Protein 8UW6 (pdb70)

Sequence (1522 aa):
KLPPFIEIYRRALIATPSISATEEEALDQSNADLITLLADWFKDLGFNVEEVQPVPGTRNKFNMLASTGQGAGGLLLAGHTDTVPFDDGRWTRDPFTLTEHDGKLYGLGTADMKGFFAFILDALRDVDVTKKLKKPLYILATADEETSMAGARYFAETTALRPDCAIIGEPTSLQPVRAHKGHISNAIRIQQGQSGHSSDPARGVNAIELMHDAIGHILQLRDNLKERYHYEAFTVPYPTLNLGHIHGGDASNRICAWCEELHMDIRPLPGMTLNNELNGLLNDALAPVSSERWPGRLTVDEELHPPIPGYECPPNHQQLVEVVEKLLLGAKTEEVVNYCTEAPFIQTLCPTLVLGPGSINQAHQPDEYLETRFIKPTRELITQVIHHFCWHNKLPPFIEIYRALIATPSISATEEALDQSNADLITLLADWFKDLGFNVEVQPVPGTRRNKFNMLLLASTGQGAGGLLLAGHTDTVPFDDDGRWTRDPFTLTEHDGKLYGLGTADMKGFFAFILDALRDVDVTKLKKKPLYILATADEETSMAGARRYFAETTALRPDCAIIGEPTSLQPVRAHKGHISNAIRRIQGQQSGHSSDPARRGVNAIELMHDDAIGHILQLRDNLKEERYHYEAFTVPYPTLNLGHIHGGDASNRICAWCEELHMDIRPLPGMTLNELNNGLLNDALAPVSERWPGRLTVDELHPPIPGYEECPPNHQQLVEVVEKLLGAKTEEVVNYCTEAPFIQTLCPTLVLGPGSINQAHQPDEYLETRFIKPTRELLITQVIHHHFCWHKLPPFIEIYRALIATPSISATEEALDQSNADLITLLADWFKDLGFNVEVQPVPGTRNKFNMLASTGQGAGGLLLAGHTDTVPFDDGRWTRDPFTLTEHDGKLYGLGTADMKGFFAFILDALRDVDVTKLKKPLYILATADEETSMAGARYFAETTALRPDCAIIGEPTSLQPVRAHKGHISNAIRIQGQSGHSSDPARGVNAIELMHDDAIGHILQLRDNLKERYHYEAFTVPYPTLNLGHIHGGDASNRICAWCELHMDIRPLPGMTLNELNGLLNDALAPVSSERRWPGRLTVDELHPPIPGYECPPNHQLVEVVEKLLGAKTEVVNNYCTEAPFIQTLCPTLVLGPGSINQAHQPDEYLETRFIKPTRELITQVIHHFCWHNKLPPFIEIYRALIATPSISATEEALDQSNADLITLLADWFKDLGFNVEEVQPVPGTRNKFNMLASTGQGAGGLLLAGHTDTVPFDDDGRWTRDPFTLTEHDGKLYGLGTADMKGFFAFILDALRDVDVTKLKKKPLYILATADEETSMAGARYFAETTALRPDCAIIGEPTSLQQPVRAHKGHISNAIRIQGQSGHSSDPARGVNAIELMHDDAIGHILQLRDNLKERYHYEAFTVPYPTLNLGHIHGGDASNRICAWCELHMDIRPLPGMTLNELNGLLNDALAPVSSERRWPGRLTVDELHPPIPGYECPPNNHQLVEVVEKLLGAKTEVVNYCTEAPFIQTLCPTLVLGPGSINQAHQPDEYLETRFIKPTRELITQVVIHHFCWH

Solvent-accessible surface area: 61779 Å² total; per-residue (Å²): 202,13,38,74,20,59,82,0,0,118,28,0,0,53,19,52,1,11,2,8,103,100,135,95,97,20,63,39,2,30,101,1,2,74,51,0,4,67,30,0,120,106,31,52,9,109,34,86,62,82,80,6,87,91,30,104,97,2,43,8,0,14,0,18,13,46,170,64,94,12,0,0,1,1,3,0,0,0,2,3,22,67,67,79,116,70,151,25,107,72,77,10,43,73,16,43,116,93,122,33,58,3,29,0,4,0,0,2,10,1,3,0,4,0,0,0,0,0,11,12,1,56,112,41,76,16,123,100,20,146,90,1,0,15,0,0,0,2,0,10,14,40,47,31,11,18,0,0,48,61,16,17,145,82,22,96,42,132,9,61,0,0,2,0,1,12,1,12,40,14,67,0,4,20,0,0,3,0,24,6,2,13,0,0,89,4,87,1,65,46,18,73,0,14,30,34,80,127,16,24,14,0,2,36,9,1,27,73,0,7,27,67,0,20,95,9,55,66,33,0,108,141,159,66,120,50,135,61,5,120,18,34,33,2,2,3,2,0,0,26,3,56,0,4,115,35,17,56,95,3,0,30,91,1,35,0,33,1,1,0,13,0,10,11,70,12,78,38,124,73,0,65,28,47,3,84,103,17,4,27,74,7,38,133,147,61,101,74,34,24,72,53,56,107,66,52,41,36,19,29,11,5,52,0,71,71,137,52,91,0,4,117,19,0,27,180,73,38,74,20,147,33,82,30,26,53,76,28,2,3,0,10,24,2,46,95,11,8,35,0,0,1,0,0,3,1,17,78,112,28,10,95,77,33,30,2,45,1,41,41,150,8,31,163,57,0,81,96,6,2,51,60,0,5,73,76,18,0,84,158,157,196,11,41,84,18,57,69,0,0,95,32,0,1,52,20,52,1,8,2,9,94,103,130,104,91,20,65,40,2,32,108,1,1,73,51,0,9,74,23,0,140,55,33,50,7,106,43,101,63,69,90,5,87,90,28,104,95,3,41,7,0,30,0,22,12,44,170,60,93,8,0,0,1,1,3,1,0,0,2,2,21,58,67,78,106,73,151,18,110,70,76,7,46,66,9,48,114,102,45,20,44,2,23,0,4,0,1,3,9,2,3,0,6,0,0,0,0,0,15,12,1,77,128,54,67,16,117,134,28,151,82,3,0,10,0,0,0,2,0,11,15,41,40,25,10,20,0,0,47,50,14,20,126,78,22,94,41,136,8,58,0,0,1,0,1,12,2,16,40,12,61,0,3,79,4,0,1,0,24,4,2,13,4,0,97,3,95,7,92,67,17,86,0,27,41,26,79,191,14,23,12,0,2,37,9,2,30,67,0,7,28,68,0,18,98,10,53,65,33,2,104,128,138,80,131,118,148,65,8,123,6,35,40,3,2,4,1,0,0,31,3,64,0,4,118,37,19,55,91,5,0,23,80,1,49,0,37,0,0,0,6,1,7,9,69,17,78,40,125,72,0,54,29,55,4,88,98,15,4,29,66,6,39,136,148,58,109,76,69,21,50,59,64,109,67,36,43,32,9,36,11,8,92,10,57,107,152,44,108,0,24,120,17,0,26,177,59,47,72,20,147,22,76,24,26,23,56,22,2,4,0,10,22,1,42,95,13,5,28,0,0,1,2,0,4,2,16,81,97,27,8,94,78,33,28,2,42,2,40,37,153,7,32,159,62,1,79,96,8,1,54,48,0,5,69,56,7,0,124,116,224,14,38,74,17,58,84,0,0,114,29,0,0,50,20,54,1,12,2,9,104,100,134,96,90,21,62,39,2,30,102,1,2,72,53,0,7,67,29,0,121,104,34,50,9,100,41,64,62,44,80,6,90,91,30,102,97,2,43,8,0,21,0,21,12,48,58,56,93,10,0,0,0,0,3,0,0,0,1,2,23,65,61,73,113,72,144,22,118,69,80,11,46,72,15,51,117,89,120,33,58,4,27,0,5,0,0,2,9,2,3,1,3,0,0,0,0,0,8,6,2,54,121,42,67,19,106,129,26,138,87,1,0,15,0,0,0,1,0,10,14,38,57,44,14,20,0,0,42,58,13,17,128,84,25,92,36,138,9,58,0,0,2,0,1,12,1,10,40,13,71,0,1,28,0,0,22,1,26,5,2,13,0,0,92,5,97,5,77,75,16,78,0,17,40,26,69,189,14,21,13,0,2,39,8,1,27,50,0,5,28,62,0,19,96,8,51,63,56,0,99,135,186,62,115,38,137,62,5,117,17,29,35,1,2,3,2,0,0,26,3,65,0,5,116,36,17,56,90,5,0,24,95,1,32,0,34,1,1,0,21,0,9,11,69,14,56,40,50,66,0,62,28,49,5,86,102,17,4,28,71,5,38,136,150,60,105,80,57,21,73,55,55,106,68,56,63,30,20,25,4,0,62,0,68,79,124,45,91,0,5,104,28,0,31,184,68,35,71,22,154,36,64,32,15,94,71,36,2,3,0,1,22,1,53,86,6,10,38,0,0,0,0,0,3,1,17,80,114,28,9,93,81,32,28,2,43,2,38,39,154,7,29,161,55,0,85,77,1,2,50,63,0,5,70,51,12,0,120,118,164,180,16,36,71,16,63,88,0,0,105,31,0,0,51,20,53,1,12,2,10,92,104,142,98,90,20,64,40,3,33,104,0,1,73,51,0,10,75,27,0,145,69,29,51,9,106,46,93,68,73,91,6,87,91,30,98,94,2,43,7,0,15,0,15,10,48,184,48,83,9,0,0,1,1,3,0,0,0,2,2,23,61,63,84,120,68,156,27,114,74,78,10,46,65,3,67,115,107,123,33,58,3,25,0,4,0,1,2,10,2,3,1,7,0,0,0,0,0,20,14,1,73,132,51,73,13,110,138,24,144,72,2,0,13,0,1,0,2,0,10,14,42,35,24,10,19,0,0,44,49,14,18,125,80,21,93,42,136,9,54,0,0,4,1,1,13,2,10,46,16,69,0,3,26,0,0,0,0,24,6,3,13,0,0,86,3,129,10,90,43,14,77,0,27,31,32,82,174,15,20,14,0,2,40,10,2,35,57,0,5,31,58,0,20,91,8,52,47,32,1,97,133,166,76,122,52,133,58,3,123,11,28,34,2,2,4,2,1,0,27,3,51,0,4,116,35,19,55,93,3,1,29,88,1,36,0,34,1,1,0,7,0,14,12,76,15,80,40,130,79,0,60,30,53,4,86,104,16,5,31,64,1,39,135,146,59,110,69,66,18,70,58,55,102,63,35,38,40,8,40,12,9,67,0,65,70,135,46,94,0,4,84,11,0,87,155,64,50,68,35,155,28,50,13,30,22,55,21,2,4,0,8,21,1,45,98,12,6,31,0,0,1,1,1,4,2,16,85,111,26,9,90,81,50,24,2,35,1,55,34,153,11,28,141,57,0,63,94,9,3,60,62,1,6,74,72,15,0,121,146

Structure (mmCIF, N/CA/C/O backbone):
data_8UW6
#
_entry.id   8UW6
#
_cell.length_a   52.399
_cell.length_b   126.323
_cell.length_c   123.408
_cell.angle_alpha   90.00
_cell.angle_beta   90.88
_cell.angle_gamma   90.00
#
_symmetry.space_group_name_H-M   'P 1 21 1'
#
loop_
_entity.id
_entity.type
_entity.pdbx_description
1 polymer 'Acetylornithine deacetylase'
2 non-polymer 'ZINC ION'
3 non-polymer 'SULFATE ION'
4 non-polymer 2-AMINO-2-HYDROXYMETHYL-PROPANE-1,3-DIOL
5 non-polymer 1,2-ETHANEDIOL
6 water water
#
loop_
_atom_site.group_PDB
_atom_site.id
_atom_site.type_symbol
_atom_site.label_atom_id
_atom_site.label_alt_id
_atom_site.label_comp_id
_atom_site.label_asym_id
_atom_site.label_entity_id
_atom_site.label_seq_id
_atom_site.pdbx_PDB_ins_code
_atom_site.Cartn_x
_atom_site.Cartn_y
_atom_site.Cartn_z
_atom_site.occupancy
_atom_site.B_iso_or_equiv
_atom_site.auth_seq_id
_atom_site.auth_comp_id
_atom_site.auth_asym_id
_atom_site.auth_atom_id
_atom_site.pdbx_PDB_model_num
ATOM 1 N N . LYS A 1 7 ? 30.333 69.093 -42.328 1.00 46.49 4 LYS A N 1
ATOM 2 C CA . LYS A 1 7 ? 31.563 69.906 -42.120 1.00 42.52 4 LYS A CA 1
ATOM 3 C C . LYS A 1 7 ? 31.709 70.212 -40.627 1.00 35.85 4 LYS A C 1
ATOM 4 O O . LYS A 1 7 ? 30.851 70.872 -40.037 1.00 37.84 4 LYS A O 1
ATOM 10 N N . LEU A 1 8 ? 32.829 69.798 -40.032 1.00 24.67 5 LEU A N 1
ATOM 11 C CA . LEU A 1 8 ? 33.094 70.111 -38.633 1.00 22.51 5 LEU A CA 1
ATOM 12 C C . LEU A 1 8 ? 33.214 71.622 -38.496 1.00 18.05 5 LEU A C 1
ATOM 13 O O . LEU A 1 8 ? 33.701 72.289 -39.405 1.00 19.65 5 LEU A O 1
ATOM 18 N N . PRO A 1 9 ? 32.941 72.195 -37.313 1.00 16.89 6 PRO A N 1
ATOM 19 C CA . PRO A 1 9 ? 33.266 73.591 -37.049 1.00 16.67 6 PRO A CA 1
ATOM 20 C C . PRO A 1 9 ? 34.771 73.802 -37.100 1.00 16.55 6 PRO A C 1
ATOM 21 O O . PRO A 1 9 ? 35.524 72.834 -37.086 1.00 16.04 6 PRO A O 1
ATOM 25 N N . PRO A 1 10 ? 35.240 75.047 -37.301 1.00 17.14 7 PRO A N 1
ATOM 26 C CA . PRO A 1 10 ? 36.674 75.323 -37.346 1.00 17.35 7 PRO A CA 1
ATOM 27 C C . PRO A 1 10 ? 37.300 74.947 -36.004 1.00 15.43 7 PRO A C 1
ATOM 28 O O . PRO A 1 10 ? 36.598 74.880 -34.984 1.00 15.89 7 PRO A O 1
ATOM 32 N N . PHE A 1 11 ? 38.608 74.722 -36.053 1.00 14.91 8 PHE A N 1
ATOM 33 C CA . PHE A 1 11 ? 39.436 74.352 -34.913 1.00 14.65 8 PHE A CA 1
ATOM 34 C C . PHE A 1 11 ? 39.077 75.148 -33.659 1.00 13.93 8 PHE A C 1
ATOM 35 O O . PHE A 1 11 ? 38.871 74.556 -32.589 1.00 13.50 8 PHE A O 1
ATOM 43 N N . ILE A 1 12 ? 39.057 76.481 -33.752 1.00 13.63 9 ILE A N 1
ATOM 44 C CA . ILE A 1 12 ? 38.925 77.309 -32.543 1.00 14.11 9 ILE A CA 1
ATOM 45 C C . ILE A 1 12 ? 37.575 77.082 -31.877 1.00 13.31 9 ILE A C 1
ATOM 46 O O . ILE A 1 12 ? 37.448 77.143 -30.649 1.00 13.83 9 ILE A O 1
ATOM 51 N N . GLU A 1 13 ? 36.547 76.789 -32.675 1.00 12.96 10 GLU A N 1
ATOM 52 C CA . GLU A 1 13 ? 35.230 76.567 -32.108 1.00 12.99 10 GLU A CA 1
ATOM 53 C C . GLU A 1 13 ? 35.175 75.208 -31.420 1.00 12.45 10 GLU A C 1
ATOM 54 O O . GLU A 1 13 ? 34.512 75.093 -30.407 1.00 11.96 10 GLU A O 1
ATOM 60 N N . ILE A 1 14 ? 35.806 74.170 -31.987 1.00 12.36 11 ILE A N 1
ATOM 61 C CA . ILE A 1 14 ? 35.867 72.867 -31.345 1.00 12.70 11 ILE A CA 1
ATOM 62 C C . ILE A 1 14 ? 36.543 73.030 -29.982 1.00 12.67 11 ILE A C 1
ATOM 63 O O . ILE A 1 14 ? 36.027 72.577 -28.947 1.00 13.09 11 ILE A O 1
ATOM 68 N N . TYR A 1 15 ? 37.686 73.704 -29.998 1.00 12.10 12 TYR A N 1
ATOM 69 C CA . TYR A 1 15 ? 38.487 73.903 -28.780 1.00 12.46 12 TYR A CA 1
ATOM 70 C C . TYR A 1 15 ? 37.711 74.673 -27.726 1.00 12.18 12 TYR A C 1
ATOM 71 O O . TYR A 1 15 ? 37.670 74.269 -26.579 1.00 12.13 12 TYR A O 1
ATOM 80 N N . ARG A 1 16 ? 37.089 75.795 -28.120 1.00 12.61 13 ARG A N 1
ATOM 81 C CA A ARG A 1 16 ? 36.250 76.585 -27.249 0.60 13.29 13 ARG A CA 1
ATOM 82 C CA B ARG A 1 16 ? 36.262 76.584 -27.222 0.40 12.95 13 ARG A CA 1
ATOM 83 C C . ARG A 1 16 ? 35.168 75.728 -26.584 1.00 13.31 13 ARG A C 1
ATOM 84 O O . ARG A 1 16 ? 34.906 75.837 -25.380 1.00 12.63 13 ARG A O 1
ATOM 99 N N . ALA A 1 17 ? 34.505 74.895 -27.394 1.00 13.90 14 ALA A N 1
ATOM 100 C CA . ALA A 1 17 ? 33.398 74.067 -26.905 1.00 13.59 14 ALA A CA 1
ATOM 101 C C . ALA A 1 17 ? 33.880 73.091 -25.832 1.00 13.40 14 ALA A C 1
ATOM 102 O O . ALA A 1 17 ? 33.215 72.857 -24.833 1.00 14.64 14 ALA A O 1
ATOM 104 N N . LEU A 1 18 ? 35.055 72.494 -26.039 1.00 12.84 15 LEU A N 1
ATOM 105 C CA . LEU A 1 18 ? 35.581 71.513 -25.097 1.00 12.64 15 LEU A CA 1
ATOM 106 C C . LEU A 1 18 ? 35.967 72.207 -23.782 1.00 12.94 15 LEU A C 1
ATOM 107 O O . LEU A 1 18 ? 35.657 71.704 -22.693 1.00 12.64 15 LEU A O 1
ATOM 112 N N . ILE A 1 19 ? 36.666 73.347 -23.883 1.00 12.34 16 ILE A N 1
ATOM 113 C CA . ILE A 1 19 ? 37.090 74.094 -22.707 1.00 12.67 16 ILE A CA 1
ATOM 114 C C . ILE A 1 19 ? 35.874 74.575 -21.911 1.00 13.12 16 ILE A C 1
ATOM 115 O O . ILE A 1 19 ? 35.895 74.561 -20.666 1.00 14.25 16 ILE A O 1
ATOM 120 N N . ALA A 1 20 ? 34.841 75.001 -22.623 1.00 13.41 17 ALA A N 1
ATOM 121 C CA . ALA A 1 20 ? 33.621 75.525 -22.016 1.00 13.88 17 ALA A CA 1
ATOM 122 C C . ALA A 1 20 ? 32.775 74.456 -21.291 1.00 14.70 17 ALA A C 1
ATOM 123 O O . ALA A 1 20 ? 31.835 74.829 -20.577 1.00 14.70 17 ALA A O 1
ATOM 125 N N . THR A 1 21 ? 33.046 73.168 -21.520 1.00 14.59 18 THR A N 1
ATOM 126 C CA . THR A 1 21 ? 32.286 72.070 -20.943 1.00 15.36 18 THR A CA 1
ATOM 127 C C . THR A 1 21 ? 33.039 71.531 -19.724 1.00 14.89 18 THR A C 1
ATOM 128 O O . THR A 1 21 ? 34.051 70.863 -19.855 1.00 15.00 18 THR A O 1
ATOM 132 N N . PRO A 1 22 ? 32.655 71.887 -18.483 1.00 15.51 19 PRO A N 1
ATOM 133 C CA . PRO A 1 22 ? 33.396 71.447 -17.317 1.00 15.63 19 PRO A CA 1
ATOM 134 C C . PRO A 1 22 ? 33.407 69.926 -17.233 1.00 15.17 19 PRO A C 1
ATOM 135 O O . PRO A 1 22 ? 32.358 69.280 -17.430 1.00 13.95 19 PRO A O 1
ATOM 139 N N . SER A 1 23 ? 34.585 69.399 -16.847 1.00 14.25 20 SER A N 1
ATOM 140 C CA . SER A 1 23 ? 34.799 67.967 -16.715 1.00 14.14 20 SER A CA 1
ATOM 141 C C . SER A 1 23 ? 35.835 67.712 -15.618 1.00 14.57 20 SER A C 1
ATOM 142 O O . SER A 1 23 ? 36.685 66.836 -15.725 1.00 15.10 20 SER A O 1
ATOM 145 N N . ILE A 1 24 ? 35.777 68.530 -14.573 1.00 15.05 21 ILE A N 1
ATOM 146 C CA . ILE A 1 24 ? 36.649 68.384 -13.416 1.00 16.01 21 ILE A CA 1
ATOM 147 C C . ILE A 1 24 ? 36.365 67.041 -12.736 1.00 17.48 21 ILE A C 1
ATOM 148 O O . ILE A 1 24 ? 35.198 66.703 -12.489 1.00 16.79 21 ILE A O 1
ATOM 153 N N . SER A 1 25 ? 37.436 66.305 -12.440 1.00 18.02 22 SER A N 1
ATOM 154 C CA . SER A 1 25 ? 37.347 65.101 -11.638 1.00 18.77 22 SER A CA 1
ATOM 155 C C . SER A 1 25 ? 37.886 65.398 -10.239 1.00 19.86 22 SER A C 1
ATOM 156 O O . SER A 1 25 ? 38.818 66.192 -10.052 1.00 19.02 22 SER A O 1
ATOM 159 N N . ALA A 1 26 ? 37.314 64.691 -9.260 1.00 22.30 23 ALA A N 1
ATOM 160 C CA . ALA A 1 26 ? 37.726 64.849 -7.878 1.00 24.90 23 ALA A CA 1
ATOM 161 C C . ALA A 1 26 ? 37.298 63.615 -7.090 1.00 24.78 23 ALA A C 1
ATOM 162 O O . ALA A 1 26 ? 36.318 62.972 -7.453 1.00 24.34 23 ALA A O 1
ATOM 164 N N . THR A 1 27 ? 38.078 63.267 -6.063 1.00 27.84 24 THR A N 1
ATOM 165 C CA . THR A 1 27 ? 37.688 62.203 -5.141 1.00 33.00 24 THR A CA 1
ATOM 166 C C . THR A 1 27 ? 36.476 62.644 -4.317 1.00 35.59 24 THR A C 1
ATOM 167 O O . THR A 1 27 ? 35.591 61.822 -4.101 1.00 39.12 24 THR A O 1
ATOM 171 N N . GLU A 1 28 ? 36.368 63.938 -3.953 1.00 38.93 25 GLU A N 1
ATOM 172 C CA A GLU A 1 28 ? 35.197 64.467 -3.263 0.60 43.30 25 GLU A CA 1
ATOM 173 C CA B GLU A 1 28 ? 35.178 64.414 -3.238 0.40 41.17 25 GLU A CA 1
ATOM 174 C C . GLU A 1 28 ? 33.990 64.482 -4.198 1.00 46.11 25 GLU A C 1
ATOM 175 O O . GLU A 1 28 ? 34.065 65.057 -5.281 1.00 48.77 25 GLU A O 1
ATOM 186 N N . GLU A 1 29 ? 32.871 63.894 -3.764 1.00 44.94 26 GLU A N 1
ATOM 187 C CA . GLU A 1 29 ? 31.663 63.774 -4.567 1.00 45.78 26 GLU A CA 1
ATOM 188 C C . GLU A 1 29 ? 31.141 65.132 -5.033 1.00 45.24 26 GLU A C 1
ATOM 189 O O . GLU A 1 29 ? 30.484 65.216 -6.071 1.00 44.62 26 GLU A O 1
ATOM 195 N N . ALA A 1 30 ? 31.405 66.174 -4.239 1.00 46.74 27 ALA A N 1
ATOM 196 C CA . ALA A 1 30 ? 30.850 67.500 -4.459 1.00 49.81 27 ALA A CA 1
ATOM 197 C C . ALA A 1 30 ? 31.573 68.239 -5.583 1.00 44.17 27 ALA A C 1
ATOM 198 O O . ALA A 1 30 ? 31.040 69.210 -6.113 1.00 45.34 27 ALA A O 1
ATOM 200 N N . LEU A 1 31 ? 32.808 67.845 -5.906 1.00 39.58 28 LEU A N 1
ATOM 201 C CA . LEU A 1 31 ? 33.561 68.593 -6.904 1.00 37.84 28 LEU A CA 1
ATOM 202 C C . LEU A 1 31 ? 33.761 67.750 -8.159 1.00 31.83 28 LEU A C 1
ATOM 203 O O . LEU A 1 31 ? 34.265 68.283 -9.126 1.00 32.48 28 LEU A O 1
ATOM 208 N N . ASP A 1 32 ? 33.274 66.502 -8.141 1.00 31.48 29 ASP A N 1
ATOM 209 C CA . ASP A 1 32 ? 33.486 65.509 -9.175 1.00 29.18 29 ASP A CA 1
ATOM 210 C C . ASP A 1 32 ? 32.393 65.601 -10.235 1.00 28.95 29 ASP A C 1
ATOM 211 O O . ASP A 1 32 ? 31.281 65.114 -10.045 1.00 32.80 29 ASP A O 1
ATOM 216 N N . GLN A 1 33 ? 32.738 66.159 -11.393 1.00 22.86 30 GLN A N 1
ATOM 217 C CA . GLN A 1 33 ? 31.751 66.417 -12.420 1.00 21.11 30 GLN A CA 1
ATOM 218 C C . GLN A 1 33 ? 31.711 65.263 -13.418 1.00 21.13 30 GLN A C 1
ATOM 219 O O . GLN A 1 33 ? 32.749 64.768 -13.864 1.00 20.46 30 GLN A O 1
ATOM 225 N N . SER A 1 34 ? 30.514 64.931 -13.879 1.00 18.99 31 SER A N 1
ATOM 226 C CA . SER A 1 34 ? 30.366 63.963 -14.936 1.00 18.65 31 SER A CA 1
ATOM 227 C C . SER A 1 34 ? 31.087 64.476 -16.183 1.00 18.85 31 SER A C 1
ATOM 228 O O . SER A 1 34 ? 31.043 65.670 -16.436 1.00 19.51 31 SER A O 1
ATOM 231 N N . ASN A 1 35 ? 31.731 63.556 -16.917 1.00 18.68 32 ASN A N 1
ATOM 232 C CA . ASN A 1 35 ? 32.296 63.861 -18.216 1.00 18.49 32 ASN A CA 1
ATOM 233 C C . ASN A 1 35 ? 31.341 63.503 -19.357 1.00 17.98 32 ASN A C 1
ATOM 234 O O . ASN A 1 35 ? 31.714 63.644 -20.529 1.00 18.04 32 ASN A O 1
ATOM 239 N N . ALA A 1 36 ? 30.068 63.199 -19.058 1.00 18.46 33 ALA A N 1
ATOM 240 C CA . ALA A 1 36 ? 29.099 62.845 -20.098 1.00 19.10 33 ALA A CA 1
ATOM 241 C C . ALA A 1 36 ? 28.979 63.937 -21.167 1.00 17.71 33 ALA A C 1
ATOM 242 O O . ALA A 1 36 ? 28.940 63.662 -22.370 1.00 16.81 33 ALA A O 1
ATOM 244 N N . ASP A 1 37 ? 28.909 65.193 -20.745 1.00 17.10 34 ASP A N 1
ATOM 245 C CA . ASP A 1 37 ? 28.693 66.267 -21.704 1.00 17.68 34 ASP A CA 1
ATOM 246 C C . ASP A 1 37 ? 29.917 66.431 -22.619 1.00 16.23 34 ASP A C 1
ATOM 247 O O . ASP A 1 37 ? 29.757 66.706 -23.828 1.00 14.67 34 ASP A O 1
ATOM 252 N N . LEU A 1 38 ? 31.115 66.266 -22.050 1.00 15.48 35 LEU A N 1
ATOM 253 C CA . LEU A 1 38 ? 32.344 66.391 -22.841 1.00 15.01 35 LEU A CA 1
ATOM 254 C C . LEU A 1 38 ? 32.371 65.238 -23.850 1.00 14.80 35 LEU A C 1
ATOM 255 O O . LEU A 1 38 ? 32.634 65.408 -25.051 1.00 13.36 35 LEU A O 1
ATOM 260 N N . ILE A 1 39 ? 32.095 64.019 -23.343 1.00 14.69 36 ILE A N 1
ATOM 261 C CA . ILE A 1 39 ? 32.042 62.841 -24.188 1.00 15.46 36 ILE A CA 1
ATOM 262 C C . ILE A 1 39 ? 31.025 63.019 -25.321 1.00 15.31 36 ILE A C 1
ATOM 263 O O . ILE A 1 39 ? 31.271 62.610 -26.459 1.00 15.98 36 ILE A O 1
ATOM 268 N N . THR A 1 40 ? 29.851 63.595 -25.027 1.00 15.87 37 THR A N 1
ATOM 269 C CA . THR A 1 40 ? 28.808 63.711 -26.035 1.00 17.29 37 THR A CA 1
ATOM 270 C C . THR A 1 40 ? 29.313 64.578 -27.199 1.00 15.84 37 THR A C 1
ATOM 271 O O . THR A 1 40 ? 29.041 64.259 -28.356 1.00 15.64 37 THR A O 1
ATOM 275 N N . LEU A 1 41 ? 30.022 65.676 -26.897 1.00 14.35 38 LEU A N 1
ATOM 276 C CA . LEU A 1 41 ? 30.536 66.559 -27.960 1.00 14.59 38 LEU A CA 1
ATOM 277 C C . LEU A 1 41 ? 31.463 65.777 -28.878 1.00 13.71 38 LEU A C 1
ATOM 278 O O . LEU A 1 41 ? 31.329 65.812 -30.103 1.00 13.57 38 LEU A O 1
ATOM 283 N N . LEU A 1 42 ? 32.412 65.033 -28.268 1.00 13.88 39 LEU A N 1
ATOM 284 C CA . LEU A 1 42 ? 33.371 64.273 -29.061 1.00 14.01 39 LEU A CA 1
ATOM 285 C C . LEU A 1 42 ? 32.651 63.186 -29.860 1.00 15.04 39 LEU A C 1
ATOM 286 O O . LEU A 1 42 ? 32.918 63.002 -31.054 1.00 16.20 39 LEU A O 1
ATOM 291 N N . ALA A 1 43 ? 31.787 62.416 -29.189 1.00 14.63 40 ALA A N 1
ATOM 292 C CA . ALA A 1 43 ? 31.098 61.325 -29.863 1.00 15.73 40 ALA A CA 1
ATOM 293 C C . ALA A 1 43 ? 30.351 61.826 -31.102 1.00 16.21 40 ALA A C 1
ATOM 294 O O . ALA A 1 43 ? 30.360 61.183 -32.149 1.00 15.85 40 ALA A O 1
ATOM 296 N N . ASP A 1 44 ? 29.629 62.948 -30.963 1.00 15.35 41 ASP A N 1
ATOM 297 C CA . ASP A 1 44 ? 28.816 63.455 -32.056 1.00 16.09 41 ASP A CA 1
ATOM 298 C C . ASP A 1 44 ? 29.708 63.935 -33.191 1.00 15.61 41 ASP A C 1
ATOM 299 O O . ASP A 1 44 ? 29.432 63.656 -34.346 1.00 15.44 41 ASP A O 1
ATOM 304 N N . TRP A 1 45 ? 30.849 64.530 -32.860 1.00 15.11 42 TRP A N 1
ATOM 305 C CA . TRP A 1 45 ? 31.779 64.975 -33.884 1.00 15.12 42 TRP A CA 1
ATOM 306 C C . TRP A 1 45 ? 32.447 63.793 -34.612 1.00 15.62 42 TRP A C 1
ATOM 307 O O . TRP A 1 45 ? 32.596 63.813 -35.845 1.00 15.54 42 TRP A O 1
ATOM 318 N N . PHE A 1 46 ? 32.844 62.751 -33.866 1.00 15.89 43 PHE A N 1
ATOM 319 C CA . PHE A 1 46 ? 33.376 61.561 -34.529 1.00 16.54 43 PHE A CA 1
ATOM 320 C C . PHE A 1 46 ? 32.314 60.868 -35.389 1.00 17.18 43 PHE A C 1
ATOM 321 O O . PHE A 1 46 ? 32.677 60.340 -36.440 1.00 17.73 43 PHE A O 1
ATOM 329 N N . LYS A 1 47 ? 31.049 60.826 -34.955 1.00 19.66 44 LYS A N 1
ATOM 330 C CA . LYS A 1 47 ? 29.985 60.310 -35.830 1.00 22.86 44 LYS A CA 1
ATOM 331 C C . LYS A 1 47 ? 29.823 61.188 -37.079 1.00 22.28 44 LYS A C 1
ATOM 332 O O . LYS A 1 47 ? 29.636 60.710 -38.218 1.00 23.57 44 LYS A O 1
ATOM 338 N N . ASP A 1 48 ? 29.915 62.505 -36.902 1.00 22.47 45 ASP A N 1
ATOM 339 C CA . ASP A 1 48 ? 29.875 63.395 -38.059 1.00 22.21 45 ASP A CA 1
ATOM 340 C C . ASP A 1 48 ? 30.951 63.029 -39.084 1.00 22.32 45 ASP A C 1
ATOM 341 O O . ASP A 1 48 ? 30.777 63.193 -40.301 1.00 24.62 45 ASP A O 1
ATOM 346 N N . LEU A 1 49 ? 32.105 62.564 -38.609 1.00 19.73 46 LEU A N 1
ATOM 347 C CA . LEU A 1 49 ? 33.212 62.246 -39.495 1.00 19.69 46 LEU A CA 1
ATOM 348 C C . LEU A 1 49 ? 33.140 60.846 -40.090 1.00 21.63 46 LEU A C 1
ATOM 349 O O . LEU A 1 49 ? 34.064 60.459 -40.817 1.00 22.74 46 LEU A O 1
ATOM 354 N N . GLY A 1 50 ? 32.116 60.072 -39.718 1.00 23.19 47 GLY A N 1
ATOM 355 C CA . GLY A 1 50 ? 31.896 58.735 -40.251 1.00 24.10 47 GLY A CA 1
ATOM 356 C C . GLY A 1 50 ? 32.470 57.612 -39.394 1.00 23.86 47 GLY A C 1
ATOM 357 O O . GLY A 1 50 ? 32.518 56.478 -39.859 1.00 22.07 47 GLY A O 1
ATOM 358 N N . PHE A 1 51 ? 32.902 57.893 -38.141 1.00 21.94 48 PHE A N 1
ATOM 359 C CA . PHE A 1 51 ? 33.432 56.840 -37.288 1.00 20.50 48 PHE A CA 1
ATOM 360 C C . PHE A 1 51 ? 32.265 56.067 -36.693 1.00 21.46 48 PHE A C 1
ATOM 361 O O . PHE A 1 51 ? 31.204 56.645 -36.529 1.00 21.60 48 PHE A O 1
ATOM 369 N N . ASN A 1 52 ? 32.486 54.798 -36.336 1.00 21.86 49 ASN A N 1
ATOM 370 C CA . ASN A 1 52 ? 31.620 54.073 -35.417 1.00 24.00 49 ASN A CA 1
ATOM 371 C C . ASN A 1 52 ? 31.983 54.445 -33.979 1.00 23.09 49 ASN A C 1
ATOM 372 O O . ASN A 1 52 ? 33.154 54.441 -33.616 1.00 23.81 49 ASN A O 1
ATOM 377 N N . VAL A 1 53 ? 31.002 54.798 -33.151 1.00 20.88 50 VAL A N 1
ATOM 378 C CA . VAL A 1 53 ? 31.330 55.381 -31.864 1.00 20.03 50 VAL A CA 1
ATOM 379 C C . VAL A 1 53 ? 30.624 54.592 -30.783 1.00 21.88 50 VAL A C 1
ATOM 380 O O . VAL A 1 53 ? 29.441 54.315 -30.920 1.00 22.97 50 VAL A O 1
ATOM 384 N N . GLU A 1 54 ? 31.377 54.137 -29.793 1.00 21.53 51 GLU A N 1
ATOM 385 C CA A GLU A 1 54 ? 30.783 53.504 -28.627 0.50 23.63 51 GLU A CA 1
ATOM 386 C CA B GLU A 1 54 ? 30.828 53.472 -28.617 0.50 24.10 51 GLU A CA 1
ATOM 387 C C . GLU A 1 54 ? 31.111 54.322 -27.380 1.00 23.21 51 GLU A C 1
ATOM 388 O O . GLU A 1 54 ? 32.257 54.731 -27.154 1.00 22.98 51 GLU A O 1
ATOM 399 N N . VAL A 1 55 ? 30.081 54.548 -26.566 1.00 20.84 52 VAL A N 1
ATOM 400 C CA . VAL A 1 55 ? 30.218 55.193 -25.279 1.00 21.47 52 VAL A CA 1
ATOM 401 C C . VAL A 1 55 ? 29.847 54.165 -24.220 1.00 24.72 52 VAL A C 1
ATOM 402 O O . VAL A 1 55 ? 28.747 53.626 -24.275 1.00 26.83 52 VAL A O 1
ATOM 406 N N . GLN A 1 56 ? 30.765 53.913 -23.290 1.00 24.78 53 GLN A N 1
ATOM 407 C CA . GLN A 1 56 ? 30.589 52.947 -22.216 1.00 29.90 53 GLN A CA 1
ATOM 408 C C . GLN A 1 56 ? 30.649 53.615 -20.848 1.00 27.99 53 GLN A C 1
ATOM 409 O O . GLN A 1 56 ? 31.525 54.429 -20.552 1.00 24.39 53 GLN A O 1
ATOM 415 N N . PRO A 1 57 ? 29.736 53.263 -19.911 1.00 28.42 54 PRO A N 1
ATOM 416 C CA . PRO A 1 57 ? 29.905 53.687 -18.527 1.00 27.74 54 PRO A CA 1
ATOM 417 C C . PRO A 1 57 ? 31.133 53.037 -17.909 1.00 25.85 54 PRO A C 1
ATOM 418 O O . PRO A 1 57 ? 31.404 51.874 -18.153 1.00 29.44 54 PRO A O 1
ATOM 422 N N . VAL A 1 58 ? 31.845 53.774 -17.073 1.00 24.74 55 VAL A N 1
ATOM 423 C CA . VAL A 1 58 ? 32.983 53.214 -16.385 1.00 25.94 55 VAL A CA 1
ATOM 424 C C . VAL A 1 58 ? 32.575 52.746 -14.987 1.00 27.13 55 VAL A C 1
ATOM 425 O O . VAL A 1 58 ? 32.346 53.528 -14.071 1.00 27.13 55 VAL A O 1
ATOM 429 N N . PRO A 1 59 ? 32.573 51.425 -14.756 1.00 31.17 56 PRO A N 1
ATOM 430 C CA . PRO A 1 59 ? 32.065 50.877 -13.489 1.00 31.77 56 PRO A CA 1
ATOM 431 C C . PRO A 1 59 ? 32.825 51.476 -12.312 1.00 29.08 56 PRO A C 1
ATOM 432 O O . PRO A 1 59 ? 34.037 51.650 -12.366 1.00 29.31 56 PRO A O 1
ATOM 436 N N . GLY A 1 60 ? 32.086 51.820 -11.253 1.00 31.93 57 GLY A N 1
ATOM 437 C CA . GLY A 1 60 ? 32.666 52.277 -10.006 1.00 30.74 57 GLY A CA 1
ATOM 438 C C . GLY A 1 60 ? 32.947 53.777 -9.972 1.00 34.09 57 GLY A C 1
ATOM 439 O O . GLY A 1 60 ? 33.478 54.270 -8.979 1.00 36.56 57 GLY A O 1
ATOM 440 N N . THR A 1 61 ? 32.686 54.494 -11.082 1.00 33.19 58 THR A N 1
ATOM 441 C CA . THR A 1 61 ? 32.918 55.925 -11.125 1.00 29.12 58 THR A CA 1
ATOM 442 C C . THR A 1 61 ? 31.608 56.631 -10.791 1.00 28.64 58 THR A C 1
ATOM 443 O O . THR A 1 61 ? 30.554 56.014 -10.868 1.00 32.16 58 THR A O 1
ATOM 447 N N . ARG A 1 62 ? 31.675 57.952 -10.561 1.00 28.24 59 ARG A N 1
ATOM 448 C CA . ARG A 1 62 ? 30.476 58.767 -10.438 1.00 29.41 59 ARG A CA 1
ATOM 449 C C . ARG A 1 62 ? 29.960 59.216 -11.805 1.00 28.07 59 ARG A C 1
ATOM 450 O O . ARG A 1 62 ? 30.141 60.368 -12.186 1.00 31.29 59 ARG A O 1
ATOM 458 N N . ASN A 1 63 ? 29.317 58.310 -12.538 1.00 25.63 60 ASN A N 1
ATOM 459 C CA . ASN A 1 63 ? 28.634 58.632 -13.787 1.00 26.75 60 ASN A CA 1
ATOM 460 C C . ASN A 1 63 ? 29.624 59.144 -14.842 1.00 23.91 60 ASN A C 1
ATOM 461 O O . ASN A 1 63 ? 29.348 60.125 -15.542 1.00 24.98 60 ASN A O 1
ATOM 466 N N . LYS A 1 64 ? 30.764 58.456 -14.956 1.00 25.66 61 LYS A N 1
ATOM 467 C CA . LYS A 1 64 ? 31.757 58.783 -15.972 1.00 20.87 61 LYS A CA 1
ATOM 468 C C . LYS A 1 64 ? 31.653 57.783 -17.120 1.00 22.69 61 LYS A C 1
ATOM 469 O O . LYS A 1 64 ? 31.059 56.705 -16.988 1.00 20.12 61 LYS A O 1
ATOM 475 N N . PHE A 1 65 ? 32.181 58.201 -18.286 1.00 20.14 62 PHE A N 1
ATOM 476 C CA . PHE A 1 65 ? 32.088 57.444 -19.519 1.00 20.54 62 PHE A CA 1
ATOM 477 C C . PHE A 1 65 ? 33.435 57.400 -20.227 1.00 18.63 62 PHE A C 1
ATOM 478 O O . PHE A 1 65 ? 34.216 58.341 -20.128 1.00 17.78 62 PHE A O 1
ATOM 486 N N . ASN A 1 66 ? 33.621 56.345 -21.016 1.00 19.26 63 ASN A N 1
ATOM 487 C CA . ASN A 1 66 ? 34.691 56.315 -22.000 1.00 18.75 63 ASN A CA 1
ATOM 488 C C . ASN A 1 66 ? 34.077 56.334 -23.386 1.00 18.23 63 ASN A C 1
ATOM 489 O O . ASN A 1 66 ? 32.948 55.867 -23.604 1.00 18.92 63 ASN A O 1
ATOM 494 N N . MET A 1 67 ? 34.806 56.921 -24.334 1.00 16.99 64 MET A N 1
ATOM 495 C CA . MET A 1 67 ? 34.384 56.906 -25.714 1.00 18.15 64 MET A CA 1
ATOM 496 C C . MET A 1 67 ? 35.477 56.252 -26.547 1.00 18.42 64 MET A C 1
ATOM 497 O O . MET A 1 67 ? 36.651 56.571 -26.387 1.00 17.96 64 MET A O 1
ATOM 502 N N . LEU A 1 68 ? 35.075 55.348 -27.431 1.00 18.06 65 LEU A N 1
ATOM 503 C CA . LEU A 1 68 ? 35.965 54.786 -28.446 1.00 19.77 65 LEU A CA 1
ATOM 504 C C . LEU A 1 68 ? 35.333 55.036 -29.799 1.00 18.01 65 LEU A C 1
ATOM 505 O O . LEU A 1 68 ? 34.230 54.532 -30.079 1.00 20.08 65 LEU A O 1
ATOM 510 N N . ALA A 1 69 ? 35.998 55.848 -30.621 1.00 18.04 66 ALA A N 1
ATOM 511 C CA . ALA A 1 69 ? 35.643 56.030 -32.027 1.00 18.10 66 ALA A CA 1
ATOM 512 C C . ALA A 1 69 ? 36.544 55.147 -32.884 1.00 19.85 66 ALA A C 1
ATOM 513 O O . ALA A 1 69 ? 37.771 55.144 -32.686 1.00 18.41 66 ALA A O 1
ATOM 515 N N . SER A 1 70 ? 35.941 54.439 -33.853 1.00 20.47 67 SER A N 1
ATOM 516 C CA . SER A 1 70 ? 36.625 53.398 -34.609 1.00 22.37 67 SER A CA 1
ATOM 517 C C . SER A 1 70 ? 36.279 53.571 -36.072 1.00 22.42 67 SER A C 1
ATOM 518 O O . SER A 1 70 ? 35.111 53.796 -36.395 1.00 25.18 67 SER A O 1
ATOM 521 N N . THR A 1 71 ? 37.279 53.395 -36.934 1.00 22.13 68 THR A N 1
ATOM 522 C CA . THR A 1 71 ? 37.036 53.188 -38.351 1.00 23.07 68 THR A CA 1
ATOM 523 C C . THR A 1 71 ? 37.956 52.071 -38.844 1.00 24.76 68 THR A C 1
ATOM 524 O O . THR A 1 71 ? 39.113 51.990 -38.436 1.00 22.68 68 THR A O 1
ATOM 528 N N . GLY A 1 72 ? 37.423 51.211 -39.727 1.00 25.42 69 GLY A N 1
ATOM 529 C CA . GLY A 1 72 ? 38.201 50.209 -40.417 1.00 29.13 69 GLY A CA 1
ATOM 530 C C . GLY A 1 72 ? 38.024 48.864 -39.738 1.00 30.08 69 GLY A C 1
ATOM 531 O O . GLY A 1 72 ? 37.478 48.790 -38.650 1.00 31.27 69 GLY A O 1
ATOM 532 N N . GLN A 1 73 ? 38.514 47.822 -40.408 1.00 32.14 70 GLN A N 1
ATOM 533 C CA . GLN A 1 73 ? 38.323 46.449 -39.993 1.00 37.91 70 GLN A CA 1
ATOM 534 C C . GLN A 1 73 ? 39.673 45.766 -39.918 1.00 35.96 70 GLN A C 1
ATOM 535 O O . GLN A 1 73 ? 40.605 46.210 -40.555 1.00 35.02 70 GLN A O 1
ATOM 541 N N . GLY A 1 74 ? 39.745 44.675 -39.169 1.00 38.14 71 GLY A N 1
ATOM 542 C CA . GLY A 1 74 ? 40.923 43.829 -39.230 1.00 39.22 71 GLY A CA 1
ATOM 543 C C . GLY A 1 74 ? 42.014 44.308 -38.280 1.00 38.56 71 GLY A C 1
ATOM 544 O O . GLY A 1 74 ? 41.746 45.065 -37.348 1.00 34.11 71 GLY A O 1
ATOM 545 N N . ALA A 1 75 ? 43.233 43.823 -38.524 1.00 34.78 72 ALA A N 1
ATOM 546 C CA . ALA A 1 75 ? 44.275 43.806 -37.508 1.00 33.60 72 ALA A CA 1
ATOM 547 C C . ALA A 1 75 ? 45.026 45.142 -37.451 1.00 25.48 72 ALA A C 1
ATOM 548 O O . ALA A 1 75 ? 45.086 45.878 -38.432 1.00 23.89 72 ALA A O 1
ATOM 550 N N . GLY A 1 76 ? 45.629 45.442 -36.297 1.00 23.33 73 GLY A N 1
ATOM 551 C CA . GLY A 1 76 ? 46.571 46.547 -36.214 1.00 24.18 73 GLY A CA 1
ATOM 552 C C . GLY A 1 76 ? 45.904 47.933 -36.265 1.00 22.48 73 GLY A C 1
ATOM 553 O O . GLY A 1 76 ? 44.784 48.134 -35.791 1.00 20.99 73 GLY A O 1
ATOM 554 N N . GLY A 1 77 ? 46.651 48.885 -36.832 1.00 21.07 74 GLY A N 1
ATOM 555 C CA . GLY A 1 77 ? 46.223 50.266 -36.954 1.00 19.80 74 GLY A CA 1
ATOM 556 C C . GLY A 1 77 ? 46.787 51.118 -35.817 1.00 18.03 74 GLY A C 1
ATOM 557 O O . GLY A 1 77 ? 47.679 50.668 -35.089 1.00 17.72 74 GLY A O 1
ATOM 558 N N . LEU A 1 78 ? 46.198 52.321 -35.673 1.00 16.80 75 LEU A N 1
ATOM 559 C CA . LEU A 1 78 ? 46.681 53.360 -34.781 1.00 16.73 75 LEU A CA 1
ATOM 560 C C . LEU A 1 78 ? 45.608 53.737 -33.775 1.00 15.63 75 LEU A C 1
ATOM 561 O O . LEU A 1 78 ? 44.414 53.911 -34.123 1.00 15.21 75 LEU A O 1
ATOM 566 N N . LEU A 1 79 ? 46.043 53.825 -32.510 1.00 14.32 76 LEU A N 1
ATOM 567 C CA . LEU A 1 79 ? 45.198 54.333 -31.442 1.00 14.69 76 LEU A CA 1
ATOM 568 C C . LEU A 1 79 ? 45.725 55.711 -31.028 1.00 14.36 76 LEU A C 1
ATOM 569 O O . LEU A 1 79 ? 46.910 55.843 -30.715 1.00 14.80 76 LEU A O 1
ATOM 574 N N . LEU A 1 80 ? 44.838 56.718 -31.026 1.00 13.43 77 LEU A N 1
ATOM 575 C CA . LEU A 1 80 ? 45.085 58.019 -30.421 1.00 13.37 77 LEU A CA 1
ATOM 576 C C . LEU A 1 80 ? 44.219 58.126 -29.185 1.00 13.96 77 LEU A C 1
ATOM 577 O O . LEU A 1 80 ? 43.019 57.905 -29.291 1.00 13.58 77 LEU A O 1
ATOM 582 N N . ALA A 1 81 ? 44.831 58.523 -28.054 1.00 13.00 78 ALA A N 1
ATOM 583 C CA . ALA A 1 81 ? 44.177 58.434 -26.762 1.00 13.27 78 ALA A CA 1
ATOM 584 C C . ALA A 1 81 ? 44.415 59.715 -25.958 1.00 13.14 78 ALA A C 1
ATOM 585 O O . ALA A 1 81 ? 45.439 60.384 -26.044 1.00 12.99 78 ALA A O 1
ATOM 587 N N . GLY A 1 82 ? 43.408 60.050 -25.160 1.00 12.89 79 GLY A N 1
ATOM 588 C CA . GLY A 1 82 ? 43.475 61.160 -24.252 1.00 12.39 79 GLY A CA 1
ATOM 589 C C . GLY A 1 82 ? 42.397 61.041 -23.182 1.00 12.87 79 GLY A C 1
ATOM 590 O O . GLY A 1 82 ? 41.417 60.292 -23.343 1.00 13.47 79 GLY A O 1
ATOM 591 N N . HIS A 1 83 ? 42.587 61.824 -22.125 1.00 12.43 80 HIS A N 1
ATOM 592 C CA . HIS A 1 83 ? 41.579 61.942 -21.098 1.00 12.20 80 HIS A CA 1
ATOM 593 C C . HIS A 1 83 ? 40.719 63.173 -21.296 1.00 12.08 80 HIS A C 1
ATOM 594 O O . HIS A 1 83 ? 41.180 64.205 -21.744 1.00 12.99 80 HIS A O 1
ATOM 601 N N . THR A 1 84 ? 39.493 63.079 -20.803 1.00 12.93 81 THR A N 1
ATOM 602 C CA . THR A 1 84 ? 38.484 64.122 -20.963 1.00 13.16 81 THR A CA 1
ATOM 603 C C . THR A 1 84 ? 38.360 64.990 -19.727 1.00 13.02 81 THR A C 1
ATOM 604 O O . THR A 1 84 ? 37.780 66.048 -19.810 1.00 12.31 81 THR A O 1
ATOM 608 N N . ASP A 1 85 ? 38.866 64.521 -18.576 1.00 13.71 82 ASP A N 1
ATOM 609 C CA . ASP A 1 85 ? 38.757 65.263 -17.335 1.00 13.90 82 ASP A CA 1
ATOM 610 C C . ASP A 1 85 ? 39.917 66.246 -17.191 1.00 13.31 82 ASP A C 1
ATOM 611 O O . ASP A 1 85 ? 40.986 66.103 -17.773 1.00 13.04 82 ASP A O 1
ATOM 616 N N . THR A 1 86 ? 39.687 67.238 -16.342 1.00 13.48 83 THR A N 1
ATOM 617 C CA . THR A 1 86 ? 40.710 68.130 -15.863 1.00 13.57 83 THR A CA 1
ATOM 618 C C . THR A 1 86 ? 40.761 68.051 -14.330 1.00 14.13 83 THR A C 1
ATOM 619 O O . THR A 1 86 ? 39.833 67.577 -13.685 1.00 14.61 83 THR A O 1
ATOM 623 N N . VAL A 1 87 ? 41.836 68.600 -13.796 1.00 14.84 84 VAL A N 1
ATOM 624 C CA . VAL A 1 87 ? 41.931 68.914 -12.394 1.00 16.82 84 VAL A CA 1
ATOM 625 C C . VAL A 1 87 ? 40.961 70.049 -12.092 1.00 19.16 84 VAL A C 1
ATOM 626 O O . VAL A 1 87 ? 40.542 70.799 -12.989 1.00 19.15 84 VAL A O 1
ATOM 630 N N . PRO A 1 88 ? 40.679 70.301 -10.794 1.00 20.13 85 PRO A N 1
ATOM 631 C CA . PRO A 1 88 ? 39.945 71.502 -10.412 1.00 19.58 85 PRO A CA 1
ATOM 632 C C . PRO A 1 88 ? 40.782 72.764 -10.611 1.00 19.59 85 PRO A C 1
ATOM 633 O O . PRO A 1 88 ? 41.982 72.740 -10.990 1.00 17.81 85 PRO A O 1
ATOM 637 N N . PHE A 1 89 ? 40.124 73.911 -10.375 1.00 20.38 86 PHE A N 1
ATOM 638 C CA . PHE A 1 89 ? 40.811 75.193 -10.465 1.00 19.95 86 PHE A CA 1
ATOM 639 C C . PHE A 1 89 ? 40.708 75.946 -9.133 1.00 21.65 86 PHE A C 1
ATOM 640 O O . PHE A 1 89 ? 39.694 75.913 -8.447 1.00 24.28 86 PHE A O 1
ATOM 648 N N . ASP A 1 90 ? 41.744 76.700 -8.828 1.00 25.11 87 ASP A N 1
ATOM 649 C CA . ASP A 1 90 ? 41.743 77.557 -7.650 1.00 29.48 87 ASP A CA 1
ATOM 650 C C . ASP A 1 90 ? 41.308 78.963 -8.052 1.00 28.35 87 ASP A C 1
ATOM 651 O O . ASP A 1 90 ? 42.102 79.697 -8.643 1.00 28.97 87 ASP A O 1
ATOM 656 N N . ASP A 1 91 ? 40.072 79.359 -7.707 1.00 31.44 88 ASP A N 1
ATOM 657 C CA . ASP A 1 91 ? 39.476 80.559 -8.296 1.00 38.85 88 ASP A CA 1
ATOM 658 C C . ASP A 1 91 ? 40.057 81.859 -7.724 1.00 41.08 88 ASP A C 1
ATOM 659 O O . ASP A 1 91 ? 39.833 82.922 -8.296 1.00 48.36 88 ASP A O 1
ATOM 664 N N . GLY A 1 92 ? 40.814 81.790 -6.631 1.00 40.37 89 GLY A N 1
ATOM 665 C CA . GLY A 1 92 ? 41.563 82.953 -6.169 1.00 41.70 89 GLY A CA 1
ATOM 666 C C . GLY A 1 92 ? 42.789 83.273 -7.035 1.00 45.52 89 GLY A C 1
ATOM 667 O O . GLY A 1 92 ? 43.293 84.390 -6.953 1.00 46.19 89 GLY A O 1
ATOM 668 N N . ARG A 1 93 ? 43.260 82.316 -7.864 1.00 37.37 90 ARG A N 1
ATOM 669 C CA . ARG A 1 93 ? 44.542 82.431 -8.551 1.00 36.85 90 ARG A CA 1
ATOM 670 C C . ARG A 1 93 ? 44.384 82.667 -10.054 1.00 33.47 90 ARG A C 1
ATOM 671 O O . ARG A 1 93 ? 45.264 83.253 -10.669 1.00 32.35 90 ARG A O 1
ATOM 679 N N . TRP A 1 94 ? 43.235 82.291 -10.626 1.00 30.76 91 TRP A N 1
ATOM 680 C CA . TRP A 1 94 ? 42.907 82.548 -12.014 1.00 30.68 91 TRP A CA 1
ATOM 681 C C . TRP A 1 94 ? 42.494 84.004 -12.201 1.00 36.13 91 TRP A C 1
ATOM 682 O O . TRP A 1 94 ? 41.911 84.579 -11.292 1.00 40.81 91 TRP A O 1
ATOM 693 N N . THR A 1 95 ? 42.735 84.541 -13.406 1.00 32.15 92 THR A N 1
ATOM 694 C CA . THR A 1 95 ? 42.432 85.918 -13.756 1.00 31.12 92 THR A CA 1
ATOM 695 C C . THR A 1 95 ? 41.494 86.027 -14.956 1.00 31.75 92 THR A C 1
ATOM 696 O O . THR A 1 95 ? 41.178 87.139 -15.384 1.00 30.31 92 THR A O 1
ATOM 700 N N . ARG A 1 96 ? 41.162 84.890 -15.593 1.00 28.34 93 ARG A N 1
ATOM 701 C CA . ARG A 1 96 ? 40.038 84.850 -16.516 1.00 30.52 93 ARG A CA 1
ATOM 702 C C . ARG A 1 96 ? 39.201 83.654 -16.108 1.00 24.72 93 ARG A C 1
ATOM 703 O O . ARG A 1 96 ? 39.615 82.816 -15.295 1.00 25.24 93 ARG A O 1
ATOM 711 N N . ASP A 1 97 ? 37.993 83.654 -16.637 1.00 23.98 94 ASP A N 1
ATOM 712 C CA . ASP A 1 97 ? 37.142 82.507 -16.480 1.00 23.75 94 ASP A CA 1
ATOM 713 C C . ASP A 1 97 ? 37.892 81.267 -16.985 1.00 19.32 94 ASP A C 1
ATOM 714 O O . ASP A 1 97 ? 38.266 81.214 -18.161 1.00 17.96 94 ASP A O 1
ATOM 719 N N . PRO A 1 98 ? 38.071 80.214 -16.151 1.00 17.88 95 PRO A N 1
ATOM 720 C CA . PRO A 1 98 ? 38.698 78.977 -16.605 1.00 17.41 95 PRO A CA 1
ATOM 721 C C . PRO A 1 98 ? 37.989 78.294 -17.762 1.00 15.73 95 PRO A C 1
ATOM 722 O O . PRO A 1 98 ? 38.615 77.535 -18.475 1.00 13.48 95 PRO A O 1
ATOM 726 N N . PHE A 1 99 ? 36.674 78.501 -17.908 1.00 15.28 96 PHE A N 1
ATOM 727 C CA . PHE A 1 99 ? 35.954 77.762 -18.915 1.00 15.38 96 PHE A CA 1
ATOM 728 C C . PHE A 1 99 ? 35.752 78.622 -20.162 1.00 15.35 96 PHE A C 1
ATOM 729 O O . PHE A 1 99 ? 35.035 78.206 -21.041 1.00 14.70 96 PHE A O 1
ATOM 737 N N . THR A 1 100 ? 36.427 79.771 -20.272 1.00 15.48 97 THR A N 1
ATOM 738 C CA . THR A 1 100 ? 36.340 80.615 -21.466 1.00 14.82 97 THR A CA 1
ATOM 739 C C . THR A 1 100 ? 37.695 80.687 -22.177 1.00 14.40 97 THR A C 1
ATOM 740 O O . THR A 1 100 ? 38.569 81.444 -21.781 1.00 13.21 97 THR A O 1
ATOM 744 N N . LEU A 1 101 ? 37.825 79.921 -23.267 1.00 13.27 98 LEU A N 1
ATOM 745 C CA . LEU A 1 101 ? 39.017 79.918 -24.092 1.00 14.00 98 LEU A CA 1
ATOM 746 C C . LEU A 1 101 ? 39.263 81.337 -24.605 1.00 14.21 98 LEU A C 1
ATOM 747 O O . LEU A 1 101 ? 38.377 81.897 -25.236 1.00 14.07 98 LEU A O 1
ATOM 752 N N . THR A 1 102 ? 40.427 81.902 -24.284 1.00 13.78 99 THR A N 1
ATOM 753 C CA . THR A 1 102 ? 40.749 83.285 -24.571 1.00 14.45 99 THR A CA 1
ATOM 754 C C . THR A 1 102 ? 42.157 83.370 -25.127 1.00 14.47 99 THR A C 1
ATOM 755 O O . THR A 1 102 ? 43.073 82.821 -24.533 1.00 12.91 99 THR A O 1
ATOM 759 N N . GLU A 1 103 ? 42.295 84.036 -26.276 1.00 14.06 100 GLU A N 1
ATOM 760 C CA . GLU A 1 103 ? 43.621 84.259 -26.849 1.00 16.34 100 GLU A CA 1
ATOM 761 C C . GLU A 1 103 ? 44.224 85.564 -26.338 1.00 17.12 100 GLU A C 1
ATOM 762 O O . GLU A 1 103 ? 43.569 86.585 -26.355 1.00 17.77 100 GLU A O 1
ATOM 768 N N . HIS A 1 104 ? 45.495 85.542 -25.932 1.00 16.76 101 HIS A N 1
ATOM 769 C CA . HIS A 1 104 ? 46.230 86.743 -25.528 1.00 18.00 101 HIS A CA 1
ATOM 770 C C . HIS A 1 104 ? 47.737 86.528 -25.774 1.00 18.50 101 HIS A C 1
ATOM 771 O O . HIS A 1 104 ? 48.315 85.555 -25.260 1.00 17.19 101 HIS A O 1
ATOM 778 N N . ASP A 1 105 ? 48.317 87.360 -26.656 1.00 19.19 102 ASP A N 1
ATOM 779 C CA . ASP A 1 105 ? 49.765 87.386 -26.929 1.00 19.09 102 ASP A CA 1
ATOM 780 C C . ASP A 1 105 ? 50.294 85.969 -27.225 1.00 17.41 102 ASP A C 1
ATOM 781 O O . ASP A 1 105 ? 51.242 85.499 -26.612 1.00 18.69 102 ASP A O 1
ATOM 786 N N . GLY A 1 106 ? 49.636 85.279 -28.168 1.00 16.76 103 GLY A N 1
ATOM 787 C CA . GLY A 1 106 ? 50.119 83.995 -28.670 1.00 16.06 103 GLY A CA 1
ATOM 788 C C . GLY A 1 106 ? 49.787 82.803 -27.763 1.00 15.35 103 GLY A C 1
ATOM 789 O O . GLY A 1 106 ? 50.248 81.700 -28.013 1.00 15.63 103 GLY A O 1
ATOM 790 N N . LYS A 1 107 ? 48.905 82.983 -26.772 1.00 14.99 104 LYS A N 1
ATOM 791 C CA . LYS A 1 107 ? 48.534 81.907 -25.874 1.00 14.50 104 LYS A CA 1
ATOM 792 C C . LYS A 1 107 ? 47.016 81.737 -25.900 1.00 15.00 104 LYS A C 1
ATOM 793 O O . LYS A 1 107 ? 46.318 82.743 -25.926 1.00 14.56 104 LYS A O 1
ATOM 799 N N . LEU A 1 108 ? 46.551 80.490 -25.798 1.00 14.01 105 LEU A N 1
ATOM 800 C CA . LEU A 1 108 ? 45.125 80.179 -25.612 1.00 13.25 105 LEU A CA 1
ATOM 801 C C . LEU A 1 108 ? 44.912 79.706 -24.176 1.00 12.33 105 LEU A C 1
ATOM 802 O O . LEU A 1 108 ? 45.359 78.619 -23.787 1.00 12.21 105 LEU A O 1
ATOM 807 N N . TYR A 1 109 ? 44.229 80.539 -23.381 1.00 12.96 106 TYR A N 1
ATOM 808 C CA . TYR A 1 109 ? 44.041 80.328 -21.946 1.00 12.81 106 TYR A CA 1
ATOM 809 C C . TYR A 1 109 ? 42.742 79.563 -21.625 1.00 13.16 106 TYR A C 1
ATOM 810 O O . TYR A 1 109 ? 41.672 79.848 -22.197 1.00 12.33 106 TYR A O 1
ATOM 819 N N . GLY A 1 110 ? 42.824 78.631 -20.670 1.00 12.18 107 GLY A N 1
ATOM 820 C CA . GLY A 1 110 ? 41.642 77.935 -20.198 1.00 12.95 107 GLY A CA 1
ATOM 821 C C . GLY A 1 110 ? 42.011 76.626 -19.509 1.00 12.07 107 GLY A C 1
ATOM 822 O O . GLY A 1 110 ? 43.093 76.083 -19.726 1.00 12.28 107 GLY A O 1
ATOM 823 N N . LEU A 1 111 ? 41.111 76.143 -18.661 1.00 12.26 108 LEU A N 1
ATOM 824 C CA . LEU A 1 111 ? 41.326 74.921 -17.913 1.00 13.05 108 LEU A CA 1
ATOM 825 C C . LEU A 1 111 ? 41.225 73.725 -18.874 1.00 13.87 108 LEU A C 1
ATOM 826 O O . LEU A 1 111 ? 40.216 73.493 -19.549 1.00 12.86 108 LEU A O 1
ATOM 831 N N . GLY A 1 112 ? 42.320 72.969 -18.945 1.00 13.21 109 GLY A N 1
ATOM 832 C CA . GLY A 1 112 ? 42.380 71.852 -19.868 1.00 12.49 109 GLY A CA 1
ATOM 833 C C . GLY A 1 112 ? 42.897 72.200 -21.256 1.00 11.79 109 GLY A C 1
ATOM 834 O O . GLY A 1 112 ? 42.915 71.322 -22.109 1.00 11.27 109 GLY A O 1
ATOM 835 N N . THR A 1 113 ? 43.356 73.430 -21.478 1.00 11.96 110 THR A N 1
ATOM 836 C CA . THR A 1 113 ? 43.944 73.770 -22.774 1.00 11.57 110 THR A CA 1
ATOM 837 C C . THR A 1 113 ? 45.193 72.926 -23.064 1.00 12.42 110 THR A C 1
ATOM 838 O O . THR A 1 113 ? 45.368 72.477 -24.177 1.00 12.28 110 THR A O 1
ATOM 842 N N . ALA A 1 114 ? 46.096 72.819 -22.084 1.00 11.86 111 ALA A N 1
ATOM 843 C CA . ALA A 1 114 ? 47.340 72.078 -22.152 1.00 12.52 111 ALA A CA 1
ATOM 844 C C . ALA A 1 114 ? 47.115 70.621 -21.718 1.00 12.81 111 ALA A C 1
ATOM 845 O O . ALA A 1 114 ? 47.666 69.726 -22.309 1.00 12.11 111 ALA A O 1
ATOM 847 N N . ASP A 1 115 ? 46.207 70.390 -20.759 1.00 12.40 112 ASP A N 1
ATOM 848 C CA . ASP A 1 115 ? 46.065 69.102 -20.132 1.00 12.78 112 ASP A CA 1
ATOM 849 C C . ASP A 1 115 ? 44.608 68.673 -20.001 1.00 12.86 112 ASP A C 1
ATOM 850 O O . ASP A 1 115 ? 43.990 68.832 -18.921 1.00 12.27 112 ASP A O 1
ATOM 855 N N . MET A 1 116 ? 44.050 68.056 -21.068 1.00 12.67 113 MET A N 1
ATOM 856 C CA . MET A 1 116 ? 44.642 67.879 -22.382 1.00 12.95 113 MET A CA 1
ATOM 857 C C . MET A 1 116 ? 43.575 67.927 -23.475 1.00 13.22 113 MET A C 1
ATOM 858 O O . MET A 1 116 ? 43.674 67.163 -24.454 1.00 12.94 113 MET A O 1
ATOM 863 N N . LYS A 1 117 ? 42.595 68.838 -23.336 1.00 13.12 114 LYS A N 1
ATOM 864 C CA . LYS A 1 117 ? 41.464 68.916 -24.267 1.00 12.46 114 LYS A CA 1
ATOM 865 C C . LYS A 1 117 ? 41.894 69.344 -25.660 1.00 11.85 114 LYS A C 1
ATOM 866 O O . LYS A 1 117 ? 41.254 68.957 -26.641 1.00 11.07 114 LYS A O 1
ATOM 872 N N . GLY A 1 118 ? 42.960 70.123 -25.717 1.00 11.05 115 GLY A N 1
ATOM 873 C CA . GLY A 1 118 ? 43.458 70.562 -27.003 1.00 11.43 115 GLY A CA 1
ATOM 874 C C . GLY A 1 118 ? 43.752 69.408 -27.947 1.00 11.11 115 GLY A C 1
ATOM 875 O O . GLY A 1 118 ? 43.482 69.489 -29.161 1.00 12.12 115 GLY A O 1
ATOM 876 N N . PHE A 1 119 ? 44.329 68.324 -27.417 1.00 11.12 116 PHE A N 1
ATOM 877 C CA . PHE A 1 119 ? 44.657 67.172 -28.235 1.00 11.56 116 PHE A CA 1
ATOM 878 C C . PHE A 1 119 ? 43.439 66.658 -29.020 1.00 11.69 116 PHE A C 1
ATOM 879 O O . PHE A 1 119 ? 43.539 66.345 -30.211 1.00 11.33 116 PHE A O 1
ATOM 887 N N . PHE A 1 120 ? 42.263 66.542 -28.366 1.00 12.35 117 PHE A N 1
ATOM 888 C CA . PHE A 1 120 ? 41.077 66.131 -29.113 1.00 12.99 117 PHE A CA 1
ATOM 889 C C . PHE A 1 120 ? 40.680 67.136 -30.210 1.00 12.44 117 PHE A C 1
ATOM 890 O O . PHE A 1 120 ? 40.236 66.736 -31.290 1.00 11.59 117 PHE A O 1
ATOM 898 N N . ALA A 1 121 ? 40.737 68.434 -29.904 1.00 13.04 118 ALA A N 1
ATOM 899 C CA . ALA A 1 121 ? 40.479 69.445 -30.930 1.00 12.43 118 ALA A CA 1
ATOM 900 C C . ALA A 1 121 ? 41.419 69.310 -32.124 1.00 12.51 118 ALA A C 1
ATOM 901 O O . ALA A 1 121 ? 40.995 69.425 -33.292 1.00 12.05 118 ALA A O 1
ATOM 903 N N . PHE A 1 122 ? 42.692 68.994 -31.852 1.00 11.53 119 PHE A N 1
ATOM 904 C CA . PHE A 1 122 ? 43.647 68.781 -32.927 1.00 12.10 119 PHE A CA 1
ATOM 905 C C . PHE A 1 122 ? 43.386 67.525 -33.733 1.00 12.10 119 PHE A C 1
ATOM 906 O O . PHE A 1 122 ? 43.501 67.543 -34.964 1.00 12.79 119 PHE A O 1
ATOM 914 N N . ILE A 1 123 ? 42.940 66.455 -33.082 1.00 12.77 120 ILE A N 1
ATOM 915 C CA . ILE A 1 123 ? 42.591 65.247 -33.839 1.00 12.86 120 ILE A CA 1
ATOM 916 C C . ILE A 1 123 ? 41.413 65.522 -34.773 1.00 12.55 120 ILE A C 1
ATOM 917 O O . ILE A 1 123 ? 41.480 65.194 -35.962 1.00 13.94 120 ILE A O 1
ATOM 922 N N . LEU A 1 124 ? 40.330 66.096 -34.232 1.00 13.04 121 LEU A N 1
ATOM 923 C CA . LEU A 1 124 ? 39.135 66.385 -35.025 1.00 13.36 121 LEU A CA 1
ATOM 924 C C . LEU A 1 124 ? 39.491 67.323 -36.170 1.00 14.42 121 LEU A C 1
ATOM 925 O O . LEU A 1 124 ? 39.098 67.084 -37.327 1.00 15.23 121 LEU A O 1
ATOM 930 N N . ASP A 1 125 ? 40.288 68.350 -35.875 1.00 14.16 122 ASP A N 1
ATOM 931 C CA . ASP A 1 125 ? 40.634 69.303 -36.914 1.00 15.38 122 ASP A CA 1
ATOM 932 C C . ASP A 1 125 ? 41.473 68.638 -38.005 1.00 14.77 122 ASP A C 1
ATOM 933 O O . ASP A 1 125 ? 41.338 68.971 -39.192 1.00 15.56 122 ASP A O 1
ATOM 938 N N . ALA A 1 126 ? 42.406 67.755 -37.645 1.00 14.33 123 ALA A N 1
ATOM 939 C CA . ALA A 1 126 ? 43.265 67.103 -38.632 1.00 14.81 123 ALA A CA 1
ATOM 940 C C . ALA A 1 126 ? 42.410 66.205 -39.527 1.00 17.19 123 ALA A C 1
ATOM 941 O O . ALA A 1 126 ? 42.675 66.070 -40.719 1.00 18.73 123 ALA A O 1
ATOM 943 N N . LEU A 1 127 ? 41.341 65.640 -38.962 1.00 17.07 124 LEU A N 1
ATOM 944 C CA . LEU A 1 127 ? 40.510 64.675 -39.678 1.00 19.02 124 LEU A CA 1
ATOM 945 C C . LEU A 1 127 ? 39.448 65.348 -40.549 1.00 20.40 124 LEU A C 1
ATOM 946 O O . LEU A 1 127 ? 38.763 64.636 -41.288 1.00 21.54 124 LEU A O 1
ATOM 951 N N . ARG A 1 128 ? 39.283 66.675 -40.486 1.00 20.89 125 ARG A N 1
ATOM 952 C CA . ARG A 1 128 ? 38.145 67.328 -41.118 1.00 23.92 125 ARG A CA 1
ATOM 953 C C . ARG A 1 128 ? 37.969 67.005 -42.605 1.00 31.82 125 ARG A C 1
ATOM 954 O O . ARG A 1 128 ? 36.830 66.959 -43.072 1.00 35.02 125 ARG A O 1
ATOM 962 N N . ASP A 1 129 ? 39.046 66.889 -43.364 1.00 29.73 126 ASP A N 1
ATOM 963 C CA . ASP A 1 129 ? 38.867 66.603 -44.775 1.00 41.81 126 ASP A CA 1
ATOM 964 C C . ASP A 1 129 ? 39.315 65.178 -45.147 1.00 45.24 126 ASP A C 1
ATOM 965 O O . ASP A 1 129 ? 39.231 64.820 -46.329 1.00 44.98 126 ASP A O 1
ATOM 970 N N . VAL A 1 130 ? 39.796 64.391 -44.160 1.00 44.78 127 VAL A N 1
ATOM 971 C CA . VAL A 1 130 ? 40.345 63.056 -44.382 1.00 42.98 127 VAL A CA 1
ATOM 972 C C . VAL A 1 130 ? 39.188 62.097 -44.652 1.00 41.78 127 VAL A C 1
ATOM 973 O O . VAL A 1 130 ? 38.198 62.049 -43.928 1.00 41.75 127 VAL A O 1
ATOM 977 N N . ASP A 1 131 ? 39.324 61.310 -45.719 1.00 38.81 128 ASP A N 1
ATOM 978 C CA . ASP A 1 131 ? 38.318 60.334 -46.072 1.00 38.65 128 ASP A CA 1
ATOM 979 C C . ASP A 1 131 ? 38.669 59.010 -45.382 1.00 37.88 128 ASP A C 1
ATOM 980 O O . ASP A 1 131 ? 39.528 58.283 -45.882 1.00 38.68 128 ASP A O 1
ATOM 985 N N . VAL A 1 132 ? 38.014 58.692 -44.253 1.00 34.73 129 VAL A N 1
ATOM 986 C CA . VAL A 1 132 ? 38.355 57.501 -43.482 1.00 38.58 129 VAL A CA 1
ATOM 987 C C . VAL A 1 132 ? 38.080 56.206 -44.244 1.00 38.25 129 VAL A C 1
ATOM 988 O O . VAL A 1 132 ? 38.630 55.178 -43.852 1.00 36.84 129 VAL A O 1
ATOM 992 N N . THR A 1 133 ? 37.210 56.245 -45.275 1.00 38.11 130 THR A N 1
ATOM 993 C CA . THR A 1 133 ? 36.814 55.044 -46.001 1.00 37.95 130 THR A CA 1
ATOM 994 C C . THR A 1 133 ? 37.975 54.538 -46.852 1.00 38.27 130 THR A C 1
ATOM 995 O O . THR A 1 133 ? 37.947 53.399 -47.326 1.00 38.38 130 THR A O 1
ATOM 999 N N . LYS A 1 134 ? 38.978 55.403 -47.037 1.00 35.02 131 LYS A N 1
ATOM 1000 C CA A LYS A 1 134 ? 40.148 55.132 -47.858 0.60 36.62 131 LYS A CA 1
ATOM 1001 C CA B LYS A 1 134 ? 40.138 55.112 -47.866 0.40 35.05 131 LYS A CA 1
ATOM 1002 C C . LYS A 1 134 ? 41.309 54.556 -47.046 1.00 34.40 131 LYS A C 1
ATOM 1003 O O . LYS A 1 134 ? 42.304 54.110 -47.621 1.00 32.63 131 LYS A O 1
ATOM 1014 N N . LEU A 1 135 ? 41.230 54.593 -45.702 1.00 28.87 132 LEU A N 1
ATOM 1015 C CA . LEU A 1 135 ? 42.317 54.061 -44.889 1.00 27.00 132 LEU A CA 1
ATOM 1016 C C . LEU A 1 135 ? 42.343 52.532 -44.999 1.00 26.50 132 LEU A C 1
ATOM 1017 O O . LEU A 1 135 ? 41.323 51.860 -44.922 1.00 29.19 132 LEU A O 1
ATOM 1022 N N . LYS A 1 136 ? 43.526 51.965 -45.066 1.00 26.02 133 LYS A N 1
ATOM 1023 C CA . LYS A 1 136 ? 43.672 50.538 -45.232 1.00 27.88 133 LYS A CA 1
ATOM 1024 C C . LYS A 1 136 ? 43.843 49.823 -43.904 1.00 26.21 133 LYS A C 1
ATOM 1025 O O . LYS A 1 136 ? 43.652 48.620 -43.844 1.00 26.01 133 LYS A O 1
ATOM 1031 N N . LYS A 1 137 ? 44.254 50.534 -42.847 1.00 22.93 134 LYS A N 1
ATOM 1032 C CA . LYS A 1 137 ? 44.281 49.938 -41.530 1.00 22.04 134 LYS A CA 1
ATOM 1033 C C . LYS A 1 137 ? 43.485 50.814 -40.559 1.00 21.18 134 LYS A C 1
ATOM 1034 O O . LYS A 1 137 ? 43.254 51.987 -40.796 1.00 19.78 134 LYS A O 1
ATOM 1040 N N . PRO A 1 138 ? 42.947 50.211 -39.487 1.00 19.46 135 PRO A N 1
ATOM 1041 C CA . PRO A 1 138 ? 42.014 50.915 -38.627 1.00 20.36 135 PRO A CA 1
ATOM 1042 C C . PRO A 1 138 ? 42.647 52.105 -37.906 1.00 19.42 135 PRO A C 1
ATOM 1043 O O . PRO A 1 138 ? 43.845 52.110 -37.596 1.00 17.93 135 PRO A O 1
ATOM 1047 N N . LEU A 1 139 ? 41.771 53.053 -37.545 1.00 19.13 136 LEU A N 1
ATOM 1048 C CA . LEU A 1 139 ? 42.130 54.149 -36.672 1.00 17.19 136 LEU A CA 1
ATOM 1049 C C . LEU A 1 139 ? 41.109 54.250 -35.544 1.00 16.66 136 LEU A C 1
ATOM 1050 O O . LEU A 1 139 ? 39.901 54.235 -35.777 1.00 16.47 136 LEU A O 1
ATOM 10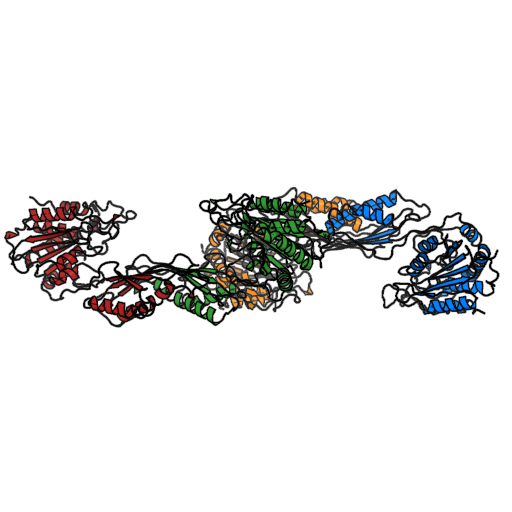55 N N . TYR A 1 140 ? 41.634 54.377 -34.344 1.00 15.00 137 TYR A N 1
ATOM 1056 C CA . TYR A 1 140 ? 40.860 54.390 -33.119 1.00 15.63 137 TYR A CA 1
ATOM 1057 C C . TYR A 1 140 ? 41.200 55.661 -32.337 1.00 14.54 137 TYR A C 1
ATOM 1058 O O . TYR A 1 140 ? 42.369 56.060 -32.261 1.00 12.59 137 TYR A O 1
ATOM 1067 N N . ILE A 1 141 ? 40.155 56.275 -31.781 1.00 13.62 138 ILE A N 1
ATOM 1068 C CA . ILE A 1 141 ? 40.316 57.393 -30.878 1.00 14.57 138 ILE A CA 1
ATOM 1069 C C . ILE A 1 141 ? 39.646 57.025 -29.562 1.00 14.69 138 ILE A C 1
ATOM 1070 O O . ILE A 1 141 ? 38.441 56.785 -29.553 1.00 14.79 138 ILE A O 1
ATOM 1075 N N . LEU A 1 142 ? 40.440 57.035 -28.476 1.00 14.73 139 LEU A N 1
ATOM 1076 C CA . LEU A 1 142 ? 39.961 56.761 -27.144 1.00 14.63 139 LEU A CA 1
ATOM 1077 C C . LEU A 1 142 ? 39.941 58.053 -26.341 1.00 14.95 139 LEU A C 1
ATOM 1078 O O . LEU A 1 142 ? 40.931 58.769 -26.277 1.00 14.34 139 LEU A O 1
ATOM 1083 N N . ALA A 1 143 ? 38.817 58.286 -25.666 1.00 14.41 140 ALA A N 1
ATOM 1084 C CA . ALA A 1 143 ? 38.672 59.377 -24.729 1.00 15.02 140 ALA A CA 1
ATOM 1085 C C . ALA A 1 143 ? 38.230 58.803 -23.384 1.00 15.27 140 ALA A C 1
ATOM 1086 O O . ALA A 1 143 ? 37.150 58.203 -23.305 1.00 16.72 140 ALA A O 1
ATOM 1088 N N . THR A 1 144 ? 39.072 58.980 -22.359 1.00 15.64 141 THR A N 1
ATOM 1089 C CA . THR A 1 144 ? 38.903 58.263 -21.090 1.00 15.25 141 THR A CA 1
ATOM 1090 C C . THR A 1 144 ? 38.344 59.175 -20.001 1.00 16.54 141 THR A C 1
ATOM 1091 O O . THR A 1 144 ? 38.444 60.401 -20.061 1.00 15.92 141 THR A O 1
ATOM 1095 N N . ALA A 1 145 ? 37.780 58.537 -18.964 1.00 17.29 142 ALA A N 1
ATOM 1096 C CA . ALA A 1 145 ? 37.373 59.198 -17.727 1.00 18.33 142 ALA A CA 1
ATOM 1097 C C . ALA A 1 145 ? 38.432 59.154 -16.630 1.00 18.59 142 ALA A C 1
ATOM 1098 O O . ALA A 1 145 ? 39.145 58.154 -16.469 1.00 16.89 142 ALA A O 1
ATOM 1100 N N . ASP A 1 146 ? 38.467 60.232 -15.819 1.00 18.17 143 ASP A N 1
ATOM 1101 C CA . ASP A 1 146 ? 39.055 60.196 -14.502 1.00 19.23 143 ASP A CA 1
ATOM 1102 C C . ASP A 1 146 ? 40.538 59.875 -14.517 1.00 18.55 143 ASP A C 1
ATOM 1103 O O . ASP A 1 146 ? 41.083 59.333 -13.541 1.00 19.64 143 ASP A O 1
ATOM 1108 N N . GLU A 1 147 ? 41.270 60.385 -15.524 1.00 16.49 144 GLU A N 1
ATOM 1109 C CA . GLU A 1 147 ? 42.713 60.239 -15.504 1.00 15.89 144 GLU A CA 1
ATOM 1110 C C . GLU A 1 147 ? 43.333 60.956 -14.309 1.00 16.25 144 GLU A C 1
ATOM 1111 O O . GLU A 1 147 ? 44.343 60.489 -13.771 1.00 16.90 144 GLU A O 1
ATOM 1117 N N . GLU A 1 148 ? 42.804 62.126 -13.935 1.00 15.84 145 GLU A N 1
ATOM 1118 C CA . GLU A 1 148 ? 43.488 62.975 -12.973 1.00 16.92 145 GLU A CA 1
ATOM 1119 C C . GLU A 1 148 ? 43.194 62.512 -11.530 1.00 19.77 145 GLU A C 1
ATOM 1120 O O . GLU A 1 148 ? 43.715 63.114 -10.600 1.00 24.22 145 GLU A O 1
ATOM 1126 N N . THR A 1 149 ? 42.417 61.468 -11.360 1.00 21.53 146 THR A N 1
ATOM 1127 C CA . THR A 1 149 ? 42.149 60.905 -10.025 1.00 21.70 146 THR A CA 1
ATOM 1128 C C . THR A 1 149 ? 42.579 59.439 -9.939 1.00 21.15 146 THR A C 1
ATOM 1129 O O . THR A 1 149 ? 43.642 59.182 -9.420 1.00 25.84 146 THR A O 1
ATOM 1133 N N . SER A 1 150 ? 41.799 58.514 -10.509 1.00 23.72 147 SER A N 1
ATOM 1134 C CA . SER A 1 150 ? 41.965 57.073 -10.364 1.00 24.38 147 SER A CA 1
ATOM 1135 C C . SER A 1 150 ? 42.550 56.380 -11.594 1.00 23.28 147 SER A C 1
ATOM 1136 O O . SER A 1 150 ? 42.845 55.197 -11.537 1.00 22.41 147 SER A O 1
ATOM 1139 N N . MET A 1 151 ? 42.525 57.044 -12.765 1.00 23.57 148 MET A N 1
ATOM 1140 C CA . MET A 1 151 ? 42.738 56.379 -14.050 1.00 21.35 148 MET A CA 1
ATOM 1141 C C . MET A 1 151 ? 41.769 55.230 -14.307 1.00 20.97 148 MET A C 1
ATOM 1142 O O . MET A 1 151 ? 42.076 54.346 -15.104 1.00 22.39 148 MET A O 1
ATOM 1147 N N . ALA A 1 152 ? 40.532 55.340 -13.796 1.00 23.49 149 ALA A N 1
ATOM 1148 C CA . ALA A 1 152 ? 39.537 54.287 -13.901 1.00 22.65 149 ALA A CA 1
ATOM 1149 C C . ALA A 1 152 ? 39.199 54.038 -15.355 1.00 22.57 149 ALA A C 1
ATOM 1150 O O . ALA A 1 152 ? 38.983 52.897 -15.775 1.00 22.41 149 ALA A O 1
ATOM 1152 N N . GLY A 1 153 ? 39.119 55.128 -16.128 1.00 20.80 150 GLY A N 1
ATOM 1153 C CA . GLY A 1 153 ? 38.774 55.016 -17.535 1.00 18.99 150 GLY A CA 1
ATOM 1154 C C . GLY A 1 153 ? 39.759 54.146 -18.314 1.00 18.09 150 GLY A C 1
ATOM 1155 O O . GLY A 1 153 ? 39.349 53.236 -19.037 1.00 19.57 150 GLY A O 1
ATOM 1156 N N . ALA A 1 154 ? 41.035 54.507 -18.246 1.00 17.95 151 ALA A N 1
ATOM 1157 C CA . ALA A 1 154 ? 42.069 53.771 -18.955 1.00 19.62 151 ALA A CA 1
ATOM 1158 C C . ALA A 1 154 ? 42.175 52.316 -18.457 1.00 20.21 151 ALA A C 1
ATOM 1159 O O . ALA A 1 154 ? 42.262 51.395 -19.255 1.00 20.09 151 ALA A O 1
ATOM 1161 N N . ARG A 1 155 ? 42.170 52.129 -17.145 1.00 23.52 152 ARG A N 1
ATOM 1162 C CA . ARG A 1 155 ? 42.203 50.798 -16.537 1.00 23.82 152 ARG A CA 1
ATOM 1163 C C . ARG A 1 155 ? 41.108 49.898 -17.082 1.00 24.77 152 ARG A C 1
ATOM 1164 O O . ARG A 1 155 ? 41.402 48.797 -17.544 1.00 27.02 152 ARG A O 1
ATOM 1172 N N . TYR A 1 156 ? 39.864 50.416 -17.131 1.00 23.49 153 TYR A N 1
ATOM 1173 C CA . TYR A 1 156 ? 38.712 49.644 -17.573 1.00 23.16 153 TYR A CA 1
ATOM 1174 C C . TYR A 1 156 ? 38.824 49.323 -19.061 1.00 23.86 153 TYR A C 1
ATOM 1175 O O . TYR A 1 156 ? 38.552 48.195 -19.506 1.00 23.87 153 TYR A O 1
ATOM 1184 N N . PHE A 1 157 ? 39.219 50.322 -19.856 1.00 22.13 154 PHE A N 1
ATOM 1185 C CA . PHE A 1 157 ? 39.391 50.080 -21.276 1.00 22.26 154 PHE A CA 1
ATOM 1186 C C . PHE A 1 157 ? 40.434 48.980 -21.491 1.00 21.66 154 PHE A C 1
ATOM 1187 O O . PHE A 1 157 ? 40.187 48.024 -22.219 1.00 23.61 154 PHE A O 1
ATOM 1195 N N . ALA A 1 158 ? 41.591 49.115 -20.870 1.00 21.30 155 ALA A N 1
ATOM 1196 C CA . ALA A 1 158 ? 42.652 48.139 -21.076 1.00 23.92 155 ALA A CA 1
ATOM 1197 C C . ALA A 1 158 ? 42.220 46.746 -20.592 1.00 27.64 155 ALA A C 1
ATOM 1198 O O . ALA A 1 158 ? 42.635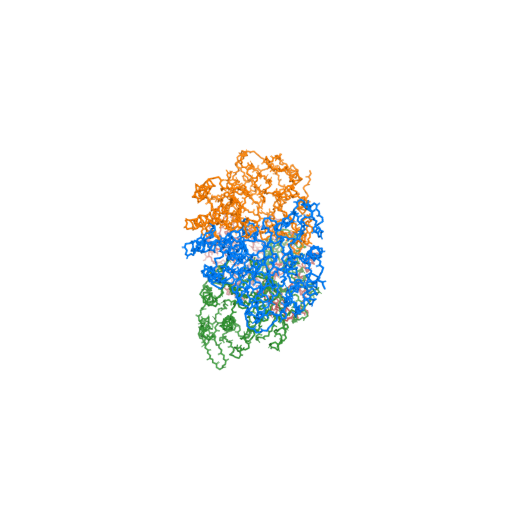 45.746 -21.164 1.00 28.21 155 ALA A O 1
ATOM 1200 N N . GLU A 1 159 ? 41.373 46.666 -19.560 1.00 32.65 156 GLU A N 1
ATOM 1201 C CA . GLU A 1 159 ? 40.924 45.359 -19.083 1.00 36.85 156 GLU A CA 1
ATOM 1202 C C . GLU A 1 159 ? 39.919 44.706 -20.031 1.00 37.45 156 GLU A C 1
ATOM 1203 O O . GLU A 1 159 ? 39.803 43.482 -20.061 1.00 42.43 156 GLU A O 1
ATOM 1209 N N . THR A 1 160 ? 39.178 45.489 -20.809 1.00 30.47 157 THR A N 1
ATOM 1210 C CA . THR A 1 160 ? 38.036 44.926 -21.508 1.00 30.62 157 THR A CA 1
ATOM 1211 C C . THR A 1 160 ? 38.239 44.831 -23.010 1.00 31.67 157 THR A C 1
ATOM 1212 O O . THR A 1 160 ? 37.536 44.041 -23.636 1.00 35.17 157 THR A O 1
ATOM 1216 N N . THR A 1 161 ? 39.112 45.665 -23.612 1.00 25.88 158 THR A N 1
ATOM 1217 C CA . THR A 1 161 ? 39.086 45.772 -25.062 1.00 24.93 158 THR A CA 1
ATOM 1218 C C . THR A 1 161 ? 39.759 44.544 -25.659 1.00 24.11 158 THR A C 1
ATOM 1219 O O . THR A 1 161 ? 40.734 44.064 -25.118 1.00 23.72 158 THR A O 1
ATOM 1223 N N . ALA A 1 162 ? 39.285 44.121 -26.823 1.00 26.76 159 ALA A N 1
ATOM 1224 C CA . ALA A 1 162 ? 39.969 43.117 -27.630 1.00 31.00 159 ALA A CA 1
ATOM 1225 C C . ALA A 1 162 ? 40.866 43.768 -28.683 1.00 32.11 159 ALA A C 1
ATOM 1226 O O . ALA A 1 162 ? 41.501 43.060 -29.482 1.00 31.72 159 ALA A O 1
ATOM 1228 N N . LEU A 1 163 ? 40.907 45.112 -28.722 1.00 29.12 160 LEU A N 1
ATOM 1229 C CA . LEU A 1 163 ? 41.747 45.791 -29.717 1.00 26.62 160 LEU A CA 1
ATOM 1230 C C . LEU A 1 163 ? 43.231 45.599 -29.434 1.00 23.29 160 LEU A C 1
ATOM 1231 O O . LEU A 1 163 ? 43.690 45.712 -28.312 1.00 23.34 160 LEU A O 1
ATOM 1236 N N . ARG A 1 164 ? 43.986 45.383 -30.510 1.00 23.91 161 ARG A N 1
ATOM 1237 C CA . ARG A 1 164 ? 45.432 45.270 -30.475 1.00 24.71 161 ARG A CA 1
ATOM 1238 C C . ARG A 1 164 ? 45.960 46.099 -31.645 1.00 24.44 161 ARG A C 1
ATOM 1239 O O . ARG A 1 164 ? 46.246 45.593 -32.723 1.00 25.29 161 ARG A O 1
ATOM 1247 N N . PRO A 1 165 ? 46.017 47.441 -31.490 1.00 21.67 162 PRO A N 1
ATOM 1248 C CA . PRO A 1 165 ? 46.592 48.315 -32.507 1.00 18.47 162 PRO A CA 1
ATOM 1249 C C . PRO A 1 165 ? 48.069 47.977 -32.713 1.00 18.16 162 PRO A C 1
ATOM 1250 O O . PRO A 1 165 ? 48.731 47.318 -31.874 1.00 18.45 162 PRO A O 1
ATOM 1254 N N . ASP A 1 166 ? 48.628 48.473 -33.815 1.00 17.92 163 ASP A N 1
ATOM 1255 C CA . ASP A 1 166 ? 50.065 48.422 -34.010 1.00 17.94 163 ASP A CA 1
ATOM 1256 C C . ASP A 1 166 ? 50.778 49.320 -32.981 1.00 18.45 163 ASP A C 1
ATOM 1257 O O . ASP A 1 166 ? 51.859 48.990 -32.472 1.00 17.14 163 ASP A O 1
ATOM 1262 N N . CYS A 1 167 ? 50.247 50.521 -32.765 1.00 17.78 164 CYS A N 1
ATOM 1263 C CA . CYS A 1 167 ? 50.830 51.431 -31.789 1.00 17.77 164 CYS A CA 1
ATOM 1264 C C . CYS A 1 167 ? 49.812 52.475 -31.349 1.00 16.13 164 CYS A C 1
ATOM 1265 O O . CYS A 1 167 ? 48.711 52.562 -31.887 1.00 15.36 164 CYS A O 1
ATOM 1268 N N . ALA A 1 168 ? 50.165 53.205 -30.286 1.00 15.18 165 ALA A N 1
ATOM 1269 C CA . ALA A 1 168 ? 49.302 54.242 -29.734 1.00 14.84 165 ALA A CA 1
ATOM 1270 C C . ALA A 1 168 ? 50.102 55.479 -29.338 1.00 14.75 165 ALA A C 1
ATOM 1271 O O . ALA A 1 168 ? 51.238 55.367 -28.878 1.00 14.07 165 ALA A O 1
ATOM 1273 N N . ILE A 1 169 ? 49.441 56.643 -29.395 1.00 13.78 166 ILE A N 1
ATOM 1274 C CA . ILE A 1 169 ? 49.941 57.862 -28.794 1.00 13.94 166 ILE A CA 1
ATOM 1275 C C . ILE A 1 169 ? 48.907 58.402 -27.817 1.00 14.04 166 ILE A C 1
ATOM 1276 O O . ILE A 1 169 ? 47.736 58.569 -28.189 1.00 13.45 166 ILE A O 1
ATOM 1281 N N . ILE A 1 170 ? 49.372 58.776 -26.621 1.00 12.97 167 ILE A N 1
ATOM 1282 C CA . ILE A 1 170 ? 48.558 59.477 -25.650 1.00 13.16 167 ILE A CA 1
ATOM 1283 C C . ILE A 1 170 ? 49.000 60.926 -25.659 1.00 12.51 167 ILE A C 1
ATOM 1284 O O . ILE A 1 170 ? 50.172 61.191 -25.338 1.00 12.98 167 ILE A O 1
ATOM 1289 N N . GLY A 1 171 ? 48.062 61.839 -25.933 1.00 11.95 168 GLY A N 1
ATOM 1290 C CA . GLY A 1 171 ? 48.394 63.232 -26.205 1.00 12.34 168 GLY A CA 1
ATOM 1291 C C . GLY A 1 171 ? 48.541 64.126 -24.986 1.00 12.20 168 GLY A C 1
ATOM 1292 O O . GLY A 1 171 ? 48.200 65.270 -25.047 1.00 13.14 168 GLY A O 1
ATOM 1293 N N . GLU A 1 172 ? 49.193 63.666 -23.946 1.00 12.60 169 GLU A N 1
ATOM 1294 C CA . GLU A 1 172 ? 49.512 64.486 -22.784 1.00 12.78 169 GLU A CA 1
ATOM 1295 C C . GLU A 1 172 ? 50.494 65.577 -23.225 1.00 12.96 169 GLU A C 1
ATOM 1296 O O . GLU A 1 172 ? 51.247 65.405 -24.186 1.00 13.59 169 GLU A O 1
ATOM 1302 N N . PRO A 1 173 ? 50.499 66.740 -22.560 1.00 11.97 170 PRO A N 1
ATOM 1303 C CA . PRO A 1 173 ? 51.418 67.832 -22.881 1.00 11.97 170 PRO A CA 1
ATOM 1304 C C . PRO A 1 173 ? 52.888 67.495 -22.615 1.00 12.34 170 PRO A C 1
ATOM 1305 O O . PRO A 1 173 ? 53.302 67.273 -21.467 1.00 13.10 170 PRO A O 1
ATOM 1309 N N . THR A 1 174 ? 53.647 67.391 -23.692 1.00 12.12 171 THR A N 1
ATOM 1310 C CA . THR A 1 174 ? 55.061 67.083 -23.629 1.00 12.66 171 THR A CA 1
ATOM 1311 C C . THR A 1 174 ? 55.863 68.080 -24.466 1.00 13.76 171 THR A C 1
ATOM 1312 O O . THR A 1 174 ? 57.006 67.753 -24.828 1.00 14.09 171 THR A O 1
ATOM 1316 N N . SER A 1 175 ? 55.246 69.222 -24.836 1.00 13.41 172 SER A N 1
ATOM 1317 C CA . SER A 1 175 ? 55.833 70.196 -25.740 1.00 14.48 172 SER A CA 1
ATOM 1318 C C . SER A 1 175 ? 56.196 69.548 -27.069 1.00 14.63 172 SER A C 1
ATOM 1319 O O . SER A 1 175 ? 57.174 69.958 -27.691 1.00 13.87 172 SER A O 1
ATOM 1322 N N . LEU A 1 176 ? 55.392 68.577 -27.513 1.00 14.44 173 LEU A N 1
ATOM 1323 C CA . LEU A 1 176 ? 55.654 67.832 -28.745 1.00 15.09 173 LEU A CA 1
ATOM 1324 C C . LEU A 1 176 ? 57.050 67.237 -28.776 1.00 16.19 173 LEU A C 1
ATOM 1325 O O . LEU A 1 176 ? 57.684 67.177 -29.831 1.00 18.96 173 LEU A O 1
ATOM 1330 N N . GLN A 1 177 ? 57.498 66.755 -27.618 1.00 15.73 174 GLN A N 1
ATOM 1331 C CA . GLN A 1 177 ? 58.724 65.977 -27.482 1.00 17.90 174 GLN A CA 1
ATOM 1332 C C . GLN A 1 177 ? 58.266 64.581 -27.039 1.00 19.05 174 GLN A C 1
ATOM 1333 O O . GLN A 1 177 ? 57.412 64.453 -26.146 1.00 17.09 174 GLN A O 1
ATOM 1339 N N . PRO A 1 178 ? 58.687 63.500 -27.735 1.00 17.37 175 PRO A N 1
ATOM 1340 C CA . PRO A 1 178 ? 58.184 62.159 -27.433 1.00 16.30 175 PRO A CA 1
ATOM 1341 C C . PRO A 1 178 ? 58.712 61.621 -26.104 1.00 15.54 175 PRO A C 1
ATOM 1342 O O . PRO A 1 178 ? 59.909 61.699 -25.822 1.00 16.48 175 PRO A O 1
ATOM 1346 N N . VAL A 1 179 ? 57.792 61.133 -25.276 1.00 14.71 176 VAL A N 1
ATOM 1347 C CA . VAL A 1 179 ? 58.142 60.539 -23.984 1.00 15.45 176 VAL A CA 1
ATOM 1348 C C . VAL A 1 179 ? 57.890 59.029 -24.081 1.00 15.53 176 VAL A C 1
ATOM 1349 O O . VAL A 1 179 ? 56.789 58.623 -24.444 1.00 14.73 176 VAL A O 1
ATOM 1353 N N . ARG A 1 180 ? 58.879 58.190 -23.727 1.00 15.80 177 ARG A N 1
ATOM 1354 C CA . ARG A 1 180 ? 58.790 56.750 -23.950 1.00 15.39 177 ARG A CA 1
ATOM 1355 C C . ARG A 1 180 ? 58.811 55.958 -22.639 1.00 15.97 177 ARG A C 1
ATOM 1356 O O . ARG A 1 180 ? 58.718 54.723 -22.679 1.00 16.33 177 ARG A O 1
ATOM 1364 N N . ALA A 1 181 ? 58.910 56.642 -21.496 1.00 14.78 178 ALA A N 1
ATOM 1365 C CA . ALA A 1 181 ? 58.901 55.907 -20.253 1.00 14.53 178 ALA A CA 1
ATOM 1366 C C . ALA A 1 181 ? 58.643 56.835 -19.082 1.00 14.90 178 ALA A C 1
ATOM 1367 O O . ALA A 1 181 ? 58.943 58.031 -19.140 1.00 15.79 178 ALA A O 1
ATOM 1369 N N . HIS A 1 182 ? 58.129 56.223 -18.011 1.00 14.11 179 HIS A N 1
ATOM 1370 C CA . HIS A 1 182 ? 58.028 56.878 -16.729 1.00 15.55 179 HIS A CA 1
ATOM 1371 C C . HIS A 1 182 ? 57.962 55.832 -15.630 1.00 15.20 179 HIS A C 1
ATOM 1372 O O . HIS A 1 182 ? 57.593 54.668 -15.834 1.00 15.37 179 HIS A O 1
ATOM 1379 N N . LYS A 1 183 ? 58.330 56.274 -14.446 1.00 15.67 180 LYS A N 1
ATOM 1380 C CA . LYS A 1 183 ? 58.181 55.454 -13.262 1.00 15.98 180 LYS A CA 1
ATOM 1381 C C . LYS A 1 183 ? 56.714 55.250 -12.886 1.00 16.64 180 LYS A C 1
ATOM 1382 O O . LYS A 1 183 ? 55.851 55.996 -13.316 1.00 17.35 180 LYS A O 1
ATOM 1388 N N . GLY A 1 184 ? 56.469 54.190 -12.118 1.00 15.57 181 GLY A N 1
ATOM 1389 C CA . GLY A 1 184 ? 55.198 53.940 -11.451 1.00 16.76 181 GLY A CA 1
ATOM 1390 C C . GLY A 1 184 ? 55.038 54.754 -10.166 1.00 17.45 181 GLY A C 1
ATOM 1391 O O . GLY A 1 184 ? 55.857 55.623 -9.824 1.00 17.38 181 GLY A O 1
ATOM 1392 N N . HIS A 1 185 ? 53.927 54.478 -9.475 1.00 20.33 182 HIS A N 1
ATOM 1393 C CA . HIS A 1 185 ? 53.665 55.099 -8.193 1.00 18.23 182 HIS A CA 1
ATOM 1394 C C . HIS A 1 185 ? 52.686 54.234 -7.407 1.00 19.18 182 HIS A C 1
ATOM 1395 O O . HIS A 1 185 ? 51.573 53.974 -7.860 1.00 19.66 182 HIS A O 1
ATOM 1402 N N . ILE A 1 186 ? 53.140 53.703 -6.277 1.00 19.01 183 ILE A N 1
ATOM 1403 C CA . ILE A 1 186 ? 52.225 53.074 -5.329 1.00 20.33 183 ILE A CA 1
ATOM 1404 C C . ILE A 1 186 ? 52.354 53.797 -3.987 1.00 20.64 183 ILE A C 1
ATOM 1405 O O . ILE A 1 186 ? 53.451 54.144 -3.557 1.00 17.44 183 ILE A O 1
ATOM 1410 N N . SER A 1 187 ? 51.221 54.032 -3.326 1.00 19.55 184 SER A N 1
ATOM 1411 C CA . SER A 1 187 ? 51.203 54.713 -2.043 1.00 19.18 184 SER A CA 1
ATOM 1412 C C . SER A 1 187 ? 50.397 53.863 -1.062 1.00 19.24 184 SER A C 1
ATOM 1413 O O . SER A 1 187 ? 49.256 53.509 -1.367 1.00 19.40 184 SER A O 1
ATOM 1416 N N . ASN A 1 188 ? 51.030 53.421 0.037 1.00 17.85 185 ASN A N 1
ATOM 1417 C CA . ASN A 1 188 ? 50.394 52.543 1.005 1.00 19.48 185 ASN A CA 1
ATOM 1418 C C . ASN A 1 188 ? 50.346 53.132 2.410 1.00 20.37 185 ASN A C 1
ATOM 1419 O O . ASN A 1 188 ? 51.238 53.881 2.806 1.00 17.24 185 ASN A O 1
ATOM 1424 N N . ALA A 1 189 ? 49.290 52.758 3.152 1.00 21.30 186 ALA A N 1
ATOM 1425 C CA . ALA A 1 189 ? 49.227 52.933 4.602 1.00 21.33 186 ALA A CA 1
ATOM 1426 C C . ALA A 1 189 ? 49.514 51.577 5.249 1.00 22.01 186 ALA A C 1
ATOM 1427 O O . ALA A 1 189 ? 48.832 50.596 4.984 1.00 23.02 186 ALA A O 1
ATOM 1429 N N . ILE A 1 190 ? 50.593 51.522 6.044 1.00 20.64 187 ILE A N 1
ATOM 1430 C CA . ILE A 1 190 ? 50.918 50.373 6.855 1.00 20.01 187 ILE A CA 1
ATOM 1431 C C . ILE A 1 190 ? 50.248 50.621 8.205 1.00 21.83 187 ILE A C 1
ATOM 1432 O O . ILE A 1 190 ? 50.575 51.613 8.851 1.00 20.25 187 ILE A O 1
ATOM 1437 N N . ARG A 1 191 ? 49.343 49.739 8.627 1.00 20.50 188 ARG A N 1
ATOM 1438 C CA . ARG A 1 191 ? 48.508 49.999 9.781 1.00 23.13 188 ARG A CA 1
ATOM 1439 C C . ARG A 1 191 ? 48.771 48.894 10.786 1.00 21.88 188 ARG A C 1
ATOM 1440 O O . ARG A 1 191 ? 48.782 47.717 10.454 1.00 21.33 188 ARG A O 1
ATOM 1448 N N . ILE A 1 192 ? 49.082 49.294 12.017 1.00 22.40 189 ILE A N 1
ATOM 1449 C CA . ILE A 1 192 ? 49.331 48.298 13.037 1.00 21.99 189 ILE A CA 1
ATOM 1450 C C . ILE A 1 192 ? 48.353 48.512 14.178 1.00 22.85 189 ILE A C 1
ATOM 1451 O O . ILE A 1 192 ? 48.268 49.604 14.717 1.00 21.74 189 ILE A O 1
ATOM 1456 N N . GLN A 1 193 ? 47.694 47.423 14.560 1.00 23.22 190 GLN A N 1
ATOM 1457 C CA A GLN A 1 193 ? 46.756 47.397 15.668 0.60 25.15 190 GLN A CA 1
ATOM 1458 C CA B GLN A 1 193 ? 46.769 47.450 15.682 0.40 24.55 190 GLN A CA 1
ATOM 1459 C C . GLN A 1 193 ? 47.518 46.908 16.892 1.00 23.55 190 GLN A C 1
ATOM 1460 O O . GLN A 1 193 ? 47.937 45.748 16.925 1.00 21.00 190 GLN A O 1
ATOM 1471 N N . GLY A 1 194 ? 47.692 47.794 17.880 1.00 24.33 191 GLY A N 1
ATOM 1472 C CA . GLY A 1 194 ? 48.274 47.390 19.143 1.00 24.20 191 GLY A CA 1
ATOM 1473 C C . GLY A 1 194 ? 47.192 47.063 20.165 1.00 24.95 191 GLY A C 1
ATOM 1474 O O . GLY A 1 194 ? 46.070 46.773 19.777 1.00 24.66 191 GLY A O 1
ATOM 1475 N N . GLN A 1 195 ? 47.537 47.133 21.459 1.00 23.34 192 GLN A N 1
ATOM 1476 C CA . GLN A 1 195 ? 46.586 46.822 22.526 1.00 26.18 192 GLN A CA 1
ATOM 1477 C C . GLN A 1 195 ? 46.906 47.704 23.721 1.00 25.99 192 GLN A C 1
ATOM 1478 O O . GLN A 1 195 ? 48.060 47.726 24.143 1.00 23.90 192 GLN A O 1
ATOM 1484 N N . SER A 1 196 ? 45.932 48.510 24.193 1.00 27.61 193 SER A N 1
ATOM 1485 C CA . SER A 1 196 ? 46.319 49.591 25.097 1.00 29.94 193 SER A CA 1
ATOM 1486 C C . SER A 1 196 ? 46.396 49.051 26.508 1.00 27.34 193 SER A C 1
ATOM 1487 O O . SER A 1 196 ? 46.244 47.854 26.744 1.00 25.39 193 SER A O 1
ATOM 1490 N N . GLY A 1 197 ? 46.695 49.992 27.401 1.00 26.37 194 GLY A N 1
ATOM 1491 C CA . GLY A 1 197 ? 46.958 49.719 28.802 1.00 26.91 194 GLY A CA 1
ATOM 1492 C C . GLY A 1 197 ? 47.768 50.876 29.386 1.00 26.25 194 GLY A C 1
ATOM 1493 O O . GLY A 1 197 ? 48.261 51.721 28.648 1.00 24.23 194 GLY A O 1
ATOM 1494 N N . HIS A 1 198 ? 47.862 50.917 30.710 1.00 26.06 195 HIS A N 1
ATOM 1495 C CA . HIS A 1 198 ? 48.548 51.993 31.391 1.00 25.72 195 HIS A CA 1
ATOM 1496 C C . HIS A 1 198 ? 50.054 51.837 31.180 1.00 23.27 195 HIS A C 1
ATOM 1497 O O . HIS A 1 198 ? 50.573 50.725 31.132 1.00 24.09 195 HIS A O 1
ATOM 1504 N N . SER A 1 199 ? 50.781 52.954 31.085 1.00 22.47 196 SER A N 1
ATOM 1505 C CA . SER A 1 199 ? 52.214 52.882 30.794 1.00 22.03 196 SER A CA 1
ATOM 1506 C C . SER A 1 199 ? 53.010 52.229 31.937 1.00 21.54 196 SER A C 1
ATOM 1507 O O . SER A 1 199 ? 54.176 51.881 31.775 1.00 21.85 196 SER A O 1
ATOM 1510 N N . SER A 1 200 ? 52.419 52.135 33.124 1.00 22.34 197 SER A N 1
ATOM 1511 C CA . SER A 1 200 ? 53.115 51.537 34.252 1.00 22.95 197 SER A CA 1
ATOM 1512 C C . SER A 1 200 ? 53.256 50.026 34.096 1.00 23.60 197 SER A C 1
ATOM 1513 O O . SER A 1 200 ? 53.948 49.425 34.901 1.00 22.86 197 SER A O 1
ATOM 1516 N N . ASP A 1 201 ? 52.626 49.422 33.069 1.00 24.65 198 ASP A N 1
ATOM 1517 C CA . ASP A 1 201 ? 52.643 47.969 32.939 1.00 26.51 198 ASP A CA 1
ATOM 1518 C C . ASP A 1 201 ? 52.650 47.599 31.457 1.00 24.61 198 ASP A C 1
ATOM 1519 O O . ASP A 1 201 ? 51.656 47.090 30.925 1.00 22.81 198 ASP A O 1
ATOM 1524 N N . PRO A 1 202 ? 53.762 47.879 30.741 1.00 25.66 199 PRO A N 1
ATOM 1525 C CA . PRO A 1 202 ? 53.833 47.631 29.300 1.00 27.47 199 PRO A CA 1
ATOM 1526 C C . PRO A 1 202 ? 53.504 46.206 28.896 1.00 29.09 199 PRO A C 1
ATOM 1527 O O . PRO A 1 202 ? 52.906 45.999 27.842 1.00 28.92 199 PRO A O 1
ATOM 1531 N N . ALA A 1 203 ? 53.873 45.242 29.750 1.00 29.32 200 ALA A N 1
ATOM 1532 C CA . ALA A 1 203 ? 53.701 43.824 29.446 1.00 31.45 200 ALA A CA 1
ATOM 1533 C C . ALA A 1 203 ? 52.237 43.477 29.173 1.00 29.56 200 ALA A C 1
ATOM 1534 O O . ALA A 1 203 ? 51.962 42.502 28.493 1.00 33.09 200 ALA A O 1
ATOM 1536 N N . ARG A 1 204 ? 51.286 44.244 29.717 1.00 28.03 201 ARG A N 1
ATOM 1537 C CA . ARG A 1 204 ? 49.878 43.910 29.580 1.00 30.08 201 ARG A CA 1
ATOM 1538 C C . ARG A 1 204 ? 49.285 44.390 28.252 1.00 28.49 201 ARG A C 1
ATOM 1539 O O . ARG A 1 204 ? 48.101 44.168 28.002 1.00 28.78 201 ARG A O 1
ATOM 1547 N N . GLY A 1 205 ? 50.067 45.065 27.418 1.00 26.27 202 GLY A N 1
ATOM 1548 C CA . GLY A 1 205 ? 49.566 45.501 26.126 1.00 25.23 202 GLY A CA 1
ATOM 1549 C C . GLY A 1 205 ? 50.514 45.085 25.012 1.00 25.33 202 GLY A C 1
ATOM 1550 O O . GLY A 1 205 ? 51.411 44.267 25.235 1.00 25.64 202 GLY A O 1
ATOM 1551 N N . VAL A 1 206 ? 50.312 45.730 23.855 1.00 23.39 203 VAL A N 1
ATOM 1552 C CA . VAL A 1 206 ? 51.118 45.538 22.658 1.00 21.63 203 VAL A CA 1
ATOM 1553 C C . VAL A 1 206 ? 51.310 46.910 22.038 1.00 20.34 203 VAL A C 1
ATOM 1554 O O . VAL A 1 206 ? 50.357 47.557 21.644 1.00 21.15 203 VAL A O 1
ATOM 1558 N N . ASN A 1 207 ? 52.560 47.343 21.975 1.00 20.06 204 ASN A N 1
ATOM 1559 C CA . ASN A 1 207 ? 52.894 48.720 21.679 1.00 19.01 204 ASN A CA 1
ATOM 1560 C C . ASN A 1 207 ? 53.032 48.888 20.172 1.00 18.35 204 ASN A C 1
ATOM 1561 O O . ASN A 1 207 ? 53.987 48.382 19.620 1.00 18.03 204 ASN A O 1
ATOM 1566 N N . ALA A 1 208 ? 52.094 49.598 19.530 1.00 19.36 205 ALA A N 1
ATOM 1567 C CA . ALA A 1 208 ? 52.077 49.697 18.071 1.00 18.36 205 ALA A CA 1
ATOM 1568 C C . ALA A 1 208 ? 53.279 50.466 17.526 1.00 17.52 205 ALA A C 1
ATOM 1569 O O . ALA A 1 208 ? 53.648 50.253 16.368 1.00 16.39 205 ALA A O 1
ATOM 1571 N N . ILE A 1 209 ? 53.849 51.398 18.301 1.00 17.42 206 ILE A N 1
ATOM 1572 C CA . ILE A 1 209 ? 55.020 52.143 17.853 1.00 17.10 206 ILE A CA 1
ATOM 1573 C C . ILE A 1 209 ? 56.216 51.194 17.776 1.00 17.22 206 ILE A C 1
ATOM 1574 O O . ILE A 1 209 ? 56.982 51.262 16.836 1.00 18.03 206 ILE A O 1
ATOM 1579 N N . GLU A 1 210 ? 56.371 50.308 18.766 1.00 17.39 207 GLU A N 1
ATOM 1580 C CA . GLU A 1 210 ? 57.449 49.336 18.770 1.00 17.09 207 GLU A CA 1
ATOM 1581 C C . GLU A 1 210 ? 57.301 48.410 17.567 1.00 17.29 207 GLU A C 1
ATOM 1582 O O . GLU A 1 210 ? 58.296 48.129 16.910 1.00 18.09 207 GLU A O 1
ATOM 1588 N N . LEU A 1 211 ? 56.073 47.952 17.262 1.00 17.88 208 LEU A N 1
ATOM 1589 C CA . LEU A 1 211 ? 55.873 47.066 16.112 1.00 18.25 208 LEU A CA 1
ATOM 1590 C C . LEU A 1 211 ? 56.161 47.839 14.835 1.00 18.22 208 LEU A C 1
ATOM 1591 O O . LEU A 1 211 ? 56.744 47.328 13.883 1.00 18.12 208 LEU A O 1
ATOM 1596 N N . MET A 1 212 ? 55.767 49.109 14.826 1.00 17.55 209 MET A N 1
ATOM 1597 C CA . MET A 1 212 ? 55.980 49.932 13.658 1.00 18.23 209 MET A CA 1
ATOM 1598 C C . MET A 1 212 ? 57.485 50.183 13.469 1.00 19.16 209 MET A C 1
ATOM 1599 O O . MET A 1 212 ? 57.980 50.202 12.346 1.00 17.17 209 MET A O 1
ATOM 1604 N N . HIS A 1 213 ? 58.214 50.331 14.582 1.00 17.92 210 HIS A N 1
ATOM 1605 C CA . HIS A 1 213 ? 59.655 50.467 14.516 1.00 18.98 210 HIS A CA 1
ATOM 1606 C C . HIS A 1 213 ? 60.272 49.243 13.832 1.00 18.80 210 HIS A C 1
ATOM 1607 O O . HIS A 1 213 ? 61.139 49.389 12.995 1.00 17.88 210 HIS A O 1
ATOM 1614 N N . ASP A 1 214 ? 59.820 48.040 14.178 1.00 21.00 211 ASP A N 1
ATOM 1615 C CA . ASP A 1 214 ? 60.331 46.836 13.540 1.00 22.13 211 ASP A CA 1
ATOM 1616 C C . ASP A 1 214 ? 60.004 46.863 12.039 1.00 20.59 211 ASP A C 1
ATOM 1617 O O . ASP A 1 214 ? 60.881 46.556 11.227 1.00 20.11 211 ASP A O 1
ATOM 1622 N N . ALA A 1 215 ? 58.777 47.276 11.673 1.00 18.08 212 ALA A N 1
ATOM 1623 C CA . ALA A 1 215 ? 58.383 47.279 10.264 1.00 17.29 212 ALA A CA 1
ATOM 1624 C C . ALA A 1 215 ? 59.208 48.289 9.492 1.00 16.76 212 ALA A C 1
ATOM 1625 O O . ALA A 1 215 ? 59.615 48.030 8.360 1.00 16.60 212 ALA A O 1
ATOM 1627 N N . ILE A 1 216 ? 59.453 49.461 10.100 1.00 15.29 213 ILE A N 1
ATOM 1628 C CA . ILE A 1 216 ? 60.223 50.491 9.408 1.00 15.99 213 ILE A CA 1
ATOM 1629 C C . ILE A 1 216 ? 61.632 49.987 9.099 1.00 15.77 213 ILE A C 1
ATOM 1630 O O . ILE A 1 216 ? 62.162 50.191 7.999 1.00 15.63 213 ILE A O 1
ATOM 1635 N N . GLY A 1 217 ? 62.237 49.250 10.031 1.00 15.67 214 GLY A N 1
ATOM 1636 C CA . GLY A 1 217 ? 63.582 48.725 9.790 1.00 16.38 214 GLY A CA 1
ATOM 1637 C C . GLY A 1 217 ? 63.610 47.863 8.526 1.00 15.91 214 GLY A C 1
ATOM 1638 O O . GLY A 1 217 ? 64.531 47.969 7.704 1.00 16.76 214 GLY A O 1
ATOM 1639 N N . HIS A 1 218 ? 62.582 47.020 8.395 1.00 17.29 215 HIS A N 1
ATOM 1640 C CA . HIS A 1 218 ? 62.436 46.099 7.275 1.00 17.71 215 HIS A CA 1
ATOM 1641 C C . HIS A 1 218 ? 62.155 46.887 5.988 1.00 17.08 215 HIS A C 1
ATOM 1642 O O . HIS A 1 218 ? 62.716 46.595 4.927 1.00 15.53 215 HIS A O 1
ATOM 1649 N N . ILE A 1 219 ? 61.346 47.931 6.098 1.00 15.73 216 ILE A N 1
ATOM 1650 C CA . ILE A 1 219 ? 61.035 48.774 4.957 1.00 15.65 216 ILE A CA 1
ATOM 1651 C C . ILE A 1 219 ? 62.254 49.582 4.513 1.00 16.38 216 ILE A C 1
ATOM 1652 O O . ILE A 1 219 ? 62.465 49.771 3.314 1.00 14.62 216 ILE A O 1
ATOM 1657 N N . LEU A 1 220 ? 63.071 50.087 5.457 1.00 15.75 217 LEU A N 1
ATOM 1658 C CA . LEU A 1 220 ? 64.280 50.797 5.038 1.00 17.01 217 LEU A CA 1
ATOM 1659 C C . LEU A 1 220 ? 65.324 49.871 4.402 1.00 16.55 217 LEU A C 1
ATOM 1660 O O . LEU A 1 220 ? 66.098 50.302 3.534 1.00 16.15 217 LEU A O 1
ATOM 1665 N N . GLN A 1 221 ? 65.341 48.607 4.838 1.00 17.59 218 GLN A N 1
ATOM 1666 C CA . GLN A 1 221 ? 66.190 47.630 4.192 1.00 19.09 218 GLN A CA 1
ATOM 1667 C C . GLN A 1 221 ? 65.725 47.431 2.745 1.00 16.77 218 GLN A C 1
ATOM 1668 O O . GLN A 1 221 ? 66.551 47.302 1.864 1.00 15.54 218 GLN A O 1
ATOM 1674 N N . LEU A 1 222 ? 64.406 47.367 2.517 1.00 16.42 219 LEU A N 1
ATOM 1675 C CA . LEU A 1 222 ? 63.847 47.271 1.182 1.00 16.50 219 LEU A CA 1
ATOM 1676 C C . LEU A 1 222 ? 64.230 48.498 0.352 1.00 15.57 219 LEU A C 1
ATOM 1677 O O . LEU A 1 222 ? 64.627 48.356 -0.788 1.00 14.49 219 LEU A O 1
ATOM 1682 N N . ARG A 1 223 ? 64.115 49.693 0.941 1.00 15.17 220 ARG A N 1
ATOM 1683 C CA . ARG A 1 223 ? 64.545 50.921 0.274 1.00 15.29 220 ARG A CA 1
ATOM 1684 C C . ARG A 1 223 ? 65.991 50.770 -0.241 1.00 14.73 220 ARG A C 1
ATOM 1685 O O . ARG A 1 223 ? 66.285 51.099 -1.382 1.00 14.78 220 ARG A O 1
ATOM 1693 N N . ASP A 1 224 ? 66.881 50.309 0.630 1.00 14.90 221 ASP A N 1
ATOM 1694 C CA . ASP A 1 224 ? 68.302 50.147 0.334 1.00 17.02 221 ASP A CA 1
ATOM 1695 C C . ASP A 1 224 ? 68.484 49.125 -0.788 1.00 16.06 221 ASP A C 1
ATOM 1696 O O . ASP A 1 224 ? 69.282 49.355 -1.689 1.00 15.72 221 ASP A O 1
ATOM 1701 N N . ASN A 1 225 ? 67.713 48.034 -0.727 1.00 15.88 222 ASN A N 1
ATOM 1702 C CA . ASN A 1 225 ? 67.751 46.992 -1.749 1.00 16.09 222 ASN A CA 1
ATOM 1703 C C . ASN A 1 225 ? 67.335 47.546 -3.115 1.00 16.10 222 ASN A C 1
ATOM 1704 O O . ASN A 1 225 ? 67.996 47.299 -4.146 1.00 16.15 222 ASN A O 1
ATOM 1709 N N . LEU A 1 226 ? 66.256 48.337 -3.128 1.00 15.85 223 LEU A N 1
ATOM 1710 C CA . LEU A 1 226 ? 65.726 48.913 -4.366 1.00 15.96 223 LEU A CA 1
ATOM 1711 C C . LEU A 1 226 ? 66.754 49.855 -5.001 1.00 17.59 223 LEU A C 1
ATOM 1712 O O . LEU A 1 226 ? 66.970 49.808 -6.206 1.00 17.18 223 LEU A O 1
ATOM 1717 N N . LYS A 1 227 ? 67.452 50.641 -4.164 1.00 19.70 224 LYS A N 1
ATOM 1718 C CA . LYS A 1 227 ? 68.450 51.587 -4.635 1.00 20.66 224 LYS A CA 1
ATOM 1719 C C . LYS A 1 227 ? 69.679 50.851 -5.188 1.00 20.35 224 LYS A C 1
ATOM 1720 O O . LYS A 1 227 ? 70.236 51.280 -6.196 1.00 20.81 224 LYS A O 1
ATOM 1726 N N . GLU A 1 228 ? 70.064 49.735 -4.574 1.00 18.94 225 GLU A N 1
ATOM 1727 C CA . GLU A 1 228 ? 71.234 48.955 -4.956 1.00 22.41 225 GLU A CA 1
ATOM 1728 C C . GLU A 1 228 ? 71.013 48.066 -6.188 1.00 22.14 225 GLU A C 1
ATOM 1729 O O . GLU A 1 228 ? 71.942 47.810 -6.944 1.00 22.38 225 GLU A O 1
ATOM 1735 N N . ARG A 1 229 ? 69.818 47.512 -6.374 1.00 19.94 226 ARG A N 1
ATOM 1736 C CA . ARG A 1 229 ? 69.694 46.340 -7.227 1.00 20.40 226 ARG A CA 1
ATOM 1737 C C . ARG A 1 229 ? 68.924 46.633 -8.525 1.00 20.50 226 ARG A C 1
ATOM 1738 O O . ARG A 1 229 ? 68.821 45.777 -9.386 1.00 20.27 226 ARG A O 1
ATOM 1746 N N . TYR A 1 230 ? 68.366 47.823 -8.668 1.00 18.88 227 TYR A N 1
ATOM 1747 C CA . TYR A 1 230 ? 67.584 48.159 -9.840 1.00 19.56 227 TYR A CA 1
ATOM 1748 C C . TYR A 1 230 ? 68.046 49.521 -10.335 1.00 19.21 227 TYR A C 1
ATOM 1749 O O . TYR A 1 230 ? 68.179 50.459 -9.539 1.00 19.36 227 TYR A O 1
ATOM 1758 N N . HIS A 1 231 ? 68.284 49.635 -11.641 1.00 18.37 228 HIS A N 1
ATOM 1759 C CA . HIS A 1 231 ? 68.902 50.840 -12.165 1.00 17.97 228 HIS A CA 1
ATOM 1760 C C . HIS A 1 231 ? 68.353 51.136 -13.551 1.00 17.40 228 HIS A C 1
ATOM 1761 O O . HIS A 1 231 ? 68.175 50.215 -14.332 1.00 15.93 228 HIS A O 1
ATOM 1768 N N . TYR A 1 232 ? 68.153 52.429 -13.838 1.00 17.19 229 TYR A N 1
ATOM 1769 C CA . TYR A 1 232 ? 67.708 52.885 -15.144 1.00 17.54 229 TYR A CA 1
ATOM 1770 C C . TYR A 1 232 ? 68.335 54.264 -15.366 1.00 17.93 229 TYR A C 1
ATOM 1771 O O . TYR A 1 232 ? 67.837 55.267 -14.869 1.00 17.48 229 TYR A O 1
ATOM 1780 N N . GLU A 1 233 ? 69.426 54.308 -16.127 1.00 18.32 230 GLU A N 1
ATOM 1781 C CA . GLU A 1 233 ? 70.318 55.472 -16.172 1.00 21.78 230 GLU A CA 1
ATOM 1782 C C . GLU A 1 233 ? 69.617 56.759 -16.634 1.00 19.65 230 GLU A C 1
ATOM 1783 O O . GLU A 1 233 ? 69.969 57.849 -16.181 1.00 19.29 230 GLU A O 1
ATOM 1789 N N . ALA A 1 234 ? 68.673 56.646 -17.566 1.00 20.48 231 ALA A N 1
ATOM 1790 C CA . ALA A 1 234 ? 67.987 57.792 -18.163 1.00 20.89 231 ALA A CA 1
ATOM 1791 C C . ALA A 1 234 ? 67.240 58.621 -17.119 1.00 20.76 231 ALA A C 1
ATOM 1792 O O . ALA A 1 234 ? 67.034 59.819 -17.324 1.00 20.82 231 ALA A O 1
ATOM 1794 N N . PHE A 1 235 ? 66.755 57.993 -16.053 1.00 18.29 232 PHE A N 1
ATOM 1795 C CA . PHE A 1 235 ? 65.956 58.711 -15.064 1.00 18.27 232 PHE A CA 1
ATOM 1796 C C . PHE A 1 235 ? 66.894 59.569 -14.219 1.00 19.90 232 PHE A C 1
ATOM 1797 O O . PHE A 1 235 ? 67.983 59.127 -13.843 1.00 19.09 232 PHE A O 1
ATOM 1805 N N . THR A 1 236 ? 66.412 60.748 -13.831 1.00 22.04 233 THR A N 1
ATOM 1806 C CA . THR A 1 236 ? 67.209 61.691 -13.066 1.00 24.50 233 THR A CA 1
ATOM 1807 C C . THR A 1 236 ? 67.628 61.066 -11.741 1.00 21.92 233 THR A C 1
ATOM 1808 O O . THR A 1 236 ? 68.776 61.198 -11.324 1.00 21.93 233 THR A O 1
ATOM 1812 N N . VAL A 1 237 ? 66.699 60.379 -11.086 1.00 19.04 234 VAL A N 1
ATOM 1813 C CA . VAL A 1 237 ? 67.024 59.488 -9.989 1.00 18.57 234 VAL A CA 1
ATOM 1814 C C . VAL A 1 237 ? 66.935 58.077 -10.553 1.00 18.04 234 VAL A C 1
ATOM 1815 O O . VAL A 1 237 ? 65.835 57.639 -10.893 1.00 16.83 234 VAL A O 1
ATOM 1819 N N . PRO A 1 238 ? 68.073 57.404 -10.837 1.00 17.24 235 PRO A N 1
ATOM 1820 C CA . PRO A 1 238 ? 68.049 56.216 -11.676 1.00 18.32 235 PRO A CA 1
ATOM 1821 C C . PRO A 1 238 ? 67.704 54.904 -10.973 1.00 18.37 235 PRO A C 1
ATOM 1822 O O . PRO A 1 238 ? 68.099 53.834 -11.430 1.00 20.21 235 PRO A O 1
ATOM 1826 N N . TYR A 1 239 ? 66.955 54.967 -9.875 1.00 18.18 236 TYR A N 1
ATOM 1827 C CA . TYR A 1 239 ? 66.615 53.759 -9.150 1.00 16.98 236 TYR A CA 1
ATOM 1828 C C . TYR A 1 239 ? 65.196 53.942 -8.668 1.00 16.69 236 TYR A C 1
ATOM 1829 O O . TYR A 1 239 ? 64.725 55.074 -8.653 1.00 15.55 236 TYR A O 1
ATOM 1838 N N . PRO A 1 240 ? 64.531 52.863 -8.208 1.00 18.53 237 PRO A N 1
ATOM 1839 C CA . PRO A 1 240 ? 63.226 52.970 -7.572 1.00 17.51 237 PRO A CA 1
ATOM 1840 C C . PRO A 1 240 ? 63.378 53.632 -6.199 1.00 16.90 237 PRO A C 1
ATOM 1841 O O . PRO A 1 240 ? 64.157 53.202 -5.347 1.00 16.84 237 PRO A O 1
ATOM 1845 N N . THR A 1 241 ? 62.544 54.639 -5.966 1.00 16.10 238 THR A N 1
ATOM 1846 C CA . THR A 1 241 ? 62.547 55.389 -4.726 1.00 15.74 238 THR A CA 1
ATOM 1847 C C . THR A 1 241 ? 61.461 54.859 -3.785 1.00 15.31 238 THR A C 1
ATOM 1848 O O . THR A 1 241 ? 60.454 54.287 -4.217 1.00 15.49 238 THR A O 1
ATOM 1852 N N . LEU A 1 242 ? 61.685 55.060 -2.486 1.00 14.48 239 LEU A N 1
ATOM 1853 C CA . LEU A 1 242 ? 60.752 54.714 -1.426 1.00 14.46 239 LEU A CA 1
ATOM 1854 C C . LEU A 1 242 ? 60.778 55.860 -0.421 1.00 15.21 239 LEU A C 1
ATOM 1855 O O . LEU A 1 242 ? 61.854 56.332 -0.043 1.00 18.05 239 LEU A O 1
ATOM 1860 N N . ASN A 1 243 ? 59.605 56.366 -0.049 1.00 15.32 240 ASN A N 1
ATOM 1861 C CA . ASN A 1 243 ? 59.520 57.538 0.824 1.00 15.87 240 ASN A CA 1
ATOM 1862 C C . ASN A 1 243 ? 58.616 57.269 2.025 1.00 15.74 240 ASN A C 1
ATOM 1863 O O . ASN A 1 243 ? 57.478 56.821 1.863 1.00 15.72 240 ASN A O 1
ATOM 1868 N N . LEU A 1 244 ? 59.093 57.610 3.232 1.00 15.00 241 LEU A N 1
ATOM 1869 C CA . LEU A 1 244 ? 58.252 57.572 4.407 1.00 15.14 241 LEU A CA 1
ATOM 1870 C C . LEU A 1 244 ? 57.706 58.982 4.632 1.00 16.76 241 LEU A C 1
ATOM 1871 O O . LEU A 1 244 ? 58.468 59.908 4.887 1.00 16.47 241 LEU A O 1
ATOM 1876 N N . GLY A 1 245 ? 56.389 59.170 4.453 1.00 16.62 242 GLY A N 1
ATOM 1877 C CA . GLY A 1 245 ? 55.846 60.510 4.368 1.00 16.53 242 GLY A CA 1
ATOM 1878 C C . GLY A 1 245 ? 55.139 60.964 5.643 1.00 16.39 242 GLY A C 1
ATOM 1879 O O . GLY A 1 245 ? 55.256 62.131 6.024 1.00 18.01 242 GLY A O 1
ATOM 1880 N N . HIS A 1 246 ? 54.370 60.068 6.264 1.00 15.81 243 HIS A N 1
ATOM 1881 C CA . HIS A 1 246 ? 53.585 60.448 7.433 1.00 16.24 243 HIS A CA 1
ATOM 1882 C C . HIS A 1 246 ? 53.477 59.287 8.417 1.00 16.23 243 HIS A C 1
ATOM 1883 O O . HIS A 1 246 ? 53.425 58.132 8.008 1.00 16.39 243 HIS A O 1
ATOM 1890 N N . ILE A 1 247 ? 53.423 59.610 9.724 1.00 16.13 244 ILE A N 1
ATOM 1891 C CA . ILE A 1 247 ? 53.233 58.610 10.753 1.00 17.47 244 ILE A CA 1
ATOM 1892 C C . ILE A 1 247 ? 52.330 59.192 11.834 1.00 17.65 244 ILE A C 1
ATOM 1893 O O . ILE A 1 247 ? 52.429 60.379 12.146 1.00 18.20 244 ILE A O 1
ATOM 1898 N N . HIS A 1 248 ? 51.480 58.349 12.423 1.00 18.20 245 HIS A N 1
ATOM 1899 C CA . HIS A 1 248 ? 50.606 58.809 13.476 1.00 19.57 245 HIS A CA 1
ATOM 1900 C C . HIS A 1 248 ? 50.165 57.605 14.303 1.00 19.32 245 HIS A C 1
ATOM 1901 O O . HIS A 1 248 ? 49.766 56.573 13.761 1.00 17.91 245 HIS A O 1
ATOM 1908 N N . GLY A 1 249 ? 50.232 57.732 15.633 1.00 19.84 246 GLY A N 1
ATOM 1909 C CA . GLY A 1 249 ? 49.655 56.689 16.478 1.00 20.26 246 GLY A CA 1
ATOM 1910 C C . GLY A 1 249 ? 49.635 57.087 17.951 1.00 20.75 246 GLY A C 1
ATOM 1911 O O . GLY A 1 249 ? 50.491 57.865 18.398 1.00 19.67 246 GLY A O 1
ATOM 1912 N N . GLY A 1 250 ? 48.653 56.541 18.678 1.00 21.81 247 GLY A N 1
ATOM 1913 C CA . GLY A 1 250 ? 48.573 56.688 20.123 1.00 23.13 247 GLY A CA 1
ATOM 1914 C C . GLY A 1 250 ? 47.963 58.011 20.582 1.00 26.64 247 GLY A C 1
ATOM 1915 O O . GLY A 1 250 ? 47.940 58.988 19.833 1.00 27.68 247 GLY A O 1
ATOM 1916 N N . ASP A 1 251 ? 47.526 57.996 21.851 1.00 29.90 248 ASP A N 1
ATOM 1917 C CA . ASP A 1 251 ? 46.776 59.068 22.487 1.00 36.65 248 ASP A CA 1
ATOM 1918 C C . ASP A 1 251 ? 47.654 59.860 23.473 1.00 35.32 248 ASP A C 1
ATOM 1919 O O . ASP A 1 251 ? 47.515 61.068 23.550 1.00 38.05 248 ASP A O 1
ATOM 1924 N N . ALA A 1 252 ? 48.518 59.203 24.273 1.00 33.13 249 ALA A N 1
ATOM 1925 C CA . ALA A 1 252 ? 49.193 59.899 25.370 1.00 30.54 249 ALA A CA 1
ATOM 1926 C C . ALA A 1 252 ? 50.477 59.179 25.771 1.00 27.71 249 ALA A C 1
ATOM 1927 O O . ALA A 1 252 ? 50.609 57.976 25.595 1.00 27.51 249 ALA A O 1
ATOM 1929 N N . SER A 1 253 ? 51.383 59.947 26.382 1.00 26.12 250 SER A N 1
ATOM 1930 C CA . SER A 1 253 ? 52.664 59.451 26.844 1.00 23.80 250 SER A CA 1
ATOM 1931 C C . SER A 1 253 ? 52.470 58.348 27.886 1.00 22.97 250 SER A C 1
ATOM 1932 O O . SER A 1 253 ? 53.345 57.498 28.046 1.00 21.96 250 SER A O 1
ATOM 1935 N N . ASN A 1 254 ? 51.343 58.377 28.612 1.00 23.39 251 ASN A N 1
ATOM 1936 C CA . ASN A 1 254 ? 51.160 57.493 29.753 1.00 24.22 251 ASN A CA 1
ATOM 1937 C C . ASN A 1 254 ? 50.224 56.333 29.413 1.00 22.61 251 ASN A C 1
ATOM 1938 O O . ASN A 1 254 ? 49.697 55.680 30.307 1.00 23.01 251 ASN A O 1
ATOM 1943 N N . ARG A 1 255 ? 50.048 56.056 28.128 1.00 21.47 252 ARG A N 1
ATOM 1944 C CA . ARG A 1 255 ? 49.236 54.939 27.673 1.00 22.03 252 ARG A CA 1
ATOM 1945 C C . ARG A 1 255 ? 50.036 54.144 26.648 1.00 20.76 252 ARG A C 1
ATOM 1946 O O . ARG A 1 255 ? 50.663 54.767 25.800 1.00 19.01 252 ARG A O 1
ATOM 1954 N N . ILE A 1 256 ? 50.000 52.811 26.715 1.00 20.75 253 ILE A N 1
ATOM 1955 C CA . ILE A 1 256 ? 50.609 51.992 25.665 1.00 21.78 253 ILE A CA 1
ATOM 1956 C C . ILE A 1 256 ? 50.038 52.394 24.310 1.00 21.61 253 ILE A C 1
ATOM 1957 O O . ILE A 1 256 ? 48.842 52.535 24.151 1.00 23.30 253 ILE A O 1
ATOM 1962 N N . CYS A 1 257 ? 50.869 52.511 23.277 1.00 21.51 254 CYS A N 1
ATOM 1963 C CA . CYS A 1 257 ? 50.342 53.017 22.020 1.00 22.16 254 CYS A CA 1
ATOM 1964 C C . CYS A 1 257 ? 49.458 51.950 21.364 1.00 21.93 254 CYS A C 1
ATOM 1965 O O . CYS A 1 257 ? 49.968 50.884 21.003 1.00 20.38 254 CYS A O 1
ATOM 1968 N N . ALA A 1 258 ? 48.147 52.244 21.227 1.00 22.03 255 ALA A N 1
ATOM 1969 C CA . ALA A 1 258 ? 47.155 51.248 20.846 1.00 23.14 255 ALA A CA 1
ATOM 1970 C C . ALA A 1 258 ? 47.082 51.052 19.325 1.00 21.63 255 ALA A C 1
ATOM 1971 O O . ALA A 1 258 ? 46.528 50.051 18.885 1.00 21.96 255 ALA A O 1
ATOM 1973 N N . TRP A 1 259 ? 47.602 51.996 18.539 1.00 20.25 256 TRP A N 1
ATOM 1974 C CA . TRP A 1 259 ? 47.582 51.871 17.093 1.00 20.97 256 TRP A CA 1
ATOM 1975 C C . TRP A 1 259 ? 48.617 52.802 16.471 1.00 20.29 256 TRP A C 1
ATOM 1976 O O . TRP A 1 259 ? 49.011 53.810 17.067 1.00 20.93 256 TRP A O 1
ATOM 1987 N N . CYS A 1 260 ? 49.050 52.468 15.257 1.00 18.81 257 CYS A N 1
ATOM 1988 C CA . CYS A 1 260 ? 50.027 53.307 14.579 1.00 19.95 257 CYS A CA 1
ATOM 1989 C C . CYS A 1 260 ? 49.899 53.096 13.073 1.00 19.91 257 CYS A C 1
ATOM 1990 O O . CYS A 1 260 ? 49.624 51.994 12.609 1.00 20.09 257 CYS A O 1
ATOM 1993 N N . GLU A 1 261 ? 49.988 54.194 12.333 1.00 20.00 258 GLU A N 1
ATOM 1994 C CA A GLU A 1 261 ? 49.876 54.122 10.884 0.60 19.66 258 GLU A CA 1
ATOM 1995 C CA B GLU A 1 261 ? 49.838 54.184 10.889 0.40 19.69 258 GLU A CA 1
ATOM 1996 C C . GLU A 1 261 ? 51.023 54.905 10.262 1.00 18.92 258 GLU A C 1
ATOM 1997 O O . GLU A 1 261 ? 51.396 55.970 10.767 1.00 17.00 258 GLU A O 1
ATOM 2008 N N . LEU A 1 262 ? 51.526 54.352 9.144 1.00 17.84 259 LEU A N 1
ATOM 2009 C CA . LEU A 1 262 ? 52.633 54.894 8.372 1.00 16.73 259 LEU A CA 1
ATOM 2010 C C . LEU A 1 262 ? 52.219 55.029 6.912 1.00 18.03 259 LEU A C 1
ATOM 2011 O O . LEU A 1 262 ? 51.768 54.051 6.327 1.00 19.63 259 LEU A O 1
ATOM 2016 N N . HIS A 1 263 ? 52.385 56.217 6.346 1.00 17.52 260 HIS A N 1
ATOM 2017 C CA . HIS A 1 263 ? 52.043 56.427 4.942 1.00 18.73 260 HIS A CA 1
ATOM 2018 C C . HIS A 1 263 ? 53.349 56.536 4.175 1.00 17.50 260 HIS A C 1
ATOM 2019 O O . HIS A 1 263 ? 54.162 57.408 4.495 1.00 16.37 260 HIS A O 1
ATOM 2026 N N . MET A 1 264 ? 53.486 55.714 3.132 1.00 17.24 261 MET A N 1
ATOM 2027 C CA . MET A 1 264 ? 54.734 55.635 2.395 1.00 17.26 261 MET A CA 1
ATOM 2028 C C . MET A 1 264 ? 54.423 55.513 0.905 1.00 17.10 261 MET A C 1
ATOM 2029 O O . MET A 1 264 ? 53.307 55.161 0.522 1.00 17.33 261 MET A O 1
ATOM 2034 N N . ASP A 1 265 ? 55.425 55.776 0.076 1.00 16.97 262 ASP A N 1
ATOM 2035 C CA . ASP A 1 265 ? 55.261 55.539 -1.343 1.00 17.27 262 ASP A CA 1
ATOM 2036 C C . ASP A 1 265 ? 56.522 54.927 -1.924 1.00 16.62 262 ASP A C 1
ATOM 2037 O O . ASP A 1 265 ? 57.601 54.971 -1.323 1.00 15.34 262 ASP A O 1
ATOM 2042 N N . ILE A 1 266 ? 56.333 54.336 -3.114 1.00 14.53 263 ILE A N 1
ATOM 2043 C CA . ILE A 1 266 ? 57.395 53.715 -3.883 1.00 15.06 263 ILE A CA 1
ATOM 2044 C C . ILE A 1 266 ? 57.142 54.125 -5.315 1.00 15.97 263 ILE A C 1
ATOM 2045 O O . ILE A 1 266 ? 55.986 54.056 -5.733 1.00 15.80 263 ILE A O 1
ATOM 2050 N N . ARG A 1 267 ? 58.214 54.477 -6.044 1.00 15.13 264 ARG A N 1
ATOM 2051 C CA . ARG A 1 267 ? 58.091 54.774 -7.466 1.00 16.36 264 ARG A CA 1
ATOM 2052 C C . ARG A 1 267 ? 58.969 53.791 -8.239 1.00 17.70 264 ARG A C 1
ATOM 2053 O O . ARG A 1 267 ? 60.176 53.971 -8.340 1.00 17.04 264 ARG A O 1
ATOM 2061 N N . PRO A 1 268 ? 58.406 52.672 -8.724 1.00 17.43 265 PRO A N 1
ATOM 2062 C CA . PRO A 1 268 ? 59.205 51.655 -9.401 1.00 17.18 265 PRO A CA 1
ATOM 2063 C C . PRO A 1 268 ? 59.594 52.045 -10.820 1.00 17.58 265 PRO A C 1
ATOM 2064 O O . PRO A 1 268 ? 58.963 52.902 -11.443 1.00 19.30 265 PRO A O 1
ATOM 2068 N N . LEU A 1 269 ? 60.639 51.378 -11.298 1.00 16.97 266 LEU A N 1
ATOM 2069 C CA . LEU A 1 269 ? 61.145 51.609 -12.639 1.00 17.62 266 LEU A CA 1
ATOM 2070 C C . LEU A 1 269 ? 60.274 50.874 -13.643 1.00 16.97 266 LEU A C 1
ATOM 2071 O O . LEU A 1 269 ? 59.608 49.901 -13.311 1.00 18.00 266 LEU A O 1
ATOM 2076 N N . PRO A 1 270 ? 60.326 51.254 -14.933 1.00 18.36 267 PRO A N 1
ATOM 2077 C CA . PRO A 1 270 ? 59.739 50.406 -15.952 1.00 20.47 267 PRO A CA 1
ATOM 2078 C C . PRO A 1 270 ? 60.342 49.014 -15.830 1.00 21.83 267 PRO A C 1
ATOM 2079 O O . PRO A 1 270 ? 61.538 48.881 -15.580 1.00 23.22 267 PRO A O 1
ATOM 2083 N N . GLY A 1 271 ? 59.489 48.018 -16.022 1.00 21.47 268 GLY A N 1
ATOM 2084 C CA . GLY A 1 271 ? 59.890 46.642 -16.076 1.00 23.17 268 GLY A CA 1
ATOM 2085 C C . GLY A 1 271 ? 59.576 45.892 -14.787 1.00 24.49 268 GLY A C 1
ATOM 2086 O O . GLY A 1 271 ? 59.504 44.667 -14.810 1.00 25.72 268 GLY A O 1
ATOM 2087 N N . MET A 1 272 ? 59.380 46.603 -13.675 1.00 21.29 269 MET A N 1
ATOM 2088 C CA . MET A 1 272 ? 58.964 45.920 -12.455 1.00 22.47 269 MET A CA 1
ATOM 2089 C C . MET A 1 272 ? 57.429 45.905 -12.422 1.00 25.10 269 MET A C 1
ATOM 2090 O O . MET A 1 272 ? 56.790 46.932 -12.579 1.00 27.59 269 MET A O 1
ATOM 2095 N N . THR A 1 273 ? 56.820 44.733 -12.268 1.00 24.20 270 THR A N 1
ATOM 2096 C CA . THR A 1 273 ? 55.369 44.650 -12.196 1.00 25.72 270 THR A CA 1
ATOM 2097 C C . THR A 1 273 ? 54.898 45.078 -10.801 1.00 27.02 270 THR A C 1
ATOM 2098 O O . THR A 1 273 ? 55.658 45.032 -9.832 1.00 24.74 270 THR A O 1
ATOM 2102 N N . LEU A 1 274 ? 53.624 45.427 -10.682 1.00 25.44 271 LEU A N 1
ATOM 2103 C CA . LEU A 1 274 ? 53.061 45.666 -9.362 1.00 27.36 271 LEU A CA 1
ATOM 2104 C C . LEU A 1 274 ? 53.122 44.415 -8.493 1.00 26.01 271 LEU A C 1
ATOM 2105 O O . LEU A 1 274 ? 53.347 44.534 -7.291 1.00 22.53 271 LEU A O 1
ATOM 2110 N N . ASN A 1 275 ? 52.884 43.226 -9.073 1.00 24.22 272 ASN A N 1
ATOM 2111 C CA A ASN A 1 275 ? 52.925 41.981 -8.310 0.60 24.50 272 ASN A CA 1
ATOM 2112 C CA B ASN A 1 275 ? 52.923 41.991 -8.298 0.40 25.47 272 ASN A CA 1
ATOM 2113 C C . ASN A 1 275 ? 54.321 41.740 -7.733 1.00 24.20 272 ASN A C 1
ATOM 2114 O O . ASN A 1 275 ? 54.494 41.296 -6.582 1.00 24.30 272 ASN A O 1
ATOM 2123 N N . GLU A 1 276 ? 55.344 42.013 -8.532 1.00 23.59 273 GLU A N 1
ATOM 2124 C CA . GLU A 1 276 ? 56.716 41.875 -8.072 1.00 24.52 273 GLU A CA 1
ATOM 2125 C C . GLU A 1 276 ? 56.968 42.840 -6.905 1.00 21.88 273 GLU A C 1
ATOM 2126 O O . GLU A 1 276 ? 57.585 42.452 -5.926 1.00 22.71 273 GLU A O 1
ATOM 2132 N N . LEU A 1 277 ? 56.522 44.090 -7.037 1.00 21.53 274 LEU A N 1
ATOM 2133 C CA . LEU A 1 277 ? 56.797 45.091 -6.025 1.00 21.99 274 LEU A CA 1
ATOM 2134 C C . LEU A 1 277 ? 56.025 44.746 -4.754 1.00 23.53 274 LEU A C 1
ATOM 2135 O O . LEU A 1 277 ? 56.556 44.829 -3.640 1.00 21.90 274 LEU A O 1
ATOM 2140 N N . ASN A 1 278 ? 54.753 44.405 -4.921 1.00 24.78 275 ASN A N 1
ATOM 2141 C CA . ASN A 1 278 ? 53.931 43.989 -3.786 1.00 26.04 275 ASN A CA 1
ATOM 2142 C C . ASN A 1 278 ? 54.569 42.831 -3.034 1.00 25.59 275 ASN A C 1
ATOM 2143 O O . ASN A 1 278 ? 54.525 42.798 -1.800 1.00 24.88 275 ASN A O 1
ATOM 2148 N N . GLY A 1 279 ? 55.146 41.865 -3.754 1.00 24.12 276 GLY A N 1
ATOM 2149 C CA . GLY A 1 279 ? 55.796 40.748 -3.090 1.00 24.58 276 GLY A CA 1
ATOM 2150 C C . GLY A 1 279 ? 57.089 41.166 -2.375 1.00 23.06 276 GLY A C 1
ATOM 2151 O O . GLY A 1 279 ? 57.391 40.645 -1.311 1.00 22.32 276 GLY A O 1
ATOM 2152 N N . LEU A 1 280 ? 57.824 42.158 -2.911 1.00 20.81 277 LEU A N 1
ATOM 2153 C CA . LEU A 1 280 ? 58.995 42.653 -2.191 1.00 22.20 277 LEU A CA 1
ATOM 2154 C C . LEU A 1 280 ? 58.568 43.285 -0.862 1.00 19.23 277 LEU A C 1
ATOM 2155 O O . LEU A 1 280 ? 59.257 43.137 0.154 1.00 20.42 277 LEU A O 1
ATOM 2160 N N . LEU A 1 281 ? 57.462 44.018 -0.880 1.00 17.57 278 LEU A N 1
ATOM 2161 C CA . LEU A 1 281 ? 57.059 44.739 0.315 1.00 18.42 278 LEU A CA 1
ATOM 2162 C C . LEU A 1 281 ? 56.555 43.724 1.334 1.00 20.21 278 LEU A C 1
ATOM 2163 O O . LEU A 1 281 ? 56.847 43.806 2.539 1.00 19.93 278 LEU A O 1
ATOM 2168 N N . ASN A 1 282 ? 55.768 42.763 0.833 1.00 20.85 279 ASN A N 1
ATOM 2169 C CA . ASN A 1 282 ? 55.210 41.728 1.685 1.00 22.72 279 ASN A CA 1
ATOM 2170 C C . ASN A 1 282 ? 56.315 40.884 2.299 1.00 22.72 279 ASN A C 1
ATOM 2171 O O . ASN A 1 282 ? 56.273 40.607 3.497 1.00 24.25 279 ASN A O 1
ATOM 2176 N N . ASP A 1 283 ? 57.362 40.596 1.524 1.00 21.37 280 ASP A N 1
ATOM 2177 C CA . ASP A 1 283 ? 58.506 39.859 2.038 1.00 25.38 280 ASP A CA 1
ATOM 2178 C C . ASP A 1 283 ? 59.206 40.643 3.141 1.00 24.92 280 ASP A C 1
ATOM 2179 O O . ASP A 1 283 ? 59.680 40.055 4.109 1.00 23.35 280 ASP A O 1
ATOM 2184 N N . ALA A 1 284 ? 59.357 41.955 2.933 1.00 23.85 281 ALA A N 1
ATOM 2185 C CA . ALA A 1 284 ? 60.008 42.789 3.931 1.00 22.56 281 ALA A CA 1
ATOM 2186 C C . ALA A 1 284 ? 59.236 42.783 5.249 1.00 22.03 281 ALA A C 1
ATOM 2187 O O . ALA A 1 284 ? 59.859 42.748 6.291 1.00 23.96 281 ALA A O 1
ATOM 2189 N N . LEU A 1 285 ? 57.907 42.841 5.191 1.00 21.93 282 LEU A N 1
ATOM 2190 C CA . LEU A 1 285 ? 57.060 42.950 6.372 1.00 23.88 282 LEU A CA 1
ATOM 2191 C C . LEU A 1 285 ? 56.833 41.599 7.048 1.00 26.08 282 LEU A C 1
ATOM 2192 O O . LEU A 1 285 ? 56.376 41.555 8.199 1.00 25.21 282 LEU A O 1
ATOM 2197 N N . ALA A 1 286 ? 57.173 40.493 6.365 1.00 26.28 283 ALA A N 1
ATOM 2198 C CA . ALA A 1 286 ? 56.755 39.175 6.837 1.00 27.67 283 ALA A CA 1
ATOM 2199 C C . ALA A 1 286 ? 57.229 38.868 8.267 1.00 27.22 283 ALA A C 1
ATOM 2200 O O . ALA A 1 286 ? 56.451 38.320 9.048 1.00 26.29 283 ALA A O 1
ATOM 2202 N N . PRO A 1 287 ? 58.505 39.078 8.669 1.00 28.44 284 PRO A N 1
ATOM 2203 C CA . PRO A 1 287 ? 58.899 38.835 10.061 1.00 28.32 284 PRO A CA 1
ATOM 2204 C C . PRO A 1 287 ? 57.961 39.493 11.074 1.00 30.13 284 PRO A C 1
ATOM 2205 O O . PRO A 1 287 ? 57.744 38.944 12.162 1.00 31.30 284 PRO A O 1
ATOM 2209 N N . VAL A 1 288 ? 57.397 40.657 10.729 1.00 26.34 285 VAL A N 1
ATOM 2210 C CA . VAL A 1 288 ? 56.537 41.369 11.655 1.00 28.09 285 VAL A CA 1
ATOM 2211 C C . VAL A 1 288 ? 55.131 40.763 11.662 1.00 28.61 285 VAL A C 1
ATOM 2212 O O . VAL A 1 288 ? 54.584 40.472 12.735 1.00 26.26 285 VAL A O 1
ATOM 2216 N N . SER A 1 289 ? 54.541 40.569 10.476 1.00 30.00 286 SER A N 1
ATOM 2217 C CA A SER A 1 289 ? 53.185 40.041 10.401 0.60 31.66 286 SER A CA 1
ATOM 2218 C CA B SER A 1 289 ? 53.199 40.012 10.350 0.40 31.04 286 SER A CA 1
ATOM 2219 C C . SER A 1 289 ? 53.125 38.627 10.987 1.00 32.17 286 SER A C 1
ATOM 2220 O O . SER A 1 289 ? 52.136 38.283 11.620 1.00 32.00 286 SER A O 1
ATOM 2225 N N . GLU A 1 290 ? 54.194 37.834 10.812 1.00 34.07 287 GLU A N 1
ATOM 2226 C CA . GLU A 1 290 ? 54.248 36.477 11.351 1.00 35.10 287 GLU A CA 1
ATOM 2227 C C . GLU A 1 290 ? 54.399 36.472 12.876 1.00 34.20 287 GLU A C 1
ATOM 2228 O O . GLU A 1 290 ? 53.769 35.669 13.568 1.00 31.27 287 GLU A O 1
ATOM 2234 N N . ARG A 1 291 ? 55.212 37.378 13.423 1.00 32.09 288 ARG A N 1
ATOM 2235 C CA . ARG A 1 291 ? 55.371 37.501 14.866 1.00 30.89 288 ARG A CA 1
ATOM 2236 C C . ARG A 1 291 ? 54.065 37.991 15.497 1.00 29.34 288 ARG A C 1
ATOM 2237 O O . ARG A 1 291 ? 53.731 37.606 16.607 1.00 29.47 288 ARG A O 1
ATOM 2245 N N . TRP A 1 292 ? 53.308 38.829 14.787 1.00 30.31 289 TRP A N 1
ATOM 2246 C CA . TRP A 1 292 ? 52.116 39.476 15.322 1.00 29.79 289 TRP A CA 1
ATOM 2247 C C . TRP A 1 292 ? 50.925 39.273 14.389 1.00 33.04 289 TRP A C 1
ATOM 2248 O O . TRP A 1 292 ? 50.421 40.208 13.734 1.00 31.80 289 TRP A O 1
ATOM 2259 N N . PRO A 1 293 ? 50.434 38.016 14.306 1.00 34.73 290 PRO A N 1
ATOM 2260 C CA . PRO A 1 293 ? 49.385 37.683 13.351 1.00 31.90 290 PRO A CA 1
ATOM 2261 C C . PRO A 1 293 ? 48.154 38.538 13.628 1.00 30.38 290 PRO A C 1
ATOM 2262 O O . PRO A 1 293 ? 47.831 38.803 14.775 1.00 32.99 290 PRO A O 1
ATOM 2266 N N . GLY A 1 294 ? 47.561 39.083 12.564 1.00 30.15 291 GLY A N 1
ATOM 2267 C CA . GLY A 1 294 ? 46.327 39.848 12.638 1.00 31.36 291 GLY A CA 1
ATOM 2268 C C . GLY A 1 294 ? 46.519 41.345 12.891 1.00 31.20 291 GLY A C 1
ATOM 2269 O O . GLY A 1 294 ? 45.550 42.114 12.822 1.00 32.67 291 GLY A O 1
ATOM 2270 N N . ARG A 1 295 ? 47.748 41.770 13.211 1.00 27.17 292 ARG A N 1
ATOM 2271 C CA . ARG A 1 295 ? 47.958 43.135 13.702 1.00 25.47 292 ARG A CA 1
ATOM 2272 C C . ARG A 1 295 ? 48.406 44.109 12.617 1.00 24.62 292 ARG A C 1
ATOM 2273 O O . ARG A 1 295 ? 48.152 45.313 12.771 1.00 26.54 292 ARG A O 1
ATOM 2281 N N . LEU A 1 296 ? 49.052 43.602 11.556 1.00 23.48 293 LEU A N 1
ATOM 2282 C CA . LEU A 1 296 ? 49.587 44.460 10.508 1.00 23.41 293 LEU A CA 1
ATOM 2283 C C . LEU A 1 296 ? 48.779 44.311 9.221 1.00 24.72 293 LEU A C 1
ATOM 2284 O O . LEU A 1 296 ? 48.561 43.203 8.760 1.00 25.82 293 LEU A O 1
ATOM 2289 N N . THR A 1 297 ? 48.317 45.436 8.673 1.00 24.01 294 THR A N 1
ATOM 2290 C CA . THR A 1 297 ? 47.656 45.468 7.380 1.00 26.48 294 THR A CA 1
ATOM 2291 C C . THR A 1 297 ? 48.307 46.550 6.523 1.00 27.37 294 THR A C 1
ATOM 2292 O O . THR A 1 297 ? 48.927 47.478 7.039 1.00 23.36 294 THR A O 1
ATOM 2296 N N . VAL A 1 298 ? 48.142 46.396 5.212 1.00 26.52 295 VAL A N 1
ATOM 2297 C CA . VAL A 1 298 ? 48.621 47.325 4.203 1.00 28.42 295 VAL A CA 1
ATOM 2298 C C . VAL A 1 298 ? 47.429 47.703 3.351 1.00 28.60 295 VAL A C 1
ATOM 2299 O O . VAL A 1 298 ? 46.777 46.808 2.828 1.00 29.15 295 VAL A O 1
ATOM 2303 N N . ASP A 1 299 ? 47.110 48.991 3.285 1.00 29.26 296 ASP A N 1
ATOM 2304 C CA . ASP A 1 299 ? 46.000 49.493 2.493 1.00 29.64 296 ASP A CA 1
ATOM 2305 C C . ASP A 1 299 ? 46.535 50.508 1.486 1.00 29.29 296 ASP A C 1
ATOM 2306 O O . ASP A 1 299 ? 47.362 51.343 1.835 1.00 26.46 296 ASP A O 1
ATOM 2311 N N . GLU A 1 300 ? 45.986 50.495 0.266 1.00 25.69 297 GLU A N 1
ATOM 2312 C CA A GLU A 1 300 ? 46.394 51.455 -0.741 0.60 25.14 297 GLU A CA 1
ATOM 2313 C CA B GLU A 1 300 ? 46.366 51.453 -0.753 0.40 25.33 297 GLU A CA 1
ATOM 2314 C C . GLU A 1 300 ? 45.763 52.809 -0.409 1.00 25.07 297 GLU A C 1
ATOM 2315 O O . GLU A 1 300 ? 44.629 52.873 0.047 1.00 26.24 297 GLU A O 1
ATOM 2326 N N . LEU A 1 301 ? 46.521 53.880 -0.638 1.00 22.13 298 LEU A N 1
ATOM 2327 C CA . LEU A 1 301 ? 46.033 55.230 -0.463 1.00 25.47 298 LEU A CA 1
ATOM 2328 C C . LEU A 1 301 ? 45.480 55.799 -1.762 1.00 28.06 298 LEU A C 1
ATOM 2329 O O . LEU A 1 301 ? 44.822 56.825 -1.732 1.00 27.87 298 LEU A O 1
ATOM 2334 N N . HIS A 1 302 ? 45.848 55.193 -2.893 1.00 29.14 299 HIS A N 1
ATOM 2335 C CA . HIS A 1 302 ? 45.345 55.567 -4.212 1.00 26.59 299 HIS A CA 1
ATOM 2336 C C . HIS A 1 302 ? 45.601 54.348 -5.082 1.00 26.36 299 HIS A C 1
ATOM 2337 O O . HIS A 1 302 ? 46.343 53.442 -4.686 1.00 25.46 299 HIS A O 1
ATOM 2344 N N . PRO A 1 303 ? 44.937 54.239 -6.244 1.00 25.11 300 PRO A N 1
ATOM 2345 C CA . PRO A 1 303 ? 45.106 53.086 -7.112 1.00 24.26 300 PRO A CA 1
ATOM 2346 C C . PRO A 1 303 ? 46.568 53.039 -7.566 1.00 21.66 300 PRO A C 1
ATOM 2347 O O . PRO A 1 303 ? 47.114 54.074 -7.949 1.00 22.65 300 PRO A O 1
ATOM 2351 N N . PRO A 1 304 ? 47.242 51.878 -7.489 1.00 20.82 301 PRO A N 1
ATOM 2352 C CA . PRO A 1 304 ? 48.657 51.793 -7.846 1.00 21.09 301 PRO A CA 1
ATOM 2353 C C . PRO A 1 304 ? 48.854 51.919 -9.359 1.00 20.00 301 PRO A C 1
ATOM 2354 O O . PRO A 1 304 ? 48.065 51.392 -10.116 1.00 19.58 301 PRO A O 1
ATOM 2358 N N . ILE A 1 305 ? 49.959 52.544 -9.777 1.00 19.44 302 ILE A N 1
ATOM 2359 C CA . ILE A 1 305 ? 50.286 52.728 -11.180 1.00 20.01 302 ILE A CA 1
ATOM 2360 C C . ILE A 1 305 ? 51.635 52.062 -11.441 1.00 20.73 302 ILE A C 1
ATOM 2361 O O . ILE A 1 305 ? 52.641 52.457 -10.878 1.00 20.11 302 ILE A O 1
ATOM 2366 N N . PRO A 1 306 ? 51.736 51.079 -12.345 1.00 19.89 303 PRO A N 1
ATOM 2367 C CA . PRO A 1 306 ? 53.035 50.524 -12.704 1.00 19.83 303 PRO A CA 1
ATOM 2368 C C . PRO A 1 306 ? 53.856 51.507 -13.523 1.00 19.51 303 PRO A C 1
ATOM 2369 O O . PRO A 1 306 ? 53.310 52.424 -14.114 1.00 18.45 303 PRO A O 1
ATOM 2373 N N . GLY A 1 307 ? 55.165 51.278 -13.569 1.00 19.16 304 GLY A N 1
ATOM 2374 C CA . GLY A 1 307 ? 56.043 51.978 -14.490 1.00 18.71 304 GLY A CA 1
ATOM 2375 C C . GLY A 1 307 ? 55.733 51.529 -15.922 1.00 17.59 304 GLY A C 1
ATOM 2376 O O . GLY A 1 307 ? 54.998 50.574 -16.138 1.00 18.91 304 GLY A O 1
ATOM 2377 N N . TYR A 1 308 ? 56.195 52.306 -16.891 1.00 16.85 305 TYR A N 1
ATOM 2378 C CA . TYR A 1 308 ? 55.891 52.008 -18.283 1.00 16.43 305 TYR A CA 1
ATOM 2379 C C . TYR A 1 308 ? 57.123 52.307 -19.123 1.00 15.44 305 TYR A C 1
ATOM 2380 O O . TYR A 1 308 ? 57.833 53.255 -18.861 1.00 13.84 305 TYR A O 1
ATOM 2389 N N . GLU A 1 309 ? 57.323 51.526 -20.177 1.00 16.40 306 GLU A N 1
ATOM 2390 C CA . GLU A 1 309 ? 58.162 52.020 -21.256 1.00 17.26 306 GLU A CA 1
ATOM 2391 C C . GLU A 1 309 ? 57.726 51.404 -22.569 1.00 16.07 306 GLU A C 1
ATOM 2392 O O . GLU A 1 309 ? 57.154 50.330 -22.592 1.00 17.58 306 GLU A O 1
ATOM 2398 N N . CYS A 1 310 ? 58.031 52.132 -23.641 1.00 15.32 307 CYS A N 1
ATOM 2399 C CA . CYS A 1 310 ? 58.005 51.627 -24.993 1.00 15.21 307 CYS A CA 1
ATOM 2400 C C . CYS A 1 310 ? 59.452 51.313 -25.376 1.00 16.57 307 CYS A C 1
ATOM 2401 O O . CYS A 1 310 ? 60.375 52.090 -25.116 1.00 15.65 307 CYS A O 1
ATOM 2404 N N . PRO A 1 311 ? 59.721 50.186 -26.027 1.00 18.17 308 PRO A N 1
ATOM 2405 C CA . PRO A 1 311 ? 61.084 49.883 -26.478 1.00 20.06 308 PRO A CA 1
ATOM 2406 C C . PRO A 1 311 ? 61.641 50.999 -27.370 1.00 20.54 308 PRO A C 1
ATOM 2407 O O . PRO A 1 311 ? 60.914 51.532 -28.203 1.00 21.69 308 PRO A O 1
ATOM 2411 N N . PRO A 1 312 ? 62.875 51.484 -27.134 1.00 21.74 309 PRO A N 1
ATOM 2412 C CA . PRO A 1 312 ? 63.413 52.656 -27.836 1.00 23.13 309 PRO A CA 1
ATOM 2413 C C . PRO A 1 312 ? 63.589 52.542 -29.345 1.00 26.15 309 PRO A C 1
ATOM 2414 O O . PRO A 1 312 ? 63.583 53.561 -30.043 1.00 26.75 309 PRO A O 1
ATOM 2418 N N . ASN A 1 313 ? 63.692 51.307 -29.859 1.00 25.69 310 ASN A N 1
ATOM 2419 C CA . ASN A 1 313 ? 63.924 51.080 -31.285 1.00 23.83 310 ASN A CA 1
ATOM 2420 C C . ASN A 1 313 ? 62.631 50.810 -32.042 1.00 24.78 310 ASN A C 1
ATOM 2421 O O . ASN A 1 313 ? 62.678 50.574 -33.262 1.00 22.13 310 ASN A O 1
ATOM 2426 N N . HIS A 1 314 ? 61.461 50.879 -31.381 1.00 20.99 311 HIS A N 1
ATOM 2427 C CA . HIS A 1 314 ? 60.211 50.685 -32.113 1.00 21.83 311 HIS A CA 1
ATOM 2428 C C . HIS A 1 314 ? 60.056 51.688 -33.269 1.00 22.78 311 HIS A C 1
ATOM 2429 O O . HIS A 1 314 ? 60.465 52.846 -33.147 1.00 22.77 311 HIS A O 1
ATOM 2436 N N . GLN A 1 315 ? 59.336 51.288 -34.336 1.00 22.54 312 GLN A N 1
ATOM 2437 C CA A GLN A 1 315 ? 59.151 52.134 -35.509 0.60 25.38 312 GLN A CA 1
ATOM 2438 C CA B GLN A 1 315 ? 59.119 52.119 -35.506 0.40 24.58 312 GLN A CA 1
ATOM 2439 C C . GLN A 1 315 ? 58.420 53.438 -35.162 1.00 23.75 312 GLN A C 1
ATOM 2440 O O . GLN A 1 315 ? 58.623 54.459 -35.830 1.00 25.45 312 GLN A O 1
ATOM 2451 N N . LEU A 1 316 ? 57.506 53.402 -34.187 1.00 25.11 313 LEU A N 1
ATOM 2452 C CA . LEU A 1 316 ? 56.793 54.614 -33.799 1.00 27.75 313 LEU A CA 1
ATOM 2453 C C . LEU A 1 316 ? 57.786 55.653 -33.266 1.00 24.64 313 LEU A C 1
ATOM 2454 O O . LEU A 1 316 ? 57.697 56.801 -33.678 1.00 23.74 313 LEU A O 1
ATOM 2459 N N . VAL A 1 317 ? 58.799 55.235 -32.494 1.00 25.19 314 VAL A N 1
ATOM 2460 C CA . VAL A 1 317 ? 59.832 56.163 -32.007 1.00 23.83 314 VAL A CA 1
ATOM 2461 C C . VAL A 1 317 ? 60.596 56.796 -33.159 1.00 24.87 314 VAL A C 1
ATOM 2462 O O . VAL A 1 317 ? 60.761 58.008 -33.235 1.00 22.24 314 VAL A O 1
ATOM 2466 N N . GLU A 1 318 ? 61.057 55.977 -34.112 1.00 28.83 315 GLU A N 1
ATOM 2467 C CA . GLU A 1 318 ? 61.786 56.439 -35.282 1.00 29.87 315 GLU A CA 1
ATOM 2468 C C . GLU A 1 318 ? 60.975 57.464 -36.065 1.00 27.57 315 GLU A C 1
ATOM 2469 O O . GLU A 1 318 ? 61.464 58.515 -36.509 1.00 24.55 315 GLU A O 1
ATOM 2475 N N . VAL A 1 319 ? 59.699 57.128 -36.303 1.00 25.23 316 VAL A N 1
ATOM 2476 C CA . VAL A 1 319 ? 58.871 58.015 -37.102 1.00 23.82 316 VAL A CA 1
ATOM 2477 C C . VAL A 1 319 ? 58.712 59.367 -36.419 1.00 23.86 316 VAL A C 1
ATOM 2478 O O . VAL A 1 319 ? 58.865 60.413 -37.051 1.00 21.60 316 VAL A O 1
ATOM 2482 N N . VAL A 1 320 ? 58.369 59.363 -35.122 1.00 20.70 317 VAL A N 1
ATOM 2483 C CA . VAL A 1 320 ? 58.103 60.623 -34.447 1.00 20.27 317 VAL A CA 1
ATOM 2484 C C . VAL A 1 320 ? 59.384 61.404 -34.232 1.00 18.97 317 VAL A C 1
ATOM 2485 O O . VAL A 1 320 ? 59.344 62.626 -34.265 1.00 20.32 317 VAL A O 1
ATOM 2489 N N . GLU A 1 321 ? 60.501 60.747 -33.902 1.00 20.54 318 GLU A N 1
ATOM 2490 C CA . GLU A 1 321 ? 61.744 61.485 -33.719 1.00 21.68 318 GLU A CA 1
ATOM 2491 C C . GLU A 1 321 ? 62.087 62.274 -34.983 1.00 23.03 318 GLU A C 1
ATOM 2492 O O . GLU A 1 321 ? 62.526 63.406 -34.859 1.00 24.83 318 GLU A O 1
ATOM 2498 N N . LYS A 1 322 ? 61.892 61.686 -36.167 1.00 25.41 319 LYS A N 1
ATOM 2499 C CA . LYS A 1 322 ? 62.194 62.370 -37.429 1.00 32.16 319 LYS A CA 1
ATOM 2500 C C . LYS A 1 322 ? 61.230 63.532 -37.724 1.00 30.85 319 LYS A C 1
ATOM 2501 O O . LYS A 1 322 ? 61.713 64.632 -38.021 1.00 29.29 319 LYS A O 1
ATOM 2507 N N . LEU A 1 323 ? 59.898 63.333 -37.505 1.00 30.59 320 LEU A N 1
ATOM 2508 C CA A LEU A 1 323 ? 58.886 64.352 -37.768 0.60 27.21 320 LEU A CA 1
ATOM 2509 C CA B LEU A 1 323 ? 58.911 64.369 -37.800 0.40 27.06 320 LEU A CA 1
ATOM 2510 C C . LEU A 1 323 ? 59.115 65.560 -36.866 1.00 25.40 320 LEU A C 1
ATOM 2511 O O . LEU A 1 323 ? 59.028 66.707 -37.300 1.00 24.96 320 LEU A O 1
ATOM 2520 N N . LEU A 1 324 ? 59.422 65.306 -35.582 1.00 20.82 321 LEU A N 1
ATOM 2521 C CA . LEU A 1 324 ? 59.465 66.364 -34.588 1.00 22.57 321 LEU A CA 1
ATOM 2522 C C . LEU A 1 324 ? 60.853 67.007 -34.376 1.00 22.29 321 LEU A C 1
ATOM 2523 O O . LEU A 1 324 ? 60.958 67.948 -33.562 1.00 25.65 321 LEU A O 1
ATOM 2528 N N . GLY A 1 325 ? 61.891 66.365 -34.888 1.00 23.59 322 GLY A N 1
ATOM 2529 C CA . GLY A 1 325 ? 63.306 66.695 -34.619 1.00 25.59 322 GLY A CA 1
ATOM 2530 C C . GLY A 1 325 ? 63.692 66.655 -33.137 1.00 29.13 322 GLY A C 1
ATOM 2531 O O . GLY A 1 325 ? 64.574 67.394 -32.682 1.00 31.20 322 GLY A O 1
ATOM 2532 N N . ALA A 1 326 ? 62.940 65.888 -32.337 1.00 26.90 323 ALA A N 1
ATOM 2533 C CA . ALA A 1 326 ? 63.184 65.815 -30.908 1.00 28.01 323 ALA A CA 1
ATOM 2534 C C . ALA A 1 326 ? 63.338 64.346 -30.531 1.00 25.21 323 ALA A C 1
ATOM 2535 O O . ALA A 1 326 ? 62.460 63.579 -30.858 1.00 23.30 323 ALA A O 1
ATOM 2537 N N . LYS A 1 327 ? 64.387 64.013 -29.775 1.00 22.73 324 LYS A N 1
ATOM 2538 C CA . LYS A 1 327 ? 64.643 62.657 -29.314 1.00 23.49 324 LYS A CA 1
ATOM 2539 C C . LYS A 1 327 ? 63.751 62.281 -28.132 1.00 20.56 324 LYS A C 1
ATOM 2540 O O . LYS A 1 327 ? 63.318 63.156 -27.383 1.00 20.92 324 LYS A O 1
ATOM 2546 N N . THR A 1 328 ? 63.574 60.975 -27.904 1.00 20.79 325 THR A N 1
ATOM 2547 C CA . THR A 1 328 ? 62.716 60.523 -26.831 1.00 21.10 325 THR A CA 1
ATOM 2548 C C . THR A 1 328 ? 63.342 60.821 -25.483 1.00 20.69 325 THR A C 1
ATOM 2549 O O . THR A 1 328 ? 64.573 60.871 -25.353 1.00 19.70 325 THR A O 1
ATOM 2553 N N . GLU A 1 329 ? 62.455 61.057 -24.520 1.00 18.18 326 GLU A N 1
ATOM 2554 C CA A GLU A 1 329 ? 62.829 61.346 -23.145 0.60 19.97 326 GLU A CA 1
ATOM 2555 C CA B GLU A 1 329 ? 62.843 61.333 -23.146 0.40 18.94 326 GLU A CA 1
ATOM 2556 C C . GLU A 1 329 ? 62.055 60.425 -22.203 1.00 17.96 326 GLU A C 1
ATOM 2557 O O . GLU A 1 329 ? 61.097 59.737 -22.608 1.00 15.90 326 GLU A O 1
ATOM 2568 N N . VAL A 1 330 ? 62.467 60.428 -20.928 1.00 17.41 327 VAL A N 1
ATOM 2569 C CA . VAL A 1 330 ? 61.714 59.760 -19.875 1.00 17.48 327 VAL A CA 1
ATOM 2570 C C . VAL A 1 330 ? 61.313 60.825 -18.867 1.00 19.35 327 VAL A C 1
ATOM 2571 O O . VAL A 1 330 ? 61.950 61.880 -18.856 1.00 22.47 327 VAL A O 1
ATOM 2575 N N . VAL A 1 331 ? 60.227 60.587 -18.113 1.00 17.70 328 VAL A N 1
ATOM 2576 C CA . VAL A 1 331 ? 59.761 61.513 -17.091 1.00 19.41 328 VAL A CA 1
ATOM 2577 C C . VAL A 1 331 ? 59.469 60.767 -15.797 1.00 19.90 328 VAL A C 1
ATOM 2578 O O . VAL A 1 331 ? 59.307 59.566 -15.774 1.00 19.80 328 VAL A O 1
ATOM 2582 N N . ASN A 1 332 ? 59.267 61.512 -14.715 1.00 24.57 329 ASN A N 1
ATOM 2583 C CA . ASN A 1 332 ? 59.175 60.927 -13.381 1.00 29.38 329 ASN A CA 1
ATOM 2584 C C . ASN A 1 332 ? 57.709 60.816 -12.927 1.00 32.28 329 ASN A C 1
ATOM 2585 O O . ASN A 1 332 ? 57.388 60.057 -12.010 1.00 38.78 329 ASN A O 1
ATOM 2590 N N . TYR A 1 333 ? 56.792 61.456 -13.655 1.00 24.08 330 TYR A N 1
ATOM 2591 C CA . TYR A 1 333 ? 55.387 61.489 -13.275 1.00 22.28 330 TYR A CA 1
ATOM 2592 C C . TYR A 1 333 ? 54.601 60.450 -14.086 1.00 21.02 330 TYR A C 1
ATOM 2593 O O . TYR A 1 333 ? 55.122 59.872 -15.042 1.00 21.46 330 TYR A O 1
ATOM 2602 N N . CYS A 1 334 ? 53.321 60.275 -13.742 1.00 18.23 331 CYS A N 1
ATOM 2603 C CA . CYS A 1 334 ? 52.551 59.157 -14.258 1.00 20.43 331 CYS A CA 1
ATOM 2604 C C . CYS A 1 334 ? 51.504 59.641 -15.277 1.00 18.39 331 CYS A C 1
ATOM 2605 O O . CYS A 1 334 ? 51.083 60.785 -15.256 1.00 19.03 331 CYS A O 1
ATOM 2608 N N . THR A 1 335 ? 51.129 58.722 -16.159 1.00 17.30 332 THR A N 1
ATOM 2609 C CA . THR A 1 335 ? 50.095 58.891 -17.167 1.00 16.27 332 THR A CA 1
ATOM 2610 C C . THR A 1 335 ? 49.356 57.567 -17.265 1.00 15.72 332 THR A C 1
ATOM 2611 O O . THR A 1 335 ? 49.680 56.606 -16.574 1.00 16.50 332 THR A O 1
ATOM 2615 N N . GLU A 1 336 ? 48.428 57.452 -18.211 1.00 14.39 333 GLU A N 1
ATOM 2616 C CA . GLU A 1 336 ? 47.726 56.214 -18.462 1.00 14.40 333 GLU A CA 1
ATOM 2617 C C . GLU A 1 336 ? 48.547 55.216 -19.296 1.00 13.85 333 GLU A C 1
ATOM 2618 O O . GLU A 1 336 ? 48.059 54.134 -19.606 1.00 14.06 333 GLU A O 1
ATOM 2624 N N . ALA A 1 337 ? 49.773 55.575 -19.689 1.00 14.30 334 ALA A N 1
ATOM 2625 C CA . ALA A 1 337 ? 50.555 54.785 -20.634 1.00 15.51 334 ALA A CA 1
ATOM 2626 C C . ALA A 1 337 ? 50.697 53.332 -20.171 1.00 17.64 334 ALA A C 1
ATOM 2627 O O . ALA A 1 337 ? 50.645 52.425 -20.994 1.00 16.52 334 ALA A O 1
ATOM 2629 N N . PRO A 1 338 ? 50.894 53.024 -18.861 1.00 18.66 335 PRO A N 1
ATOM 2630 C CA . PRO A 1 338 ? 51.073 51.623 -18.471 1.00 21.92 335 PRO A CA 1
ATOM 2631 C C . PRO A 1 338 ? 49.889 50.750 -18.879 1.00 23.16 335 PRO A C 1
ATOM 2632 O O . PRO A 1 338 ? 50.069 49.605 -19.263 1.00 25.86 335 PRO A O 1
ATOM 2636 N N . PHE A 1 339 ? 48.685 51.308 -18.868 1.00 20.43 336 PHE A N 1
ATOM 2637 C CA . PHE A 1 339 ? 47.494 50.555 -19.216 1.00 19.79 336 PHE A CA 1
ATOM 2638 C C . PHE A 1 339 ? 47.379 50.414 -20.727 1.00 20.23 336 PHE A C 1
ATOM 2639 O O . PHE A 1 339 ? 47.102 49.331 -21.242 1.00 22.06 336 PHE A O 1
ATOM 2647 N N . ILE A 1 340 ? 47.643 51.479 -21.465 1.00 19.18 337 ILE A N 1
ATOM 2648 C CA . ILE A 1 340 ? 47.577 51.376 -22.907 1.00 18.58 337 ILE A CA 1
ATOM 2649 C C . ILE A 1 340 ? 48.716 50.518 -23.475 1.00 18.24 337 ILE A C 1
ATOM 2650 O O . ILE A 1 340 ? 48.521 49.789 -24.448 1.00 18.60 337 ILE A O 1
ATOM 2655 N N . GLN A 1 341 ? 49.898 50.554 -22.846 1.00 19.17 338 GLN A N 1
ATOM 2656 C CA . GLN A 1 341 ? 51.043 49.766 -23.273 1.00 20.63 338 GLN A CA 1
ATOM 2657 C C . GLN A 1 341 ? 50.742 48.260 -23.181 1.00 23.38 338 GLN A C 1
ATOM 2658 O O . GLN A 1 341 ? 51.419 47.493 -23.848 1.00 25.28 338 GLN A O 1
ATOM 2664 N N . THR A 1 342 ? 49.709 47.822 -22.424 1.00 23.63 339 THR A N 1
ATOM 2665 C CA . THR A 1 342 ? 49.283 46.422 -22.423 1.00 24.57 339 THR A CA 1
ATOM 2666 C C . THR A 1 342 ? 48.667 46.028 -23.762 1.00 25.89 339 THR A C 1
ATOM 2667 O O . THR A 1 342 ? 48.625 44.846 -24.068 1.00 25.41 339 THR A O 1
ATOM 2671 N N . LEU A 1 343 ? 48.224 47.003 -24.566 1.00 24.40 340 LEU A N 1
ATOM 2672 C CA . LEU A 1 343 ? 47.555 46.726 -25.823 1.00 23.99 340 LEU A CA 1
ATOM 2673 C C . LEU A 1 343 ? 48.528 46.800 -26.987 1.00 21.46 340 LEU A C 1
ATOM 2674 O O . LEU A 1 343 ? 48.353 46.082 -27.972 1.00 22.83 340 LEU A O 1
ATOM 2679 N N . CYS A 1 344 ? 49.493 47.704 -26.899 1.00 19.54 341 CYS A N 1
ATOM 2680 C CA . CYS A 1 344 ? 50.380 47.979 -28.015 1.00 18.87 341 CYS A CA 1
ATOM 2681 C C . CYS A 1 344 ? 51.477 48.930 -27.552 1.00 18.39 341 CYS A C 1
ATOM 2682 O O . CYS A 1 344 ? 51.320 49.652 -26.570 1.00 18.01 341 CYS A O 1
ATOM 2685 N N . PRO A 1 345 ? 52.620 48.996 -28.263 1.00 18.82 342 PRO A N 1
ATOM 2686 C CA . PRO A 1 345 ? 53.635 49.997 -27.974 1.00 18.63 342 PRO A CA 1
ATOM 2687 C C . PRO A 1 345 ? 53.016 51.396 -28.034 1.00 17.97 342 PRO A C 1
ATOM 2688 O O . PRO A 1 345 ? 52.242 51.713 -28.939 1.00 16.77 342 PRO A O 1
ATOM 2692 N N . THR A 1 34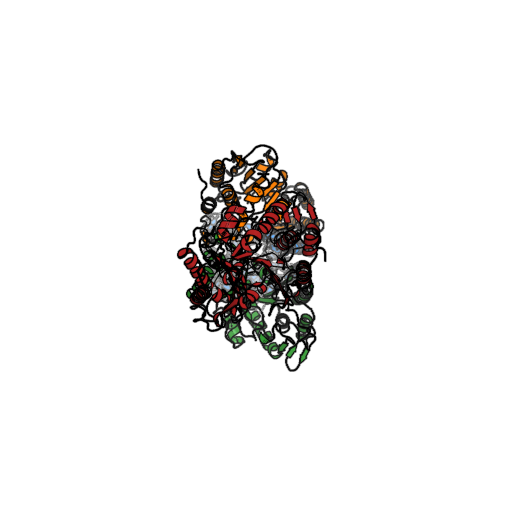6 ? 53.354 52.197 -27.029 1.00 17.56 343 THR A N 1
ATOM 2693 C CA . THR A 1 346 ? 52.677 53.432 -26.692 1.00 17.31 343 THR A CA 1
ATOM 2694 C C . THR A 1 346 ? 53.714 54.517 -26.395 1.00 17.07 343 THR A C 1
ATOM 2695 O O . THR A 1 346 ? 54.683 54.259 -25.677 1.00 16.80 343 THR A O 1
ATOM 2699 N N . LEU A 1 347 ? 53.512 55.707 -26.975 1.00 15.18 344 LEU A N 1
ATOM 2700 C CA . LEU A 1 347 ? 54.268 56.893 -26.630 1.00 16.25 344 LEU A CA 1
ATOM 2701 C C . LEU A 1 347 ? 53.337 57.922 -26.004 1.00 14.62 344 LEU A C 1
ATOM 2702 O O . LEU A 1 347 ? 52.156 57.994 -26.341 1.00 16.20 344 LEU A O 1
ATOM 2707 N N . VAL A 1 348 ? 53.921 58.744 -25.148 1.00 13.30 345 VAL A N 1
ATOM 2708 C CA . VAL A 1 348 ? 53.266 59.924 -24.621 1.00 13.46 345 VAL A CA 1
ATOM 2709 C C . VAL A 1 348 ? 53.838 61.145 -25.360 1.00 14.66 345 VAL A C 1
ATOM 2710 O O . VAL A 1 348 ? 55.069 61.368 -25.345 1.00 14.64 345 VAL A O 1
ATOM 2714 N N . LEU A 1 349 ? 52.950 61.916 -26.021 1.00 12.61 346 LEU A N 1
ATOM 2715 C CA . LEU A 1 349 ? 53.384 62.937 -26.944 1.00 12.74 346 LEU A CA 1
ATOM 2716 C C . LEU A 1 349 ? 52.209 63.835 -27.262 1.00 12.67 346 LEU A C 1
ATOM 2717 O O . LEU A 1 349 ? 51.209 63.358 -27.783 1.00 12.05 346 LEU A O 1
ATOM 2722 N N . GLY A 1 350 ? 52.329 65.121 -26.922 1.00 12.40 347 GLY A N 1
ATOM 2723 C CA . GLY A 1 350 ? 51.239 66.047 -27.154 1.00 11.71 347 GLY A CA 1
ATOM 2724 C C . GLY A 1 350 ? 51.668 67.484 -26.981 1.00 12.06 347 GLY A C 1
ATOM 2725 O O . GLY A 1 350 ? 52.768 67.798 -26.499 1.00 11.99 347 GLY A O 1
ATOM 2726 N N . PRO A 1 351 ? 50.799 68.389 -27.444 1.00 12.48 348 PRO A N 1
ATOM 2727 C CA . PRO A 1 351 ? 51.116 69.802 -27.483 1.00 12.97 348 PRO A CA 1
ATOM 2728 C C . PRO A 1 351 ? 50.919 70.432 -26.120 1.00 13.46 348 PRO A C 1
ATOM 2729 O O . PRO A 1 351 ? 50.267 69.862 -25.212 1.00 13.45 348 PRO A O 1
ATOM 2733 N N . GLY A 1 352 ? 51.448 71.641 -26.000 1.00 13.47 349 GLY A N 1
ATOM 2734 C CA . GLY A 1 352 ? 51.367 72.303 -24.708 1.00 13.52 349 GLY A CA 1
ATOM 2735 C C . GLY A 1 352 ? 52.492 71.786 -23.822 1.00 15.25 349 GLY A C 1
ATOM 2736 O O . GLY A 1 352 ? 53.145 70.780 -24.154 1.00 14.97 349 GLY A O 1
ATOM 2737 N N . SER A 1 353 ? 52.685 72.472 -22.703 1.00 16.01 350 SER A N 1
ATOM 2738 C CA . SER A 1 353 ? 53.781 72.178 -21.796 1.00 17.10 350 SER A CA 1
ATOM 2739 C C . SER A 1 353 ? 53.245 71.650 -20.481 1.00 17.23 350 SER A C 1
ATOM 2740 O O . SER A 1 353 ? 52.293 72.191 -19.867 1.00 16.74 350 SER A O 1
ATOM 2743 N N . ILE A 1 354 ? 53.994 70.659 -19.967 1.00 17.59 351 ILE A N 1
ATOM 2744 C CA . ILE A 1 354 ? 53.793 70.179 -18.610 1.00 17.92 351 ILE A CA 1
ATOM 2745 C C . ILE A 1 354 ? 53.823 71.331 -17.600 1.00 16.81 351 ILE A C 1
ATOM 2746 O O . ILE A 1 354 ? 53.175 71.254 -16.553 1.00 19.28 351 ILE A O 1
ATOM 2751 N N . ASN A 1 355 ? 54.590 72.389 -17.865 1.00 16.44 352 ASN A N 1
ATOM 2752 C CA . ASN A 1 355 ? 54.676 73.537 -16.960 1.00 16.57 352 ASN A CA 1
ATOM 2753 C C . ASN A 1 355 ? 53.370 74.322 -16.800 1.00 16.81 352 ASN A C 1
ATOM 2754 O O . ASN A 1 355 ? 53.215 75.034 -15.787 1.00 17.40 352 ASN A O 1
ATOM 2759 N N . GLN A 1 356 ? 52.410 74.129 -17.729 1.00 15.52 353 GLN A N 1
ATOM 2760 C CA . GLN A 1 356 ? 51.112 74.781 -17.604 1.00 16.22 353 GLN A CA 1
ATOM 2761 C C . GLN A 1 356 ? 50.057 73.864 -17.007 1.00 15.62 353 GLN A C 1
ATOM 2762 O O . GLN A 1 356 ? 49.050 74.349 -16.491 1.00 15.83 353 GLN A O 1
ATOM 2768 N N . ALA A 1 357 ? 50.293 72.561 -17.022 1.00 16.29 354 ALA A N 1
ATOM 2769 C CA . ALA A 1 357 ? 49.356 71.580 -16.492 1.00 16.92 354 ALA A CA 1
ATOM 2770 C C . ALA A 1 357 ? 49.067 71.853 -15.011 1.00 18.46 354 ALA A C 1
ATOM 2771 O O . ALA A 1 357 ? 49.994 72.072 -14.259 1.00 17.29 354 ALA A O 1
ATOM 2773 N N . HIS A 1 358 ? 47.782 71.885 -14.657 1.00 17.52 355 HIS A N 1
ATOM 2774 C CA . HIS A 1 358 ? 47.291 72.088 -13.302 1.00 19.51 355 HIS A CA 1
ATOM 2775 C C . HIS A 1 358 ? 47.595 73.472 -12.744 1.00 20.04 355 HIS A C 1
ATOM 2776 O O . HIS A 1 358 ? 47.379 73.682 -11.572 1.00 23.17 355 HIS A O 1
ATOM 2783 N N . GLN A 1 359 ? 48.064 74.415 -13.548 1.00 20.76 356 GLN A N 1
ATOM 2784 C CA . GLN A 1 359 ? 48.436 75.733 -13.066 1.00 21.55 356 GLN A CA 1
ATOM 2785 C C . GLN A 1 359 ? 47.295 76.726 -13.273 1.00 21.96 356 GLN A C 1
ATOM 2786 O O . GLN A 1 359 ? 46.507 76.606 -14.215 1.00 19.15 356 GLN A O 1
ATOM 2792 N N . PRO A 1 360 ? 47.226 77.772 -12.415 1.00 22.30 357 PRO A N 1
ATOM 2793 C CA . PRO A 1 360 ? 46.353 78.914 -12.656 1.00 21.39 357 PRO A CA 1
ATOM 2794 C C . PRO A 1 360 ? 46.652 79.513 -14.023 1.00 18.79 357 PRO A C 1
ATOM 2795 O O . PRO A 1 360 ? 47.818 79.547 -14.439 1.00 16.28 357 PRO A O 1
ATOM 2799 N N . ASP A 1 361 ? 45.597 79.931 -14.738 1.00 17.18 358 ASP A N 1
ATOM 2800 C CA . ASP A 1 361 ? 45.747 80.560 -16.046 1.00 17.32 358 ASP A CA 1
ATOM 2801 C C . ASP A 1 361 ? 46.571 79.659 -16.963 1.00 16.19 358 ASP A C 1
ATOM 2802 O O . ASP A 1 361 ? 47.449 80.114 -17.698 1.00 15.72 358 ASP A O 1
ATOM 2807 N N . GLU A 1 362 ? 46.232 78.369 -16.944 1.00 15.76 359 GLU A N 1
ATOM 2808 C CA . GLU A 1 362 ? 46.708 77.374 -17.897 1.00 14.36 359 GLU A CA 1
ATOM 2809 C C . GLU A 1 362 ? 46.473 77.871 -19.321 1.00 13.80 359 GLU A C 1
ATOM 2810 O O . GLU A 1 362 ? 45.428 78.485 -19.597 1.00 13.28 359 GLU A O 1
ATOM 2816 N N . TYR A 1 363 ? 47.455 77.600 -20.199 1.00 12.34 360 TYR A N 1
ATOM 2817 C CA . TYR A 1 363 ? 47.374 77.924 -21.603 1.00 12.86 360 TYR A CA 1
ATOM 2818 C C . TYR A 1 363 ? 48.095 76.897 -22.456 1.00 12.04 360 TYR A C 1
ATOM 2819 O O . TYR A 1 363 ? 48.955 76.119 -21.996 1.00 12.51 360 TYR A O 1
ATOM 2828 N N . LEU A 1 364 ? 47.792 76.998 -23.734 1.00 11.92 361 LEU A N 1
ATOM 2829 C CA . LEU A 1 364 ? 48.528 76.317 -24.789 1.00 12.37 361 LEU A CA 1
ATOM 2830 C C . LEU A 1 364 ? 48.887 77.380 -25.816 1.00 12.77 361 LEU A C 1
ATOM 2831 O O . LEU A 1 364 ? 48.038 78.176 -26.223 1.00 12.54 361 LEU A O 1
ATOM 2836 N N . GLU A 1 365 ? 50.162 77.457 -26.187 1.00 13.01 362 GLU A N 1
ATOM 2837 C CA . GLU A 1 365 ? 50.564 78.462 -27.176 1.00 13.89 362 GLU A CA 1
ATOM 2838 C C . GLU A 1 365 ? 50.073 78.106 -28.567 1.00 14.07 362 GLU A C 1
ATOM 2839 O O . GLU A 1 365 ? 50.172 76.949 -28.989 1.00 13.73 362 GLU A O 1
ATOM 2845 N N . THR A 1 366 ? 49.708 79.125 -29.347 1.00 14.04 363 THR A N 1
ATOM 2846 C CA . THR A 1 366 ? 49.203 78.903 -30.689 1.00 14.57 363 THR A CA 1
ATOM 2847 C C . THR A 1 366 ? 50.270 78.358 -31.634 1.00 14.00 363 THR A C 1
ATOM 2848 O O . THR A 1 366 ? 49.922 77.739 -32.628 1.00 13.21 363 THR A O 1
ATOM 2852 N N . ARG A 1 367 ? 51.547 78.572 -31.301 1.00 14.11 364 ARG A N 1
ATOM 2853 C CA . ARG A 1 367 ? 52.626 77.969 -32.073 1.00 14.98 364 ARG A CA 1
ATOM 2854 C C . ARG A 1 367 ? 52.522 76.453 -32.192 1.00 14.79 364 ARG A C 1
ATOM 2855 O O . ARG A 1 367 ? 53.091 75.866 -33.107 1.00 14.58 364 ARG A O 1
ATOM 2863 N N . PHE A 1 368 ? 51.807 75.816 -31.280 1.00 14.97 365 PHE A N 1
ATOM 2864 C CA . PHE A 1 368 ? 51.631 74.385 -31.354 1.00 13.94 365 PHE A CA 1
ATOM 2865 C C . PHE A 1 368 ? 50.609 73.940 -32.398 1.00 12.96 365 PHE A C 1
ATOM 2866 O O . PHE A 1 368 ? 50.589 72.762 -32.709 1.00 13.53 365 PHE A O 1
ATOM 2874 N N . ILE A 1 369 ? 49.763 74.820 -32.925 1.00 13.85 366 ILE A N 1
ATOM 2875 C CA . ILE A 1 369 ? 48.646 74.392 -33.748 1.00 13.75 366 ILE A CA 1
ATOM 2876 C C . ILE A 1 369 ? 49.161 73.706 -35.014 1.00 15.46 366 ILE A C 1
ATOM 2877 O O . ILE A 1 369 ? 48.782 72.570 -35.313 1.00 14.62 366 ILE A O 1
ATOM 2882 N N . LYS A 1 370 ? 49.979 74.386 -35.798 1.00 16.35 367 LYS A N 1
ATOM 2883 C CA . LYS A 1 370 ? 50.383 73.813 -37.084 1.00 19.53 367 LYS A CA 1
ATOM 2884 C C . LYS A 1 370 ? 51.207 72.530 -36.923 1.00 17.36 367 LYS A C 1
ATOM 2885 O O . LYS A 1 370 ? 50.962 71.548 -37.654 1.00 16.55 367 LYS A O 1
ATOM 2891 N N . PRO A 1 371 ? 52.210 72.456 -36.021 1.00 16.37 368 PRO A N 1
ATOM 2892 C CA . PRO A 1 371 ? 52.967 71.210 -35.889 1.00 16.40 368 PRO A CA 1
ATOM 2893 C C . PRO A 1 371 ? 52.164 70.035 -35.321 1.00 14.79 368 PRO A C 1
ATOM 2894 O O . PRO A 1 371 ? 52.466 68.901 -35.655 1.00 13.55 368 PRO A O 1
ATOM 2898 N N . THR A 1 372 ? 51.163 70.294 -34.465 1.00 13.32 369 THR A N 1
ATOM 2899 C CA . THR A 1 372 ? 50.332 69.216 -33.955 1.00 14.11 369 THR A CA 1
ATOM 2900 C C . THR A 1 372 ? 49.439 68.657 -35.069 1.00 14.25 369 THR A C 1
ATOM 2901 O O . THR A 1 372 ? 49.343 67.460 -35.203 1.00 13.02 369 THR A O 1
ATOM 2905 N N . ARG A 1 373 ? 48.785 69.528 -35.845 1.00 15.89 370 ARG A N 1
ATOM 2906 C CA . ARG A 1 373 ? 47.989 69.095 -36.979 1.00 17.44 370 ARG A CA 1
ATOM 2907 C C . ARG A 1 373 ? 48.844 68.238 -37.916 1.00 16.92 370 ARG A C 1
ATOM 2908 O O . ARG A 1 373 ? 48.399 67.176 -38.373 1.00 15.54 370 ARG A O 1
ATOM 2916 N N . GLU A 1 374 ? 50.079 68.679 -38.205 1.00 16.99 371 GLU A N 1
ATOM 2917 C CA . GLU A 1 374 ? 50.931 67.936 -39.130 1.00 18.21 371 GLU A CA 1
ATOM 2918 C C . GLU A 1 374 ? 51.333 66.583 -38.518 1.00 15.65 371 GLU A C 1
ATOM 2919 O O . GLU A 1 374 ? 51.369 65.573 -39.223 1.00 16.64 371 GLU A O 1
ATOM 2925 N N . LEU A 1 375 ? 51.662 66.539 -37.239 1.00 14.23 372 LEU A N 1
ATOM 2926 C CA . LEU A 1 375 ? 52.037 65.290 -36.588 1.00 14.76 372 LEU A CA 1
ATOM 2927 C C . LEU A 1 375 ? 50.927 64.258 -36.717 1.00 13.59 372 LEU A C 1
ATOM 2928 O O . LEU A 1 375 ? 51.151 63.103 -37.112 1.00 14.03 372 LEU A O 1
ATOM 2933 N N . ILE A 1 376 ? 49.719 64.663 -36.301 1.00 13.55 373 ILE A N 1
ATOM 2934 C CA . ILE A 1 376 ? 48.583 63.767 -36.339 1.00 14.28 373 ILE A CA 1
ATOM 2935 C C . ILE A 1 376 ? 48.348 63.264 -37.780 1.00 14.59 373 ILE A C 1
ATOM 2936 O O . ILE A 1 376 ? 48.221 62.060 -38.006 1.00 15.11 373 ILE A O 1
ATOM 2941 N N . THR A 1 377 ? 48.356 64.175 -38.747 1.00 15.10 374 THR A N 1
ATOM 2942 C CA . THR A 1 377 ? 48.168 63.806 -40.139 1.00 15.77 374 THR A CA 1
ATOM 2943 C C . THR A 1 377 ? 49.210 62.786 -40.578 1.00 16.96 374 THR A C 1
ATOM 2944 O O . THR A 1 377 ? 48.880 61.769 -41.227 1.00 15.39 374 THR A O 1
ATOM 2948 N N . GLN A 1 378 ? 50.481 63.040 -40.225 1.00 15.44 375 GLN A N 1
ATOM 2949 C CA . GLN A 1 378 ? 51.567 62.170 -40.664 1.00 17.31 375 GLN A CA 1
ATOM 2950 C C . GLN A 1 378 ? 51.526 60.783 -40.008 1.00 16.87 375 GLN A C 1
ATOM 2951 O O . GLN A 1 378 ? 51.859 59.803 -40.679 1.00 15.74 375 GLN A O 1
ATOM 2957 N N . VAL A 1 379 ? 51.157 60.684 -38.716 1.00 15.82 376 VAL A N 1
ATOM 2958 C CA . VAL A 1 379 ? 51.133 59.390 -38.060 1.00 16.29 376 VAL A CA 1
ATOM 2959 C C . VAL A 1 379 ? 49.929 58.575 -38.543 1.00 16.26 376 VAL A C 1
ATOM 2960 O O . VAL A 1 379 ? 50.088 57.369 -38.756 1.00 15.23 376 VAL A O 1
ATOM 2964 N N . ILE A 1 380 ? 48.796 59.238 -38.827 1.00 16.54 377 ILE A N 1
ATOM 2965 C CA . ILE A 1 380 ? 47.647 58.552 -39.426 1.00 18.34 377 ILE A CA 1
ATOM 2966 C C . ILE A 1 380 ? 48.072 57.995 -40.786 1.00 19.47 377 ILE A C 1
ATOM 2967 O O . ILE A 1 380 ? 47.853 56.821 -41.098 1.00 19.95 377 ILE A O 1
ATOM 2972 N N . HIS A 1 381 ? 48.730 58.837 -41.600 1.00 19.28 378 HIS A N 1
ATOM 2973 C CA . HIS A 1 381 ? 49.213 58.377 -42.888 1.00 19.77 378 HIS A CA 1
ATOM 2974 C C . HIS A 1 381 ? 50.148 57.168 -42.731 1.00 19.12 378 HIS A C 1
ATOM 2975 O O . HIS A 1 381 ? 50.023 56.131 -43.395 1.00 18.25 378 HIS A O 1
ATOM 2982 N N . HIS A 1 382 ? 51.151 57.296 -41.872 1.00 18.01 379 HIS A N 1
ATOM 2983 C CA . HIS A 1 382 ? 52.176 56.275 -41.728 1.00 18.30 379 HIS A CA 1
ATOM 2984 C C . HIS A 1 382 ? 51.591 54.929 -41.288 1.00 19.08 379 HIS A C 1
ATOM 2985 O O . HIS A 1 382 ? 51.994 53.883 -41.808 1.00 18.73 379 HIS A O 1
ATOM 2992 N N . PHE A 1 383 ? 50.699 54.943 -40.295 1.00 17.12 380 PHE A N 1
ATOM 2993 C CA . PHE A 1 383 ? 50.225 53.697 -39.722 1.00 18.29 380 PHE A CA 1
ATOM 2994 C C . PHE A 1 383 ? 48.873 53.240 -40.284 1.00 19.82 380 PHE A C 1
ATOM 2995 O O . PHE A 1 383 ? 48.482 52.132 -39.984 1.00 22.22 380 PHE A O 1
ATOM 3003 N N . CYS A 1 384 ? 48.154 54.041 -41.073 1.00 20.04 381 CYS A N 1
ATOM 3004 C CA . CYS A 1 384 ? 46.796 53.660 -41.450 1.00 21.00 381 CYS A CA 1
ATOM 3005 C C . CYS A 1 384 ? 46.562 53.667 -42.964 1.00 23.05 381 CYS A C 1
ATOM 3006 O O . CYS A 1 384 ? 45.634 53.015 -43.430 1.00 23.06 381 CYS A O 1
ATOM 3009 N N . TRP A 1 385 ? 47.311 54.470 -43.723 1.00 23.74 382 TRP A N 1
ATOM 3010 C CA . TRP A 1 385 ? 46.896 54.775 -45.091 1.00 26.94 382 TRP A CA 1
ATOM 3011 C C . TRP A 1 385 ? 47.126 53.601 -46.058 1.00 27.76 382 TRP A C 1
ATOM 3012 O O . TRP A 1 385 ? 46.218 53.245 -46.784 1.00 31.78 382 TRP A O 1
ATOM 3023 N N . HIS A 1 386 ? 48.290 52.950 -46.046 1.00 28.51 383 HIS A N 1
ATOM 3024 C CA . HIS A 1 386 ? 48.600 51.932 -47.042 1.00 31.50 383 HIS A CA 1
ATOM 3025 C C . HIS A 1 386 ? 48.506 50.511 -46.442 1.00 34.99 383 HIS A C 1
ATOM 3026 O O . HIS A 1 386 ? 48.560 50.384 -45.193 1.00 32.11 383 HIS A O 1
ATOM 3034 N N . ASN B 1 6 ? 33.955 79.994 66.203 1.00 56.73 3 ASN B N 1
ATOM 3035 C CA . ASN B 1 6 ? 33.169 79.426 65.073 1.00 56.54 3 ASN B CA 1
ATOM 3036 C C . ASN B 1 6 ? 33.251 77.906 65.110 1.00 51.52 3 ASN B C 1
ATOM 3037 O O . ASN B 1 6 ? 34.340 77.343 65.014 1.00 45.60 3 ASN B O 1
ATOM 3042 N N . LYS B 1 7 ? 32.092 77.251 65.209 1.00 49.40 4 LYS B N 1
ATOM 3043 C CA . LYS B 1 7 ? 32.088 75.807 65.283 1.00 49.11 4 LYS B CA 1
ATOM 3044 C C . LYS B 1 7 ? 32.243 75.239 63.874 1.00 38.01 4 LYS B C 1
ATOM 3045 O O . LYS B 1 7 ? 31.783 75.810 62.880 1.00 40.63 4 LYS B O 1
ATOM 3051 N N . LEU B 1 8 ? 32.920 74.107 63.811 1.00 35.96 5 LEU B N 1
ATOM 3052 C CA . LEU B 1 8 ? 33.159 73.421 62.552 1.00 34.24 5 LEU B CA 1
ATOM 3053 C C . LEU B 1 8 ? 31.862 72.750 62.108 1.00 32.30 5 LEU B C 1
ATOM 3054 O O . LEU B 1 8 ? 31.184 72.124 62.920 1.00 28.60 5 LEU B O 1
ATOM 3059 N N . PRO B 1 9 ? 31.448 72.829 60.829 1.00 30.69 6 PRO B N 1
ATOM 3060 C CA . PRO B 1 9 ? 30.270 72.082 60.412 1.00 32.77 6 PRO B CA 1
ATOM 3061 C C . PRO B 1 9 ? 30.477 70.575 60.615 1.00 31.61 6 PRO B C 1
ATOM 3062 O O . PRO B 1 9 ? 31.603 70.095 60.715 1.00 29.22 6 PRO B O 1
ATOM 3066 N N . PRO B 1 10 ? 29.396 69.763 60.677 1.00 31.77 7 PRO B N 1
ATOM 3067 C CA . PRO B 1 10 ? 29.548 68.309 60.626 1.00 32.81 7 PRO B CA 1
ATOM 3068 C C . PRO B 1 10 ? 30.323 67.842 59.385 1.00 30.26 7 PRO B C 1
ATOM 3069 O O . PRO B 1 10 ? 30.363 68.524 58.348 1.00 25.93 7 PRO B O 1
ATOM 3073 N N . PHE B 1 11 ? 30.898 66.647 59.514 1.00 28.74 8 PHE B N 1
ATOM 3074 C CA . PHE B 1 11 ? 31.734 66.012 58.511 1.00 28.20 8 PHE B CA 1
ATOM 3075 C C . PHE B 1 11 ? 31.121 66.135 57.118 1.00 28.02 8 PHE B C 1
ATOM 3076 O O . PHE B 1 11 ? 31.791 66.532 56.168 1.00 27.34 8 PHE B O 1
ATOM 3084 N N . ILE B 1 12 ? 29.841 65.778 56.968 1.00 28.67 9 ILE B N 1
ATOM 3085 C CA . ILE B 1 12 ? 29.277 65.696 55.627 1.00 28.19 9 ILE B CA 1
ATOM 3086 C C . ILE B 1 12 ? 29.183 67.088 54.990 1.00 25.76 9 ILE B C 1
ATOM 3087 O O . ILE B 1 12 ? 29.287 67.200 53.770 1.00 23.51 9 ILE B O 1
ATOM 3092 N N . GLU B 1 13 ? 29.027 68.147 55.795 1.00 26.73 10 GLU B N 1
ATOM 3093 C CA . GLU B 1 13 ? 28.936 69.515 55.287 1.00 29.80 10 GLU B CA 1
ATOM 3094 C C . GLU B 1 13 ? 30.310 70.031 54.839 1.00 25.25 10 GLU B C 1
ATOM 3095 O O . GLU B 1 13 ? 30.415 70.754 53.839 1.00 22.43 10 GLU B O 1
ATOM 3101 N N . ILE B 1 14 ? 31.337 69.660 55.588 1.00 22.43 11 ILE B N 1
ATOM 3102 C CA . ILE B 1 14 ? 32.719 69.968 55.226 1.00 22.84 11 ILE B CA 1
ATOM 3103 C C . ILE B 1 14 ? 33.055 69.315 53.895 1.00 22.44 11 ILE B C 1
ATOM 3104 O O . ILE B 1 14 ? 33.442 69.986 52.934 1.00 20.38 11 ILE B O 1
ATOM 3109 N N . TYR B 1 15 ? 32.777 68.003 53.820 1.00 22.57 12 TYR B N 1
ATOM 3110 C CA . TYR B 1 15 ? 32.993 67.254 52.602 1.00 21.87 12 TYR B CA 1
ATOM 3111 C C . TYR B 1 15 ? 32.248 67.941 51.471 1.00 21.57 12 TYR B C 1
ATOM 3112 O O . TYR B 1 15 ? 32.841 68.161 50.414 1.00 21.11 12 TYR B O 1
ATOM 3121 N N . ARG B 1 16 ? 30.945 68.221 51.677 1.00 22.32 13 ARG B N 1
ATOM 3122 C CA . ARG B 1 16 ? 30.087 68.761 50.622 1.00 23.01 13 ARG B CA 1
ATOM 3123 C C . ARG B 1 16 ? 30.646 70.083 50.074 1.00 22.16 13 ARG B C 1
ATOM 3124 O O . ARG B 1 16 ? 30.687 70.280 48.865 1.00 20.19 13 ARG B O 1
ATOM 3132 N N . ALA B 1 17 ? 31.082 70.989 50.969 1.00 21.06 14 ALA B N 1
ATOM 3133 C CA . ALA B 1 17 ? 31.641 72.276 50.551 1.00 21.30 14 ALA B CA 1
ATOM 3134 C C . ALA B 1 17 ? 32.942 72.104 49.751 1.00 20.33 14 ALA B C 1
ATOM 3135 O O . ALA B 1 17 ? 33.171 72.815 48.771 1.00 20.31 14 ALA B O 1
ATOM 3137 N N . LEU B 1 18 ? 33.800 71.157 50.151 1.00 20.19 15 LEU B N 1
ATOM 3138 C CA . LEU B 1 18 ? 35.043 70.924 49.424 1.00 20.61 15 LEU B CA 1
ATOM 3139 C C . LEU B 1 18 ? 34.749 70.417 48.020 1.00 19.66 15 LEU B C 1
ATOM 3140 O O . LEU B 1 18 ? 35.356 70.895 47.069 1.00 19.84 15 LEU B O 1
ATOM 3145 N N . ILE B 1 19 ? 33.819 69.463 47.901 1.00 19.72 16 ILE B N 1
ATOM 3146 C CA . ILE B 1 19 ? 33.510 68.924 46.580 1.00 20.20 16 ILE B CA 1
ATOM 3147 C C . ILE B 1 19 ? 32.874 70.003 45.685 1.00 19.44 16 ILE B C 1
ATOM 3148 O O . ILE B 1 19 ? 33.096 70.016 44.467 1.00 22.00 16 ILE B O 1
ATOM 3153 N N . ALA B 1 20 ? 32.065 70.869 46.290 1.00 21.71 17 ALA B N 1
ATOM 3154 C CA . ALA B 1 20 ? 31.313 71.908 45.577 1.00 22.14 17 ALA B CA 1
ATOM 3155 C C . ALA B 1 20 ? 32.216 73.050 45.107 1.00 25.42 17 ALA B C 1
ATOM 3156 O O . ALA B 1 20 ? 31.776 73.911 44.344 1.00 26.38 17 ALA B O 1
ATOM 3158 N N . THR B 1 21 ? 33.443 73.124 45.633 1.00 24.82 18 THR B N 1
ATOM 3159 C CA . THR B 1 21 ? 34.385 74.180 45.275 1.00 22.62 18 THR B CA 1
ATOM 3160 C C . THR B 1 21 ? 35.347 73.676 44.213 1.00 23.75 18 THR B C 1
ATOM 3161 O O . THR B 1 21 ? 36.265 72.898 44.509 1.00 22.88 18 THR B O 1
ATOM 3165 N N . PRO B 1 22 ? 35.144 74.060 42.929 1.00 23.25 19 PRO B N 1
ATOM 3166 C CA . PRO B 1 22 ? 35.946 73.511 41.846 1.00 23.40 19 PRO B CA 1
ATOM 3167 C C . PRO B 1 22 ? 37.428 73.849 42.013 1.00 21.20 19 PRO B C 1
ATOM 3168 O O . PRO B 1 22 ? 37.758 74.986 42.280 1.00 21.22 19 PRO B O 1
ATOM 3172 N N . SER B 1 23 ? 38.308 72.889 41.746 1.00 21.34 20 SER B N 1
ATOM 3173 C CA . SER B 1 23 ? 39.750 73.087 41.865 1.00 20.47 20 SER B CA 1
ATOM 3174 C C . SER B 1 23 ? 40.488 72.218 40.859 1.00 19.64 20 SER B C 1
ATOM 3175 O O . SER B 1 23 ? 41.578 71.718 41.101 1.00 18.91 20 SER B O 1
ATOM 3178 N N . ILE B 1 24 ? 39.945 72.154 39.640 1.00 18.62 21 ILE B N 1
ATOM 3179 C CA . ILE B 1 24 ? 40.579 71.380 38.580 1.00 20.35 21 ILE B CA 1
ATOM 3180 C C . ILE B 1 24 ? 41.906 72.021 38.181 1.00 19.87 21 ILE B C 1
ATOM 3181 O O . ILE B 1 24 ? 41.972 73.233 38.019 1.00 21.89 21 ILE B O 1
ATOM 3186 N N . SER B 1 25 ? 42.960 71.223 37.998 1.00 21.94 22 SER B N 1
ATOM 3187 C CA . SER B 1 25 ? 44.202 71.701 37.419 1.00 22.99 22 SER B CA 1
ATOM 3188 C C . SER B 1 25 ? 44.272 71.143 36.008 1.00 25.86 22 SER B C 1
ATOM 3189 O O . SER B 1 25 ? 43.734 70.056 35.766 1.00 24.07 22 SER B O 1
ATOM 3192 N N . ALA B 1 26 ? 44.975 71.867 35.125 1.00 28.75 23 ALA B N 1
ATOM 3193 C CA . ALA B 1 26 ? 45.153 71.453 33.733 1.00 32.09 23 ALA B CA 1
ATOM 3194 C C . ALA B 1 26 ? 46.365 72.158 33.138 1.00 31.48 23 ALA B C 1
ATOM 3195 O O . ALA B 1 26 ? 46.736 73.219 33.588 1.00 29.93 23 ALA B O 1
ATOM 3197 N N . THR B 1 27 ? 47.018 71.559 32.144 1.00 39.48 24 THR B N 1
ATOM 3198 C CA . THR B 1 27 ? 48.054 72.291 31.412 1.00 41.46 24 THR B CA 1
ATOM 3199 C C . THR B 1 27 ? 47.396 73.439 30.636 1.00 41.88 24 THR B C 1
ATOM 3200 O O . THR B 1 27 ? 47.848 74.577 30.679 1.00 42.60 24 THR B O 1
ATOM 3204 N N . GLU B 1 28 ? 46.264 73.165 29.987 1.00 45.43 25 GLU B N 1
ATOM 3205 C CA . GLU B 1 28 ? 45.561 74.175 29.198 1.00 51.54 25 GLU B CA 1
ATOM 3206 C C . GLU B 1 28 ? 44.936 75.228 30.124 1.00 49.36 25 GLU B C 1
ATOM 3207 O O . GLU B 1 28 ? 44.144 74.896 31.012 1.00 40.46 25 GLU B O 1
ATOM 3213 N N . GLU B 1 29 ? 45.244 76.505 29.857 1.00 44.30 26 GLU B N 1
ATOM 3214 C CA . GLU B 1 29 ? 44.834 77.624 30.694 1.00 47.36 26 GLU B CA 1
ATOM 3215 C C . GLU B 1 29 ? 43.313 77.698 30.864 1.00 49.91 26 GLU B C 1
ATOM 3216 O O . GLU B 1 29 ? 42.838 78.103 31.923 1.00 48.57 26 GLU B O 1
ATOM 3222 N N . ALA B 1 30 ? 42.548 77.346 29.822 1.00 48.95 27 ALA B N 1
ATOM 3223 C CA . ALA B 1 30 ? 41.098 77.498 29.840 1.00 49.15 27 ALA B CA 1
ATOM 3224 C C . ALA B 1 30 ? 40.468 76.546 30.854 1.00 45.34 27 ALA B C 1
ATOM 3225 O O . ALA B 1 30 ? 39.368 76.808 31.330 1.00 43.62 27 ALA B O 1
ATOM 3227 N N . LEU B 1 31 ? 41.129 75.413 31.115 1.00 41.97 28 LEU B N 1
ATOM 3228 C CA . LEU B 1 31 ? 40.606 74.422 32.050 1.00 44.54 28 LEU B CA 1
ATOM 3229 C C . LEU B 1 31 ? 41.277 74.505 33.423 1.00 38.83 28 LEU B C 1
ATOM 3230 O O . LEU B 1 31 ? 40.840 73.824 34.341 1.00 40.78 28 LEU B O 1
ATOM 3235 N N . ASP B 1 32 ? 42.279 75.371 33.586 1.00 36.52 29 ASP B N 1
ATOM 3236 C CA . ASP B 1 32 ? 43.089 75.396 34.799 1.00 32.91 29 ASP B CA 1
ATOM 3237 C C . ASP B 1 32 ? 42.479 76.334 35.836 1.00 32.93 29 ASP B C 1
ATOM 3238 O O . ASP B 1 32 ? 42.713 77.534 35.785 1.00 38.99 29 ASP B O 1
ATOM 3243 N N . GLN B 1 33 ? 41.799 75.795 36.854 1.00 27.83 30 GLN B N 1
ATOM 3244 C CA . GLN B 1 33 ? 41.101 76.662 37.793 1.00 26.08 30 GLN B CA 1
ATOM 3245 C C . GLN B 1 33 ? 41.980 76.988 39.008 1.00 26.05 30 GLN B C 1
ATOM 3246 O O . GLN B 1 33 ? 42.660 76.126 39.550 1.00 23.77 30 GLN B O 1
ATOM 3252 N N . SER B 1 34 ? 41.877 78.218 39.498 1.00 25.63 31 SER B N 1
ATOM 3253 C CA . SER B 1 34 ? 42.531 78.620 40.728 1.00 24.58 31 SER B CA 1
ATOM 3254 C C . SER B 1 34 ? 42.056 77.755 41.894 1.00 22.10 31 SER B C 1
ATOM 3255 O O . SER B 1 34 ? 40.877 77.511 42.066 1.00 22.18 31 SER B O 1
ATOM 3258 N N . ASN B 1 35 ? 42.977 77.372 42.773 1.00 20.49 32 ASN B N 1
ATOM 3259 C CA . ASN B 1 35 ? 42.572 76.690 43.993 1.00 20.43 32 ASN B CA 1
ATOM 3260 C C . ASN B 1 35 ? 42.423 77.686 45.154 1.00 20.55 32 ASN B C 1
ATOM 3261 O O . ASN B 1 35 ? 42.359 77.251 46.306 1.00 20.62 32 ASN B O 1
ATOM 3266 N N . ALA B 1 36 ? 42.331 79.003 44.863 1.00 20.71 33 ALA B N 1
ATOM 3267 C CA . ALA B 1 36 ? 42.164 80.029 45.892 1.00 21.39 33 ALA B CA 1
ATOM 3268 C C . ALA B 1 36 ? 40.957 79.756 46.786 1.00 21.65 33 ALA B C 1
ATOM 3269 O O . ALA B 1 36 ? 41.061 79.856 48.014 1.00 21.30 33 ALA B O 1
ATOM 3271 N N . ASP B 1 37 ? 39.796 79.497 46.179 1.00 21.32 34 ASP B N 1
ATOM 3272 C CA . ASP B 1 37 ? 38.585 79.328 46.974 1.00 21.98 34 ASP B CA 1
ATOM 3273 C C . ASP B 1 37 ? 38.728 78.115 47.916 1.00 21.97 34 ASP B C 1
ATOM 3274 O O . ASP B 1 37 ? 38.435 78.209 49.103 1.00 22.97 34 ASP B O 1
ATOM 3279 N N . LEU B 1 38 ? 39.224 76.982 47.409 1.00 21.92 35 LEU B N 1
ATOM 3280 C CA . LEU B 1 38 ? 39.358 75.745 48.180 1.00 21.58 35 LEU B CA 1
ATOM 3281 C C . LEU B 1 38 ? 40.340 75.975 49.332 1.00 21.48 35 LEU B C 1
ATOM 3282 O O . LEU B 1 38 ? 40.119 75.607 50.489 1.00 20.23 35 LEU B O 1
ATOM 3287 N N . ILE B 1 39 ? 41.479 76.571 48.988 1.00 20.10 36 ILE B N 1
ATOM 3288 C CA . ILE B 1 39 ? 42.512 76.861 49.968 1.00 19.99 36 ILE B CA 1
ATOM 3289 C C . ILE B 1 39 ? 41.981 77.737 51.101 1.00 18.85 36 ILE B C 1
ATOM 3290 O O . ILE B 1 39 ? 42.260 77.482 52.272 1.00 18.06 36 ILE B O 1
ATOM 3295 N N . THR B 1 40 ? 41.235 78.781 50.779 1.00 19.05 37 THR B N 1
ATOM 3296 C CA . THR B 1 40 ? 40.738 79.693 51.808 1.00 20.66 37 THR B CA 1
ATOM 3297 C C . THR B 1 40 ? 39.736 78.986 52.724 1.00 21.50 37 THR B C 1
ATOM 3298 O O . THR B 1 40 ? 39.696 79.180 53.954 1.00 21.05 37 THR B O 1
ATOM 3302 N N . LEU B 1 41 ? 38.902 78.152 52.118 1.00 21.95 38 LEU B N 1
ATOM 3303 C CA . LEU B 1 41 ? 37.942 77.348 52.881 1.00 23.06 38 LEU B CA 1
ATOM 3304 C C . LEU B 1 41 ? 38.663 76.498 53.922 1.00 20.79 38 LEU B C 1
ATOM 3305 O O . LEU B 1 41 ? 38.340 76.518 55.102 1.00 19.72 38 LEU B O 1
ATOM 3310 N N . LEU B 1 42 ? 39.680 75.735 53.499 1.00 20.83 39 LEU B N 1
ATOM 3311 C CA . LEU B 1 42 ? 40.470 74.958 54.448 1.00 19.13 39 LEU B CA 1
ATOM 3312 C C . LEU B 1 42 ? 41.139 75.860 55.493 1.00 19.52 39 LEU B C 1
ATOM 3313 O O . LEU B 1 42 ? 41.120 75.581 56.714 1.00 18.42 39 LEU B O 1
ATOM 3318 N N . ALA B 1 43 ? 41.807 76.923 55.017 1.00 19.54 40 ALA B N 1
ATOM 3319 C CA . ALA B 1 43 ? 42.613 77.783 55.876 1.00 20.52 40 ALA B CA 1
ATOM 3320 C C . ALA B 1 43 ? 41.785 78.357 57.017 1.00 21.78 40 ALA B C 1
ATOM 3321 O O . ALA B 1 43 ? 42.242 78.378 58.151 1.00 21.43 40 ALA B O 1
ATOM 3323 N N . ASP B 1 44 ? 40.548 78.788 56.740 1.00 22.03 41 ASP B N 1
ATOM 3324 C CA . ASP B 1 44 ? 39.737 79.409 57.787 1.00 22.47 41 ASP B CA 1
ATOM 3325 C C . ASP B 1 44 ? 39.184 78.352 58.744 1.00 22.52 41 ASP B C 1
ATOM 3326 O O . ASP B 1 44 ? 39.028 78.627 59.932 1.00 23.34 41 ASP B O 1
ATOM 3331 N N . TRP B 1 45 ? 38.891 77.136 58.247 1.00 21.88 42 TRP B N 1
ATOM 3332 C CA . TRP B 1 45 ? 38.503 76.044 59.143 1.00 21.27 42 TRP B CA 1
ATOM 3333 C C . TRP B 1 45 ? 39.634 75.726 60.124 1.00 19.91 42 TRP B C 1
ATOM 3334 O O . TRP B 1 45 ? 39.411 75.530 61.332 1.00 18.88 42 TRP B O 1
ATOM 3345 N N . PHE B 1 46 ? 40.876 75.683 59.620 1.00 18.66 43 PHE B N 1
ATOM 3346 C CA . PHE B 1 46 ? 42.016 75.414 60.484 1.00 18.20 43 PHE B CA 1
ATOM 3347 C C . PHE B 1 46 ? 42.213 76.560 61.473 1.00 20.52 43 PHE B C 1
ATOM 3348 O O . PHE B 1 46 ? 42.487 76.318 62.641 1.00 21.68 43 PHE B O 1
ATOM 3356 N N . LYS B 1 47 ? 42.080 77.813 61.011 1.00 22.07 44 LYS B N 1
ATOM 3357 C CA . LYS B 1 47 ? 42.143 79.003 61.867 1.00 22.99 44 LYS B CA 1
ATOM 3358 C C . LYS B 1 47 ? 41.095 78.916 62.978 1.00 23.02 44 LYS B C 1
ATOM 3359 O O . LYS B 1 47 ? 41.396 79.183 64.140 1.00 24.00 44 LYS B O 1
ATOM 3365 N N . ASP B 1 48 ? 39.889 78.463 62.635 1.00 22.16 45 ASP B N 1
ATOM 3366 C CA . ASP B 1 48 ? 38.792 78.335 63.585 1.00 24.53 45 ASP B CA 1
ATOM 3367 C C . ASP B 1 48 ? 39.136 77.317 64.683 1.00 25.91 45 ASP B C 1
ATOM 3368 O O . ASP B 1 48 ? 38.751 77.508 65.825 1.00 25.86 45 ASP B O 1
ATOM 3373 N N . LEU B 1 49 ? 39.901 76.267 64.353 1.00 24.91 46 LEU B N 1
ATOM 3374 C CA . LEU B 1 49 ? 40.336 75.292 65.334 1.00 25.53 46 LEU B CA 1
ATOM 3375 C C . LEU B 1 49 ? 41.575 75.749 66.095 1.00 24.72 46 LEU B C 1
ATOM 3376 O O . LEU B 1 49 ? 42.076 75.003 66.925 1.00 27.73 46 LEU B O 1
ATOM 3381 N N . GLY B 1 50 ? 42.107 76.935 65.809 1.00 26.78 47 GLY B N 1
ATOM 3382 C CA . GLY B 1 50 ? 43.183 77.509 66.621 1.00 25.07 47 GLY B CA 1
ATOM 3383 C C . GLY B 1 50 ? 44.577 77.313 66.027 1.00 24.96 47 GLY B C 1
ATOM 3384 O O . GLY B 1 50 ? 45.595 77.555 66.679 1.00 25.58 47 GLY B O 1
ATOM 3385 N N . PHE B 1 51 ? 44.657 76.887 64.766 1.00 23.31 48 PHE B N 1
ATOM 3386 C CA . PHE B 1 51 ? 45.949 76.760 64.107 1.00 22.02 48 PHE B CA 1
ATOM 3387 C C . PHE B 1 51 ? 46.458 78.128 63.638 1.00 21.99 48 PHE B C 1
ATOM 3388 O O . PHE B 1 51 ? 45.667 79.008 63.335 1.00 22.31 48 PHE B O 1
ATOM 3396 N N . ASN B 1 52 ? 47.782 78.284 63.527 1.00 23.35 49 ASN B N 1
ATOM 3397 C CA . ASN B 1 52 ? 48.398 79.356 62.752 1.00 24.96 49 ASN B CA 1
ATOM 3398 C C . ASN B 1 52 ? 48.390 78.911 61.279 1.00 24.54 49 ASN B C 1
ATOM 3399 O O . ASN B 1 52 ? 48.748 77.763 60.990 1.00 24.23 49 ASN B O 1
ATOM 3404 N N . VAL B 1 53 ? 47.948 79.762 60.352 1.00 21.82 50 VAL B N 1
ATOM 3405 C CA . VAL B 1 53 ? 47.753 79.327 58.980 1.00 22.47 50 VAL B CA 1
ATOM 3406 C C . VAL B 1 53 ? 48.480 80.332 58.095 1.00 22.96 50 VAL B C 1
ATOM 3407 O O . VAL B 1 53 ? 48.389 81.533 58.289 1.00 22.41 50 VAL B O 1
ATOM 3411 N N . GLU B 1 54 ? 49.232 79.799 57.148 1.00 22.65 51 GLU B N 1
ATOM 3412 C CA . GLU B 1 54 ? 49.941 80.622 56.191 1.00 25.19 51 GLU B CA 1
ATOM 3413 C C . GLU B 1 54 ? 49.561 80.129 54.802 1.00 22.78 51 GLU B C 1
ATOM 3414 O O . GLU B 1 54 ? 49.680 78.949 54.525 1.00 20.69 51 GLU B O 1
ATOM 3420 N N . VAL B 1 55 ? 49.111 81.046 53.943 1.00 21.18 52 VAL B N 1
ATOM 3421 C CA . VAL B 1 55 ? 48.782 80.718 52.577 1.00 19.84 52 VAL B CA 1
ATOM 3422 C C . VAL B 1 55 ? 49.795 81.457 51.715 1.00 21.83 52 VAL B C 1
ATOM 3423 O O . VAL B 1 55 ? 50.065 82.626 51.959 1.00 22.01 52 VAL B O 1
ATOM 3427 N N . GLN B 1 56 ? 50.407 80.739 50.785 1.00 21.11 53 GLN B N 1
ATOM 3428 C CA . GLN B 1 56 ? 51.454 81.304 49.959 1.00 23.70 53 GLN B CA 1
ATOM 3429 C C . GLN B 1 56 ? 51.155 81.073 48.489 1.00 23.26 53 GLN B C 1
ATOM 3430 O O . GLN B 1 56 ? 50.795 79.956 48.110 1.00 21.08 53 GLN B O 1
ATOM 3436 N N . PRO B 1 57 ? 51.357 82.093 47.619 1.00 22.43 54 PRO B N 1
ATOM 3437 C CA . PRO B 1 57 ? 51.315 81.872 46.178 1.00 23.51 54 PRO B CA 1
ATOM 3438 C C . PRO B 1 57 ? 52.454 80.939 45.772 1.00 23.53 54 PRO B C 1
ATOM 3439 O O . PRO B 1 57 ? 53.561 81.030 46.324 1.00 24.71 54 PRO B O 1
ATOM 3443 N N . VAL B 1 58 ? 52.155 80.025 44.856 1.00 21.51 55 VAL B N 1
ATOM 3444 C CA . VAL B 1 58 ? 53.149 79.116 44.331 1.00 23.89 55 VAL B CA 1
ATOM 3445 C C . VAL B 1 58 ? 53.712 79.719 43.038 1.00 27.08 55 VAL B C 1
ATOM 3446 O O . VAL B 1 58 ? 52.998 79.823 42.037 1.00 25.97 55 VAL B O 1
ATOM 3450 N N . PRO B 1 59 ? 55.002 80.122 43.032 1.00 28.95 56 PRO B N 1
ATOM 3451 C CA . PRO B 1 59 ? 55.595 80.802 41.880 1.00 31.59 56 PRO B CA 1
ATOM 3452 C C . PRO B 1 59 ? 55.461 79.928 40.653 1.00 31.29 56 PRO B C 1
ATOM 3453 O O . PRO B 1 59 ? 55.614 78.715 40.748 1.00 30.32 56 PRO B O 1
ATOM 3457 N N . GLY B 1 60 ? 55.106 80.571 39.533 1.00 36.65 57 GLY B N 1
ATOM 3458 C CA . GLY B 1 60 ? 55.110 79.930 38.231 1.00 34.96 57 GLY B CA 1
ATOM 3459 C C . GLY B 1 60 ? 53.822 79.180 37.918 1.00 37.47 57 GLY B C 1
ATOM 3460 O O . GLY B 1 60 ? 53.696 78.628 36.832 1.00 36.21 57 GLY B O 1
ATOM 3461 N N . THR B 1 61 ? 52.854 79.172 38.844 1.00 33.08 58 THR B N 1
ATOM 3462 C CA . THR B 1 61 ? 51.569 78.541 38.575 1.00 28.89 58 THR B CA 1
ATOM 3463 C C . THR B 1 61 ? 50.571 79.604 38.160 1.00 26.44 58 THR B C 1
ATOM 3464 O O . THR B 1 61 ? 50.815 80.784 38.383 1.00 27.53 58 THR B O 1
ATOM 3468 N N . ARG B 1 62 ? 49.415 79.173 37.640 1.00 27.17 59 ARG B N 1
ATOM 3469 C CA A ARG B 1 62 ? 48.363 80.105 37.268 0.60 27.52 59 ARG B CA 1
ATOM 3470 C CA B ARG B 1 62 ? 48.369 80.112 37.275 0.40 28.83 59 ARG B CA 1
ATOM 3471 C C . ARG B 1 62 ? 47.536 80.392 38.512 1.00 27.23 59 ARG B C 1
ATOM 3472 O O . ARG B 1 62 ? 46.481 79.794 38.704 1.00 25.55 59 ARG B O 1
ATOM 3487 N N . ASN B 1 63 ? 48.053 81.290 39.360 1.00 27.94 60 ASN B N 1
ATOM 3488 C CA . ASN B 1 63 ? 47.323 81.785 40.516 1.00 28.16 60 ASN B CA 1
ATOM 3489 C C . ASN B 1 63 ? 46.935 80.665 41.492 1.00 24.47 60 ASN B C 1
ATOM 3490 O O . ASN B 1 63 ? 45.801 80.586 41.939 1.00 26.20 60 ASN B O 1
ATOM 3495 N N . LYS B 1 64 ? 47.867 79.765 41.778 1.00 22.86 61 LYS B N 1
ATOM 3496 C CA . LYS B 1 64 ? 47.625 78.694 42.729 1.00 22.32 61 LYS B CA 1
ATOM 3497 C C . LYS B 1 64 ? 48.361 78.986 44.035 1.00 22.45 61 LYS B C 1
ATOM 3498 O O . LYS B 1 64 ? 49.330 79.757 44.069 1.00 19.76 61 LYS B O 1
ATOM 3504 N N . PHE B 1 65 ? 47.875 78.324 45.103 1.00 19.24 62 PHE B N 1
ATOM 3505 C CA . PHE B 1 65 ? 48.333 78.566 46.455 1.00 19.19 62 PHE B CA 1
ATOM 3506 C C . PHE B 1 65 ? 48.573 77.265 47.219 1.00 18.29 62 PHE B C 1
ATOM 3507 O O . PHE B 1 65 ? 47.962 76.229 46.927 1.00 16.85 62 PHE B O 1
ATOM 3515 N N . ASN B 1 66 ? 49.509 77.347 48.173 1.00 17.43 63 ASN B N 1
ATOM 3516 C CA . ASN B 1 66 ? 49.701 76.325 49.181 1.00 16.82 63 ASN B CA 1
ATOM 3517 C C . ASN B 1 66 ? 49.133 76.841 50.484 1.00 17.54 63 ASN B C 1
ATOM 3518 O O . ASN B 1 66 ? 49.165 78.042 50.729 1.00 20.15 63 ASN B O 1
ATOM 3523 N N . MET B 1 67 ? 48.718 75.920 51.363 1.00 17.90 64 MET B N 1
ATOM 3524 C CA . MET B 1 67 ? 48.345 76.263 52.732 1.00 18.93 64 MET B CA 1
ATOM 3525 C C . MET B 1 67 ? 49.166 75.390 53.684 1.00 17.99 64 MET B C 1
ATOM 3526 O O . MET B 1 67 ? 49.320 74.193 53.483 1.00 16.50 64 MET B O 1
ATOM 3531 N N . LEU B 1 68 ? 49.720 76.007 54.720 1.00 18.33 65 LEU B N 1
ATOM 3532 C CA A LEU B 1 68 ? 50.314 75.258 55.809 0.40 18.47 65 LEU B CA 1
ATOM 3533 C CA B LEU B 1 68 ? 50.333 75.270 55.810 0.20 18.94 65 LEU B CA 1
ATOM 3534 C CA C LEU B 1 68 ? 50.337 75.272 55.810 0.40 19.49 65 LEU B CA 1
ATOM 3535 C C . LEU B 1 68 ? 49.665 75.726 57.103 1.00 18.60 65 LEU B C 1
ATOM 3536 O O . LEU B 1 68 ? 49.764 76.909 57.457 1.00 19.15 65 LEU B O 1
ATOM 3549 N N . ALA B 1 69 ? 48.997 74.794 57.789 1.00 18.07 66 ALA B N 1
ATOM 3550 C CA . ALA B 1 69 ? 48.396 75.075 59.092 1.00 18.64 66 ALA B CA 1
ATOM 3551 C C . ALA B 1 69 ? 49.284 74.426 60.146 1.00 19.55 66 ALA B C 1
ATOM 3552 O O . ALA B 1 69 ? 49.717 73.293 59.961 1.00 18.95 66 ALA B O 1
ATOM 3554 N N . SER B 1 70 ? 49.606 75.171 61.209 1.00 19.78 67 SER B N 1
ATOM 3555 C CA . SER B 1 70 ? 50.566 74.756 62.210 1.00 22.09 67 SER B CA 1
ATOM 3556 C C . SER B 1 70 ? 49.953 74.962 63.582 1.00 22.92 67 SER B C 1
ATOM 3557 O O . SER B 1 70 ? 49.346 75.995 63.848 1.00 20.57 67 SER B O 1
ATOM 3560 N N . THR B 1 71 ? 50.171 73.989 64.456 1.00 24.44 68 THR B N 1
ATOM 3561 C CA . THR B 1 71 ? 49.996 74.255 65.863 1.00 27.27 68 THR B CA 1
ATOM 3562 C C . THR B 1 71 ? 51.250 73.759 66.551 1.00 32.07 68 THR B C 1
ATOM 3563 O O . THR B 1 71 ? 51.694 72.620 66.322 1.00 28.47 68 THR B O 1
ATOM 3567 N N . GLY B 1 72 ? 51.787 74.638 67.401 1.00 32.77 69 GLY B N 1
ATOM 3568 C CA . GLY B 1 72 ? 52.951 74.279 68.175 1.00 36.01 69 GLY B CA 1
ATOM 3569 C C . GLY B 1 72 ? 54.238 74.739 67.504 1.00 41.93 69 GLY B C 1
ATOM 3570 O O . GLY B 1 72 ? 54.305 74.977 66.296 1.00 42.58 69 GLY B O 1
ATOM 3571 N N . GLN B 1 73 ? 55.271 74.775 68.338 1.00 47.14 70 GLN B N 1
ATOM 3572 C CA . GLN B 1 73 ? 56.613 75.141 67.947 1.00 51.96 70 GLN B CA 1
ATOM 3573 C C . GLN B 1 73 ? 57.559 74.116 68.557 1.00 47.82 70 GLN B C 1
ATOM 3574 O O . GLN B 1 73 ? 57.267 73.505 69.583 1.00 52.03 70 GLN B O 1
ATOM 3580 N N . GLY B 1 74 ? 58.703 73.942 67.915 1.00 43.58 71 GLY B N 1
ATOM 3581 C CA . GLY B 1 74 ? 59.669 72.977 68.387 1.00 43.39 71 GLY B CA 1
ATOM 3582 C C . GLY B 1 74 ? 59.875 71.908 67.325 1.00 39.74 71 GLY B C 1
ATOM 3583 O O . GLY B 1 74 ? 59.396 72.031 66.187 1.00 33.05 71 GLY B O 1
ATOM 3584 N N . ALA B 1 75 ? 60.642 70.897 67.710 1.00 33.96 72 ALA B N 1
ATOM 3585 C CA . ALA B 1 75 ? 61.162 69.957 66.740 1.00 31.81 72 ALA B CA 1
ATOM 3586 C C . ALA B 1 75 ? 60.136 68.851 66.544 1.00 28.72 72 ALA B C 1
ATOM 3587 O O . ALA B 1 75 ? 59.288 68.575 67.400 1.00 25.19 72 ALA B O 1
ATOM 3589 N N . GLY B 1 76 ? 60.240 68.189 65.401 1.00 27.74 73 GLY B N 1
ATOM 3590 C CA . GLY B 1 76 ? 59.470 66.974 65.199 1.00 27.70 73 GLY B CA 1
ATOM 3591 C C . GLY B 1 76 ? 57.999 67.281 64.951 1.00 24.11 73 GLY B C 1
ATOM 3592 O O . GLY B 1 76 ? 57.665 68.317 64.381 1.00 23.48 73 GLY B O 1
ATOM 3593 N N . GLY B 1 77 ? 57.164 66.337 65.379 1.00 22.09 74 GLY B N 1
ATOM 3594 C CA . GLY B 1 77 ? 55.734 66.375 65.188 1.00 20.84 74 GLY B CA 1
ATOM 3595 C C . GLY B 1 77 ? 55.328 65.694 63.877 1.00 19.46 74 GLY B C 1
ATOM 3596 O O . GLY B 1 77 ? 56.146 65.056 63.243 1.00 18.74 74 GLY B O 1
ATOM 3597 N N . LEU B 1 78 ? 54.039 65.794 63.569 1.00 17.96 75 LEU B N 1
ATOM 3598 C CA . LEU B 1 78 ? 53.403 65.057 62.494 1.00 17.67 75 LEU B CA 1
ATOM 3599 C C . LEU B 1 78 ? 53.003 66.023 61.381 1.00 16.99 75 LEU B C 1
ATOM 3600 O O . LEU B 1 78 ? 52.414 67.047 61.674 1.00 17.48 75 LEU B O 1
ATOM 3605 N N . LEU B 1 79 ? 53.324 65.697 60.131 1.00 16.33 76 LEU B N 1
ATOM 3606 C CA . LEU B 1 79 ? 52.764 66.419 58.977 1.00 16.69 76 LEU B CA 1
ATOM 3607 C C . LEU B 1 79 ? 51.710 65.553 58.291 1.00 16.23 76 LEU B C 1
ATOM 3608 O O . LEU B 1 79 ? 51.986 64.410 57.967 1.00 17.13 76 LEU B O 1
ATOM 3613 N N . LEU B 1 80 ? 50.500 66.089 58.123 1.00 16.16 77 LEU B N 1
ATOM 3614 C CA . LEU B 1 80 ? 49.466 65.465 57.314 1.00 16.34 77 LEU B CA 1
ATOM 3615 C C . LEU B 1 80 ? 49.325 66.311 56.049 1.00 16.23 77 LEU B C 1
ATOM 3616 O O . LEU B 1 80 ? 49.214 67.531 56.119 1.00 15.38 77 LEU B O 1
ATOM 3621 N N . ALA B 1 81 ? 49.393 65.650 54.896 1.00 15.46 78 ALA B N 1
ATOM 3622 C CA . ALA B 1 81 ? 49.531 66.368 53.642 1.00 16.77 78 ALA B CA 1
ATOM 3623 C C . ALA B 1 81 ? 48.565 65.820 52.595 1.00 17.01 78 ALA B C 1
ATOM 3624 O O . ALA B 1 81 ? 48.223 64.645 52.577 1.00 16.17 78 ALA B O 1
ATOM 3626 N N . GLY B 1 82 ? 48.072 66.746 51.777 1.00 17.06 79 GLY B N 1
ATOM 3627 C CA . GLY B 1 82 ? 47.223 66.411 50.657 1.00 17.65 79 GLY B CA 1
ATOM 3628 C C . GLY B 1 82 ? 47.261 67.505 49.606 1.00 16.66 79 GLY B C 1
ATOM 3629 O O . GLY B 1 82 ? 47.732 68.616 49.867 1.00 16.95 79 GLY B O 1
ATOM 3630 N N . HIS B 1 83 ? 46.804 67.167 48.390 1.00 14.75 80 HIS B N 1
ATOM 3631 C CA . HIS B 1 83 ? 46.624 68.178 47.358 1.00 15.93 80 HIS B CA 1
ATOM 3632 C C . HIS B 1 83 ? 45.153 68.625 47.247 1.00 16.32 80 HIS B C 1
ATOM 3633 O O . HIS B 1 83 ? 44.239 67.846 47.479 1.00 13.84 80 HIS B O 1
ATOM 3640 N N . THR B 1 84 ? 44.977 69.885 46.818 1.00 16.14 81 THR B N 1
ATOM 3641 C CA . THR B 1 84 ? 43.704 70.570 46.734 1.00 16.96 81 THR B CA 1
ATOM 3642 C C . THR B 1 84 ? 43.082 70.446 45.342 1.00 18.49 81 THR B C 1
ATOM 3643 O O . THR B 1 84 ? 41.871 70.670 45.223 1.00 17.37 81 THR B O 1
ATOM 3647 N N . ASP B 1 85 ? 43.913 70.150 44.317 1.00 17.87 82 ASP B N 1
ATOM 3648 C CA . ASP B 1 85 ? 43.413 70.117 42.943 1.00 17.86 82 ASP B CA 1
ATOM 3649 C C . ASP B 1 85 ? 42.806 68.757 42.659 1.00 18.40 82 ASP B C 1
ATOM 3650 O O . ASP B 1 85 ? 43.075 67.779 43.357 1.00 17.38 82 ASP B O 1
ATOM 3655 N N . THR B 1 86 ? 41.942 68.711 41.635 1.00 18.99 83 THR B N 1
ATOM 3656 C CA . THR B 1 86 ? 41.482 67.467 41.053 1.00 18.67 83 THR B CA 1
ATOM 3657 C C . THR B 1 86 ? 41.839 67.484 39.576 1.00 20.67 83 THR B C 1
ATOM 3658 O O . THR B 1 86 ? 42.212 68.524 39.020 1.00 20.88 83 THR B O 1
ATOM 3662 N N . VAL B 1 87 ? 41.669 66.330 38.948 1.00 22.26 84 VAL B N 1
ATOM 3663 C CA . VAL B 1 87 ? 41.722 66.257 37.498 1.00 22.11 84 VAL B CA 1
ATOM 3664 C C . VAL B 1 87 ? 40.432 66.860 36.961 1.00 21.64 84 VAL B C 1
ATOM 3665 O O . VAL B 1 87 ? 39.505 67.154 37.700 1.00 20.95 84 VAL B O 1
ATOM 3669 N N . PRO B 1 88 ? 40.344 67.096 35.639 1.00 24.41 85 PRO B N 1
ATOM 3670 C CA . PRO B 1 88 ? 39.097 67.554 35.041 1.00 24.92 85 PRO B CA 1
ATOM 3671 C C . PRO B 1 88 ? 38.105 66.405 35.013 1.00 26.56 85 PRO B C 1
ATOM 3672 O O . PRO B 1 88 ? 38.448 65.273 35.349 1.00 25.53 85 PRO B O 1
ATOM 3676 N N . PHE B 1 89 ? 36.876 66.708 34.591 1.00 28.52 86 PHE B N 1
ATOM 3677 C CA . PHE B 1 89 ? 35.858 65.694 34.397 1.00 30.47 86 PHE B CA 1
ATOM 3678 C C . PHE B 1 89 ? 35.436 65.686 32.925 1.00 32.44 86 PHE B C 1
ATOM 3679 O O . PHE B 1 89 ? 35.566 66.701 32.248 1.00 32.18 86 PHE B O 1
ATOM 3687 N N . ASP B 1 90 ? 34.941 64.532 32.458 1.00 33.14 87 ASP B N 1
ATOM 3688 C CA . ASP B 1 90 ? 34.362 64.356 31.127 1.00 37.25 87 ASP B CA 1
ATOM 3689 C C . ASP B 1 90 ? 32.837 64.385 31.262 1.00 35.27 87 ASP B C 1
ATOM 3690 O O . ASP B 1 90 ? 32.253 63.423 31.753 1.00 38.64 87 ASP B O 1
ATOM 3695 N N . ASP B 1 91 ? 32.173 65.477 30.857 1.00 40.88 88 ASP B N 1
ATOM 3696 C CA A ASP B 1 91 ? 30.754 65.635 31.164 0.60 45.37 88 ASP B CA 1
ATOM 3697 C CA B ASP B 1 91 ? 30.750 65.668 31.125 0.40 43.24 88 ASP B CA 1
ATOM 3698 C C . ASP B 1 91 ? 29.906 64.674 30.323 1.00 47.72 88 ASP B C 1
ATOM 3699 O O . ASP B 1 91 ? 28.754 64.412 30.672 1.00 53.36 88 ASP B O 1
ATOM 3708 N N . GLY B 1 92 ? 30.480 64.135 29.235 1.00 45.82 89 GLY B N 1
ATOM 3709 C CA . GLY B 1 92 ? 29.875 63.027 28.505 1.00 47.24 89 GLY B CA 1
ATOM 3710 C C . GLY B 1 92 ? 29.654 61.789 29.384 1.00 51.56 89 GLY B C 1
ATOM 3711 O O . GLY B 1 92 ? 28.606 61.152 29.270 1.00 48.77 89 GLY B O 1
ATOM 3712 N N . ARG B 1 93 ? 30.605 61.472 30.294 1.00 46.78 90 ARG B N 1
ATOM 3713 C CA . ARG B 1 93 ? 30.599 60.188 30.999 1.00 45.32 90 ARG B CA 1
ATOM 3714 C C . ARG B 1 93 ? 30.049 60.293 32.430 1.00 41.10 90 ARG B C 1
ATOM 3715 O O . ARG B 1 93 ? 29.533 59.326 32.970 1.00 40.12 90 ARG B O 1
ATOM 3723 N N . TRP B 1 94 ? 30.134 61.452 33.082 1.00 37.30 91 TRP B N 1
ATOM 3724 C CA . TRP B 1 94 ? 29.487 61.598 34.373 1.00 35.68 91 TRP B CA 1
ATOM 3725 C C . TRP B 1 94 ? 27.972 61.561 34.191 1.00 39.66 91 TRP B C 1
ATOM 3726 O O . TRP B 1 94 ? 27.463 62.064 33.183 1.00 39.44 91 TRP B O 1
ATOM 3737 N N . THR B 1 95 ? 27.279 61.023 35.207 1.00 34.60 92 THR B N 1
ATOM 3738 C CA . THR B 1 95 ? 25.833 60.914 35.200 1.00 36.94 92 THR B CA 1
ATOM 3739 C C . THR B 1 95 ? 25.276 61.722 36.357 1.00 36.44 92 THR B C 1
ATOM 3740 O O . THR B 1 95 ? 24.071 61.746 36.595 1.00 37.00 92 THR B O 1
ATOM 3744 N N . ARG B 1 96 ? 26.173 62.366 37.102 1.00 36.93 93 ARG B N 1
ATOM 3745 C CA . ARG B 1 96 ? 25.757 63.298 38.136 1.00 38.70 93 ARG B CA 1
ATOM 3746 C C . ARG B 1 96 ? 26.634 64.531 38.019 1.00 32.97 93 ARG B C 1
ATOM 3747 O O . ARG B 1 96 ? 27.663 64.481 37.371 1.00 30.20 93 ARG B O 1
ATOM 3755 N N . ASP B 1 97 ? 26.194 65.609 38.662 1.00 34.34 94 ASP B N 1
ATOM 3756 C CA . ASP B 1 97 ? 26.961 66.831 38.780 1.00 32.46 94 ASP B CA 1
ATOM 3757 C C . ASP B 1 97 ? 28.232 66.499 39.547 1.00 27.79 94 ASP B C 1
ATOM 3758 O O . ASP B 1 97 ? 28.141 66.115 40.703 1.00 29.14 94 ASP B O 1
ATOM 3763 N N . PRO B 1 98 ? 29.433 66.599 38.934 1.00 27.80 95 PRO B N 1
ATOM 3764 C CA . PRO B 1 98 ? 30.685 66.324 39.649 1.00 24.90 95 PRO B CA 1
ATOM 3765 C C . PRO B 1 98 ? 30.907 67.174 40.905 1.00 24.63 95 PRO B C 1
ATOM 3766 O O . PRO B 1 98 ? 31.626 66.738 41.823 1.00 24.81 95 PRO B O 1
ATOM 3770 N N . PHE B 1 99 ? 30.250 68.348 40.996 1.00 24.48 96 PHE B N 1
ATOM 3771 C CA . PHE B 1 99 ? 30.455 69.246 42.128 1.00 25.48 96 PHE B CA 1
ATOM 3772 C C . PHE B 1 99 ? 29.401 69.031 43.193 1.00 25.76 96 PHE B C 1
ATOM 3773 O O . PHE B 1 99 ? 29.364 69.772 44.171 1.00 27.29 96 PHE B O 1
ATOM 3781 N N . THR B 1 100 ? 28.531 68.033 43.013 1.00 26.08 97 THR B N 1
ATOM 3782 C CA . THR B 1 100 ? 27.459 67.821 43.982 1.00 24.25 97 THR B CA 1
ATOM 3783 C C . THR B 1 100 ? 27.702 66.496 44.699 1.00 25.41 97 THR B C 1
ATOM 3784 O O . THR B 1 100 ? 27.434 65.428 44.134 1.00 24.54 97 THR B O 1
ATOM 3788 N N . LEU B 1 101 ? 28.110 66.573 45.965 1.00 25.22 98 LEU B N 1
ATOM 3789 C CA . LEU B 1 101 ? 28.348 65.373 46.746 1.00 24.74 98 LEU B CA 1
ATOM 3790 C C . LEU B 1 101 ? 27.009 64.661 46.966 1.00 26.27 98 LEU B C 1
ATOM 3791 O O . LEU B 1 101 ? 26.102 65.256 47.544 1.00 27.81 98 LEU B O 1
ATOM 3796 N N . THR B 1 102 ? 26.902 63.426 46.460 1.00 26.09 99 THR B N 1
ATOM 3797 C CA . THR B 1 102 ? 25.664 62.657 46.548 1.00 27.89 99 THR B CA 1
ATOM 3798 C C . THR B 1 102 ? 25.988 61.299 47.146 1.00 25.83 99 THR B C 1
ATOM 3799 O O . THR B 1 102 ? 26.903 60.637 46.673 1.00 27.40 99 THR B O 1
ATOM 3803 N N . GLU B 1 103 ? 25.213 60.907 48.156 1.00 24.80 100 GLU B N 1
ATOM 3804 C CA . GLU B 1 103 ? 25.298 59.581 48.750 1.00 28.52 100 GLU B CA 1
ATOM 3805 C C . GLU B 1 103 ? 24.341 58.631 48.030 1.00 30.76 100 GLU B C 1
ATOM 3806 O O . GLU B 1 103 ? 23.169 58.937 47.888 1.00 28.90 100 GLU B O 1
ATOM 3812 N N . HIS B 1 104 ? 24.844 57.475 47.583 1.00 32.38 101 HIS B N 1
ATOM 3813 C CA . HIS B 1 104 ? 24.001 56.459 46.970 1.00 31.76 101 HIS B CA 1
ATOM 3814 C C . HIS B 1 104 ? 24.641 55.088 47.176 1.00 30.37 101 HIS B C 1
ATOM 3815 O O . HIS B 1 104 ? 25.791 54.872 46.789 1.00 27.10 101 HIS B O 1
ATOM 3822 N N . ASP B 1 105 ? 23.850 54.175 47.741 1.00 29.71 102 ASP B N 1
ATOM 3823 C CA . ASP B 1 105 ? 24.224 52.780 47.863 1.00 28.75 102 ASP B CA 1
ATOM 3824 C C . ASP B 1 105 ? 25.575 52.668 48.573 1.00 24.64 102 ASP B C 1
ATOM 3825 O O . ASP B 1 105 ? 26.433 51.949 48.081 1.00 22.85 102 ASP B O 1
ATOM 3830 N N . GLY B 1 106 ? 25.735 53.388 49.701 1.00 26.75 103 GLY B N 1
ATOM 3831 C CA . GLY B 1 106 ? 26.927 53.333 50.540 1.00 24.91 103 GLY B CA 1
ATOM 3832 C C . GLY B 1 106 ? 28.161 53.969 49.882 1.00 24.43 103 GLY B C 1
ATOM 3833 O O . GLY B 1 106 ? 29.301 53.596 50.171 1.00 25.54 103 GLY B O 1
ATOM 3834 N N . LYS B 1 107 ? 27.930 54.871 48.932 1.00 23.59 104 LYS B N 1
ATOM 3835 C CA . LYS B 1 107 ? 29.001 55.591 48.274 1.00 24.05 104 LYS B CA 1
ATOM 3836 C C . LYS B 1 107 ? 28.697 57.091 48.283 1.00 24.56 104 LYS B C 1
ATOM 3837 O O . LYS B 1 107 ? 27.528 57.489 48.203 1.00 23.79 104 LYS B O 1
ATOM 3843 N N . LEU B 1 108 ? 29.765 57.903 48.332 1.00 22.90 105 LEU B N 1
ATOM 3844 C CA . LEU B 1 108 ? 29.692 59.359 48.290 1.00 21.56 105 LEU B CA 1
ATOM 3845 C C . LEU B 1 108 ? 30.366 59.823 47.005 1.00 20.78 105 LEU B C 1
ATOM 3846 O O . LEU B 1 108 ? 31.581 59.702 46.863 1.00 18.30 105 LEU B O 1
ATOM 3851 N N . TYR B 1 109 ? 29.552 60.254 46.031 1.00 21.04 106 TYR B N 1
ATOM 3852 C CA . TYR B 1 109 ? 30.021 60.576 44.681 1.00 21.88 106 TYR B CA 1
ATOM 3853 C C . TYR B 1 109 ? 30.358 62.059 44.528 1.00 20.38 106 TYR B C 1
ATOM 3854 O O . TYR B 1 109 ? 29.673 62.924 45.068 1.00 21.63 106 TYR B O 1
ATOM 3863 N N . GLY B 1 110 ? 31.349 62.341 43.699 1.00 21.22 107 GLY B N 1
ATOM 3864 C CA . GLY B 1 110 ? 31.798 63.700 43.448 1.00 20.75 107 GLY B CA 1
ATOM 3865 C C . GLY B 1 110 ? 33.234 63.695 42.952 1.00 20.34 107 GLY B C 1
ATOM 3866 O O . GLY B 1 110 ? 33.970 62.755 43.236 1.00 20.13 107 GLY B O 1
ATOM 3867 N N . LEU B 1 111 ? 33.602 64.750 42.218 1.00 20.55 108 LEU B N 1
ATOM 3868 C CA . LEU B 1 111 ? 34.952 64.957 41.746 1.00 20.77 108 LEU B CA 1
ATOM 3869 C C . LEU B 1 111 ? 35.830 65.293 42.957 1.00 20.57 108 LEU B C 1
ATOM 3870 O O . LEU B 1 111 ? 35.531 66.228 43.705 1.00 21.18 108 LEU B O 1
ATOM 3875 N N . GLY B 1 112 ? 36.858 64.460 43.141 1.00 21.51 109 GLY B N 1
ATOM 3876 C CA . GLY B 1 112 ? 37.773 64.559 44.259 1.00 18.95 109 GLY B CA 1
ATOM 3877 C C . GLY B 1 112 ? 37.269 63.915 45.546 1.00 20.71 109 GLY B C 1
ATOM 3878 O O . GLY B 1 112 ? 37.901 64.108 46.581 1.00 19.22 109 GLY B O 1
ATOM 3879 N N . THR B 1 113 ? 36.162 63.153 45.522 1.00 20.60 110 THR B N 1
ATOM 3880 C CA . THR B 1 113 ? 35.756 62.449 46.737 1.00 20.85 110 THR B CA 1
ATOM 3881 C C . THR B 1 113 ? 36.863 61.490 47.164 1.00 20.72 110 THR B C 1
ATOM 3882 O O . THR B 1 113 ? 37.128 61.346 48.370 1.00 20.43 110 THR B O 1
ATOM 3886 N N . ALA B 1 114 ? 37.439 60.774 46.176 1.00 20.19 111 ALA B N 1
ATOM 3887 C CA . ALA B 1 114 ? 38.452 59.766 46.463 1.00 19.34 111 ALA B CA 1
ATOM 3888 C C . ALA B 1 114 ? 39.820 60.392 46.346 1.00 18.39 111 ALA B C 1
ATOM 3889 O O . ALA B 1 114 ? 40.740 59.961 47.008 1.00 19.79 111 ALA B O 1
ATOM 3891 N N . ASP B 1 115 ? 39.949 61.409 45.488 1.00 17.33 112 ASP B N 1
ATOM 3892 C CA . ASP B 1 115 ? 41.276 61.864 45.118 1.00 17.94 112 ASP B CA 1
ATOM 3893 C C . ASP B 1 115 ? 41.299 63.386 45.060 1.00 17.80 112 ASP B C 1
ATOM 3894 O O . ASP B 1 115 ? 41.237 63.979 43.970 1.00 17.45 112 ASP B O 1
ATOM 3899 N N . MET B 1 116 ? 41.500 64.034 46.220 1.00 17.11 113 MET B N 1
ATOM 3900 C CA . MET B 1 116 ? 41.641 63.403 47.521 1.00 16.36 113 MET B CA 1
ATOM 3901 C C . MET B 1 116 ? 41.067 64.343 48.581 1.00 16.82 113 MET B C 1
ATOM 3902 O O . MET B 1 116 ? 41.583 64.434 49.686 1.00 18.05 113 MET B O 1
ATOM 3907 N N . LYS B 1 117 ? 39.992 65.066 48.239 1.00 17.39 114 LYS B N 1
ATOM 3908 C CA . LYS B 1 117 ? 39.451 66.086 49.125 1.00 17.04 114 LYS B CA 1
ATOM 3909 C C . LYS B 1 117 ? 38.883 65.476 50.410 1.00 18.20 114 LYS B C 1
ATOM 3910 O O . LYS B 1 117 ? 38.859 66.151 51.451 1.00 18.66 114 LYS B O 1
ATOM 3916 N N . GLY B 1 118 ? 38.385 64.238 50.340 1.00 16.73 115 GLY B N 1
ATOM 3917 C CA . GLY B 1 118 ? 37.851 63.581 51.526 1.00 17.88 115 GLY B CA 1
ATOM 3918 C C . GLY B 1 118 ? 38.861 63.565 52.678 1.00 18.90 115 GLY B C 1
ATOM 3919 O O . GLY B 1 118 ? 38.509 63.753 53.835 1.00 18.33 115 GLY B O 1
ATOM 3920 N N . PHE B 1 119 ? 40.155 63.365 52.363 1.00 19.11 116 PHE B N 1
ATOM 3921 C CA . PHE B 1 119 ? 41.169 63.332 53.406 1.00 18.25 116 PHE B CA 1
ATOM 3922 C C . PHE B 1 119 ? 41.149 64.573 54.316 1.00 17.20 116 PHE B C 1
ATOM 3923 O O . PHE B 1 119 ? 41.282 64.459 55.546 1.00 18.06 116 PHE B O 1
ATOM 3931 N N . PHE B 1 120 ? 40.954 65.754 53.722 1.00 15.93 117 PHE B N 1
ATOM 3932 C CA . PHE B 1 120 ? 40.879 67.003 54.484 1.00 17.49 117 PHE B CA 1
ATOM 3933 C C . PHE B 1 120 ? 39.631 67.028 55.356 1.00 17.11 117 PHE B C 1
ATOM 3934 O O . PHE B 1 120 ? 39.684 67.530 56.482 1.00 17.81 117 PHE B O 1
ATOM 3942 N N . ALA B 1 121 ? 38.503 66.518 54.843 1.00 18.61 118 ALA B N 1
ATOM 3943 C CA . ALA B 1 121 ? 37.285 66.493 55.659 1.00 20.91 118 ALA B CA 1
ATOM 3944 C C . ALA B 1 121 ? 37.499 65.634 56.911 1.00 22.01 118 ALA B C 1
ATOM 3945 O O . ALA B 1 121 ? 37.099 66.017 58.029 1.00 21.63 118 ALA B O 1
ATOM 3947 N N . PHE B 1 122 ? 38.123 64.466 56.703 1.00 18.83 119 PHE B N 1
ATOM 3948 C CA . PHE B 1 122 ? 38.469 63.554 57.781 1.00 20.87 119 PHE B CA 1
ATOM 3949 C C . PHE B 1 122 ? 39.404 64.200 58.800 1.00 20.05 119 PHE B C 1
ATOM 3950 O O . PHE B 1 122 ? 39.192 64.051 59.997 1.00 18.86 119 PHE B O 1
ATOM 3958 N N . ILE B 1 123 ? 40.420 64.953 58.350 1.00 17.85 120 ILE B N 1
ATOM 3959 C CA . ILE B 1 123 ? 41.340 65.585 59.294 1.00 18.94 120 ILE B CA 1
ATOM 3960 C C . ILE B 1 123 ? 40.593 66.578 60.186 1.00 19.25 120 ILE B C 1
ATOM 3961 O O . ILE B 1 123 ? 40.790 66.640 61.411 1.00 20.03 120 ILE B O 1
ATOM 3966 N N . LEU B 1 124 ? 39.781 67.422 59.539 1.00 19.57 121 LEU B N 1
ATOM 3967 C CA . LEU B 1 124 ? 39.065 68.501 60.222 1.00 20.18 121 LEU B CA 1
ATOM 3968 C C . LEU B 1 124 ? 38.069 67.884 61.213 1.00 22.30 121 LEU B C 1
ATOM 3969 O O . LEU B 1 124 ? 37.928 68.339 62.351 1.00 22.90 121 LEU B O 1
ATOM 3974 N N . ASP B 1 125 ? 37.378 66.847 60.769 1.00 23.84 122 ASP B N 1
ATOM 3975 C CA . ASP B 1 125 ? 36.362 66.213 61.609 1.00 26.60 122 ASP B CA 1
ATOM 3976 C C . ASP B 1 125 ? 37.002 65.548 62.826 1.00 26.92 122 ASP B C 1
ATOM 3977 O O . ASP B 1 125 ? 36.464 65.615 63.938 1.00 24.90 122 ASP B O 1
ATOM 3982 N N . ALA B 1 126 ? 38.162 64.915 62.639 1.00 25.31 123 ALA B N 1
ATOM 3983 C CA . ALA B 1 126 ? 38.883 64.325 63.760 1.00 26.60 123 ALA B CA 1
ATOM 3984 C C . ALA B 1 126 ? 39.392 65.384 64.733 1.00 26.76 123 ALA B C 1
ATOM 3985 O O . ALA B 1 126 ? 39.636 65.088 65.886 1.00 26.64 123 ALA B O 1
ATOM 3987 N N . LEU B 1 127 ? 39.678 66.595 64.254 1.00 24.64 124 LEU B N 1
ATOM 3988 C CA . LEU B 1 127 ? 40.196 67.640 65.113 1.00 25.14 124 LEU B CA 1
ATOM 3989 C C . LEU B 1 127 ? 39.058 68.397 65.809 1.00 27.33 124 LEU B C 1
ATOM 3990 O O . LEU B 1 127 ? 39.326 69.227 66.666 1.00 27.83 124 LEU B O 1
ATOM 3995 N N . ARG B 1 128 ? 37.809 68.133 65.417 1.00 28.75 125 ARG B N 1
ATOM 3996 C CA . ARG B 1 128 ? 36.611 68.821 65.894 1.00 35.44 125 ARG B CA 1
ATOM 3997 C C . ARG B 1 128 ? 36.734 69.300 67.346 1.00 39.32 125 ARG B C 1
ATOM 3998 O O . ARG B 1 128 ? 36.540 70.489 67.614 1.00 43.78 125 ARG B O 1
ATOM 4006 N N . ASP B 1 129 ? 37.082 68.392 68.262 1.00 41.54 126 ASP B N 1
ATOM 4007 C CA . ASP B 1 129 ? 37.110 68.687 69.693 1.00 50.75 126 ASP B CA 1
ATOM 4008 C C . ASP B 1 129 ? 38.521 68.728 70.280 1.00 50.12 126 ASP B C 1
ATOM 4009 O O . ASP B 1 129 ? 38.668 69.117 71.440 1.00 51.33 126 ASP B O 1
ATOM 4014 N N . VAL B 1 130 ? 39.535 68.267 69.531 1.00 42.61 127 VAL B N 1
ATOM 4015 C CA . VAL B 1 130 ? 40.884 68.161 70.064 1.00 39.64 127 VAL B CA 1
ATOM 4016 C C . VAL B 1 130 ? 41.311 69.558 70.502 1.00 43.12 127 VAL B C 1
ATOM 4017 O O . VAL B 1 130 ? 41.130 70.520 69.758 1.00 45.11 127 VAL B O 1
ATOM 4021 N N . ASP B 1 131 ? 41.845 69.695 71.720 1.00 43.68 128 ASP B N 1
ATOM 4022 C CA . ASP B 1 131 ? 42.388 70.974 72.149 1.00 40.63 128 ASP B CA 1
ATOM 4023 C C . ASP B 1 131 ? 43.867 70.990 71.760 1.00 39.04 128 ASP B C 1
ATOM 4024 O O . ASP B 1 131 ? 44.681 70.302 72.372 1.00 35.75 128 ASP B O 1
ATOM 4029 N N . VAL B 1 132 ? 44.204 71.774 70.732 1.00 37.55 129 VAL B N 1
ATOM 4030 C CA . VAL B 1 132 ? 45.550 71.758 70.178 1.00 36.79 129 VAL B CA 1
ATOM 4031 C C . VAL B 1 132 ? 46.525 72.394 71.169 1.00 36.82 129 VAL B C 1
ATOM 4032 O O . VAL B 1 132 ? 47.725 72.141 71.093 1.00 33.10 129 VAL B O 1
ATOM 4036 N N . THR B 1 133 ? 46.017 73.167 72.150 1.00 40.13 130 THR B N 1
ATOM 4037 C CA . THR B 1 133 ? 46.893 73.755 73.156 1.00 39.00 130 THR B CA 1
ATOM 4038 C C . THR B 1 133 ? 47.528 72.658 74.013 1.00 35.51 130 THR B C 1
ATOM 4039 O O . THR B 1 133 ? 48.600 72.849 74.589 1.00 40.73 130 THR B O 1
ATOM 4043 N N . LYS B 1 134 ? 46.879 71.496 74.087 1.00 37.28 131 LYS B N 1
ATOM 4044 C CA . LYS B 1 134 ? 47.346 70.419 74.947 1.00 37.99 131 LYS B CA 1
ATOM 4045 C C . LYS B 1 134 ? 48.334 69.487 74.247 1.00 32.95 131 LYS B C 1
ATOM 4046 O O . LYS B 1 134 ? 48.748 68.502 74.862 1.00 30.33 131 LYS B O 1
ATOM 4052 N N . LEU B 1 135 ? 48.661 69.726 72.962 1.00 29.71 132 LEU B N 1
ATOM 4053 C CA . LEU B 1 135 ? 49.588 68.844 72.253 1.00 27.29 132 LEU B CA 1
ATOM 4054 C C . LEU B 1 135 ? 51.006 69.095 72.741 1.00 25.67 132 LEU B C 1
ATOM 4055 O O . LEU B 1 135 ? 51.341 70.225 73.104 1.00 27.60 132 LEU B O 1
ATOM 4060 N N . LYS B 1 136 ? 51.835 68.040 72.741 1.00 24.92 133 LYS B N 1
ATOM 4061 C CA A LYS B 1 136 ? 53.211 68.162 73.203 0.60 26.25 133 LYS B CA 1
ATOM 4062 C CA B LYS B 1 136 ? 53.214 68.133 73.202 0.40 25.82 133 LYS B CA 1
ATOM 4063 C C . LYS B 1 136 ? 54.178 68.351 72.035 1.00 25.85 133 LYS B C 1
ATOM 4064 O O . LYS B 1 136 ? 55.265 68.894 72.216 1.00 23.68 133 LYS B O 1
ATOM 4075 N N . LYS B 1 137 ? 53.818 67.878 70.833 1.00 24.18 134 LYS B N 1
ATOM 4076 C CA . LYS B 1 137 ? 54.671 68.078 69.669 1.00 24.05 134 LYS B CA 1
ATOM 4077 C C . LYS B 1 137 ? 53.805 68.660 68.564 1.00 22.80 134 LYS B C 1
ATOM 4078 O O . LYS B 1 137 ? 52.582 68.563 68.662 1.00 21.09 134 LYS B O 1
ATOM 4084 N N . PRO B 1 138 ? 54.396 69.387 67.590 1.00 22.23 135 PRO B N 1
ATOM 4085 C CA . PRO B 1 138 ? 53.615 70.129 66.602 1.00 21.33 135 PRO B CA 1
ATOM 4086 C C . PRO B 1 138 ? 52.791 69.230 65.677 1.00 19.03 135 PRO B C 1
ATOM 4087 O O . PRO B 1 138 ? 53.156 68.093 65.438 1.00 18.72 135 PRO B O 1
ATOM 4091 N N . LEU B 1 139 ? 51.667 69.758 65.200 1.00 18.15 136 LEU B N 1
ATOM 4092 C CA . LEU B 1 139 ? 50.884 69.133 64.150 1.00 17.46 136 LEU B CA 1
ATOM 4093 C C . LEU B 1 139 ? 50.802 70.135 63.011 1.00 17.14 136 LEU B C 1
ATOM 4094 O O . LEU B 1 139 ? 50.507 71.321 63.246 1.00 15.96 136 LEU B O 1
ATOM 4099 N N . TYR B 1 140 ? 51.100 69.631 61.797 1.00 16.75 137 TYR B N 1
ATOM 4100 C CA . TYR B 1 140 ? 51.124 70.453 60.610 1.00 16.93 137 TYR B CA 1
ATOM 4101 C C . TYR B 1 140 ? 50.212 69.820 59.559 1.00 16.57 137 TYR B C 1
ATOM 4102 O O . TYR B 1 140 ? 50.198 68.591 59.419 1.00 16.20 137 TYR B O 1
ATOM 4111 N N . ILE B 1 141 ? 49.458 70.672 58.855 1.00 16.04 138 ILE B N 1
ATOM 4112 C CA . ILE B 1 141 ? 48.662 70.226 57.728 1.00 15.99 138 ILE B CA 1
ATOM 4113 C C . ILE B 1 141 ? 49.067 71.062 56.527 1.00 16.00 138 ILE B C 1
ATOM 4114 O O . ILE B 1 141 ? 48.975 72.291 56.588 1.00 17.14 138 ILE B O 1
ATOM 4119 N N . LEU B 1 142 ? 49.487 70.346 55.458 1.00 15.75 139 LEU B N 1
ATOM 4120 C CA . LEU B 1 142 ? 49.868 70.946 54.193 1.00 15.57 139 LEU B CA 1
ATOM 4121 C C . LEU B 1 142 ? 48.793 70.645 53.165 1.00 15.10 139 LEU B C 1
ATOM 4122 O O . LEU B 1 142 ? 48.409 69.480 53.012 1.00 14.68 139 LEU B O 1
ATOM 4127 N N . ALA B 1 143 ? 48.343 71.697 52.471 1.00 15.46 140 ALA B N 1
ATOM 4128 C CA . ALA B 1 143 ? 47.456 71.528 51.327 1.00 16.59 140 ALA B CA 1
ATOM 4129 C C . ALA B 1 143 ? 48.129 72.173 50.121 1.00 15.61 140 ALA B C 1
ATOM 4130 O O . ALA B 1 143 ? 48.417 73.353 50.173 1.00 15.60 140 ALA B O 1
ATOM 4132 N N . THR B 1 144 ? 48.410 71.362 49.083 1.00 16.39 141 THR B N 1
ATOM 4133 C CA . THR B 1 144 ? 49.269 71.765 47.982 1.00 17.20 141 THR B CA 1
ATOM 4134 C C . THR B 1 144 ? 48.454 72.058 46.727 1.00 17.37 141 THR B C 1
ATOM 4135 O O . THR B 1 144 ? 47.334 71.572 46.569 1.00 19.12 141 THR B O 1
ATOM 4139 N N . ALA B 1 145 ? 49.067 72.838 45.835 1.00 17.99 142 ALA B N 1
ATOM 4140 C CA . ALA B 1 145 ? 48.590 73.117 44.481 1.00 17.49 142 ALA B CA 1
ATOM 4141 C C . ALA B 1 145 ? 49.190 72.166 43.457 1.00 18.28 142 ALA B C 1
ATOM 4142 O O . ALA B 1 145 ? 50.378 71.873 43.525 1.00 19.28 142 ALA B O 1
ATOM 4144 N N . ASP B 1 146 ? 48.350 71.834 42.457 1.00 18.91 143 ASP B N 1
ATOM 4145 C CA . ASP B 1 146 ? 48.732 71.303 41.147 1.00 20.41 143 ASP B CA 1
ATOM 4146 C C . ASP B 1 146 ? 49.434 69.951 41.241 1.00 20.92 143 ASP B C 1
ATOM 4147 O O . ASP B 1 146 ? 50.320 69.672 40.424 1.00 22.67 143 ASP B O 1
ATOM 4152 N N . GLU B 1 147 ? 48.993 69.071 42.156 1.00 18.66 144 GLU B N 1
ATOM 4153 C CA . GLU B 1 147 ? 49.562 67.738 42.199 1.00 18.57 144 GLU B CA 1
ATOM 4154 C C . GLU B 1 147 ? 49.296 66.983 40.886 1.00 19.00 144 GLU B C 1
ATOM 4155 O O . GLU B 1 147 ? 50.139 66.198 40.464 1.00 19.56 144 GLU B O 1
ATOM 4161 N N . GLU B 1 148 ? 48.126 67.193 40.273 1.00 20.05 145 GLU B N 1
ATOM 4162 C CA . GLU B 1 148 ? 47.683 66.323 39.192 1.00 21.48 145 GLU B CA 1
ATOM 4163 C C . GLU B 1 148 ? 48.390 66.684 37.888 1.00 23.90 145 GLU B C 1
ATOM 4164 O O . GLU B 1 148 ? 48.269 65.952 36.901 1.00 24.25 145 GLU B O 1
ATOM 4170 N N . THR B 1 149 ? 49.092 67.812 37.866 1.00 23.99 146 THR B N 1
ATOM 4171 C CA . THR B 1 149 ? 49.750 68.246 36.633 1.00 24.83 146 THR B CA 1
ATOM 4172 C C . THR B 1 149 ? 51.266 68.292 36.815 1.00 23.34 146 THR B C 1
ATOM 4173 O O . THR B 1 149 ? 51.984 67.523 36.175 1.00 25.34 146 THR B O 1
ATOM 4177 N N . SER B 1 150 ? 51.757 69.193 37.665 1.00 22.79 147 SER B N 1
ATOM 4178 C CA . SER B 1 150 ? 53.182 69.475 37.745 1.00 24.98 147 SER B CA 1
ATOM 4179 C C . SER B 1 150 ? 53.807 69.070 39.082 1.00 24.08 147 SER B C 1
ATOM 4180 O O . SER B 1 150 ? 55.031 68.933 39.191 1.00 25.56 147 SER B O 1
ATOM 4183 N N . MET B 1 151 ? 52.970 69.011 40.127 1.00 22.80 148 MET B N 1
ATOM 4184 C CA . MET B 1 151 ? 53.415 68.870 41.519 1.00 21.77 148 MET B CA 1
ATOM 4185 C C . MET B 1 151 ? 54.172 70.115 41.993 1.00 22.87 148 MET B C 1
ATOM 4186 O O . MET B 1 151 ? 55.008 70.035 42.898 1.00 22.62 148 MET B O 1
ATOM 4191 N N . ALA B 1 152 ? 53.858 71.291 41.415 1.00 21.41 149 ALA B N 1
ATOM 4192 C CA . ALA B 1 152 ? 54.593 72.510 41.700 1.00 21.32 149 ALA B CA 1
ATOM 4193 C C . ALA B 1 152 ? 54.389 72.885 43.168 1.00 21.00 149 ALA B C 1
ATOM 4194 O O . ALA B 1 152 ? 55.322 73.372 43.801 1.00 20.22 149 ALA B O 1
ATOM 4196 N N . GLY B 1 153 ? 53.183 72.637 43.699 1.00 19.70 150 GLY B N 1
ATOM 4197 C CA . GLY B 1 153 ? 52.927 72.989 45.096 1.00 19.91 150 GLY B CA 1
ATOM 4198 C C . GLY B 1 153 ? 53.873 72.266 46.053 1.00 18.94 150 GLY B C 1
ATOM 4199 O O . GLY B 1 153 ? 54.534 72.875 46.896 1.00 20.14 150 GLY B O 1
ATOM 4200 N N . ALA B 1 154 ? 53.931 70.953 45.926 1.00 19.10 151 ALA B N 1
ATOM 4201 C CA . ALA B 1 154 ? 54.745 70.150 46.826 1.00 19.96 151 ALA B CA 1
ATOM 4202 C C . ALA B 1 154 ? 56.228 70.447 46.611 1.00 21.47 151 ALA B C 1
ATOM 4203 O O . ALA B 1 154 ? 57.011 70.556 47.552 1.00 20.65 151 ALA B O 1
ATOM 4205 N N . ARG B 1 155 ? 56.624 70.582 45.344 1.00 21.74 152 ARG B N 1
ATOM 4206 C CA A ARG B 1 155 ? 58.017 70.869 45.027 0.60 23.61 152 ARG B CA 1
ATOM 4207 C CA B ARG B 1 155 ? 58.000 70.886 44.993 0.40 23.07 152 ARG B CA 1
ATOM 4208 C C . ARG B 1 155 ? 58.401 72.193 45.687 1.00 22.49 152 ARG B C 1
ATOM 4209 O O . ARG B 1 155 ? 59.451 72.294 46.350 1.00 22.36 152 ARG B O 1
ATOM 4224 N N . TYR B 1 156 ? 57.546 73.217 45.568 1.00 22.20 153 TYR B N 1
ATOM 4225 C CA . TYR B 1 156 ? 57.870 74.533 46.099 1.00 22.40 153 TYR B CA 1
ATOM 4226 C C . TYR B 1 156 ? 57.970 74.503 47.634 1.00 22.42 153 TYR B C 1
ATOM 4227 O O . TYR B 1 156 ? 58.913 75.036 48.221 1.00 22.42 153 TYR B O 1
ATOM 4236 N N . PHE B 1 157 ? 56.989 73.874 48.301 1.00 20.83 154 PHE B N 1
ATOM 4237 C CA . PHE B 1 157 ? 57.039 73.674 49.736 1.00 21.08 154 PHE B CA 1
ATOM 4238 C C . PHE B 1 157 ? 58.337 72.996 50.167 1.00 22.24 154 PHE B C 1
ATOM 4239 O O . PHE B 1 157 ? 58.975 73.464 51.116 1.00 23.41 154 PHE B O 1
ATOM 4247 N N . ALA B 1 158 ? 58.709 71.896 49.504 1.00 22.30 155 ALA B N 1
ATOM 4248 C CA . ALA B 1 158 ? 59.897 71.145 49.907 1.00 25.42 155 ALA B CA 1
ATOM 4249 C C . ALA B 1 158 ? 61.166 71.971 49.741 1.00 26.98 155 ALA B C 1
ATOM 4250 O O . ALA B 1 158 ? 62.119 71.813 50.509 1.00 29.53 155 ALA B O 1
ATOM 4252 N N . GLU B 1 159 ? 61.173 72.850 48.738 1.00 30.11 156 GLU B N 1
ATOM 4253 C CA . GLU B 1 159 ? 62.330 73.671 48.421 1.00 33.87 156 GLU B CA 1
ATOM 4254 C C . GLU B 1 159 ? 62.494 74.799 49.429 1.00 33.01 156 GLU B C 1
ATOM 4255 O O . GLU B 1 159 ? 63.599 75.289 49.632 1.00 32.09 156 GLU B O 1
ATOM 4261 N N . THR B 1 160 ? 61.398 75.272 50.006 1.00 29.94 157 THR B N 1
ATOM 4262 C CA . THR B 1 160 ? 61.486 76.495 50.781 1.00 30.13 157 THR B CA 1
ATOM 4263 C C . THR B 1 160 ? 61.277 76.298 52.281 1.00 29.01 157 THR B C 1
ATOM 4264 O O . THR B 1 160 ? 61.713 77.162 53.029 1.00 29.45 157 THR B O 1
ATOM 4268 N N . THR B 1 161 ? 60.565 75.245 52.722 1.00 26.43 158 THR B N 1
ATOM 4269 C CA . THR B 1 161 ? 60.148 75.157 54.112 1.00 26.96 158 THR B CA 1
ATOM 4270 C C . THR B 1 161 ? 61.354 74.899 55.004 1.00 26.74 158 THR B C 1
ATOM 4271 O O . THR B 1 161 ? 62.270 74.191 54.594 1.00 26.71 158 THR B O 1
ATOM 4275 N N . ALA B 1 162 ? 61.292 75.407 56.240 1.00 28.67 159 ALA B N 1
ATOM 4276 C CA . ALA B 1 162 ? 62.297 75.059 57.241 1.00 31.39 159 ALA B CA 1
ATOM 4277 C C . ALA B 1 162 ? 61.835 73.876 58.095 1.00 31.50 159 ALA B C 1
ATOM 4278 O O . ALA B 1 162 ? 62.627 73.330 58.864 1.00 30.60 159 ALA B O 1
ATOM 4280 N N . LEU B 1 163 ? 60.586 73.424 57.914 1.00 29.33 160 LEU B N 1
ATOM 4281 C CA . LEU B 1 163 ? 60.050 72.405 58.802 1.00 30.82 160 LEU B CA 1
ATOM 4282 C C . LEU B 1 163 ? 60.769 71.077 58.571 1.00 30.28 160 LEU B C 1
ATOM 4283 O O . LEU B 1 163 ? 61.027 70.708 57.423 1.00 29.03 160 LEU B O 1
ATOM 4288 N N . ARG B 1 164 ? 61.014 70.363 59.681 1.00 29.89 161 ARG B N 1
ATOM 4289 C CA . ARG B 1 164 ? 61.533 68.999 59.683 1.00 29.90 161 ARG B CA 1
ATOM 4290 C C . ARG B 1 164 ? 60.720 68.187 60.689 1.00 27.83 161 ARG B C 1
ATOM 4291 O O . ARG B 1 164 ? 61.112 67.997 61.823 1.00 28.59 161 ARG B O 1
ATOM 4299 N N . PRO B 1 165 ? 59.506 67.735 60.313 1.00 23.74 162 PRO B N 1
ATOM 4300 C CA . PRO B 1 165 ? 58.674 66.897 61.178 1.00 22.46 162 PRO B CA 1
ATOM 4301 C C . PRO B 1 165 ? 59.321 65.559 61.516 1.00 22.28 162 PRO B C 1
ATOM 4302 O O . PRO B 1 165 ? 60.243 65.154 60.830 1.00 22.67 162 PRO B O 1
ATOM 4306 N N . ASP B 1 166 ? 58.783 64.835 62.507 1.00 21.99 163 ASP B N 1
ATOM 4307 C CA . ASP B 1 166 ? 59.227 63.470 62.735 1.00 23.36 163 ASP B CA 1
ATOM 4308 C C . ASP B 1 166 ? 58.835 62.577 61.550 1.00 23.31 163 ASP B C 1
ATOM 4309 O O . ASP B 1 166 ? 59.598 61.671 61.172 1.00 22.39 163 ASP B O 1
ATOM 4314 N N . CYS B 1 167 ? 57.634 62.816 60.997 1.00 21.17 164 CYS B N 1
ATOM 4315 C CA . CYS B 1 167 ? 57.078 61.943 59.970 1.00 20.95 164 CYS B CA 1
ATOM 4316 C C . CYS B 1 167 ? 55.840 62.574 59.329 1.00 20.72 164 CYS B C 1
ATOM 4317 O O . CYS B 1 167 ? 55.261 63.542 59.842 1.00 20.93 164 CYS B O 1
ATOM 4320 N N . ALA B 1 168 ? 55.473 62.023 58.166 1.00 18.89 165 ALA B N 1
ATOM 4321 C CA . ALA B 1 168 ? 54.423 62.591 57.350 1.00 18.83 165 ALA B CA 1
ATOM 4322 C C . ALA B 1 168 ? 53.580 61.489 56.752 1.00 17.39 165 ALA B C 1
ATOM 4323 O O . ALA B 1 168 ? 54.116 60.434 56.394 1.00 17.75 165 ALA B O 1
ATOM 4325 N N . ILE B 1 169 ? 52.288 61.791 56.621 1.00 16.98 166 ILE B N 1
ATOM 4326 C CA . ILE B 1 169 ? 51.361 60.962 55.879 1.00 17.14 166 ILE B CA 1
ATOM 4327 C C . ILE B 1 169 ? 50.705 61.819 54.805 1.00 16.93 166 ILE B C 1
ATOM 4328 O O . ILE B 1 169 ? 50.199 62.891 55.104 1.00 15.22 166 ILE B O 1
ATOM 4333 N N . ILE B 1 170 ? 50.758 61.317 53.564 1.00 16.92 167 ILE B N 1
ATOM 4334 C CA . ILE B 1 170 ? 50.059 61.894 52.440 1.00 16.14 167 ILE B CA 1
ATOM 4335 C C . ILE B 1 170 ? 48.814 61.077 52.184 1.00 16.08 167 ILE B C 1
ATOM 4336 O O . ILE B 1 170 ? 48.913 59.911 51.822 1.00 15.94 167 ILE B O 1
ATOM 4341 N N . GLY B 1 171 ? 47.637 61.710 52.295 1.00 16.11 168 GLY B N 1
ATOM 4342 C CA . GLY B 1 171 ? 46.385 60.973 52.300 1.00 17.11 168 GLY B CA 1
ATOM 4343 C C . GLY B 1 171 ? 45.811 60.629 50.921 1.00 16.98 168 GLY B C 1
ATOM 4344 O O . GLY B 1 171 ? 44.594 60.669 50.754 1.00 18.83 168 GLY B O 1
ATOM 4345 N N . GLU B 1 172 ? 46.656 60.262 49.958 1.00 17.09 169 GLU B N 1
ATOM 4346 C CA . GLU B 1 172 ? 46.153 59.787 48.671 1.00 16.59 169 GLU B CA 1
ATOM 4347 C C . GLU B 1 172 ? 45.341 58.503 48.874 1.00 18.76 169 GLU B C 1
ATOM 4348 O O . GLU B 1 172 ? 45.513 57.753 49.857 1.00 18.88 169 GLU B O 1
ATOM 4354 N N . PRO B 1 173 ? 44.418 58.163 47.947 1.00 18.08 170 PRO B N 1
ATOM 4355 C CA . PRO B 1 173 ? 43.610 56.964 48.096 1.00 18.55 170 PRO B CA 1
ATOM 4356 C C . PRO B 1 173 ? 44.463 55.708 47.971 1.00 19.50 170 PRO B C 1
ATOM 4357 O O . PRO B 1 173 ? 45.007 55.416 46.905 1.00 20.50 170 PRO B O 1
ATOM 4361 N N . THR B 1 174 ? 44.537 54.937 49.066 1.00 19.43 171 THR B N 1
ATOM 4362 C CA . THR B 1 174 ? 45.268 53.679 49.092 1.00 18.42 171 THR B CA 1
ATOM 4363 C C . THR B 1 174 ? 44.447 52.554 49.708 1.00 20.78 171 THR B C 1
ATOM 4364 O O . THR B 1 174 ? 45.019 51.527 50.111 1.00 22.41 171 THR B O 1
ATOM 4368 N N . SER B 1 175 ? 43.119 52.753 49.808 1.00 20.93 172 SER B N 1
ATOM 4369 C CA . SER B 1 175 ? 42.206 51.866 50.521 1.00 22.90 172 SER B CA 1
ATOM 4370 C C . SER B 1 175 ? 42.688 51.625 51.943 1.00 21.76 172 SER B C 1
ATOM 4371 O O . SER B 1 175 ? 42.551 50.514 52.492 1.00 21.74 172 SER B O 1
ATOM 4374 N N . LEU B 1 176 ? 43.190 52.712 52.541 1.00 21.81 173 LEU B N 1
ATOM 4375 C CA . LEU B 1 176 ? 43.708 52.719 53.891 1.00 23.49 173 LEU B CA 1
ATOM 4376 C C . LEU B 1 176 ? 44.729 51.612 54.066 1.00 22.50 173 LEU B C 1
ATOM 4377 O O . LEU B 1 176 ? 44.836 51.106 55.171 1.00 24.76 173 LEU B O 1
ATOM 4382 N N . GLN B 1 177 ? 45.480 51.272 53.012 1.00 22.31 174 GLN B N 1
ATOM 4383 C CA . GLN B 1 177 ? 46.674 50.450 53.115 1.00 22.90 174 GLN B CA 1
ATOM 4384 C C . GLN B 1 177 ? 47.884 51.379 53.085 1.00 20.47 174 GLN B C 1
ATOM 4385 O O . GLN B 1 177 ? 47.961 52.346 52.337 1.00 18.28 174 GLN B O 1
ATOM 4391 N N . PRO B 1 178 ? 48.867 51.166 53.975 1.00 21.26 175 PRO B N 1
ATOM 4392 C CA . PRO B 1 178 ? 50.019 52.063 54.075 1.00 19.85 175 PRO B CA 1
ATOM 4393 C C . PRO B 1 178 ? 50.989 51.735 52.948 1.00 20.17 175 PRO B C 1
ATOM 4394 O O . PRO B 1 178 ? 51.333 50.572 52.780 1.00 22.26 175 PRO B O 1
ATOM 4398 N N . VAL B 1 179 ? 51.338 52.741 52.131 1.00 19.01 176 VAL B N 1
ATOM 4399 C CA . VAL B 1 179 ? 52.245 52.587 51.016 1.00 18.08 176 VAL B CA 1
ATOM 4400 C C . VAL B 1 179 ? 53.568 53.255 51.411 1.00 18.28 176 VAL B C 1
ATOM 4401 O O . VAL B 1 179 ? 53.575 54.420 51.818 1.00 16.66 176 VAL B O 1
ATOM 4405 N N . ARG B 1 180 ? 54.673 52.515 51.266 1.00 19.62 177 ARG B N 1
ATOM 4406 C CA . ARG B 1 180 ? 55.997 52.939 51.684 1.00 20.09 177 ARG B CA 1
ATOM 4407 C C . ARG B 1 180 ? 56.930 53.280 50.517 1.00 20.92 177 ARG B C 1
ATOM 4408 O O . ARG B 1 180 ? 58.040 53.695 50.770 1.00 22.25 177 ARG B O 1
ATOM 4416 N N . ALA B 1 181 ? 56.536 53.045 49.263 1.00 21.19 178 ALA B N 1
ATOM 4417 C CA . ALA B 1 181 ? 57.421 53.322 48.131 1.00 21.72 178 ALA B CA 1
ATOM 4418 C C . ALA B 1 181 ? 56.629 53.336 46.844 1.00 19.12 178 ALA B C 1
ATOM 4419 O O . ALA B 1 181 ? 55.604 52.665 46.739 1.00 18.81 178 ALA B O 1
ATOM 4421 N N . HIS B 1 182 ? 57.167 54.086 45.878 1.00 19.87 179 HIS B N 1
ATOM 4422 C CA . HIS B 1 182 ? 56.683 54.040 44.522 1.00 18.52 179 HIS B CA 1
ATOM 442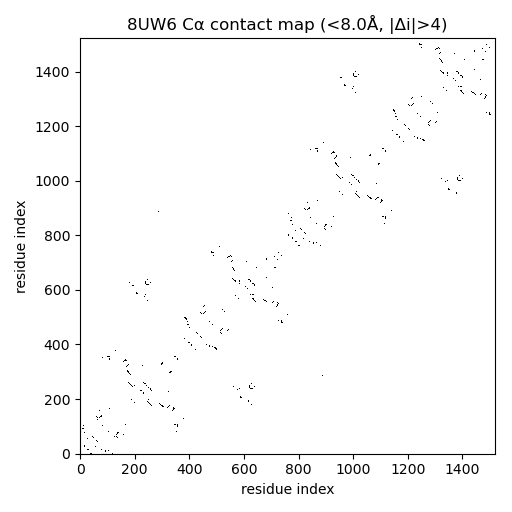3 C C . HIS B 1 182 ? 57.765 54.506 43.547 1.00 17.65 179 HIS B C 1
ATOM 4424 O O . HIS B 1 182 ? 58.816 55.012 43.928 1.00 17.55 179 HIS B O 1
ATOM 4431 N N . LYS B 1 183 ? 57.475 54.282 42.259 1.00 17.35 180 LYS B N 1
ATOM 4432 C CA . LYS B 1 183 ? 58.357 54.639 41.173 1.00 17.87 180 LYS B CA 1
ATOM 4433 C C . LYS B 1 183 ? 58.204 56.126 40.889 1.00 19.09 180 LYS B C 1
ATOM 4434 O O . LYS B 1 183 ? 57.215 56.744 41.303 1.00 20.49 180 LYS B O 1
ATOM 4440 N N . GLY B 1 184 ? 59.203 56.661 40.171 1.00 20.14 181 GLY B N 1
ATOM 4441 C CA . GLY B 1 184 ? 59.204 58.013 39.651 1.00 18.82 181 GLY B CA 1
ATOM 4442 C C . GLY B 1 184 ? 58.410 58.114 38.359 1.00 19.87 181 GLY B C 1
ATOM 4443 O O . GLY B 1 184 ? 57.704 57.179 37.964 1.00 18.77 181 GLY B O 1
ATOM 4444 N N . HIS B 1 185 ? 58.474 59.291 37.742 1.00 18.24 182 HIS B N 1
ATOM 4445 C CA . HIS B 1 185 ? 57.768 59.476 36.489 1.00 20.06 182 HIS B CA 1
ATOM 4446 C C . HIS B 1 185 ? 58.455 60.593 35.720 1.00 22.20 182 HIS B C 1
ATOM 4447 O O . HIS B 1 185 ? 58.564 61.716 36.223 1.00 20.58 182 HIS B O 1
ATOM 4454 N N . ILE B 1 186 ? 58.985 60.265 34.532 1.00 22.48 183 ILE B N 1
ATOM 4455 C CA . ILE B 1 186 ? 59.436 61.312 33.628 1.00 23.43 183 ILE B CA 1
ATOM 4456 C C . ILE B 1 186 ? 58.763 61.095 32.280 1.00 22.07 183 ILE B C 1
ATOM 4457 O O . ILE B 1 186 ? 58.637 59.967 31.815 1.00 19.86 183 ILE B O 1
ATOM 4462 N N . SER B 1 187 ? 58.260 62.186 31.704 1.00 21.55 184 SER B N 1
ATOM 4463 C CA . SER B 1 187 ? 57.565 62.144 30.431 1.00 20.09 184 SER B CA 1
ATOM 4464 C C . SER B 1 187 ? 58.174 63.201 29.519 1.00 20.98 184 SER B C 1
ATOM 4465 O O . SER B 1 187 ? 58.257 64.356 29.906 1.00 21.71 184 SER B O 1
ATOM 4468 N N . ASN B 1 188 ? 58.647 62.780 28.331 1.00 21.24 185 ASN B N 1
ATOM 4469 C CA . ASN B 1 188 ? 59.346 63.635 27.376 1.00 21.70 185 ASN B CA 1
ATOM 4470 C C . ASN B 1 188 ? 58.699 63.570 25.989 1.00 21.20 185 ASN B C 1
ATOM 4471 O O . ASN B 1 188 ? 58.116 62.555 25.577 1.00 19.53 185 ASN B O 1
ATOM 4476 N N . ALA B 1 189 ? 58.825 64.684 25.272 1.00 21.20 186 ALA B N 1
ATOM 4477 C CA . ALA B 1 189 ? 58.623 64.703 23.836 1.00 20.99 186 ALA B CA 1
ATOM 4478 C C . ALA B 1 189 ? 59.986 64.815 23.149 1.00 21.94 186 ALA B C 1
ATOM 4479 O O . ALA B 1 189 ? 60.738 65.744 23.415 1.00 23.49 186 ALA B O 1
ATOM 4481 N N . ILE B 1 190 ? 60.300 63.851 22.275 1.00 21.96 187 ILE B N 1
ATOM 4482 C CA . ILE B 1 190 ? 61.454 63.880 21.382 1.00 21.33 187 ILE B CA 1
ATOM 4483 C C . ILE B 1 190 ? 60.974 64.472 20.054 1.00 20.95 187 ILE B C 1
ATOM 4484 O O . ILE B 1 190 ? 60.018 63.971 19.494 1.00 19.88 187 ILE B O 1
ATOM 4489 N N . ARG B 1 191 ? 61.607 65.547 19.584 1.00 21.15 188 ARG B N 1
ATOM 4490 C CA A ARG B 1 191 ? 61.179 66.290 18.408 0.60 23.19 188 ARG B CA 1
ATOM 4491 C CA B ARG B 1 191 ? 61.157 66.228 18.385 0.40 21.67 188 ARG B CA 1
ATOM 4492 C C . ARG B 1 191 ? 62.319 66.262 17.396 1.00 21.98 188 ARG B C 1
ATOM 4493 O O . ARG B 1 191 ? 63.443 66.601 17.742 1.00 21.08 188 ARG B O 1
ATOM 4508 N N . ILE B 1 192 ? 62.046 65.869 16.155 1.00 20.42 189 ILE B N 1
ATOM 4509 C CA . ILE B 1 192 ? 63.084 65.851 15.156 1.00 19.78 189 ILE B CA 1
ATOM 4510 C C . ILE B 1 192 ? 62.642 66.721 13.991 1.00 19.33 189 ILE B C 1
ATOM 4511 O O . ILE B 1 192 ? 61.532 66.576 13.494 1.00 17.77 189 ILE B O 1
ATOM 4516 N N . GLN B 1 193 ? 63.520 67.627 13.583 1.00 19.06 190 GLN B N 1
ATOM 4517 C CA . GLN B 1 193 ? 63.206 68.473 12.456 1.00 22.01 190 GLN B CA 1
ATOM 4518 C C . GLN B 1 193 ? 63.907 67.925 11.218 1.00 20.93 190 GLN B C 1
ATOM 4519 O O . GLN B 1 193 ? 65.131 67.880 11.170 1.00 23.17 190 GLN B O 1
ATOM 4525 N N . GLY B 1 194 ? 63.129 67.522 10.222 1.00 20.71 191 GLY B N 1
ATOM 4526 C CA . GLY B 1 194 ? 63.665 67.104 8.934 1.00 21.42 191 GLY B CA 1
ATOM 4527 C C . GLY B 1 194 ? 63.596 68.238 7.906 1.00 22.93 191 GLY B C 1
ATOM 4528 O O . GLY B 1 194 ? 63.484 69.393 8.285 1.00 20.45 191 GLY B O 1
ATOM 4529 N N . GLN B 1 195 ? 63.714 67.890 6.617 1.00 24.10 192 GLN B N 1
ATOM 4530 C CA A GLN B 1 195 ? 63.673 68.849 5.517 0.60 27.05 192 GLN B CA 1
ATOM 4531 C CA B GLN B 1 195 ? 63.605 68.863 5.544 0.40 25.89 192 GLN B CA 1
ATOM 4532 C C . GLN B 1 195 ? 62.657 68.338 4.487 1.00 28.57 192 GLN B C 1
ATOM 4533 O O . GLN B 1 195 ? 62.676 67.164 4.167 1.00 33.37 192 GLN B O 1
ATOM 4544 N N . SER B 1 196 ? 61.833 69.239 3.957 1.00 30.92 193 SER B N 1
ATOM 4545 C CA . SER B 1 196 ? 60.794 68.890 3.000 1.00 37.86 193 SER B CA 1
ATOM 4546 C C . SER B 1 196 ? 61.369 68.620 1.609 1.00 29.82 193 SER B C 1
ATOM 4547 O O . SER B 1 196 ? 62.512 68.932 1.316 1.00 28.80 193 SER B O 1
ATOM 4550 N N . GLY B 1 197 ? 60.539 68.007 0.761 1.00 25.55 194 GLY B N 1
ATOM 4551 C CA . GLY B 1 197 ? 60.904 67.720 -0.608 1.00 25.06 194 GLY B CA 1
ATOM 4552 C C . GLY B 1 197 ? 59.938 66.715 -1.191 1.00 23.03 194 GLY B C 1
ATOM 4553 O O . GLY B 1 197 ? 59.206 66.064 -0.463 1.00 21.14 194 GLY B O 1
ATOM 4554 N N . HIS B 1 198 ? 59.919 66.642 -2.512 1.00 22.69 195 HIS B N 1
ATOM 4555 C CA . HIS B 1 198 ? 59.025 65.741 -3.195 1.00 23.52 195 HIS B CA 1
ATOM 4556 C C . HIS B 1 198 ? 59.594 64.323 -3.123 1.00 22.37 195 HIS B C 1
ATOM 4557 O O . HIS B 1 198 ? 60.811 64.141 -3.165 1.00 20.79 195 HIS B O 1
ATOM 4564 N N . SER B 1 199 ? 58.685 63.340 -2.987 1.00 20.93 196 SER B N 1
ATOM 4565 C CA . SER B 1 199 ? 59.061 61.943 -2.790 1.00 20.47 196 SER B CA 1
ATOM 4566 C C . SER B 1 199 ? 59.720 61.345 -4.031 1.00 21.11 196 SER B C 1
ATOM 4567 O O . SER B 1 199 ? 60.237 60.239 -3.935 1.00 21.26 196 SER B O 1
ATOM 4570 N N . SER B 1 200 ? 59.663 62.039 -5.179 1.00 21.03 197 SER B N 1
ATOM 4571 C CA . SER B 1 200 ? 60.388 61.576 -6.347 1.00 21.52 197 SER B CA 1
ATOM 4572 C C . SER B 1 200 ? 61.912 61.641 -6.143 1.00 21.11 197 SER B C 1
ATOM 4573 O O . SER B 1 200 ? 62.629 60.997 -6.918 1.00 20.47 197 SER B O 1
ATOM 4576 N N . ASP B 1 201 ? 62.404 62.380 -5.134 1.00 21.83 198 ASP B N 1
ATOM 4577 C CA . ASP B 1 201 ? 63.843 62.486 -4.894 1.00 23.50 198 ASP B CA 1
ATOM 4578 C C . ASP B 1 201 ? 64.122 62.504 -3.396 1.00 23.85 198 ASP B C 1
ATOM 4579 O O . ASP B 1 201 ? 64.476 63.540 -2.818 1.00 22.63 198 ASP B O 1
ATOM 4584 N N . PRO B 1 202 ? 63.922 61.365 -2.708 1.00 23.77 199 PRO B N 1
ATOM 4585 C CA . PRO B 1 202 ? 64.029 61.314 -1.243 1.00 27.16 199 PRO B CA 1
ATOM 4586 C C . PRO B 1 202 ? 65.373 61.710 -0.651 1.00 32.73 199 PRO B C 1
ATOM 4587 O O . PRO B 1 202 ? 65.447 62.287 0.434 1.00 39.76 199 PRO B O 1
ATOM 4591 N N . ALA B 1 203 ? 66.444 61.472 -1.397 1.00 35.94 200 ALA B N 1
ATOM 4592 C CA . ALA B 1 203 ? 67.779 61.733 -0.887 1.00 38.82 200 ALA B CA 1
ATOM 4593 C C . ALA B 1 203 ? 68.025 63.234 -0.706 1.00 39.27 200 ALA B C 1
ATOM 4594 O O . ALA B 1 203 ? 68.981 63.614 -0.043 1.00 37.40 200 ALA B O 1
ATOM 4596 N N . ARG B 1 204 ? 67.151 64.083 -1.268 1.00 36.16 201 ARG B N 1
ATOM 4597 C CA A ARG B 1 204 ? 67.387 65.514 -1.374 0.60 35.34 201 ARG B CA 1
ATOM 4598 C CA B ARG B 1 204 ? 67.410 65.511 -1.363 0.40 34.82 201 ARG B CA 1
ATOM 4599 C C . ARG B 1 204 ? 67.074 66.210 -0.046 1.00 31.51 201 ARG B C 1
ATOM 4600 O O . ARG B 1 204 ? 67.460 67.351 0.178 1.00 31.23 201 ARG B O 1
ATOM 4615 N N . GLY B 1 205 ? 66.347 65.528 0.832 1.00 25.36 202 GLY B N 1
ATOM 4616 C CA . GLY B 1 205 ? 65.984 66.106 2.105 1.00 25.13 202 GLY B CA 1
ATOM 4617 C C . GLY B 1 205 ? 66.439 65.206 3.247 1.00 26.12 202 GLY B C 1
ATOM 4618 O O . GLY B 1 205 ? 67.173 64.257 3.041 1.00 32.84 202 GLY B O 1
ATOM 4619 N N . VAL B 1 206 ? 66.062 65.575 4.453 1.00 23.88 203 VAL B N 1
ATOM 4620 C CA . VAL B 1 206 ? 66.331 64.787 5.636 1.00 23.48 203 VAL B CA 1
ATOM 4621 C C . VAL B 1 206 ? 64.967 64.303 6.136 1.00 20.87 203 VAL B C 1
ATOM 4622 O O . VAL B 1 206 ? 64.082 65.111 6.391 1.00 21.01 203 VAL B O 1
ATOM 4626 N N . ASN B 1 207 ? 64.793 62.982 6.230 1.00 19.29 204 ASN B N 1
ATOM 4627 C CA . ASN B 1 207 ? 63.518 62.369 6.596 1.00 16.71 204 ASN B CA 1
ATOM 4628 C C . ASN B 1 207 ? 63.411 62.184 8.105 1.00 16.79 204 ASN B C 1
ATOM 4629 O O . ASN B 1 207 ? 64.101 61.387 8.721 1.00 15.96 204 ASN B O 1
ATOM 4634 N N . ALA B 1 208 ? 62.506 62.945 8.714 1.00 16.36 205 ALA B N 1
ATOM 4635 C CA . ALA B 1 208 ? 62.345 62.916 10.171 1.00 16.23 205 ALA B CA 1
ATOM 4636 C C . ALA B 1 208 ? 61.895 61.564 10.712 1.00 15.52 205 ALA B C 1
ATOM 4637 O O . ALA B 1 208 ? 62.207 61.255 11.865 1.00 16.87 205 ALA B O 1
ATOM 4639 N N . ILE B 1 209 ? 61.111 60.778 9.951 1.00 15.23 206 ILE B N 1
ATOM 4640 C CA . ILE B 1 209 ? 60.720 59.447 10.428 1.00 15.94 206 ILE B CA 1
ATOM 4641 C C . ILE B 1 209 ? 61.949 58.542 10.455 1.00 15.70 206 ILE B C 1
ATOM 4642 O O . ILE B 1 209 ? 62.098 57.761 11.373 1.00 16.12 206 ILE B O 1
ATOM 4647 N N . GLU B 1 210 ? 62.815 58.628 9.440 1.00 16.37 207 GLU B N 1
ATOM 4648 C CA . GLU B 1 210 ? 64.035 57.822 9.413 1.00 16.50 207 GLU B CA 1
ATOM 4649 C C . GLU B 1 210 ? 64.911 58.169 10.618 1.00 17.17 207 GLU B C 1
ATOM 4650 O O . GLU B 1 210 ? 65.405 57.284 11.327 1.00 16.13 207 GLU B O 1
ATOM 4656 N N . LEU B 1 211 ? 65.079 59.465 10.902 1.00 17.11 208 LEU B N 1
ATOM 4657 C CA . LEU B 1 211 ? 65.849 59.853 12.080 1.00 17.33 208 LEU B CA 1
ATOM 4658 C C . LEU B 1 211 ? 65.161 59.368 13.355 1.00 17.51 208 LEU B C 1
ATOM 4659 O O . LEU B 1 211 ? 65.810 58.867 14.295 1.00 15.78 208 LEU B O 1
ATOM 4664 N N . MET B 1 212 ? 63.822 59.510 13.414 1.00 16.56 209 MET B N 1
ATOM 4665 C CA . MET B 1 212 ? 63.110 59.052 14.601 1.00 17.38 209 MET B CA 1
ATOM 4666 C C . MET B 1 212 ? 63.240 57.532 14.731 1.00 16.43 209 MET B C 1
ATOM 4667 O O . MET B 1 212 ? 63.406 57.034 15.840 1.00 16.58 209 MET B O 1
ATOM 4672 N N . HIS B 1 213 ? 63.252 56.775 13.612 1.00 16.27 210 HIS B N 1
ATOM 4673 C CA . HIS B 1 213 ? 63.529 55.340 13.688 1.00 16.80 210 HIS B CA 1
ATOM 4674 C C . HIS B 1 213 ? 64.862 55.039 14.399 1.00 17.10 210 HIS B C 1
ATOM 4675 O O . HIS B 1 213 ? 64.945 54.165 15.273 1.00 16.96 210 HIS B O 1
ATOM 4682 N N . ASP B 1 214 ? 65.910 55.784 14.030 1.00 18.53 211 ASP B N 1
ATOM 4683 C CA A ASP B 1 214 ? 67.227 55.633 14.627 0.60 19.28 211 ASP B CA 1
ATOM 4684 C CA B ASP B 1 214 ? 67.239 55.642 14.620 0.40 19.23 211 ASP B CA 1
ATOM 4685 C C . ASP B 1 214 ? 67.147 55.939 16.119 1.00 19.07 211 ASP B C 1
ATOM 4686 O O . ASP B 1 214 ? 67.652 55.172 16.954 1.00 18.98 211 ASP B O 1
ATOM 4695 N N . ALA B 1 215 ? 66.465 57.046 16.458 1.00 18.67 212 ALA B N 1
ATOM 4696 C CA . ALA B 1 215 ? 66.292 57.427 17.850 1.00 17.74 212 ALA B CA 1
ATOM 4697 C C . ALA B 1 215 ? 65.550 56.349 18.644 1.00 18.27 212 ALA B C 1
ATOM 4698 O O . ALA B 1 215 ? 65.951 56.024 19.763 1.00 17.42 212 ALA B O 1
ATOM 4700 N N . ILE B 1 216 ? 64.469 55.789 18.080 1.00 17.33 213 ILE B N 1
ATOM 4701 C CA . ILE B 1 216 ? 63.665 54.797 18.790 1.00 17.19 213 ILE B CA 1
ATOM 4702 C C . ILE B 1 216 ? 64.512 53.550 19.050 1.00 16.18 213 ILE B C 1
ATOM 4703 O O . ILE B 1 216 ? 64.423 52.910 20.101 1.00 15.99 213 ILE B O 1
ATOM 4708 N N . GLY B 1 217 ? 65.344 53.176 18.075 1.00 16.25 214 GLY B N 1
ATOM 4709 C CA . GLY B 1 217 ? 66.304 52.100 18.290 1.00 17.11 214 GLY B CA 1
ATOM 4710 C C . GLY B 1 217 ? 67.107 52.277 19.580 1.00 16.63 214 GLY B C 1
ATOM 4711 O O . GLY B 1 217 ? 67.208 51.370 20.408 1.00 17.35 214 GLY B O 1
ATOM 4712 N N . HIS B 1 218 ? 67.725 53.441 19.715 1.00 17.87 215 HIS B N 1
ATOM 4713 C CA . HIS B 1 218 ? 68.487 53.781 20.906 1.00 19.11 215 HIS B CA 1
ATOM 4714 C C . HIS B 1 218 ? 67.605 53.788 22.153 1.00 18.32 215 HIS B C 1
ATOM 4715 O O . HIS B 1 218 ? 68.060 53.341 23.204 1.00 18.45 215 HIS B O 1
ATOM 4722 N N . ILE B 1 219 ? 66.398 54.342 22.076 1.00 16.70 216 ILE B N 1
ATOM 4723 C CA . ILE B 1 219 ? 65.528 54.403 23.244 1.00 16.99 216 ILE B CA 1
ATOM 4724 C C . ILE B 1 219 ? 65.105 53.005 23.693 1.00 16.97 216 ILE B C 1
ATOM 4725 O O . ILE B 1 219 ? 64.984 52.718 24.906 1.00 16.45 216 ILE B O 1
ATOM 4730 N N . LEU B 1 220 ? 64.914 52.100 22.726 1.00 16.98 217 LEU B N 1
ATOM 4731 C CA . LEU B 1 220 ? 64.481 50.747 23.089 1.00 17.36 217 LEU B CA 1
ATOM 4732 C C . LEU B 1 220 ? 65.632 49.943 23.677 1.00 17.47 217 LEU B C 1
ATOM 4733 O O . LEU B 1 220 ? 65.398 49.095 24.540 1.00 16.74 217 LEU B O 1
ATOM 4738 N N . GLN B 1 221 ? 66.867 50.261 23.261 1.00 19.82 218 GLN B N 1
ATOM 4739 C CA . GLN B 1 221 ? 68.065 49.691 23.892 1.00 19.85 218 GLN B CA 1
ATOM 4740 C C . GLN B 1 221 ? 68.192 50.175 25.347 1.00 19.46 218 GLN B C 1
ATOM 4741 O O . GLN B 1 221 ? 68.544 49.416 26.240 1.00 20.58 218 GLN B O 1
ATOM 4747 N N . LEU B 1 222 ? 67.857 51.433 25.603 1.00 18.29 219 LEU B N 1
ATOM 4748 C CA . LEU B 1 222 ? 67.804 51.921 26.968 1.00 17.88 219 LEU B CA 1
ATOM 4749 C C . LEU B 1 222 ? 66.717 51.175 27.747 1.00 17.83 219 LEU B C 1
ATOM 4750 O O . LEU B 1 222 ? 66.946 50.772 28.899 1.00 16.82 219 LEU B O 1
ATOM 4755 N N . ARG B 1 223 ? 65.525 51.010 27.157 1.00 16.53 220 ARG B N 1
ATOM 4756 C CA . ARG B 1 223 ? 64.472 50.261 27.852 1.00 16.71 220 ARG B CA 1
ATOM 4757 C C . ARG B 1 223 ? 64.977 48.871 28.259 1.00 17.04 220 ARG B C 1
ATOM 4758 O O . ARG B 1 223 ? 64.771 48.420 29.390 1.00 17.22 220 ARG B O 1
ATOM 4766 N N . ASP B 1 224 ? 65.602 48.155 27.304 1.00 18.42 221 ASP B N 1
ATOM 4767 C CA . ASP B 1 224 ? 66.169 46.821 27.560 1.00 19.38 221 ASP B CA 1
ATOM 4768 C C . ASP B 1 224 ? 67.215 46.853 28.680 1.00 19.97 221 ASP B C 1
ATOM 4769 O O . ASP B 1 224 ? 67.206 45.993 29.566 1.00 19.88 221 ASP B O 1
ATOM 4774 N N . ASN B 1 225 ? 68.126 47.829 28.666 1.00 20.74 222 ASN B N 1
ATOM 4775 C CA . ASN B 1 225 ? 69.186 47.917 29.668 1.00 21.48 222 ASN B CA 1
ATOM 4776 C C . ASN B 1 225 ? 68.620 48.200 31.062 1.00 22.15 222 ASN B C 1
ATOM 4777 O O . ASN B 1 225 ? 69.068 47.633 32.058 1.00 19.74 222 ASN B O 1
ATOM 4782 N N . LEU B 1 226 ? 67.607 49.070 31.127 1.00 21.56 223 LEU B N 1
ATOM 4783 C CA . LEU B 1 226 ? 66.949 49.337 32.399 1.00 21.62 223 LEU B CA 1
ATOM 4784 C C . LEU B 1 226 ? 66.361 48.048 32.970 1.00 22.45 223 LEU B C 1
ATOM 4785 O O . LEU B 1 226 ? 66.466 47.768 34.174 1.00 22.29 223 LEU B O 1
ATOM 4790 N N . LYS B 1 227 ? 65.673 47.297 32.116 1.00 22.07 224 LYS B N 1
ATOM 4791 C CA . LYS B 1 227 ? 64.996 46.085 32.520 1.00 24.50 224 LYS B CA 1
ATOM 4792 C C . LYS B 1 227 ? 66.007 44.996 32.884 1.00 26.27 224 LYS B C 1
ATOM 4793 O O . LYS B 1 227 ? 65.770 44.234 33.824 1.00 25.71 224 LYS B O 1
ATOM 4799 N N . GLU B 1 228 ? 67.146 44.903 32.182 1.00 27.02 225 GLU B N 1
ATOM 4800 C CA A GLU B 1 228 ? 68.121 43.855 32.455 0.60 32.05 225 GLU B CA 1
ATOM 4801 C CA B GLU B 1 228 ? 68.071 43.819 32.477 0.40 29.79 225 GLU B CA 1
ATOM 4802 C C . GLU B 1 228 ? 68.819 44.135 33.781 1.00 32.59 225 GLU B C 1
ATOM 4803 O O . GLU B 1 228 ? 69.153 43.212 34.515 1.00 39.06 225 GLU B O 1
ATOM 4814 N N . ARG B 1 229 ? 69.031 45.421 34.108 1.00 33.99 226 ARG B N 1
ATOM 4815 C CA . ARG B 1 229 ? 69.947 45.801 35.173 1.00 34.62 226 ARG B CA 1
ATOM 4816 C C . ARG B 1 229 ? 69.259 45.988 36.530 1.00 37.50 226 ARG B C 1
ATOM 4817 O O . ARG B 1 229 ? 69.914 45.851 37.562 1.00 34.97 226 ARG B O 1
ATOM 4825 N N . TYR B 1 230 ? 67.970 46.337 36.556 1.00 31.32 227 TYR B N 1
ATOM 4826 C CA . TYR B 1 230 ? 67.362 46.773 37.801 1.00 31.45 227 TYR B CA 1
ATOM 4827 C C . TYR B 1 230 ? 66.083 45.988 38.029 1.00 32.31 227 TYR B C 1
ATOM 4828 O O . TYR B 1 230 ? 65.278 45.890 37.112 1.00 31.26 227 TYR B O 1
ATOM 4837 N N . HIS B 1 231 ? 65.894 45.530 39.275 1.00 30.41 228 HIS B N 1
ATOM 4838 C CA . HIS B 1 231 ? 64.752 44.722 39.641 1.00 35.37 228 HIS B CA 1
ATOM 4839 C C . HIS B 1 231 ? 64.462 44.938 41.127 1.00 37.56 228 HIS B C 1
ATOM 4840 O O . HIS B 1 231 ? 65.362 45.001 41.968 1.00 37.20 228 HIS B O 1
ATOM 4847 N N . TYR B 1 232 ? 63.193 45.167 41.436 1.00 34.49 229 TYR B N 1
ATOM 4848 C CA . TYR B 1 232 ? 62.715 45.137 42.804 1.00 34.22 229 TYR B CA 1
ATOM 4849 C C . TYR B 1 232 ? 61.413 44.345 42.756 1.00 30.20 229 TYR B C 1
ATOM 4850 O O . TYR B 1 232 ? 60.380 44.894 42.389 1.00 27.58 229 TYR B O 1
ATOM 4859 N N . GLU B 1 233 ? 61.489 43.039 43.040 1.00 28.57 230 GLU B N 1
ATOM 4860 C CA . GLU B 1 233 ? 60.332 42.164 42.890 1.00 26.96 230 GLU B CA 1
ATOM 4861 C C . GLU B 1 233 ? 59.222 42.516 43.881 1.00 25.34 230 GLU B C 1
ATOM 4862 O O . GLU B 1 233 ? 58.104 42.009 43.743 1.00 24.14 230 GLU B O 1
ATOM 4868 N N . ALA B 1 234 ? 59.479 43.439 44.822 1.00 26.35 231 ALA B N 1
ATOM 4869 C CA . ALA B 1 234 ? 58.391 43.891 45.681 1.00 26.63 231 ALA B CA 1
ATOM 4870 C C . ALA B 1 234 ? 57.362 44.628 44.846 1.00 24.50 231 ALA B C 1
ATOM 4871 O O . ALA B 1 234 ? 56.194 44.584 45.155 1.00 24.57 231 ALA B O 1
ATOM 4873 N N . PHE B 1 235 ? 57.786 45.246 43.739 1.00 24.45 232 PHE B N 1
ATOM 4874 C CA . PHE B 1 235 ? 56.891 45.902 42.794 1.00 23.60 232 PHE B CA 1
ATOM 4875 C C . PHE B 1 235 ? 56.255 44.866 41.869 1.00 26.77 232 PHE B C 1
ATOM 4876 O O . PHE B 1 235 ? 56.958 43.968 41.376 1.00 25.60 232 PHE B O 1
ATOM 4884 N N . THR B 1 236 ? 54.950 45.026 41.577 1.00 25.40 233 THR B N 1
ATOM 4885 C CA . THR B 1 236 ? 54.283 44.072 40.705 1.00 26.95 233 THR B CA 1
ATOM 4886 C C . THR B 1 236 ? 54.909 44.103 39.298 1.00 25.59 233 THR B C 1
ATOM 4887 O O . THR B 1 236 ? 54.865 43.121 38.561 1.00 25.97 233 THR B O 1
ATOM 4891 N N . VAL B 1 237 ? 55.468 45.249 38.905 1.00 24.42 234 VAL B N 1
ATOM 4892 C CA . VAL B 1 237 ? 56.271 45.366 37.700 1.00 22.94 234 VAL B CA 1
ATOM 4893 C C . VAL B 1 237 ? 57.683 45.653 38.190 1.00 22.41 234 VAL B C 1
ATOM 4894 O O . VAL B 1 237 ? 57.894 46.758 38.680 1.00 20.81 234 VAL B O 1
ATOM 4898 N N . PRO B 1 238 ? 58.592 44.647 38.274 1.00 23.26 235 PRO B N 1
ATOM 4899 C CA . PRO B 1 238 ? 59.854 44.784 39.022 1.00 23.14 235 PRO B CA 1
ATOM 4900 C C . PRO B 1 238 ? 60.895 45.737 38.454 1.00 22.46 235 PRO B C 1
ATOM 4901 O O . PRO B 1 238 ? 61.836 46.145 39.132 1.00 23.41 235 PRO B O 1
ATOM 4905 N N . TYR B 1 239 ? 60.752 46.059 37.172 1.00 20.07 236 TYR B N 1
ATOM 4906 C CA . TYR B 1 239 ? 61.768 46.807 36.470 1.00 21.06 236 TYR B CA 1
ATOM 4907 C C . TYR B 1 239 ? 61.306 48.255 36.332 1.00 19.88 236 TYR B C 1
ATOM 4908 O O . TYR B 1 239 ? 60.094 48.518 36.295 1.00 19.58 236 TYR B O 1
ATOM 4917 N N . PRO B 1 240 ? 62.242 49.204 36.088 1.00 18.75 237 PRO B N 1
ATOM 4918 C CA . PRO B 1 240 ? 61.886 50.519 35.562 1.00 19.27 237 PRO B CA 1
ATOM 4919 C C . PRO B 1 240 ? 61.262 50.371 34.173 1.00 21.10 237 PRO B C 1
ATOM 4920 O O . PRO B 1 240 ? 61.737 49.574 33.365 1.00 20.27 237 PRO B O 1
ATOM 4924 N N . THR B 1 241 ? 60.143 51.066 33.922 1.00 20.26 238 THR B N 1
ATOM 4925 C CA . THR B 1 241 ? 59.408 50.882 32.685 1.00 20.57 238 THR B CA 1
ATOM 4926 C C . THR B 1 241 ? 59.671 52.076 31.768 1.00 19.91 238 THR B C 1
ATOM 4927 O O . THR B 1 241 ? 59.976 53.167 32.242 1.00 20.85 238 THR B O 1
ATOM 4931 N N . LEU B 1 242 ? 59.554 51.841 30.465 1.00 18.14 239 LEU B N 1
ATOM 4932 C CA . LEU B 1 242 ? 59.728 52.894 29.470 1.00 17.59 239 LEU B CA 1
ATOM 4933 C C . LEU B 1 242 ? 58.684 52.647 28.388 1.00 17.96 239 LEU B C 1
ATOM 4934 O O . LEU B 1 242 ? 58.577 51.532 27.892 1.00 19.09 239 LEU B O 1
ATOM 4939 N N . ASN B 1 243 ? 57.874 53.665 28.099 1.00 17.80 240 ASN B N 1
ATOM 4940 C CA . ASN B 1 243 ? 56.684 53.504 27.290 1.00 18.19 240 ASN B CA 1
ATOM 4941 C C . ASN B 1 243 ? 56.688 54.522 26.147 1.00 17.75 240 ASN B C 1
ATOM 4942 O O . ASN B 1 243 ? 56.861 55.714 26.366 1.00 19.07 240 ASN B O 1
ATOM 4947 N N . LEU B 1 244 ? 56.556 54.024 24.931 1.00 17.20 241 LEU B N 1
ATOM 4948 C CA . LEU B 1 244 ? 56.310 54.879 23.778 1.00 17.74 241 LEU B CA 1
ATOM 4949 C C . LEU B 1 244 ? 54.801 55.066 23.592 1.00 16.63 241 LEU B C 1
ATOM 4950 O O . LEU B 1 244 ? 54.097 54.148 23.189 1.00 19.82 241 LEU B O 1
ATOM 4955 N N . GLY B 1 245 ? 54.349 56.302 23.775 1.00 17.00 242 GLY B N 1
ATOM 4956 C CA . GLY B 1 245 ? 52.931 56.568 23.893 1.00 17.89 242 GLY B CA 1
ATOM 4957 C C . GLY B 1 245 ? 52.267 57.106 22.646 1.00 18.43 242 GLY B C 1
ATOM 4958 O O . GLY B 1 245 ? 51.132 56.705 22.373 1.00 21.04 242 GLY B O 1
ATOM 4959 N N . HIS B 1 246 ? 52.956 58.019 21.935 1.00 18.25 243 HIS B N 1
ATOM 4960 C CA . HIS B 1 246 ? 52.370 58.760 20.830 1.00 17.96 243 HIS B CA 1
ATOM 4961 C C . HIS B 1 246 ? 53.481 59.153 19.862 1.00 17.19 243 HIS B C 1
ATOM 4962 O O . HIS B 1 246 ? 54.596 59.486 20.274 1.00 16.92 243 HIS B O 1
ATOM 4969 N N . ILE B 1 247 ? 53.135 59.165 18.578 1.00 16.54 244 ILE B N 1
ATOM 4970 C CA . ILE B 1 247 ? 54.057 59.578 17.549 1.00 17.10 244 ILE B CA 1
ATOM 4971 C C . ILE B 1 247 ? 53.243 60.307 16.490 1.00 17.58 244 ILE B C 1
ATOM 4972 O O . ILE B 1 247 ? 52.144 59.881 16.178 1.00 18.73 244 ILE B O 1
ATOM 4977 N N . HIS B 1 248 ? 53.822 61.336 15.898 1.00 16.95 245 HIS B N 1
ATOM 4978 C CA . HIS B 1 248 ? 53.154 62.083 14.847 1.00 18.33 245 HIS B CA 1
ATOM 4979 C C . HIS B 1 248 ? 54.202 62.803 14.012 1.00 17.93 245 HIS B C 1
ATOM 4980 O O . HIS B 1 248 ? 55.094 63.465 14.552 1.00 17.09 245 HIS B O 1
ATOM 4987 N N . 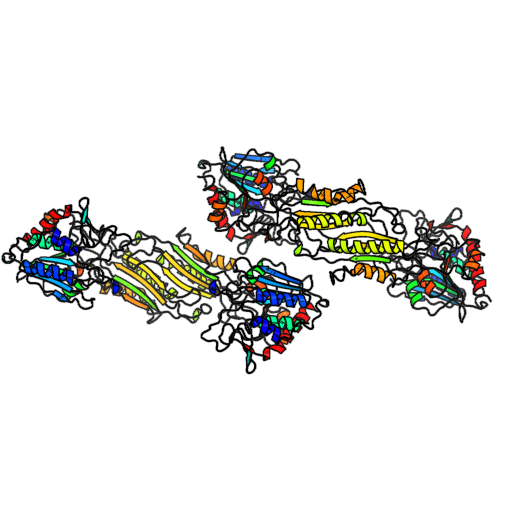GLY B 1 249 ? 54.037 62.773 12.689 1.00 17.57 246 GLY B N 1
ATOM 4988 C CA . GLY B 1 249 ? 54.899 63.596 11.859 1.00 19.99 246 GLY B CA 1
ATOM 4989 C C . GLY B 1 249 ? 54.554 63.490 10.383 1.00 18.44 246 GLY B C 1
ATOM 4990 O O . GLY B 1 249 ? 53.974 62.513 9.966 1.00 18.91 246 GLY B O 1
ATOM 4991 N N . GLY B 1 250 ? 54.867 64.537 9.624 1.00 20.97 247 GLY B N 1
ATOM 4992 C CA . GLY B 1 250 ? 54.730 64.480 8.187 1.00 21.92 247 GLY B CA 1
ATOM 4993 C C . GLY B 1 250 ? 53.316 64.823 7.717 1.00 24.59 247 GLY B C 1
ATOM 4994 O O . GLY B 1 250 ? 52.345 64.646 8.460 1.00 25.46 247 GLY B O 1
ATOM 4995 N N . ASP B 1 251 ? 53.266 65.384 6.504 1.00 27.26 248 ASP B N 1
ATOM 4996 C CA . ASP B 1 251 ? 52.055 65.849 5.840 1.00 31.48 248 ASP B CA 1
ATOM 4997 C C . ASP B 1 251 ? 51.438 64.754 4.984 1.00 31.74 248 ASP B C 1
ATOM 4998 O O . ASP B 1 251 ? 50.268 64.463 5.145 1.00 33.30 248 ASP B O 1
ATOM 5003 N N . ALA B 1 252 ? 52.220 64.122 4.103 1.00 30.52 249 ALA B N 1
ATOM 5004 C CA . ALA B 1 252 ? 51.639 63.302 3.046 1.00 29.45 249 ALA B CA 1
ATOM 5005 C C . ALA B 1 252 ? 52.623 62.229 2.602 1.00 26.79 249 ALA B C 1
ATOM 5006 O O . ALA B 1 252 ? 53.834 62.393 2.752 1.00 27.48 249 ALA B O 1
ATOM 5008 N N . SER B 1 253 ? 52.059 61.151 2.039 1.00 24.07 250 SER B N 1
ATOM 5009 C CA . SER B 1 253 ? 52.807 60.022 1.511 1.00 23.28 250 SER B CA 1
ATOM 5010 C C . SER B 1 253 ? 53.861 60.473 0.493 1.00 22.49 250 SER B C 1
ATOM 5011 O O . SER B 1 253 ? 54.887 59.798 0.330 1.00 22.40 250 SER B O 1
ATOM 5014 N N . ASN B 1 254 ? 53.566 61.545 -0.249 1.00 21.99 251 ASN B N 1
ATOM 5015 C CA . ASN B 1 254 ? 54.389 61.915 -1.397 1.00 22.25 251 ASN B CA 1
ATOM 5016 C C . ASN B 1 254 ? 55.341 63.074 -1.073 1.00 21.79 251 ASN B C 1
ATOM 5017 O O . ASN B 1 254 ? 55.893 63.724 -1.977 1.00 21.97 251 ASN B O 1
ATOM 5022 N N . ARG B 1 255 ? 55.595 63.318 0.213 1.00 20.77 252 ARG B N 1
ATOM 5023 C CA . ARG B 1 255 ? 56.512 64.362 0.621 1.00 21.11 252 ARG B CA 1
ATOM 5024 C C . ARG B 1 255 ? 57.477 63.798 1.657 1.00 18.91 252 ARG B C 1
ATOM 5025 O O . ARG B 1 255 ? 57.090 62.973 2.460 1.00 18.55 252 ARG B O 1
ATOM 5033 N N . ILE B 1 256 ? 58.730 64.231 1.621 1.00 19.19 253 ILE B N 1
ATOM 5034 C CA . ILE B 1 256 ? 59.685 63.851 2.644 1.00 19.78 253 ILE B CA 1
ATOM 5035 C C . ILE B 1 256 ? 59.116 64.324 3.968 1.00 20.60 253 ILE B C 1
ATOM 5036 O O . ILE B 1 256 ? 58.637 65.449 4.046 1.00 21.80 253 ILE B O 1
ATOM 5041 N N . CYS B 1 257 ? 59.168 63.467 4.991 1.00 18.93 254 CYS B N 1
ATOM 5042 C CA . CYS B 1 257 ? 58.635 63.842 6.281 1.00 19.60 254 CYS B CA 1
ATOM 5043 C C . CYS B 1 257 ? 59.527 64.911 6.905 1.00 20.15 254 CYS B C 1
ATOM 5044 O O . CYS B 1 257 ? 60.675 64.626 7.269 1.00 19.92 254 CYS B O 1
ATOM 5047 N N . ALA B 1 258 ? 58.953 66.110 7.097 1.00 19.47 255 ALA B N 1
ATOM 5048 C CA . ALA B 1 258 ? 59.693 67.298 7.513 1.00 20.59 255 ALA B CA 1
ATOM 5049 C C . ALA B 1 258 ? 59.815 67.429 9.018 1.00 20.07 255 ALA B C 1
ATOM 5050 O O . ALA B 1 258 ? 60.619 68.237 9.462 1.00 19.52 255 ALA B O 1
ATOM 5052 N N . TRP B 1 259 ? 59.036 66.659 9.789 1.00 18.82 256 TRP B N 1
ATOM 5053 C CA . TRP B 1 259 ? 59.146 66.703 11.240 1.00 20.83 256 TRP B CA 1
ATOM 5054 C C . TRP B 1 259 ? 58.501 65.470 11.855 1.00 19.41 256 TRP B C 1
ATOM 5055 O O . TRP B 1 259 ? 57.675 64.811 11.228 1.00 19.25 256 TRP B O 1
ATOM 5066 N N . CYS B 1 260 ? 58.899 65.143 13.086 1.00 19.14 257 CYS B N 1
ATOM 5067 C CA . CYS B 1 260 ? 58.327 64.000 13.762 1.00 17.33 257 CYS B CA 1
ATOM 5068 C C . CYS B 1 260 ? 58.542 64.179 15.254 1.00 17.62 257 CYS B C 1
ATOM 5069 O O . CYS B 1 260 ? 59.611 64.689 15.686 1.00 16.53 257 CYS B O 1
ATOM 5072 N N . GLU B 1 261 ? 57.478 63.866 16.011 1.00 17.38 258 GLU B N 1
ATOM 5073 C CA A GLU B 1 261 ? 57.485 64.018 17.453 0.60 18.34 258 GLU B CA 1
ATOM 5074 C CA B GLU B 1 261 ? 57.486 64.021 17.458 0.40 18.06 258 GLU B CA 1
ATOM 5075 C C . GLU B 1 261 ? 57.039 62.711 18.093 1.00 17.57 258 GLU B C 1
ATOM 5076 O O . GLU B 1 261 ? 56.105 62.070 17.639 1.00 16.17 258 GLU B O 1
ATOM 5087 N N . LEU B 1 262 ? 57.733 62.328 19.158 1.00 16.87 259 LEU B N 1
ATOM 5088 C CA . LEU B 1 262 ? 57.443 61.124 19.916 1.00 18.07 259 LEU B CA 1
ATOM 5089 C C . LEU B 1 262 ? 57.247 61.518 21.378 1.00 16.84 259 LEU B C 1
ATOM 5090 O O . LEU B 1 262 ? 58.145 62.163 21.917 1.00 17.76 259 LEU B O 1
ATOM 5095 N N . HIS B 1 263 ? 56.162 61.040 22.006 1.00 18.35 260 HIS B N 1
ATOM 5096 C CA . HIS B 1 263 ? 55.921 61.229 23.436 1.00 19.67 260 HIS B CA 1
ATOM 5097 C C . HIS B 1 263 ? 56.114 59.886 24.130 1.00 21.26 260 HIS B C 1
ATOM 5098 O O . HIS B 1 263 ? 55.621 58.855 23.649 1.00 20.21 260 HIS B O 1
ATOM 5105 N N . MET B 1 264 ? 56.933 59.905 25.183 1.00 18.85 261 MET B N 1
ATOM 5106 C CA . MET B 1 264 ? 57.324 58.700 25.901 1.00 18.71 261 MET B CA 1
ATOM 5107 C C . MET B 1 264 ? 57.375 58.967 27.399 1.00 18.22 261 MET B C 1
ATOM 5108 O O . MET B 1 264 ? 57.435 60.135 27.816 1.00 19.66 261 MET B O 1
ATOM 5113 N N . ASP B 1 265 ? 57.427 57.898 28.207 1.00 18.21 262 ASP B N 1
ATOM 5114 C CA . ASP B 1 265 ? 57.647 58.089 29.631 1.00 18.28 262 ASP B CA 1
ATOM 5115 C C . ASP B 1 265 ? 58.570 57.004 30.154 1.00 18.18 262 ASP B C 1
ATOM 5116 O O . ASP B 1 265 ? 58.784 55.985 29.487 1.00 17.27 262 ASP B O 1
ATOM 5121 N N . ILE B 1 266 ? 59.103 57.276 31.358 1.00 19.34 263 ILE B N 1
ATOM 5122 C CA . ILE B 1 266 ? 59.905 56.331 32.112 1.00 18.44 263 ILE B CA 1
ATOM 5123 C C . ILE B 1 266 ? 59.433 56.396 33.558 1.00 19.25 263 ILE B C 1
ATOM 5124 O O . ILE B 1 266 ? 59.183 57.492 34.040 1.00 20.22 263 ILE B O 1
ATOM 5129 N N . ARG B 1 267 ? 59.381 55.248 34.234 1.00 17.89 264 ARG B N 1
ATOM 5130 C CA . ARG B 1 267 ? 59.029 55.185 35.640 1.00 18.61 264 ARG B CA 1
ATOM 5131 C C . ARG B 1 267 ? 60.176 54.476 36.342 1.00 19.35 264 ARG B C 1
ATOM 5132 O O . ARG B 1 267 ? 60.258 53.241 36.325 1.00 19.91 264 ARG B O 1
ATOM 5140 N N . PRO B 1 268 ? 61.129 55.257 36.900 1.00 19.42 265 PRO B N 1
ATOM 5141 C CA . PRO B 1 268 ? 62.308 54.695 37.537 1.00 19.83 265 PRO B CA 1
ATOM 5142 C C . PRO B 1 268 ? 61.998 54.148 38.925 1.00 21.40 265 PRO B C 1
ATOM 5143 O O . PRO B 1 268 ? 61.057 54.569 39.589 1.00 19.52 265 PRO B O 1
ATOM 5147 N N . LEU B 1 269 ? 62.801 53.177 39.329 1.00 21.52 266 LEU B N 1
ATOM 5148 C CA . LEU B 1 269 ? 62.694 52.594 40.649 1.00 22.19 266 LEU B CA 1
ATOM 5149 C C . LEU B 1 269 ? 63.250 53.568 41.678 1.00 21.20 266 LEU B C 1
ATOM 5150 O O . LEU B 1 269 ? 64.068 54.430 41.359 1.00 21.31 266 LEU B O 1
ATOM 5155 N N . PRO B 1 270 ? 62.849 53.443 42.955 1.00 22.38 267 PRO B N 1
ATOM 5156 C CA . PRO B 1 270 ? 63.461 54.227 44.025 1.00 23.51 267 PRO B CA 1
ATOM 5157 C C . PRO B 1 270 ? 64.965 54.029 43.997 1.00 25.81 267 PRO B C 1
ATOM 5158 O O . PRO B 1 270 ? 65.445 52.917 43.746 1.00 24.87 267 PRO B O 1
ATOM 5162 N N . GLY B 1 271 ? 65.707 55.107 44.214 1.00 26.07 268 GLY B N 1
ATOM 5163 C CA . GLY B 1 271 ? 67.153 54.964 44.319 1.00 28.76 268 GLY B CA 1
ATOM 5164 C C . GLY B 1 271 ? 67.866 55.487 43.075 1.00 30.98 268 GLY B C 1
ATOM 5165 O O . GLY B 1 271 ? 69.026 55.887 43.138 1.00 31.91 268 GLY B O 1
ATOM 5166 N N . MET B 1 272 ? 67.180 55.479 41.926 1.00 27.78 269 MET B N 1
ATOM 5167 C CA . MET B 1 272 ? 67.749 56.135 40.766 1.00 26.85 269 MET B CA 1
ATOM 5168 C C . MET B 1 272 ? 67.449 57.627 40.849 1.00 30.28 269 MET B C 1
ATOM 5169 O O . MET B 1 272 ? 66.300 58.026 41.069 1.00 31.79 269 MET B O 1
ATOM 5174 N N . THR B 1 273 ? 68.488 58.462 40.701 1.00 28.33 270 THR B N 1
ATOM 5175 C CA . THR B 1 273 ? 68.336 59.917 40.724 1.00 28.02 270 THR B CA 1
ATOM 5176 C C . THR B 1 273 ? 67.864 60.412 39.364 1.00 27.58 270 THR B C 1
ATOM 5177 O O . THR B 1 273 ? 68.099 59.752 38.357 1.00 26.63 270 THR B O 1
ATOM 5181 N N . LEU B 1 274 ? 67.258 61.606 39.302 1.00 30.71 271 LEU B N 1
ATOM 5182 C CA . LEU B 1 274 ? 66.831 62.150 38.012 1.00 30.93 271 LEU B CA 1
ATOM 5183 C C . LEU B 1 274 ? 68.038 62.466 37.144 1.00 31.80 271 LEU B C 1
ATOM 5184 O O . LEU B 1 274 ? 67.984 62.318 35.903 1.00 32.95 271 LEU B O 1
ATOM 5189 N N . ASN B 1 275 ? 69.101 62.929 37.810 1.00 34.04 272 ASN B N 1
ATOM 5190 C CA . ASN B 1 275 ? 70.320 63.293 37.107 1.00 35.85 272 ASN B CA 1
ATOM 5191 C C . ASN B 1 275 ? 70.860 62.070 36.395 1.00 28.84 272 ASN B C 1
ATOM 5192 O O . ASN B 1 275 ? 71.250 62.162 35.239 1.00 28.56 272 ASN B O 1
ATOM 5197 N N . GLU B 1 276 ? 70.877 60.930 37.098 1.00 27.40 273 GLU B N 1
ATOM 5198 C CA . GLU B 1 276 ? 71.322 59.674 36.509 1.00 31.04 273 GLU B CA 1
ATOM 5199 C C . GLU B 1 276 ? 70.538 59.365 35.225 1.00 31.77 273 GLU B C 1
ATOM 5200 O O . GLU B 1 276 ? 71.080 58.973 34.171 1.00 27.41 273 GLU B O 1
ATOM 5206 N N . LEU B 1 277 ? 69.230 59.518 35.332 1.00 29.43 274 LEU B N 1
ATOM 5207 C CA . LEU B 1 277 ? 68.362 58.972 34.303 1.00 30.15 274 LEU B CA 1
ATOM 5208 C C . LEU B 1 277 ? 68.417 59.866 33.061 1.00 29.64 274 LEU B C 1
ATOM 5209 O O . LEU B 1 277 ? 68.381 59.381 31.928 1.00 29.06 274 LEU B O 1
ATOM 5214 N N . ASN B 1 278 ? 68.497 61.175 33.313 1.00 32.92 275 ASN B N 1
ATOM 5215 C CA A ASN B 1 278 ? 68.661 62.156 32.247 0.60 33.73 275 ASN B CA 1
ATOM 5216 C CA B ASN B 1 278 ? 68.708 62.194 32.301 0.40 32.84 275 ASN B CA 1
ATOM 5217 C C . ASN B 1 278 ? 69.934 61.812 31.477 1.00 31.18 275 ASN B C 1
ATOM 5218 O O . ASN B 1 278 ? 69.902 61.735 30.260 1.00 31.57 275 ASN B O 1
ATOM 5227 N N . GLY B 1 279 ? 71.035 61.565 32.191 1.00 30.18 276 GLY B N 1
ATOM 5228 C CA . GLY B 1 279 ? 72.284 61.170 31.555 1.00 32.82 276 GLY B CA 1
ATOM 5229 C C . GLY B 1 279 ? 72.117 59.951 30.635 1.00 32.52 276 GLY B C 1
ATOM 5230 O O . GLY B 1 279 ? 72.704 59.918 29.554 1.00 31.02 276 GLY B O 1
ATOM 5231 N N . LEU B 1 280 ? 71.371 58.933 31.112 1.00 31.59 277 LEU B N 1
ATOM 5232 C CA . LEU B 1 280 ? 71.188 57.682 30.387 1.00 31.22 277 LEU B CA 1
ATOM 5233 C C . LEU B 1 280 ? 70.360 57.915 29.112 1.00 29.23 277 LEU B C 1
ATOM 5234 O O . LEU B 1 280 ? 70.674 57.316 28.086 1.00 28.03 277 LEU B O 1
ATOM 5239 N N . LEU B 1 281 ? 69.344 58.799 29.176 1.00 26.41 278 LEU B N 1
ATOM 5240 C CA . LEU B 1 281 ? 68.558 59.157 28.017 1.00 27.04 278 LEU B CA 1
ATOM 5241 C C . LEU B 1 281 ? 69.374 59.975 27.012 1.00 29.81 278 LEU B C 1
ATOM 5242 O O . LEU B 1 281 ? 69.307 59.716 25.820 1.00 23.94 278 LEU B O 1
ATOM 5247 N N . ASN B 1 282 ? 70.162 60.947 27.504 1.00 30.20 279 ASN B N 1
ATOM 5248 C CA . ASN B 1 282 ? 70.998 61.766 26.641 1.00 30.56 279 ASN B CA 1
ATOM 5249 C C . ASN B 1 282 ? 72.054 60.907 25.969 1.00 29.13 279 ASN B C 1
ATOM 5250 O O . ASN B 1 282 ? 72.330 61.060 24.771 1.00 28.61 279 ASN B O 1
ATOM 5255 N N . ASP B 1 283 ? 72.660 60.005 26.749 1.00 28.16 280 ASP B N 1
ATOM 5256 C CA . ASP B 1 283 ? 73.636 59.090 26.185 1.00 30.87 280 ASP B CA 1
ATOM 5257 C C . ASP B 1 283 ? 72.967 58.258 25.109 1.00 27.54 280 ASP B C 1
ATOM 5258 O O . ASP B 1 283 ? 73.616 57.948 24.110 1.00 25.58 280 ASP B O 1
ATOM 5263 N N . ALA B 1 284 ? 71.697 57.869 25.344 1.00 27.94 281 ALA B N 1
ATOM 5264 C CA . ALA B 1 284 ? 71.018 56.976 24.412 1.00 24.91 281 ALA B CA 1
ATOM 5265 C C . ALA B 1 284 ? 70.847 57.703 23.087 1.00 23.27 281 ALA B C 1
ATOM 5266 O O . ALA B 1 284 ? 71.158 57.135 22.049 1.00 23.96 281 ALA B O 1
ATOM 5268 N N . LEU B 1 285 ? 70.411 58.972 23.157 1.00 22.46 282 LEU B N 1
ATOM 5269 C CA . LEU B 1 285 ? 70.129 59.756 21.966 1.00 21.75 282 LEU B CA 1
ATOM 5270 C C . LEU B 1 285 ? 71.392 60.362 21.346 1.00 24.24 282 LEU B C 1
ATOM 5271 O O . LEU B 1 285 ? 71.321 60.869 20.242 1.00 22.67 282 LEU B O 1
ATOM 5276 N N . ALA B 1 286 ? 72.547 60.276 22.014 1.00 26.02 283 ALA B N 1
ATOM 5277 C CA . ALA B 1 286 ? 73.739 61.012 21.598 1.00 26.37 283 ALA B CA 1
ATOM 5278 C C . ALA B 1 286 ? 74.144 60.630 20.182 1.00 26.17 283 ALA B C 1
ATOM 5279 O O . ALA B 1 286 ? 74.519 61.495 19.399 1.00 27.17 283 ALA B O 1
ATOM 5281 N N . PRO B 1 287 ? 74.136 59.339 19.790 1.00 26.87 284 PRO B N 1
ATOM 5282 C CA . PRO B 1 287 ? 74.557 58.993 18.432 1.00 27.56 284 PRO B CA 1
ATOM 5283 C C . PRO B 1 287 ? 73.728 59.711 17.360 1.00 26.39 284 PRO B C 1
ATOM 5284 O O . PRO B 1 287 ? 74.243 60.140 16.334 1.00 25.51 284 PRO B O 1
ATOM 5288 N N . VAL B 1 288 ? 72.441 59.905 17.619 1.00 26.13 285 VAL B N 1
ATOM 5289 C CA . VAL B 1 288 ? 71.612 60.609 16.662 1.00 26.58 285 VAL B CA 1
ATOM 5290 C C . VAL B 1 288 ? 71.895 62.105 16.734 1.00 26.25 285 VAL B C 1
ATOM 5291 O O . VAL B 1 288 ? 72.056 62.746 15.698 1.00 26.89 285 VAL B O 1
ATOM 5295 N N . SER B 1 289 ? 71.911 62.682 17.944 1.00 25.29 286 SER B N 1
ATOM 5296 C CA . SER B 1 289 ? 72.114 64.121 18.018 1.00 29.03 286 SER B CA 1
ATOM 5297 C C . SER B 1 289 ? 73.451 64.505 17.386 1.00 27.73 286 SER B C 1
ATOM 5298 O O . SER B 1 289 ? 73.513 65.572 16.784 1.00 32.52 286 SER B O 1
ATOM 5301 N N . GLU B 1 290 ? 74.488 63.653 17.492 1.00 25.77 287 GLU B N 1
ATOM 5302 C CA . GLU B 1 290 ? 75.825 63.979 17.019 1.00 26.27 287 GLU B CA 1
ATOM 5303 C C . GLU B 1 290 ? 75.938 63.840 15.497 1.00 27.06 287 GLU B C 1
ATOM 5304 O O . GLU B 1 290 ? 76.657 64.584 14.853 1.00 24.78 287 GLU B O 1
ATOM 5310 N N . ARG B 1 291 ? 75.207 62.896 14.908 1.00 26.28 288 ARG B N 1
ATOM 5311 C CA . ARG B 1 291 ? 75.135 62.708 13.471 1.00 26.72 288 ARG B CA 1
ATOM 5312 C C . ARG B 1 291 ? 74.368 63.859 12.802 1.00 25.18 288 ARG B C 1
ATOM 5313 O O . ARG B 1 291 ? 74.678 64.205 11.659 1.00 24.82 288 ARG B O 1
ATOM 5321 N N . TRP B 1 292 ? 73.364 64.412 13.491 1.00 23.42 289 TRP B N 1
ATOM 5322 C CA . TRP B 1 292 ? 72.432 65.389 12.918 1.00 24.07 289 TRP B CA 1
ATOM 5323 C C . TRP B 1 292 ? 72.327 66.589 13.856 1.00 23.55 289 TRP B C 1
ATOM 5324 O O . TRP B 1 292 ? 71.306 66.858 14.487 1.00 20.81 289 TRP B O 1
ATOM 5335 N N . PRO B 1 293 ? 73.425 67.345 14.018 1.00 24.48 290 PRO B N 1
ATOM 5336 C CA . PRO B 1 293 ? 73.483 68.395 15.037 1.00 25.24 290 PRO B CA 1
ATOM 5337 C C . PRO B 1 293 ? 72.356 69.412 14.855 1.00 24.54 290 PRO B C 1
ATOM 5338 O O . PRO B 1 293 ? 72.121 69.874 13.732 1.00 25.53 290 PRO B O 1
ATOM 5342 N N . GLY B 1 294 ? 71.656 69.680 15.964 1.00 23.33 291 GLY B N 1
ATOM 5343 C CA . GLY B 1 294 ? 70.620 70.696 16.027 1.00 24.67 291 GLY B CA 1
ATOM 5344 C C . GLY B 1 294 ? 69.207 70.175 15.710 1.00 22.00 291 GLY B C 1
ATOM 5345 O O . GLY B 1 294 ? 68.224 70.825 16.074 1.00 22.09 291 GLY B O 1
ATOM 5346 N N . ARG B 1 295 ? 69.106 68.974 15.143 1.00 21.55 292 ARG B N 1
ATOM 5347 C CA . ARG B 1 295 ? 67.837 68.516 14.587 1.00 22.34 292 ARG B CA 1
ATOM 5348 C C . ARG B 1 295 ? 66.961 67.814 15.613 1.00 21.51 292 ARG B C 1
ATOM 5349 O O . ARG B 1 295 ? 65.741 67.751 15.403 1.00 20.06 292 ARG B O 1
ATOM 5357 N N . LEU B 1 296 ? 67.562 67.316 16.703 1.00 19.99 293 LEU B N 1
ATOM 5358 C CA . LEU B 1 296 ? 66.817 66.564 17.703 1.00 20.44 293 LEU B CA 1
ATOM 5359 C C . LEU B 1 296 ? 66.750 67.383 18.979 1.00 21.06 293 LEU B C 1
ATOM 5360 O O . LEU B 1 296 ? 67.790 67.770 19.474 1.00 21.67 293 LEU B O 1
ATOM 5365 N N . THR B 1 297 ? 65.543 67.558 19.530 1.00 21.36 294 THR B N 1
ATOM 5366 C CA . THR B 1 297 ? 65.382 68.241 20.802 1.00 23.74 294 THR B CA 1
ATOM 5367 C C . THR B 1 297 ? 64.508 67.376 21.703 1.00 24.34 294 THR B C 1
ATOM 5368 O O . THR B 1 297 ? 63.689 66.578 21.207 1.00 22.50 294 THR B O 1
ATOM 5372 N N . VAL B 1 298 ? 64.689 67.545 23.025 1.00 23.32 295 VAL B N 1
ATOM 5373 C CA . VAL B 1 298 ? 63.885 66.865 24.019 1.00 24.27 295 VAL B CA 1
ATOM 5374 C C . VAL B 1 298 ? 63.159 67.910 24.865 1.00 26.53 295 VAL B C 1
ATOM 5375 O O . VAL B 1 298 ? 63.793 68.797 25.402 1.00 28.67 295 VAL B O 1
ATOM 5379 N N . ASP B 1 299 ? 61.840 67.792 25.006 1.00 27.29 296 ASP B N 1
ATOM 5380 C CA . ASP B 1 299 ? 61.064 68.668 25.887 1.00 32.09 296 ASP B CA 1
ATOM 5381 C C . ASP B 1 299 ? 60.427 67.811 26.968 1.00 28.94 296 ASP B C 1
ATOM 5382 O O . ASP B 1 299 ? 60.126 66.646 26.724 1.00 26.82 296 ASP B O 1
ATOM 5387 N N . GLU B 1 300 ? 60.220 68.382 28.150 1.00 27.17 297 GLU B N 1
ATOM 5388 C CA . GLU B 1 300 ? 59.510 67.674 29.200 1.00 30.29 297 GLU B CA 1
ATOM 5389 C C . GLU B 1 300 ? 58.019 67.934 29.053 1.00 28.92 297 GLU B C 1
ATOM 5390 O O . GLU B 1 300 ? 57.636 69.082 28.846 1.00 31.46 297 GLU B O 1
ATOM 5396 N N . LEU B 1 301 ? 57.205 66.907 29.279 1.00 26.01 298 LEU B N 1
ATOM 5397 C CA . LEU B 1 301 ? 55.767 67.042 29.251 1.00 29.72 298 LEU B CA 1
ATOM 5398 C C . LEU B 1 301 ? 55.224 67.446 30.620 1.00 30.52 298 LEU B C 1
ATOM 5399 O O . LEU B 1 301 ? 54.142 67.981 30.664 1.00 31.07 298 LEU B O 1
ATOM 5404 N N . HIS B 1 302 ? 55.959 67.148 31.698 1.00 27.02 299 HIS B N 1
ATOM 5405 C CA . HIS B 1 302 ? 55.727 67.659 33.044 1.00 26.04 299 HIS B CA 1
ATOM 5406 C C . HIS B 1 302 ? 57.071 67.629 33.750 1.00 26.67 299 HIS B C 1
ATOM 5407 O O . HIS B 1 302 ? 57.991 66.928 33.295 1.00 27.22 299 HIS B O 1
ATOM 5414 N N . PRO B 1 303 ? 57.263 68.370 34.858 1.00 25.69 300 PRO B N 1
ATOM 5415 C CA . PRO B 1 303 ? 58.541 68.338 35.547 1.00 25.66 300 PRO B CA 1
ATOM 5416 C C . PRO B 1 303 ? 58.746 66.923 36.077 1.00 25.44 300 PRO B C 1
ATOM 5417 O O . PRO B 1 303 ? 57.782 66.244 36.410 1.00 23.22 300 PRO B O 1
ATOM 5421 N N . PRO B 1 304 ? 59.990 66.409 36.068 1.00 26.70 301 PRO B N 1
ATOM 5422 C CA . PRO B 1 304 ? 60.240 65.007 36.381 1.00 27.18 301 PRO B CA 1
ATOM 5423 C C . PRO B 1 304 ? 60.150 64.749 37.878 1.00 25.23 301 PRO B C 1
ATOM 5424 O O . PRO B 1 304 ? 60.436 65.641 38.662 1.00 24.07 301 PRO B O 1
ATOM 5428 N N . ILE B 1 305 ? 59.760 63.526 38.233 1.00 22.46 302 ILE B N 1
ATOM 5429 C CA . ILE B 1 305 ? 59.565 63.137 39.616 1.00 23.04 302 ILE B CA 1
ATOM 5430 C C . ILE B 1 305 ? 60.374 61.871 39.872 1.00 22.59 302 ILE B C 1
ATOM 5431 O O . ILE B 1 305 ? 60.286 60.893 39.120 1.00 20.18 302 ILE B O 1
ATOM 5436 N N . PRO B 1 306 ? 61.195 61.853 40.934 1.00 23.43 303 PRO B N 1
ATOM 5437 C CA . PRO B 1 306 ? 61.933 60.651 41.296 1.00 22.20 303 PRO B CA 1
ATOM 5438 C C . PRO B 1 306 ? 60.994 59.695 42.021 1.00 23.02 303 PRO B C 1
ATOM 5439 O O . PRO B 1 306 ? 59.894 60.085 42.421 1.00 21.61 303 PRO B O 1
ATOM 5443 N N . GLY B 1 307 ? 61.429 58.437 42.099 1.00 21.58 304 GLY B N 1
ATOM 5444 C CA . GLY B 1 307 ? 60.826 57.419 42.943 1.00 21.98 304 GLY B CA 1
ATOM 5445 C C . GLY B 1 307 ? 61.109 57.713 44.409 1.00 21.05 304 GLY B C 1
ATOM 5446 O O . GLY B 1 307 ? 61.823 58.666 44.732 1.00 19.23 304 GLY B O 1
ATOM 5447 N N . TYR B 1 308 ? 60.500 56.932 45.300 1.00 21.70 305 TYR B N 1
ATOM 5448 C CA . TYR B 1 308 ? 60.726 57.182 46.717 1.00 21.93 305 TYR B CA 1
ATOM 5449 C C . TYR B 1 308 ? 60.556 55.876 47.469 1.00 21.34 305 TYR B C 1
ATOM 5450 O O . TYR B 1 308 ? 59.847 54.987 47.018 1.00 19.51 305 TYR B O 1
ATOM 5459 N N . GLU B 1 309 ? 61.162 55.831 48.651 1.00 22.03 306 GLU B N 1
ATOM 5460 C CA A GLU B 1 309 ? 60.951 54.753 49.598 0.60 23.98 306 GLU B CA 1
ATOM 5461 C CA B GLU B 1 309 ? 60.928 54.758 49.600 0.40 23.09 306 GLU B CA 1
ATOM 5462 C C . GLU B 1 309 ? 61.170 55.299 51.006 1.00 24.37 306 GLU B C 1
ATOM 5463 O O . GLU B 1 309 ? 62.191 55.935 51.287 1.00 26.90 306 GLU B O 1
ATOM 5474 N N . CYS B 1 310 ? 60.217 55.017 51.872 1.00 22.91 307 CYS B N 1
ATOM 5475 C CA . CYS B 1 310 ? 60.342 55.323 53.275 1.00 22.56 307 CYS B CA 1
ATOM 5476 C C . CYS B 1 310 ? 61.332 54.350 53.913 1.00 26.33 307 CYS B C 1
ATOM 5477 O O . CYS B 1 310 ? 61.157 53.152 53.727 1.00 25.33 307 CYS B O 1
ATOM 5480 N N . PRO B 1 311 ? 62.330 54.797 54.724 1.00 29.59 308 PRO B N 1
ATOM 5481 C CA . PRO B 1 311 ? 63.277 53.875 55.355 1.00 30.66 308 PRO B CA 1
ATOM 5482 C C . PRO B 1 311 ? 62.581 52.922 56.327 1.00 30.99 308 PRO B C 1
ATOM 5483 O O . PRO B 1 311 ? 61.467 53.170 56.789 1.00 27.85 308 PRO B O 1
ATOM 5487 N N . PRO B 1 312 ? 63.250 51.808 56.692 1.00 33.24 309 PRO B N 1
ATOM 5488 C CA . PRO B 1 312 ? 62.688 50.853 57.638 1.00 32.80 309 PRO B CA 1
ATOM 5489 C C . PRO B 1 312 ? 62.864 51.346 59.062 1.00 33.00 309 PRO B C 1
ATOM 5490 O O . PRO B 1 312 ? 63.662 52.241 59.318 1.00 33.60 309 PRO B O 1
ATOM 5494 N N . ASN B 1 313 ? 62.164 50.696 59.986 1.00 33.39 310 ASN B N 1
ATOM 5495 C CA . ASN B 1 313 ? 62.408 50.875 61.408 1.00 34.87 310 ASN B CA 1
ATOM 5496 C C . ASN B 1 313 ? 61.960 52.268 61.846 1.00 38.00 310 ASN B C 1
ATOM 5497 O O . ASN B 1 313 ? 62.459 52.777 62.849 1.00 40.70 310 ASN B O 1
ATOM 5502 N N . HIS B 1 314 ? 60.987 52.868 61.149 1.00 34.83 311 HIS B N 1
ATOM 5503 C CA . HIS B 1 314 ? 60.494 54.159 61.610 1.00 36.32 311 HIS B CA 1
ATOM 5504 C C . HIS B 1 314 ? 59.268 53.923 62.483 1.00 32.95 311 HIS B C 1
ATOM 5505 O O . HIS B 1 314 ? 58.425 53.085 62.176 1.00 29.70 311 HIS B O 1
ATOM 5512 N N . GLN B 1 315 ? 59.149 54.695 63.569 1.00 31.10 312 GLN B N 1
ATOM 5513 C CA A GLN B 1 315 ? 57.987 54.634 64.445 0.60 31.26 312 GLN B CA 1
ATOM 5514 C CA B GLN B 1 315 ? 57.992 54.600 64.443 0.40 30.67 312 GLN B CA 1
ATOM 5515 C C . GLN B 1 315 ? 56.693 54.753 63.646 1.00 29.05 312 GLN B C 1
ATOM 5516 O O . GLN B 1 315 ? 55.678 54.134 63.980 1.00 27.65 312 GLN B O 1
ATOM 5527 N N . LEU B 1 316 ? 56.708 55.604 62.610 1.00 26.82 313 LEU B N 1
ATOM 5528 C CA . LEU B 1 316 ? 55.509 55.845 61.808 1.00 27.29 313 LEU B CA 1
ATOM 5529 C C . LEU B 1 316 ? 54.931 54.528 61.282 1.00 27.34 313 LEU B C 1
ATOM 5530 O O . LEU B 1 316 ? 53.723 54.256 61.395 1.00 26.56 313 LEU B O 1
ATOM 5535 N N . VAL B 1 317 ? 55.817 53.693 60.734 1.00 25.92 314 VAL B N 1
ATOM 5536 C CA . VAL B 1 317 ? 55.403 52.432 60.142 1.00 30.25 314 VAL B CA 1
ATOM 5537 C C . VAL B 1 317 ? 54.899 51.508 61.251 1.00 30.14 314 VAL B C 1
ATOM 5538 O O . VAL B 1 317 ? 53.785 50.980 61.195 1.00 31.61 314 VAL B O 1
ATOM 5542 N N . GLU B 1 318 ? 55.730 51.358 62.276 1.00 31.58 315 GLU B N 1
ATOM 5543 C CA . GLU B 1 318 ? 55.380 50.512 63.396 1.00 35.30 315 GLU B CA 1
ATOM 5544 C C . GLU B 1 318 ? 53.977 50.905 63.874 1.00 31.79 315 GLU B C 1
ATOM 5545 O O . GLU B 1 318 ? 53.083 50.065 63.942 1.00 31.08 315 GLU B O 1
ATOM 5551 N N . VAL B 1 319 ? 53.751 52.199 64.141 1.00 29.54 316 VAL B N 1
ATOM 5552 C CA . VAL B 1 319 ? 52.475 52.627 64.700 1.00 29.78 316 VAL B CA 1
ATOM 5553 C C . VAL B 1 319 ? 51.337 52.368 63.720 1.00 29.24 316 VAL B C 1
ATOM 5554 O O . VAL B 1 319 ? 50.312 51.799 64.089 1.00 26.20 316 VAL B O 1
ATOM 5558 N N . VAL B 1 320 ? 51.513 52.739 62.439 1.00 28.34 317 VAL B N 1
ATOM 5559 C CA . VAL B 1 320 ? 50.414 52.635 61.496 1.00 28.36 317 VAL B CA 1
ATOM 5560 C C . VAL B 1 320 ? 50.049 51.171 61.209 1.00 26.40 317 VAL B C 1
ATOM 5561 O O . VAL B 1 320 ? 48.867 50.864 61.051 1.00 26.15 317 VAL B O 1
ATOM 5565 N N . GLU B 1 321 ? 51.069 50.305 61.064 1.00 27.31 318 GLU B N 1
ATOM 5566 C CA . GLU B 1 321 ? 50.868 48.879 60.781 1.00 30.31 318 GLU B CA 1
ATOM 5567 C C . GLU B 1 321 ? 50.055 48.228 61.901 1.00 29.81 318 GLU B C 1
ATOM 5568 O O . GLU B 1 321 ? 49.141 47.443 61.648 1.00 28.60 318 GLU B O 1
ATOM 5574 N N . LYS B 1 322 ? 50.408 48.569 63.142 1.00 30.35 319 LYS B N 1
ATOM 5575 C CA . LYS B 1 322 ? 49.684 48.094 64.312 1.00 36.36 319 LYS B CA 1
ATOM 5576 C C . LYS B 1 322 ? 48.272 48.686 64.332 1.00 35.95 319 LYS B C 1
ATOM 5577 O O . LYS B 1 322 ? 47.307 47.986 64.618 1.00 33.29 319 LYS B O 1
ATOM 5583 N N . LEU B 1 323 ? 48.143 49.983 64.035 1.00 36.63 320 LEU B N 1
ATOM 5584 C CA . LEU B 1 323 ? 46.819 50.588 64.041 1.00 38.61 320 LEU B CA 1
ATOM 5585 C C . LEU B 1 323 ? 45.944 49.932 62.976 1.00 37.34 320 LEU B C 1
ATOM 5586 O O . LEU B 1 323 ? 44.773 49.685 63.246 1.00 37.98 320 LEU B O 1
ATOM 5591 N N . LEU B 1 324 ? 46.504 49.587 61.802 1.00 34.31 321 LEU B N 1
ATOM 5592 C CA . LEU B 1 324 ? 45.665 49.094 60.708 1.00 32.28 321 LEU B CA 1
ATOM 5593 C C . LEU B 1 324 ? 45.630 47.571 60.630 1.00 31.61 321 LEU B C 1
ATOM 5594 O O . LEU B 1 324 ? 44.759 47.028 59.963 1.00 31.28 321 LEU B O 1
ATOM 5599 N N . GLY B 1 325 ? 46.534 46.877 61.311 1.00 32.46 322 GLY B N 1
ATOM 5600 C CA . GLY B 1 325 ? 46.688 45.447 61.065 1.00 33.82 322 GLY B CA 1
ATOM 5601 C C . GLY B 1 325 ? 47.053 45.151 59.611 1.00 32.83 322 GLY B C 1
ATOM 5602 O O . GLY B 1 325 ? 46.479 44.280 58.967 1.00 33.46 322 GLY B O 1
ATOM 5603 N N . ALA B 1 326 ? 48.038 45.877 59.088 1.00 30.98 323 ALA B N 1
ATOM 5604 C CA . ALA B 1 326 ? 48.356 45.785 57.670 1.00 34.54 323 ALA B CA 1
ATOM 5605 C C . ALA B 1 326 ? 49.826 46.111 57.493 1.00 33.15 323 ALA B C 1
ATOM 5606 O O . ALA B 1 326 ? 50.347 46.966 58.196 1.00 37.65 323 ALA B O 1
ATOM 5608 N N . LYS B 1 327 ? 50.479 45.429 56.561 1.00 29.20 324 LYS B N 1
ATOM 5609 C CA . LYS B 1 327 ? 51.865 45.691 56.241 1.00 29.39 324 LYS B CA 1
ATOM 5610 C C . LYS B 1 327 ? 51.935 46.694 55.104 1.00 26.25 324 LYS B C 1
ATOM 5611 O O . LYS B 1 327 ? 51.003 46.796 54.306 1.00 24.64 324 LYS B O 1
ATOM 5617 N N . THR B 1 328 ? 53.068 47.399 55.023 1.00 25.25 325 THR B N 1
ATOM 5618 C CA . THR B 1 328 ? 53.286 48.365 53.955 1.00 24.42 325 THR B CA 1
ATOM 5619 C C . THR B 1 328 ? 53.339 47.650 52.592 1.00 25.95 325 THR B C 1
ATOM 5620 O O . THR B 1 328 ? 53.670 46.470 52.526 1.00 25.36 325 THR B O 1
ATOM 5624 N N . GLU B 1 329 ? 52.925 48.380 51.555 1.00 24.19 326 GLU B N 1
ATOM 5625 C CA A GLU B 1 329 ? 52.881 47.951 50.164 0.60 25.57 326 GLU B CA 1
ATOM 5626 C CA B GLU B 1 329 ? 52.927 47.922 50.169 0.40 24.28 326 GLU B CA 1
ATOM 5627 C C . GLU B 1 329 ? 53.622 48.982 49.319 1.00 22.99 326 GLU B C 1
ATOM 5628 O O . GLU B 1 329 ? 53.925 50.076 49.796 1.00 19.46 326 GLU B O 1
ATOM 5639 N N . VAL B 1 330 ? 53.883 48.633 48.055 1.00 21.87 327 VAL B N 1
ATOM 5640 C CA . VAL B 1 330 ? 54.517 49.548 47.126 1.00 23.42 327 VAL B CA 1
ATOM 5641 C C . VAL B 1 330 ? 53.598 49.670 45.921 1.00 23.08 327 VAL B C 1
ATOM 5642 O O . VAL B 1 330 ? 52.830 48.749 45.644 1.00 25.58 327 VAL B O 1
ATOM 5646 N N . VAL B 1 331 ? 53.696 50.795 45.205 1.00 21.62 328 VAL B N 1
ATOM 5647 C CA . VAL B 1 331 ? 52.860 50.987 44.029 1.00 23.05 328 VAL B CA 1
ATOM 5648 C C . VAL B 1 331 ? 53.727 51.504 42.890 1.00 21.96 328 VAL B C 1
ATOM 5649 O O . VAL B 1 331 ? 54.860 51.943 43.108 1.00 19.21 328 VAL B O 1
ATOM 5653 N N . ASN B 1 332 ? 53.209 51.378 41.664 1.00 26.27 329 ASN B N 1
ATOM 5654 C CA . ASN B 1 332 ? 53.983 51.704 40.463 1.00 26.49 329 ASN B CA 1
ATOM 5655 C C . ASN B 1 332 ? 53.797 53.165 40.045 1.00 27.30 329 ASN B C 1
ATOM 5656 O O . ASN B 1 332 ? 54.621 53.684 39.274 1.00 26.34 329 ASN B O 1
ATOM 5661 N N . TYR B 1 333 ? 52.694 53.791 40.501 1.00 25.38 330 TYR B N 1
ATOM 5662 C CA . TYR B 1 333 ? 52.329 55.155 40.133 1.00 25.51 330 TYR B CA 1
ATOM 5663 C C . TYR B 1 333 ? 53.030 56.160 41.063 1.00 28.89 330 TYR B C 1
ATOM 5664 O O . TYR B 1 333 ? 53.803 55.775 41.939 1.00 32.70 330 TYR B O 1
ATOM 5673 N N . CYS B 1 334 ? 52.762 57.458 40.872 1.00 24.38 331 CYS B N 1
ATOM 5674 C CA . CYS B 1 334 ? 53.588 58.494 41.474 1.00 24.28 331 CYS B CA 1
ATOM 5675 C C . CYS B 1 334 ? 52.733 59.422 42.345 1.00 21.73 331 CYS B C 1
ATOM 5676 O O . CYS B 1 334 ? 51.545 59.600 42.093 1.00 21.75 331 CYS B O 1
ATOM 5679 N N . THR B 1 335 ? 53.354 59.989 43.394 1.00 19.96 332 THR B N 1
ATOM 5680 C CA . THR B 1 335 ? 52.718 60.958 44.296 1.00 19.60 332 THR B CA 1
ATOM 5681 C C . THR B 1 335 ? 53.713 62.054 44.657 1.00 18.46 332 THR B C 1
ATOM 5682 O O . THR B 1 335 ? 54.852 62.019 44.213 1.00 18.67 332 THR B O 1
ATOM 5686 N N . GLU B 1 336 ? 53.308 62.979 45.554 1.00 17.05 333 GLU B N 1
ATOM 5687 C CA . GLU B 1 336 ? 54.184 64.013 46.055 1.00 16.96 333 GLU B CA 1
ATOM 5688 C C . GLU B 1 336 ? 55.141 63.470 47.108 1.00 17.49 333 GLU B C 1
ATOM 5689 O O . GLU B 1 336 ? 55.984 64.195 47.584 1.00 17.34 333 GLU B O 1
ATOM 5695 N N . ALA B 1 337 ? 55.078 62.184 47.426 1.00 18.92 334 ALA B N 1
ATOM 5696 C CA . ALA B 1 337 ? 55.883 61.650 48.515 1.00 18.92 334 ALA B CA 1
ATOM 5697 C C . ALA B 1 337 ? 57.376 61.930 48.355 1.00 20.32 334 ALA B C 1
ATOM 5698 O O . ALA B 1 337 ? 58.056 62.156 49.360 1.00 19.94 334 ALA B O 1
ATOM 5700 N N . PRO B 1 338 ? 57.978 61.820 47.147 1.00 21.50 335 PRO B N 1
ATOM 5701 C CA . PRO B 1 338 ? 59.413 62.051 46.996 1.00 22.39 335 PRO B CA 1
ATOM 5702 C C . PRO B 1 338 ? 59.815 63.438 47.472 1.00 23.42 335 PRO B C 1
ATOM 5703 O O . PRO B 1 338 ? 60.949 63.636 47.901 1.00 25.25 335 PRO B O 1
ATOM 5707 N N . PHE B 1 339 ? 58.924 64.434 47.300 1.00 21.34 336 PHE B N 1
ATOM 5708 C CA . PHE B 1 339 ? 59.230 65.780 47.760 1.00 21.52 336 PHE B CA 1
ATOM 5709 C C . PHE B 1 339 ? 59.125 65.867 49.274 1.00 21.29 336 PHE B C 1
ATOM 5710 O O . PHE B 1 339 ? 59.985 66.468 49.918 1.00 22.06 336 PHE B O 1
ATOM 5718 N N . ILE B 1 340 ? 58.070 65.273 49.840 1.00 20.52 337 ILE B N 1
ATOM 5719 C CA . ILE B 1 340 ? 57.891 65.351 51.277 1.00 20.33 337 ILE B CA 1
ATOM 5720 C C . ILE B 1 340 ? 58.958 64.509 51.974 1.00 23.09 337 ILE B C 1
ATOM 5721 O O . ILE B 1 340 ? 59.448 64.912 53.036 1.00 22.50 337 ILE B O 1
ATOM 5726 N N . GLN B 1 341 ? 59.357 63.379 51.366 1.00 21.94 338 GLN B N 1
ATOM 5727 C CA . GLN B 1 341 ? 60.343 62.492 51.967 1.00 23.87 338 GLN B CA 1
ATOM 5728 C C . GLN B 1 341 ? 61.686 63.208 52.127 1.00 24.60 338 GLN B C 1
ATOM 5729 O O . GLN B 1 341 ? 62.495 62.766 52.941 1.00 23.59 338 GLN B O 1
ATOM 5735 N N . THR B 1 342 ? 61.898 64.332 51.426 1.00 23.12 339 THR B N 1
ATOM 5736 C CA . THR B 1 342 ? 63.121 65.085 51.617 1.00 25.27 339 THR B CA 1
ATOM 5737 C C . THR B 1 342 ? 63.100 65.777 52.981 1.00 27.74 339 THR B C 1
ATOM 5738 O O . THR B 1 342 ? 64.127 66.246 53.448 1.00 29.29 339 THR B O 1
ATOM 5742 N N . LEU B 1 343 ? 61.935 65.846 53.623 1.00 26.52 340 LEU B N 1
ATOM 5743 C CA . LEU B 1 343 ? 61.780 66.526 54.902 1.00 26.25 340 LEU B CA 1
ATOM 5744 C C . LEU B 1 343 ? 61.753 65.524 56.060 1.00 25.37 340 LEU B C 1
ATOM 5745 O O . LEU B 1 343 ? 62.198 65.832 57.175 1.00 24.52 340 LEU B O 1
ATOM 5750 N N . CYS B 1 344 ? 61.095 64.378 55.854 1.00 25.07 341 CYS B N 1
ATOM 5751 C CA . CYS B 1 344 ? 60.929 63.407 56.919 1.00 24.17 341 CYS B CA 1
ATOM 5752 C C . CYS B 1 344 ? 60.436 62.086 56.332 1.00 22.87 341 CYS B C 1
ATOM 5753 O O . CYS B 1 344 ? 59.926 62.048 55.209 1.00 22.22 341 CYS B O 1
ATOM 5756 N N . PRO B 1 345 ? 60.568 60.982 57.097 1.00 22.96 342 PRO B N 1
ATOM 5757 C CA . PRO B 1 345 ? 59.939 59.707 56.732 1.00 23.17 342 PRO B CA 1
ATOM 5758 C C . PRO B 1 345 ? 58.451 59.908 56.442 1.00 21.36 342 PRO B C 1
ATOM 5759 O O . PRO B 1 345 ? 57.739 60.541 57.224 1.00 20.35 342 PRO B O 1
ATOM 5763 N N . THR B 1 346 ? 58.022 59.364 55.304 1.00 21.94 343 THR B N 1
ATOM 5764 C CA . THR B 1 346 ? 56.719 59.650 54.726 1.00 21.11 343 THR B CA 1
ATOM 5765 C C . THR B 1 346 ? 56.049 58.348 54.297 1.00 20.82 343 THR B C 1
ATOM 5766 O O . THR B 1 346 ? 56.688 57.522 53.630 1.00 21.99 343 THR B O 1
ATOM 5770 N N . LEU B 1 347 ? 54.756 58.193 54.622 1.00 19.34 344 LEU B N 1
ATOM 5771 C CA . LEU B 1 347 ? 53.927 57.153 54.038 1.00 21.33 344 LEU B CA 1
ATOM 5772 C C . LEU B 1 347 ? 52.806 57.783 53.201 1.00 20.46 344 LEU B C 1
ATOM 5773 O O . LEU B 1 347 ? 52.332 58.898 53.457 1.00 21.70 344 LEU B O 1
ATOM 5778 N N . VAL B 1 348 ? 52.338 57.011 52.233 1.00 17.95 345 VAL B N 1
ATOM 5779 C CA . VAL B 1 348 ? 51.147 57.350 51.485 1.00 17.05 345 VAL B CA 1
ATOM 5780 C C . VAL B 1 348 ? 50.045 56.456 52.041 1.00 17.40 345 VAL B C 1
ATOM 5781 O O . VAL B 1 348 ? 50.155 55.229 52.096 1.00 17.70 345 VAL B O 1
ATOM 5785 N N . LEU B 1 349 ? 49.012 57.094 52.566 1.00 16.65 346 LEU B N 1
ATOM 5786 C CA . LEU B 1 349 ? 47.989 56.339 53.255 1.00 17.56 346 LEU B CA 1
ATOM 5787 C C . LEU B 1 349 ? 46.734 57.178 53.250 1.00 16.42 346 LEU B C 1
ATOM 5788 O O . LEU B 1 349 ? 46.714 58.239 53.836 1.00 15.77 346 LEU B O 1
ATOM 5793 N N . GLY B 1 350 ? 45.661 56.678 52.639 1.00 17.38 347 GLY B N 1
ATOM 5794 C CA . GLY B 1 350 ? 44.418 57.431 52.682 1.00 17.38 347 GLY B CA 1
ATOM 5795 C C . GLY B 1 350 ? 43.202 56.593 52.309 1.00 18.19 347 GLY B C 1
ATOM 5796 O O . GLY B 1 350 ? 43.325 55.505 51.740 1.00 17.38 347 GLY B O 1
ATOM 5797 N N . PRO B 1 351 ? 41.998 57.148 52.571 1.00 18.38 348 PRO B N 1
ATOM 5798 C CA . PRO B 1 351 ? 40.746 56.460 52.272 1.00 19.85 348 PRO B CA 1
ATOM 5799 C C . PRO B 1 351 ? 40.375 56.538 50.790 1.00 20.74 348 PRO B C 1
ATOM 5800 O O . PRO B 1 351 ? 40.877 57.384 50.039 1.00 20.34 348 PRO B O 1
ATOM 5804 N N . GLY B 1 352 ? 39.523 55.601 50.371 1.00 20.79 349 GLY B N 1
ATOM 5805 C CA . GLY B 1 352 ? 39.079 55.529 48.988 1.00 21.66 349 GLY B CA 1
ATOM 5806 C C . GLY B 1 352 ? 40.059 54.737 48.150 1.00 22.94 349 GLY B C 1
ATOM 5807 O O . GLY B 1 352 ? 41.139 54.413 48.638 1.00 23.13 349 GLY B O 1
ATOM 5808 N N . SER B 1 353 ? 39.674 54.420 46.899 1.00 21.16 350 SER B N 1
ATOM 5809 C CA . SER B 1 353 ? 40.488 53.556 46.072 1.00 21.78 350 SER B CA 1
ATOM 5810 C C . SER B 1 353 ? 40.963 54.301 44.831 1.00 21.55 350 SER B C 1
ATOM 5811 O O . SER B 1 353 ? 40.210 55.049 44.197 1.00 21.19 350 SER B O 1
ATOM 5814 N N . ILE B 1 354 ? 42.195 53.995 44.450 1.00 22.05 351 ILE B N 1
ATOM 5815 C CA . ILE B 1 354 ? 42.779 54.373 43.180 1.00 24.48 351 ILE B CA 1
ATOM 5816 C C . ILE B 1 354 ? 41.851 54.009 42.027 1.00 25.69 351 ILE B C 1
ATOM 5817 O O . ILE B 1 354 ? 41.918 54.644 40.986 1.00 25.15 351 ILE B O 1
ATOM 5822 N N . ASN B 1 355 ? 41.031 52.959 42.182 1.00 25.49 352 ASN B N 1
ATOM 5823 C CA . ASN B 1 355 ? 40.138 52.523 41.098 1.00 26.60 352 ASN B CA 1
ATOM 5824 C C . ASN B 1 355 ? 39.116 53.600 40.732 1.00 29.58 352 ASN B C 1
ATOM 5825 O O . ASN B 1 355 ? 38.573 53.594 39.614 1.00 29.57 352 ASN B O 1
ATOM 5830 N N . GLN B 1 356 ? 38.792 54.475 41.701 1.00 24.54 353 GLN B N 1
ATOM 5831 C CA . GLN B 1 356 ? 37.833 55.545 41.464 1.00 24.14 353 GLN B CA 1
ATOM 5832 C C . GLN B 1 356 ? 38.520 56.850 41.065 1.00 24.12 353 GLN B C 1
ATOM 5833 O O . GLN B 1 356 ? 37.854 57.731 40.516 1.00 23.00 353 GLN B O 1
ATOM 5839 N N . ALA B 1 357 ? 39.831 56.978 41.340 1.00 24.28 354 ALA B N 1
ATOM 5840 C CA . ALA B 1 357 ? 40.561 58.192 41.018 1.00 23.85 354 ALA B CA 1
ATOM 5841 C C . ALA B 1 357 ? 40.500 58.487 39.513 1.00 23.83 354 ALA B C 1
ATOM 5842 O O . ALA B 1 357 ? 40.784 57.623 38.690 1.00 23.69 354 ALA B O 1
ATOM 5844 N N . HIS B 1 358 ? 40.171 59.741 39.200 1.00 22.16 355 HIS B N 1
ATOM 5845 C CA . HIS B 1 358 ? 40.128 60.288 37.855 1.00 25.76 355 HIS B CA 1
ATOM 5846 C C . HIS B 1 358 ? 39.031 59.646 37.010 1.00 29.95 355 HIS B C 1
ATOM 5847 O O . HIS B 1 358 ? 39.007 59.865 35.796 1.00 31.59 355 HIS B O 1
ATOM 5854 N N . GLN B 1 359 ? 38.122 58.888 37.623 1.00 28.09 356 GLN B N 1
ATOM 5855 C CA . GLN B 1 359 ? 37.129 58.163 36.847 1.00 30.67 356 GLN B CA 1
ATOM 5856 C C . GLN B 1 359 ? 35.822 58.952 36.824 1.00 30.14 356 GLN B C 1
ATOM 5857 O O . GLN B 1 359 ? 35.478 59.644 37.782 1.00 27.17 356 GLN B O 1
ATOM 5863 N N . PRO B 1 360 ? 34.987 58.766 35.776 1.00 30.75 357 PRO B N 1
ATOM 5864 C CA . PRO B 1 360 ? 33.614 59.244 35.822 1.00 30.12 357 PRO B CA 1
ATOM 5865 C C . PRO B 1 360 ? 32.876 58.668 37.026 1.00 27.80 357 PRO B C 1
ATOM 5866 O O . PRO B 1 360 ? 33.007 57.484 37.336 1.00 26.63 357 PRO B O 1
ATOM 5870 N N . ASP B 1 361 ? 32.075 59.520 37.663 1.00 24.30 358 ASP B N 1
ATOM 5871 C CA . ASP B 1 361 ? 31.274 59.147 38.815 1.00 27.75 358 ASP B CA 1
ATOM 5872 C C . ASP B 1 361 ? 32.210 58.572 39.875 1.00 24.90 358 ASP B C 1
ATOM 5873 O O . ASP B 1 361 ? 31.906 57.561 40.515 1.00 26.64 358 ASP B O 1
ATOM 5878 N N . GLU B 1 362 ? 33.339 59.261 40.048 1.00 23.52 359 GLU B N 1
ATOM 5879 C CA . GLU B 1 362 ? 34.216 59.055 41.205 1.00 22.18 359 GLU B CA 1
ATOM 5880 C C . GLU B 1 362 ? 33.401 59.024 42.493 1.00 20.34 359 GLU B C 1
ATOM 5881 O O . GLU B 1 362 ? 32.541 59.892 42.693 1.00 22.00 359 GLU B O 1
ATOM 5887 N N . TYR B 1 363 ? 33.763 58.094 43.410 1.00 20.20 360 TYR B N 1
ATOM 5888 C CA . TYR B 1 363 ? 33.180 58.025 44.743 1.00 20.09 360 TYR B CA 1
ATOM 5889 C C . TYR B 1 363 ? 34.173 57.525 45.795 1.00 19.82 360 TYR B C 1
ATOM 5890 O O . TYR B 1 363 ? 35.237 56.992 45.472 1.00 20.47 360 TYR B O 1
ATOM 5899 N N . LEU B 1 364 ? 33.772 57.736 47.058 1.00 21.17 361 LEU B N 1
ATOM 5900 C CA . LEU B 1 364 ? 34.387 57.179 48.256 1.00 22.70 361 LEU B CA 1
ATOM 5901 C C . LEU B 1 364 ? 33.328 56.398 49.034 1.00 22.57 361 LEU B C 1
ATOM 5902 O O . LEU B 1 364 ? 32.227 56.896 49.282 1.00 20.22 361 LEU B O 1
ATOM 5907 N N . GLU B 1 365 ? 33.670 55.169 49.430 1.00 21.66 362 GLU B N 1
ATOM 5908 C CA . GLU B 1 365 ? 32.719 54.329 50.133 1.00 22.17 362 GLU B CA 1
ATOM 5909 C C . GLU B 1 365 ? 32.607 54.784 51.574 1.00 21.80 362 GLU B C 1
ATOM 5910 O O . GLU B 1 365 ? 33.618 55.051 52.235 1.00 19.79 362 GLU B O 1
ATOM 5916 N N . THR B 1 366 ? 31.364 54.768 52.069 1.00 22.08 363 THR B N 1
ATOM 5917 C CA . THR B 1 366 ? 31.090 55.242 53.406 1.00 21.90 363 THR B CA 1
ATOM 5918 C C . THR B 1 366 ? 31.764 54.359 54.443 1.00 22.33 363 THR B C 1
ATOM 5919 O O . THR B 1 366 ? 31.995 54.825 55.555 1.00 22.61 363 THR B O 1
ATOM 5923 N N . ARG B 1 367 ? 32.090 53.118 54.081 1.00 22.65 364 ARG B N 1
ATOM 5924 C CA . ARG B 1 367 ? 32.734 52.219 55.030 1.00 26.23 364 ARG B CA 1
ATOM 5925 C C . ARG B 1 367 ? 34.106 52.760 55.465 1.00 25.48 364 ARG B C 1
ATOM 5926 O O . ARG B 1 367 ? 34.622 52.358 56.510 1.00 22.13 364 ARG B O 1
ATOM 5934 N N . PHE B 1 368 ? 34.700 53.678 54.689 1.00 23.05 365 PHE B N 1
ATOM 5935 C CA . PHE B 1 368 ? 35.978 54.257 55.087 1.00 22.45 365 PHE B CA 1
ATOM 5936 C C . PHE B 1 368 ? 35.838 55.308 56.185 1.00 23.72 365 PHE B C 1
ATOM 5937 O O . PHE B 1 368 ? 36.858 55.652 56.808 1.00 23.77 365 PHE B O 1
ATOM 5945 N N . ILE B 1 369 ? 34.607 55.816 56.459 1.00 22.26 366 ILE B N 1
ATOM 5946 C CA . ILE B 1 369 ? 34.457 56.983 57.322 1.00 23.40 366 ILE B CA 1
ATOM 5947 C C . ILE B 1 369 ? 35.006 56.719 58.733 1.00 25.84 366 ILE B C 1
ATOM 5948 O O . ILE B 1 369 ? 35.870 57.447 59.210 1.00 25.33 366 ILE B O 1
ATOM 5953 N N . LYS B 1 370 ? 34.465 55.725 59.429 1.00 27.17 367 LYS B N 1
ATOM 5954 C CA . LYS B 1 370 ? 34.866 55.454 60.803 1.00 29.93 367 LYS B CA 1
ATOM 5955 C C . LYS B 1 370 ? 36.334 55.017 60.926 1.00 25.03 367 LYS B C 1
ATOM 5956 O O . LYS B 1 370 ? 37.056 55.518 61.793 1.00 25.28 367 LYS B O 1
ATOM 5962 N N . PRO B 1 371 ? 36.829 54.070 60.121 1.00 23.65 368 PRO B N 1
ATOM 5963 C CA . PRO B 1 371 ? 38.223 53.646 60.222 1.00 25.49 368 PRO B CA 1
ATOM 5964 C C . PRO B 1 371 ? 39.205 54.776 59.884 1.00 26.07 368 PRO B C 1
ATOM 5965 O O . PRO B 1 371 ? 40.273 54.866 60.495 1.00 24.72 368 PRO B O 1
ATOM 5969 N N . THR B 1 372 ? 38.826 55.695 58.986 1.00 23.95 369 THR B N 1
ATOM 5970 C CA . THR B 1 372 ? 39.704 56.823 58.683 1.00 23.53 369 THR B CA 1
ATOM 5971 C C . THR B 1 372 ? 39.778 57.815 59.852 1.00 25.16 369 THR B C 1
ATOM 5972 O O . THR B 1 372 ? 40.871 58.281 60.186 1.00 21.70 369 THR B O 1
ATOM 5976 N N . ARG B 1 373 ? 38.621 58.173 60.437 1.00 24.77 370 ARG B N 1
ATOM 5977 C CA . ARG B 1 373 ? 38.534 59.066 61.582 1.00 26.92 370 ARG B CA 1
ATOM 5978 C C . ARG B 1 373 ? 39.378 58.507 62.725 1.00 26.82 370 ARG B C 1
ATOM 5979 O O . ARG B 1 373 ? 40.080 59.259 63.405 1.00 26.30 370 ARG B O 1
ATOM 5987 N N . GLU B 1 374 ? 39.322 57.189 62.917 1.00 27.62 371 GLU B N 1
ATOM 5988 C CA . GLU B 1 374 ? 40.053 56.510 63.985 1.00 28.39 371 GLU B CA 1
ATOM 5989 C C . GLU B 1 374 ? 41.562 56.572 63.749 1.00 25.21 371 GLU B C 1
ATOM 5990 O O . GLU B 1 374 ? 42.330 56.844 64.667 1.00 24.55 371 GLU B O 1
ATOM 5996 N N . LEU B 1 375 ? 42.001 56.269 62.533 1.00 23.40 372 LEU B N 1
ATOM 5997 C CA A LEU B 1 375 ? 43.421 56.275 62.200 0.60 24.10 372 LEU B CA 1
ATOM 5998 C CA B LEU B 1 375 ? 43.422 56.273 62.209 0.40 22.40 372 LEU B CA 1
ATOM 5999 C C . LEU B 1 375 ? 44.000 57.657 62.479 1.00 23.09 372 LEU B C 1
ATOM 6000 O O . LEU B 1 375 ? 45.063 57.775 63.095 1.00 22.42 372 LEU B O 1
ATOM 6009 N N . ILE B 1 376 ? 43.295 58.700 62.022 1.00 21.17 373 ILE B N 1
ATOM 6010 C CA . ILE B 1 376 ? 43.824 60.052 62.139 1.00 21.51 373 ILE B CA 1
ATOM 6011 C C . ILE B 1 376 ? 43.891 60.443 63.615 1.00 21.07 373 ILE B C 1
ATOM 6012 O O . ILE B 1 376 ? 44.910 60.962 64.057 1.00 20.50 373 ILE B O 1
ATOM 6017 N N . THR B 1 377 ? 42.824 60.186 64.371 1.00 20.72 374 THR B N 1
ATOM 6018 C CA . THR B 1 377 ? 42.839 60.490 65.800 1.00 21.64 374 THR B CA 1
ATOM 6019 C C . THR B 1 377 ? 44.038 59.808 66.470 1.00 20.62 374 THR B C 1
ATOM 6020 O O . THR B 1 377 ? 44.696 60.376 67.344 1.00 21.62 374 THR B O 1
ATOM 6024 N N . GLN B 1 378 ? 44.271 58.551 66.098 1.00 21.89 375 GLN B N 1
ATOM 6025 C CA . GLN B 1 378 ? 45.303 57.730 66.723 1.00 24.97 375 GLN B CA 1
ATOM 6026 C C . GLN B 1 378 ? 46.711 58.190 66.347 1.00 24.55 375 GLN B C 1
ATOM 6027 O O . GLN B 1 378 ? 47.611 58.146 67.196 1.00 23.68 375 GLN B O 1
ATOM 6033 N N . VAL B 1 379 ? 46.946 58.614 65.098 1.00 20.86 376 VAL B N 1
ATOM 6034 C CA . VAL B 1 379 ? 48.296 59.055 64.759 1.00 21.75 376 VAL B CA 1
ATOM 6035 C C . VAL B 1 379 ? 48.599 60.425 65.386 1.00 19.52 376 VAL B C 1
ATOM 6036 O O . VAL B 1 379 ? 49.742 60.691 65.765 1.00 19.70 376 VAL B O 1
ATOM 6040 N N . ILE B 1 380 ? 47.591 61.280 65.507 1.00 18.51 377 ILE B N 1
ATOM 6041 C CA . ILE B 1 380 ? 47.774 62.543 66.204 1.00 18.95 377 ILE B CA 1
ATOM 6042 C C . ILE B 1 380 ? 48.118 62.269 67.672 1.00 21.14 377 ILE B C 1
ATOM 6043 O O . ILE B 1 380 ? 49.076 62.824 68.201 1.00 21.26 377 ILE B O 1
ATOM 6048 N N . HIS B 1 381 ? 47.292 61.456 68.338 1.00 20.48 378 HIS B N 1
ATOM 6049 C CA . HIS B 1 381 ? 47.598 61.070 69.700 1.00 21.23 378 HIS B CA 1
ATOM 6050 C C . HIS B 1 381 ? 49.062 60.619 69.801 1.00 21.55 378 HIS B C 1
ATOM 6051 O O . HIS B 1 381 ? 49.827 61.174 70.595 1.00 22.02 378 HIS B O 1
ATOM 6058 N N . HIS B 1 382 ? 49.470 59.640 68.995 1.00 20.92 379 HIS B N 1
ATOM 6059 C CA A HIS B 1 382 ? 50.778 59.022 69.153 0.60 23.36 379 HIS B CA 1
ATOM 6060 C CA B HIS B 1 382 ? 50.784 59.038 69.179 0.40 22.31 379 HIS B CA 1
ATOM 6061 C C . HIS B 1 382 ? 51.910 60.023 68.873 1.00 23.90 379 HIS B C 1
ATOM 6062 O O . HIS B 1 382 ? 52.875 60.097 69.644 1.00 25.54 379 HIS B O 1
ATOM 6075 N N . PHE B 1 383 ? 51.815 60.762 67.756 1.00 20.71 380 PHE B N 1
ATOM 6076 C CA . PHE B 1 383 ? 52.917 61.600 67.305 1.00 22.14 380 PHE B CA 1
ATOM 6077 C C . PHE B 1 383 ? 52.902 63.016 67.898 1.00 22.54 380 PHE B C 1
ATOM 6078 O O . PHE B 1 383 ? 53.934 63.680 67.796 1.00 22.21 380 PHE B O 1
ATOM 6086 N N . CYS B 1 384 ? 51.775 63.498 68.449 1.00 21.18 381 CYS B N 1
ATOM 6087 C CA . CYS B 1 384 ? 51.682 64.880 68.900 1.00 23.18 381 CYS B CA 1
ATOM 6088 C C . CYS B 1 384 ? 51.353 65.007 70.397 1.00 28.02 381 CYS B C 1
ATOM 6089 O O . CYS B 1 384 ? 51.689 66.009 71.034 1.00 26.65 381 CYS B O 1
ATOM 6092 N N . TRP B 1 385 ? 50.591 64.042 70.941 1.00 33.35 382 TRP B N 1
ATOM 6093 C CA . TRP B 1 385 ? 50.119 64.139 72.316 1.00 36.47 382 TRP B CA 1
ATOM 6094 C C . TRP B 1 385 ? 51.121 63.490 73.261 1.00 37.53 382 TRP B C 1
ATOM 6095 O O . TRP B 1 385 ? 51.255 63.969 74.380 1.00 44.53 382 TRP B O 1
ATOM 6106 N N . HIS B 1 386 ? 51.824 62.434 72.821 1.00 34.88 383 HIS B N 1
ATOM 6107 C CA . HIS B 1 386 ? 52.936 61.915 73.604 1.00 41.41 383 HIS B CA 1
ATOM 6108 C C . HIS B 1 386 ? 54.050 62.972 73.707 1.00 46.56 383 HIS B C 1
ATOM 6109 O O . HIS B 1 386 ? 54.294 63.672 72.679 1.00 47.14 383 HIS B O 1
ATOM 6117 N N . LYS C 1 7 ? 48.576 19.626 17.671 1.00 45.99 4 LYS C N 1
ATOM 6118 C CA . LYS C 1 7 ? 47.190 19.106 17.818 1.00 47.15 4 LYS C CA 1
ATOM 6119 C C . LYS C 1 7 ? 47.022 18.563 19.237 1.00 42.79 4 LYS C C 1
ATOM 6120 O O . LYS C 1 7 ? 47.784 17.694 19.682 1.00 41.14 4 LYS C O 1
ATOM 6126 N N . LEU C 1 8 ? 45.995 19.093 19.911 1.00 30.35 5 LEU C N 1
ATOM 6127 C CA . LEU C 1 8 ? 45.640 18.763 21.279 1.00 25.96 5 LEU C CA 1
ATOM 6128 C C . LEU C 1 8 ? 45.461 17.256 21.414 1.00 21.41 5 LEU C C 1
ATOM 6129 O O . LEU C 1 8 ? 44.913 16.616 20.532 1.00 20.00 5 LEU C O 1
ATOM 6134 N N . PRO C 1 9 ? 45.717 16.650 22.591 1.00 21.12 6 PRO C N 1
ATOM 6135 C CA . PRO C 1 9 ? 45.333 15.261 22.817 1.00 19.42 6 PRO C CA 1
ATOM 6136 C C . PRO C 1 9 ? 43.827 15.060 22.782 1.00 17.83 6 PRO C C 1
ATOM 6137 O O . PRO C 1 9 ? 43.053 16.017 22.897 1.00 16.49 6 PRO C O 1
ATOM 6141 N N . PRO C 1 10 ? 43.367 13.801 22.630 1.00 18.44 7 PRO C N 1
ATOM 6142 C CA . PRO C 1 10 ? 41.943 13.511 22.602 1.00 18.93 7 PRO C CA 1
ATOM 6143 C C . PRO C 1 10 ? 41.289 13.903 23.924 1.00 17.10 7 PRO C C 1
ATOM 6144 O O . PRO C 1 10 ? 41.937 13.952 24.979 1.00 15.99 7 PRO C O 1
ATOM 6148 N N . PHE C 1 11 ? 39.988 14.110 23.862 1.00 15.33 8 PHE C N 1
ATOM 6149 C CA . PHE C 1 11 ? 39.189 14.507 25.013 1.00 15.51 8 PHE C CA 1
ATOM 6150 C C . PHE C 1 11 ? 39.521 13.721 26.281 1.00 15.54 8 PHE C C 1
ATOM 6151 O O . PHE C 1 11 ? 39.713 14.327 27.340 1.00 15.48 8 PHE C O 1
ATOM 6159 N N . ILE C 1 12 ? 39.564 12.394 26.187 1.00 14.58 9 ILE C N 1
ATOM 6160 C CA . ILE C 1 12 ? 39.635 11.559 27.373 1.00 16.22 9 ILE C CA 1
ATOM 6161 C C . ILE C 1 12 ? 40.998 11.726 28.029 1.00 16.58 9 ILE C C 1
ATOM 6162 O O . ILE C 1 12 ? 41.074 11.658 29.259 1.00 15.45 9 ILE C O 1
ATOM 6167 N N . GLU C 1 13 ? 42.057 11.983 27.238 1.00 16.45 10 GLU C N 1
ATOM 6168 C CA . GLU C 1 13 ? 43.367 12.195 27.852 1.00 16.89 10 GLU C CA 1
ATOM 6169 C C . GLU C 1 13 ? 43.440 13.536 28.577 1.00 15.08 10 GLU C C 1
ATOM 6170 O O . GLU C 1 13 ? 44.086 13.621 29.645 1.00 15.41 10 GLU C O 1
ATOM 6176 N N . ILE C 1 14 ? 42.844 14.575 27.977 1.00 14.16 11 ILE C N 1
ATOM 6177 C CA . ILE C 1 14 ? 42.788 15.884 28.620 1.00 13.63 11 ILE C CA 1
ATOM 6178 C C . ILE C 1 14 ? 42.092 15.722 29.974 1.00 13.32 11 ILE C C 1
ATOM 6179 O O . ILE C 1 14 ? 42.526 16.234 31.009 1.00 13.33 11 ILE C O 1
ATOM 6184 N N . TYR C 1 15 ? 40.938 15.057 29.946 1.00 14.13 12 TYR C N 1
ATOM 6185 C CA . TYR C 1 15 ? 40.109 14.885 31.120 1.00 14.13 12 TYR C CA 1
ATOM 6186 C C . TYR C 1 15 ? 40.884 14.134 32.199 1.00 14.48 12 TYR C C 1
ATOM 6187 O O . TYR C 1 15 ? 40.923 14.535 33.367 1.00 13.75 12 TYR C O 1
ATOM 6196 N N . ARG C 1 16 ? 41.484 13.019 31.786 1.00 14.50 13 ARG C N 1
ATOM 6197 C CA . ARG C 1 16 ? 42.297 12.196 32.677 1.00 16.45 13 ARG C CA 1
ATOM 6198 C C . ARG C 1 16 ? 43.392 13.015 33.351 1.00 15.47 13 ARG C C 1
ATOM 6199 O O . ARG C 1 16 ? 43.580 12.865 34.554 1.00 15.85 13 ARG C O 1
ATOM 6207 N N . ALA C 1 17 ? 44.085 13.859 32.581 1.00 14.64 14 ALA C N 1
ATOM 6208 C CA . ALA C 1 17 ? 45.212 14.640 33.089 1.00 14.73 14 ALA C CA 1
ATOM 6209 C C . ALA C 1 17 ? 44.741 15.636 34.146 1.00 14.01 14 ALA C C 1
ATOM 6210 O O . ALA C 1 17 ? 45.408 15.795 35.156 1.00 15.38 14 ALA C O 1
ATOM 6212 N N . LEU C 1 18 ? 43.572 16.258 33.939 1.00 14.09 15 LEU C N 1
ATOM 6213 C CA . LEU C 1 18 ? 43.043 17.232 34.883 1.00 14.03 15 LEU C CA 1
ATOM 6214 C C . LEU C 1 18 ? 42.621 16.509 36.164 1.00 14.63 15 LEU C C 1
ATOM 6215 O O . LEU C 1 18 ? 42.873 17.009 37.249 1.00 14.14 15 LEU C O 1
ATOM 6220 N N . ILE C 1 19 ? 41.951 15.361 36.029 1.00 14.19 16 ILE C N 1
ATOM 6221 C CA . ILE C 1 19 ? 41.488 14.618 37.182 1.00 14.69 16 ILE C CA 1
ATOM 6222 C C . ILE C 1 19 ? 42.695 14.134 37.992 1.00 15.47 16 ILE C C 1
ATOM 6223 O O . ILE C 1 19 ? 42.679 14.105 39.224 1.00 15.30 16 ILE C O 1
ATOM 6228 N N . ALA C 1 20 ? 43.734 13.725 37.295 1.00 15.37 17 ALA C N 1
ATOM 6229 C CA . ALA C 1 20 ? 44.921 13.192 37.958 1.00 16.36 17 ALA C CA 1
ATOM 6230 C C . ALA C 1 20 ? 45.767 14.267 38.649 1.00 17.31 17 ALA C C 1
ATOM 6231 O O . ALA C 1 20 ? 46.770 13.911 39.277 1.00 19.94 17 ALA C O 1
ATOM 6233 N N . THR C 1 21 ? 45.486 15.549 38.427 1.00 17.08 18 THR C N 1
ATOM 6234 C CA . THR C 1 21 ? 46.266 16.630 39.016 1.00 17.66 18 THR C CA 1
ATOM 6235 C C . THR C 1 21 ? 45.502 17.142 40.240 1.00 17.91 18 THR C C 1
ATOM 6236 O O . THR C 1 21 ? 44.509 17.860 40.082 1.00 16.92 18 THR C O 1
ATOM 6240 N N . PRO C 1 22 ? 45.889 16.744 41.479 1.00 18.36 19 PRO C N 1
ATOM 6241 C CA . PRO C 1 22 ? 45.210 17.205 42.698 1.00 18.27 19 PRO C CA 1
ATOM 6242 C C . PRO C 1 22 ? 45.159 18.722 42.783 1.00 16.87 19 PRO C C 1
ATOM 6243 O O . PRO C 1 22 ? 46.174 19.382 42.593 1.00 18.14 19 PRO C O 1
ATOM 6247 N N . SER C 1 23 ? 43.970 19.237 43.116 1.00 16.30 20 SER C N 1
ATOM 6248 C CA . SER C 1 23 ? 43.727 20.658 43.290 1.00 15.97 20 SER C CA 1
ATOM 6249 C C . SER C 1 23 ? 42.656 20.911 44.346 1.00 17.06 20 SER C C 1
ATOM 6250 O O . SER C 1 23 ? 41.842 21.819 44.247 1.00 17.05 20 SER C O 1
ATOM 6253 N N . ILE C 1 24 ? 42.738 20.160 45.429 1.00 18.08 21 ILE C N 1
ATOM 6254 C CA . ILE C 1 24 ? 41.842 20.307 46.565 1.00 18.60 21 ILE C CA 1
ATOM 6255 C C . ILE C 1 24 ? 42.127 21.644 47.241 1.00 18.98 21 ILE C C 1
ATOM 6256 O O . ILE C 1 24 ? 43.288 21.935 47.546 1.00 17.68 21 ILE C O 1
ATOM 6261 N N . SER C 1 25 ? 41.065 22.425 47.475 1.00 19.48 22 SER C N 1
ATOM 6262 C CA . SER C 1 25 ? 41.129 23.620 48.322 1.00 20.05 22 SER C CA 1
ATOM 6263 C C . SER C 1 25 ? 40.596 23.308 49.731 1.00 21.73 22 SER C C 1
ATOM 6264 O O . SER C 1 25 ? 39.720 22.459 49.916 1.00 21.24 22 SER C O 1
ATOM 6267 N N . ALA C 1 26 ? 41.187 23.964 50.733 1.00 23.66 23 ALA C N 1
ATOM 6268 C CA . ALA C 1 26 ? 40.757 23.791 52.112 1.00 26.37 23 ALA C CA 1
ATOM 6269 C C . ALA C 1 26 ? 41.171 25.005 52.949 1.00 26.56 23 ALA C C 1
ATOM 6270 O O . ALA C 1 26 ? 42.136 25.687 52.643 1.00 24.57 23 ALA C O 1
ATOM 6272 N N . THR C 1 27 ? 40.403 25.288 53.998 1.00 32.51 24 THR C N 1
ATOM 6273 C CA . THR C 1 27 ? 40.804 26.306 54.959 1.00 36.63 24 THR C CA 1
ATOM 6274 C C . THR C 1 27 ? 42.082 25.849 55.669 1.00 37.77 24 THR C C 1
ATOM 6275 O O . THR C 1 27 ? 42.998 26.648 55.819 1.00 43.99 24 THR C O 1
ATOM 6279 N N . GLU C 1 28 ? 42.164 24.558 56.044 1.00 40.89 25 GLU C N 1
ATOM 6280 C CA . GLU C 1 28 ? 43.290 24.002 56.804 1.00 43.16 25 GLU C CA 1
ATOM 6281 C C . GLU C 1 28 ? 44.531 23.873 55.911 1.00 42.58 25 GLU C C 1
ATOM 6282 O O . GLU C 1 28 ? 44.494 23.191 54.880 1.00 37.64 25 GLU C O 1
ATOM 6288 N N . GLU C 1 29 ? 45.627 24.516 56.318 1.00 37.55 26 GLU C N 1
ATOM 6289 C CA . GLU C 1 29 ? 46.873 24.510 55.566 1.00 45.05 26 GLU C CA 1
ATOM 6290 C C . GLU C 1 29 ? 47.268 23.112 55.094 1.00 44.99 26 GLU C C 1
ATOM 6291 O O . GLU C 1 29 ? 47.681 22.952 53.953 1.00 46.05 26 GLU C O 1
ATOM 6297 N N . ALA C 1 30 ? 47.128 22.117 55.971 1.00 46.32 27 ALA C N 1
ATOM 6298 C CA . ALA C 1 30 ? 47.566 20.755 55.707 1.00 47.21 27 ALA C CA 1
ATOM 6299 C C . ALA C 1 30 ? 46.869 20.163 54.485 1.00 44.31 27 ALA C C 1
ATOM 6300 O O . ALA C 1 30 ? 47.467 19.358 53.782 1.00 41.62 27 ALA C O 1
ATOM 6302 N N . LEU C 1 31 ? 45.601 20.513 54.268 1.00 43.11 28 LEU C N 1
ATOM 6303 C CA . LEU C 1 31 ? 44.823 19.919 53.190 1.00 41.35 28 LEU C CA 1
ATOM 6304 C C . LEU C 1 31 ? 44.732 20.821 51.957 1.00 35.54 28 LEU C C 1
ATOM 6305 O O . LEU C 1 31 ? 44.100 20.414 50.969 1.00 34.42 28 LEU C O 1
ATOM 6310 N N . ASP C 1 32 ? 45.334 22.017 52.003 1.00 30.30 29 ASP C N 1
ATOM 6311 C CA . ASP C 1 32 ? 45.081 23.028 50.979 1.00 29.75 29 ASP C CA 1
ATOM 6312 C C . ASP C 1 32 ? 46.136 22.935 49.869 1.00 28.96 29 ASP C C 1
ATOM 6313 O O . ASP C 1 32 ? 47.244 23.415 50.038 1.00 34.33 29 ASP C O 1
ATOM 6318 N N . GLN C 1 33 ? 45.736 22.471 48.680 1.00 23.95 30 GLN C N 1
ATOM 6319 C CA . GLN C 1 33 ? 46.689 22.171 47.618 1.00 22.91 30 GLN C CA 1
ATOM 6320 C C . GLN C 1 33 ? 46.746 23.330 46.622 1.00 21.26 30 GLN C C 1
ATOM 6321 O O . GLN C 1 33 ? 45.727 23.904 46.213 1.00 19.90 30 GLN C O 1
ATOM 6327 N N . SER C 1 34 ? 47.966 23.678 46.235 1.00 20.88 31 SER C N 1
ATOM 6328 C CA . SER C 1 34 ? 48.156 24.650 45.185 1.00 20.64 31 SER C CA 1
ATOM 6329 C C . SER C 1 34 ? 47.453 24.149 43.915 1.00 19.56 31 SER C C 1
ATOM 6330 O O . SER C 1 34 ? 47.499 22.949 43.610 1.00 19.33 31 SER C O 1
ATOM 6333 N N . ASN C 1 35 ? 46.869 25.091 43.172 1.00 18.20 32 ASN C N 1
ATOM 6334 C CA . ASN C 1 35 ? 46.313 24.811 41.861 1.00 18.33 32 ASN C CA 1
ATOM 6335 C C . ASN C 1 35 ? 47.304 25.132 40.746 1.00 19.08 32 ASN C C 1
ATOM 6336 O O . ASN C 1 35 ? 46.900 25.119 39.578 1.00 19.92 32 ASN C O 1
ATOM 6341 N N . ALA C 1 36 ? 48.582 25.388 41.070 1.00 19.16 33 ALA C N 1
ATOM 6342 C CA . ALA C 1 36 ? 49.542 25.767 40.041 1.00 20.24 33 ALA C CA 1
ATOM 6343 C C . ALA C 1 36 ? 49.614 24.704 38.938 1.00 19.03 33 ALA C C 1
ATOM 6344 O O . ALA C 1 36 ? 49.687 25.040 37.751 1.00 19.55 33 ALA C O 1
ATOM 6346 N N . ASP C 1 37 ? 49.723 23.434 39.334 1.00 18.84 34 ASP C N 1
ATOM 6347 C CA . ASP C 1 37 ? 49.917 22.367 38.358 1.00 19.13 34 ASP C CA 1
ATOM 6348 C C . ASP C 1 37 ? 48.702 22.240 37.431 1.00 18.11 34 ASP C C 1
ATOM 6349 O O . ASP C 1 37 ? 48.862 21.994 36.223 1.00 17.44 34 ASP C O 1
ATOM 6354 N N . LEU C 1 38 ? 47.490 22.403 37.976 1.00 16.92 35 LEU C N 1
ATOM 6355 C CA . LEU C 1 38 ? 46.265 22.352 37.171 1.00 16.65 35 LEU C CA 1
ATOM 6356 C C . LEU C 1 38 ? 46.277 23.487 36.134 1.00 16.60 35 LEU C C 1
ATOM 6357 O O . LEU C 1 38 ? 46.027 23.287 34.930 1.00 15.25 35 LEU C O 1
ATOM 6362 N N . ILE C 1 39 ? 46.608 24.682 36.633 1.00 16.65 36 ILE C N 1
ATOM 6363 C CA . ILE C 1 39 ? 46.669 25.884 35.823 1.00 18.20 36 ILE C CA 1
ATOM 6364 C C . ILE C 1 39 ? 47.668 25.690 34.682 1.00 18.40 36 ILE C C 1
ATOM 6365 O O . ILE C 1 39 ? 47.373 26.037 33.550 1.00 17.49 36 ILE C O 1
ATOM 6370 N N . THR C 1 40 ? 48.809 25.085 34.987 1.00 19.04 37 THR C N 1
ATOM 6371 C CA . THR C 1 40 ? 49.860 24.937 33.980 1.00 19.76 37 THR C CA 1
ATOM 6372 C C . THR C 1 40 ? 49.408 24.064 32.816 1.00 18.51 37 THR C C 1
ATOM 6373 O O . THR C 1 40 ? 49.655 24.409 31.656 1.00 17.88 37 THR C O 1
ATOM 6377 N N . LEU C 1 41 ? 48.755 22.936 33.122 1.00 18.12 38 LEU C N 1
ATOM 6378 C CA . LEU C 1 41 ? 48.164 22.107 32.083 1.00 17.88 38 LEU C CA 1
ATOM 6379 C C . LEU C 1 41 ? 47.241 22.929 31.186 1.00 17.32 38 LEU C C 1
ATOM 6380 O O . LEU C 1 41 ? 47.396 22.937 29.965 1.00 16.85 38 LEU C O 1
ATOM 6385 N N . LEU C 1 42 ? 46.292 23.647 31.789 1.00 16.12 39 LEU C N 1
ATOM 6386 C CA . LEU C 1 42 ? 45.371 24.441 30.989 1.00 16.29 39 LEU C CA 1
ATOM 6387 C C . LEU C 1 42 ? 46.125 25.504 30.185 1.00 16.57 39 LEU C C 1
ATOM 6388 O O . LEU C 1 42 ? 45.836 25.697 29.014 1.00 16.69 39 LEU C O 1
ATOM 6393 N N . ALA C 1 43 ? 47.024 26.239 30.850 1.00 18.36 40 ALA C N 1
ATOM 6394 C CA . ALA C 1 43 ? 47.715 27.361 30.220 1.00 19.55 40 ALA C CA 1
ATOM 6395 C C . ALA C 1 43 ? 48.459 26.869 28.986 1.00 20.27 40 ALA C C 1
ATOM 6396 O O . ALA C 1 43 ? 48.416 27.517 27.939 1.00 19.35 40 ALA C O 1
ATOM 6398 N N . ASP C 1 44 ? 49.202 25.768 29.148 1.00 18.64 41 ASP C N 1
ATOM 6399 C CA . ASP C 1 44 ? 49.957 25.239 28.038 1.00 18.86 41 ASP C CA 1
ATOM 6400 C C . ASP C 1 44 ? 49.016 24.836 26.886 1.00 18.40 41 ASP C C 1
ATOM 6401 O O . ASP C 1 44 ? 49.326 25.028 25.712 1.00 18.59 41 ASP C O 1
ATOM 6406 N N . TRP C 1 45 ? 47.885 24.196 27.174 1.00 17.49 42 TRP C N 1
ATOM 6407 C CA . TRP C 1 45 ? 47.010 23.781 26.093 1.00 17.29 42 TRP C CA 1
ATOM 6408 C C . TRP C 1 45 ? 46.401 24.993 25.380 1.00 18.56 42 TRP C C 1
ATOM 6409 O O . TRP C 1 45 ? 46.286 24.996 24.157 1.00 18.22 42 TRP C O 1
ATOM 6420 N N . PHE C 1 46 ? 45.974 26.013 26.126 1.00 17.96 43 PHE C N 1
ATOM 6421 C CA . PHE C 1 46 ? 45.436 27.203 25.473 1.00 19.65 43 PHE C CA 1
ATOM 6422 C C . PHE C 1 46 ? 46.515 27.881 24.621 1.00 19.98 43 PHE C C 1
ATOM 6423 O O . PHE C 1 46 ? 46.242 28.371 23.516 1.00 19.86 43 PHE C O 1
ATOM 6431 N N . LYS C 1 47 ? 47.760 27.883 25.113 1.00 21.44 44 LYS C N 1
ATOM 6432 C CA . LYS C 1 47 ? 48.853 28.411 24.305 1.00 22.24 44 LYS C CA 1
ATOM 6433 C C . LYS C 1 47 ? 49.014 27.605 23.029 1.00 22.74 44 LYS C C 1
ATOM 6434 O O . LYS C 1 47 ? 49.262 28.191 21.962 1.00 22.85 44 LYS C O 1
ATOM 6440 N N . ASP C 1 48 ? 48.902 26.279 23.148 1.00 20.96 45 ASP C N 1
ATOM 6441 C CA . ASP C 1 48 ? 48.981 25.396 22.002 1.00 21.27 45 ASP C CA 1
ATOM 6442 C C . ASP C 1 48 ? 47.923 25.758 20.968 1.00 22.39 45 ASP C C 1
ATOM 6443 O O . ASP C 1 48 ? 48.182 25.615 19.784 1.00 21.99 45 ASP C O 1
ATOM 6448 N N . LEU C 1 49 ? 46.747 26.226 21.400 1.00 22.09 46 LEU C N 1
ATOM 6449 C CA . LEU C 1 49 ? 45.673 26.591 20.482 1.00 23.08 46 LEU C CA 1
ATOM 6450 C C . LEU C 1 49 ? 45.765 28.023 19.958 1.00 23.27 46 LEU C C 1
ATOM 6451 O O . LEU C 1 49 ? 44.869 28.461 19.237 1.00 25.89 46 LEU C O 1
ATOM 6456 N N . GLY C 1 50 ? 46.791 28.771 20.343 1.00 22.77 47 GLY C N 1
ATOM 6457 C CA . GLY C 1 50 ? 46.962 30.095 19.817 1.00 23.13 47 GLY C CA 1
ATOM 6458 C C . GLY C 1 50 ? 46.337 31.188 20.676 1.00 23.79 47 GLY C C 1
ATOM 6459 O O . GLY C 1 50 ? 46.314 32.339 20.234 1.00 23.98 47 GLY C O 1
ATOM 6460 N N . PHE C 1 51 ? 45.956 30.891 21.930 1.00 22.05 48 PHE C N 1
ATOM 6461 C CA . PHE C 1 51 ? 45.479 31.936 22.815 1.00 21.93 48 PHE C CA 1
ATOM 6462 C C . PHE C 1 51 ? 46.673 32.663 23.428 1.00 22.27 48 PHE C C 1
ATOM 6463 O O . PHE C 1 51 ? 47.699 32.049 23.720 1.00 20.53 48 PHE C O 1
ATOM 6471 N N . ASN C 1 52 ? 46.421 33.926 23.793 1.00 23.29 49 ASN C N 1
ATOM 6472 C CA . ASN C 1 52 ? 47.231 34.656 24.746 1.00 24.80 49 ASN C CA 1
ATOM 6473 C C . ASN C 1 52 ? 46.854 34.245 26.164 1.00 24.08 49 ASN C C 1
ATOM 6474 O O . ASN C 1 52 ? 45.679 34.216 26.526 1.00 25.32 49 ASN C O 1
ATOM 6479 N N . VAL C 1 53 ? 47.839 33.888 26.981 1.00 22.03 50 VAL C N 1
ATOM 6480 C CA . VAL C 1 53 ? 47.518 33.351 28.290 1.00 22.83 50 VAL C CA 1
ATOM 6481 C C . VAL C 1 53 ? 48.195 34.173 29.369 1.00 24.36 50 VAL C C 1
ATOM 6482 O O . VAL C 1 53 ? 49.389 34.415 29.299 1.00 23.11 50 VAL C O 1
ATOM 6486 N N . GLU C 1 54 ? 47.417 34.535 30.390 1.00 24.67 51 GLU C N 1
ATOM 6487 C CA . GLU C 1 54 ? 47.940 35.241 31.549 1.00 26.64 51 GLU C CA 1
ATOM 6488 C C . GLU C 1 54 ? 47.616 34.413 32.783 1.00 24.53 51 GLU C C 1
ATOM 6489 O O . GLU C 1 54 ? 46.472 33.991 32.987 1.00 23.17 51 GLU C O 1
ATOM 6495 N N . VAL C 1 55 ? 48.636 34.185 33.609 1.00 23.28 52 VAL C N 1
ATOM 6496 C CA . VAL C 1 55 ? 48.475 33.496 34.874 1.00 23.34 52 VAL C CA 1
ATOM 6497 C C . VAL C 1 55 ? 48.803 34.491 35.981 1.00 24.08 52 VAL C C 1
ATOM 6498 O O . VAL C 1 55 ? 49.879 35.105 35.930 1.00 22.70 52 VAL C O 1
ATOM 6502 N N . GLN C 1 56 ? 47.886 34.670 36.942 1.00 23.28 53 GLN C N 1
ATOM 6503 C CA . GLN C 1 56 ? 48.050 35.687 37.976 1.00 26.71 53 GLN C CA 1
ATOM 6504 C C . GLN C 1 56 ? 47.959 35.037 39.351 1.00 25.83 53 GLN C C 1
ATOM 6505 O O . GLN C 1 56 ? 47.009 34.311 39.634 1.00 23.44 53 GLN C O 1
ATOM 6511 N N . PRO C 1 57 ? 48.893 35.323 40.291 1.00 24.89 54 PRO C N 1
ATOM 6512 C CA . PRO C 1 57 ? 48.733 34.865 41.664 1.00 25.38 54 PRO C CA 1
ATOM 6513 C C . PRO C 1 57 ? 47.546 35.570 42.277 1.00 25.97 54 PRO C C 1
ATOM 6514 O O . PRO C 1 57 ? 47.307 36.733 41.967 1.00 30.16 54 PRO C O 1
ATOM 6518 N N . VAL C 1 58 ? 46.815 34.866 43.135 1.00 24.91 55 VAL C N 1
ATOM 6519 C CA . VAL C 1 58 ? 45.655 35.440 43.774 1.00 24.74 55 VAL C CA 1
ATOM 6520 C C . VAL C 1 58 ? 46.098 35.875 45.165 1.00 26.23 55 VAL C C 1
ATOM 6521 O O . VAL C 1 58 ? 46.490 35.026 45.970 1.00 23.71 55 VAL C O 1
ATOM 6525 N N . PRO C 1 59 ? 46.041 37.190 45.475 1.00 28.77 56 PRO C N 1
ATOM 6526 C CA . PRO C 1 59 ? 46.484 37.684 46.784 1.00 30.43 56 PRO C CA 1
ATOM 6527 C C . PRO C 1 59 ? 45.687 37.067 47.931 1.00 29.79 56 PRO C C 1
ATOM 6528 O O . PRO C 1 59 ? 44.493 36.802 47.831 1.00 32.98 56 PRO C O 1
ATOM 6532 N N . GLY C 1 60 ? 46.408 36.725 48.989 1.00 32.01 57 GLY C N 1
ATOM 6533 C CA . GLY C 1 60 ? 45.827 36.193 50.204 1.00 33.98 57 GLY C CA 1
ATOM 6534 C C . GLY C 1 60 ? 45.551 34.693 50.168 1.00 36.45 57 GLY C C 1
ATOM 6535 O O . GLY C 1 60 ? 45.007 34.169 51.128 1.00 42.00 57 GLY C O 1
ATOM 6536 N N . THR C 1 61 ? 45.890 33.997 49.067 1.00 31.68 58 THR C N 1
ATOM 6537 C CA . THR C 1 61 ? 45.637 32.570 49.007 1.00 29.50 58 THR C CA 1
ATOM 6538 C C . THR C 1 61 ? 46.949 31.870 49.354 1.00 29.39 58 THR C C 1
ATOM 6539 O O . THR C 1 61 ? 47.971 32.533 49.417 1.00 30.78 58 THR C O 1
ATOM 6543 N N . ARG C 1 62 ? 46.944 30.538 49.502 1.00 28.29 59 ARG C N 1
ATOM 6544 C CA . ARG C 1 62 ? 48.187 29.787 49.646 1.00 30.01 59 ARG C CA 1
ATOM 6545 C C . ARG C 1 62 ? 48.668 29.295 48.276 1.00 28.58 59 ARG C C 1
ATOM 6546 O O . ARG C 1 62 ? 48.339 28.162 47.864 1.00 27.18 59 ARG C O 1
ATOM 6554 N N . ASN C 1 63 ? 49.392 30.189 47.585 1.00 26.46 60 ASN C N 1
ATOM 6555 C CA . ASN C 1 63 ? 50.062 29.882 46.336 1.00 27.26 60 ASN C CA 1
ATOM 6556 C C . ASN C 1 63 ? 49.022 29.379 45.312 1.00 23.95 60 ASN C C 1
ATOM 6557 O O . ASN C 1 63 ? 49.239 28.340 44.690 1.00 23.65 60 ASN C O 1
ATOM 6562 N N . LYS C 1 64 ? 47.930 30.141 45.143 1.00 22.37 61 LYS C N 1
ATOM 6563 C CA . LYS C 1 64 ? 46.892 29.842 44.150 1.00 22.04 61 LYS C CA 1
ATOM 6564 C C . LYS C 1 64 ? 46.914 30.883 43.039 1.00 21.81 61 LYS C C 1
ATOM 6565 O O . LYS C 1 64 ? 47.445 31.981 43.219 1.00 20.68 61 LYS C O 1
ATOM 6571 N N . PHE C 1 65 ? 46.390 30.476 41.877 1.00 20.50 62 PHE C N 1
ATOM 6572 C CA . PHE C 1 65 ? 46.513 31.226 40.650 1.00 22.26 62 PHE C CA 1
ATOM 6573 C C . PHE C 1 65 ? 45.169 31.290 39.926 1.00 20.70 62 PHE C C 1
ATOM 6574 O O . PHE C 1 65 ? 44.379 30.351 39.983 1.00 21.11 62 PHE C O 1
ATOM 6582 N N . ASN C 1 66 ? 44.975 32.375 39.159 1.00 21.04 63 ASN C N 1
ATOM 6583 C CA . ASN C 1 66 ? 43.954 32.443 38.121 1.00 19.64 63 ASN C CA 1
ATOM 6584 C C . ASN C 1 66 ? 44.608 32.382 36.743 1.00 19.73 63 ASN C C 1
ATOM 6585 O O . ASN C 1 66 ? 45.764 32.755 36.549 1.00 20.53 63 ASN C O 1
ATOM 6590 N N . MET C 1 67 ? 43.857 31.896 35.754 1.00 19.15 64 MET C N 1
ATOM 6591 C CA . MET C 1 67 ? 44.293 31.922 34.378 1.00 18.81 64 MET C CA 1
ATOM 6592 C C . MET C 1 67 ? 43.208 32.610 33.574 1.00 19.09 64 MET C C 1
ATOM 6593 O O . MET C 1 67 ? 42.013 32.270 33.692 1.00 16.76 64 MET C O 1
ATOM 6598 N N . LEU C 1 68 ? 43.650 33.499 32.694 1.00 17.75 65 LEU C N 1
ATOM 6599 C CA . LEU C 1 68 ? 42.773 34.060 31.698 1.00 19.37 65 LEU C CA 1
ATOM 6600 C C . LEU C 1 68 ? 43.409 33.837 30.333 1.00 18.85 65 LEU C C 1
ATOM 6601 O O . LEU C 1 68 ? 44.478 34.379 30.025 1.00 19.31 65 LEU C O 1
ATOM 6606 N N . ALA C 1 69 ? 42.781 32.973 29.543 1.00 17.30 66 ALA C N 1
ATOM 6607 C CA . ALA C 1 69 ? 43.182 32.762 28.164 1.00 17.40 66 ALA C CA 1
ATOM 6608 C C . ALA C 1 69 ? 42.304 33.605 27.243 1.00 18.57 66 ALA C C 1
ATOM 6609 O O . ALA C 1 69 ? 41.071 33.611 27.348 1.00 17.39 66 ALA C O 1
ATOM 6611 N N . SER C 1 70 ? 42.912 34.263 26.263 1.00 19.80 67 SER C N 1
ATOM 6612 C CA . SER C 1 70 ? 42.188 35.243 25.454 1.00 21.61 67 SER C CA 1
ATOM 6613 C C . SER C 1 70 ? 42.582 35.063 24.003 1.00 22.01 67 SER C C 1
ATOM 6614 O O . SER C 1 70 ? 43.777 34.931 23.725 1.00 20.18 67 SER C O 1
ATOM 6617 N N . THR C 1 71 ? 41.616 35.230 23.107 1.00 21.90 68 THR C N 1
ATOM 6618 C CA . THR C 1 71 ? 41.917 35.399 21.698 1.00 23.13 68 THR C CA 1
ATOM 6619 C C . THR C 1 71 ? 41.049 36.532 21.180 1.00 24.74 68 THR C C 1
ATOM 6620 O O . THR C 1 71 ? 39.869 36.688 21.550 1.00 24.64 68 THR C O 1
ATOM 6624 N N . GLY C 1 72 ? 41.660 37.362 20.348 1.00 23.87 69 GLY C N 1
ATOM 6625 C CA . GLY C 1 72 ? 40.950 38.465 19.742 1.00 24.35 69 GLY C CA 1
ATOM 6626 C C . GLY C 1 72 ? 41.056 39.720 20.588 1.00 25.77 69 GLY C C 1
ATOM 6627 O O . GLY C 1 72 ? 41.523 39.698 21.726 1.00 28.08 69 GLY C O 1
ATOM 6628 N N . GLN C 1 73 ? 40.553 40.832 20.064 1.00 27.15 70 GLN C N 1
ATOM 6629 C CA . GLN C 1 73 ? 40.413 41.988 20.931 1.00 29.82 70 GLN C CA 1
ATOM 6630 C C . GLN C 1 73 ? 39.271 42.864 20.409 1.00 29.97 70 GLN C C 1
ATOM 6631 O O . GLN C 1 73 ? 38.761 42.675 19.302 1.00 36.15 70 GLN C O 1
ATOM 6637 N N . GLY C 1 74 ? 38.874 43.827 21.228 1.00 29.16 71 GLY C N 1
ATOM 6638 C CA . GLY C 1 74 ? 37.741 44.677 20.906 1.00 30.68 71 GLY C CA 1
ATOM 6639 C C . GLY C 1 74 ? 36.582 44.426 21.870 1.00 29.25 71 GLY C C 1
ATOM 6640 O O . GLY C 1 74 ? 36.750 43.768 22.894 1.00 28.48 71 GLY C O 1
ATOM 6641 N N . ALA C 1 75 ? 35.414 44.960 21.503 1.00 28.49 72 ALA C N 1
ATOM 6642 C CA . ALA C 1 75 ? 34.216 44.963 22.328 1.00 28.33 72 ALA C CA 1
ATOM 6643 C C . ALA C 1 75 ? 33.578 43.573 22.369 1.00 24.04 72 ALA C C 1
ATOM 6644 O O . ALA C 1 75 ? 33.591 42.857 21.364 1.00 24.92 72 ALA C O 1
ATOM 6646 N N . GLY C 1 76 ? 33.003 43.209 23.524 1.00 23.40 73 GLY C N 1
ATOM 6647 C CA . GLY C 1 76 ? 32.084 42.086 23.583 1.00 23.04 73 GLY C CA 1
ATOM 6648 C C . GLY C 1 76 ? 32.784 40.722 23.571 1.00 20.68 73 GLY C C 1
ATOM 6649 O O . GLY C 1 76 ? 33.853 40.576 24.160 1.00 22.84 73 GLY C O 1
ATOM 6650 N N . GLY C 1 77 ? 32.112 39.760 22.934 1.00 19.07 74 GLY C N 1
ATOM 6651 C CA . GLY C 1 77 ? 32.549 38.379 22.825 1.00 17.68 74 GLY C CA 1
ATOM 6652 C C . GLY C 1 77 ? 32.024 37.556 23.998 1.00 17.78 74 GLY C C 1
ATOM 6653 O O . GLY C 1 77 ? 31.114 37.989 24.699 1.00 18.57 74 GLY C O 1
ATOM 6654 N N . LEU C 1 78 ? 32.636 36.384 24.195 1.00 17.25 75 LEU C N 1
ATOM 6655 C CA . LEU C 1 78 ? 32.139 35.361 25.110 1.00 15.87 75 LEU C CA 1
ATOM 6656 C C . LEU C 1 78 ? 33.194 35.041 26.166 1.00 14.63 75 LEU C C 1
ATOM 6657 O O . LEU C 1 78 ? 34.368 34.864 25.829 1.00 15.20 75 LEU C O 1
ATOM 6662 N N . LEU C 1 79 ? 32.736 34.889 27.404 1.00 13.87 76 LEU C N 1
ATOM 6663 C CA . LEU C 1 79 ? 33.581 34.419 28.499 1.00 14.67 76 LEU C CA 1
ATOM 6664 C C . LEU C 1 79 ? 33.062 33.046 28.921 1.00 14.99 76 LEU C C 1
ATOM 6665 O O . LEU C 1 79 ? 31.895 32.935 29.272 1.00 15.72 76 LEU C O 1
ATOM 6670 N N . LEU C 1 80 ? 33.921 32.028 28.870 1.00 14.23 77 LEU C N 1
ATOM 6671 C CA . LEU C 1 80 ? 33.672 30.741 29.512 1.00 13.62 77 LEU C CA 1
ATOM 6672 C C . LEU C 1 80 ? 34.513 30.660 30.775 1.00 13.28 77 LEU C C 1
ATOM 6673 O O . LEU C 1 80 ? 35.709 30.896 30.731 1.00 14.04 77 LEU C O 1
ATOM 6678 N N . ALA C 1 81 ? 33.884 30.275 31.893 1.00 13.24 78 ALA C N 1
ATOM 6679 C CA . ALA C 1 81 ? 34.566 30.329 33.174 1.00 13.92 78 ALA C CA 1
ATOM 6680 C C . ALA C 1 81 ? 34.318 29.043 33.939 1.00 15.26 78 ALA C C 1
ATOM 6681 O O . ALA C 1 81 ? 33.269 28.395 33.776 1.00 14.96 78 ALA C O 1
ATOM 6683 N N . GLY C 1 82 ? 35.303 28.688 34.760 1.00 14.53 79 GLY C N 1
ATOM 6684 C CA . GLY C 1 82 ? 35.144 27.628 35.739 1.00 15.16 79 GLY C CA 1
ATOM 6685 C C . GLY C 1 82 ? 36.208 27.730 36.832 1.00 15.35 79 GLY C C 1
ATOM 6686 O O . GLY C 1 82 ? 37.176 28.488 36.667 1.00 14.87 79 GLY C O 1
ATOM 6687 N N . HIS C 1 83 ? 36.034 26.919 37.886 1.00 15.34 80 HIS C N 1
ATOM 6688 C CA . HIS C 1 83 ? 36.999 26.845 38.972 1.00 15.06 80 HIS C CA 1
ATOM 6689 C C . HIS C 1 83 ? 37.843 25.584 38.827 1.00 15.50 80 HIS C C 1
ATOM 6690 O O . HIS C 1 83 ? 37.374 24.559 38.314 1.00 14.86 80 HIS C O 1
ATOM 6697 N N . THR C 1 84 ? 39.104 25.727 39.234 1.00 15.04 81 THR C N 1
ATOM 6698 C CA . THR C 1 84 ? 40.103 24.687 39.053 1.00 15.45 81 THR C CA 1
ATOM 6699 C C . THR C 1 84 ? 40.259 23.786 40.260 1.00 14.16 81 THR C C 1
ATOM 6700 O O . THR C 1 84 ? 40.862 22.732 40.145 1.00 15.18 81 THR C O 1
ATOM 6704 N N . ASP C 1 85 ? 39.747 24.235 41.406 1.00 14.76 82 ASP C N 1
ATOM 6705 C CA . ASP C 1 85 ? 39.812 23.484 42.636 1.00 14.55 82 ASP C CA 1
ATOM 6706 C C . ASP C 1 85 ? 38.652 22.509 42.791 1.00 13.68 82 ASP C C 1
ATOM 6707 O O . ASP C 1 85 ? 37.587 22.641 42.190 1.00 12.94 82 ASP C O 1
ATOM 6712 N N . THR C 1 86 ? 38.871 21.514 43.651 1.00 13.61 83 THR C N 1
ATOM 6713 C CA . THR C 1 86 ? 37.823 20.615 44.087 1.00 15.33 83 THR C CA 1
ATOM 6714 C C . THR C 1 86 ? 37.760 20.667 45.613 1.00 15.30 83 THR C C 1
ATOM 6715 O O . THR C 1 86 ? 38.710 21.145 46.254 1.00 14.06 83 THR C O 1
ATOM 6719 N N . VAL C 1 87 ? 36.660 20.134 46.135 1.00 15.81 84 VAL C N 1
ATOM 6720 C CA . VAL C 1 87 ? 36.558 19.799 47.552 1.00 17.46 84 VAL C CA 1
ATOM 6721 C C . VAL C 1 87 ? 37.488 18.629 47.868 1.00 19.91 84 VAL C C 1
ATOM 6722 O O . VAL C 1 87 ? 37.886 17.868 46.962 1.00 18.58 84 VAL C O 1
ATOM 6726 N N . PRO C 1 88 ? 37.788 18.395 49.180 1.00 21.12 85 PRO C N 1
ATOM 6727 C CA . PRO C 1 88 ? 38.538 17.222 49.614 1.00 23.05 85 PRO C CA 1
ATOM 6728 C C . PRO C 1 88 ? 37.703 15.987 49.343 1.00 23.13 85 PRO C C 1
ATOM 6729 O O . PRO C 1 88 ? 36.538 16.094 48.959 1.00 22.74 85 PRO C O 1
ATOM 6733 N N . PHE C 1 89 ? 38.327 14.817 49.499 1.00 23.23 86 PHE C N 1
ATOM 6734 C CA . PHE C 1 89 ? 37.607 13.569 49.332 1.00 24.48 86 PHE C CA 1
ATOM 6735 C C . PHE C 1 89 ? 37.633 12.832 50.663 1.00 28.15 86 PHE C C 1
ATOM 6736 O O . PHE C 1 89 ? 38.628 12.898 51.368 1.00 27.95 86 PHE C O 1
ATOM 6744 N N . ASP C 1 90 ? 36.524 12.146 50.950 1.00 31.82 87 ASP C N 1
ATOM 6745 C CA . ASP C 1 90 ? 36.384 11.285 52.117 1.00 36.32 87 ASP C CA 1
ATOM 6746 C C . ASP C 1 90 ? 36.928 9.890 51.785 1.00 33.27 87 ASP C C 1
ATOM 6747 O O . ASP C 1 90 ? 36.254 9.041 51.180 1.00 28.54 87 ASP C O 1
ATOM 6752 N N . ASP C 1 91 ? 38.193 9.689 52.170 1.00 34.42 88 ASP C N 1
ATOM 6753 C CA . ASP C 1 91 ? 38.940 8.458 51.957 1.00 40.04 88 ASP C CA 1
ATOM 6754 C C . ASP C 1 91 ? 38.227 7.220 52.528 1.00 37.40 88 ASP C C 1
ATOM 6755 O O . ASP C 1 91 ? 38.404 6.114 52.035 1.00 37.67 88 ASP C O 1
ATOM 6760 N N . GLY C 1 92 ? 37.474 7.400 53.610 1.00 40.33 89 GLY C N 1
ATOM 6761 C CA . GLY C 1 92 ? 36.604 6.347 54.109 1.00 46.29 89 GLY C CA 1
ATOM 6762 C C . GLY C 1 92 ? 35.664 5.803 53.029 1.00 50.81 89 GLY C C 1
ATOM 6763 O O . GLY C 1 92 ? 35.580 4.594 52.849 1.00 53.37 89 GLY C O 1
ATOM 6764 N N . ARG C 1 93 ? 35.002 6.698 52.271 1.00 50.32 90 ARG C N 1
ATOM 6765 C CA . ARG C 1 93 ? 33.776 6.353 51.559 1.00 44.42 90 ARG C CA 1
ATOM 6766 C C . ARG C 1 93 ? 33.979 6.199 50.052 1.00 40.14 90 ARG C C 1
ATOM 6767 O O . ARG C 1 93 ? 33.123 5.618 49.402 1.00 41.85 90 ARG C O 1
ATOM 6775 N N . TRP C 1 94 ? 35.089 6.695 49.486 1.00 36.03 91 TRP C N 1
ATOM 6776 C CA . TRP C 1 94 ? 35.421 6.376 48.110 1.00 35.37 91 TRP C CA 1
ATOM 6777 C C . TRP C 1 94 ? 35.783 4.902 48.021 1.00 39.95 91 TRP C C 1
ATOM 6778 O O . TRP C 1 94 ? 36.464 4.378 48.909 1.00 38.82 91 TRP C O 1
ATOM 6789 N N . THR C 1 95 ? 35.305 4.260 46.951 1.00 37.15 92 THR C N 1
ATOM 6790 C CA . THR C 1 95 ? 35.624 2.875 46.647 1.00 39.46 92 THR C CA 1
ATOM 6791 C C . THR C 1 95 ? 36.598 2.900 45.500 1.00 34.70 92 THR C C 1
ATOM 6792 O O . THR C 1 95 ? 37.054 1.872 45.004 1.00 35.41 92 THR C O 1
ATOM 6796 N N . ARG C 1 96 ? 36.846 4.129 45.050 1.00 35.29 93 ARG C N 1
ATOM 6797 C CA . ARG C 1 96 ? 37.572 4.358 43.820 1.00 32.84 93 ARG C CA 1
ATOM 6798 C C . ARG C 1 96 ? 38.737 5.308 44.119 1.00 29.09 93 ARG C C 1
ATOM 6799 O O . ARG C 1 96 ? 38.676 6.104 45.051 1.00 28.38 93 ARG C O 1
ATOM 6807 N N . ASP C 1 97 ? 39.799 5.203 43.344 1.00 27.54 94 ASP C N 1
ATOM 6808 C CA . ASP C 1 97 ? 40.903 6.141 43.444 1.00 26.97 94 ASP C CA 1
ATOM 6809 C C . ASP C 1 97 ? 40.437 7.478 42.870 1.00 23.85 94 ASP C C 1
ATOM 6810 O O . ASP C 1 97 ? 40.094 7.555 41.695 1.00 21.61 94 ASP C O 1
ATOM 6815 N N . PRO C 1 98 ? 40.327 8.543 43.689 1.00 21.03 95 PRO C N 1
ATOM 6816 C CA . PRO C 1 98 ? 39.700 9.778 43.257 1.00 19.41 95 PRO C CA 1
ATOM 6817 C C . PRO C 1 98 ? 40.483 10.427 42.120 1.00 17.88 95 PRO C C 1
ATOM 6818 O O . PRO C 1 98 ? 39.894 11.212 41.385 1.00 16.14 95 PRO C O 1
ATOM 6822 N N . PHE C 1 99 ? 41.786 10.098 41.956 1.00 17.11 96 PHE C N 1
ATOM 6823 C CA . PHE C 1 99 ? 42.575 10.822 40.968 1.00 16.44 96 PHE C CA 1
ATOM 6824 C C . PHE C 1 99 ? 42.752 10.025 39.677 1.00 16.63 96 PHE C C 1
ATOM 6825 O O . PHE C 1 99 ? 43.529 10.451 38.837 1.00 16.04 96 PHE C O 1
ATOM 6833 N N . THR C 1 100 ? 42.076 8.885 39.544 1.00 15.98 97 THR C N 1
ATOM 6834 C CA . THR C 1 100 ? 42.181 8.057 38.342 1.00 16.01 97 THR C CA 1
ATOM 6835 C C . THR C 1 100 ? 40.839 8.051 37.620 1.00 16.22 97 THR C C 1
ATOM 6836 O O . THR C 1 100 ? 39.902 7.400 38.073 1.00 16.30 97 THR C O 1
ATOM 6840 N N . LEU C 1 101 ? 40.711 8.838 36.545 1.00 15.52 98 LEU C N 1
ATOM 6841 C CA . LEU C 1 101 ? 39.489 8.858 35.777 1.00 15.14 98 LEU C CA 1
ATOM 6842 C C . LEU C 1 101 ? 39.202 7.464 35.221 1.00 15.98 98 LEU C C 1
ATOM 6843 O O . LEU C 1 101 ? 40.051 6.868 34.571 1.00 15.73 98 LEU C O 1
ATOM 6848 N N . THR C 1 102 ? 38.030 6.908 35.577 1.00 15.88 99 THR C N 1
ATOM 6849 C CA . THR C 1 102 ? 37.724 5.514 35.297 1.00 16.19 99 THR C CA 1
ATOM 6850 C C . THR C 1 102 ? 36.301 5.393 34.752 1.00 15.80 99 THR C C 1
ATOM 6851 O O . THR C 1 102 ? 35.371 5.881 35.389 1.00 14.34 99 THR C O 1
ATOM 6855 N N . GLU C 1 103 ? 36.136 4.732 33.596 1.00 15.13 100 GLU C N 1
ATOM 6856 C CA . GLU C 1 103 ? 34.812 4.537 33.012 1.00 17.75 100 GLU C CA 1
ATOM 6857 C C . GLU C 1 103 ? 34.220 3.221 33.511 1.00 17.52 100 GLU C C 1
ATOM 6858 O O . GLU C 1 103 ? 34.891 2.200 33.517 1.00 18.43 100 GLU C O 1
ATOM 6864 N N . HIS C 1 104 ? 32.972 3.263 33.963 1.00 17.16 101 HIS C N 1
ATOM 6865 C CA . HIS C 1 104 ? 32.232 2.081 34.334 1.00 18.28 101 HIS C CA 1
ATOM 6866 C C . HIS C 1 104 ? 30.749 2.343 34.097 1.00 18.47 101 HIS C C 1
ATOM 6867 O O . HIS C 1 104 ? 30.187 3.285 34.695 1.00 17.50 101 HIS C O 1
ATOM 6874 N N . ASP C 1 105 ? 30.169 1.471 33.257 1.00 18.59 102 ASP C N 1
ATOM 6875 C CA . ASP C 1 105 ? 28.740 1.443 32.949 1.00 18.49 102 ASP C CA 1
ATOM 6876 C C . ASP C 1 105 ? 28.173 2.850 32.669 1.00 16.60 102 ASP C C 1
ATOM 6877 O O . ASP C 1 105 ? 27.208 3.263 33.304 1.00 18.42 102 ASP C O 1
ATOM 6882 N N . GLY C 1 106 ? 28.818 3.561 31.751 1.00 16.43 103 GLY C N 1
ATOM 6883 C CA . GLY C 1 106 ? 28.368 4.850 31.224 1.00 16.10 103 GLY C CA 1
ATOM 6884 C C . GLY C 1 106 ? 28.744 6.038 32.115 1.00 15.06 103 GLY C C 1
ATOM 6885 O O . GLY C 1 106 ? 28.231 7.147 31.925 1.00 14.95 103 GLY C O 1
ATOM 6886 N N . LYS C 1 107 ? 29.628 5.803 33.117 1.00 13.69 104 LYS C N 1
ATOM 6887 C CA . LYS C 1 107 ? 30.005 6.834 34.053 1.00 14.12 104 LYS C CA 1
ATOM 6888 C C . LYS C 1 107 ? 31.518 7.024 34.085 1.00 14.11 104 LYS C C 1
ATOM 6889 O O . LYS C 1 107 ? 32.229 6.032 34.035 1.00 13.31 104 LYS C O 1
ATOM 6895 N N . LEU C 1 108 ? 31.971 8.294 34.098 1.00 13.46 105 LEU C N 1
ATOM 6896 C CA . LEU C 1 108 ? 33.391 8.607 34.270 1.00 13.29 105 LEU C CA 1
ATOM 6897 C C . LEU C 1 108 ? 33.589 9.061 35.699 1.00 12.90 105 LEU C C 1
ATOM 6898 O O . LEU C 1 108 ? 33.157 10.152 36.083 1.00 12.91 105 LEU C O 1
ATOM 6903 N N . TYR C 1 109 ? 34.266 8.224 36.488 1.00 13.09 106 TYR C N 1
ATOM 6904 C CA . TYR C 1 109 ? 34.460 8.482 37.909 1.00 13.10 106 TYR C CA 1
ATOM 6905 C C . TYR C 1 109 ? 35.760 9.245 38.195 1.00 13.81 106 TYR C C 1
ATOM 6906 O O . TYR C 1 109 ? 36.795 8.932 37.616 1.00 14.14 106 TYR C O 1
ATOM 6915 N N . GLY C 1 110 ? 35.726 10.114 39.218 1.00 12.67 107 GLY C N 1
ATOM 6916 C CA . GLY C 1 110 ? 36.906 10.815 39.701 1.00 13.32 107 GLY C CA 1
ATOM 6917 C C . GLY C 1 110 ? 36.537 12.104 40.426 1.00 12.97 107 GLY C C 1
ATOM 6918 O O . GLY C 1 110 ? 35.485 12.713 40.189 1.00 13.38 107 GLY C O 1
ATOM 6919 N N . LEU C 1 111 ? 37.431 12.551 41.277 1.00 13.18 108 LEU C N 1
ATOM 6920 C CA . LEU C 1 111 ? 37.217 13.790 41.998 1.00 13.33 108 LEU C CA 1
ATOM 6921 C C . LEU C 1 111 ? 37.294 14.994 41.075 1.00 12.85 108 LEU C C 1
ATOM 6922 O O . LEU C 1 111 ? 38.269 15.227 40.376 1.00 13.95 108 LEU C O 1
ATOM 6927 N N . GLY C 1 112 ? 36.188 15.723 40.986 1.00 12.78 109 GLY C N 1
ATOM 6928 C CA . GLY C 1 112 ? 36.121 16.868 40.100 1.00 12.37 109 GLY C CA 1
ATOM 6929 C C . GLY C 1 112 ? 35.659 16.535 38.687 1.00 12.28 109 GLY C C 1
ATOM 6930 O O . GLY C 1 112 ? 35.667 17.421 37.822 1.00 12.46 109 GLY C O 1
ATOM 6931 N N . THR C 1 113 ? 35.214 15.303 38.458 1.00 12.85 110 THR C N 1
ATOM 6932 C CA . THR C 1 113 ? 34.606 14.958 37.171 1.00 13.45 110 THR C CA 1
ATOM 6933 C C . THR C 1 113 ? 33.374 15.813 36.878 1.00 13.12 110 THR C C 1
ATOM 6934 O O . THR C 1 113 ? 33.163 16.223 35.738 1.00 15.28 110 THR C O 1
ATOM 6938 N N . ALA C 1 114 ? 32.503 15.929 37.866 1.00 12.36 111 ALA C N 1
ATOM 6939 C CA . ALA C 1 114 ? 31.266 16.689 37.749 1.00 12.45 111 ALA C CA 1
ATOM 6940 C C . ALA C 1 114 ? 31.472 18.145 38.171 1.00 12.10 111 ALA C C 1
ATOM 6941 O O . ALA C 1 114 ? 30.860 19.059 37.587 1.00 12.24 111 ALA C O 1
ATOM 6943 N N . ASP C 1 115 ? 32.334 18.383 39.166 1.00 13.03 112 ASP C N 1
ATOM 6944 C CA . ASP C 1 115 ? 32.467 19.695 39.759 1.00 12.83 112 ASP C CA 1
ATOM 6945 C C . ASP C 1 115 ? 33.932 20.088 39.878 1.00 13.40 112 ASP C C 1
ATOM 6946 O O . ASP C 1 115 ? 34.564 19.862 40.939 1.00 12.57 112 ASP C O 1
ATOM 6951 N N . MET C 1 116 ? 34.495 20.685 38.806 1.00 12.24 113 MET C N 1
ATOM 6952 C CA . MET C 1 116 ? 33.885 20.869 37.497 1.00 12.17 113 MET C CA 1
ATOM 6953 C C . MET C 1 116 ? 34.977 20.820 36.417 1.00 12.12 113 MET C C 1
ATOM 6954 O O . MET C 1 116 ? 34.927 21.573 35.428 1.00 12.82 113 MET C O 1
ATOM 6959 N N . LYS C 1 117 ? 35.951 19.932 36.597 1.00 12.31 114 LYS C N 1
ATOM 6960 C CA . LYS C 1 117 ? 37.111 19.874 35.712 1.00 12.78 114 LYS C CA 1
ATOM 6961 C C . LYS C 1 117 ? 36.718 19.428 34.303 1.00 12.72 114 LYS C C 1
ATOM 6962 O O . LYS C 1 117 ? 37.364 19.848 33.317 1.00 12.63 114 LYS C O 1
ATOM 6968 N N . GLY C 1 118 ? 35.644 18.644 34.207 1.00 12.99 115 GLY C N 1
ATOM 6969 C CA . GLY C 1 118 ? 35.118 18.215 32.914 1.00 13.16 115 GLY C CA 1
ATOM 6970 C C . GLY C 1 118 ? 34.871 19.398 31.983 1.00 13.32 115 GLY C C 1
ATOM 6971 O O . GLY C 1 118 ? 35.218 19.338 30.805 1.00 13.05 115 GLY C O 1
ATOM 6972 N N . PHE C 1 119 ? 34.319 20.501 32.515 1.00 13.08 116 PHE C N 1
ATOM 6973 C CA . PHE C 1 119 ? 34.032 21.657 31.672 1.00 12.84 116 PHE C CA 1
ATOM 6974 C C . PHE C 1 119 ? 35.269 22.116 30.892 1.00 12.79 116 PHE C C 1
ATOM 6975 O O . PHE C 1 119 ? 35.159 22.418 29.696 1.00 12.21 116 PHE C O 1
ATOM 6983 N N . PHE C 1 120 ? 36.434 22.169 31.553 1.00 12.48 117 PHE C N 1
ATOM 6984 C CA . PHE C 1 120 ? 37.666 22.595 30.881 1.00 14.08 117 PHE C CA 1
ATOM 6985 C C . PHE C 1 120 ? 38.080 21.613 29.794 1.00 13.27 117 PHE C C 1
ATOM 6986 O O . PHE C 1 120 ? 38.536 22.059 28.730 1.00 12.68 117 PHE C O 1
ATOM 6994 N N . ALA C 1 121 ? 37.878 20.311 30.052 1.00 13.20 118 ALA C N 1
ATOM 6995 C CA . ALA C 1 121 ? 38.188 19.320 29.025 1.00 13.70 118 ALA C CA 1
ATOM 6996 C C . ALA C 1 121 ? 37.261 19.515 27.823 1.00 13.69 118 ALA C C 1
ATOM 6997 O O . ALA C 1 121 ? 37.736 19.419 26.676 1.00 14.34 118 ALA C O 1
ATOM 6999 N N . PHE C 1 122 ? 35.964 19.817 28.073 1.00 13.04 119 PHE C N 1
ATOM 7000 C CA . PHE C 1 122 ? 35.036 20.061 26.990 1.00 13.64 119 PHE C CA 1
ATOM 7001 C C . PHE C 1 122 ? 35.391 21.317 26.200 1.00 13.34 119 PHE C C 1
ATOM 7002 O O . PHE C 1 122 ? 35.290 21.294 24.980 1.00 13.32 119 PHE C O 1
ATOM 7010 N N . ILE C 1 123 ? 35.801 22.401 26.873 1.00 12.79 120 ILE C N 1
ATOM 7011 C CA . ILE C 1 123 ? 36.172 23.621 26.165 1.00 13.22 120 ILE C CA 1
ATOM 7012 C C . ILE C 1 123 ? 37.321 23.313 25.195 1.00 13.43 120 ILE C C 1
ATOM 7013 O O . ILE C 1 123 ? 37.239 23.646 24.018 1.00 13.16 120 ILE C O 1
ATOM 7018 N N . LEU C 1 124 ? 38.415 22.764 25.723 1.00 14.03 121 LEU C N 1
ATOM 7019 C CA . LEU C 1 124 ? 39.603 22.479 24.927 1.00 14.37 121 LEU C CA 1
ATOM 7020 C C . LEU C 1 124 ? 39.256 21.537 23.774 1.00 16.05 121 LEU C C 1
ATOM 7021 O O . LEU C 1 124 ? 39.653 21.778 22.624 1.00 15.57 121 LEU C O 1
ATOM 7026 N N . ASP C 1 125 ? 38.500 20.477 24.086 1.00 15.28 122 ASP C N 1
ATOM 7027 C CA . ASP C 1 125 ? 38.110 19.525 23.064 1.00 16.10 122 ASP C CA 1
ATOM 7028 C C . ASP C 1 125 ? 37.286 20.195 21.953 1.00 16.22 122 ASP C C 1
ATOM 7029 O O . ASP C 1 125 ? 37.471 19.889 20.784 1.00 16.40 122 ASP C O 1
ATOM 7034 N N . ALA C 1 126 ? 36.375 21.106 22.300 1.00 15.53 123 ALA C N 1
ATOM 7035 C CA . ALA C 1 126 ? 35.574 21.795 21.305 1.00 16.44 123 ALA C CA 1
ATOM 7036 C C . ALA C 1 126 ? 36.441 22.714 20.443 1.00 17.52 123 ALA C C 1
ATOM 7037 O O . ALA C 1 126 ? 36.112 22.904 19.277 1.00 16.94 123 ALA C O 1
ATOM 7039 N N . LEU C 1 127 ? 37.501 23.301 21.024 1.00 16.45 124 LEU C N 1
ATOM 7040 C CA . LEU C 1 127 ? 38.371 24.249 20.346 1.00 18.12 124 LEU C CA 1
ATOM 7041 C C . LEU C 1 127 ? 39.389 23.561 19.432 1.00 19.35 124 LEU C C 1
ATOM 7042 O O . LEU C 1 127 ? 40.015 24.255 18.644 1.00 20.17 124 LEU C O 1
ATOM 7047 N N . ARG C 1 128 ? 39.546 22.226 19.482 1.00 19.27 125 ARG C N 1
ATOM 7048 C CA . ARG C 1 128 ? 40.561 21.571 18.685 1.00 22.32 125 ARG C CA 1
ATOM 7049 C C . ARG C 1 128 ? 40.388 21.876 17.190 1.00 29.50 125 ARG C C 1
ATOM 7050 O O . ARG C 1 128 ? 41.365 21.914 16.487 1.00 30.48 125 ARG C O 1
ATOM 7058 N N . ASP C 1 129 ? 39.151 22.029 16.725 1.00 37.94 126 ASP C N 1
ATOM 7059 C CA . ASP C 1 129 ? 38.872 22.211 15.308 1.00 50.01 126 ASP C CA 1
ATOM 7060 C C . ASP C 1 129 ? 38.969 23.706 14.952 1.00 59.90 126 ASP C C 1
ATOM 7061 O O . ASP C 1 129 ? 39.452 24.054 13.867 1.00 58.06 126 ASP C O 1
ATOM 7066 N N . VAL C 1 130 ? 38.578 24.569 15.918 1.00 50.41 127 VAL C N 1
ATOM 7067 C CA . VAL C 1 130 ? 38.239 25.972 15.720 1.00 43.01 127 VAL C CA 1
ATOM 7068 C C . VAL C 1 130 ? 39.473 26.787 15.327 1.00 38.19 127 VAL C C 1
ATOM 7069 O O . VAL C 1 130 ? 40.473 26.832 16.037 1.00 33.85 127 VAL C O 1
ATOM 7073 N N . ASP C 1 131 ? 39.389 27.484 14.185 1.00 39.18 128 ASP C N 1
ATOM 7074 C CA . ASP C 1 131 ? 40.431 28.421 13.809 1.00 36.13 128 ASP C CA 1
ATOM 7075 C C . ASP C 1 131 ? 40.099 29.759 14.473 1.00 33.12 128 ASP C C 1
ATOM 7076 O O . ASP C 1 131 ? 39.172 30.454 14.081 1.00 28.43 128 ASP C O 1
ATOM 7081 N N . VAL C 1 132 ? 40.870 30.118 15.495 1.00 31.78 129 VAL C N 1
ATOM 7082 C CA . VAL C 1 132 ? 40.520 31.269 16.302 1.00 35.11 129 VAL C CA 1
ATOM 7083 C C . VAL C 1 132 ? 40.775 32.566 15.527 1.00 34.60 129 VAL C C 1
ATOM 7084 O O . VAL C 1 132 ? 40.218 33.605 15.889 1.00 34.89 129 VAL C O 1
ATOM 7088 N N . THR C 1 133 ? 41.558 32.497 14.442 1.00 34.04 130 THR C N 1
ATOM 7089 C CA . THR C 1 133 ? 41.889 33.687 13.659 1.00 37.48 130 THR C CA 1
ATOM 7090 C C . THR C 1 133 ? 40.698 34.120 12.808 1.00 36.82 130 THR C C 1
ATOM 7091 O O . THR C 1 133 ? 40.704 35.237 12.301 1.00 39.83 130 THR C O 1
ATOM 7095 N N . LYS C 1 134 ? 39.684 33.243 12.666 1.00 33.38 131 LYS C N 1
ATOM 7096 C CA . LYS C 1 134 ? 38.473 33.550 11.918 1.00 35.04 131 LYS C CA 1
ATOM 7097 C C . LYS C 1 134 ? 37.353 34.114 12.805 1.00 34.21 131 LYS 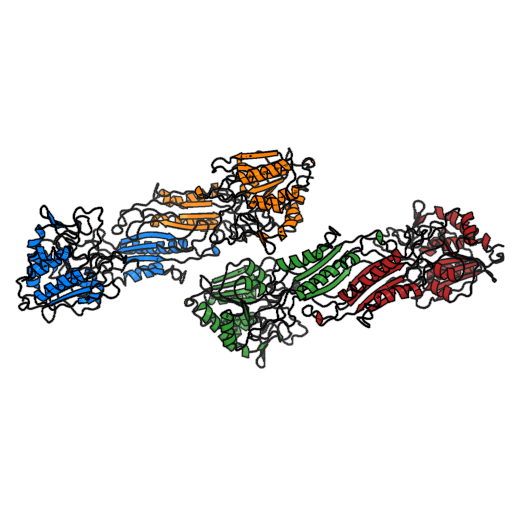C C 1
ATOM 7098 O O . LYS C 1 134 ? 36.300 34.441 12.292 1.00 31.92 131 LYS C O 1
ATOM 7104 N N . LEU C 1 135 ? 37.551 34.214 14.127 1.00 31.37 132 LEU C N 1
ATOM 7105 C CA . LEU C 1 135 ? 36.519 34.743 15.012 1.00 28.24 132 LEU C CA 1
ATOM 7106 C C . LEU C 1 135 ? 36.457 36.255 14.847 1.00 27.31 132 LEU C C 1
ATOM 7107 O O . LEU C 1 135 ? 37.465 36.883 14.558 1.00 32.81 132 LEU C O 1
ATOM 7112 N N . LYS C 1 136 ? 35.285 36.841 15.037 1.00 25.59 133 LYS C N 1
ATOM 7113 C CA . LYS C 1 136 ? 35.111 38.264 14.810 1.00 28.44 133 LYS C CA 1
ATOM 7114 C C . LYS C 1 136 ? 35.022 38.995 16.135 1.00 25.45 133 LYS C C 1
ATOM 7115 O O . LYS C 1 136 ? 35.090 40.211 16.171 1.00 23.78 133 LYS C O 1
ATOM 7121 N N . LYS C 1 137 ? 34.705 38.258 17.200 1.00 22.52 134 LYS C N 1
ATOM 7122 C CA . LYS C 1 137 ? 34.663 38.854 18.511 1.00 22.48 134 LYS C CA 1
ATOM 7123 C C . LYS C 1 137 ? 35.483 37.975 19.441 1.00 20.83 134 LYS C C 1
ATOM 7124 O O . LYS C 1 137 ? 35.725 36.807 19.150 1.00 18.80 134 LYS C O 1
ATOM 7130 N N . PRO C 1 138 ? 35.959 38.544 20.560 1.00 19.74 135 PRO C N 1
ATOM 7131 C CA . PRO C 1 138 ? 36.903 37.838 21.412 1.00 19.52 135 PRO C CA 1
ATOM 7132 C C . PRO C 1 138 ? 36.284 36.629 22.102 1.00 18.54 135 PRO C C 1
ATOM 7133 O O . PRO C 1 138 ? 35.075 36.584 22.323 1.00 19.06 135 PRO C O 1
ATOM 7137 N N . LEU C 1 139 ? 37.149 35.700 22.477 1.00 17.71 136 LEU C N 1
ATOM 7138 C CA . LEU C 1 139 ? 36.788 34.563 23.295 1.00 16.93 136 LEU C CA 1
ATOM 7139 C C . LEU C 1 139 ? 37.723 34.538 24.484 1.00 16.35 136 LEU C C 1
ATOM 7140 O O . LEU C 1 139 ? 38.947 34.623 24.319 1.00 17.80 136 LEU C O 1
ATOM 7145 N N . TYR C 1 140 ? 37.136 34.460 25.676 1.00 15.11 137 TYR C N 1
ATOM 7146 C CA . TYR C 1 140 ? 37.908 34.392 26.896 1.00 15.29 137 TYR C CA 1
ATOM 7147 C C . TYR C 1 140 ? 37.567 33.118 27.682 1.00 15.36 137 TYR C C 1
ATOM 7148 O O . TYR C 1 140 ? 36.410 32.713 27.748 1.00 17.10 137 TYR C O 1
ATOM 7157 N N . ILE C 1 141 ? 38.589 32.520 28.277 1.00 14.59 138 ILE C N 1
ATOM 7158 C CA . ILE C 1 141 ? 38.448 31.426 29.229 1.00 14.78 138 ILE C CA 1
ATOM 7159 C C . ILE C 1 141 ? 39.158 31.789 30.518 1.00 15.07 138 ILE C C 1
ATOM 7160 O O . ILE C 1 141 ? 40.368 32.044 30.530 1.00 14.87 138 ILE C O 1
ATOM 7165 N N . LEU C 1 142 ? 38.385 31.713 31.600 1.00 15.17 139 LEU C N 1
ATOM 7166 C CA . LEU C 1 142 ? 38.816 32.037 32.943 1.00 15.39 139 LEU C CA 1
ATOM 7167 C C . LEU C 1 142 ? 38.799 30.730 33.717 1.00 15.23 139 LEU C C 1
ATOM 7168 O O . LEU C 1 142 ? 37.789 29.984 33.721 1.00 13.88 139 LEU C O 1
ATOM 7173 N N . ALA C 1 143 ? 39.887 30.513 34.432 1.00 15.03 140 ALA C N 1
ATOM 7174 C CA . ALA C 1 143 ? 40.019 29.402 35.348 1.00 14.71 140 ALA C CA 1
ATOM 7175 C C . ALA C 1 143 ? 40.457 29.962 36.694 1.00 14.82 140 ALA C C 1
ATOM 7176 O O . ALA C 1 143 ? 41.532 30.569 36.781 1.00 16.94 140 ALA C O 1
ATOM 7178 N N . THR C 1 144 ? 39.598 29.768 37.713 1.00 14.51 141 THR C N 1
ATOM 7179 C CA . THR C 1 144 ? 39.743 30.443 38.995 1.00 15.80 141 THR C CA 1
ATOM 7180 C C . THR C 1 144 ? 40.300 29.502 40.059 1.00 16.15 141 THR C C 1
ATOM 7181 O O . THR C 1 144 ? 40.156 28.292 39.991 1.00 15.85 141 THR C O 1
ATOM 7185 N N . ALA C 1 145 ? 40.896 30.120 41.097 1.00 17.35 142 ALA C N 1
ATOM 7186 C CA . ALA C 1 145 ? 41.303 29.482 42.346 1.00 16.93 142 ALA C CA 1
ATOM 7187 C C . ALA C 1 145 ? 40.230 29.585 43.432 1.00 16.62 142 ALA C C 1
ATOM 7188 O O . ALA C 1 145 ? 39.479 30.569 43.513 1.00 17.11 142 ALA C O 1
ATOM 7190 N N . ASP C 1 146 ? 40.136 28.521 44.228 1.00 16.65 143 ASP C N 1
ATOM 7191 C CA . ASP C 1 146 ? 39.508 28.481 45.536 1.00 18.00 143 ASP C CA 1
ATOM 7192 C C . ASP C 1 146 ? 38.013 28.782 45.528 1.00 16.96 143 ASP C C 1
ATOM 7193 O O . ASP C 1 146 ? 37.505 29.360 46.498 1.00 18.45 143 ASP C O 1
ATOM 7198 N N . GLU C 1 147 ? 37.269 28.304 44.515 1.00 16.01 144 GLU C N 1
ATOM 7199 C CA . GLU C 1 147 ? 35.824 28.500 44.509 1.00 15.69 144 GLU C CA 1
ATOM 7200 C C . GLU C 1 147 ? 35.182 27.772 45.698 1.00 15.66 144 GLU C C 1
ATOM 7201 O O . GLU C 1 147 ? 34.144 28.208 46.217 1.00 15.92 144 GLU C O 1
ATOM 7207 N N . GLU C 1 148 ? 35.755 26.641 46.096 1.00 15.06 145 GLU C N 1
ATOM 7208 C CA . GLU C 1 148 ? 35.099 25.732 47.013 1.00 17.07 145 GLU C CA 1
ATOM 7209 C C . GLU C 1 148 ? 35.335 26.149 48.478 1.00 19.74 145 GLU C C 1
ATOM 7210 O O . GLU C 1 148 ? 34.747 25.542 49.375 1.00 22.36 145 GLU C O 1
ATOM 7216 N N . THR C 1 149 ? 36.162 27.157 48.713 1.00 20.58 146 THR C N 1
ATOM 7217 C CA . THR C 1 149 ? 36.390 27.698 50.053 1.00 20.21 146 THR C CA 1
ATOM 7218 C C . THR C 1 149 ? 35.866 29.135 50.099 1.00 20.96 146 THR C C 1
ATOM 7219 O O . THR C 1 149 ? 34.803 29.367 50.661 1.00 21.07 146 THR C O 1
ATOM 7223 N N . SER C 1 150 ? 36.577 30.062 49.454 1.00 21.52 147 SER C N 1
ATOM 7224 C CA . SER C 1 150 ? 36.473 31.507 49.676 1.00 23.50 147 SER C CA 1
ATOM 7225 C C . SER C 1 150 ? 36.015 32.281 48.431 1.00 21.34 147 SER C C 1
ATOM 7226 O O . SER C 1 150 ? 35.747 33.484 48.486 1.00 18.25 147 SER C O 1
ATOM 7229 N N . MET C 1 151 ? 36.049 31.603 47.273 1.00 19.67 148 MET C N 1
ATOM 7230 C CA . MET C 1 151 ? 35.867 32.224 45.965 1.00 19.94 148 MET C CA 1
ATOM 7231 C C . MET C 1 151 ? 36.848 33.375 45.754 1.00 19.00 148 MET C C 1
ATOM 7232 O O . MET C 1 151 ? 36.553 34.325 45.007 1.00 19.75 148 MET C O 1
ATOM 7237 N N . ALA C 1 152 ? 38.051 33.263 46.330 1.00 22.93 149 ALA C N 1
ATOM 7238 C CA . ALA C 1 152 ? 39.046 34.337 46.259 1.00 22.32 149 ALA C CA 1
ATOM 7239 C C . ALA C 1 152 ? 39.415 34.610 44.807 1.00 20.17 149 ALA C C 1
ATOM 7240 O O . ALA C 1 152 ? 39.696 35.748 44.478 1.00 18.71 149 ALA C O 1
ATOM 7242 N N . GLY C 1 153 ? 39.501 33.555 43.984 1.00 19.03 150 GLY C N 1
ATOM 7243 C CA . GLY C 1 153 ? 39.904 33.689 42.592 1.00 18.42 150 GLY C CA 1
ATOM 7244 C C . GLY C 1 153 ? 38.931 34.546 41.787 1.00 17.56 150 GLY C C 1
ATOM 7245 O O . GLY C 1 153 ? 39.325 35.525 41.157 1.00 17.55 150 GLY C O 1
ATOM 7246 N N . ALA C 1 154 ? 37.652 34.199 41.867 1.00 16.91 151 ALA C N 1
ATOM 7247 C CA . ALA C 1 154 ? 36.625 34.908 41.133 1.00 17.20 151 ALA C CA 1
ATOM 7248 C C . ALA C 1 154 ? 36.476 36.348 41.668 1.00 18.23 151 ALA C C 1
ATOM 7249 O O . ALA C 1 154 ? 36.263 37.275 40.896 1.00 17.77 151 ALA C O 1
ATOM 7251 N N . ARG C 1 155 ? 36.546 36.528 42.989 1.00 20.33 152 ARG C N 1
ATOM 7252 C CA . ARG C 1 155 ? 36.413 37.876 43.558 1.00 21.71 152 ARG C CA 1
ATOM 7253 C C . ARG C 1 155 ? 37.537 38.770 43.021 1.00 22.38 152 ARG C C 1
ATOM 7254 O O . ARG C 1 155 ? 37.319 39.910 42.608 1.00 22.46 152 ARG C O 1
ATOM 7262 N N . TYR C 1 156 ? 38.756 38.220 43.010 1.00 22.76 153 TYR C N 1
ATOM 7263 C CA . TYR C 1 156 ? 39.947 38.954 42.602 1.00 22.98 153 TYR C CA 1
ATOM 7264 C C . TYR C 1 156 ? 39.840 39.325 41.131 1.00 22.80 153 TYR C C 1
ATOM 7265 O O . TYR C 1 156 ? 40.197 40.452 40.738 1.00 22.76 153 TYR C O 1
ATOM 7274 N N . PHE C 1 157 ? 39.400 38.358 40.299 1.00 20.60 154 PHE C N 1
ATOM 7275 C CA . PHE C 1 157 ? 39.261 38.629 38.885 1.00 20.05 154 PHE C CA 1
ATOM 7276 C C . PHE C 1 157 ? 38.225 39.736 38.642 1.00 21.20 154 PHE C C 1
ATOM 7277 O O . PHE C 1 157 ? 38.469 40.673 37.888 1.00 22.14 154 PHE C O 1
ATOM 7285 N N . ALA C 1 158 ? 37.048 39.648 39.269 1.00 21.53 155 ALA C N 1
ATOM 7286 C CA . ALA C 1 158 ? 35.997 40.616 38.989 1.00 22.77 155 ALA C CA 1
ATOM 7287 C C . ALA C 1 158 ? 36.419 42.013 39.479 1.00 25.51 155 ALA C C 1
ATOM 7288 O O . ALA C 1 158 ? 36.020 42.989 38.878 1.00 25.42 155 ALA C O 1
ATOM 7290 N N . GLU C 1 159 ? 37.220 42.096 40.549 1.00 24.21 156 GLU C N 1
ATOM 7291 C CA . GLU C 1 159 ? 37.634 43.378 41.109 1.00 28.99 156 GLU C CA 1
ATOM 7292 C C . GLU C 1 159 ? 38.793 43.981 40.309 1.00 28.53 156 GLU C C 1
ATOM 7293 O O . GLU C 1 159 ? 39.127 45.122 40.562 1.00 28.31 156 GLU C O 1
ATOM 7299 N N . THR C 1 160 ? 39.417 43.240 39.368 1.00 26.22 157 THR C N 1
ATOM 7300 C CA . THR C 1 160 ? 40.619 43.742 38.706 1.00 25.50 157 THR C CA 1
ATOM 7301 C C . THR C 1 160 ? 40.457 43.838 37.200 1.00 25.84 157 THR C C 1
ATOM 7302 O O . THR C 1 160 ? 41.125 44.654 36.555 1.00 24.88 157 THR C O 1
ATOM 7306 N N . THR C 1 161 ? 39.584 43.018 36.596 1.00 24.27 158 THR C N 1
ATOM 7307 C CA . THR C 1 161 ? 39.553 42.967 35.138 1.00 22.89 158 THR C CA 1
ATOM 7308 C C . THR C 1 161 ? 38.828 44.193 34.594 1.00 24.28 158 THR C C 1
ATOM 7309 O O . THR C 1 161 ? 37.965 44.762 35.251 1.00 25.39 158 THR C O 1
ATOM 7313 N N . ALA C 1 162 ? 39.177 44.557 33.369 1.00 25.92 159 ALA C N 1
ATOM 7314 C CA . ALA C 1 162 ? 38.459 45.561 32.607 1.00 28.72 159 ALA C CA 1
ATOM 7315 C C . ALA C 1 162 ? 37.586 44.867 31.565 1.00 27.20 159 ALA C C 1
ATOM 7316 O O . ALA C 1 162 ? 36.886 45.540 30.813 1.00 30.99 159 ALA C O 1
ATOM 7318 N N . LEU C 1 163 ? 37.642 43.528 31.484 1.00 26.89 160 LEU C N 1
ATOM 7319 C CA . LEU C 1 163 ? 36.850 42.830 30.473 1.00 25.94 160 LEU C CA 1
ATOM 7320 C C . LEU C 1 163 ? 35.360 43.092 30.648 1.00 23.75 160 LEU C C 1
ATOM 7321 O O . LEU C 1 163 ? 34.842 43.053 31.761 1.00 23.26 160 LEU C O 1
ATOM 7326 N N . ARG C 1 164 ? 34.690 43.339 29.521 1.00 24.54 161 ARG C N 1
ATOM 7327 C CA . ARG C 1 164 ? 33.244 43.469 29.454 1.00 26.10 161 ARG C CA 1
ATOM 7328 C C . ARG C 1 164 ? 32.737 42.670 28.255 1.00 23.55 161 ARG C C 1
ATOM 7329 O O . ARG C 1 164 ? 32.472 43.190 27.174 1.00 21.88 161 ARG C O 1
ATOM 7337 N N . PRO C 1 165 ? 32.601 41.341 28.407 1.00 20.50 162 PRO C N 1
ATOM 7338 C CA . PRO C 1 165 ? 32.096 40.503 27.315 1.00 19.43 162 PRO C CA 1
ATOM 7339 C C . PRO C 1 165 ? 30.613 40.779 27.080 1.00 18.89 162 PRO C C 1
ATOM 7340 O O . PRO C 1 165 ? 29.978 41.420 27.908 1.00 18.35 162 PRO C O 1
ATOM 7344 N N . ASP C 1 166 ? 30.060 40.248 25.984 1.00 18.33 163 ASP C N 1
ATOM 7345 C CA . ASP C 1 166 ? 28.630 40.278 25.747 1.00 19.26 163 ASP C CA 1
ATOM 7346 C C . ASP C 1 166 ? 27.944 39.353 26.745 1.00 19.40 163 ASP C C 1
ATOM 7347 O O . ASP C 1 166 ? 26.861 39.684 27.235 1.00 19.69 163 ASP C O 1
ATOM 7352 N N . CYS C 1 167 ? 28.578 38.215 27.088 1.00 16.79 164 CYS C N 1
ATOM 7353 C CA . CYS C 1 167 ? 27.920 37.274 27.997 1.00 16.84 164 CYS C CA 1
ATOM 7354 C C . CYS C 1 167 ? 28.889 36.180 28.422 1.00 15.75 164 CYS C C 1
ATOM 7355 O O . CYS C 1 167 ? 29.978 36.076 27.865 1.00 15.47 164 CYS C O 1
ATOM 7358 N N . ALA C 1 168 ? 28.514 35.447 29.476 1.00 14.87 165 ALA C N 1
ATOM 7359 C CA . ALA C 1 168 ? 29.375 34.481 30.122 1.00 15.58 165 ALA C CA 1
ATOM 7360 C C . ALA C 1 168 ? 28.579 33.251 30.535 1.00 14.96 165 ALA C C 1
ATOM 7361 O O . ALA C 1 168 ? 27.382 33.351 30.877 1.00 14.12 165 ALA C O 1
ATOM 7363 N N . ILE C 1 169 ? 29.266 32.093 30.485 1.00 14.19 166 ILE C N 1
ATOM 7364 C CA . ILE C 1 169 ? 28.792 30.848 31.079 1.00 13.31 166 ILE C CA 1
ATOM 7365 C C . ILE C 1 169 ? 29.808 30.370 32.085 1.00 12.97 166 ILE C C 1
ATOM 7366 O O . ILE C 1 169 ? 31.013 30.267 31.807 1.00 13.24 166 ILE C O 1
ATOM 7371 N N . ILE C 1 170 ? 29.321 30.041 33.285 1.00 13.00 167 ILE C N 1
ATOM 7372 C CA . ILE C 1 170 ? 30.112 29.337 34.281 1.00 12.16 167 ILE C CA 1
ATOM 7373 C C . ILE C 1 170 ? 29.660 27.880 34.289 1.00 11.86 167 ILE C C 1
ATOM 7374 O O . ILE C 1 170 ? 28.496 27.566 34.567 1.00 11.44 167 ILE C O 1
ATOM 7379 N N . GLY C 1 171 ? 30.602 26.968 34.025 1.00 12.52 168 GLY C N 1
ATOM 7380 C CA . GLY C 1 171 ? 30.245 25.599 33.693 1.00 12.26 168 GLY C CA 1
ATOM 7381 C C . GLY C 1 171 ? 30.079 24.660 34.879 1.00 12.62 168 GLY C C 1
ATOM 7382 O O . GLY C 1 171 ? 30.438 23.508 34.758 1.00 12.95 168 GLY C O 1
ATOM 7383 N N . GLU C 1 172 ? 29.438 25.121 35.961 1.00 12.54 169 GLU C N 1
ATOM 7384 C CA . GLU C 1 172 ? 29.085 24.281 37.107 1.00 12.37 169 GLU C CA 1
ATOM 7385 C C . GLU C 1 172 ? 28.141 23.168 36.659 1.00 12.31 169 GLU C C 1
ATOM 7386 O O . GLU C 1 172 ? 27.382 23.339 35.699 1.00 12.83 169 GLU C O 1
ATOM 7392 N N . PRO C 1 173 ? 28.118 22.015 37.352 1.00 11.61 170 PRO C N 1
ATOM 7393 C CA . PRO C 1 173 ? 27.203 20.940 37.004 1.00 12.01 170 PRO C CA 1
ATOM 7394 C C . PRO C 1 173 ? 25.744 21.336 37.247 1.00 12.12 170 PRO C C 1
ATOM 7395 O O . PRO C 1 173 ? 25.307 21.538 38.387 1.00 12.88 170 PRO C O 1
ATOM 7399 N N . THR C 1 174 ? 24.974 21.435 36.165 1.00 12.20 171 THR C N 1
ATOM 7400 C CA . THR C 1 174 ? 23.548 21.750 36.234 1.00 12.53 171 THR C CA 1
ATOM 7401 C C . THR C 1 174 ? 22.711 20.782 35.388 1.00 13.07 171 THR C C 1
ATOM 7402 O O . THR C 1 174 ? 21.581 21.107 35.051 1.00 13.74 171 THR C O 1
ATOM 7406 N N . SER C 1 175 ? 23.293 19.640 35.021 1.00 12.36 172 SER C N 1
ATOM 7407 C CA . SER C 1 175 ? 22.693 18.682 34.117 1.00 13.21 172 SER C CA 1
ATOM 7408 C C . SER C 1 175 ? 22.382 19.315 32.774 1.00 13.16 172 SER C C 1
ATOM 7409 O O . SER C 1 175 ? 21.379 18.966 32.149 1.00 13.75 172 SER C O 1
ATOM 7412 N N . LEU C 1 176 ? 23.205 20.267 32.326 1.00 12.82 173 LEU C N 1
ATOM 7413 C CA . LEU C 1 176 ? 22.917 21.047 31.126 1.00 14.15 173 LEU C CA 1
ATOM 7414 C C . LEU C 1 176 ? 21.502 21.626 31.076 1.00 14.82 173 LEU C C 1
ATOM 7415 O O . LEU C 1 176 ? 20.851 21.671 30.022 1.00 18.36 173 LEU C O 1
ATOM 7420 N N . GLN C 1 177 ? 21.063 22.164 32.209 1.00 14.28 174 GLN C N 1
ATOM 7421 C CA . GLN C 1 177 ? 19.854 22.951 32.361 1.00 14.43 174 GLN C CA 1
ATOM 7422 C C . GLN C 1 177 ? 20.352 24.322 32.764 1.00 14.45 174 GLN C C 1
ATOM 7423 O O . GLN C 1 177 ? 21.204 24.450 33.671 1.00 13.85 174 GLN C O 1
ATOM 7429 N N . PRO C 1 178 ? 19.919 25.392 32.078 1.00 15.70 175 PRO C N 1
ATOM 7430 C CA . PRO C 1 178 ? 20.454 26.718 32.395 1.00 14.95 175 PRO C CA 1
ATOM 7431 C C . PRO C 1 178 ? 19.935 27.275 33.711 1.00 15.87 175 PRO C C 1
ATOM 7432 O O . PRO C 1 178 ? 18.740 27.276 33.933 1.00 16.41 175 PRO C O 1
ATOM 7436 N N . VAL C 1 179 ? 20.854 27.774 34.545 1.00 14.77 176 VAL C N 1
ATOM 7437 C CA . VAL C 1 179 ? 20.529 28.335 35.829 1.00 14.60 176 VAL C CA 1
ATOM 7438 C C . VAL C 1 179 ? 20.807 29.832 35.743 1.00 15.39 176 VAL C C 1
ATOM 7439 O O . VAL C 1 179 ? 21.908 30.256 35.337 1.00 13.60 176 VAL C O 1
ATOM 7443 N N . ARG C 1 180 ? 19.805 30.632 36.163 1.00 16.13 177 ARG C N 1
ATOM 7444 C CA . ARG C 1 180 ? 19.841 32.070 35.938 1.00 16.06 177 ARG C CA 1
ATOM 7445 C C . ARG C 1 180 ? 19.832 32.897 37.229 1.00 15.62 177 ARG C C 1
ATOM 7446 O O . ARG C 1 180 ? 19.886 34.123 37.116 1.00 16.06 177 ARG C O 1
ATOM 7454 N N . ALA C 1 181 ? 19.659 32.284 38.413 1.00 14.94 178 ALA C N 1
ATOM 7455 C CA . ALA C 1 181 ? 19.720 33.058 39.644 1.00 14.82 178 ALA C CA 1
ATOM 7456 C C . ALA C 1 181 ? 19.948 32.186 40.869 1.00 14.13 178 ALA C C 1
ATOM 7457 O O . ALA C 1 181 ? 19.611 31.010 40.891 1.00 14.69 178 ALA C O 1
ATOM 7459 N N . HIS C 1 182 ? 20.463 32.836 41.912 1.00 13.57 179 HIS C N 1
ATOM 7460 C CA . HIS C 1 182 ? 20.571 32.282 43.235 1.00 13.23 179 HIS C CA 1
ATOM 7461 C C . HIS C 1 182 ? 20.692 33.441 44.221 1.00 13.58 179 HIS C C 1
ATOM 7462 O O . HIS C 1 182 ? 21.151 34.537 43.894 1.00 12.97 179 HIS C O 1
ATOM 7469 N N . LYS C 1 183 ? 20.269 33.177 45.451 1.00 14.53 180 LYS C N 1
ATOM 7470 C CA . LYS C 1 183 ? 20.399 34.181 46.494 1.00 14.42 180 LYS C CA 1
ATOM 7471 C C . LYS C 1 183 ? 21.859 34.342 46.890 1.00 15.49 180 LYS C C 1
ATOM 7472 O O . LYS C 1 183 ? 22.689 33.467 46.595 1.00 15.82 180 LYS C O 1
ATOM 7478 N N . GLY C 1 184 ? 22.106 35.395 47.680 1.00 14.83 181 GLY C N 1
ATOM 7479 C CA . GLY C 1 184 ? 23.408 35.637 48.275 1.00 15.91 181 GLY C CA 1
ATOM 7480 C C . GLY C 1 184 ? 23.549 34.972 49.647 1.00 16.18 181 GLY C C 1
ATOM 7481 O O . GLY C 1 184 ? 22.680 34.224 50.076 1.00 16.56 181 GLY C O 1
ATOM 7482 N N . HIS C 1 185 ? 24.576 35.380 50.397 1.00 18.14 182 HIS C N 1
ATOM 7483 C CA . HIS C 1 185 ? 24.803 34.831 51.723 1.00 19.69 182 HIS C CA 1
ATOM 7484 C C . HIS C 1 185 ? 25.723 35.764 52.502 1.00 20.30 182 HIS C C 1
ATOM 7485 O O . HIS C 1 185 ? 26.846 36.028 52.082 1.00 20.57 182 HIS C O 1
ATOM 7492 N N . ILE C 1 186 ? 25.226 36.307 53.615 1.00 20.30 183 ILE C N 1
ATOM 7493 C CA . ILE C 1 186 ? 26.085 37.030 54.527 1.00 22.85 183 ILE C CA 1
ATOM 7494 C C . ILE C 1 186 ? 25.869 36.460 55.924 1.00 24.34 183 ILE C C 1
ATOM 7495 O O . ILE C 1 186 ? 24.746 36.095 56.285 1.00 21.77 183 ILE C O 1
ATOM 7500 N N . SER C 1 187 ? 26.956 36.390 56.697 1.00 24.72 184 SER C N 1
ATOM 7501 C CA . SER C 1 187 ? 26.908 35.777 58.017 1.00 24.99 184 SER C CA 1
ATOM 7502 C C . SER C 1 187 ? 27.639 36.689 58.998 1.00 26.59 184 SER C C 1
ATOM 7503 O O . SER C 1 187 ? 28.782 37.044 58.734 1.00 26.43 184 SER C O 1
ATOM 7506 N N . ASN C 1 188 ? 26.996 37.057 60.118 1.00 27.09 185 ASN C N 1
ATOM 7507 C CA . ASN C 1 188 ? 27.545 38.053 61.028 1.00 27.52 185 ASN C CA 1
ATOM 7508 C C . ASN C 1 188 ? 27.495 37.545 62.458 1.00 28.04 185 ASN C C 1
ATOM 7509 O O . ASN C 1 188 ? 26.544 36.848 62.803 1.00 23.71 185 ASN C O 1
ATOM 7514 N N . ALA C 1 189 ? 28.503 37.946 63.271 1.00 28.58 186 ALA C N 1
ATOM 7515 C CA . ALA C 1 189 ? 28.431 37.859 64.724 1.00 27.45 186 ALA C CA 1
ATOM 7516 C C . ALA C 1 189 ? 28.080 39.232 65.281 1.00 30.03 186 ALA C C 1
ATOM 7517 O O . ALA C 1 189 ? 28.708 40.241 64.955 1.00 33.15 186 ALA C O 1
ATOM 7519 N N . ILE C 1 190 ? 27.008 39.271 66.070 1.00 31.13 187 ILE C N 1
ATOM 7520 C CA . ILE C 1 190 ? 26.674 40.434 66.864 1.00 30.62 187 ILE C CA 1
ATOM 7521 C C . ILE C 1 190 ? 27.300 40.213 68.246 1.00 32.01 187 ILE C C 1
ATOM 7522 O O . ILE C 1 190 ? 27.040 39.185 68.874 1.00 30.47 187 ILE C O 1
ATOM 7527 N N . ARG C 1 191 ? 28.131 41.159 68.713 1.00 32.03 188 ARG C N 1
ATOM 7528 C CA . ARG C 1 191 ? 28.817 41.019 69.997 1.00 36.20 188 ARG C CA 1
ATOM 7529 C C . ARG C 1 191 ? 28.429 42.177 70.922 1.00 35.56 188 ARG C C 1
ATOM 7530 O O . ARG C 1 191 ? 28.445 43.337 70.516 1.00 34.72 188 ARG C O 1
ATOM 7538 N N . ILE C 1 192 ? 28.064 41.840 72.168 1.00 32.58 189 ILE C N 1
ATOM 7539 C CA . ILE C 1 192 ? 27.680 42.824 73.167 1.00 31.92 189 ILE C CA 1
ATOM 7540 C C . ILE C 1 192 ? 28.518 42.651 74.436 1.00 33.66 189 ILE C C 1
ATOM 7541 O O . ILE C 1 192 ? 28.705 41.538 74.940 1.00 29.70 189 ILE C O 1
ATOM 7546 N N . GLN C 1 193 ? 28.964 43.812 74.933 1.00 32.53 190 GLN C N 1
ATOM 7547 C CA . GLN C 1 193 ? 29.827 43.962 76.097 1.00 35.30 190 GLN C CA 1
ATOM 7548 C C . GLN C 1 193 ? 28.987 44.527 77.237 1.00 30.21 190 GLN C C 1
ATOM 7549 O O . GLN C 1 193 ? 28.544 45.666 77.148 1.00 31.33 190 GLN C O 1
ATOM 7555 N N . GLY C 1 194 ? 28.741 43.714 78.265 1.00 31.02 191 GLY C N 1
ATOM 7556 C CA . GLY C 1 194 ? 28.071 44.145 79.488 1.00 33.89 191 GLY C CA 1
ATOM 7557 C C . GLY C 1 194 ? 29.089 44.469 80.594 1.00 37.77 191 GLY C C 1
ATOM 7558 O O . GLY C 1 194 ? 30.254 44.695 80.283 1.00 34.53 191 GLY C O 1
ATOM 7559 N N . GLN C 1 195 ? 28.638 44.473 81.864 1.00 39.34 192 GLN C N 1
ATOM 7560 C CA . GLN C 1 195 ? 29.497 44.677 83.038 1.00 37.82 192 GLN C CA 1
ATOM 7561 C C . GLN C 1 195 ? 29.263 43.538 84.039 1.00 36.78 192 GLN C C 1
ATOM 7562 O O . GLN C 1 195 ? 28.124 43.152 84.308 1.00 32.35 192 GLN C O 1
ATOM 7568 N N . SER C 1 196 ? 30.334 43.081 84.699 1.00 39.66 193 SER C N 1
ATOM 7569 C CA . SER C 1 196 ? 30.271 41.965 85.642 1.00 40.94 193 SER C CA 1
ATOM 7570 C C . SER C 1 196 ? 29.601 42.325 86.967 1.00 36.79 193 SER C C 1
ATOM 7571 O O . SER C 1 196 ? 29.449 43.496 87.311 1.00 36.27 193 SER C O 1
ATOM 7574 N N . GLY C 1 197 ? 29.264 41.296 87.754 1.00 33.36 194 GLY C N 1
ATOM 7575 C CA . GLY C 1 197 ? 28.741 41.525 89.091 1.00 34.77 194 GLY C CA 1
ATOM 7576 C C . GLY C 1 197 ? 27.966 40.326 89.634 1.00 33.60 194 GLY C C 1
ATOM 7577 O O . GLY C 1 197 ? 27.671 39.369 88.912 1.00 30.76 194 GLY C O 1
ATOM 7578 N N . HIS C 1 198 ? 27.617 40.418 90.909 1.00 32.30 195 HIS C N 1
ATOM 7579 C CA . HIS C 1 198 ? 26.920 39.359 91.610 1.00 32.25 195 HIS C CA 1
ATOM 7580 C C . HIS C 1 198 ? 25.410 39.453 91.365 1.00 30.06 195 HIS C C 1
ATOM 7581 O O . HIS C 1 198 ? 24.848 40.540 91.274 1.00 30.20 195 HIS C O 1
ATOM 7588 N N . SER C 1 199 ? 24.745 38.302 91.269 1.00 28.59 196 SER C N 1
ATOM 7589 C CA . SER C 1 199 ? 23.332 38.267 90.944 1.00 29.19 196 SER C CA 1
ATOM 7590 C C . SER C 1 199 ? 22.456 38.782 92.078 1.00 30.72 196 SER C C 1
ATOM 7591 O O . SER C 1 199 ? 21.241 38.908 91.917 1.00 32.55 196 SER C O 1
ATOM 7594 N N . SER C 1 200 ? 23.046 38.983 93.252 1.00 30.18 197 SER C N 1
ATOM 7595 C CA . SER C 1 200 ? 22.268 39.470 94.371 1.00 29.88 197 SER C CA 1
ATOM 7596 C C . SER C 1 200 ? 21.966 40.956 94.182 1.00 30.81 197 SER C C 1
ATOM 7597 O O . SER C 1 200 ? 21.160 41.493 94.948 1.00 31.55 197 SER C O 1
ATOM 7600 N N . ASP C 1 201 ? 22.694 41.622 93.253 1.00 31.24 198 ASP C N 1
ATOM 7601 C CA . ASP C 1 201 ? 22.525 43.043 92.981 1.00 32.19 198 ASP C CA 1
ATOM 7602 C C . ASP C 1 201 ? 22.640 43.285 91.474 1.00 32.37 198 ASP C C 1
ATOM 7603 O O . ASP C 1 201 ? 23.619 43.839 90.966 1.00 31.07 198 ASP C O 1
ATOM 7608 N N . PRO C 1 202 ? 21.638 42.860 90.693 1.00 32.04 199 PRO C N 1
ATOM 7609 C CA . PRO C 1 202 ? 21.704 43.005 89.236 1.00 36.79 199 PRO C CA 1
ATOM 7610 C C . PRO C 1 202 ? 21.883 44.435 88.731 1.00 37.93 199 PRO C C 1
ATOM 7611 O O . PRO C 1 202 ? 22.550 44.664 87.731 1.00 41.85 199 PRO C O 1
ATOM 7615 N N . ALA C 1 203 ? 21.309 45.412 89.430 1.00 42.66 200 ALA C N 1
ATOM 7616 C CA . ALA C 1 203 ? 21.276 46.766 88.896 1.00 46.46 200 ALA C CA 1
ATOM 7617 C C . ALA C 1 203 ? 22.650 47.448 88.981 1.00 46.60 200 ALA C C 1
ATOM 7618 O O . ALA C 1 203 ? 22.811 48.553 88.476 1.00 49.29 200 ALA C O 1
ATOM 7620 N N . ARG C 1 204 ? 23.657 46.828 89.603 1.00 41.60 201 ARG C N 1
ATOM 7621 C CA . ARG C 1 204 ? 24.988 47.412 89.559 1.00 45.67 201 ARG C CA 1
ATOM 7622 C C . ARG C 1 204 ? 25.558 47.353 88.143 1.00 43.16 201 ARG C C 1
ATOM 7623 O O . ARG C 1 204 ? 26.233 48.286 87.739 1.00 44.44 201 ARG C O 1
ATOM 7631 N N . GLY C 1 205 ? 25.269 46.300 87.372 1.00 39.67 202 GLY C N 1
ATOM 7632 C CA . GLY C 1 205 ? 25.933 46.112 86.093 1.00 39.32 202 GLY C CA 1
ATOM 7633 C C . GLY C 1 205 ? 24.953 46.058 84.926 1.00 38.29 202 GLY C C 1
ATOM 7634 O O . GLY C 1 205 ? 23.769 45.840 85.135 1.00 37.76 202 GLY C O 1
ATOM 7635 N N . VAL C 1 206 ? 25.494 46.127 83.705 1.00 41.12 203 VAL C N 1
ATOM 7636 C CA . VAL C 1 206 ? 24.759 46.018 82.445 1.00 38.36 203 VAL C CA 1
ATOM 7637 C C . VAL C 1 206 ? 24.770 44.560 81.967 1.00 33.40 203 VAL C C 1
ATOM 7638 O O . VAL C 1 206 ? 25.818 43.978 81.699 1.00 30.59 203 VAL C O 1
ATOM 7642 N N . ASN C 1 207 ? 23.577 43.970 81.821 1.00 29.31 204 ASN C N 1
ATOM 7643 C CA . ASN C 1 207 ? 23.454 42.548 81.527 1.00 26.57 204 ASN C CA 1
ATOM 7644 C C . ASN C 1 207 ? 23.460 42.334 80.004 1.00 26.79 204 ASN C C 1
ATOM 7645 O O . ASN C 1 207 ? 22.570 42.837 79.306 1.00 27.19 204 ASN C O 1
ATOM 7650 N N . ALA C 1 208 ? 24.480 41.640 79.472 1.00 26.41 205 ALA C N 1
ATOM 7651 C CA . ALA C 1 208 ? 24.636 41.484 78.021 1.00 25.52 205 ALA C CA 1
ATOM 7652 C C . ALA C 1 208 ? 23.545 40.611 77.378 1.00 27.36 205 ALA C C 1
ATOM 7653 O O . ALA C 1 208 ? 23.302 40.752 76.173 1.00 26.91 205 ALA C O 1
ATOM 7655 N N . ILE C 1 209 ? 22.899 39.715 78.140 1.00 25.31 206 ILE C N 1
ATOM 7656 C CA . ILE C 1 209 ? 21.802 38.916 77.598 1.00 24.95 206 ILE C CA 1
ATOM 7657 C C . ILE C 1 209 ? 20.594 39.829 77.423 1.00 25.57 206 ILE C C 1
ATOM 7658 O O . ILE C 1 209 ? 19.868 39.725 76.435 1.00 23.39 206 ILE C O 1
ATOM 7663 N N . GLU C 1 210 ? 20.354 40.732 78.390 1.00 24.40 207 GLU C N 1
ATOM 7664 C CA . GLU C 1 210 ? 19.234 41.660 78.270 1.00 24.39 207 GLU C CA 1
ATOM 7665 C C . GLU C 1 210 ? 19.436 42.567 77.053 1.00 24.89 207 GLU C C 1
ATOM 7666 O O . GLU C 1 210 ? 18.467 42.913 76.363 1.00 25.12 207 GLU C O 1
ATOM 7672 N N . LEU C 1 211 ? 20.681 42.992 76.822 1.00 24.50 208 LEU C N 1
ATOM 7673 C CA . LEU C 1 211 ? 20.948 43.876 75.696 1.00 25.66 208 LEU C CA 1
ATOM 7674 C C . LEU C 1 211 ? 20.757 43.089 74.405 1.00 25.28 208 LEU C C 1
ATOM 7675 O O . LEU C 1 211 ? 20.269 43.643 73.431 1.00 26.23 208 LEU C O 1
ATOM 7680 N N . MET C 1 212 ? 21.193 41.825 74.412 1.00 24.24 209 MET C N 1
ATOM 7681 C CA . MET C 1 212 ? 21.095 40.973 73.236 1.00 23.53 209 MET C CA 1
ATOM 7682 C C . MET C 1 212 ? 19.624 40.726 72.932 1.00 23.19 209 MET C C 1
ATOM 7683 O O . MET C 1 212 ? 19.252 40.624 71.763 1.00 25.85 209 MET C O 1
ATOM 7688 N N . HIS C 1 213 ? 18.804 40.613 73.981 1.00 22.71 210 HIS C N 1
ATOM 7689 C CA . HIS C 1 213 ? 17.371 40.437 73.849 1.00 23.07 210 HIS C CA 1
ATOM 7690 C C . HIS C 1 213 ? 16.769 41.637 73.118 1.00 24.77 210 HIS C C 1
ATOM 7691 O O . HIS C 1 213 ? 15.900 41.466 72.264 1.00 25.18 210 HIS C O 1
ATOM 7698 N N . ASP C 1 214 ? 17.192 42.854 73.473 1.00 24.67 211 ASP C N 1
ATOM 7699 C CA A ASP C 1 214 ? 16.736 44.049 72.772 0.60 26.59 211 ASP C CA 1
ATOM 7700 C CA B ASP C 1 214 ? 16.770 44.067 72.781 0.40 25.91 211 ASP C CA 1
ATOM 7701 C C . ASP C 1 214 ? 17.190 43.979 71.309 1.00 25.00 211 ASP C C 1
ATOM 7702 O O . ASP C 1 214 ? 16.391 44.237 70.419 1.00 27.17 211 ASP C O 1
ATOM 7711 N N . ALA C 1 215 ? 18.460 43.621 71.071 1.00 24.84 212 ALA C N 1
ATOM 7712 C CA . ALA C 1 215 ? 19.032 43.479 69.729 1.00 24.16 212 ALA C CA 1
ATOM 7713 C C . ALA C 1 215 ? 18.289 42.438 68.877 1.00 24.60 212 ALA C C 1
ATOM 7714 O O . ALA C 1 215 ? 17.976 42.691 67.709 1.00 25.66 212 ALA C O 1
ATOM 7716 N N . ILE C 1 216 ? 18.001 41.273 69.454 1.00 20.56 213 ILE C N 1
ATOM 7717 C CA . ILE C 1 216 ? 17.290 40.241 68.711 1.00 21.12 213 ILE C CA 1
ATOM 7718 C C . ILE C 1 216 ? 15.910 40.751 68.307 1.00 20.83 213 ILE C C 1
ATOM 7719 O O . ILE C 1 216 ? 15.429 40.445 67.224 1.00 19.01 213 ILE C O 1
ATOM 7724 N N . GLY C 1 217 ? 15.231 41.497 69.195 1.00 21.05 214 GLY C N 1
ATOM 7725 C CA . GLY C 1 217 ? 13.968 42.097 68.817 1.00 21.74 214 GLY C CA 1
ATOM 7726 C C . GLY C 1 217 ? 14.068 42.945 67.540 1.00 21.14 214 GLY C C 1
ATOM 7727 O O . GLY C 1 217 ? 13.211 42.831 66.656 1.00 21.70 214 GLY C O 1
ATOM 7728 N N . HIS C 1 218 ? 15.117 43.780 67.450 1.00 21.62 215 HIS C N 1
ATOM 7729 C CA . HIS C 1 218 ? 15.313 44.598 66.264 1.00 23.18 215 HIS C CA 1
ATOM 7730 C C . HIS C 1 218 ? 15.651 43.728 65.046 1.00 23.37 215 HIS C C 1
ATOM 7731 O O . HIS C 1 218 ? 15.270 44.072 63.915 1.00 21.36 215 HIS C O 1
ATOM 7738 N N . ILE C 1 219 ? 16.437 42.669 65.259 1.00 22.76 216 ILE C N 1
ATOM 7739 C CA . ILE C 1 219 ? 16.872 41.831 64.149 1.00 21.32 216 ILE C CA 1
ATOM 7740 C C . ILE C 1 219 ? 15.676 41.050 63.598 1.00 20.28 216 ILE C C 1
ATOM 7741 O O . ILE C 1 219 ? 15.574 40.833 62.397 1.00 20.65 216 ILE C O 1
ATOM 7746 N N . LEU C 1 220 ? 14.761 40.634 64.469 1.00 19.66 217 LEU C N 1
ATOM 7747 C CA . LEU C 1 220 ? 13.610 39.864 64.037 1.00 20.34 217 LEU C CA 1
ATOM 7748 C C . LEU C 1 220 ? 12.596 40.793 63.363 1.00 20.60 217 LEU C C 1
ATOM 7749 O O . LEU C 1 220 ? 11.852 40.379 62.486 1.00 16.74 217 LEU C O 1
ATOM 7754 N N . GLN C 1 221 ? 12.575 42.060 63.780 1.00 21.77 218 GLN C N 1
ATOM 7755 C CA . GLN C 1 221 ? 11.826 43.059 63.044 1.00 23.20 218 GLN C CA 1
ATOM 7756 C C . GLN C 1 221 ? 12.411 43.239 61.641 1.00 20.34 218 GLN C C 1
ATOM 7757 O O . GLN C 1 221 ? 11.658 43.362 60.663 1.00 20.29 218 GLN C O 1
ATOM 7763 N N . LEU C 1 222 ? 13.749 43.260 61.515 1.00 19.57 219 LEU C N 1
ATOM 7764 C CA . LEU C 1 222 ? 14.365 43.264 60.199 1.00 19.24 219 LEU C CA 1
ATOM 7765 C C . LEU C 1 222 ? 13.952 42.040 59.377 1.00 18.78 219 LEU C C 1
ATOM 7766 O O . LEU C 1 222 ? 13.715 42.143 58.162 1.00 18.46 219 LEU C O 1
ATOM 7771 N N . ARG C 1 223 ? 13.947 40.870 60.014 1.00 18.17 220 ARG C N 1
ATOM 7772 C CA . ARG C 1 223 ? 13.512 39.648 59.345 1.00 17.69 220 ARG C CA 1
ATOM 7773 C C . ARG C 1 223 ? 12.115 39.811 58.756 1.00 17.72 220 ARG C C 1
ATOM 7774 O O . ARG C 1 223 ? 11.847 39.411 57.592 1.00 16.13 220 ARG C O 1
ATOM 7782 N N . ASP C 1 224 ? 11.193 40.353 59.572 1.00 17.77 221 ASP C N 1
ATOM 7783 C CA . ASP C 1 224 ? 9.827 40.620 59.134 1.00 19.78 221 ASP C CA 1
ATOM 7784 C C . ASP C 1 224 ? 9.795 41.614 57.976 1.00 19.29 221 ASP C C 1
ATOM 7785 O O . ASP C 1 224 ? 9.051 41.412 57.010 1.00 21.86 221 ASP C O 1
ATOM 7790 N N . ASN C 1 225 ? 10.624 42.662 58.044 1.00 19.45 222 ASN C N 1
ATOM 7791 C CA . ASN C 1 225 ? 10.627 43.699 57.015 1.00 20.02 222 ASN C CA 1
ATOM 7792 C C . ASN C 1 225 ? 11.070 43.109 55.664 1.00 20.69 222 ASN C C 1
ATOM 7793 O O . ASN C 1 225 ? 10.500 43.430 54.615 1.00 20.81 222 ASN C O 1
ATOM 7798 N N . LEU C 1 226 ? 12.087 42.253 55.720 1.00 19.96 223 LEU C N 1
ATOM 7799 C CA . LEU C 1 226 ? 12.671 41.597 54.556 1.00 19.95 223 LEU C CA 1
ATOM 7800 C C . LEU C 1 226 ? 11.597 40.787 53.853 1.00 20.60 223 LEU C C 1
ATOM 7801 O O . LEU C 1 226 ? 11.420 40.904 52.645 1.00 23.07 223 LEU C O 1
ATOM 7806 N N . LYS C 1 227 ? 10.867 39.978 54.628 1.00 21.37 224 LYS C N 1
ATOM 7807 C CA . LYS C 1 227 ? 9.840 39.129 54.047 1.00 24.12 224 LYS C CA 1
ATOM 7808 C C . LYS C 1 227 ? 8.683 39.956 53.481 1.00 27.11 224 LYS C C 1
ATOM 7809 O O . LYS C 1 227 ? 8.083 39.613 52.461 1.00 25.38 224 LYS C O 1
ATOM 7815 N N . GLU C 1 228 ? 8.375 41.077 54.138 1.00 25.57 225 GLU C N 1
ATOM 7816 C CA . GLU C 1 228 ? 7.251 41.908 53.738 1.00 26.07 225 GLU C CA 1
ATOM 7817 C C . GLU C 1 228 ? 7.550 42.689 52.459 1.00 23.31 225 GLU C C 1
ATOM 7818 O O . GLU C 1 228 ? 6.687 42.793 51.587 1.00 25.14 225 GLU C O 1
ATOM 7824 N N . ARG C 1 229 ? 8.733 43.310 52.343 1.00 20.25 226 ARG C N 1
ATOM 7825 C CA . ARG C 1 229 ? 8.965 44.307 51.304 1.00 21.65 226 ARG C CA 1
ATOM 7826 C C . ARG C 1 229 ? 9.616 43.679 50.067 1.00 21.46 226 ARG C C 1
ATOM 7827 O O . ARG C 1 229 ? 9.609 44.275 48.990 1.00 22.58 226 ARG C O 1
ATOM 7835 N N . TYR C 1 230 ? 10.200 42.487 50.208 1.00 20.36 227 TYR C N 1
ATOM 7836 C CA . TYR C 1 230 ? 11.066 41.988 49.143 1.00 22.48 227 TYR C CA 1
ATOM 7837 C C . TYR C 1 230 ? 10.535 40.629 48.721 1.00 21.67 227 TYR C C 1
ATOM 7838 O O . TYR C 1 230 ? 10.248 39.804 49.565 1.00 23.54 227 TYR C O 1
ATOM 7847 N N . HIS C 1 231 ? 10.478 40.375 47.408 1.00 19.42 228 HIS C N 1
ATOM 7848 C CA . HIS C 1 231 ? 9.886 39.137 46.946 1.00 20.21 228 HIS C CA 1
ATOM 7849 C C . HIS C 1 231 ? 10.492 38.731 45.609 1.00 18.81 228 HIS C C 1
ATOM 7850 O O . HIS C 1 231 ? 10.781 39.587 44.786 1.00 17.89 228 HIS C O 1
ATOM 7857 N N . TYR C 1 232 ? 10.635 37.419 45.423 1.00 18.41 229 TYR C N 1
ATOM 7858 C CA . TYR C 1 232 ? 11.180 36.844 44.197 1.00 18.05 229 TYR C CA 1
ATOM 7859 C C . TYR C 1 232 ? 10.580 35.452 44.046 1.00 18.57 229 TYR C C 1
ATOM 7860 O O . TYR C 1 232 ? 11.092 34.468 44.604 1.00 18.69 229 TYR C O 1
ATOM 7869 N N . GLU C 1 233 ? 9.469 35.431 43.297 1.00 18.91 230 GLU C N 1
ATOM 7870 C CA . GLU C 1 233 ? 8.533 34.322 43.203 1.00 21.19 230 GLU C CA 1
ATOM 7871 C C . GLU C 1 233 ? 9.217 33.046 42.710 1.00 18.58 230 GLU C C 1
ATOM 7872 O O . GLU C 1 233 ? 8.835 31.964 43.136 1.00 18.54 230 GLU C O 1
ATOM 7878 N N . ALA C 1 234 ? 10.247 33.178 41.868 1.00 17.96 231 ALA C N 1
ATOM 7879 C CA . ALA C 1 234 ? 10.886 32.005 41.274 1.00 19.05 231 ALA C CA 1
ATOM 7880 C C . ALA C 1 234 ? 11.569 31.109 42.329 1.00 18.68 231 ALA C C 1
ATOM 7881 O O . ALA C 1 234 ? 11.693 29.909 42.115 1.00 18.17 231 ALA C O 1
ATOM 7883 N N . PHE C 1 235 ? 11.949 31.632 43.493 1.00 16.07 232 PHE C N 1
ATOM 7884 C CA . PHE C 1 235 ? 12.596 30.803 44.507 1.00 15.98 232 PHE C CA 1
ATOM 7885 C C . PHE C 1 235 ? 11.557 30.066 45.342 1.00 18.67 232 PHE C C 1
ATOM 7886 O O . PHE C 1 235 ? 10.490 30.589 45.561 1.00 16.53 232 PHE C O 1
ATOM 7894 N N . THR C 1 236 ? 11.920 28.892 45.837 1.00 18.29 233 THR C N 1
ATOM 7895 C CA . THR C 1 236 ? 11.013 28.077 46.633 1.00 22.08 233 THR C CA 1
ATOM 7896 C C . THR C 1 236 ? 10.606 28.854 47.875 1.00 19.39 233 THR C C 1
ATOM 7897 O O . THR C 1 236 ? 9.456 28.790 48.295 1.00 21.07 233 THR C O 1
ATOM 7901 N N . VAL C 1 237 ? 11.585 29.544 48.469 1.00 18.31 234 VAL C N 1
ATOM 7902 C CA . VAL C 1 237 ? 11.335 30.495 49.540 1.00 18.70 234 VAL C CA 1
ATOM 7903 C C . VAL C 1 237 ? 11.476 31.882 48.917 1.00 17.68 234 VAL C C 1
ATOM 7904 O O . VAL C 1 237 ? 12.570 32.302 48.608 1.00 18.91 234 VAL C O 1
ATOM 7908 N N . PRO C 1 238 ? 10.390 32.597 48.617 1.00 18.75 235 PRO C N 1
ATOM 7909 C CA . PRO C 1 238 ? 10.504 33.753 47.721 1.00 19.58 235 PRO C CA 1
ATOM 7910 C C . PRO C 1 238 ? 10.903 35.055 48.417 1.00 20.20 235 PRO C C 1
ATOM 7911 O O . PRO C 1 238 ? 10.772 36.103 47.842 1.00 23.37 235 PRO C O 1
ATOM 7915 N N . TYR C 1 239 ? 11.433 35.009 49.632 1.00 19.73 236 TYR C N 1
ATOM 7916 C CA . TYR C 1 239 ? 11.799 36.246 50.312 1.00 19.22 236 TYR C CA 1
ATOM 7917 C C . TYR C 1 239 ? 13.243 36.112 50.792 1.00 17.88 236 TYR C C 1
ATOM 7918 O O . TYR C 1 239 ? 13.753 34.995 50.860 1.00 20.00 236 TYR C O 1
ATOM 7927 N N . PRO C 1 240 ? 13.899 37.212 51.207 1.00 17.15 237 PRO C N 1
ATOM 7928 C CA . PRO C 1 240 ? 15.256 37.143 51.753 1.00 16.86 237 PRO C CA 1
ATOM 7929 C C . PRO C 1 240 ? 15.091 36.503 53.118 1.00 17.32 237 PRO C C 1
ATOM 7930 O O . PRO C 1 240 ? 14.188 36.903 53.889 1.00 19.29 237 PRO C O 1
ATOM 7934 N N . THR C 1 241 ? 15.946 35.547 53.440 1.00 15.72 238 THR C N 1
ATOM 7935 C CA . THR C 1 241 ? 15.810 34.847 54.704 1.00 16.64 238 THR C CA 1
ATOM 7936 C C . THR C 1 241 ? 16.792 35.379 55.741 1.00 17.07 238 THR C C 1
ATOM 7937 O O . THR C 1 241 ? 17.842 35.884 55.391 1.00 17.87 238 THR C O 1
ATOM 7941 N N . LEU C 1 242 ? 16.437 35.219 57.025 1.00 16.41 239 LEU C N 1
ATOM 7942 C CA . LEU C 1 242 ? 17.312 35.581 58.110 1.00 16.79 239 LEU C CA 1
ATOM 7943 C C . LEU C 1 242 ? 17.243 34.470 59.146 1.00 16.50 239 LEU C C 1
ATOM 7944 O O . LEU C 1 242 ? 16.167 34.109 59.615 1.00 18.19 239 LEU C O 1
ATOM 7949 N N . ASN C 1 243 ? 18.413 33.992 59.559 1.00 16.55 240 ASN C N 1
ATOM 7950 C CA . ASN C 1 243 ? 18.478 32.873 60.475 1.00 16.69 240 ASN C CA 1
ATOM 7951 C C . ASN C 1 243 ? 19.332 33.229 61.678 1.00 16.92 240 ASN C C 1
ATOM 7952 O O . ASN C 1 243 ? 20.447 33.704 61.521 1.00 17.99 240 ASN C O 1
ATOM 7957 N N . LEU C 1 244 ? 18.831 32.916 62.879 1.00 16.41 241 LEU C N 1
ATOM 7958 C CA . LEU C 1 244 ? 19.655 32.990 64.069 1.00 17.81 241 LEU C CA 1
ATOM 7959 C C . LEU C 1 244 ? 20.176 31.594 64.382 1.00 19.48 241 LEU C C 1
ATOM 7960 O O . LEU C 1 244 ? 19.387 30.716 64.752 1.00 19.41 241 LEU C O 1
ATOM 7965 N N . GLY C 1 245 ? 21.503 31.421 64.307 1.00 19.77 242 GLY C N 1
ATOM 7966 C CA . GLY C 1 245 ? 22.098 30.102 64.322 1.00 19.35 242 GLY C CA 1
ATOM 7967 C C . GLY C 1 245 ? 22.742 29.725 65.650 1.00 20.13 242 GLY C C 1
ATOM 7968 O O . GLY C 1 245 ? 22.692 28.560 66.044 1.00 18.80 242 GLY C O 1
ATOM 7969 N N . HIS C 1 246 ? 23.376 30.698 66.320 1.00 20.74 243 HIS C N 1
ATOM 7970 C CA . HIS C 1 246 ? 24.147 30.374 67.506 1.00 20.95 243 HIS C CA 1
ATOM 7971 C C . HIS C 1 246 ? 24.170 31.552 68.469 1.00 20.13 243 HIS C C 1
ATOM 7972 O O . HIS C 1 246 ? 24.198 32.705 68.041 1.00 20.42 243 HIS C O 1
ATOM 7979 N N . ILE C 1 247 ? 24.100 31.229 69.768 1.00 21.51 244 ILE C N 1
ATOM 7980 C CA . ILE C 1 247 ? 24.196 32.235 70.811 1.00 20.80 244 ILE C CA 1
ATOM 7981 C C . ILE C 1 247 ? 25.047 31.684 71.960 1.00 23.25 244 ILE C C 1
ATOM 7982 O O . ILE C 1 247 ? 25.055 30.493 72.220 1.00 21.20 244 ILE C O 1
ATOM 7987 N N . HIS C 1 248 ? 25.821 32.576 72.601 1.00 26.77 245 HIS C N 1
ATOM 7988 C CA . HIS C 1 248 ? 26.715 32.192 73.687 1.00 25.77 245 HIS C CA 1
ATOM 7989 C C . HIS C 1 248 ? 27.045 33.430 74.513 1.00 25.90 245 HIS C C 1
ATOM 7990 O O . HIS C 1 248 ? 27.491 34.434 73.964 1.00 26.67 245 HIS C O 1
ATOM 7997 N N . GLY C 1 249 ? 26.826 33.360 75.829 1.00 28.26 246 GLY C N 1
ATOM 7998 C CA . GLY C 1 249 ? 27.272 34.433 76.703 1.00 27.04 246 GLY C CA 1
ATOM 7999 C C . GLY C 1 249 ? 27.234 34.045 78.175 1.00 27.83 246 GLY C C 1
ATOM 8000 O O . GLY C 1 249 ? 26.385 33.247 78.584 1.00 25.39 246 GLY C O 1
ATOM 8001 N N . GLY C 1 250 ? 28.111 34.711 78.957 1.00 30.15 247 GLY C N 1
ATOM 8002 C CA . GLY C 1 250 ? 28.046 34.717 80.419 1.00 33.11 247 GLY C CA 1
ATOM 8003 C C . GLY C 1 250 ? 28.681 33.487 81.072 1.00 35.68 247 GLY C C 1
ATOM 8004 O O . GLY C 1 250 ? 28.790 32.441 80.444 1.00 33.53 247 GLY C O 1
ATOM 8005 N N . ASP C 1 251 ? 29.052 33.636 82.361 1.00 42.55 248 ASP C N 1
ATOM 8006 C CA . ASP C 1 251 ? 29.753 32.616 83.143 1.00 44.61 248 ASP C CA 1
ATOM 8007 C C . ASP C 1 251 ? 28.805 31.711 83.940 1.00 40.70 248 ASP C C 1
ATOM 8008 O O . ASP C 1 251 ? 28.945 30.502 83.860 1.00 39.03 248 ASP C O 1
ATOM 8013 N N . ALA C 1 252 ? 27.851 32.261 84.709 1.00 33.95 249 ALA C N 1
ATOM 8014 C CA . ALA C 1 252 ? 27.069 31.424 85.608 1.00 32.19 249 ALA C CA 1
ATOM 8015 C C . ALA C 1 252 ? 25.740 32.088 85.942 1.00 30.85 249 ALA C C 1
ATOM 8016 O O . ALA C 1 252 ? 25.572 33.290 85.758 1.00 31.04 249 ALA C O 1
ATOM 8018 N N . SER C 1 253 ? 24.823 31.277 86.490 1.00 29.41 250 SER C N 1
ATOM 8019 C CA . SER C 1 253 ? 23.509 31.737 86.892 1.00 29.60 250 SER C CA 1
ATOM 8020 C C . SER C 1 253 ? 23.609 32.854 87.931 1.00 26.81 250 SER C C 1
ATOM 8021 O O . SER C 1 253 ? 22.742 33.698 87.954 1.00 28.58 250 SER C O 1
ATOM 8024 N N . ASN C 1 254 ? 24.654 32.851 88.765 1.00 27.92 251 ASN C N 1
ATOM 8025 C CA . ASN C 1 254 ? 24.749 33.740 89.908 1.00 28.42 251 ASN C CA 1
ATOM 8026 C C . ASN C 1 254 ? 25.639 34.954 89.629 1.00 28.17 251 ASN C C 1
ATOM 8027 O O . ASN C 1 254 ? 26.020 35.670 90.551 1.00 25.78 251 ASN C O 1
ATOM 8032 N N . ARG C 1 255 ? 25.890 35.244 88.353 1.00 27.25 252 ARG C N 1
ATOM 8033 C CA . ARG C 1 255 ? 26.662 36.399 87.938 1.00 28.26 252 ARG C CA 1
ATOM 8034 C C . ARG C 1 255 ? 25.862 37.177 86.903 1.00 27.29 252 ARG C C 1
ATOM 8035 O O . ARG C 1 255 ? 25.138 36.578 86.120 1.00 25.20 252 ARG C O 1
ATOM 8043 N N . ILE C 1 256 ? 25.976 38.509 86.927 1.00 27.48 253 ILE C N 1
ATOM 8044 C CA . ILE C 1 256 ? 25.470 39.324 85.823 1.00 27.49 253 ILE C CA 1
ATOM 8045 C C . ILE C 1 256 ? 26.210 38.894 84.551 1.00 27.69 253 ILE C C 1
ATOM 8046 O O . ILE C 1 256 ? 27.417 38.710 84.561 1.00 26.70 253 ILE C O 1
ATOM 8051 N N . CYS C 1 257 ? 25.465 38.706 83.454 1.00 28.59 254 CYS C N 1
ATOM 8052 C CA . CYS C 1 257 ? 26.067 38.272 82.202 1.00 28.11 254 CYS C CA 1
ATOM 8053 C C . CYS C 1 257 ? 26.884 39.399 81.566 1.00 28.60 254 CYS C C 1
ATOM 8054 O O . CYS C 1 257 ? 26.352 40.452 81.203 1.00 29.09 254 CYS C O 1
ATOM 8057 N N . ALA C 1 258 ? 28.196 39.173 81.416 1.00 30.79 255 ALA C N 1
ATOM 8058 C CA . ALA C 1 258 ? 29.096 40.274 81.104 1.00 32.34 255 ALA C CA 1
ATOM 8059 C C . ALA C 1 258 ? 29.399 40.352 79.612 1.00 31.74 255 ALA C C 1
ATOM 8060 O O . ALA C 1 258 ? 29.997 41.334 79.203 1.00 29.35 255 ALA C O 1
ATOM 8062 N N . TRP C 1 259 ? 29.047 39.328 78.816 1.00 32.39 256 TRP C N 1
ATOM 8063 C CA . TRP C 1 259 ? 29.216 39.393 77.366 1.00 33.22 256 TRP C CA 1
ATOM 8064 C C . TRP C 1 259 ? 28.219 38.426 76.703 1.00 30.96 256 TRP C C 1
ATOM 8065 O O . TRP C 1 259 ? 27.807 37.449 77.319 1.00 28.80 256 TRP C O 1
ATOM 8076 N N . CYS C 1 260 ? 27.789 38.736 75.478 1.00 28.70 257 CYS C N 1
ATOM 8077 C CA . CYS C 1 260 ? 26.958 37.827 74.703 1.00 27.34 257 CYS C CA 1
ATOM 8078 C C . CYS C 1 260 ? 27.249 38.006 73.213 1.00 28.02 257 CYS C C 1
ATOM 8079 O O . CYS C 1 260 ? 27.411 39.132 72.748 1.00 28.69 257 CYS C O 1
ATOM 8082 N N . GLU C 1 261 ? 27.270 36.874 72.504 1.00 27.29 258 GLU C N 1
ATOM 8083 C CA . GLU C 1 261 ? 27.544 36.762 71.083 1.00 27.31 258 GLU C CA 1
ATOM 8084 C C . GLU C 1 261 ? 26.393 36.014 70.396 1.00 25.08 258 GLU C C 1
ATOM 8085 O O . GLU C 1 261 ? 25.918 34.988 70.926 1.00 22.70 258 GLU C O 1
ATOM 8091 N N . LEU C 1 262 ? 26.023 36.486 69.191 1.00 21.20 259 LEU C N 1
ATOM 8092 C CA . LEU C 1 262 ? 24.987 35.882 68.363 1.00 21.73 259 LEU C CA 1
ATOM 8093 C C . LEU C 1 262 ? 25.531 35.736 66.944 1.00 22.53 259 LEU C C 1
ATOM 8094 O O . LEU C 1 262 ? 26.071 36.694 66.387 1.00 23.25 259 LEU C O 1
ATOM 8099 N N . HIS C 1 263 ? 25.391 34.547 66.359 1.00 22.59 260 HIS C N 1
ATOM 8100 C CA . HIS C 1 263 ? 25.779 34.327 64.978 1.00 22.01 260 HIS C CA 1
ATOM 8101 C C . HIS C 1 263 ? 24.506 34.157 64.147 1.00 21.97 260 HIS C C 1
ATOM 8102 O O . HIS C 1 263 ? 23.615 33.396 64.491 1.00 19.52 260 HIS C O 1
ATOM 8109 N N . MET C 1 264 ? 24.447 34.869 63.031 1.00 23.28 261 MET C N 1
ATOM 8110 C CA . MET C 1 264 ? 23.227 34.957 62.248 1.00 23.59 261 MET C CA 1
ATOM 8111 C C . MET C 1 264 ? 23.608 35.015 60.767 1.00 22.81 261 MET C C 1
ATOM 8112 O O . MET C 1 264 ? 24.744 35.357 60.423 1.00 21.75 261 MET C O 1
ATOM 8117 N N . ASP C 1 265 ? 22.682 34.611 59.901 1.00 20.92 262 ASP C N 1
ATOM 8118 C CA . ASP C 1 265 ? 22.896 34.795 58.475 1.00 21.43 262 ASP C CA 1
ATOM 8119 C C . ASP C 1 265 ? 21.658 35.402 57.836 1.00 20.62 262 ASP C C 1
ATOM 8120 O O . ASP C 1 265 ? 20.576 35.451 58.440 1.00 19.26 262 ASP C O 1
ATOM 8125 N N . ILE C 1 266 ? 21.891 35.989 56.660 1.00 18.63 263 ILE C N 1
ATOM 8126 C CA . ILE C 1 266 ? 20.843 36.495 55.789 1.00 18.30 263 ILE C CA 1
ATOM 8127 C C . ILE C 1 266 ? 21.180 36.025 54.376 1.00 18.33 263 ILE C C 1
ATOM 8128 O O . ILE C 1 266 ? 22.358 35.991 54.028 1.00 17.23 263 ILE C O 1
ATOM 8133 N N . ARG C 1 267 ? 20.143 35.711 53.576 1.00 17.31 264 ARG C N 1
ATOM 8134 C CA . ARG C 1 267 ? 20.333 35.273 52.203 1.00 16.74 264 ARG C CA 1
ATOM 8135 C C . ARG C 1 267 ? 19.543 36.234 51.325 1.00 16.55 264 ARG C C 1
ATOM 8136 O O . ARG C 1 267 ? 18.337 36.080 51.147 1.00 18.22 264 ARG C O 1
ATOM 8144 N N . PRO C 1 268 ? 20.189 37.306 50.845 1.00 15.76 265 PRO C N 1
ATOM 8145 C CA . PRO C 1 268 ? 19.510 38.346 50.085 1.00 16.47 265 PRO C CA 1
ATOM 8146 C C . PRO C 1 268 ? 19.153 37.872 48.686 1.00 16.20 265 PRO C C 1
ATOM 8147 O O . PRO C 1 268 ? 19.767 36.950 48.151 1.00 17.51 265 PRO C O 1
ATOM 8151 N N . LEU C 1 269 ? 18.113 38.492 48.128 1.00 15.95 266 LEU C N 1
ATOM 8152 C CA . LEU C 1 269 ? 17.634 38.209 46.796 1.00 16.52 266 LEU C CA 1
ATOM 8153 C C . LEU C 1 269 ? 18.529 38.902 45.781 1.00 16.48 266 LEU C C 1
ATOM 8154 O O . LEU C 1 269 ? 19.154 39.925 46.066 1.00 16.59 266 LEU C O 1
ATOM 8159 N N . PRO C 1 270 ? 18.579 38.377 44.551 1.00 16.97 267 PRO C N 1
ATOM 8160 C CA . PRO C 1 270 ? 19.195 39.079 43.433 1.00 18.19 267 PRO C CA 1
ATOM 8161 C C . PRO C 1 270 ? 18.655 40.502 43.344 1.00 19.04 267 PRO C C 1
ATOM 8162 O O . PRO C 1 270 ? 17.471 40.712 43.500 1.00 17.70 267 PRO C O 1
ATOM 8166 N N . GLY C 1 271 ? 19.522 41.469 43.070 1.00 21.22 268 GLY C N 1
ATOM 8167 C CA . GLY C 1 271 ? 19.107 42.869 42.995 1.00 22.00 268 GLY C CA 1
ATOM 8168 C C . GLY C 1 271 ? 19.346 43.675 44.276 1.00 23.33 268 GLY C C 1
ATOM 8169 O O . GLY C 1 271 ? 19.372 44.900 44.215 1.00 27.54 268 GLY C O 1
ATOM 8170 N N . MET C 1 272 ? 19.515 43.048 45.442 1.00 20.49 269 MET C N 1
ATOM 8171 C CA . MET C 1 272 ? 19.869 43.808 46.624 1.00 22.29 269 MET C CA 1
ATOM 8172 C C . MET C 1 272 ? 21.399 43.852 46.758 1.00 22.69 269 MET C C 1
ATOM 8173 O O . MET C 1 272 ? 22.062 42.820 46.698 1.00 21.97 269 MET C O 1
ATOM 8178 N N . THR C 1 273 ? 21.970 45.035 46.991 1.00 21.09 270 THR C N 1
ATOM 8179 C CA . THR C 1 273 ? 23.422 45.127 47.086 1.00 22.43 270 THR C CA 1
ATOM 8180 C C . THR C 1 273 ? 23.842 44.802 48.513 1.00 20.44 270 THR C C 1
ATOM 8181 O O . THR C 1 273 ? 23.040 44.904 49.449 1.00 19.85 270 THR C O 1
ATOM 8185 N N . LEU C 1 274 ? 25.121 44.462 48.672 1.00 22.29 271 LEU C N 1
ATOM 8186 C CA . LEU C 1 274 ? 25.684 44.241 50.008 1.00 23.14 271 LEU C CA 1
ATOM 8187 C C . LEU C 1 274 ? 25.628 45.501 50.847 1.00 23.83 271 LEU C C 1
ATOM 8188 O O . LEU C 1 274 ? 25.288 45.436 52.034 1.00 24.70 271 LEU C O 1
ATOM 8193 N N . ASN C 1 275 ? 25.946 46.651 50.226 1.00 26.03 272 ASN C N 1
ATOM 8194 C CA . ASN C 1 275 ? 25.894 47.916 50.957 1.00 26.97 272 ASN C CA 1
ATOM 8195 C C . ASN C 1 275 ? 24.474 48.148 51.448 1.00 24.19 272 ASN C C 1
ATOM 8196 O O . ASN C 1 275 ? 24.249 48.638 52.557 1.00 27.23 272 ASN C O 1
ATOM 8201 N N . GLU C 1 276 ? 23.489 47.803 50.611 1.00 23.82 273 GLU C N 1
ATOM 8202 C CA . GLU C 1 276 ? 22.088 47.978 50.984 1.00 25.52 273 GLU C CA 1
ATOM 8203 C C . GLU C 1 276 ? 21.779 47.124 52.209 1.00 24.60 273 GLU C C 1
ATOM 8204 O O . GLU C 1 276 ? 21.146 47.560 53.175 1.00 24.06 273 GLU C O 1
ATOM 8210 N N . LEU C 1 277 ? 22.202 45.862 52.144 1.00 25.30 274 LEU C N 1
ATOM 8211 C CA . LEU C 1 277 ? 21.892 44.920 53.199 1.00 24.12 274 LEU C CA 1
ATOM 8212 C C . LEU C 1 277 ? 22.568 45.356 54.502 1.00 23.78 274 LEU C C 1
ATOM 8213 O O . LEU C 1 277 ? 21.938 45.324 55.556 1.00 24.17 274 LEU C O 1
ATOM 8218 N N . ASN C 1 278 ? 23.827 45.786 54.437 1.00 26.59 275 ASN C N 1
ATOM 8219 C CA . ASN C 1 278 ? 24.556 46.251 55.614 1.00 28.25 275 ASN C CA 1
ATOM 8220 C C . ASN C 1 278 ? 23.851 47.444 56.250 1.00 28.92 275 ASN C C 1
ATOM 8221 O O . ASN C 1 278 ? 23.781 47.568 57.485 1.00 28.61 275 ASN C O 1
ATOM 8226 N N . GLY C 1 279 ? 23.318 48.316 55.392 1.00 27.00 276 GLY C N 1
ATOM 8227 C CA . GLY C 1 279 ? 22.584 49.484 55.855 1.00 30.06 276 GLY C CA 1
ATOM 8228 C C . GLY C 1 279 ? 21.350 49.069 56.649 1.00 30.91 276 GLY C C 1
ATOM 8229 O O . GLY C 1 279 ? 21.079 49.605 57.722 1.00 30.64 276 GLY C O 1
ATOM 8230 N N . LEU C 1 280 ? 20.630 48.066 56.126 1.00 28.31 277 LEU C N 1
ATOM 8231 C CA . LEU C 1 280 ? 19.426 47.591 56.776 1.00 27.99 277 LEU C CA 1
ATOM 8232 C C . LEU C 1 280 ? 19.760 47.003 58.147 1.00 26.05 277 LEU C C 1
ATOM 8233 O O . LEU C 1 280 ? 19.000 47.226 59.097 1.00 29.12 277 LEU C O 1
ATOM 8238 N N . LEU C 1 281 ? 20.856 46.239 58.244 1.00 25.05 278 LEU C N 1
ATOM 8239 C CA . LEU C 1 281 ? 21.195 45.625 59.513 1.00 25.73 278 LEU C CA 1
ATOM 8240 C C . LEU C 1 281 ? 21.686 46.679 60.522 1.00 29.51 278 LEU C C 1
ATOM 8241 O O . LEU C 1 281 ? 21.349 46.635 61.705 1.00 28.71 278 LEU C O 1
ATOM 8246 N N . ASN C 1 282 ? 22.447 47.663 60.044 1.00 34.66 279 ASN C N 1
ATOM 8247 C CA . ASN C 1 282 ? 22.933 48.761 60.873 1.00 33.01 279 ASN C CA 1
ATOM 8248 C C . ASN C 1 282 ? 21.790 49.591 61.423 1.00 35.23 279 ASN C C 1
ATOM 8249 O O . ASN C 1 282 ? 21.792 49.907 62.608 1.00 37.79 279 ASN C O 1
ATOM 8254 N N . ASP C 1 283 ? 20.853 49.989 60.553 1.00 35.58 280 ASP C N 1
ATOM 8255 C CA . ASP C 1 283 ? 19.676 50.736 60.968 1.00 34.35 280 ASP C CA 1
ATOM 8256 C C . ASP C 1 283 ? 18.855 49.951 61.983 1.00 35.37 280 ASP C C 1
ATOM 8257 O O . ASP C 1 283 ? 18.304 50.537 62.922 1.00 32.46 280 ASP C O 1
ATOM 8262 N N . ALA C 1 284 ? 18.748 48.628 61.770 1.00 30.69 281 ALA C N 1
ATOM 8263 C CA . ALA C 1 284 ? 18.038 47.767 62.705 1.00 31.94 281 ALA C CA 1
ATOM 8264 C C . ALA C 1 284 ? 18.650 47.884 64.100 1.00 29.41 281 ALA C C 1
ATOM 8265 O O . ALA C 1 284 ? 17.915 47.919 65.076 1.00 35.62 281 ALA C O 1
ATOM 8267 N N . LEU C 1 285 ? 19.983 47.834 64.185 1.00 30.94 282 LEU C N 1
ATOM 8268 C CA . LEU C 1 285 ? 20.683 47.729 65.462 1.00 35.20 282 LEU C CA 1
ATOM 8269 C C . LEU C 1 285 ? 20.937 49.113 66.098 1.00 39.09 282 LEU C C 1
ATOM 8270 O O . LEU C 1 285 ? 21.413 49.188 67.244 1.00 40.19 282 LEU C O 1
ATOM 8275 N N . ALA C 1 286 ? 20.542 50.192 65.397 1.00 37.47 283 ALA C N 1
ATOM 8276 C CA . ALA C 1 286 ? 20.887 51.552 65.803 1.00 40.48 283 ALA C CA 1
ATOM 8277 C C . ALA C 1 286 ? 20.233 51.903 67.141 1.00 39.40 283 ALA C C 1
ATOM 8278 O O . ALA C 1 286 ? 20.902 52.401 68.039 1.00 41.87 283 ALA C O 1
ATOM 8280 N N . PRO C 1 287 ? 18.913 51.686 67.329 1.00 35.35 284 PRO C N 1
ATOM 8281 C CA . PRO C 1 287 ? 18.293 51.977 68.612 1.00 34.88 284 PRO C CA 1
ATOM 8282 C C . PRO C 1 287 ? 19.044 51.406 69.824 1.00 39.72 284 PRO C C 1
ATOM 8283 O O . PRO C 1 287 ? 19.132 52.084 70.868 1.00 36.34 284 PRO C O 1
ATOM 8287 N N . VAL C 1 288 ? 19.626 50.201 69.677 1.00 36.05 285 VAL C N 1
ATOM 8288 C CA . VAL C 1 288 ? 20.369 49.550 70.752 1.00 40.01 285 VAL C CA 1
ATOM 8289 C C . VAL C 1 288 ? 21.766 50.152 70.903 1.00 43.00 285 VAL C C 1
ATOM 8290 O O . VAL C 1 288 ? 22.230 50.356 72.036 1.00 41.29 285 VAL C O 1
ATOM 8294 N N . SER C 1 289 ? 22.439 50.388 69.766 1.00 40.92 286 SER C N 1
ATOM 8295 C CA A SER C 1 289 ? 23.829 50.817 69.736 0.60 44.81 286 SER C CA 1
ATOM 8296 C CA B SER C 1 289 ? 23.835 50.795 69.808 0.40 44.16 286 SER C CA 1
ATOM 8297 C C . SER C 1 289 ? 23.947 52.254 70.254 1.00 46.74 286 SER C C 1
ATOM 8298 O O . SER C 1 289 ? 24.941 52.630 70.870 1.00 50.66 286 SER C O 1
ATOM 8303 N N . GLU C 1 290 ? 22.903 53.060 70.006 1.00 51.16 287 GLU C N 1
ATOM 8304 C CA . GLU C 1 290 ? 22.855 54.451 70.440 1.00 53.16 287 GLU C CA 1
ATOM 8305 C C . GLU C 1 290 ? 22.493 54.523 71.928 1.00 51.97 287 GLU C C 1
ATOM 8306 O O . GLU C 1 290 ? 22.949 55.419 72.623 1.00 48.85 287 GLU C O 1
ATOM 8312 N N . ARG C 1 291 ? 21.664 53.585 72.411 1.00 48.91 288 ARG C N 1
ATOM 8313 C CA A ARG C 1 291 ? 21.281 53.547 73.811 0.60 48.66 288 ARG C CA 1
ATOM 8314 C CA B ARG C 1 291 ? 21.272 53.523 73.812 0.40 46.95 288 ARG C CA 1
ATOM 8315 C C . ARG C 1 291 ? 22.457 53.042 74.643 1.00 47.81 288 ARG C C 1
ATOM 8316 O O . ARG C 1 291 ? 22.565 53.399 75.826 1.00 46.78 288 ARG C O 1
ATOM 8331 N N . TRP C 1 292 ? 23.321 52.228 74.012 1.00 42.43 289 TRP C N 1
ATOM 8332 C CA . TRP C 1 292 ? 24.460 51.595 74.663 1.00 42.77 289 TRP C CA 1
ATOM 8333 C C . TRP C 1 292 ? 25.736 51.802 73.852 1.00 42.03 289 TRP C C 1
ATOM 8334 O O . TRP C 1 292 ? 26.383 50.848 73.434 1.00 39.49 289 TRP C O 1
ATOM 8345 N N . PRO C 1 293 ? 26.236 53.049 73.734 1.00 49.40 290 PRO C N 1
ATOM 8346 C CA . PRO C 1 293 ? 27.400 53.329 72.893 1.00 47.27 290 PRO C CA 1
ATOM 8347 C C . PRO C 1 293 ? 28.625 52.547 73.353 1.00 42.38 290 PRO C C 1
ATOM 8348 O O . PRO C 1 293 ? 28.847 52.390 74.545 1.00 40.79 290 PRO C O 1
ATOM 8352 N N . GLY C 1 294 ? 29.404 52.052 72.389 1.00 40.91 291 GLY C N 1
ATOM 8353 C CA . GLY C 1 294 ? 30.576 51.246 72.674 1.00 39.12 291 GLY C CA 1
ATOM 8354 C C . GLY C 1 294 ? 30.266 49.768 72.938 1.00 39.24 291 GLY C C 1
ATOM 8355 O O . GLY C 1 294 ? 31.185 48.961 72.897 1.00 39.46 291 GLY C O 1
ATOM 8356 N N . ARG C 1 295 ? 29.013 49.390 73.265 1.00 37.59 292 ARG C N 1
ATOM 8357 C CA . ARG C 1 295 ? 28.762 48.028 73.765 1.00 37.20 292 ARG C CA 1
ATOM 8358 C C . ARG C 1 295 ? 28.542 46.998 72.634 1.00 37.54 292 ARG C C 1
ATOM 8359 O O . ARG C 1 295 ? 28.904 45.823 72.787 1.00 36.12 292 ARG C O 1
ATOM 8367 N N . LEU C 1 296 ? 28.006 47.433 71.481 1.00 36.86 293 LEU C N 1
ATOM 8368 C CA . LEU C 1 296 ? 27.571 46.515 70.423 1.00 36.14 293 LEU C CA 1
ATOM 8369 C C . LEU C 1 296 ? 28.490 46.597 69.199 1.00 37.58 293 LEU C C 1
ATOM 8370 O O . LEU C 1 296 ? 28.645 47.664 68.619 1.00 39.54 293 LEU C O 1
ATOM 8375 N N . THR C 1 297 ? 29.077 45.467 68.776 1.00 36.35 294 THR C N 1
ATOM 8376 C CA . THR C 1 297 ? 29.830 45.426 67.524 1.00 36.19 294 THR C CA 1
ATOM 8377 C C . THR C 1 297 ? 29.253 44.369 66.572 1.00 35.64 294 THR C C 1
ATOM 8378 O O . THR C 1 297 ? 28.610 43.414 67.007 1.00 32.05 294 THR C O 1
ATOM 8382 N N . VAL C 1 298 ? 29.490 44.545 65.267 1.00 34.92 295 VAL C N 1
ATOM 8383 C CA . VAL C 1 298 ? 29.067 43.589 64.239 1.00 35.40 295 VAL C CA 1
ATOM 8384 C C . VAL C 1 298 ? 30.306 43.166 63.464 1.00 35.22 295 VAL C C 1
ATOM 8385 O O . VAL C 1 298 ? 31.013 44.021 62.940 1.00 38.12 295 VAL C O 1
ATOM 8389 N N . ASP C 1 299 ? 30.580 41.863 63.416 1.00 34.02 296 ASP C N 1
ATOM 8390 C CA . ASP C 1 299 ? 31.710 41.350 62.657 1.00 36.69 296 ASP C CA 1
ATOM 8391 C C . ASP C 1 299 ? 31.220 40.287 61.687 1.00 37.49 296 ASP C C 1
ATOM 8392 O O . ASP C 1 299 ? 30.364 39.478 62.018 1.00 33.59 296 ASP C O 1
ATOM 8397 N N . GLU C 1 300 ? 31.830 40.250 60.512 1.00 37.05 297 GLU C N 1
ATOM 8398 C CA . GLU C 1 300 ? 31.432 39.287 59.516 1.00 38.73 297 GLU C CA 1
ATOM 8399 C C . GLU C 1 300 ? 32.102 37.966 59.877 1.00 37.07 297 GLU C C 1
ATOM 8400 O O . GLU C 1 300 ? 33.224 37.947 60.363 1.00 36.75 297 GLU C O 1
ATOM 8406 N N . LEU C 1 301 ? 31.395 36.858 59.659 1.00 32.68 298 LEU C N 1
ATOM 8407 C CA . LEU C 1 301 ? 31.944 35.528 59.888 1.00 31.70 298 LEU C CA 1
ATOM 8408 C C . LEU C 1 301 ? 32.623 34.950 58.650 1.00 30.94 298 LEU C C 1
ATOM 8409 O O . LEU C 1 301 ? 33.311 33.945 58.751 1.00 31.30 298 LEU C O 1
ATOM 8414 N N . HIS C 1 302 ? 32.313 35.479 57.464 1.00 31.15 299 HIS C N 1
ATOM 8415 C CA . HIS C 1 302 ? 32.941 35.057 56.225 1.00 31.04 299 HIS C CA 1
ATOM 8416 C C . HIS C 1 302 ? 32.718 36.167 55.206 1.00 31.12 299 HIS C C 1
ATOM 8417 O O . HIS C 1 302 ? 31.852 36.990 55.404 1.00 29.57 299 HIS C O 1
ATOM 8424 N N . PRO C 1 303 ? 33.496 36.251 54.112 1.00 35.43 300 PRO C N 1
ATOM 8425 C CA . PRO C 1 303 ? 33.269 37.289 53.103 1.00 36.26 300 PRO C CA 1
ATOM 8426 C C . PRO C 1 303 ? 31.823 37.213 52.592 1.00 30.63 300 PRO C C 1
ATOM 8427 O O . PRO C 1 303 ? 31.339 36.127 52.299 1.00 29.77 300 PRO C O 1
ATOM 8431 N N . PRO C 1 304 ? 31.090 38.342 52.487 1.00 28.36 301 PRO C N 1
ATOM 8432 C CA . PRO C 1 304 ? 29.688 38.294 52.053 1.00 26.43 301 PRO C CA 1
ATOM 8433 C C . PRO C 1 304 ? 29.603 38.011 50.555 1.00 24.48 301 PRO C C 1
ATOM 8434 O O . PRO C 1 304 ? 30.505 38.380 49.805 1.00 22.37 301 PRO C O 1
ATOM 8438 N N . ILE C 1 305 ? 28.499 37.366 50.155 1.00 23.02 302 ILE C N 1
ATOM 8439 C CA . ILE C 1 305 ? 28.201 37.064 48.760 1.00 24.15 302 ILE C CA 1
ATOM 8440 C C . ILE C 1 305 ? 26.864 37.711 48.404 1.00 21.30 302 ILE C C 1
ATOM 8441 O O . ILE C 1 305 ? 25.859 37.381 49.031 1.00 20.67 302 ILE C O 1
ATOM 8446 N N . PRO C 1 306 ? 26.778 38.584 47.383 1.00 19.94 303 PRO C N 1
ATOM 8447 C CA . PRO C 1 306 ? 25.502 39.105 46.933 1.00 20.49 303 PRO C CA 1
ATOM 8448 C C . PRO C 1 306 ? 24.756 38.079 46.105 1.00 19.76 303 PRO C C 1
ATOM 8449 O O . PRO C 1 306 ? 25.393 37.185 45.543 1.00 16.92 303 PRO C O 1
ATOM 8453 N N . GLY C 1 307 ? 23.438 38.284 45.985 1.00 18.26 304 GLY C N 1
ATOM 8454 C CA . GLY C 1 307 ? 22.637 37.486 45.078 1.00 17.94 304 GLY C CA 1
ATOM 8455 C C . GLY C 1 307 ? 23.027 37.728 43.616 1.00 17.08 304 GLY C C 1
ATOM 8456 O O . GLY C 1 307 ? 23.704 38.694 43.266 1.00 17.83 304 GLY C O 1
ATOM 8457 N N . TYR C 1 308 ? 22.608 36.805 42.759 1.00 15.95 305 TYR C N 1
ATOM 8458 C CA . TYR C 1 308 ? 22.996 36.811 41.364 1.00 16.56 305 TYR C CA 1
ATOM 8459 C C . TYR C 1 308 ? 21.744 36.592 40.549 1.00 15.89 305 TYR C C 1
ATOM 8460 O O . TYR C 1 308 ? 20.915 35.782 40.936 1.00 14.66 305 TYR C O 1
ATOM 8469 N N . GLU C 1 309 ? 21.630 37.295 39.427 1.00 16.21 306 GLU C N 1
ATOM 8470 C CA . GLU C 1 309 ? 20.689 36.899 38.399 1.00 16.81 306 GLU C CA 1
ATOM 8471 C C . GLU C 1 309 ? 21.211 37.335 37.037 1.00 16.64 306 GLU C C 1
ATOM 8472 O O . GLU C 1 309 ? 22.062 38.214 36.941 1.00 17.58 306 GLU C O 1
ATOM 8478 N N . CYS C 1 310 ? 20.742 36.624 36.010 1.00 17.43 307 CYS C N 1
ATOM 8479 C CA . CYS C 1 310 ? 20.928 36.947 34.610 1.00 17.24 307 CYS C CA 1
ATOM 8480 C C . CYS C 1 310 ? 19.669 37.618 34.072 1.00 22.15 307 CYS C C 1
ATOM 8481 O O . CYS C 1 310 ? 18.568 37.116 34.284 1.00 21.36 307 CYS C O 1
ATOM 8484 N N . PRO C 1 311 ? 19.779 38.746 33.339 1.00 24.78 308 PRO C N 1
ATOM 8485 C CA . PRO C 1 311 ? 18.610 39.341 32.689 1.00 28.67 308 PRO C CA 1
ATOM 8486 C C . PRO C 1 311 ? 17.872 38.260 31.904 1.00 29.78 308 PRO C C 1
ATOM 8487 O O . PRO C 1 311 ? 18.479 37.512 31.146 1.00 28.02 308 PRO C O 1
ATOM 8491 N N . PRO C 1 312 ? 16.552 38.076 32.112 1.00 30.95 309 PRO C N 1
ATOM 8492 C CA . PRO C 1 312 ? 15.910 36.821 31.735 1.00 35.89 309 PRO C CA 1
ATOM 8493 C C . PRO C 1 312 ? 15.602 36.644 30.247 1.00 37.48 309 PRO C C 1
ATOM 8494 O O . PRO C 1 312 ? 15.262 35.529 29.857 1.00 42.17 309 PRO C O 1
ATOM 8498 N N . ASN C 1 313 ? 15.748 37.711 29.433 1.00 33.09 310 ASN C N 1
ATOM 8499 C CA . ASN C 1 313 ? 15.467 37.630 28.004 1.00 35.80 310 ASN C CA 1
ATOM 8500 C C . ASN C 1 313 ? 16.710 37.943 27.185 1.00 30.60 310 ASN C C 1
ATOM 8501 O O . ASN C 1 313 ? 16.609 38.347 26.033 1.00 29.50 310 ASN C O 1
ATOM 8506 N N . HIS C 1 314 ? 17.882 37.717 27.767 1.00 25.76 311 HIS C N 1
ATOM 8507 C CA . HIS C 1 314 ? 19.128 37.928 27.050 1.00 27.01 311 HIS C CA 1
ATOM 8508 C C . HIS C 1 314 ? 19.231 36.879 25.949 1.00 25.34 311 HIS C C 1
ATOM 8509 O O . HIS C 1 314 ? 18.768 35.757 26.107 1.00 26.13 311 HIS C O 1
ATOM 8516 N N . GLN C 1 315 ? 19.849 37.247 24.835 1.00 24.51 312 GLN C N 1
ATOM 8517 C CA . GLN C 1 315 ? 20.019 36.351 23.708 1.00 26.66 312 GLN C CA 1
ATOM 8518 C C . GLN C 1 315 ? 20.666 35.005 24.093 1.00 24.03 312 GLN C C 1
ATOM 8519 O O . GLN C 1 315 ? 20.433 33.995 23.407 1.00 22.84 312 GLN C O 1
ATOM 8525 N N . LEU C 1 316 ? 21.572 34.995 25.087 1.00 22.50 313 LEU C N 1
ATOM 8526 C CA . LEU C 1 316 ? 22.212 33.750 25.517 1.00 22.85 313 LEU C CA 1
ATOM 8527 C C . LEU C 1 316 ? 21.140 32.776 26.021 1.00 21.44 313 LEU C C 1
ATOM 8528 O O . LEU C 1 316 ? 21.169 31.584 25.690 1.00 20.55 313 LEU C O 1
ATOM 8533 N N . VAL C 1 317 ? 20.189 33.308 26.794 1.00 21.55 314 VAL C N 1
ATOM 8534 C CA . VAL C 1 317 ? 19.075 32.501 27.296 1.00 21.85 314 VAL C CA 1
ATOM 8535 C C . VAL C 1 317 ? 18.371 31.833 26.127 1.00 23.32 314 VAL C C 1
ATOM 8536 O O . VAL C 1 317 ? 18.201 30.613 26.139 1.00 23.41 314 VAL C O 1
ATOM 8540 N N . GLU C 1 318 ? 18.016 32.620 25.100 1.00 25.40 315 GLU C N 1
ATOM 8541 C CA . GLU C 1 318 ? 17.256 32.128 23.955 1.00 25.35 315 GLU C CA 1
ATOM 8542 C C . GLU C 1 318 ? 18.026 31.019 23.255 1.00 24.58 315 GLU C C 1
ATOM 8543 O O . GLU C 1 318 ? 17.475 29.972 22.914 1.00 23.45 315 GLU C O 1
ATOM 8549 N N . VAL C 1 319 ? 19.330 31.243 23.065 1.00 22.21 316 VAL C N 1
ATOM 8550 C CA . VAL C 1 319 ? 20.161 30.287 22.361 1.00 20.51 316 VAL C CA 1
ATOM 8551 C C . VAL C 1 319 ? 20.213 28.959 23.114 1.00 20.52 316 VAL C C 1
ATOM 8552 O O . VAL C 1 319 ? 20.025 27.883 22.517 1.00 20.14 316 VAL C O 1
ATOM 8556 N N . VAL C 1 320 ? 20.483 29.026 24.431 1.00 19.85 317 VAL C N 1
ATOM 8557 C CA . VAL C 1 320 ? 20.692 27.804 25.195 1.00 19.08 317 VAL C CA 1
ATOM 8558 C C . VAL C 1 320 ? 19.360 27.096 25.472 1.00 18.05 317 VAL C C 1
ATOM 8559 O O . VAL C 1 320 ? 19.312 25.869 25.475 1.00 17.86 317 VAL C O 1
ATOM 8563 N N . GLU C 1 321 ? 18.284 27.838 25.727 1.00 18.11 318 GLU C N 1
ATOM 8564 C CA . GLU C 1 321 ? 17.027 27.175 25.994 1.00 18.23 318 GLU C CA 1
ATOM 8565 C C . GLU C 1 321 ? 16.642 26.308 24.785 1.00 17.97 318 GLU C C 1
ATOM 8566 O O . GLU C 1 321 ? 16.120 25.211 24.974 1.00 19.80 318 GLU C O 1
ATOM 8572 N N . LYS C 1 322 ? 16.821 26.825 23.580 1.00 20.72 319 LYS C N 1
ATOM 8573 C CA . LYS C 1 322 ? 16.468 26.095 22.374 1.00 23.47 319 LYS C CA 1
ATOM 8574 C C . LYS C 1 322 ? 17.416 24.910 22.165 1.00 23.40 319 LYS C C 1
ATOM 8575 O O . LYS C 1 322 ? 16.976 23.791 21.881 1.00 20.19 319 LYS C O 1
ATOM 8581 N N . LEU C 1 323 ? 18.737 25.127 22.330 1.00 21.53 320 LEU C N 1
ATOM 8582 C CA . LEU C 1 323 ? 19.689 24.078 22.009 1.00 20.12 320 LEU C CA 1
ATOM 8583 C C . LEU C 1 323 ? 19.570 22.937 23.001 1.00 19.11 320 LEU C C 1
ATOM 8584 O O . LEU C 1 323 ? 19.696 21.780 22.614 1.00 20.58 320 LEU C O 1
ATOM 8589 N N . LEU C 1 324 ? 19.346 23.270 24.268 1.00 17.90 321 LEU C N 1
ATOM 8590 C CA . LEU C 1 324 ? 19.360 22.283 25.335 1.00 18.25 321 LEU C CA 1
ATOM 8591 C C . LEU C 1 324 ? 17.974 21.685 25.593 1.00 17.37 321 LEU C C 1
ATOM 8592 O O . LEU C 1 324 ? 17.848 20.751 26.376 1.00 18.26 321 LEU C O 1
ATOM 8597 N N . GLY C 1 325 ? 16.951 22.301 25.037 1.00 16.61 322 GLY C N 1
ATOM 8598 C CA . GLY C 1 325 ? 15.566 21.913 25.312 1.00 17.91 322 GLY C CA 1
ATOM 8599 C C . GLY C 1 325 ? 15.179 22.032 26.779 1.00 19.75 322 GLY C C 1
ATOM 8600 O O . GLY C 1 325 ? 14.286 21.311 27.237 1.00 20.71 322 GLY C O 1
ATOM 8601 N N . ALA C 1 326 ? 15.835 22.941 27.515 1.00 18.02 323 ALA C N 1
ATOM 8602 C CA . ALA C 1 326 ? 15.544 23.102 28.920 1.00 18.91 323 ALA C CA 1
ATOM 8603 C C . ALA C 1 326 ? 15.469 24.591 29.255 1.00 19.44 323 ALA C C 1
ATOM 8604 O O . ALA C 1 326 ? 16.396 25.353 28.891 1.00 17.94 323 ALA C O 1
ATOM 8606 N N . LYS C 1 327 ? 14.394 24.941 29.986 1.00 17.32 324 LYS C N 1
ATOM 8607 C CA . LYS C 1 327 ? 14.123 26.312 30.400 1.00 20.50 324 LYS C CA 1
ATOM 8608 C C . LYS C 1 327 ? 14.988 26.704 31.604 1.00 17.90 324 LYS C C 1
ATOM 8609 O O . LYS C 1 327 ? 15.497 25.855 32.322 1.00 15.63 324 LYS C O 1
ATOM 8615 N N . THR C 1 328 ? 15.201 28.008 31.774 1.00 17.07 325 THR C N 1
ATOM 8616 C CA . THR C 1 328 ? 16.020 28.471 32.876 1.00 18.86 325 THR C CA 1
ATOM 8617 C C . THR C 1 328 ? 15.343 28.182 34.205 1.00 19.92 325 THR C C 1
ATOM 8618 O O . THR C 1 328 ? 14.111 28.137 34.341 1.00 19.16 325 THR C O 1
ATOM 8622 N N . GLU C 1 329 ? 16.191 27.963 35.190 1.00 18.04 326 GLU C N 1
ATOM 8623 C CA . GLU C 1 329 ? 15.735 27.694 36.544 1.00 19.88 326 GLU C CA 1
ATOM 8624 C C . GLU C 1 329 ? 16.607 28.508 37.495 1.00 17.71 326 GLU C C 1
ATOM 8625 O O . GLU C 1 329 ? 17.619 29.049 37.051 1.00 17.17 326 GLU C O 1
ATOM 8631 N N . VAL C 1 330 ? 16.221 28.543 38.799 1.00 17.28 327 VAL C N 1
ATOM 8632 C CA . VAL C 1 330 ? 16.995 29.139 39.879 1.00 18.03 327 VAL C CA 1
ATOM 8633 C C . VAL C 1 330 ? 17.383 28.057 40.866 1.00 17.36 327 VAL C C 1
ATOM 8634 O O . VAL C 1 330 ? 16.756 27.002 40.913 1.00 19.07 327 VAL C O 1
ATOM 8638 N N . VAL C 1 331 ? 18.390 28.327 41.684 1.00 17.22 328 VAL C N 1
ATOM 8639 C CA . VAL C 1 331 ? 18.888 27.292 42.572 1.00 18.78 328 VAL C CA 1
ATOM 8640 C C . VAL C 1 331 ? 19.082 27.840 43.980 1.00 18.91 328 VAL C C 1
ATOM 8641 O O . VAL C 1 331 ? 19.132 29.055 44.191 1.00 20.20 328 VAL C O 1
ATOM 8645 N N . ASN C 1 332 ? 19.271 26.909 44.920 1.00 21.50 329 ASN C N 1
ATOM 8646 C CA A ASN C 1 332 ? 19.359 27.251 46.331 0.60 22.34 329 ASN C CA 1
ATOM 8647 C CA B ASN C 1 332 ? 19.350 27.223 46.338 0.40 21.71 329 ASN C CA 1
ATOM 8648 C C . ASN C 1 332 ? 20.777 27.028 46.843 1.00 25.02 329 ASN C C 1
ATOM 8649 O O . ASN C 1 332 ? 20.960 26.622 47.977 1.00 31.33 329 ASN C O 1
ATOM 8658 N N . TYR C 1 333 ? 21.776 27.324 46.010 1.00 21.98 330 TYR C N 1
ATOM 8659 C CA . TYR C 1 333 ? 23.165 27.215 46.421 1.00 24.04 330 TYR C CA 1
ATOM 8660 C C . TYR C 1 333 ? 23.915 28.346 45.723 1.00 22.55 330 TYR C C 1
ATOM 8661 O O . TYR C 1 333 ? 23.383 28.938 44.789 1.00 22.80 330 TYR C O 1
ATOM 8670 N N . CYS C 1 334 ? 25.152 28.599 46.152 1.00 20.83 331 CYS C N 1
ATOM 8671 C CA . CYS C 1 334 ? 25.953 29.721 45.685 1.00 21.21 331 CYS C CA 1
ATOM 8672 C C . CYS C 1 334 ? 27.016 29.229 44.682 1.00 19.29 331 CYS C C 1
ATOM 8673 O O . CYS C 1 334 ? 27.469 28.087 44.718 1.00 19.44 331 CYS C O 1
ATOM 8676 N N . THR C 1 335 ? 27.381 30.128 43.782 1.00 17.07 332 THR C N 1
ATOM 8677 C CA . THR C 1 335 ? 28.440 29.923 42.808 1.00 15.31 332 THR C CA 1
ATOM 8678 C C . THR C 1 335 ? 29.244 31.209 42.732 1.00 15.47 332 THR C C 1
ATOM 8679 O O . THR C 1 335 ? 28.946 32.194 43.450 1.00 15.78 332 THR C O 1
ATOM 8683 N N . GLU C 1 336 ? 30.170 31.285 41.754 1.00 14.00 333 GLU C N 1
ATOM 8684 C CA . GLU C 1 336 ? 30.918 32.497 41.485 1.00 14.28 333 GLU C CA 1
ATOM 8685 C C . GLU C 1 336 ? 30.133 33.524 40.650 1.00 13.87 333 GLU C C 1
ATOM 8686 O O . GLU C 1 336 ? 30.660 34.596 40.377 1.00 14.97 333 GLU C O 1
ATOM 8692 N N . ALA C 1 337 ? 28.887 33.221 40.251 1.00 14.26 334 ALA C N 1
ATOM 8693 C CA . ALA C 1 337 ? 28.098 34.087 39.391 1.00 15.61 334 ALA C CA 1
ATOM 8694 C C . ALA C 1 337 ? 27.911 35.493 39.996 1.00 16.16 334 ALA C C 1
ATOM 8695 O O . ALA C 1 337 ? 27.907 36.482 39.264 1.00 16.70 334 ALA C O 1
ATOM 8697 N N . PRO C 1 338 ? 27.763 35.669 41.321 1.00 16.53 335 PRO C N 1
ATOM 8698 C CA . PRO C 1 338 ? 27.657 37.021 41.890 1.00 18.76 335 PRO C CA 1
ATOM 8699 C C . PRO C 1 338 ? 28.836 37.943 41.542 1.00 19.53 335 PRO C C 1
ATOM 8700 O O . PRO C 1 338 ? 28.672 39.169 41.600 1.00 20.28 335 PRO C O 1
ATOM 8704 N N . PHE C 1 339 ? 30.023 37.371 41.252 1.00 17.50 336 PHE C N 1
ATOM 8705 C CA . PHE C 1 339 ? 31.188 38.163 40.876 1.00 17.82 336 PHE C CA 1
ATOM 8706 C C . PHE C 1 339 ? 31.249 38.298 39.357 1.00 18.17 336 PHE C C 1
ATOM 8707 O O . PHE C 1 339 ? 31.494 39.393 38.820 1.00 21.31 336 PHE C O 1
ATOM 8715 N N . ILE C 1 340 ? 31.004 37.213 38.625 1.00 16.87 337 ILE C N 1
ATOM 8716 C CA . ILE C 1 340 ? 31.093 37.300 37.172 1.00 16.80 337 ILE C CA 1
ATOM 8717 C C . ILE C 1 340 ? 29.994 38.186 36.596 1.00 16.81 337 ILE C C 1
ATOM 8718 O O . ILE C 1 340 ? 30.196 38.839 35.568 1.00 17.89 337 ILE C O 1
ATOM 8723 N N . GLN C 1 341 ? 28.812 38.237 37.248 1.00 17.37 338 GLN C N 1
ATOM 8724 C CA . GLN C 1 341 ? 27.692 39.023 36.733 1.00 17.51 338 GLN C CA 1
ATOM 8725 C C . GLN C 1 341 ? 28.061 40.508 36.664 1.00 18.44 338 GLN C C 1
ATOM 8726 O O . GLN C 1 341 ? 27.417 41.252 35.909 1.00 19.32 338 GLN C O 1
ATOM 8732 N N . THR C 1 342 ? 29.113 40.948 37.394 1.00 18.90 339 THR C N 1
ATOM 8733 C CA . THR C 1 342 ? 29.521 42.352 37.342 1.00 20.94 339 THR C CA 1
ATOM 8734 C C . THR C 1 342 ? 30.131 42.686 35.986 1.00 21.41 339 THR C C 1
ATOM 8735 O O . THR C 1 342 ? 30.209 43.863 35.634 1.00 22.43 339 THR C O 1
ATOM 8739 N N . LEU C 1 343 ? 30.513 41.655 35.218 1.00 22.44 340 LEU C N 1
ATOM 8740 C CA . LEU C 1 343 ? 31.206 41.829 33.953 1.00 23.17 340 LEU C CA 1
ATOM 8741 C C . LEU C 1 343 ? 30.249 41.830 32.772 1.00 21.12 340 LEU C C 1
ATOM 8742 O O . LEU C 1 343 ? 30.504 42.534 31.802 1.00 22.33 340 LEU C O 1
ATOM 8747 N N . CYS C 1 344 ? 29.188 41.026 32.842 1.00 19.55 341 CYS C N 1
ATOM 8748 C CA . CYS C 1 344 ? 28.277 40.794 31.727 1.00 19.15 341 CYS C CA 1
ATOM 8749 C C . CYS C 1 344 ? 27.136 39.881 32.188 1.00 18.80 341 CYS C C 1
ATOM 8750 O O . CYS C 1 344 ? 27.266 39.218 33.205 1.00 18.80 341 CYS C O 1
ATOM 8753 N N . PRO C 1 345 ? 26.034 39.790 31.418 1.00 19.17 342 PRO C N 1
ATOM 8754 C CA . PRO C 1 345 ? 25.050 38.709 31.574 1.00 19.45 342 PRO C CA 1
ATOM 8755 C C . PRO C 1 345 ? 25.729 37.350 31.663 1.00 18.32 342 PRO C C 1
ATOM 8756 O O . PRO C 1 345 ? 26.496 36.991 30.782 1.00 17.72 342 PRO C O 1
ATOM 8760 N N . THR C 1 346 ? 25.423 36.607 32.726 1.00 17.00 343 THR C N 1
ATOM 8761 C CA . THR C 1 346 ? 26.075 35.346 33.042 1.00 16.82 343 THR C CA 1
ATOM 8762 C C . THR C 1 346 ? 25.014 34.285 33.323 1.00 15.93 343 THR C C 1
ATOM 8763 O O . THR C 1 346 ? 24.062 34.558 34.058 1.00 16.20 343 THR C O 1
ATOM 8767 N N . LEU C 1 347 ? 25.188 33.073 32.762 1.00 14.75 344 LEU C N 1
ATOM 8768 C CA . LEU C 1 347 ? 24.402 31.898 33.122 1.00 14.59 344 LEU C CA 1
ATOM 8769 C C . LEU C 1 347 ? 25.320 30.864 33.759 1.00 13.94 344 LEU C C 1
ATOM 8770 O O . LEU C 1 347 ? 26.508 30.800 33.435 1.00 15.08 344 LEU C O 1
ATOM 8775 N N . VAL C 1 348 ? 24.763 30.103 34.713 1.00 13.22 345 VAL C N 1
ATOM 8776 C CA . VAL C 1 348 ? 25.407 28.929 35.265 1.00 12.37 345 VAL C CA 1
ATOM 8777 C C . VAL C 1 348 ? 24.849 27.703 34.518 1.00 12.43 345 VAL C C 1
ATOM 8778 O O . VAL C 1 348 ? 23.622 27.449 34.505 1.00 12.22 345 VAL C O 1
ATOM 8782 N N . LEU C 1 349 ? 25.730 26.967 33.836 1.00 11.67 346 LEU C N 1
ATOM 8783 C CA . LEU C 1 349 ? 25.300 25.932 32.907 1.00 11.69 346 LEU C CA 1
ATOM 8784 C C . LEU C 1 349 ? 26.480 25.025 32.578 1.00 13.37 346 LEU C C 1
ATOM 8785 O O . LEU C 1 349 ? 27.491 25.472 32.062 1.00 13.00 346 LEU C O 1
ATOM 8790 N N . GLY C 1 350 ? 26.366 23.762 32.966 1.00 14.35 347 GLY C N 1
ATOM 8791 C CA . GLY C 1 350 ? 27.418 22.805 32.682 1.00 13.39 347 GLY C CA 1
ATOM 8792 C C . GLY C 1 350 ? 26.942 21.372 32.826 1.00 13.60 347 GLY C C 1
ATOM 8793 O O . GLY C 1 350 ? 25.846 21.077 33.332 1.00 12.70 347 GLY C O 1
ATOM 8794 N N . PRO C 1 351 ? 27.806 20.435 32.379 1.00 12.80 348 PRO C N 1
ATOM 8795 C CA . PRO C 1 351 ? 27.488 19.020 32.375 1.00 13.26 348 PRO C CA 1
ATOM 8796 C C . PRO C 1 351 ? 27.679 18.380 33.740 1.00 13.40 348 PRO C C 1
ATOM 8797 O O . PRO C 1 351 ? 28.307 18.928 34.633 1.00 14.78 348 PRO C O 1
ATOM 8801 N N . GLY C 1 352 ? 27.136 17.179 33.869 1.00 15.81 349 GLY C N 1
ATOM 8802 C CA . GLY C 1 352 ? 27.181 16.483 35.139 1.00 15.99 349 GLY C CA 1
ATOM 8803 C C . GLY C 1 352 ? 26.061 17.015 36.031 1.00 16.93 349 GLY C C 1
ATOM 8804 O O . GLY C 1 352 ? 25.441 18.041 35.734 1.00 15.71 349 GLY C O 1
ATOM 8805 N N . SER C 1 353 ? 25.865 16.343 37.150 1.00 16.70 350 SER C N 1
ATOM 8806 C CA . SER C 1 353 ? 24.761 16.656 38.040 1.00 19.29 350 SER C CA 1
ATOM 8807 C C . SER C 1 353 ? 25.270 17.177 39.385 1.00 18.02 350 SER C C 1
ATOM 8808 O O . SER C 1 353 ? 26.225 16.682 39.976 1.00 17.68 350 SER C O 1
ATOM 8811 N N . ILE C 1 354 ? 24.540 18.171 39.909 1.00 17.85 351 ILE C N 1
ATOM 8812 C CA . ILE C 1 354 ? 24.734 18.635 41.263 1.00 18.87 351 ILE C CA 1
ATOM 8813 C C . ILE C 1 354 ? 24.691 17.473 42.245 1.00 17.35 351 ILE C C 1
ATOM 8814 O O . ILE C 1 354 ? 25.302 17.564 43.307 1.00 19.80 351 ILE C O 1
ATOM 8819 N N . ASN C 1 355 ? 23.963 16.396 41.921 1.00 16.17 352 ASN C N 1
ATOM 8820 C CA . ASN C 1 355 ? 23.820 15.264 42.835 1.00 16.55 352 ASN C CA 1
ATOM 8821 C C . ASN C 1 355 ? 25.136 14.500 43.035 1.00 16.63 352 ASN C C 1
ATOM 8822 O O . ASN C 1 355 ? 25.249 13.782 44.009 1.00 17.31 352 ASN C O 1
ATOM 8827 N N . GLN C 1 356 ? 26.123 14.659 42.146 1.00 15.50 353 GLN C N 1
ATOM 8828 C CA . GLN C 1 356 ? 27.408 13.993 42.299 1.00 15.31 353 GLN C CA 1
ATOM 8829 C C . GLN C 1 356 ? 28.448 14.928 42.891 1.00 15.37 353 GLN C C 1
ATOM 8830 O O . GLN C 1 356 ? 29.476 14.456 43.350 1.00 15.42 353 GLN C O 1
ATOM 8836 N N . ALA C 1 357 ? 28.213 16.242 42.843 1.00 16.02 354 ALA C N 1
ATOM 8837 C CA . ALA C 1 357 ? 29.137 17.237 43.369 1.00 17.06 354 ALA C CA 1
ATOM 8838 C C . ALA C 1 357 ? 29.451 16.959 44.843 1.00 17.22 354 ALA C C 1
ATOM 8839 O O . ALA C 1 357 ? 28.540 16.761 45.642 1.00 15.93 354 ALA C O 1
ATOM 8841 N N . HIS C 1 358 ? 30.749 16.863 45.151 1.00 17.02 355 HIS C N 1
ATOM 8842 C CA . HIS C 1 358 ? 31.238 16.665 46.509 1.00 19.41 355 HIS C CA 1
ATOM 8843 C C . HIS C 1 358 ? 30.873 15.291 47.081 1.00 22.15 355 HIS C C 1
ATOM 8844 O O . HIS C 1 358 ? 31.040 15.093 48.274 1.00 21.57 355 HIS C O 1
ATOM 8851 N N . GLN C 1 359 ? 30.404 14.338 46.274 1.00 21.81 356 GLN C N 1
ATOM 8852 C CA . GLN C 1 359 ? 30.039 13.032 46.814 1.00 21.89 356 GLN C CA 1
ATOM 8853 C C . GLN C 1 359 ? 31.163 12.037 46.620 1.00 20.06 356 GLN C C 1
ATOM 8854 O O . GLN C 1 359 ? 31.943 12.169 45.681 1.00 17.67 356 GLN C O 1
ATOM 8860 N N . PRO C 1 360 ? 31.236 10.978 47.468 1.00 21.43 357 PRO C N 1
ATOM 8861 C CA . PRO C 1 360 ? 32.109 9.835 47.210 1.00 22.14 357 PRO C CA 1
ATOM 8862 C C . PRO C 1 360 ? 31.757 9.233 45.855 1.00 19.55 357 PRO C C 1
ATOM 8863 O O . PRO C 1 360 ? 30.595 9.212 45.488 1.00 19.31 357 PRO C O 1
ATOM 8867 N N . ASP C 1 361 ? 32.770 8.771 45.133 1.00 18.44 358 ASP C N 1
ATOM 8868 C CA . ASP C 1 361 ? 32.636 8.142 43.829 1.00 18.08 358 ASP C CA 1
ATOM 8869 C C . ASP C 1 361 ? 31.853 9.083 42.904 1.00 15.36 358 ASP C C 1
ATOM 8870 O O . ASP C 1 361 ? 30.946 8.647 42.218 1.00 15.39 358 ASP C O 1
ATOM 8875 N N . GLU C 1 362 ? 32.199 10.364 42.970 1.00 13.88 359 GLU C N 1
ATOM 8876 C CA . GLU C 1 362 ? 31.764 11.388 42.023 1.00 13.67 359 GLU C CA 1
ATOM 8877 C C . GLU C 1 362 ? 31.997 10.926 40.590 1.00 13.30 359 GLU C C 1
ATOM 8878 O O . GLU C 1 362 ? 33.048 10.373 40.263 1.00 13.04 359 GLU C O 1
ATOM 8884 N N . TYR C 1 363 ? 30.999 11.157 39.747 1.00 12.01 360 TYR C N 1
ATOM 8885 C CA . TYR C 1 363 ? 31.143 10.873 38.331 1.00 12.75 360 TYR C CA 1
ATOM 8886 C C . TYR C 1 363 ? 30.435 11.902 37.459 1.00 12.50 360 TYR C C 1
ATOM 8887 O O . TYR C 1 363 ? 29.602 12.686 37.939 1.00 12.34 360 TYR C O 1
ATOM 8896 N N . LEU C 1 364 ? 30.772 11.829 36.165 1.00 12.33 361 LEU C N 1
ATOM 8897 C CA . LEU C 1 364 ? 30.059 12.525 35.109 1.00 12.81 361 LEU C CA 1
ATOM 8898 C C . LEU C 1 364 ? 29.688 11.459 34.086 1.00 13.36 361 LEU C C 1
ATOM 8899 O O . LEU C 1 364 ? 30.542 10.656 33.688 1.00 13.01 361 LEU C O 1
ATOM 8904 N N . GLU C 1 365 ? 28.411 11.404 33.692 1.00 13.12 362 GLU C N 1
ATOM 8905 C CA . GLU C 1 365 ? 27.981 10.376 32.745 1.00 13.25 362 GLU C CA 1
ATOM 8906 C C . GLU C 1 365 ? 28.452 10.706 31.334 1.00 12.72 362 GLU C C 1
ATOM 8907 O O . GLU C 1 365 ? 28.367 11.867 30.909 1.00 13.82 362 GLU C O 1
ATOM 8913 N N . THR C 1 366 ? 28.834 9.678 30.546 1.00 12.39 363 THR C N 1
ATOM 8914 C CA . THR C 1 366 ? 29.375 9.906 29.214 1.00 12.87 363 THR C CA 1
ATOM 8915 C C . THR C 1 366 ? 28.326 10.466 28.253 1.00 13.00 363 THR C C 1
ATOM 8916 O O . THR C 1 366 ? 28.675 11.124 27.264 1.00 12.87 363 THR C O 1
ATOM 8920 N N . ARG C 1 367 ? 27.035 10.296 28.595 1.00 13.08 364 ARG C N 1
ATOM 8921 C CA . ARG C 1 367 ? 25.959 10.883 27.804 1.00 13.32 364 ARG C CA 1
ATOM 8922 C C . ARG C 1 367 ? 26.038 12.411 27.712 1.00 13.52 364 ARG C C 1
ATOM 8923 O O . ARG C 1 367 ? 25.510 12.977 26.746 1.00 13.59 364 ARG C O 1
ATOM 8931 N N . PHE C 1 368 ? 26.773 13.070 28.630 1.00 12.41 365 PHE C N 1
ATOM 8932 C CA . PHE C 1 368 ? 27.012 14.491 28.552 1.00 13.13 365 PHE C CA 1
ATOM 8933 C C . PHE C 1 368 ? 28.022 14.913 27.479 1.00 13.49 365 PHE C C 1
ATOM 8934 O O . PHE C 1 368 ? 28.049 16.096 27.145 1.00 13.46 365 PHE C O 1
ATOM 8942 N N . ILE C 1 369 ? 28.800 13.995 26.908 1.00 14.11 366 ILE C N 1
ATOM 8943 C CA . ILE C 1 369 ? 29.954 14.403 26.136 1.00 15.23 366 ILE C CA 1
ATOM 8944 C C . ILE C 1 369 ? 29.501 15.109 24.849 1.00 14.95 366 ILE C C 1
ATOM 8945 O O . ILE C 1 369 ? 29.895 16.257 24.621 1.00 14.37 366 ILE C O 1
ATOM 8950 N N . LYS C 1 370 ? 28.686 14.438 24.022 1.00 15.14 367 LYS C N 1
ATOM 8951 C CA . LYS C 1 370 ? 28.258 15.037 22.773 1.00 16.16 367 LYS C CA 1
ATOM 8952 C C . LYS C 1 370 ? 27.514 16.345 22.967 1.00 15.47 367 LYS C C 1
ATOM 8953 O O . LYS C 1 370 ? 27.808 17.329 22.276 1.00 16.21 367 LYS C O 1
ATOM 8959 N N . PRO C 1 371 ? 26.469 16.406 23.806 1.00 14.42 368 PRO C N 1
ATOM 8960 C CA . PRO C 1 371 ? 25.715 17.653 23.973 1.00 14.32 368 PRO C CA 1
ATOM 8961 C C . PRO C 1 371 ? 26.555 18.821 24.503 1.00 13.39 368 PRO C C 1
ATOM 8962 O O . PRO C 1 371 ? 26.244 19.983 24.217 1.00 12.00 368 PRO C O 1
ATOM 8966 N N . THR C 1 372 ? 27.527 18.545 25.396 1.00 13.00 369 THR C N 1
ATOM 8967 C CA . THR C 1 372 ? 28.359 19.623 25.915 1.00 12.95 369 THR C CA 1
ATOM 8968 C C . THR C 1 372 ? 29.317 20.164 24.845 1.00 14.07 369 THR C C 1
ATOM 8969 O O . THR C 1 372 ? 29.462 21.386 24.692 1.00 12.70 369 THR C O 1
ATOM 8973 N N . ARG C 1 373 ? 29.913 19.260 24.064 1.00 14.85 370 ARG C N 1
ATOM 8974 C CA . ARG C 1 373 ? 30.706 19.656 22.901 1.00 15.95 370 ARG C CA 1
ATOM 8975 C C . ARG C 1 373 ? 29.920 20.578 21.972 1.00 16.26 370 ARG C C 1
ATOM 8976 O O . ARG C 1 373 ? 30.389 21.652 21.583 1.00 16.52 370 ARG C O 1
ATOM 8984 N N . GLU C 1 374 ? 28.671 20.202 21.676 1.00 17.39 371 GLU C N 1
ATOM 8985 C CA . GLU C 1 374 ? 27.809 20.938 20.772 1.00 16.92 371 GLU C CA 1
ATOM 8986 C C . GLU C 1 374 ? 27.395 22.269 21.393 1.00 15.49 371 GLU C C 1
ATOM 8987 O O . GLU C 1 374 ? 27.414 23.293 20.721 1.00 15.15 371 GLU C O 1
ATOM 8993 N N . LEU C 1 375 ? 27.063 22.281 22.685 1.00 15.75 372 LEU C N 1
ATOM 8994 C CA . LEU C 1 375 ? 26.763 23.525 23.370 1.00 15.19 372 LEU C CA 1
ATOM 8995 C C . LEU C 1 375 ? 27.911 24.530 23.221 1.00 14.90 372 LEU C C 1
ATOM 8996 O O . LEU C 1 375 ? 27.652 25.673 22.826 1.00 14.51 372 LEU C O 1
ATOM 9001 N N . ILE C 1 376 ? 29.139 24.134 23.591 1.00 13.91 373 ILE C N 1
ATOM 9002 C CA . ILE C 1 376 ? 30.288 25.026 23.540 1.00 15.73 373 ILE C CA 1
ATOM 9003 C C . ILE C 1 376 ? 30.539 25.512 22.099 1.00 15.85 373 ILE C C 1
ATOM 9004 O O . ILE C 1 376 ? 30.768 26.708 21.878 1.00 16.06 373 ILE C O 1
ATOM 9009 N N . THR C 1 377 ? 30.523 24.581 21.145 1.00 16.65 374 THR C N 1
ATOM 9010 C CA . THR C 1 377 ? 30.715 24.908 19.735 1.00 18.44 374 THR C CA 1
ATOM 9011 C C . THR C 1 377 ? 29.673 25.939 19.319 1.00 17.23 374 THR C C 1
ATOM 9012 O O . THR C 1 377 ? 30.025 26.945 18.695 1.00 18.28 374 THR C O 1
ATOM 9016 N N . GLN C 1 378 ? 28.403 25.739 19.686 1.00 17.83 375 GLN C N 1
ATOM 9017 C CA . GLN C 1 378 ? 27.342 26.641 19.261 1.00 19.66 375 GLN C CA 1
ATOM 9018 C C . GLN C 1 378 ? 27.409 28.026 19.917 1.00 19.52 375 GLN C C 1
ATOM 9019 O O . GLN C 1 378 ? 27.136 29.034 19.234 1.00 17.84 375 GLN C O 1
ATOM 9025 N N . VAL C 1 379 ? 27.723 28.126 21.221 1.00 15.49 376 VAL C N 1
ATOM 9026 C CA . VAL C 1 379 ? 27.780 29.445 21.826 1.00 15.36 376 VAL C CA 1
ATOM 9027 C C . VAL C 1 379 ? 28.993 30.236 21.328 1.00 15.77 376 VAL C C 1
ATOM 9028 O O . VAL C 1 379 ? 28.854 31.450 21.145 1.00 16.54 376 VAL C O 1
ATOM 9032 N N . ILE C 1 380 ? 30.121 29.582 21.064 1.00 17.25 377 ILE C N 1
ATOM 9033 C CA . ILE C 1 380 ? 31.290 30.238 20.470 1.00 18.69 377 ILE C CA 1
ATOM 9034 C C . ILE C 1 380 ? 30.875 30.746 19.098 1.00 22.12 377 ILE C C 1
ATOM 9035 O O . ILE C 1 380 ? 31.119 31.885 18.711 1.00 23.65 377 ILE C O 1
ATOM 9040 N N . HIS C 1 381 ? 30.197 29.870 18.370 1.00 22.22 378 HIS C N 1
ATOM 9041 C CA . HIS C 1 381 ? 29.755 30.241 17.043 1.00 25.11 378 HIS C CA 1
ATOM 9042 C C . HIS C 1 381 ? 28.880 31.493 17.101 1.00 22.82 378 HIS C C 1
ATOM 9043 O O . HIS C 1 381 ? 29.116 32.449 16.364 1.00 24.29 378 HIS C O 1
ATOM 9050 N N . HIS C 1 382 ? 27.834 31.489 17.930 1.00 22.21 379 HIS C N 1
ATOM 9051 C CA . HIS C 1 382 ? 26.851 32.546 17.952 1.00 23.23 379 HIS C CA 1
ATOM 9052 C C . HIS C 1 382 ? 27.438 33.859 18.484 1.00 23.96 379 HIS C C 1
ATOM 9053 O O . HIS C 1 382 ? 26.979 34.942 18.114 1.00 24.96 379 HIS C O 1
ATOM 9060 N N . PHE C 1 383 ? 28.333 33.794 19.471 1.00 19.24 380 PHE C N 1
ATOM 9061 C CA . PHE C 1 383 ? 28.756 35.031 20.107 1.00 19.95 380 PHE C CA 1
ATOM 9062 C C . PHE C 1 383 ? 30.130 35.492 19.625 1.00 19.39 380 PHE C C 1
ATOM 9063 O O . PHE C 1 383 ? 30.538 36.563 20.039 1.00 20.90 380 PHE C O 1
ATOM 9071 N N . CYS C 1 384 ? 30.883 34.662 18.884 1.00 20.02 381 CYS C N 1
ATOM 9072 C CA . CYS C 1 384 ? 32.251 35.036 18.503 1.00 21.38 381 CYS C CA 1
ATOM 9073 C C . CYS C 1 384 ? 32.470 34.996 16.994 1.00 23.85 381 CYS C C 1
ATOM 9074 O O . CYS C 1 384 ? 33.354 35.706 16.478 1.00 23.91 381 CYS C O 1
ATOM 9077 N N . TRP C 1 385 ? 31.785 34.069 16.311 1.00 28.07 382 TRP C N 1
ATOM 9078 C CA . TRP C 1 385 ? 32.023 33.857 14.882 1.00 31.67 382 TRP C CA 1
ATOM 9079 C C . TRP C 1 385 ? 31.177 34.852 14.102 1.00 39.29 382 TRP C C 1
ATOM 9080 O O . TRP C 1 385 ? 31.626 35.376 13.091 1.00 38.58 382 TRP C O 1
ATOM 9091 N N . HIS C 1 386 ? 29.966 35.113 14.606 1.00 50.35 383 HIS C N 1
ATOM 9092 C CA . HIS C 1 386 ? 28.991 35.917 13.890 1.00 60.07 383 HIS C CA 1
ATOM 9093 C C . HIS C 1 386 ? 29.571 37.312 13.652 1.00 58.85 383 HIS C C 1
ATOM 9094 O O . HIS C 1 386 ? 30.129 37.911 14.597 1.00 56.71 383 HIS C O 1
ATOM 9102 N N . ASN D 1 6 ? 41.435 10.544 124.283 1.00 70.39 3 ASN D N 1
ATOM 9103 C CA . ASN D 1 6 ? 40.698 10.856 125.540 1.00 67.75 3 ASN D CA 1
ATOM 9104 C C . ASN D 1 6 ? 40.913 12.332 125.911 1.00 69.77 3 ASN D C 1
ATOM 9105 O O . ASN D 1 6 ? 40.002 12.931 126.472 1.00 74.10 3 ASN D O 1
ATOM 9110 N N . LYS D 1 7 ? 42.056 12.950 125.544 1.00 66.04 4 LYS D N 1
ATOM 9111 C CA . LYS D 1 7 ? 42.278 14.369 125.804 1.00 59.84 4 LYS D CA 1
ATOM 9112 C C . LYS D 1 7 ? 42.230 15.197 124.518 1.00 53.08 4 LYS D C 1
ATOM 9113 O O . LYS D 1 7 ? 43.009 14.998 123.593 1.00 52.62 4 LYS D O 1
ATOM 9119 N N . LEU D 1 8 ? 41.344 16.193 124.504 1.00 47.52 5 LEU D N 1
ATOM 9120 C CA . LEU D 1 8 ? 41.144 17.040 123.346 1.00 47.92 5 LEU D CA 1
ATOM 9121 C C . LEU D 1 8 ? 42.398 17.880 123.109 1.00 52.69 5 LEU D C 1
ATOM 9122 O O . LEU D 1 8 ? 42.880 18.535 124.028 1.00 57.92 5 LEU D O 1
ATOM 9127 N N . PRO D 1 9 ? 42.954 17.926 121.879 1.00 51.86 6 PRO D N 1
ATOM 9128 C CA . PRO D 1 9 ? 44.097 18.794 121.581 1.00 53.97 6 PRO D CA 1
ATOM 9129 C C . PRO D 1 9 ? 43.777 20.291 121.631 1.00 60.48 6 PRO D C 1
ATOM 9130 O O . PRO D 1 9 ? 42.614 20.686 121.724 1.00 62.37 6 PRO D O 1
ATOM 9134 N N . PRO D 1 10 ? 44.792 21.190 121.605 1.00 56.07 7 PRO D N 1
ATOM 9135 C CA . PRO D 1 10 ? 44.536 22.624 121.706 1.00 52.53 7 PRO D CA 1
ATOM 9136 C C . PRO D 1 10 ? 43.958 23.217 120.423 1.00 54.36 7 PRO D C 1
ATOM 9137 O O . PRO D 1 10 ? 44.095 22.668 119.334 1.00 57.17 7 PRO D O 1
ATOM 9141 N N . PHE D 1 11 ? 43.338 24.383 120.566 1.00 52.28 8 PHE D N 1
ATOM 9142 C CA . PHE D 1 11 ? 42.558 24.976 119.495 1.00 52.29 8 PHE D CA 1
ATOM 9143 C C . PHE D 1 11 ? 43.321 24.978 118.164 1.00 55.92 8 PHE D C 1
ATOM 9144 O O . PHE D 1 11 ? 42.727 24.701 117.108 1.00 47.15 8 PHE D O 1
ATOM 9152 N N . ILE D 1 12 ? 44.626 25.309 118.201 1.00 52.87 9 ILE D N 1
ATOM 9153 C CA . ILE D 1 12 ? 45.382 25.501 116.969 1.00 52.87 9 ILE D CA 1
ATOM 9154 C C . ILE D 1 12 ? 45.509 24.161 116.239 1.00 48.57 9 ILE D C 1
ATOM 9155 O O . ILE D 1 12 ? 45.473 24.128 115.011 1.00 45.42 9 ILE D O 1
ATOM 9160 N N . GLU D 1 13 ? 45.638 23.064 117.001 1.00 50.63 10 GLU D N 1
ATOM 9161 C CA . GLU D 1 13 ? 45.787 21.734 116.430 1.00 54.49 10 GLU D CA 1
ATOM 9162 C C . GLU D 1 13 ? 44.472 21.281 115.784 1.00 48.97 10 GLU D C 1
ATOM 9163 O O . GLU D 1 13 ? 44.461 20.872 114.618 1.00 44.35 10 GLU D O 1
ATOM 9169 N N . ILE D 1 14 ? 43.372 21.405 116.535 1.00 41.51 11 ILE D N 1
ATOM 9170 C CA . ILE D 1 14 ? 42.047 21.093 116.014 1.00 40.49 11 ILE D CA 1
ATOM 9171 C C . ILE D 1 14 ? 41.831 21.824 114.698 1.00 40.10 11 ILE D C 1
ATOM 9172 O O . ILE D 1 14 ? 41.400 21.212 113.711 1.00 37.77 11 ILE D O 1
ATOM 9177 N N . TYR D 1 15 ? 42.125 23.132 114.704 1.00 38.68 12 TYR D N 1
ATOM 9178 C CA . TYR D 1 15 ? 41.937 23.955 113.525 1.00 37.02 12 TYR D CA 1
ATOM 9179 C C . TYR D 1 15 ? 42.781 23.424 112.369 1.00 40.03 12 TYR D C 1
ATOM 9180 O O . TYR D 1 15 ? 42.315 23.398 111.234 1.00 39.82 12 TYR D O 1
ATOM 9189 N N . ARG D 1 16 ? 44.021 23.015 112.649 1.00 41.15 13 ARG D N 1
ATOM 9190 C CA . ARG D 1 16 ? 44.952 22.630 111.592 1.00 42.09 13 ARG D CA 1
ATOM 9191 C C . ARG D 1 16 ? 44.476 21.344 110.923 1.00 37.65 13 ARG D C 1
ATOM 9192 O O . ARG D 1 16 ? 44.439 21.257 109.696 1.00 42.50 13 ARG D O 1
ATOM 9200 N N . ALA D 1 17 ? 44.106 20.362 111.751 1.00 38.60 14 ALA D N 1
ATOM 9201 C CA . ALA D 1 17 ? 43.545 19.092 111.289 1.00 39.29 14 ALA D CA 1
ATOM 9202 C C . ALA D 1 17 ? 42.283 19.300 110.437 1.00 36.97 14 ALA D C 1
ATOM 9203 O O . ALA D 1 17 ? 42.127 18.710 109.365 1.00 37.41 14 ALA D O 1
ATOM 9205 N N . LEU D 1 18 ? 41.372 20.164 110.875 1.00 33.91 15 LEU D N 1
ATOM 9206 C CA . LEU D 1 18 ? 40.167 20.372 110.081 1.00 34.52 15 LEU D CA 1
ATOM 9207 C C . LEU D 1 18 ? 40.552 20.928 108.717 1.00 33.60 15 LEU D C 1
ATOM 9208 O O . LEU D 1 18 ? 40.126 20.415 107.693 1.00 38.52 15 LEU D O 1
ATOM 9213 N N . ILE D 1 19 ? 41.432 21.927 108.686 1.00 35.55 16 ILE D N 1
ATOM 9214 C CA . ILE D 1 19 ? 41.822 22.527 107.423 1.00 34.83 16 ILE D CA 1
ATOM 9215 C C . ILE D 1 19 ? 42.603 21.517 106.575 1.00 35.25 16 ILE D C 1
ATOM 9216 O O . ILE D 1 19 ? 42.402 21.470 105.357 1.00 40.36 16 ILE D O 1
ATOM 9221 N N . ALA D 1 20 ? 43.468 20.719 107.220 1.00 34.51 17 ALA D N 1
ATOM 9222 C CA . ALA D 1 20 ? 44.282 19.698 106.565 1.00 36.31 17 ALA D CA 1
ATOM 9223 C C . ALA D 1 20 ? 43.436 18.592 105.915 1.00 40.59 17 ALA D C 1
ATOM 9224 O O . ALA D 1 20 ? 43.939 17.861 105.066 1.00 39.12 17 ALA D O 1
ATOM 9226 N N . THR D 1 21 ? 42.157 18.446 106.309 1.00 40.73 18 THR D N 1
ATOM 9227 C CA . THR D 1 21 ? 41.300 17.376 105.817 1.00 34.91 18 THR D CA 1
ATOM 9228 C C . THR D 1 21 ? 40.424 17.899 104.683 1.00 39.73 18 THR D C 1
ATOM 9229 O O . THR D 1 21 ? 39.451 18.622 104.927 1.00 34.17 18 THR D O 1
ATOM 9233 N N . PRO D 1 22 ? 40.755 17.569 103.409 1.00 34.39 19 PRO D N 1
ATOM 9234 C CA . PRO D 1 22 ? 40.004 18.084 102.265 1.00 33.16 19 PRO D CA 1
ATOM 9235 C C . PRO D 1 22 ? 38.534 17.688 102.341 1.00 31.10 19 PRO D C 1
ATOM 9236 O O . PRO D 1 22 ? 38.239 16.536 102.631 1.00 30.39 19 PRO D O 1
ATOM 9240 N N . SER D 1 23 ? 37.649 18.641 102.023 1.00 29.18 20 SER D N 1
ATOM 9241 C CA . SER D 1 23 ? 36.221 18.405 102.031 1.00 27.14 20 SER D CA 1
ATOM 9242 C C . SER D 1 23 ? 35.529 19.288 101.004 1.00 28.62 20 SER D C 1
ATOM 9243 O O . SER D 1 23 ? 34.412 19.753 101.239 1.00 26.65 20 SER D O 1
ATOM 9246 N N . ILE D 1 24 ? 36.180 19.473 99.832 1.00 29.98 21 ILE D N 1
ATOM 9247 C CA . ILE D 1 24 ? 35.607 20.249 98.739 1.00 28.02 21 ILE D CA 1
ATOM 9248 C C . ILE D 1 24 ? 34.316 19.596 98.262 1.00 28.44 21 ILE D C 1
ATOM 9249 O O . ILE D 1 24 ? 34.325 18.419 97.944 1.00 30.94 21 ILE D O 1
ATOM 9254 N N . SER D 1 25 ? 33.227 20.373 98.132 1.00 28.50 22 SER D N 1
ATOM 9255 C CA . SER D 1 25 ? 32.047 19.906 97.431 1.00 30.82 22 SER D CA 1
ATOM 9256 C C . SER D 1 25 ? 32.055 20.426 95.988 1.00 34.70 22 SER D C 1
ATOM 9257 O O . SER D 1 25 ? 32.506 21.531 95.717 1.00 33.85 22 SER D O 1
ATOM 9260 N N . ALA D 1 26 ? 31.563 19.624 95.048 1.00 36.67 23 ALA D N 1
ATOM 9261 C CA . ALA D 1 26 ? 31.381 20.089 93.682 1.00 38.28 23 ALA D CA 1
ATOM 9262 C C . ALA D 1 26 ? 30.223 19.339 93.050 1.00 40.28 23 ALA D C 1
ATOM 9263 O O . ALA D 1 26 ? 29.934 18.211 93.431 1.00 40.86 23 ALA D O 1
ATOM 9265 N N . THR D 1 27 ? 29.579 19.954 92.058 1.00 44.51 24 THR D N 1
ATOM 9266 C CA . THR D 1 27 ? 28.543 19.253 91.317 1.00 50.05 24 THR D CA 1
ATOM 9267 C C . THR D 1 27 ? 29.195 18.255 90.354 1.00 49.42 24 THR D C 1
ATOM 9268 O O . THR D 1 27 ? 28.568 17.270 89.990 1.00 53.74 24 THR D O 1
ATOM 9272 N N . GLU D 1 28 ? 30.468 18.475 89.990 1.00 55.67 25 GLU D N 1
ATOM 9273 C CA . GLU D 1 28 ? 31.167 17.610 89.048 1.00 60.47 25 GLU D CA 1
ATOM 9274 C C . GLU D 1 28 ? 31.902 16.498 89.801 1.00 60.38 25 GLU D C 1
ATOM 9275 O O . GLU D 1 28 ? 32.680 16.758 90.722 1.00 58.90 25 GLU D O 1
ATOM 9281 N N . GLU D 1 29 ? 31.683 15.257 89.347 1.00 56.20 26 GLU D N 1
ATOM 9282 C CA . GLU D 1 29 ? 32.070 14.061 90.075 1.00 56.41 26 GLU D CA 1
ATOM 9283 C C . GLU D 1 29 ? 33.561 14.087 90.419 1.00 54.47 26 GLU D C 1
ATOM 9284 O O . GLU D 1 29 ? 33.979 13.450 91.376 1.00 52.49 26 GLU D O 1
ATOM 9290 N N . ALA D 1 30 ? 34.362 14.836 89.657 1.00 57.44 27 ALA D N 1
ATOM 9291 C CA . ALA D 1 30 ? 35.811 14.701 89.687 1.00 54.90 27 ALA D CA 1
ATOM 9292 C C . ALA D 1 30 ? 36.440 15.550 90.793 1.00 54.72 27 ALA D C 1
ATOM 9293 O O . ALA D 1 30 ? 37.559 15.264 91.218 1.00 50.09 27 ALA D O 1
ATOM 9295 N N . LEU D 1 31 ? 35.739 16.607 91.240 1.00 56.64 28 LEU D N 1
ATOM 9296 C CA . LEU D 1 31 ? 36.260 17.489 92.276 1.00 54.05 28 LEU D CA 1
ATOM 9297 C C . LEU D 1 31 ? 35.461 17.347 93.574 1.00 52.38 28 LEU D C 1
ATOM 9298 O O . LEU D 1 31 ? 35.758 18.043 94.545 1.00 48.30 28 LEU D O 1
ATOM 9303 N N . ASP D 1 32 ? 34.488 16.423 93.602 1.00 46.99 29 ASP D N 1
ATOM 9304 C CA . ASP D 1 32 ? 33.511 16.358 94.680 1.00 42.23 29 ASP D CA 1
ATOM 9305 C C . ASP D 1 32 ? 33.962 15.390 95.770 1.00 43.14 29 ASP D C 1
ATOM 9306 O O . ASP D 1 32 ? 33.586 14.221 95.750 1.00 48.05 29 ASP D O 1
ATOM 9311 N N . GLN D 1 33 ? 34.692 15.902 96.767 1.00 35.26 30 GLN D N 1
ATOM 9312 C CA . GLN D 1 33 ? 35.344 15.059 97.752 1.00 35.17 30 GLN D CA 1
ATOM 9313 C C . GLN D 1 33 ? 34.377 14.666 98.874 1.00 36.22 30 GLN D C 1
ATOM 9314 O O . GLN D 1 33 ? 33.525 15.460 99.316 1.00 28.28 30 GLN D O 1
ATOM 9320 N N . SER D 1 34 ? 34.566 13.422 99.341 1.00 33.27 31 SER D N 1
ATOM 9321 C CA . SER D 1 34 ? 33.784 12.865 100.428 1.00 31.57 31 SER D CA 1
ATOM 9322 C C . SER D 1 34 ? 34.140 13.633 101.679 1.00 28.74 31 SER D C 1
ATOM 9323 O O . SER D 1 34 ? 35.304 13.941 101.873 1.00 27.01 31 SER D O 1
ATOM 9326 N N . ASN D 1 35 ? 33.154 13.852 102.557 1.00 26.16 32 ASN D N 1
ATOM 9327 C CA . ASN D 1 35 ? 33.452 14.475 103.833 1.00 25.90 32 ASN D CA 1
ATOM 9328 C C . ASN D 1 35 ? 33.584 13.431 104.933 1.00 26.00 32 ASN D C 1
ATOM 9329 O O . ASN D 1 35 ? 33.582 13.789 106.108 1.00 24.74 32 ASN D O 1
ATOM 9334 N N . ALA D 1 36 ? 33.747 12.147 104.564 1.00 26.34 33 ALA D N 1
ATOM 9335 C CA . ALA D 1 36 ? 33.934 11.073 105.531 1.00 27.41 33 ALA D CA 1
ATOM 9336 C C . ALA D 1 36 ? 35.010 11.388 106.564 1.00 29.58 33 ALA D C 1
ATOM 9337 O O . ALA D 1 36 ? 34.785 11.242 107.774 1.00 25.71 33 ALA D O 1
ATOM 9339 N N . ASP D 1 37 ? 36.204 11.767 106.098 1.00 29.64 34 ASP D N 1
ATOM 9340 C CA . ASP D 1 37 ? 37.302 11.975 107.037 1.00 30.20 34 ASP D CA 1
ATOM 9341 C C . ASP D 1 37 ? 37.055 13.185 107.946 1.00 25.90 34 ASP D C 1
ATOM 9342 O O . ASP D 1 37 ? 37.369 13.164 109.114 1.00 27.38 34 ASP D O 1
ATOM 9347 N N . LEU D 1 38 ? 36.538 14.279 107.412 1.00 26.24 35 LEU D N 1
ATOM 9348 C CA . LEU D 1 38 ? 36.215 15.447 108.228 1.00 25.42 35 LEU D CA 1
ATOM 9349 C C . LEU D 1 38 ? 35.208 15.025 109.307 1.00 26.36 35 LEU D C 1
ATOM 9350 O O . LEU D 1 38 ? 35.379 15.326 110.486 1.00 25.86 35 LEU D O 1
ATOM 9355 N N . ILE D 1 39 ? 34.187 14.252 108.892 1.00 27.00 36 ILE D N 1
ATOM 9356 C CA . ILE D 1 39 ? 33.050 13.964 109.755 1.00 23.87 36 ILE D CA 1
ATOM 9357 C C . ILE D 1 39 ? 33.551 13.067 110.885 1.00 23.50 36 ILE D C 1
ATOM 9358 O O . ILE D 1 39 ? 33.148 13.208 112.058 1.00 22.00 36 ILE D O 1
ATOM 9363 N N . THR D 1 40 ? 34.453 12.133 110.528 1.00 23.03 37 THR D N 1
ATOM 9364 C CA . THR D 1 40 ? 34.916 11.167 111.516 1.00 23.87 37 THR D CA 1
ATOM 9365 C C . THR D 1 40 ? 35.764 11.875 112.560 1.00 25.25 37 THR D C 1
ATOM 9366 O O . THR D 1 40 ? 35.698 11.564 113.749 1.00 24.86 37 THR D O 1
ATOM 9370 N N . LEU D 1 41 ? 36.552 12.842 112.100 1.00 26.09 38 LEU D N 1
ATOM 9371 C CA . LEU D 1 41 ? 37.398 13.628 112.988 1.00 30.13 38 LEU D CA 1
ATOM 9372 C C . LEU D 1 41 ? 36.531 14.323 114.038 1.00 28.36 38 LEU D C 1
ATOM 9373 O O . LEU D 1 41 ? 36.793 14.180 115.235 1.00 27.63 38 LEU D O 1
ATOM 9378 N N . LEU D 1 42 ? 35.473 15.040 113.576 1.00 26.92 39 LEU D N 1
ATOM 9379 C CA . LEU D 1 42 ? 34.579 15.748 114.488 1.00 24.94 39 LEU D CA 1
ATOM 9380 C C . LEU D 1 42 ? 33.864 14.749 115.400 1.00 24.32 39 LEU D C 1
ATOM 9381 O O . LEU D 1 42 ? 33.705 14.974 116.591 1.00 25.96 39 LEU D O 1
ATOM 9386 N N . ALA D 1 43 ? 33.366 13.647 114.817 1.00 22.84 40 ALA D N 1
ATOM 9387 C CA . ALA D 1 43 ? 32.581 12.696 115.573 1.00 21.75 40 ALA D CA 1
ATOM 9388 C C . ALA D 1 43 ? 33.383 12.150 116.754 1.00 23.72 40 ALA D C 1
ATOM 9389 O O . ALA D 1 43 ? 32.838 11.966 117.848 1.00 24.01 40 ALA D O 1
ATOM 9391 N N . ASP D 1 44 ? 34.642 11.768 116.519 1.00 25.05 41 ASP D N 1
ATOM 9392 C CA . ASP D 1 44 ? 35.436 11.128 117.567 1.00 26.64 41 ASP D CA 1
ATOM 9393 C C . ASP D 1 44 ? 35.824 12.109 118.678 1.00 28.09 41 ASP D C 1
ATOM 9394 O O . ASP D 1 44 ? 35.880 11.737 119.854 1.00 25.78 41 ASP D O 1
ATOM 9399 N N . TRP D 1 45 ? 36.069 13.360 118.301 1.00 28.45 42 TRP D N 1
ATOM 9400 C CA . TRP D 1 45 ? 36.279 14.421 119.267 1.00 31.02 42 TRP D CA 1
ATOM 9401 C C . TRP D 1 45 ? 35.055 14.654 120.157 1.00 30.17 42 TRP D C 1
ATOM 9402 O O . TRP D 1 45 ? 35.192 14.792 121.371 1.00 27.73 42 TRP D O 1
ATOM 9413 N N . PHE D 1 46 ? 33.853 14.711 119.573 1.00 27.92 43 PHE D N 1
ATOM 9414 C CA . PHE D 1 46 ? 32.672 14.892 120.397 1.00 25.95 43 PHE D CA 1
ATOM 9415 C C . PHE D 1 46 ? 32.423 13.655 121.257 1.00 27.39 43 PHE D C 1
ATOM 9416 O O . PHE D 1 46 ? 32.010 13.790 122.401 1.00 25.72 43 PHE D O 1
ATOM 9424 N N . LYS D 1 47 ? 32.666 12.455 120.719 1.00 28.64 44 LYS D N 1
ATOM 9425 C CA . LYS D 1 47 ? 32.610 11.261 121.545 1.00 33.22 44 LYS D CA 1
ATOM 9426 C C . LYS D 1 47 ? 33.591 11.391 122.713 1.00 34.12 44 LYS D C 1
ATOM 9427 O O . LYS D 1 47 ? 33.216 11.120 123.849 1.00 32.21 44 LYS D O 1
ATOM 9433 N N . ASP D 1 48 ? 34.826 11.843 122.440 1.00 32.61 45 ASP D N 1
ATOM 9434 C CA . ASP D 1 48 ? 35.821 12.018 123.502 1.00 34.62 45 ASP D CA 1
ATOM 9435 C C . ASP D 1 48 ? 35.306 12.936 124.619 1.00 34.66 45 ASP D C 1
ATOM 9436 O O . ASP D 1 48 ? 35.652 12.752 125.778 1.00 36.51 45 ASP D O 1
ATOM 9441 N N . LEU D 1 49 ? 34.449 13.910 124.304 1.00 32.56 46 LEU D N 1
ATOM 9442 C CA . LEU D 1 49 ? 33.952 14.879 125.266 1.00 32.70 46 LEU D CA 1
ATOM 9443 C C . LEU D 1 49 ? 32.697 14.385 125.978 1.00 31.27 46 LEU D C 1
ATOM 9444 O O . LEU D 1 49 ? 32.092 15.130 126.745 1.00 31.73 46 LEU D O 1
ATOM 9449 N N . GLY D 1 50 ? 32.247 13.179 125.668 1.00 30.18 47 GLY D N 1
ATOM 9450 C CA . GLY D 1 50 ? 31.100 12.595 126.346 1.00 30.18 47 GLY D CA 1
ATOM 9451 C C . GLY D 1 50 ? 29.775 12.760 125.599 1.00 29.45 47 GLY D C 1
ATOM 9452 O O . GLY D 1 50 ? 28.719 12.468 126.162 1.00 29.26 47 GLY D O 1
ATOM 9453 N N . PHE D 1 51 ? 29.809 13.229 124.340 1.00 27.17 48 PHE D N 1
ATOM 9454 C CA . PHE D 1 51 ? 28.583 13.341 123.551 1.00 25.88 48 PHE D CA 1
ATOM 9455 C C . PHE D 1 51 ? 28.188 11.982 122.973 1.00 24.77 48 PHE D C 1
ATOM 9456 O O . PHE D 1 51 ? 29.050 11.157 122.652 1.00 24.60 48 PHE D O 1
ATOM 9464 N N . ASN D 1 52 ? 26.878 11.770 122.848 1.00 24.45 49 ASN D N 1
ATOM 9465 C CA . ASN D 1 52 ? 26.301 10.771 121.955 1.00 26.60 49 ASN D CA 1
ATOM 9466 C C . ASN D 1 52 ? 26.424 11.239 120.505 1.00 26.44 49 ASN D C 1
ATOM 9467 O O . ASN D 1 52 ? 26.095 12.382 120.211 1.00 27.33 49 ASN D O 1
ATOM 9472 N N . VAL D 1 53 ? 26.916 10.396 119.608 1.00 24.53 50 VAL D N 1
ATOM 9473 C CA . VAL D 1 53 ? 27.206 10.858 118.261 1.00 26.25 50 VAL D CA 1
ATOM 9474 C C . VAL D 1 53 ? 26.608 9.891 117.244 1.00 26.21 50 VAL D C 1
ATOM 9475 O O . VAL D 1 53 ? 26.807 8.689 117.345 1.00 24.55 50 VAL D O 1
ATOM 9479 N N . GLU D 1 54 ? 25.858 10.448 116.292 1.00 25.29 51 GLU D N 1
ATOM 9480 C CA A GLU D 1 54 ? 25.260 9.703 115.197 0.60 26.67 51 GLU D CA 1
ATOM 9481 C CA B GLU D 1 54 ? 25.316 9.663 115.199 0.40 25.27 51 GLU D CA 1
ATOM 9482 C C . GLU D 1 54 ? 25.815 10.260 113.893 1.00 24.18 51 GLU D C 1
ATOM 9483 O O . GLU D 1 54 ? 25.740 11.454 113.697 1.00 21.26 51 GLU D O 1
ATOM 9494 N N . VAL D 1 55 ? 26.337 9.396 113.029 1.00 22.31 52 VAL D N 1
ATOM 9495 C CA . VAL D 1 55 ? 26.793 9.771 111.708 1.00 22.39 52 VAL D CA 1
ATOM 9496 C C . VAL D 1 55 ? 25.878 9.035 110.741 1.00 22.33 52 VAL D C 1
ATOM 9497 O O . VAL D 1 55 ? 25.601 7.852 110.955 1.00 21.87 52 VAL D O 1
ATOM 9501 N N . GLN D 1 56 ? 25.338 9.782 109.786 1.00 22.34 53 GLN D N 1
ATOM 9502 C CA . GLN D 1 56 ? 24.364 9.259 108.850 1.00 24.68 53 GLN D CA 1
ATOM 9503 C C . GLN D 1 56 ? 24.769 9.596 107.424 1.00 23.46 53 GLN D C 1
ATOM 9504 O O . GLN D 1 56 ? 25.128 10.726 107.148 1.00 21.77 53 GLN D O 1
ATOM 9510 N N . PRO D 1 57 ? 24.645 8.653 106.473 1.00 22.85 54 PRO D N 1
ATOM 9511 C CA . PRO D 1 57 ? 24.838 8.968 105.061 1.00 22.30 54 PRO D CA 1
ATOM 9512 C C . PRO D 1 57 ? 23.698 9.882 104.601 1.00 23.01 54 PRO D C 1
ATOM 9513 O O . PRO D 1 57 ? 22.565 9.746 105.063 1.00 24.55 54 PRO D O 1
ATOM 9517 N N . VAL D 1 58 ? 24.003 10.845 103.733 1.00 22.82 55 VAL D N 1
ATOM 9518 C CA . VAL D 1 58 ? 23.000 11.801 103.260 1.00 22.98 55 VAL D CA 1
ATOM 9519 C C . VAL D 1 58 ? 22.492 11.289 101.915 1.00 26.07 55 VAL D C 1
ATOM 9520 O O . VAL D 1 58 ? 23.295 11.106 101.000 1.00 23.46 55 VAL D O 1
ATOM 9524 N N . PRO D 1 59 ? 21.205 10.911 101.784 1.00 29.09 56 PRO D N 1
ATOM 9525 C CA . PRO D 1 59 ? 20.753 10.272 100.541 1.00 31.19 56 PRO D CA 1
ATOM 9526 C C . PRO D 1 59 ? 20.920 11.198 99.352 1.00 35.16 56 PRO D C 1
ATOM 9527 O O . PRO D 1 59 ? 20.784 12.413 99.474 1.00 30.44 56 PRO D O 1
ATOM 9531 N N . GLY D 1 60 ? 21.313 10.596 98.216 1.00 41.73 57 GLY D N 1
ATOM 9532 C CA . GLY D 1 60 ? 21.452 11.318 96.967 1.00 41.90 57 GLY D CA 1
ATOM 9533 C C . GLY D 1 60 ? 22.829 11.954 96.780 1.00 42.65 57 GLY D C 1
ATOM 9534 O O . GLY D 1 60 ? 23.138 12.399 95.681 1.00 43.95 57 GLY D O 1
ATOM 9535 N N . THR D 1 61 ? 23.666 12.002 97.829 1.00 34.26 58 THR D N 1
ATOM 9536 C CA . THR D 1 61 ? 24.935 12.707 97.738 1.00 30.37 58 THR D CA 1
ATOM 9537 C C . THR D 1 61 ? 25.978 11.719 97.226 1.00 29.20 58 THR D C 1
ATOM 9538 O O . THR D 1 61 ? 25.727 10.525 97.225 1.00 31.28 58 THR D O 1
ATOM 9542 N N . ARG D 1 62 ? 27.153 12.202 96.821 1.00 30.64 59 ARG D N 1
ATOM 9543 C CA . ARG D 1 62 ? 28.252 11.292 96.529 1.00 29.77 59 ARG D CA 1
ATOM 9544 C C . ARG D 1 62 ? 29.020 10.981 97.802 1.00 27.70 59 ARG D C 1
ATOM 9545 O O . ARG D 1 62 ? 30.085 11.545 98.040 1.00 28.09 59 ARG D O 1
ATOM 9553 N N . ASN D 1 63 ? 28.525 10.010 98.562 1.00 26.89 60 ASN D N 1
ATOM 9554 C CA . ASN D 1 63 ? 29.256 9.507 99.705 1.00 28.16 60 ASN D CA 1
ATOM 9555 C C . ASN D 1 63 ? 29.469 10.590 100.771 1.00 26.45 60 ASN D C 1
ATOM 9556 O O . ASN D 1 63 ? 30.547 10.692 101.381 1.00 25.38 60 ASN D O 1
ATOM 9561 N N . LYS D 1 64 ? 28.414 11.375 101.036 1.00 23.53 61 LYS D N 1
ATOM 9562 C CA . LYS D 1 64 ? 28.555 12.419 102.047 1.00 23.29 61 LYS D CA 1
ATOM 9563 C C . LYS D 1 64 ? 27.763 12.041 103.294 1.00 22.10 61 LYS D C 1
ATOM 9564 O O . LYS D 1 64 ? 26.896 11.167 103.267 1.00 22.19 61 LYS D O 1
ATOM 9570 N N . PHE D 1 65 ? 28.064 12.744 104.390 1.00 21.24 62 PHE D N 1
ATOM 9571 C CA . PHE D 1 65 ? 27.561 12.363 105.692 1.00 20.69 62 PHE D CA 1
ATOM 9572 C C . PHE D 1 65 ? 27.224 13.601 106.519 1.00 19.39 62 PHE D C 1
ATOM 9573 O O . PHE D 1 65 ? 27.819 14.662 106.336 1.00 18.64 62 PHE D O 1
ATOM 9581 N N . ASN D 1 66 ? 26.285 13.410 107.441 1.00 18.37 63 ASN D N 1
ATOM 9582 C CA . ASN D 1 66 ? 26.014 14.383 108.482 1.00 18.11 63 ASN D CA 1
ATOM 9583 C C . ASN D 1 66 ? 26.441 13.799 109.821 1.00 18.83 63 ASN D C 1
ATOM 9584 O O . ASN D 1 66 ? 26.414 12.588 110.000 1.00 19.50 63 ASN D O 1
ATOM 9589 N N . MET D 1 67 ? 26.782 14.684 110.770 1.00 19.24 64 MET D N 1
ATOM 9590 C CA . MET D 1 67 ? 27.045 14.267 112.136 1.00 20.18 64 MET D CA 1
ATOM 9591 C C . MET D 1 67 ? 26.124 15.067 113.058 1.00 18.38 64 MET D C 1
ATOM 9592 O O . MET D 1 67 ? 26.012 16.276 112.944 1.00 17.74 64 MET D O 1
ATOM 9597 N N . LEU D 1 68 ? 25.540 14.402 114.037 1.00 18.60 65 LEU D N 1
ATOM 9598 C CA . LEU D 1 68 ? 24.856 15.102 115.110 1.00 19.61 65 LEU D CA 1
ATOM 9599 C C . LEU D 1 68 ? 25.388 14.586 116.447 1.00 19.88 65 LEU D C 1
ATOM 9600 O O . LEU D 1 68 ? 25.361 13.388 116.707 1.00 20.42 65 LEU D O 1
ATOM 9605 N N . ALA D 1 69 ? 25.949 15.505 117.229 1.00 18.93 66 ALA D N 1
ATOM 9606 C CA . ALA D 1 69 ? 26.503 15.216 118.534 1.00 20.67 66 ALA D CA 1
ATOM 9607 C C . ALA D 1 69 ? 25.492 15.763 119.527 1.00 19.37 66 ALA D C 1
ATOM 9608 O O . ALA D 1 69 ? 24.979 16.850 119.313 1.00 18.64 66 ALA D O 1
ATOM 9610 N N . SER D 1 70 ? 25.107 14.961 120.534 1.00 20.81 67 SER D N 1
ATOM 9611 C CA . SER D 1 70 ? 23.988 15.276 121.400 1.00 22.89 67 SER D CA 1
ATOM 9612 C C . SER D 1 70 ? 24.454 15.045 122.833 1.00 23.23 67 SER D C 1
ATOM 9613 O O . SER D 1 70 ? 25.072 14.033 123.118 1.00 22.97 67 SER D O 1
ATOM 9616 N N . THR D 1 71 ? 24.167 15.965 123.732 1.00 24.73 68 THR D N 1
ATOM 9617 C CA . THR D 1 71 ? 24.296 15.615 125.141 1.00 27.49 68 THR D CA 1
ATOM 9618 C C . THR D 1 71 ? 23.030 16.082 125.816 1.00 33.09 68 THR D C 1
ATOM 9619 O O . THR D 1 71 ? 22.583 17.203 125.544 1.00 32.83 68 THR D O 1
ATOM 9623 N N . GLY D 1 72 ? 22.520 15.238 126.729 1.00 35.34 69 GLY D N 1
ATOM 9624 C CA . GLY D 1 72 ? 21.275 15.515 127.424 1.00 37.95 69 GLY D CA 1
ATOM 9625 C C . GLY D 1 72 ? 20.083 14.847 126.744 1.00 43.85 69 GLY D C 1
ATOM 9626 O O . GLY D 1 72 ? 20.089 14.617 125.540 1.00 47.02 69 GLY D O 1
ATOM 9627 N N . GLN D 1 73 ? 19.053 14.549 127.538 1.00 46.89 70 GLN D N 1
ATOM 9628 C CA . GLN D 1 73 ? 17.729 14.245 127.027 1.00 47.76 70 GLN D CA 1
ATOM 9629 C C . GLN D 1 73 ? 16.828 15.377 127.482 1.00 40.67 70 GLN D C 1
ATOM 9630 O O . GLN D 1 73 ? 17.167 16.094 128.412 1.00 50.43 70 GLN D O 1
ATOM 9636 N N . GLY D 1 74 ? 15.705 15.562 126.795 1.00 41.30 71 GLY D N 1
ATOM 9637 C CA . GLY D 1 74 ? 14.689 16.481 127.258 1.00 39.02 71 GLY D CA 1
ATOM 9638 C C . GLY D 1 74 ? 14.394 17.562 126.230 1.00 37.66 71 GLY D C 1
ATOM 9639 O O . GLY D 1 74 ? 14.938 17.581 125.131 1.00 37.52 71 GLY D O 1
ATOM 9640 N N . ALA D 1 75 ? 13.516 18.464 126.629 1.00 35.82 72 ALA D N 1
ATOM 9641 C CA . ALA D 1 75 ? 12.943 19.434 125.731 1.00 36.48 72 ALA D CA 1
ATOM 9642 C C . ALA D 1 75 ? 13.935 20.580 125.553 1.00 32.00 72 ALA D C 1
ATOM 9643 O O . ALA D 1 75 ? 14.725 20.892 126.458 1.00 32.38 72 ALA D O 1
ATOM 9645 N N . GLY D 1 76 ? 13.886 21.193 124.371 1.00 33.05 73 GLY D N 1
ATOM 9646 C CA . GLY D 1 76 ? 14.578 22.456 124.148 1.00 30.68 73 GLY D CA 1
ATOM 9647 C C . GLY D 1 76 ? 16.088 22.295 123.976 1.00 27.87 73 GLY D C 1
ATOM 9648 O O . GLY D 1 76 ? 16.567 21.313 123.429 1.00 27.25 73 GLY D O 1
ATOM 9649 N N . GLY D 1 77 ? 16.838 23.269 124.491 1.00 27.71 74 GLY D N 1
ATOM 9650 C CA . GLY D 1 77 ? 18.284 23.250 124.391 1.00 25.42 74 GLY D CA 1
ATOM 9651 C C . GLY D 1 77 ? 18.749 24.073 123.188 1.00 22.75 74 GLY D C 1
ATOM 9652 O O . GLY D 1 77 ? 17.957 24.772 122.559 1.00 24.04 74 GLY D O 1
ATOM 9653 N N . LEU D 1 78 ? 20.055 24.000 122.927 1.00 20.96 75 LEU D N 1
ATOM 9654 C CA . LEU D 1 78 ? 20.713 24.825 121.928 1.00 19.58 75 LEU D CA 1
ATOM 9655 C C . LEU D 1 78 ? 21.286 23.942 120.827 1.00 19.53 75 LEU D C 1
ATOM 9656 O O . LEU D 1 78 ? 21.882 22.905 121.130 1.00 18.99 75 LEU D O 1
ATOM 9661 N N . LEU D 1 79 ? 21.132 24.388 119.577 1.00 19.79 76 LEU D N 1
ATOM 9662 C CA . LEU D 1 79 ? 21.740 23.709 118.433 1.00 19.28 76 LEU D CA 1
ATOM 9663 C C . LEU D 1 79 ? 22.789 24.646 117.852 1.00 19.39 76 LEU D C 1
ATOM 9664 O O . LEU D 1 79 ? 22.484 25.810 117.581 1.00 18.72 76 LEU D O 1
ATOM 9669 N N . LEU D 1 80 ? 24.041 24.171 117.824 1.00 18.83 77 LEU D N 1
ATOM 9670 C CA . LEU D 1 80 ? 25.107 24.841 117.105 1.00 19.21 77 LEU D CA 1
ATOM 9671 C C . LEU D 1 80 ? 25.357 24.056 115.818 1.00 19.51 77 LEU D C 1
ATOM 9672 O O . LEU D 1 80 ? 25.598 22.839 115.887 1.00 16.99 77 LEU D O 1
ATOM 9677 N N . ALA D 1 81 ? 25.326 24.764 114.672 1.00 18.15 78 ALA D N 1
ATOM 9678 C CA . ALA D 1 81 ? 25.357 24.065 113.392 1.00 18.26 78 ALA D CA 1
ATOM 9679 C C . ALA D 1 81 ? 26.381 24.682 112.454 1.00 20.56 78 ALA D C 1
ATOM 9680 O O . ALA D 1 81 ? 26.629 25.883 112.469 1.00 20.41 78 ALA D O 1
ATOM 9682 N N . GLY D 1 82 ? 26.914 23.843 111.561 1.00 19.42 79 GLY D N 1
ATOM 9683 C CA . GLY D 1 82 ? 27.876 24.306 110.589 1.00 20.63 79 GLY D CA 1
ATOM 9684 C C . GLY D 1 82 ? 27.998 23.268 109.478 1.00 21.19 79 GLY D C 1
ATOM 9685 O O . GLY D 1 82 ? 27.604 22.104 109.686 1.00 20.38 79 GLY D O 1
ATOM 9686 N N . HIS D 1 83 ? 28.523 23.704 108.328 1.00 19.52 80 HIS D N 1
ATOM 9687 C CA . HIS D 1 83 ? 28.752 22.787 107.219 1.00 19.96 80 HIS D CA 1
ATOM 9688 C C . HIS D 1 83 ? 30.209 22.326 107.226 1.00 20.79 80 HIS D C 1
ATOM 9689 O O . HIS D 1 83 ? 31.108 23.051 107.645 1.00 21.11 80 HIS D O 1
ATOM 9696 N N . THR D 1 84 ? 30.432 21.102 106.753 1.00 21.60 81 THR D N 1
ATOM 9697 C CA . THR D 1 84 ? 31.773 20.518 106.730 1.00 22.84 81 THR D CA 1
ATOM 9698 C C . THR D 1 84 ? 32.463 20.714 105.369 1.00 23.14 81 THR D C 1
ATOM 9699 O O . THR D 1 84 ? 33.659 20.492 105.281 1.00 20.88 81 THR D O 1
ATOM 9703 N N . ASP D 1 85 ? 31.718 21.068 104.312 1.00 24.57 82 ASP D N 1
ATOM 9704 C CA . ASP D 1 85 ? 32.309 21.187 102.981 1.00 25.39 82 ASP D CA 1
ATOM 9705 C C . ASP D 1 85 ? 32.880 22.585 102.777 1.00 28.50 82 ASP D C 1
ATOM 9706 O O . ASP D 1 85 ? 32.464 23.554 103.412 1.00 26.45 82 ASP D O 1
ATOM 9711 N N . THR D 1 86 ? 33.847 22.674 101.856 1.00 28.92 83 THR D N 1
ATOM 9712 C CA . THR D 1 86 ? 34.365 23.943 101.376 1.00 29.57 83 THR D CA 1
ATOM 9713 C C . THR D 1 86 ? 34.068 24.050 99.892 1.00 30.88 83 THR D C 1
ATOM 9714 O O . THR D 1 86 ? 33.743 23.054 99.260 1.00 31.01 83 THR D O 1
ATOM 9718 N N . VAL D 1 87 ? 34.217 25.259 99.347 1.00 32.45 84 VAL D N 1
ATOM 9719 C CA . VAL D 1 87 ? 34.275 25.415 97.900 1.00 33.33 84 VAL D CA 1
ATOM 9720 C C . VAL D 1 87 ? 35.634 24.904 97.422 1.00 32.49 84 VAL D C 1
ATOM 9721 O O . VAL D 1 87 ? 36.559 24.694 98.227 1.00 29.11 84 VAL D O 1
ATOM 9725 N N . PRO D 1 88 ? 35.774 24.676 96.096 1.00 36.27 85 PRO D N 1
ATOM 9726 C CA . PRO D 1 88 ? 37.075 24.347 95.517 1.00 38.91 85 PRO D CA 1
ATOM 9727 C C . PRO D 1 88 ? 38.029 25.536 95.626 1.00 45.82 85 PRO D C 1
ATOM 9728 O O . PRO D 1 88 ? 37.624 26.639 95.998 1.00 38.21 85 PRO D O 1
ATOM 9732 N N . PHE D 1 89 ? 39.297 25.303 95.269 1.00 50.27 86 PHE D N 1
ATOM 9733 C CA . PHE D 1 89 ? 40.282 26.367 95.192 1.00 54.77 86 PHE D CA 1
ATOM 9734 C C . PHE D 1 89 ? 40.836 26.429 93.769 1.00 55.12 86 PHE D C 1
ATOM 9735 O O . PHE D 1 89 ? 41.068 25.391 93.163 1.00 51.92 86 PHE D O 1
ATOM 9743 N N . ASP D 1 90 ? 40.983 27.651 93.237 1.00 59.42 87 ASP D N 1
ATOM 9744 C CA . ASP D 1 90 ? 41.631 27.902 91.958 1.00 59.91 87 ASP D CA 1
ATOM 9745 C C . ASP D 1 90 ? 43.129 28.015 92.218 1.00 60.13 87 ASP D C 1
ATOM 9746 O O . ASP D 1 90 ? 43.551 28.984 92.847 1.00 59.55 87 ASP D O 1
ATOM 9751 N N . ASP D 1 91 ? 43.919 27.035 91.732 1.00 62.71 88 ASP D N 1
ATOM 9752 C CA A ASP D 1 91 ? 45.333 26.906 92.067 0.60 62.51 88 ASP D CA 1
ATOM 9753 C CA B ASP D 1 91 ? 45.326 26.936 92.104 0.40 60.45 88 ASP D CA 1
ATOM 9754 C C . ASP D 1 91 ? 46.154 27.962 91.325 1.00 61.48 88 ASP D C 1
ATOM 9755 O O . ASP D 1 91 ? 47.334 28.157 91.625 1.00 57.94 88 ASP D O 1
ATOM 9764 N N . GLY D 1 92 ? 45.522 28.622 90.342 1.00 61.78 89 GLY D N 1
ATOM 9765 C CA . GLY D 1 92 ? 46.124 29.748 89.649 1.00 65.25 89 GLY D CA 1
ATOM 9766 C C . GLY D 1 92 ? 46.102 31.044 90.465 1.00 68.35 89 GLY D C 1
ATOM 9767 O O . GLY D 1 92 ? 46.498 32.084 89.946 1.00 70.12 89 GLY D O 1
ATOM 9768 N N . ARG D 1 93 ? 45.644 30.997 91.731 1.00 67.71 90 ARG D N 1
ATOM 9769 C CA . ARG D 1 93 ? 45.614 32.186 92.580 1.00 65.45 90 ARG D CA 1
ATOM 9770 C C . ARG D 1 93 ? 46.162 31.903 93.981 1.00 63.23 90 ARG D C 1
ATOM 9771 O O . ARG D 1 93 ? 46.986 32.654 94.500 1.00 62.33 90 ARG D O 1
ATOM 9779 N N . TRP D 1 94 ? 45.675 30.842 94.627 1.00 60.13 91 TRP D N 1
ATOM 9780 C CA . TRP D 1 94 ? 46.218 30.464 95.923 1.00 57.90 91 TRP D CA 1
ATOM 9781 C C . TRP D 1 94 ? 47.744 30.478 95.881 1.00 56.46 91 TRP D C 1
ATOM 9782 O O . TRP D 1 94 ? 48.360 29.707 95.152 1.00 60.00 91 TRP D O 1
ATOM 9793 N N . THR D 1 95 ? 48.327 31.383 96.666 1.00 55.74 92 THR D N 1
ATOM 9794 C CA . THR D 1 95 ? 49.767 31.527 96.767 1.00 59.94 92 THR D CA 1
ATOM 9795 C C . THR D 1 95 ? 50.289 30.571 97.837 1.00 62.54 92 THR D C 1
ATOM 9796 O O . THR D 1 95 ? 51.477 30.259 97.870 1.00 64.97 92 THR D O 1
ATOM 9800 N N . ARG D 1 96 ? 49.390 30.108 98.714 1.00 60.98 93 ARG D N 1
ATOM 9801 C CA . ARG D 1 96 ? 49.748 29.207 99.798 1.00 61.40 93 ARG D CA 1
ATOM 9802 C C . ARG D 1 96 ? 49.066 27.859 99.572 1.00 56.44 93 ARG D C 1
ATOM 9803 O O . ARG D 1 96 ? 48.177 27.747 98.728 1.00 53.03 93 ARG D O 1
ATOM 9811 N N . ASP D 1 97 ? 49.504 26.834 100.315 1.00 55.46 94 ASP D N 1
ATOM 9812 C CA . ASP D 1 97 ? 48.900 25.513 100.224 1.00 55.95 94 ASP D CA 1
ATOM 9813 C C . ASP D 1 97 ? 47.566 25.513 100.964 1.00 51.93 94 ASP D C 1
ATOM 9814 O O . ASP D 1 97 ? 47.571 25.509 102.196 1.00 52.11 94 ASP D O 1
ATOM 9819 N N . PRO D 1 98 ? 46.405 25.464 100.260 1.00 47.46 95 PRO D N 1
ATOM 9820 C CA . PRO D 1 98 ? 45.099 25.656 100.905 1.00 46.43 95 PRO D CA 1
ATOM 9821 C C . PRO D 1 98 ? 44.810 24.733 102.092 1.00 46.66 95 PRO D C 1
ATOM 9822 O O . PRO D 1 98 ? 44.028 25.083 102.981 1.00 50.13 95 PRO D O 1
ATOM 9826 N N . PHE D 1 99 ? 45.471 23.574 102.130 1.00 44.05 96 PHE D N 1
ATOM 9827 C CA . PHE D 1 99 ? 45.206 22.590 103.158 1.00 43.94 96 PHE D CA 1
ATOM 9828 C C . PHE D 1 99 ? 46.200 22.737 104.295 1.00 45.39 96 PHE D C 1
ATOM 9829 O O . PHE D 1 99 ? 46.184 21.912 105.206 1.00 52.88 96 PHE D O 1
ATOM 9837 N N . THR D 1 100 ? 47.028 23.790 104.285 1.00 45.65 97 THR D N 1
ATOM 9838 C CA . THR D 1 100 ? 47.955 23.982 105.391 1.00 46.07 97 THR D CA 1
ATOM 9839 C C . THR D 1 100 ? 47.670 25.326 106.065 1.00 45.04 97 THR D C 1
ATOM 9840 O O . THR D 1 100 ? 47.809 26.380 105.445 1.00 47.49 97 THR D O 1
ATOM 9844 N N . LEU D 1 101 ? 47.243 25.247 107.335 1.00 46.82 98 LEU D N 1
ATOM 9845 C CA . LEU D 1 101 ? 46.920 26.392 108.172 1.00 49.51 98 LEU D CA 1
ATOM 9846 C C . LEU D 1 101 ? 48.203 27.091 108.613 1.00 51.59 98 LEU D C 1
ATOM 9847 O O . LEU D 1 101 ? 49.027 26.476 109.290 1.00 54.70 98 LEU D O 1
ATOM 9852 N N . THR D 1 102 ? 48.330 28.379 108.273 1.00 57.85 99 THR D N 1
ATOM 9853 C CA . THR D 1 102 ? 49.490 29.171 108.660 1.00 63.73 99 THR D CA 1
ATOM 9854 C C . THR D 1 102 ? 49.057 30.585 109.057 1.00 64.09 99 THR D C 1
ATOM 9855 O O . THR D 1 102 ? 48.155 31.166 108.446 1.00 61.20 99 THR D O 1
ATOM 9859 N N . GLU D 1 103 ? 49.758 31.128 110.068 1.00 67.56 100 GLU D N 1
ATOM 9860 C CA . GLU D 1 103 ? 49.454 32.418 110.672 1.00 65.89 100 GLU D CA 1
ATOM 9861 C C . GLU D 1 103 ? 50.468 33.473 110.227 1.00 71.71 100 GLU D C 1
ATOM 9862 O O . GLU D 1 103 ? 51.669 33.307 110.434 1.00 68.27 100 GLU D O 1
ATOM 9868 N N . HIS D 1 104 ? 49.947 34.577 109.666 1.00 76.95 101 HIS D N 1
ATOM 9869 C CA . HIS D 1 104 ? 50.742 35.669 109.127 1.00 77.11 101 HIS D CA 1
ATOM 9870 C C . HIS D 1 104 ? 50.012 36.993 109.347 1.00 73.59 101 HIS D C 1
ATOM 9871 O O . HIS D 1 104 ? 48.901 37.181 108.852 1.00 72.72 101 HIS D O 1
ATOM 9878 N N . ASP D 1 105 ? 50.666 37.916 110.067 1.00 68.88 102 ASP D N 1
ATOM 9879 C CA . ASP D 1 105 ? 50.135 39.247 110.315 1.00 66.55 102 ASP D CA 1
ATOM 9880 C C . ASP D 1 105 ? 48.711 39.140 110.856 1.00 60.53 102 ASP D C 1
ATOM 9881 O O . ASP D 1 105 ? 47.782 39.713 110.278 1.00 52.72 102 ASP D O 1
ATOM 9886 N N . GLY D 1 106 ? 48.575 38.377 111.951 1.00 58.74 103 GLY D N 1
ATOM 9887 C CA . GLY D 1 106 ? 47.296 38.130 112.609 1.00 64.84 103 GLY D CA 1
ATOM 9888 C C . GLY D 1 106 ? 46.183 37.576 111.707 1.00 63.62 103 GLY D C 1
ATOM 9889 O O . GLY D 1 106 ? 45.004 37.833 111.971 1.00 61.58 103 GLY D O 1
ATOM 9890 N N . LYS D 1 107 ? 46.546 36.804 110.666 1.00 59.96 104 LYS D N 1
ATOM 9891 C CA . LYS D 1 107 ? 45.569 36.126 109.821 1.00 59.84 104 LYS D CA 1
ATOM 9892 C C . LYS D 1 107 ? 45.929 34.650 109.713 1.00 60.72 104 LYS D C 1
ATOM 9893 O O . LYS D 1 107 ? 47.093 34.317 109.488 1.00 63.58 104 LYS D O 1
ATOM 9899 N N . LEU D 1 108 ? 44.913 33.783 109.839 1.00 55.83 105 LEU D N 1
ATOM 9900 C CA . LEU D 1 108 ? 45.089 32.353 109.641 1.00 51.95 105 LEU D CA 1
ATOM 9901 C C . LEU D 1 108 ? 44.523 31.982 108.281 1.00 49.69 105 LEU D C 1
ATOM 9902 O O . LEU D 1 108 ? 43.321 32.131 108.068 1.00 47.20 105 LEU D O 1
ATOM 9907 N N . TYR D 1 109 ? 45.410 31.516 107.392 1.00 45.10 106 TYR D N 1
ATOM 9908 C CA . TYR D 1 109 ? 45.070 31.201 106.009 1.00 43.93 106 TYR D CA 1
ATOM 9909 C C . TYR D 1 109 ? 44.809 29.701 105.869 1.00 43.32 106 TYR D C 1
ATOM 9910 O O . TYR D 1 109 ? 45.414 28.859 106.540 1.00 39.24 106 TYR D O 1
ATOM 9919 N N . GLY D 1 110 ? 43.902 29.381 104.949 1.00 44.35 107 GLY D N 1
ATOM 9920 C CA . GLY D 1 110 ? 43.442 28.014 104.788 1.00 41.61 107 GLY D CA 1
ATOM 9921 C C . GLY D 1 110 ? 42.092 27.980 104.085 1.00 38.08 107 GLY D C 1
ATOM 9922 O O . GLY D 1 110 ? 41.272 28.895 104.219 1.00 36.98 107 GLY D O 1
ATOM 9923 N N . LEU D 1 111 ? 41.867 26.895 103.348 1.00 33.08 108 LEU D N 1
ATOM 9924 C CA . LEU D 1 111 ? 40.579 26.701 102.7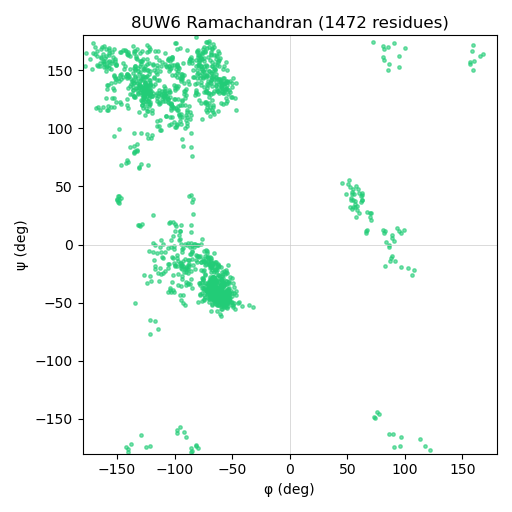28 1.00 34.04 108 LEU D CA 1
ATOM 9925 C C . LEU D 1 111 ? 39.636 26.233 103.834 1.00 32.50 108 LEU D C 1
ATOM 9926 O O . LEU D 1 111 ? 39.914 25.244 104.504 1.00 37.58 108 LEU D O 1
ATOM 9931 N N . GLY D 1 112 ? 38.560 26.999 104.048 1.00 38.78 109 GLY D N 1
ATOM 9932 C CA . GLY D 1 112 ? 37.609 26.738 105.122 1.00 35.02 109 GLY D CA 1
ATOM 9933 C C . GLY D 1 112 ? 37.935 27.442 106.445 1.00 36.72 109 GLY D C 1
ATOM 9934 O O . GLY D 1 112 ? 37.220 27.203 107.418 1.00 29.50 109 GLY D O 1
ATOM 9935 N N . THR D 1 113 ? 39.004 28.268 106.516 1.00 34.89 110 THR D N 1
ATOM 9936 C CA . THR D 1 113 ? 39.324 28.963 107.760 1.00 36.15 110 THR D CA 1
ATOM 9937 C C . THR D 1 113 ? 38.169 29.875 108.150 1.00 34.83 110 THR D C 1
ATOM 9938 O O . THR D 1 113 ? 37.847 29.990 109.323 1.00 33.58 110 THR D O 1
ATOM 9942 N N . ALA D 1 114 ? 37.550 30.505 107.151 1.00 35.34 111 ALA D N 1
ATOM 9943 C CA . ALA D 1 114 ? 36.465 31.426 107.414 1.00 35.51 111 ALA D CA 1
ATOM 9944 C C . ALA D 1 114 ? 35.121 30.771 107.126 1.00 31.73 111 ALA D C 1
ATOM 9945 O O . ALA D 1 114 ? 34.134 31.165 107.742 1.00 30.81 111 ALA D O 1
ATOM 9947 N N . ASP D 1 115 ? 35.072 29.865 106.134 1.00 31.29 112 ASP D N 1
ATOM 9948 C CA . ASP D 1 115 ? 33.796 29.344 105.638 1.00 26.72 112 ASP D CA 1
ATOM 9949 C C . ASP D 1 115 ? 33.845 27.818 105.529 1.00 25.82 112 ASP D C 1
ATOM 9950 O O . ASP D 1 115 ? 34.019 27.309 104.424 1.00 26.91 112 ASP D O 1
ATOM 9955 N N . MET D 1 116 ? 33.659 27.085 106.648 1.00 25.82 113 MET D N 1
ATOM 9956 C CA . MET D 1 116 ? 33.449 27.667 107.981 1.00 25.94 113 MET D CA 1
ATOM 9957 C C . MET D 1 116 ? 33.989 26.734 109.055 1.00 27.00 113 MET D C 1
ATOM 9958 O O . MET D 1 116 ? 33.398 26.586 110.125 1.00 27.30 113 MET D O 1
ATOM 9963 N N . LYS D 1 117 ? 35.141 26.104 108.797 1.00 28.84 114 LYS D N 1
ATOM 9964 C CA . LYS D 1 117 ? 35.637 25.041 109.661 1.00 27.52 114 LYS D CA 1
ATOM 9965 C C . LYS D 1 117 ? 36.085 25.577 111.015 1.00 28.71 114 LYS D C 1
ATOM 9966 O O . LYS D 1 117 ? 36.025 24.868 112.020 1.00 29.59 114 LYS D O 1
ATOM 9972 N N . GLY D 1 118 ? 36.516 26.839 111.045 1.00 29.16 115 GLY D N 1
ATOM 9973 C CA . GLY D 1 118 ? 36.866 27.455 112.308 1.00 29.27 115 GLY D CA 1
ATOM 9974 C C . GLY D 1 118 ? 35.769 27.281 113.366 1.00 27.91 115 GLY D C 1
ATOM 9975 O O . GLY D 1 118 ? 36.071 27.017 114.529 1.00 28.07 115 GLY D O 1
ATOM 9976 N N . PHE D 1 119 ? 34.497 27.440 112.962 1.00 26.11 116 PHE D N 1
ATOM 9977 C CA . PHE D 1 119 ? 33.407 27.430 113.927 1.00 25.92 116 PHE D CA 1
ATOM 9978 C C . PHE D 1 119 ? 33.474 26.152 114.752 1.00 25.36 116 PHE D C 1
ATOM 9979 O O . PHE D 1 119 ? 33.266 26.204 115.959 1.00 25.02 116 PHE D O 1
ATOM 9987 N N . PHE D 1 120 ? 33.787 25.003 114.119 1.00 24.86 117 PHE D N 1
ATOM 9988 C CA . PHE D 1 120 ? 33.821 23.726 114.840 1.00 26.84 117 PHE D CA 1
ATOM 9989 C C . PHE D 1 120 ? 34.960 23.692 115.850 1.00 27.25 117 PHE D C 1
ATOM 9990 O O . PHE D 1 120 ? 34.830 23.134 116.948 1.00 25.17 117 PHE D O 1
ATOM 9998 N N . ALA D 1 121 ? 36.098 24.239 115.439 1.00 27.84 118 ALA D N 1
ATOM 9999 C CA . ALA D 1 121 ? 37.266 24.300 116.299 1.00 29.39 118 ALA D CA 1
ATOM 10000 C C . ALA D 1 121 ? 36.963 25.178 117.525 1.00 29.91 118 ALA D C 1
ATOM 10001 O O . ALA D 1 121 ? 37.363 24.851 118.639 1.00 33.35 118 ALA D O 1
ATOM 10003 N N . PHE D 1 122 ? 36.200 26.273 117.346 1.00 31.05 119 PHE D N 1
ATOM 10004 C CA . PHE D 1 122 ? 35.842 27.115 118.487 1.00 31.10 119 PHE D CA 1
ATOM 10005 C C . PHE D 1 122 ? 34.902 26.342 119.413 1.00 30.39 119 PHE D C 1
ATOM 10006 O O . PHE D 1 122 ? 35.032 26.396 120.628 1.00 31.13 119 PHE D O 1
ATOM 10014 N N . ILE D 1 123 ? 33.942 25.604 118.839 1.00 26.90 120 ILE D N 1
ATOM 10015 C CA . ILE D 1 123 ? 32.991 24.873 119.664 1.00 26.15 120 ILE D CA 1
ATOM 10016 C C . ILE D 1 123 ? 33.730 23.881 120.550 1.00 27.36 120 ILE D C 1
ATOM 10017 O O . ILE D 1 123 ? 33.428 23.793 121.729 1.00 27.28 120 ILE D O 1
ATOM 10022 N N . LEU D 1 124 ? 34.645 23.100 119.964 1.00 29.77 121 LEU D N 1
ATOM 10023 C CA . LEU D 1 124 ? 35.335 22.049 120.703 1.00 27.41 121 LEU D CA 1
ATOM 10024 C C . LEU D 1 124 ? 36.207 22.645 121.807 1.00 30.81 121 LEU D C 1
ATOM 10025 O O . LEU D 1 124 ? 36.224 22.130 122.912 1.00 30.90 121 LEU D O 1
ATOM 10030 N N . ASP D 1 125 ? 36.966 23.684 121.484 1.00 34.65 122 ASP D N 1
ATOM 10031 C CA . ASP D 1 125 ? 37.806 24.368 122.456 1.00 37.50 122 ASP D CA 1
ATOM 10032 C C . ASP D 1 125 ? 36.948 24.875 123.612 1.00 36.28 122 ASP D C 1
ATOM 10033 O O . ASP D 1 125 ? 37.329 24.722 124.759 1.00 38.68 122 ASP D O 1
ATOM 10038 N N . ALA D 1 126 ? 35.769 25.448 123.325 1.00 35.81 123 ALA D N 1
ATOM 10039 C CA . ALA D 1 126 ? 34.917 26.008 124.368 1.00 33.60 123 ALA D CA 1
ATOM 10040 C C . ALA D 1 126 ? 34.406 24.915 125.306 1.00 34.03 123 ALA D C 1
ATOM 10041 O O . ALA D 1 126 ? 34.215 25.164 126.505 1.00 29.49 123 ALA D O 1
ATOM 10043 N N . LEU D 1 127 ? 34.217 23.690 124.781 1.00 30.33 124 LEU D N 1
ATOM 10044 C CA . LEU D 1 127 ? 33.645 22.595 125.562 1.00 33.14 124 LEU D CA 1
ATOM 10045 C C . LEU D 1 127 ? 34.697 21.786 126.332 1.00 37.02 124 LEU D C 1
ATOM 10046 O O . LEU D 1 127 ? 34.336 20.936 127.151 1.00 36.07 124 LEU D O 1
ATOM 10051 N N . ARG D 1 128 ? 35.976 21.990 125.989 1.00 41.63 125 ARG D N 1
ATOM 10052 C CA . ARG D 1 128 ? 37.105 21.249 126.548 1.00 48.87 125 ARG D CA 1
ATOM 10053 C C . ARG D 1 128 ? 36.906 20.909 128.024 1.00 51.60 125 ARG D C 1
ATOM 10054 O O . ARG D 1 128 ? 37.057 19.761 128.417 1.00 55.63 125 ARG D O 1
ATOM 10062 N N . ASP D 1 129 ? 36.593 21.911 128.848 1.00 53.34 126 ASP D N 1
ATOM 10063 C CA . ASP D 1 129 ? 36.573 21.707 130.288 1.00 59.03 126 ASP D CA 1
ATOM 10064 C C . ASP D 1 129 ? 35.146 21.579 130.822 1.00 60.36 126 ASP D C 1
ATOM 10065 O O . ASP D 1 129 ? 34.974 21.441 132.031 1.00 60.25 126 ASP D O 1
ATOM 10070 N N . VAL D 1 130 ? 34.139 21.584 129.930 1.00 54.87 127 VAL D N 1
ATOM 10071 C CA . VAL D 1 130 ? 32.736 21.550 130.332 1.00 51.08 127 VAL D CA 1
ATOM 10072 C C . VAL D 1 130 ? 32.350 20.107 130.647 1.00 46.88 127 VAL D C 1
ATOM 10073 O O . VAL D 1 130 ? 32.697 19.203 129.891 1.00 53.72 127 VAL D O 1
ATOM 10077 N N . ASP D 1 131 ? 31.675 19.905 131.794 1.00 47.05 128 ASP D N 1
ATOM 10078 C CA . ASP D 1 131 ? 31.116 18.607 132.161 1.00 46.33 128 ASP D CA 1
ATOM 10079 C C . ASP D 1 131 ? 29.667 18.582 131.711 1.00 41.86 128 ASP D C 1
ATOM 10080 O O . ASP D 1 131 ? 28.795 19.163 132.344 1.00 35.50 128 ASP D O 1
ATOM 10085 N N . VAL D 1 132 ? 29.447 17.876 130.604 1.00 43.46 129 VAL D N 1
ATOM 10086 C CA . VAL D 1 132 ? 28.192 17.933 129.881 1.00 42.28 129 VAL D CA 1
ATOM 10087 C C . VAL D 1 132 ? 27.100 17.275 130.724 1.00 39.45 129 VAL D C 1
ATOM 10088 O O . VAL D 1 132 ? 25.922 17.548 130.529 1.00 39.05 129 VAL D O 1
ATOM 10092 N N . THR D 1 133 ? 27.492 16.439 131.693 1.00 42.52 130 THR D N 1
ATOM 10093 C CA . THR D 1 133 ? 26.526 15.821 132.588 1.00 43.08 130 THR D CA 1
ATOM 10094 C C . THR D 1 133 ? 25.894 16.862 133.520 1.00 42.12 130 THR D C 1
ATOM 10095 O O . THR D 1 133 ? 24.812 16.615 134.041 1.00 47.39 130 THR D O 1
ATOM 10099 N N . LYS D 1 134 ? 26.524 18.031 133.702 1.00 41.60 131 LYS D N 1
ATOM 10100 C CA . LYS D 1 134 ? 25.942 19.054 134.563 1.00 45.63 131 LYS D CA 1
ATOM 10101 C C . LYS D 1 134 ? 24.915 19.939 133.843 1.00 41.85 131 LYS D C 1
ATOM 10102 O O . LYS D 1 134 ? 24.159 20.648 134.502 1.00 35.48 131 LYS D O 1
ATOM 10108 N N . LEU D 1 135 ? 24.826 19.895 132.506 1.00 34.45 132 LEU D N 1
ATOM 10109 C CA . LEU D 1 135 ? 23.949 20.827 131.818 1.00 31.51 132 LEU D CA 1
ATOM 10110 C C . LEU D 1 135 ? 22.525 20.469 132.164 1.00 30.25 132 LEU D C 1
ATOM 10111 O O . LEU D 1 135 ? 22.206 19.308 132.348 1.00 36.70 132 LEU D O 1
ATOM 10116 N N . LYS D 1 136 ? 21.680 21.475 132.293 1.00 30.66 133 LYS D N 1
ATOM 10117 C CA . LYS D 1 136 ? 20.286 21.265 132.593 1.00 32.92 133 LYS D CA 1
ATOM 10118 C C . LYS D 1 136 ? 19.452 21.117 131.333 1.00 31.64 133 LYS D C 1
ATOM 10119 O O . LYS D 1 136 ? 18.329 20.647 131.428 1.00 30.89 133 LYS D O 1
ATOM 10125 N N . LYS D 1 137 ? 19.911 21.651 130.181 1.00 29.45 134 LYS D N 1
ATOM 10126 C CA A LYS D 1 137 ? 19.172 21.499 128.935 0.60 28.54 134 LYS D CA 1
ATOM 10127 C CA B LYS D 1 137 ? 19.174 21.503 128.934 0.40 27.62 134 LYS D CA 1
ATOM 10128 C C . LYS D 1 137 ? 20.128 20.957 127.874 1.00 26.18 134 LYS D C 1
ATOM 10129 O O . LYS D 1 137 ? 21.344 21.097 127.990 1.00 25.43 134 LYS D O 1
ATOM 10140 N N . PRO D 1 138 ? 19.615 20.246 126.848 1.00 24.35 135 PRO D N 1
ATOM 10141 C CA . PRO D 1 138 ? 20.490 19.563 125.906 1.00 23.84 135 PRO D CA 1
ATOM 10142 C C . PRO D 1 138 ? 21.291 20.550 125.059 1.00 20.68 135 PRO D C 1
ATOM 10143 O O . PRO D 1 138 ? 20.863 21.673 124.845 1.00 19.33 135 PRO D O 1
ATOM 10147 N N . LEU D 1 139 ? 22.453 20.087 124.606 1.00 20.16 136 LEU D N 1
ATOM 10148 C CA . LEU D 1 139 ? 23.242 20.787 123.617 1.00 20.27 136 LEU D CA 1
ATOM 10149 C C . LEU D 1 139 ? 23.477 19.851 122.443 1.00 18.95 136 LEU D C 1
ATOM 10150 O O . LEU D 1 139 ? 23.875 18.699 122.606 1.00 19.56 136 LEU D O 1
ATOM 10155 N N . TYR D 1 140 ? 23.323 20.412 121.249 1.00 18.79 137 TYR D N 1
ATOM 10156 C CA . TYR D 1 140 ? 23.482 19.644 120.033 1.00 18.86 137 TYR D CA 1
ATOM 10157 C C . TYR D 1 140 ? 24.434 20.366 119.084 1.00 18.24 137 TYR D C 1
ATOM 10158 O O . TYR D 1 140 ? 24.344 21.572 118.948 1.00 17.43 137 TYR D O 1
ATOM 10167 N N . ILE D 1 141 ? 25.273 19.593 118.398 1.00 18.41 138 ILE D N 1
ATOM 10168 C CA . ILE D 1 141 ? 26.140 20.115 117.359 1.00 18.67 138 ILE D CA 1
ATOM 10169 C C . ILE D 1 141 ? 25.837 19.336 116.087 1.00 17.56 138 ILE D C 1
ATOM 10170 O O . ILE D 1 141 ? 25.953 18.116 116.083 1.00 17.17 138 ILE D O 1
ATOM 10175 N N . LEU D 1 142 ? 25.468 20.058 115.009 1.00 17.37 139 LEU D N 1
ATOM 10176 C CA . LEU D 1 142 ? 25.223 19.458 113.711 1.00 16.60 139 LEU D CA 1
ATOM 10177 C C . LEU D 1 142 ? 26.363 19.853 112.782 1.00 16.94 139 LEU D C 1
ATOM 10178 O O . LEU D 1 142 ? 26.713 21.020 112.750 1.00 15.66 139 LEU D O 1
ATOM 10183 N N . ALA D 1 143 ? 26.895 18.874 112.030 1.00 17.82 140 ALA D N 1
ATOM 10184 C CA . ALA D 1 143 ? 27.894 19.095 111.000 1.00 18.56 140 ALA D CA 1
ATOM 10185 C C . ALA D 1 143 ? 27.311 18.531 109.721 1.00 17.58 140 ALA D C 1
ATOM 10186 O O . ALA D 1 143 ? 27.046 17.337 109.684 1.00 19.04 140 ALA D O 1
ATOM 10188 N N . THR D 1 144 ? 27.048 19.400 108.719 1.00 17.93 141 THR D N 1
ATOM 10189 C CA . THR D 1 144 ? 26.322 19.017 107.528 1.00 17.62 141 THR D CA 1
ATOM 10190 C C . THR D 1 144 ? 27.229 18.794 106.317 1.00 19.18 141 THR D C 1
ATOM 10191 O O . THR D 1 144 ? 28.394 19.231 106.273 1.00 19.24 141 THR D O 1
ATOM 10195 N N . ALA D 1 145 ? 26.622 18.072 105.360 1.00 17.74 142 ALA D N 1
ATOM 10196 C CA . ALA D 1 145 ? 27.201 17.829 104.040 1.00 20.90 142 ALA D CA 1
ATOM 10197 C C . ALA D 1 145 ? 26.674 18.841 103.023 1.00 20.13 142 ALA D C 1
ATOM 10198 O O . ALA D 1 145 ? 25.477 19.147 103.000 1.00 20.64 142 ALA D O 1
ATOM 10200 N N . ASP D 1 146 ? 27.568 19.240 102.117 1.00 21.28 143 ASP D N 1
ATOM 10201 C CA . ASP D 1 146 ? 27.222 19.807 100.807 1.00 23.31 143 ASP D CA 1
ATOM 10202 C C . ASP D 1 146 ? 26.419 21.115 100.905 1.00 22.45 143 ASP D C 1
ATOM 10203 O O . ASP D 1 146 ? 25.497 21.375 100.116 1.00 23.47 143 ASP D O 1
ATOM 10208 N N . GLU D 1 147 ? 26.798 21.997 101.833 1.00 22.77 144 GLU D N 1
ATOM 10209 C CA . GLU D 1 147 ? 26.099 23.270 101.922 1.00 22.45 144 GLU D CA 1
ATOM 10210 C C . GLU D 1 147 ? 26.379 24.145 100.699 1.00 25.46 144 GLU D C 1
ATOM 10211 O O . GLU D 1 147 ? 25.475 24.836 100.236 1.00 26.56 144 GLU D O 1
ATOM 10217 N N . GLU D 1 148 ? 27.635 24.136 100.229 1.00 23.95 145 GLU D N 1
ATOM 10218 C CA . GLU D 1 148 ? 28.086 24.980 99.127 1.00 28.62 145 GLU D CA 1
ATOM 10219 C C . GLU D 1 148 ? 27.555 24.540 97.751 1.00 31.47 145 GLU D C 1
ATOM 10220 O O . GLU D 1 148 ? 27.797 25.250 96.761 1.00 34.63 145 GLU D O 1
ATOM 10226 N N . THR D 1 149 ? 26.834 23.418 97.662 1.00 25.48 146 THR D N 1
ATOM 10227 C CA . THR D 1 149 ? 26.314 22.968 96.382 1.00 28.48 146 THR D CA 1
ATOM 10228 C C . THR D 1 149 ? 24.795 22.855 96.443 1.00 30.34 146 THR D C 1
ATOM 10229 O O . THR D 1 149 ? 24.100 23.618 95.787 1.00 30.71 146 THR D O 1
ATOM 10233 N N . SER D 1 150 ? 24.283 21.940 97.268 1.00 27.23 147 SER D N 1
ATOM 10234 C CA . SER D 1 150 ? 22.870 21.629 97.248 1.00 26.49 147 SER D CA 1
ATOM 10235 C C . SER D 1 150 ? 22.175 21.955 98.565 1.00 24.84 147 SER D C 1
ATOM 10236 O O . SER D 1 150 ? 20.941 21.876 98.644 1.00 25.46 147 SER D O 1
ATOM 10239 N N . MET D 1 151 ? 22.975 22.102 99.624 1.00 25.45 148 MET D N 1
ATOM 10240 C CA . MET D 1 151 ? 22.470 22.072 100.988 1.00 26.21 148 MET D CA 1
ATOM 10241 C C . MET D 1 151 ? 21.744 20.750 101.293 1.00 24.51 148 MET D C 1
ATOM 10242 O O . MET D 1 151 ? 20.815 20.712 102.081 1.00 23.72 148 MET D O 1
ATOM 10247 N N . ALA D 1 152 ? 22.127 19.632 100.654 1.00 23.08 149 ALA D N 1
ATOM 10248 C CA . ALA D 1 152 ? 21.404 18.393 100.873 1.00 21.79 149 ALA D CA 1
ATOM 10249 C C . ALA D 1 152 ? 21.451 17.944 102.341 1.00 19.67 149 ALA D C 1
ATOM 10250 O O . ALA D 1 152 ? 20.514 17.328 102.820 1.00 21.06 149 ALA D O 1
ATOM 10252 N N . GLY D 1 153 ? 22.582 18.162 103.013 1.00 19.40 150 GLY D N 1
ATOM 10253 C CA . GLY D 1 153 ? 22.759 17.698 104.379 1.00 20.07 150 GLY D CA 1
ATOM 10254 C C . GLY D 1 153 ? 21.778 18.361 105.348 1.00 19.37 150 GLY D C 1
ATOM 10255 O O . GLY D 1 153 ? 21.140 17.679 106.157 1.00 20.80 150 GLY D O 1
ATOM 10256 N N . ALA D 1 154 ? 21.657 19.689 105.253 1.00 20.77 151 ALA D N 1
ATOM 10257 C CA . ALA D 1 154 ? 20.739 20.422 106.107 1.00 21.24 151 ALA D CA 1
ATOM 10258 C C . ALA D 1 154 ? 19.309 20.071 105.760 1.00 22.65 151 ALA D C 1
ATOM 10259 O O . ALA D 1 154 ? 18.494 19.958 106.653 1.00 22.72 151 ALA D O 1
ATOM 10261 N N . ARG D 1 155 ? 19.018 19.934 104.453 1.00 24.25 152 ARG D N 1
ATOM 10262 C CA . ARG D 1 155 ? 17.672 19.609 104.014 1.00 23.66 152 ARG D CA 1
ATOM 10263 C C . ARG D 1 155 ? 17.291 18.268 104.611 1.00 22.24 152 ARG D C 1
ATOM 10264 O O . ARG D 1 155 ? 16.170 18.080 105.082 1.00 25.02 152 ARG D O 1
ATOM 10272 N N . TYR D 1 156 ? 18.204 17.303 104.542 1.00 23.38 153 TYR D N 1
ATOM 10273 C CA . TYR D 1 156 ? 17.913 15.947 104.997 1.00 24.01 153 TYR D CA 1
ATOM 10274 C C . TYR D 1 156 ? 17.744 15.915 106.523 1.00 22.08 153 TYR D C 1
ATOM 10275 O O . TYR D 1 156 ? 16.834 15.279 107.079 1.00 24.00 153 TYR D O 1
ATOM 10284 N N . PHE D 1 157 ? 18.597 16.645 107.236 1.00 22.93 154 PHE D N 1
ATOM 10285 C CA . PHE D 1 157 ? 18.451 16.709 108.685 1.00 21.60 154 PHE D CA 1
ATOM 10286 C C . PHE D 1 157 ? 17.081 17.310 109.027 1.00 21.54 154 PHE D C 1
ATOM 10287 O O . PHE D 1 157 ? 16.348 16.765 109.842 1.00 21.53 154 PHE D O 1
ATOM 10295 N N . ALA D 1 158 ? 16.705 18.410 108.368 1.00 24.69 155 ALA D N 1
ATOM 10296 C CA . ALA D 1 158 ? 15.470 19.114 108.724 1.00 26.26 155 ALA D CA 1
ATOM 10297 C C . ALA D 1 158 ? 14.242 18.287 108.356 1.00 31.02 155 ALA D C 1
ATOM 10298 O O . ALA D 1 158 ? 13.249 18.308 109.090 1.00 33.37 155 ALA D O 1
ATOM 10300 N N . GLU D 1 159 ? 14.365 17.461 107.306 1.00 31.91 156 GLU D N 1
ATOM 10301 C CA . GLU D 1 159 ? 13.311 16.529 106.933 1.00 33.50 156 GLU D CA 1
ATOM 10302 C C . GLU D 1 159 ? 13.110 15.388 107.920 1.00 31.85 156 GLU D C 1
ATOM 10303 O O . GLU D 1 159 ? 11.993 14.872 108.024 1.00 32.80 156 GLU D O 1
ATOM 10309 N N . THR D 1 160 ? 14.176 14.926 108.582 1.00 28.07 157 THR D N 1
ATOM 10310 C CA . THR D 1 160 ? 14.109 13.658 109.294 1.00 28.63 157 THR D CA 1
ATOM 10311 C C . THR D 1 160 ? 14.204 13.808 110.804 1.00 28.97 157 THR D C 1
ATOM 10312 O O . THR D 1 160 ? 13.845 12.863 111.512 1.00 29.33 157 THR D O 1
ATOM 10316 N N . THR D 1 161 ? 14.739 14.927 111.317 1.00 27.25 158 THR D N 1
ATOM 10317 C CA . THR D 1 161 ? 15.010 15.000 112.755 1.00 27.83 158 THR D CA 1
ATOM 10318 C C . THR D 1 161 ? 13.719 15.257 113.535 1.00 27.69 158 THR D C 1
ATOM 10319 O O . THR D 1 161 ? 12.833 15.960 113.038 1.00 28.06 158 THR D O 1
ATOM 10323 N N . ALA D 1 162 ? 13.653 14.663 114.741 1.00 29.42 159 ALA D N 1
ATOM 10324 C CA . ALA D 1 162 ? 12.602 14.895 115.714 1.00 32.23 159 ALA D CA 1
ATOM 10325 C C . ALA D 1 162 ? 13.038 15.994 116.690 1.00 33.57 159 ALA D C 1
ATOM 10326 O O . ALA D 1 162 ? 12.270 16.393 117.555 1.00 34.90 159 ALA D O 1
ATOM 10328 N N . LEU D 1 163 ? 14.264 16.501 116.573 1.00 34.14 160 LEU D N 1
ATOM 10329 C CA . LEU D 1 163 ? 14.759 17.461 117.562 1.00 32.43 160 LEU D CA 1
ATOM 10330 C C . LEU D 1 163 ? 14.039 18.798 117.412 1.00 32.45 160 LEU D C 1
ATOM 10331 O O . LEU D 1 163 ? 13.873 19.305 116.315 1.00 29.81 160 LEU D O 1
ATOM 10336 N N . ARG D 1 164 ? 13.665 19.412 118.538 1.00 32.11 161 ARG D N 1
ATOM 10337 C CA . ARG D 1 164 ? 13.052 20.730 118.511 1.00 32.74 161 ARG D CA 1
ATOM 10338 C C . ARG D 1 164 ? 13.753 21.572 119.566 1.00 30.61 161 ARG D C 1
ATOM 10339 O O . ARG D 1 164 ? 13.271 21.707 120.685 1.00 28.80 161 ARG D O 1
ATOM 10347 N N . PRO D 1 165 ? 14.941 22.134 119.255 1.00 27.07 162 PRO D N 1
ATOM 10348 C CA . PRO D 1 165 ? 15.675 22.932 120.232 1.00 26.26 162 PRO D CA 1
ATOM 10349 C C . PRO D 1 165 ? 14.941 24.241 120.544 1.00 25.17 162 PRO D C 1
ATOM 10350 O O . PRO D 1 165 ? 14.025 24.634 119.818 1.00 25.74 162 PRO D O 1
ATOM 10354 N N . ASP D 1 166 ? 15.386 24.945 121.586 1.00 25.04 163 ASP D N 1
ATOM 10355 C CA . ASP D 1 166 ? 14.875 26.277 121.867 1.00 24.77 163 ASP D CA 1
ATOM 10356 C C . ASP D 1 166 ? 15.333 27.242 120.776 1.00 24.27 163 ASP D C 1
ATOM 10357 O O . ASP D 1 166 ? 14.577 28.119 120.363 1.00 25.77 163 ASP D O 1
ATOM 10362 N N . CYS D 1 167 ? 16.574 27.073 120.306 1.00 22.19 164 CYS D N 1
ATOM 10363 C CA . CYS D 1 167 ? 17.120 27.963 119.301 1.00 22.21 164 CYS D CA 1
ATOM 10364 C C . CYS D 1 167 ? 18.431 27.410 118.743 1.00 20.88 164 CYS D C 1
ATOM 10365 O O . CYS D 1 167 ? 18.997 26.448 119.243 1.00 19.88 164 CYS D O 1
ATOM 10368 N N . ALA D 1 168 ? 18.889 28.048 117.670 1.00 20.07 165 ALA D N 1
ATOM 10369 C CA . ALA D 1 168 ? 20.042 27.578 116.958 1.00 18.62 165 ALA D CA 1
ATOM 10370 C C . ALA D 1 168 ? 20.873 28.726 116.446 1.00 19.03 165 ALA D C 1
ATOM 10371 O O . ALA D 1 168 ? 20.339 29.795 116.103 1.00 19.65 165 ALA D O 1
ATOM 10373 N N . ILE D 1 169 ? 22.178 28.431 116.343 1.00 19.32 166 ILE D N 1
ATOM 10374 C CA . ILE D 1 169 ? 23.115 29.315 115.682 1.00 20.25 166 ILE D CA 1
ATOM 10375 C C . ILE D 1 169 ? 23.828 28.519 114.596 1.00 22.08 166 ILE D C 1
ATOM 10376 O O . ILE D 1 169 ? 24.360 27.450 114.892 1.00 20.76 166 ILE D O 1
ATOM 10381 N N . ILE D 1 170 ? 23.857 29.083 113.375 1.00 20.66 167 ILE D N 1
ATOM 10382 C CA . ILE D 1 170 ? 24.684 28.543 112.302 1.00 21.65 167 ILE D CA 1
ATOM 10383 C C . ILE D 1 170 ? 25.903 29.445 112.171 1.00 22.13 167 ILE D C 1
ATOM 10384 O O . ILE D 1 170 ? 25.749 30.652 111.959 1.00 22.36 167 ILE D O 1
ATOM 10389 N N . GLY D 1 171 ? 27.099 28.879 112.332 1.00 20.36 168 GLY D N 1
ATOM 10390 C CA . GLY D 1 171 ? 28.309 29.660 112.503 1.00 20.69 168 GLY D CA 1
ATOM 10391 C C . GLY D 1 171 ? 28.971 30.111 111.180 1.00 22.21 168 GLY D C 1
ATOM 10392 O O . GLY D 1 171 ? 30.195 30.110 111.083 1.00 20.31 168 GLY D O 1
ATOM 10393 N N . GLU D 1 172 ? 28.164 30.446 110.158 1.00 22.11 169 GLU D N 1
ATOM 10394 C CA . GLU D 1 172 ? 28.672 31.070 108.940 1.00 22.44 169 GLU D CA 1
ATOM 10395 C C . GLU D 1 172 ? 29.415 32.361 109.287 1.00 24.76 169 GLU D C 1
ATOM 10396 O O . GLU D 1 172 ? 29.188 32.993 110.319 1.00 23.19 169 GLU D O 1
ATOM 10402 N N . PRO D 1 173 ? 30.394 32.791 108.453 1.00 28.06 170 PRO D N 1
ATOM 10403 C CA . PRO D 1 173 ? 31.167 34.012 108.723 1.00 27.02 170 PRO D CA 1
ATOM 10404 C C . PRO D 1 173 ? 30.342 35.280 108.581 1.00 28.43 170 PRO D C 1
ATOM 10405 O O . PRO D 1 173 ? 29.905 35.619 107.476 1.00 28.69 170 PRO D O 1
ATOM 10409 N N . THR D 1 174 ? 30.084 35.943 109.718 1.00 27.25 171 THR D N 1
ATOM 10410 C CA . THR D 1 174 ? 29.354 37.195 109.687 1.00 28.95 171 THR D CA 1
ATOM 10411 C C . THR D 1 174 ? 30.113 38.284 110.448 1.00 31.52 171 THR D C 1
ATOM 10412 O O . THR D 1 174 ? 29.492 39.268 110.841 1.00 32.38 171 THR D O 1
ATOM 10416 N N . SER D 1 175 ? 31.416 38.090 110.694 1.00 31.35 172 SER D N 1
ATOM 10417 C CA . SER D 1 175 ? 32.226 38.982 111.508 1.00 32.27 172 SER D CA 1
ATOM 10418 C C . SER D 1 175 ? 31.614 39.178 112.892 1.00 34.97 172 SER D C 1
ATOM 10419 O O . SER D 1 175 ? 31.690 40.261 113.473 1.00 32.10 172 SER D O 1
ATOM 10422 N N . LEU D 1 176 ? 31.051 38.098 113.436 1.00 30.86 173 LEU D N 1
ATOM 10423 C CA . LEU D 1 176 ? 30.423 38.108 114.743 1.00 29.68 173 LEU D CA 1
ATOM 10424 C C . LEU D 1 176 ? 29.328 39.153 114.841 1.00 28.16 173 LEU D C 1
ATOM 10425 O O . LEU D 1 176 ? 29.116 39.720 115.914 1.00 29.63 173 LEU D O 1
ATOM 10430 N N . GLN D 1 177 ? 28.591 39.329 113.749 1.00 28.86 174 GLN D N 1
ATOM 10431 C CA A GLN D 1 177 ? 27.429 40.195 113.731 0.60 30.50 174 GLN D CA 1
ATOM 10432 C CA B GLN D 1 177 ? 27.419 40.194 113.736 0.40 28.45 174 GLN D CA 1
ATOM 10433 C C . GLN D 1 177 ? 26.205 39.297 113.511 1.00 27.64 174 GLN D C 1
ATOM 10434 O O . GLN D 1 177 ? 26.162 38.521 112.560 1.00 27.35 174 GLN D O 1
ATOM 10445 N N . PRO D 1 178 ? 25.181 39.319 114.388 1.00 24.99 175 PRO D N 1
ATOM 10446 C CA . PRO D 1 178 ? 24.016 38.457 114.195 1.00 24.17 175 PRO D CA 1
ATOM 10447 C C . PRO D 1 178 ? 23.240 38.793 112.934 1.00 20.78 175 PRO D C 1
ATOM 10448 O O . PRO D 1 178 ? 22.970 39.953 112.685 1.00 20.32 175 PRO D O 1
ATOM 10452 N N . VAL D 1 179 ? 22.835 37.749 112.215 1.00 20.13 176 VAL D N 1
ATOM 10453 C CA . VAL D 1 179 ? 22.004 37.854 111.035 1.00 19.73 176 VAL D CA 1
ATOM 10454 C C . VAL D 1 179 ? 20.741 37.038 111.299 1.00 21.33 176 VAL D C 1
ATOM 10455 O O . VAL D 1 179 ? 20.830 35.867 111.729 1.00 21.53 176 VAL D O 1
ATOM 10459 N N . ARG D 1 180 ? 19.579 37.667 111.066 1.00 21.63 177 ARG D N 1
ATOM 10460 C CA . ARG D 1 180 ? 18.274 37.138 111.442 1.00 23.40 177 ARG D CA 1
ATOM 10461 C C . ARG D 1 180 ? 17.425 36.852 110.216 1.00 21.72 177 ARG D C 1
ATOM 10462 O O . ARG D 1 180 ? 16.321 36.311 110.340 1.00 22.49 177 ARG D O 1
ATOM 10470 N N . ALA D 1 181 ? 17.883 37.242 109.025 1.00 22.73 178 ALA D N 1
ATOM 10471 C CA . ALA D 1 181 ? 17.064 36.971 107.856 1.00 22.91 178 ALA D CA 1
ATOM 10472 C C . ALA D 1 181 ? 17.915 37.049 106.598 1.00 22.69 178 ALA D C 1
ATOM 10473 O O . ALA D 1 181 ? 18.906 37.775 106.568 1.00 22.61 178 ALA D O 1
ATOM 10475 N N . HIS D 1 182 ? 17.472 36.305 105.577 1.00 21.56 179 HIS D N 1
ATOM 10476 C CA . HIS D 1 182 ? 18.086 36.420 104.260 1.00 22.91 179 HIS D CA 1
ATOM 10477 C C . HIS D 1 182 ? 17.124 35.949 103.178 1.00 22.98 179 HIS D C 1
ATOM 10478 O O . HIS D 1 182 ? 16.054 35.395 103.431 1.00 24.91 179 HIS D O 1
ATOM 10485 N N . LYS D 1 183 ? 17.498 36.262 101.947 1.00 23.73 180 LYS D N 1
ATOM 10486 C CA . LYS D 1 183 ? 16.665 35.918 100.824 1.00 23.73 180 LYS D CA 1
ATOM 10487 C C . LYS D 1 183 ? 16.824 34.430 100.539 1.00 25.44 180 LYS D C 1
ATOM 10488 O O . LYS D 1 183 ? 17.745 33.784 101.021 1.00 27.39 180 LYS D O 1
ATOM 10494 N N . GLY D 1 184 ? 15.885 33.905 99.750 1.00 24.97 181 GLY D N 1
ATOM 10495 C CA . GLY D 1 184 ? 16.002 32.573 99.193 1.00 25.19 181 GLY D CA 1
ATOM 10496 C C . GLY D 1 184 ? 16.881 32.565 97.942 1.00 26.61 181 GLY D C 1
ATOM 10497 O O . GLY D 1 184 ? 17.551 33.538 97.597 1.00 26.38 181 GLY D O 1
ATOM 10498 N N . HIS D 1 185 ? 16.899 31.402 97.288 1.00 28.47 182 HIS D N 1
ATOM 10499 C CA . HIS D 1 185 ? 17.704 31.266 96.114 1.00 25.34 182 HIS D CA 1
ATOM 10500 C C . HIS D 1 185 ? 17.157 30.100 95.310 1.00 30.32 182 HIS D C 1
ATOM 10501 O O . HIS D 1 185 ? 17.173 28.962 95.790 1.00 25.65 182 HIS D O 1
ATOM 10508 N N . ILE D 1 186 ? 16.653 30.424 94.102 1.00 24.58 183 ILE D N 1
ATOM 10509 C CA . ILE D 1 186 ? 16.375 29.403 93.135 1.00 26.95 183 ILE D CA 1
ATOM 10510 C C . ILE D 1 186 ? 17.194 29.727 91.887 1.00 24.62 183 ILE D C 1
ATOM 10511 O O . ILE D 1 186 ? 17.239 30.874 91.441 1.00 22.55 183 ILE D O 1
ATOM 10516 N N . SER D 1 187 ? 17.794 28.673 91.317 1.00 23.31 184 SER D N 1
ATOM 10517 C CA . SER D 1 187 ? 18.590 28.764 90.118 1.00 23.91 184 SER D CA 1
ATOM 10518 C C . SER D 1 187 ? 18.074 27.725 89.130 1.00 24.09 184 SER D C 1
ATOM 10519 O O . SER D 1 187 ? 17.986 26.552 89.487 1.00 23.45 184 SER D O 1
ATOM 10522 N N . ASN D 1 188 ? 17.694 28.182 87.924 1.00 24.13 185 ASN D N 1
ATOM 10523 C CA . ASN D 1 188 ? 17.090 27.307 86.929 1.00 24.20 185 ASN D CA 1
ATOM 10524 C C . ASN D 1 188 ? 17.769 27.491 85.580 1.00 22.97 185 ASN D C 1
ATOM 10525 O O . ASN D 1 188 ? 18.236 28.582 85.242 1.00 22.38 185 ASN D O 1
ATOM 10530 N N . ALA D 1 189 ? 17.783 26.383 84.820 1.00 24.10 186 ALA D N 1
ATOM 10531 C CA . ALA D 1 189 ? 18.122 26.382 83.405 1.00 22.80 186 ALA D CA 1
ATOM 10532 C C . ALA D 1 189 ? 16.813 26.253 82.628 1.00 23.93 186 ALA D C 1
ATOM 10533 O O . ALA D 1 189 ? 16.160 25.220 82.713 1.00 24.83 186 ALA D O 1
ATOM 10535 N N . ILE D 1 190 ? 16.504 27.286 81.835 1.00 23.92 187 ILE D N 1
ATOM 10536 C CA . ILE D 1 190 ? 15.379 27.283 80.926 1.00 23.27 187 ILE D CA 1
ATOM 10537 C C . ILE D 1 190 ? 15.895 26.663 79.637 1.00 22.02 187 ILE D C 1
ATOM 10538 O O . ILE D 1 190 ? 16.824 27.187 79.039 1.00 21.95 187 ILE D O 1
ATOM 10543 N N . ARG D 1 191 ? 15.296 25.547 79.251 1.00 20.56 188 ARG D N 1
ATOM 10544 C CA . ARG D 1 191 ? 15.790 24.804 78.105 1.00 22.90 188 ARG D CA 1
ATOM 10545 C C . ARG D 1 191 ? 14.689 24.755 77.062 1.00 21.88 188 ARG D C 1
ATOM 10546 O O . ARG D 1 191 ? 13.535 24.478 77.406 1.00 21.57 188 ARG D O 1
ATOM 10554 N N . ILE D 1 192 ? 15.060 25.103 75.822 1.00 20.34 189 ILE D N 1
ATOM 10555 C CA . ILE D 1 192 ? 14.154 25.027 74.692 1.00 19.63 189 ILE D CA 1
ATOM 10556 C C . ILE D 1 192 ? 14.733 24.079 73.655 1.00 19.73 189 ILE D C 1
ATOM 10557 O O . ILE D 1 192 ? 15.882 24.204 73.272 1.00 20.10 189 ILE D O 1
ATOM 10562 N N . GLN D 1 193 ? 13.928 23.108 73.234 1.00 20.90 190 GLN D N 1
ATOM 10563 C CA . GLN D 1 193 ? 14.341 22.152 72.215 1.00 21.38 190 GLN D CA 1
ATOM 10564 C C . GLN D 1 193 ? 13.636 22.584 70.944 1.00 21.34 190 GLN D C 1
ATOM 10565 O O . GLN D 1 193 ? 12.402 22.549 70.890 1.00 23.19 190 GLN D O 1
ATOM 10571 N N . GLY D 1 194 ? 14.427 23.104 70.010 1.00 19.28 191 GLY D N 1
ATOM 10572 C CA . GLY D 1 194 ? 13.970 23.444 68.675 1.00 20.76 191 GLY D CA 1
ATOM 10573 C C . GLY D 1 194 ? 14.162 22.305 67.675 1.00 20.40 191 GLY D C 1
ATOM 10574 O O . GLY D 1 194 ? 14.242 21.142 68.053 1.00 19.46 191 GLY D O 1
ATOM 10575 N N . GLN D 1 195 ? 14.143 22.654 66.390 1.00 21.06 192 GLN D N 1
ATOM 10576 C CA . GLN D 1 195 ? 14.250 21.684 65.313 1.00 22.84 192 GLN D CA 1
ATOM 10577 C C . GLN D 1 195 ? 15.110 22.281 64.213 1.00 24.31 192 GLN D C 1
ATOM 10578 O O . GLN D 1 195 ? 14.737 23.329 63.675 1.00 28.61 192 GLN D O 1
ATOM 10584 N N . SER D 1 196 ? 16.226 21.630 63.882 1.00 24.53 193 SER D N 1
ATOM 10585 C CA . SER D 1 196 ? 17.179 22.228 62.962 1.00 26.29 193 SER D CA 1
ATOM 10586 C C . SER D 1 196 ? 16.709 22.000 61.528 1.00 24.43 193 SER D C 1
ATOM 10587 O O . SER D 1 196 ? 15.651 21.428 61.257 1.00 22.50 193 SER D O 1
ATOM 10590 N N . GLY D 1 197 ? 17.510 22.552 60.635 1.00 22.32 194 GLY D N 1
ATOM 10591 C CA . GLY D 1 197 ? 17.285 22.571 59.207 1.00 22.62 194 GLY D CA 1
ATOM 10592 C C . GLY D 1 197 ? 18.286 23.558 58.634 1.00 22.59 194 GLY D C 1
ATOM 10593 O O . GLY D 1 197 ? 18.925 24.279 59.390 1.00 21.16 194 GLY D O 1
ATOM 10594 N N . HIS D 1 198 ? 18.495 23.504 57.330 1.00 24.25 195 HIS D N 1
ATOM 10595 C CA . HIS D 1 198 ? 19.318 24.475 56.648 1.00 25.96 195 HIS D CA 1
ATOM 10596 C C . HIS D 1 198 ? 18.689 25.873 56.738 1.00 25.05 195 HIS D C 1
ATOM 10597 O O . HIS D 1 198 ? 17.478 26.033 56.546 1.00 24.55 195 HIS D O 1
ATOM 10604 N N . SER D 1 199 ? 19.534 26.907 56.864 1.00 23.13 196 SER D N 1
ATOM 10605 C CA . SER D 1 199 ? 19.049 28.267 57.092 1.00 22.24 196 SER D CA 1
ATOM 10606 C C . SER D 1 199 ? 18.392 28.834 55.826 1.00 22.45 196 SER D C 1
ATOM 10607 O O . SER D 1 199 ? 17.779 29.897 55.880 1.00 23.09 196 SER D O 1
ATOM 10610 N N . SER D 1 200 ? 18.527 28.166 54.670 1.00 21.91 197 SER D N 1
ATOM 10611 C CA . SER D 1 200 ? 17.861 28.648 53.472 1.00 22.75 197 SER D CA 1
ATOM 10612 C C . SER D 1 200 ? 16.334 28.489 53.539 1.00 22.94 197 SER D C 1
ATOM 10613 O O . SER D 1 200 ? 15.636 29.046 52.687 1.00 21.70 197 SER D O 1
ATOM 10616 N N . ASP D 1 201 ? 15.810 27.752 54.544 1.00 22.42 198 ASP D N 1
ATOM 10617 C CA . ASP D 1 201 ? 14.372 27.594 54.699 1.00 22.93 198 ASP D CA 1
ATOM 10618 C C . ASP D 1 201 ? 14.023 27.618 56.180 1.00 23.10 198 ASP D C 1
ATOM 10619 O O . ASP D 1 201 ? 13.709 26.594 56.776 1.00 23.33 198 ASP D O 1
ATOM 10624 N N . PRO D 1 202 ? 14.081 28.782 56.837 1.00 23.90 199 PRO D N 1
ATOM 10625 C CA . PRO D 1 202 ? 13.711 28.873 58.250 1.00 25.47 199 PRO D CA 1
ATOM 10626 C C . PRO D 1 202 ? 12.337 28.309 58.607 1.00 27.00 199 PRO D C 1
ATOM 10627 O O . PRO D 1 202 ? 12.172 27.668 59.643 1.00 25.11 199 PRO D O 1
ATOM 10631 N N . ALA D 1 203 ? 11.347 28.485 57.737 1.00 27.70 200 ALA D N 1
ATOM 10632 C CA . ALA D 1 203 ? 9.993 28.060 58.093 1.00 32.35 200 ALA D CA 1
ATOM 10633 C C . ALA D 1 203 ? 9.869 26.539 58.305 1.00 32.03 200 ALA D C 1
ATOM 10634 O O . ALA D 1 203 ? 8.870 26.095 58.857 1.00 31.97 200 ALA D O 1
ATOM 10636 N N . ARG D 1 204 ? 10.847 25.726 57.879 1.00 26.78 201 ARG D N 1
ATOM 10637 C CA . ARG D 1 204 ? 10.720 24.287 58.030 1.00 29.67 201 ARG D CA 1
ATOM 10638 C C . ARG D 1 204 ? 11.302 23.788 59.343 1.00 26.03 201 ARG D C 1
ATOM 10639 O O . ARG D 1 204 ? 11.210 22.596 59.601 1.00 25.28 201 ARG D O 1
ATOM 10647 N N . GLY D 1 205 ? 11.835 24.698 60.177 1.00 23.43 202 GLY D N 1
ATOM 10648 C CA . GLY D 1 205 ? 12.352 24.351 61.486 1.00 22.12 202 GLY D CA 1
ATOM 10649 C C . GLY D 1 205 ? 11.631 25.140 62.576 1.00 21.64 202 GLY D C 1
ATOM 10650 O O . GLY D 1 205 ? 10.610 25.753 62.316 1.00 23.83 202 GLY D O 1
ATOM 10651 N N . VAL D 1 206 ? 12.113 24.998 63.795 1.00 20.13 203 VAL D N 1
ATOM 10652 C CA . VAL D 1 206 ? 11.653 25.756 64.947 1.00 20.06 203 VAL D CA 1
ATOM 10653 C C . VAL D 1 206 ? 12.902 26.289 65.630 1.00 18.93 203 VAL D C 1
ATOM 10654 O O . VAL D 1 206 ? 13.734 25.509 66.095 1.00 19.13 203 VAL D O 1
ATOM 10658 N N . ASN D 1 207 ? 13.055 27.610 65.622 1.00 18.27 204 ASN D N 1
ATOM 10659 C CA . ASN D 1 207 ? 14.309 28.219 66.032 1.00 18.01 204 ASN D CA 1
ATOM 10660 C C . ASN D 1 207 ? 14.328 28.424 67.534 1.00 17.91 204 ASN D C 1
ATOM 10661 O O . ASN D 1 207 ? 13.575 29.254 68.049 1.00 19.05 204 ASN D O 1
ATOM 10666 N N . ALA D 1 208 ? 15.215 27.704 68.235 1.00 17.04 205 ALA D N 1
ATOM 10667 C CA . ALA D 1 208 ? 15.242 27.755 69.710 1.00 18.01 205 ALA D CA 1
ATOM 10668 C C . ALA D 1 208 ? 15.639 29.133 70.238 1.00 18.53 205 ALA D C 1
ATOM 10669 O O . ALA D 1 208 ? 15.292 29.472 71.372 1.00 17.54 205 ALA D O 1
ATOM 10671 N N . ILE D 1 209 ? 16.429 29.892 69.483 1.00 19.22 206 ILE D N 1
ATOM 10672 C CA . ILE D 1 209 ? 16.803 31.228 69.932 1.00 20.14 206 ILE D CA 1
ATOM 10673 C C . ILE D 1 209 ? 15.593 32.163 69.851 1.00 19.86 206 ILE D C 1
ATOM 10674 O O . ILE D 1 209 ? 15.404 33.022 70.719 1.00 19.07 206 ILE D O 1
ATOM 10679 N N . GLU D 1 210 ? 14.777 32.023 68.790 1.00 19.17 207 GLU D N 1
ATOM 10680 C CA . GLU D 1 210 ? 13.576 32.842 68.687 1.00 19.74 207 GLU D CA 1
ATOM 10681 C C . GLU D 1 210 ? 12.597 32.527 69.816 1.00 19.58 207 GLU D C 1
ATOM 10682 O O . GLU D 1 210 ? 12.019 33.452 70.428 1.00 20.21 207 GLU D O 1
ATOM 10688 N N . LEU D 1 211 ? 12.437 31.244 70.110 1.00 18.78 208 LEU D N 1
ATOM 10689 C CA . LEU D 1 211 ? 11.561 30.846 71.201 1.00 20.09 208 LEU D CA 1
ATOM 10690 C C . LEU D 1 211 ? 12.129 31.379 72.512 1.00 21.74 208 LEU D C 1
ATOM 10691 O O . LEU D 1 211 ? 11.371 31.842 73.353 1.00 22.13 208 LEU D O 1
ATOM 10696 N N . MET D 1 212 ? 13.464 31.349 72.647 1.00 21.65 209 MET D N 1
ATOM 10697 C CA . MET D 1 212 ? 14.102 31.799 73.877 1.00 22.41 209 MET D CA 1
ATOM 10698 C C . MET D 1 212 ? 13.886 33.302 74.062 1.00 21.56 209 MET D C 1
ATOM 10699 O O . MET D 1 212 ? 13.675 33.741 75.196 1.00 24.50 209 MET D O 1
ATOM 10704 N N . HIS D 1 213 ? 13.933 34.058 72.960 1.00 20.56 210 HIS D N 1
ATOM 10705 C CA . HIS D 1 213 ? 13.677 35.490 72.938 1.00 22.75 210 HIS D CA 1
ATOM 10706 C C . HIS D 1 213 ? 12.269 35.782 73.458 1.00 23.69 210 HIS D C 1
ATOM 10707 O O . HIS D 1 213 ? 12.078 36.659 74.304 1.00 23.29 210 HIS D O 1
ATOM 10714 N N . ASP D 1 214 ? 11.278 35.011 73.004 1.00 23.15 211 ASP D N 1
ATOM 10715 C CA A ASP D 1 214 ? 9.925 35.116 73.531 0.60 25.42 211 ASP D CA 1
ATOM 10716 C CA B ASP D 1 214 ? 9.929 35.134 73.535 0.40 23.46 211 ASP D CA 1
ATOM 10717 C C . ASP D 1 214 ? 9.961 34.891 75.047 1.00 24.22 211 ASP D C 1
ATOM 10718 O O . ASP D 1 214 ? 9.391 35.661 75.837 1.00 23.72 211 ASP D O 1
ATOM 10727 N N . ALA D 1 215 ? 10.647 33.823 75.473 1.00 22.34 212 ALA D N 1
ATOM 10728 C CA . ALA D 1 215 ? 10.665 33.455 76.888 1.00 22.72 212 ALA D CA 1
ATOM 10729 C C . ALA D 1 215 ? 11.334 34.544 77.731 1.00 22.08 212 ALA D C 1
ATOM 10730 O O . ALA D 1 215 ? 10.848 34.896 78.806 1.00 22.56 212 ALA D O 1
ATOM 10732 N N . ILE D 1 216 ? 12.438 35.091 77.241 1.00 22.29 213 ILE D N 1
ATOM 10733 C CA . ILE D 1 216 ? 13.158 36.093 78.013 1.00 22.50 213 ILE D CA 1
ATOM 10734 C C . ILE D 1 216 ? 12.257 37.321 78.203 1.00 24.96 213 ILE D C 1
ATOM 10735 O O . ILE D 1 216 ? 12.215 37.887 79.296 1.00 23.97 213 ILE D O 1
ATOM 10740 N N . GLY D 1 217 ? 11.510 37.724 77.156 1.00 24.91 214 GLY D N 1
ATOM 10741 C CA . GLY D 1 217 ? 10.565 38.829 77.294 1.00 25.47 214 GLY D CA 1
ATOM 10742 C C . GLY D 1 217 ? 9.645 38.664 78.505 1.00 25.38 214 GLY D C 1
ATOM 10743 O O . GLY D 1 217 ? 9.419 39.621 79.273 1.00 27.04 214 GLY D O 1
ATOM 10744 N N . HIS D 1 218 ? 9.138 37.437 78.679 1.00 25.08 215 HIS D N 1
ATOM 10745 C CA . HIS D 1 218 ? 8.185 37.103 79.729 1.00 27.26 215 HIS D CA 1
ATOM 10746 C C . HIS D 1 218 ? 8.887 37.077 81.083 1.00 27.67 215 HIS D C 1
ATOM 10747 O O . HIS D 1 218 ? 8.317 37.545 82.091 1.00 25.99 215 HIS D O 1
ATOM 10754 N N . ILE D 1 219 ? 10.134 36.571 81.080 1.00 25.02 216 ILE D N 1
ATOM 10755 C CA . ILE D 1 219 ? 10.908 36.447 82.309 1.00 24.38 216 ILE D CA 1
ATOM 10756 C C . ILE D 1 219 ? 11.268 37.846 82.801 1.00 25.94 216 ILE D C 1
ATOM 10757 O O . ILE D 1 219 ? 11.267 38.097 84.010 1.00 23.51 216 ILE D O 1
ATOM 10762 N N . LEU D 1 220 ? 11.610 38.743 81.865 1.00 24.87 217 LEU D N 1
ATOM 10763 C CA . LEU D 1 220 ? 11.977 40.101 82.252 1.00 25.82 217 LEU D CA 1
ATOM 10764 C C . LEU D 1 220 ? 10.768 40.898 82.762 1.00 25.97 217 LEU D C 1
ATOM 10765 O O . LEU D 1 220 ? 10.915 41.721 83.657 1.00 24.37 217 LEU D O 1
ATOM 10770 N N . GLN D 1 221 ? 9.564 40.626 82.247 1.00 27.28 218 GLN D N 1
ATOM 10771 C CA . GLN D 1 221 ? 8.332 41.178 82.814 1.00 28.36 218 GLN D CA 1
ATOM 10772 C C . GLN D 1 221 ? 8.114 40.651 84.230 1.00 26.96 218 GLN D C 1
ATOM 10773 O O . GLN D 1 221 ? 7.638 41.396 85.079 1.00 27.57 218 GLN D O 1
ATOM 10779 N N . LEU D 1 222 ? 8.456 39.383 84.480 1.00 24.25 219 LEU D N 1
ATOM 10780 C CA . LEU D 1 222 ? 8.347 38.838 85.833 1.00 25.54 219 LEU D CA 1
ATOM 10781 C C . LEU D 1 222 ? 9.314 39.588 86.735 1.00 23.18 219 LEU D C 1
ATOM 10782 O O . LEU D 1 222 ? 8.957 39.992 87.842 1.00 23.77 219 LEU D O 1
ATOM 10787 N N . ARG D 1 223 ? 10.553 39.729 86.256 1.00 22.59 220 ARG D N 1
ATOM 10788 C CA . ARG D 1 223 ? 11.559 40.486 86.983 1.00 21.80 220 ARG D CA 1
ATOM 10789 C C . ARG D 1 223 ? 10.996 41.855 87.390 1.00 23.00 220 ARG D C 1
ATOM 10790 O O . ARG D 1 223 ? 11.113 42.278 88.540 1.00 22.37 220 ARG D O 1
ATOM 10798 N N . ASP D 1 224 ? 10.402 42.558 86.420 1.00 23.11 221 ASP D N 1
ATOM 10799 C CA . ASP D 1 224 ? 9.844 43.875 86.659 1.00 24.32 221 ASP D CA 1
ATOM 10800 C C . ASP D 1 224 ? 8.727 43.819 87.688 1.00 25.34 221 ASP D C 1
ATOM 10801 O O . ASP D 1 224 ? 8.657 44.689 88.573 1.00 25.46 221 ASP D O 1
ATOM 10806 N N . ASN D 1 225 ? 7.847 42.819 87.557 1.00 25.92 222 ASN D N 1
ATOM 10807 C CA . ASN D 1 225 ? 6.767 42.698 88.520 1.00 27.95 222 ASN D CA 1
ATOM 10808 C C . ASN D 1 225 ? 7.363 42.510 89.913 1.00 27.46 222 ASN D C 1
ATOM 10809 O O . ASN D 1 225 ? 6.841 43.084 90.870 1.00 27.79 222 ASN D O 1
ATOM 10814 N N . LEU D 1 226 ? 8.405 41.678 90.028 1.00 26.77 223 LEU D N 1
ATOM 10815 C CA . LEU D 1 226 ? 8.991 41.428 91.345 1.00 28.76 223 LEU D CA 1
ATOM 10816 C C . LEU D 1 226 ? 9.504 42.741 91.936 1.00 27.97 223 LEU D C 1
ATOM 10817 O O . LEU D 1 226 ? 9.387 42.952 93.141 1.00 26.81 223 LEU D O 1
ATOM 10822 N N . LYS D 1 227 ? 10.162 43.550 91.101 1.00 26.84 224 LYS D N 1
ATOM 10823 C CA . LYS D 1 227 ? 10.844 44.745 91.577 1.00 28.76 224 LYS D CA 1
ATOM 10824 C C . LYS D 1 227 ? 9.835 45.830 91.929 1.00 28.96 224 LYS D C 1
ATOM 10825 O O . LYS D 1 227 ? 10.103 46.690 92.773 1.00 27.61 224 LYS D O 1
ATOM 10831 N N . GLU D 1 228 ? 8.661 45.760 91.291 1.00 29.67 225 GLU D N 1
ATOM 10832 C CA . GLU D 1 228 ? 7.661 46.805 91.347 1.00 30.73 225 GLU D CA 1
ATOM 10833 C C . GLU D 1 228 ? 6.662 46.560 92.482 1.00 30.87 225 GLU D C 1
ATOM 10834 O O . GLU D 1 228 ? 6.091 47.529 92.973 1.00 30.38 225 GLU D O 1
ATOM 10840 N N . ARG D 1 229 ? 6.489 45.308 92.930 1.00 30.10 226 ARG D N 1
ATOM 10841 C CA . ARG D 1 229 ? 5.380 44.964 93.805 1.00 32.92 226 ARG D CA 1
ATOM 10842 C C . ARG D 1 229 ? 5.813 44.608 95.221 1.00 31.45 226 ARG D C 1
ATOM 10843 O O . ARG D 1 229 ? 4.944 44.465 96.091 1.00 30.66 226 ARG D O 1
ATOM 10851 N N . TYR D 1 230 ? 7.117 44.438 95.457 1.00 29.18 227 TYR D N 1
ATOM 10852 C CA . TYR D 1 230 ? 7.586 43.977 96.761 1.00 29.87 227 TYR D CA 1
ATOM 10853 C C . TYR D 1 230 ? 8.646 44.936 97.292 1.00 31.44 227 TYR D C 1
ATOM 10854 O O . TYR D 1 230 ? 9.422 45.454 96.490 1.00 31.03 227 TYR D O 1
ATOM 10863 N N . HIS D 1 231 ? 8.678 45.143 98.634 1.00 28.00 228 HIS D N 1
ATOM 10864 C CA . HIS D 1 231 ? 9.713 45.951 99.253 1.00 25.49 228 HIS D CA 1
ATOM 10865 C C . HIS D 1 231 ? 9.902 45.518 100.697 1.00 28.49 228 HIS D C 1
ATOM 10866 O O . HIS D 1 231 ? 8.956 45.632 101.497 1.00 29.06 228 HIS D O 1
ATOM 10873 N N . TYR D 1 232 ? 11.165 45.208 101.031 1.00 23.45 229 TYR D N 1
ATOM 10874 C CA . TYR D 1 232 ? 11.531 44.884 102.391 1.00 23.98 229 TYR D CA 1
ATOM 10875 C C . TYR D 1 232 ? 12.733 45.762 102.749 1.00 23.49 229 TYR D C 1
ATOM 10876 O O . TYR D 1 232 ? 13.871 45.440 102.371 1.00 24.24 229 TYR D O 1
ATOM 10885 N N . GLU D 1 233 ? 12.4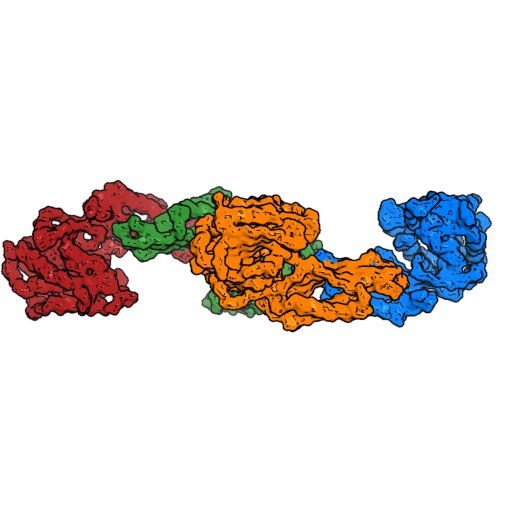21 46.884 103.402 1.00 21.78 230 GLU D N 1
ATOM 10886 C CA . GLU D 1 233 ? 13.327 48.013 103.513 1.00 22.85 230 GLU D CA 1
ATOM 10887 C C . GLU D 1 233 ? 14.684 47.543 104.057 1.00 22.38 230 GLU D C 1
ATOM 10888 O O . GLU D 1 233 ? 15.717 48.014 103.578 1.00 22.54 230 GLU D O 1
ATOM 10894 N N . ALA D 1 234 ? 14.682 46.630 105.045 1.00 21.44 231 ALA D N 1
ATOM 10895 C CA . ALA D 1 234 ? 15.915 46.323 105.765 1.00 22.37 231 ALA D CA 1
ATOM 10896 C C . ALA D 1 234 ? 16.999 45.763 104.842 1.00 22.43 231 ALA D C 1
ATOM 10897 O O . ALA D 1 234 ? 18.181 45.815 105.186 1.00 21.91 231 ALA D O 1
ATOM 10899 N N . PHE D 1 235 ? 16.599 45.126 103.735 1.00 23.42 232 PHE D N 1
ATOM 10900 C CA . PHE D 1 235 ? 17.546 44.555 102.784 1.00 22.53 232 PHE D CA 1
ATOM 10901 C C . PHE D 1 235 ? 18.142 45.675 101.936 1.00 23.58 232 PHE D C 1
ATOM 10902 O O . PHE D 1 235 ? 17.403 46.550 101.469 1.00 20.92 232 PHE D O 1
ATOM 10910 N N . THR D 1 236 ? 19.473 45.613 101.701 1.00 23.85 233 THR D N 1
ATOM 10911 C CA . THR D 1 236 ? 20.168 46.656 100.965 1.00 24.04 233 THR D CA 1
ATOM 10912 C C . THR D 1 236 ? 19.650 46.719 99.530 1.00 24.93 233 THR D C 1
ATOM 10913 O O . THR D 1 236 ? 19.672 47.774 98.916 1.00 26.56 233 THR D O 1
ATOM 10917 N N . VAL D 1 237 ? 19.215 45.579 98.985 1.00 25.55 234 VAL D N 1
ATOM 10918 C CA . VAL D 1 237 ? 18.472 45.495 97.740 1.00 25.00 234 VAL D CA 1
ATOM 10919 C C . VAL D 1 237 ? 17.061 45.043 98.146 1.00 24.06 234 VAL D C 1
ATOM 10920 O O . VAL D 1 237 ? 16.857 43.885 98.482 1.00 25.18 234 VAL D O 1
ATOM 10924 N N . PRO D 1 238 ? 16.071 45.947 98.271 1.00 22.38 235 PRO D N 1
ATOM 10925 C CA . PRO D 1 238 ? 14.862 45.614 99.019 1.00 23.16 235 PRO D CA 1
ATOM 10926 C C . PRO D 1 238 ? 13.748 44.893 98.270 1.00 22.67 235 PRO D C 1
ATOM 10927 O O . PRO D 1 238 ? 12.645 44.750 98.814 1.00 25.45 235 PRO D O 1
ATOM 10931 N N . TYR D 1 239 ? 14.049 44.419 97.051 1.00 23.74 236 TYR D N 1
ATOM 10932 C CA . TYR D 1 239 ? 13.106 43.655 96.262 1.00 23.55 236 TYR D CA 1
ATOM 10933 C C . TYR D 1 239 ? 13.725 42.314 95.902 1.00 23.32 236 TYR D C 1
ATOM 10934 O O . TYR D 1 239 ? 14.958 42.152 95.863 1.00 22.17 236 TYR D O 1
ATOM 10943 N N . PRO D 1 240 ? 12.868 41.335 95.543 1.00 23.87 237 PRO D N 1
ATOM 10944 C CA . PRO D 1 240 ? 13.327 40.051 95.033 1.00 24.10 237 PRO D CA 1
ATOM 10945 C C . PRO D 1 240 ? 14.011 40.299 93.702 1.00 25.22 237 PRO D C 1
ATOM 10946 O O . PRO D 1 240 ? 13.482 41.028 92.843 1.00 24.66 237 PRO D O 1
ATOM 10950 N N . THR D 1 241 ? 15.196 39.711 93.552 1.00 24.85 238 THR D N 1
ATOM 10951 C CA . THR D 1 241 ? 16.001 39.928 92.356 1.00 22.54 238 THR D CA 1
ATOM 10952 C C . THR D 1 241 ? 15.886 38.735 91.407 1.00 21.84 238 THR D C 1
ATOM 10953 O O . THR D 1 241 ? 15.667 37.608 91.819 1.00 22.73 238 THR D O 1
ATOM 10957 N N . LEU D 1 242 ? 16.100 38.997 90.121 1.00 22.04 239 LEU D N 1
ATOM 10958 C CA . LEU D 1 242 ? 16.152 37.972 89.103 1.00 21.75 239 LEU D CA 1
ATOM 10959 C C . LEU D 1 242 ? 17.258 38.335 88.130 1.00 20.98 239 LEU D C 1
ATOM 10960 O O . LEU D 1 242 ? 17.359 39.483 87.702 1.00 24.72 239 LEU D O 1
ATOM 10965 N N . ASN D 1 243 ? 18.070 37.340 87.775 1.00 22.10 240 ASN D N 1
ATOM 10966 C CA . ASN D 1 243 ? 19.311 37.541 87.044 1.00 21.26 240 ASN D CA 1
ATOM 10967 C C . ASN D 1 243 ? 19.458 36.519 85.912 1.00 20.49 240 ASN D C 1
ATOM 10968 O O . ASN D 1 243 ? 19.325 35.332 86.148 1.00 20.60 240 ASN D O 1
ATOM 10973 N N . LEU D 1 244 ? 19.704 37.009 84.694 1.00 20.52 241 LEU D N 1
ATOM 10974 C CA . LEU D 1 244 ? 20.020 36.196 83.537 1.00 22.38 241 LEU D CA 1
ATOM 10975 C C . LEU D 1 244 ? 21.546 36.111 83.391 1.00 22.25 241 LEU D C 1
ATOM 10976 O O . LEU D 1 244 ? 22.191 37.089 83.045 1.00 24.15 241 LEU D O 1
ATOM 10981 N N . GLY D 1 245 ? 22.099 34.927 83.665 1.00 22.87 242 GLY D N 1
ATOM 10982 C CA . GLY D 1 245 ? 23.528 34.775 83.876 1.00 24.52 242 GLY D CA 1
ATOM 10983 C C . GLY D 1 245 ? 24.293 34.153 82.729 1.00 24.46 242 GLY D C 1
ATOM 10984 O O . GLY D 1 245 ? 25.418 34.565 82.463 1.00 24.45 242 GLY D O 1
ATOM 10985 N N . HIS D 1 246 ? 23.699 33.138 82.064 1.00 24.28 243 HIS D N 1
ATOM 10986 C CA . HIS D 1 246 ? 24.382 32.442 80.992 1.00 23.76 243 HIS D CA 1
ATOM 10987 C C . HIS D 1 246 ? 23.341 31.996 79.967 1.00 23.49 243 HIS D C 1
ATOM 10988 O O . HIS D 1 246 ? 22.242 31.564 80.332 1.00 21.73 243 HIS D O 1
ATOM 10995 N N . ILE D 1 247 ? 23.757 32.001 78.711 1.00 21.94 244 ILE D N 1
ATOM 10996 C CA . ILE D 1 247 ? 22.944 31.476 77.622 1.00 22.17 244 ILE D CA 1
ATOM 10997 C C . ILE D 1 247 ? 23.843 30.733 76.637 1.00 21.49 244 ILE D C 1
ATOM 10998 O O . ILE D 1 247 ? 24.963 31.176 76.362 1.00 23.81 244 ILE D O 1
ATOM 11003 N N . HIS D 1 248 ? 23.328 29.625 76.073 1.00 22.63 245 HIS D N 1
ATOM 11004 C CA . HIS D 1 248 ? 24.018 28.916 75.001 1.00 24.29 245 HIS D CA 1
ATOM 11005 C C . HIS D 1 248 ? 23.027 28.153 74.101 1.00 20.70 245 HIS D C 1
ATOM 11006 O O . HIS D 1 248 ? 22.164 27.444 74.576 1.00 20.52 245 HIS D O 1
ATOM 11013 N N . GLY D 1 249 ? 23.189 28.253 72.790 1.00 21.86 246 GLY D N 1
ATOM 11014 C CA . GLY D 1 249 ? 22.484 27.345 71.904 1.00 21.62 246 GLY D CA 1
ATOM 11015 C C . GLY D 1 249 ? 23.013 27.399 70.478 1.00 21.48 246 GLY D C 1
ATOM 11016 O O . GLY D 1 249 ? 23.619 28.372 70.048 1.00 22.07 246 GLY D O 1
ATOM 11017 N N . GLY D 1 250 ? 22.816 26.281 69.781 1.00 23.22 247 GLY D N 1
ATOM 11018 C CA . GLY D 1 250 ? 23.034 26.197 68.355 1.00 26.00 247 GLY D CA 1
ATOM 11019 C C . GLY D 1 250 ? 24.473 25.869 67.966 1.00 30.19 247 GLY D C 1
ATOM 11020 O O . GLY D 1 250 ? 25.411 26.144 68.707 1.00 32.20 247 GLY D O 1
ATOM 11021 N N . ASP D 1 251 ? 24.578 25.290 66.765 1.00 34.68 248 ASP D N 1
ATOM 11022 C CA . ASP D 1 251 ? 25.800 24.769 66.171 1.00 42.12 248 ASP D CA 1
ATOM 11023 C C . ASP D 1 251 ? 26.442 25.816 65.267 1.00 40.64 248 ASP D C 1
ATOM 11024 O O . ASP D 1 251 ? 27.633 26.036 65.364 1.00 42.37 248 ASP D O 1
ATOM 11029 N N . ALA D 1 252 ? 25.668 26.450 64.384 1.00 39.61 249 ALA D N 1
ATOM 11030 C CA . ALA D 1 252 ? 26.273 27.172 63.269 1.00 35.33 249 ALA D CA 1
ATOM 11031 C C . ALA D 1 252 ? 25.336 28.249 62.747 1.00 34.11 249 ALA D C 1
ATOM 11032 O O . ALA D 1 252 ? 24.110 28.142 62.852 1.00 33.75 249 ALA D O 1
ATOM 11034 N N . SER D 1 253 ? 25.946 29.273 62.147 1.00 29.93 250 SER D N 1
ATOM 11035 C CA . SER D 1 253 ? 25.198 30.389 61.624 1.00 29.40 250 SER D CA 1
ATOM 11036 C C . SER D 1 253 ? 24.205 29.933 60.552 1.00 27.05 250 SER D C 1
ATOM 11037 O O . SER D 1 253 ? 23.201 30.611 60.400 1.00 28.36 250 SER D O 1
ATOM 11040 N N . ASN D 1 254 ? 24.504 28.847 59.810 1.00 26.01 251 ASN D N 1
ATOM 11041 C CA . ASN D 1 254 ? 23.719 28.460 58.638 1.00 25.27 251 ASN D CA 1
ATOM 11042 C C . ASN D 1 254 ? 22.824 27.259 58.932 1.00 22.06 251 ASN D C 1
ATOM 11043 O O . ASN D 1 254 ? 22.361 26.569 58.040 1.00 22.64 251 ASN D O 1
ATOM 11048 N N . ARG D 1 255 ? 22.585 26.986 60.199 1.00 21.94 252 ARG D N 1
ATOM 11049 C CA . ARG D 1 255 ? 21.590 26.010 60.594 1.00 22.62 252 ARG D CA 1
ATOM 11050 C C . ARG D 1 255 ? 20.605 26.709 61.521 1.00 21.61 252 ARG D C 1
ATOM 11051 O O . ARG D 1 255 ? 20.988 27.555 62.360 1.00 20.54 252 ARG D O 1
ATOM 11059 N N . ILE D 1 256 ? 19.347 26.294 61.408 1.00 19.66 253 ILE D N 1
ATOM 11060 C CA . ILE D 1 256 ? 18.328 26.742 62.347 1.00 19.44 253 ILE D CA 1
ATOM 11061 C C . ILE D 1 256 ? 18.749 26.250 63.723 1.00 20.33 253 ILE D C 1
ATOM 11062 O O . ILE D 1 256 ? 19.129 25.099 63.898 1.00 20.10 253 ILE D O 1
ATOM 11067 N N . CYS D 1 257 ? 18.709 27.130 64.713 1.00 21.00 254 CYS D N 1
ATOM 11068 C CA . CYS D 1 257 ? 19.193 26.764 66.029 1.00 19.70 254 CYS D CA 1
ATOM 11069 C C . CYS D 1 257 ? 18.302 25.700 66.663 1.00 20.91 254 CYS D C 1
ATOM 11070 O O . CYS D 1 257 ? 17.131 25.972 66.956 1.00 22.80 254 CYS D O 1
ATOM 11073 N N . ALA D 1 258 ? 18.889 24.535 66.980 1.00 20.29 255 ALA D N 1
ATOM 11074 C CA . ALA D 1 258 ? 18.143 23.348 67.373 1.00 22.09 255 ALA D CA 1
ATOM 11075 C C . ALA D 1 258 ? 17.878 23.349 68.866 1.00 21.13 255 ALA D C 1
ATOM 11076 O O . ALA D 1 258 ? 17.018 22.599 69.327 1.00 20.15 255 ALA D O 1
ATOM 11078 N N . TRP D 1 259 ? 18.616 24.173 69.620 1.00 21.20 256 TRP D N 1
ATOM 11079 C CA . TRP D 1 259 ? 18.414 24.153 71.052 1.00 22.98 256 TRP D CA 1
ATOM 11080 C C . TRP D 1 259 ? 18.963 25.416 71.687 1.00 20.71 256 TRP D C 1
ATOM 11081 O O . TRP D 1 259 ? 19.819 26.066 71.121 1.00 21.80 256 TRP D O 1
ATOM 11092 N N . CYS D 1 260 ? 18.417 25.762 72.850 1.00 20.67 257 CYS D N 1
ATOM 11093 C CA . CYS D 1 260 ? 18.908 26.909 73.588 1.00 22.12 257 CYS D CA 1
ATOM 11094 C C . CYS D 1 260 ? 18.656 26.693 75.080 1.00 21.35 257 CYS D C 1
ATOM 11095 O O . CYS D 1 260 ? 17.579 26.195 75.481 1.00 23.27 257 CYS D O 1
ATOM 11098 N N . GLU D 1 261 ? 19.665 27.090 75.885 1.00 22.64 258 GLU D N 1
ATOM 11099 C CA . GLU D 1 261 ? 19.546 27.035 77.338 1.00 22.88 258 GLU D CA 1
ATOM 11100 C C . GLU D 1 261 ? 19.945 28.378 77.937 1.00 21.82 258 GLU D C 1
ATOM 11101 O O . GLU D 1 261 ? 20.850 29.047 77.463 1.00 20.35 258 GLU D O 1
ATOM 11107 N N . LEU D 1 262 ? 19.191 28.764 78.965 1.00 21.35 259 LEU D N 1
ATOM 11108 C CA . LEU D 1 262 ? 19.374 30.026 79.672 1.00 21.91 259 LEU D CA 1
ATOM 11109 C C . LEU D 1 262 ? 19.495 29.693 81.152 1.00 21.52 259 LEU D C 1
ATOM 11110 O O . LEU D 1 262 ? 18.560 29.108 81.707 1.00 23.16 259 LEU D O 1
ATOM 11115 N N . HIS D 1 263 ? 20.595 30.087 81.775 1.00 21.02 260 HIS D N 1
ATOM 11116 C CA . HIS D 1 263 ? 20.700 29.892 83.227 1.00 22.97 260 HIS D CA 1
ATOM 11117 C C . HIS D 1 263 ? 20.393 31.214 83.948 1.00 22.07 260 HIS D C 1
ATOM 11118 O O . HIS D 1 263 ? 20.993 32.232 83.638 1.00 23.38 260 HIS D O 1
ATOM 11125 N N . MET D 1 264 ? 19.425 31.181 84.870 1.00 23.63 261 MET D N 1
ATOM 11126 C CA . MET D 1 264 ? 18.951 32.347 85.599 1.00 24.73 261 MET D CA 1
ATOM 11127 C C . MET D 1 264 ? 18.799 32.003 87.079 1.00 26.38 261 MET D C 1
ATOM 11128 O O . MET D 1 264 ? 18.766 30.821 87.455 1.00 22.62 261 MET D O 1
ATOM 11133 N N . ASP D 1 265 ? 18.635 33.051 87.907 1.00 25.02 262 ASP D N 1
ATOM 11134 C CA . ASP D 1 265 ? 18.298 32.852 89.309 1.00 25.77 262 ASP D CA 1
ATOM 11135 C C . ASP D 1 265 ? 17.306 33.916 89.788 1.00 24.28 262 ASP D C 1
ATOM 11136 O O . ASP D 1 265 ? 17.011 34.905 89.103 1.00 23.07 262 ASP D O 1
ATOM 11141 N N . ILE D 1 266 ? 16.698 33.612 90.932 1.00 23.40 263 ILE D N 1
ATOM 11142 C CA . ILE D 1 266 ? 15.754 34.467 91.621 1.00 23.62 263 ILE D CA 1
ATOM 11143 C C . ILE D 1 266 ? 16.089 34.355 93.106 1.00 23.33 263 ILE D C 1
ATOM 11144 O O . ILE D 1 266 ? 16.326 33.245 93.614 1.00 22.34 263 ILE D O 1
ATOM 11149 N N . ARG D 1 267 ? 16.099 35.491 93.804 1.00 23.26 264 ARG D N 1
ATOM 11150 C CA . ARG D 1 267 ? 16.334 35.448 95.243 1.00 22.06 264 ARG D CA 1
ATOM 11151 C C . ARG D 1 267 ? 15.120 36.059 95.932 1.00 23.48 264 ARG D C 1
ATOM 11152 O O . ARG D 1 267 ? 15.015 37.278 96.033 1.00 25.01 264 ARG D O 1
ATOM 11160 N N . PRO D 1 268 ? 14.106 35.256 96.314 1.00 23.60 265 PRO D N 1
ATOM 11161 C CA . PRO D 1 268 ? 12.879 35.808 96.867 1.00 23.35 265 PRO D CA 1
ATOM 11162 C C . PRO D 1 268 ? 13.085 36.365 98.281 1.00 25.45 265 PRO D C 1
ATOM 11163 O O . PRO D 1 268 ? 13.993 35.939 98.992 1.00 23.43 265 PRO D O 1
ATOM 11167 N N . LEU D 1 269 ? 12.242 37.333 98.644 1.00 26.07 266 LEU D N 1
ATOM 11168 C CA . LEU D 1 269 ? 12.193 37.843 100.007 1.00 25.47 266 LEU D CA 1
ATOM 11169 C C . LEU D 1 269 ? 11.653 36.762 100.940 1.00 25.31 266 LEU D C 1
ATOM 11170 O O . LEU D 1 269 ? 10.828 35.934 100.550 1.00 22.16 266 LEU D O 1
ATOM 11175 N N . PRO D 1 270 ? 12.010 36.804 102.250 1.00 27.17 267 PRO D N 1
ATOM 11176 C CA . PRO D 1 270 ? 11.372 35.931 103.227 1.00 27.14 267 PRO D CA 1
ATOM 11177 C C . PRO D 1 270 ? 9.875 36.157 103.138 1.00 27.75 267 PRO D C 1
ATOM 11178 O O . PRO D 1 270 ? 9.428 37.288 103.067 1.00 29.96 267 PRO D O 1
ATOM 11182 N N . GLY D 1 271 ? 9.089 35.105 103.228 1.00 33.43 268 GLY D N 1
ATOM 11183 C CA . GLY D 1 271 ? 7.657 35.313 103.282 1.00 36.43 268 GLY D CA 1
ATOM 11184 C C . GLY D 1 271 ? 7.013 34.877 101.977 1.00 35.52 268 GLY D C 1
ATOM 11185 O O . GLY D 1 271 ? 5.840 34.557 101.972 1.00 38.54 268 GLY D O 1
ATOM 11186 N N . MET D 1 272 ? 7.791 34.820 100.897 1.00 34.62 269 MET D N 1
ATOM 11187 C CA . MET D 1 272 ? 7.243 34.302 99.649 1.00 36.89 269 MET D CA 1
ATOM 11188 C C . MET D 1 272 ? 7.608 32.824 99.546 1.00 35.15 269 MET D C 1
ATOM 11189 O O . MET D 1 272 ? 8.800 32.472 99.543 1.00 31.60 269 MET D O 1
ATOM 11194 N N . THR D 1 273 ? 6.566 31.974 99.475 1.00 35.18 270 THR D N 1
ATOM 11195 C CA . THR D 1 273 ? 6.767 30.534 99.503 1.00 35.94 270 THR D CA 1
ATOM 11196 C C . THR D 1 273 ? 7.312 30.108 98.148 1.00 32.02 270 THR D C 1
ATOM 11197 O O . THR D 1 273 ? 7.092 30.792 97.149 1.00 35.42 270 THR D O 1
ATOM 11201 N N . LEU D 1 274 ? 8.054 29.003 98.113 1.00 34.09 271 LEU D N 1
ATOM 11202 C CA . LEU D 1 274 ? 8.496 28.439 96.839 1.00 36.55 271 LEU D CA 1
ATOM 11203 C C . LEU D 1 274 ? 7.321 28.065 95.932 1.00 35.88 271 LEU D C 1
ATOM 11204 O O . LEU D 1 274 ? 7.437 28.192 94.711 1.00 33.07 271 LEU D O 1
ATOM 11209 N N . ASN D 1 275 ? 6.184 27.620 96.500 1.00 38.28 272 ASN D N 1
ATOM 11210 C CA . ASN D 1 275 ? 5.030 27.303 95.661 1.00 42.62 272 ASN D CA 1
ATOM 11211 C C . ASN D 1 275 ? 4.535 28.557 94.938 1.00 43.25 272 ASN D C 1
ATOM 11212 O O . ASN D 1 275 ? 4.140 28.483 93.779 1.00 39.42 272 ASN D O 1
ATOM 11217 N N . GLU D 1 276 ? 4.542 29.699 95.643 1.00 40.29 273 GLU D N 1
ATOM 11218 C CA . GLU D 1 276 ? 4.107 30.971 95.083 1.00 37.37 273 GLU D CA 1
ATOM 11219 C C . GLU D 1 276 ? 5.020 31.416 93.938 1.00 36.31 273 GLU D C 1
ATOM 11220 O O . GLU D 1 276 ? 4.553 31.851 92.870 1.00 34.82 273 GLU D O 1
ATOM 11226 N N . LEU D 1 277 ? 6.334 31.342 94.184 1.00 32.59 274 LEU D N 1
ATOM 11227 C CA . LEU D 1 277 ? 7.328 31.783 93.220 1.00 30.72 274 LEU D CA 1
ATOM 11228 C C . LEU D 1 277 ? 7.320 30.906 91.963 1.00 36.32 274 LEU D C 1
ATOM 11229 O O . LEU D 1 277 ? 7.412 31.418 90.826 1.00 32.36 274 LEU D O 1
ATOM 11234 N N . ASN D 1 278 ? 7.222 29.582 92.184 1.00 36.13 275 ASN D N 1
ATOM 11235 C CA . ASN D 1 278 ? 7.150 28.633 91.089 1.00 39.90 275 ASN D CA 1
ATOM 11236 C C . ASN D 1 278 ? 5.956 28.980 90.200 1.00 37.30 275 ASN D C 1
ATOM 11237 O O . ASN D 1 278 ? 6.096 29.013 88.977 1.00 37.10 275 ASN D O 1
ATOM 11242 N N . GLY D 1 279 ? 4.802 29.230 90.837 1.00 37.64 276 GLY D N 1
ATOM 11243 C CA . GLY D 1 279 ? 3.585 29.663 90.157 1.00 41.12 276 GLY D CA 1
ATOM 11244 C C . GLY D 1 279 ? 3.772 30.896 89.257 1.00 41.02 276 GLY D C 1
ATOM 11245 O O . GLY D 1 279 ? 3.190 30.964 88.166 1.00 37.89 276 GLY D O 1
ATOM 11246 N N . LEU D 1 280 ? 4.553 31.875 89.748 1.00 39.49 277 LEU D N 1
ATOM 11247 C CA . LEU D 1 280 ? 4.779 33.132 89.057 1.00 36.63 277 LEU D CA 1
ATOM 11248 C C . LEU D 1 280 ? 5.651 32.879 87.837 1.00 32.48 277 LEU D C 1
ATOM 11249 O O . LEU D 1 280 ? 5.421 33.501 86.804 1.00 30.90 277 LEU D O 1
ATOM 11254 N N . LEU D 1 281 ? 6.687 32.045 87.992 1.00 31.82 278 LEU D N 1
ATOM 11255 C CA . LEU D 1 281 ? 7.592 31.764 86.888 1.00 32.93 278 LEU D CA 1
ATOM 11256 C C . LEU D 1 281 ? 6.881 30.896 85.840 1.00 36.00 278 LEU D C 1
ATOM 11257 O O . LEU D 1 281 ? 7.022 31.131 84.637 1.00 35.29 278 LEU D O 1
ATOM 11262 N N . ASN D 1 282 ? 6.060 29.944 86.290 1.00 34.73 279 ASN D N 1
ATOM 11263 C CA . ASN D 1 282 ? 5.281 29.125 85.367 1.00 37.09 279 ASN D CA 1
ATOM 11264 C C . ASN D 1 282 ? 4.252 30.002 84.652 1.00 36.01 279 ASN D C 1
ATOM 11265 O O . ASN D 1 282 ? 4.080 29.862 83.454 1.00 33.58 279 ASN D O 1
ATOM 11270 N N . ASP D 1 283 ? 3.618 30.942 85.371 1.00 31.10 280 ASP D N 1
ATOM 11271 C CA . ASP D 1 283 ? 2.673 31.861 84.761 1.00 33.41 280 ASP D CA 1
ATOM 11272 C C . ASP D 1 283 ? 3.374 32.717 83.711 1.00 29.88 280 ASP D C 1
ATOM 11273 O O . ASP D 1 283 ? 2.785 33.046 82.684 1.00 31.90 280 ASP D O 1
ATOM 11278 N N . ALA D 1 284 ? 4.607 33.142 84.014 1.00 26.42 281 ALA D N 1
ATOM 11279 C CA . ALA D 1 284 ? 5.352 34.006 83.129 1.00 28.85 281 ALA D CA 1
ATOM 11280 C C . ALA D 1 284 ? 5.590 33.305 81.787 1.00 29.15 281 ALA D C 1
ATOM 11281 O O . ALA D 1 284 ? 5.443 33.922 80.729 1.00 28.80 281 ALA D O 1
ATOM 11283 N N . LEU D 1 285 ? 5.997 32.034 81.868 1.00 30.53 282 LEU D N 1
ATOM 11284 C CA . LEU D 1 285 ? 6.437 31.273 80.695 1.00 30.39 282 LEU D CA 1
ATOM 11285 C C . LEU D 1 285 ? 5.265 30.594 79.982 1.00 32.06 282 LEU D C 1
ATOM 11286 O O . LEU D 1 285 ? 5.454 30.097 78.861 1.00 29.88 282 LEU D O 1
ATOM 11291 N N . ALA D 1 286 ? 4.068 30.633 80.594 1.00 29.58 283 ALA D N 1
ATOM 11292 C CA . ALA D 1 286 ? 2.893 29.928 80.084 1.00 33.49 283 ALA D CA 1
ATOM 11293 C C . ALA D 1 286 ? 2.628 30.273 78.622 1.00 29.71 283 ALA D C 1
ATOM 11294 O O . ALA D 1 286 ? 2.217 29.411 77.850 1.00 33.90 283 ALA D O 1
ATOM 11296 N N . PRO D 1 287 ? 2.721 31.539 78.183 1.00 33.08 284 PRO D N 1
ATOM 11297 C CA . PRO D 1 287 ? 2.412 31.841 76.791 1.00 34.68 284 PRO D CA 1
ATOM 11298 C C . PRO D 1 287 ? 3.319 31.085 75.811 1.00 31.54 284 PRO D C 1
ATOM 11299 O O . PRO D 1 287 ? 2.875 30.729 74.729 1.00 30.39 284 PRO D O 1
ATOM 11303 N N . VAL D 1 288 ? 4.578 30.855 76.185 1.00 29.03 285 VAL D N 1
ATOM 11304 C CA . VAL D 1 288 ? 5.525 30.117 75.350 1.00 29.73 285 VAL D CA 1
ATOM 11305 C C . VAL D 1 288 ? 5.204 28.626 75.377 1.00 27.21 285 VAL D C 1
ATOM 11306 O O . VAL D 1 288 ? 5.161 27.956 74.337 1.00 27.25 285 VAL D O 1
ATOM 11310 N N . SER D 1 289 ? 4.996 28.078 76.574 1.00 29.74 286 SER D N 1
ATOM 11311 C CA A SER D 1 289 ? 4.763 26.647 76.691 0.60 30.31 286 SER D CA 1
ATOM 11312 C CA B SER D 1 289 ? 4.773 26.645 76.680 0.40 28.65 286 SER D CA 1
ATOM 11313 C C . SER D 1 289 ? 3.451 26.253 76.025 1.00 28.76 286 SER D C 1
ATOM 11314 O O . SER D 1 289 ? 3.361 25.181 75.438 1.00 29.09 286 SER D O 1
ATOM 11319 N N . GLU D 1 290 ? 2.436 27.124 76.108 1.00 26.26 287 GLU D N 1
ATOM 11320 C CA . GLU D 1 290 ? 1.158 26.835 75.491 1.00 27.41 287 GLU D CA 1
ATOM 11321 C C . GLU D 1 290 ? 1.271 26.906 73.979 1.00 27.08 287 GLU D C 1
ATOM 11322 O O . GLU D 1 290 ? 0.622 26.121 73.286 1.00 29.06 287 GLU D O 1
ATOM 11328 N N . ARG D 1 291 ? 2.076 27.839 73.461 1.00 25.39 288 ARG D N 1
ATOM 11329 C CA A ARG D 1 291 ? 2.225 27.987 72.015 0.60 25.89 288 ARG D CA 1
ATOM 11330 C CA B ARG D 1 291 ? 2.228 27.988 72.018 0.40 25.15 288 ARG D CA 1
ATOM 11331 C C . ARG D 1 291 ? 3.042 26.836 71.419 1.00 24.63 288 ARG D C 1
ATOM 11332 O O . ARG D 1 291 ? 2.769 26.424 70.292 1.00 22.69 288 ARG D O 1
ATOM 11347 N N . TRP D 1 292 ? 4.061 26.356 72.160 1.00 23.46 289 TRP D N 1
ATOM 11348 C CA . TRP D 1 292 ? 4.989 25.308 71.724 1.00 25.38 289 TRP D CA 1
ATOM 11349 C C . TRP D 1 292 ? 5.006 24.121 72.693 1.00 23.66 289 TRP D C 1
ATOM 11350 O O . TRP D 1 292 ? 5.970 23.886 73.407 1.00 20.79 289 TRP D O 1
ATOM 11361 N N . PRO D 1 293 ? 3.916 23.343 72.783 1.00 25.90 290 PRO D N 1
ATOM 11362 C CA . PRO D 1 293 ? 3.808 22.325 73.820 1.00 25.27 290 PRO D CA 1
ATOM 11363 C C . PRO D 1 293 ? 5.004 21.377 73.826 1.00 24.32 290 PRO D C 1
ATOM 11364 O O . PRO D 1 293 ? 5.378 20.842 72.768 1.00 22.39 290 PRO D O 1
ATOM 11368 N N . GLY D 1 294 ? 5.572 21.215 75.020 1.00 23.50 291 GLY D N 1
ATOM 11369 C CA . GLY D 1 294 ? 6.644 20.254 75.260 1.00 23.39 291 GLY D CA 1
ATOM 11370 C C . GLY D 1 294 ? 8.045 20.796 74.972 1.00 22.25 291 GLY D C 1
ATOM 11371 O O . GLY D 1 294 ? 9.016 20.165 75.355 1.00 21.76 291 GLY D O 1
ATOM 11372 N N . ARG D 1 295 ? 8.186 21.936 74.272 1.00 21.94 292 ARG D N 1
ATOM 11373 C CA . ARG D 1 295 ? 9.524 22.342 73.850 1.00 20.30 292 ARG D CA 1
ATOM 11374 C C . ARG D 1 295 ? 10.312 23.063 74.947 1.00 20.49 292 ARG D C 1
ATOM 11375 O O . ARG D 1 295 ? 11.533 23.167 74.834 1.00 18.48 292 ARG D O 1
ATOM 11383 N N . LEU D 1 296 ? 9.627 23.631 75.954 1.00 20.83 293 LEU D N 1
ATOM 11384 C CA . LEU D 1 296 ? 10.298 24.413 76.986 1.00 22.61 293 LEU D CA 1
ATOM 11385 C C . LEU D 1 296 ? 10.233 23.662 78.303 1.00 23.61 293 LEU D C 1
ATOM 11386 O O . LEU D 1 296 ? 9.155 23.280 78.733 1.00 24.57 293 LEU D O 1
ATOM 11391 N N . THR D 1 297 ? 11.392 23.436 78.922 1.00 23.83 294 THR D N 1
ATOM 11392 C CA . THR D 1 297 ? 11.417 22.787 80.223 1.00 24.50 294 THR D CA 1
ATOM 11393 C C . THR D 1 297 ? 12.247 23.643 81.165 1.00 27.58 294 THR D C 1
ATOM 11394 O O . THR D 1 297 ? 13.068 24.423 80.718 1.00 24.52 294 THR D O 1
ATOM 11398 N N . VAL D 1 298 ? 12.014 23.470 82.472 1.00 28.36 295 VAL D N 1
ATOM 11399 C CA . VAL D 1 298 ? 12.717 24.211 83.512 1.00 29.60 295 VAL D CA 1
ATOM 11400 C C . VAL D 1 298 ? 13.442 23.172 84.355 1.00 28.86 295 VAL D C 1
ATOM 11401 O O . VAL D 1 298 ? 12.789 22.314 84.931 1.00 30.34 295 VAL D O 1
ATOM 11405 N N . ASP D 1 299 ? 14.772 23.184 84.320 1.00 29.03 296 ASP D N 1
ATOM 11406 C CA . ASP D 1 299 ? 15.575 22.291 85.137 1.00 30.55 296 ASP D CA 1
ATOM 11407 C C . ASP D 1 299 ? 16.283 23.077 86.236 1.00 29.29 296 ASP D C 1
ATOM 11408 O O . ASP D 1 299 ? 16.907 24.100 85.972 1.00 28.23 296 ASP D O 1
ATOM 11413 N N . GLU D 1 300 ? 16.266 22.530 87.454 1.00 31.78 297 GLU D N 1
ATOM 11414 C CA . GLU D 1 300 ? 16.881 23.228 88.567 1.00 34.63 297 GLU D CA 1
ATOM 11415 C C . GLU D 1 300 ? 18.380 22.927 88.520 1.00 35.16 297 GLU D C 1
ATOM 11416 O O . GLU D 1 300 ? 18.804 21.818 88.188 1.00 41.35 297 GLU D O 1
ATOM 11422 N N . LEU D 1 301 ? 19.192 23.951 88.769 1.00 29.86 298 LEU D N 1
ATOM 11423 C CA . LEU D 1 301 ? 20.635 23.803 88.800 1.00 29.26 298 LEU D CA 1
ATOM 11424 C C . LEU D 1 301 ? 21.075 23.462 90.223 1.00 31.81 298 LEU D C 1
ATOM 11425 O O . LEU D 1 301 ? 22.189 23.012 90.418 1.00 34.51 298 LEU D O 1
ATOM 11430 N N . HIS D 1 302 ? 20.223 23.753 91.209 1.00 29.93 299 HIS D N 1
ATOM 11431 C CA . HIS D 1 302 ? 20.388 23.254 92.558 1.00 30.49 299 HIS D CA 1
ATOM 11432 C C . HIS D 1 302 ? 18.980 23.179 93.134 1.00 31.00 299 HIS D C 1
ATOM 11433 O O . HIS D 1 302 ? 18.066 23.817 92.618 1.00 30.34 299 HIS D O 1
ATOM 11440 N N . PRO D 1 303 ? 18.732 22.395 94.199 1.00 28.41 300 PRO D N 1
ATOM 11441 C CA . PRO D 1 303 ? 17.413 22.372 94.821 1.00 30.07 300 PRO D CA 1
ATOM 11442 C C . PRO D 1 303 ? 17.103 23.772 95.354 1.00 29.62 300 PRO D C 1
ATOM 11443 O O . PRO D 1 303 ? 18.018 24.511 95.720 1.00 28.42 300 PRO D O 1
ATOM 11447 N N . PRO D 1 304 ? 15.834 24.208 95.243 1.00 30.32 301 PRO D N 1
ATOM 11448 C CA . PRO D 1 304 ? 15.439 25.560 95.620 1.00 32.08 301 PRO D CA 1
ATOM 11449 C C . PRO D 1 304 ? 15.433 25.753 97.125 1.00 32.72 301 PRO D C 1
ATOM 11450 O O . PRO D 1 304 ? 15.035 24.838 97.841 1.00 31.86 301 PRO D O 1
ATOM 11454 N N . ILE D 1 305 ? 15.822 26.963 97.555 1.00 31.75 302 ILE D N 1
ATOM 11455 C CA . ILE D 1 305 ? 15.879 27.339 98.973 1.00 31.81 302 ILE D CA 1
ATOM 11456 C C . ILE D 1 305 ? 14.995 28.558 99.212 1.00 30.35 302 ILE D C 1
ATOM 11457 O O . ILE D 1 305 ? 15.160 29.570 98.522 1.00 24.27 302 ILE D O 1
ATOM 11462 N N . PRO D 1 306 ? 14.034 28.520 100.168 1.00 29.26 303 PRO D N 1
ATOM 11463 C CA . PRO D 1 306 ? 13.235 29.703 100.447 1.00 28.78 303 PRO D CA 1
ATOM 11464 C C . PRO D 1 306 ? 14.093 30.690 101.235 1.00 28.27 303 PRO D C 1
ATOM 11465 O O . PRO D 1 306 ? 15.185 30.348 101.698 1.00 28.63 303 PRO D O 1
ATOM 11469 N N . GLY D 1 307 ? 13.581 31.921 101.348 1.00 26.70 304 GLY D N 1
ATOM 11470 C CA . GLY D 1 307 ? 14.112 32.898 102.279 1.00 25.46 304 GLY D CA 1
ATOM 11471 C C . GLY D 1 307 ? 13.735 32.494 103.701 1.00 24.94 304 GLY D C 1
ATOM 11472 O O . GLY D 1 307 ? 12.966 31.556 103.908 1.00 27.01 304 GLY D O 1
ATOM 11473 N N . TYR D 1 308 ? 14.250 33.217 104.681 1.00 24.07 305 TYR D N 1
ATOM 11474 C CA . TYR D 1 308 ? 13.906 32.898 106.053 1.00 26.22 305 TYR D CA 1
ATOM 11475 C C . TYR D 1 308 ? 14.046 34.143 106.912 1.00 24.45 305 TYR D C 1
ATOM 11476 O O . TYR D 1 308 ? 14.793 35.076 106.596 1.00 24.74 305 TYR D O 1
ATOM 11485 N N . GLU D 1 309 ? 13.340 34.127 108.042 1.00 27.49 306 GLU D N 1
ATOM 11486 C CA . GLU D 1 309 ? 13.657 35.131 109.024 1.00 27.85 306 GLU D CA 1
ATOM 11487 C C . GLU D 1 309 ? 13.376 34.559 110.396 1.00 28.82 306 GLU D C 1
ATOM 11488 O O . GLU D 1 309 ? 12.424 33.801 110.607 1.00 26.94 306 GLU D O 1
ATOM 11494 N N . CYS D 1 310 ? 14.257 34.950 111.313 1.00 27.89 307 CYS D N 1
ATOM 11495 C CA . CYS D 1 310 ? 14.043 34.688 112.719 1.00 26.95 307 CYS D CA 1
ATOM 11496 C C . CYS D 1 310 ? 13.216 35.821 113.320 1.00 27.58 307 CYS D C 1
ATOM 11497 O O . CYS D 1 310 ? 13.480 37.000 113.038 1.00 26.69 307 CYS D O 1
ATOM 11500 N N . PRO D 1 311 ? 12.230 35.530 114.197 1.00 31.00 308 PRO D N 1
ATOM 11501 C CA . PRO D 1 311 ? 11.517 36.598 114.892 1.00 31.04 308 PRO D CA 1
ATOM 11502 C C . PRO D 1 311 ? 12.512 37.562 115.534 1.00 29.39 308 PRO D C 1
ATOM 11503 O O . PRO D 1 311 ? 13.403 37.133 116.256 1.00 27.12 308 PRO D O 1
ATOM 11507 N N . PRO D 1 312 ? 12.414 38.885 115.275 1.00 27.95 309 PRO D N 1
ATOM 11508 C CA . PRO D 1 312 ? 13.455 39.812 115.697 1.00 27.23 309 PRO D CA 1
ATOM 11509 C C . PRO D 1 312 ? 13.495 40.036 117.209 1.00 26.81 309 PRO D C 1
ATOM 11510 O O . PRO D 1 312 ? 14.471 40.585 117.704 1.00 22.61 309 PRO D O 1
ATOM 11514 N N . ASN D 1 313 ? 12.451 39.558 117.910 1.00 25.44 310 ASN D N 1
ATOM 11515 C CA A ASN D 1 313 ? 12.377 39.809 119.343 0.60 27.63 310 ASN D CA 1
ATOM 11516 C CA B ASN D 1 313 ? 12.212 39.768 119.325 0.40 26.93 310 ASN D CA 1
ATOM 11517 C C . ASN D 1 313 ? 12.566 38.523 120.146 1.00 28.03 310 ASN D C 1
ATOM 11518 O O . ASN D 1 313 ? 12.411 38.532 121.372 1.00 29.25 310 ASN D O 1
ATOM 11527 N N . HIS D 1 314 ? 13.034 37.458 119.489 1.00 24.38 311 HIS D N 1
ATOM 11528 C CA . HIS D 1 314 ? 13.295 36.180 120.142 1.00 25.88 311 HIS D CA 1
ATOM 11529 C C . HIS D 1 314 ? 14.394 36.283 121.191 1.00 26.27 311 HIS D C 1
ATOM 11530 O O . HIS D 1 314 ? 15.338 37.054 121.047 1.00 25.94 311 HIS D O 1
ATOM 11537 N N . GLN D 1 315 ? 14.261 35.477 122.262 1.00 26.61 312 GLN D N 1
ATOM 11538 C CA . GLN D 1 315 ? 15.254 35.434 123.312 1.00 27.01 312 GLN D CA 1
ATOM 11539 C C . GLN D 1 315 ? 16.673 35.325 122.773 1.00 24.81 312 GLN D C 1
ATOM 11540 O O . GLN D 1 315 ? 17.563 35.881 123.395 1.00 26.34 312 GLN D O 1
ATOM 11546 N N . LEU D 1 316 ? 16.921 34.534 121.720 1.00 25.12 313 LEU D N 1
ATOM 11547 C CA . LEU D 1 316 ? 18.295 34.356 121.253 1.00 23.59 313 LEU D CA 1
ATOM 11548 C C . LEU D 1 316 ? 18.841 35.713 120.803 1.00 22.17 313 LEU D C 1
ATOM 11549 O O . LEU D 1 316 ? 20.002 36.018 121.046 1.00 20.91 313 LEU D O 1
ATOM 11554 N N . VAL D 1 317 ? 18.006 36.521 120.131 1.00 24.41 314 VAL D N 1
ATOM 11555 C CA . VAL D 1 317 ? 18.413 37.858 119.677 1.00 25.33 314 VAL D CA 1
ATOM 11556 C C . VAL D 1 317 ? 18.739 38.713 120.901 1.00 25.70 314 VAL D C 1
ATOM 11557 O O . VAL D 1 317 ? 19.767 39.388 120.970 1.00 25.70 314 VAL D O 1
ATOM 11561 N N . GLU D 1 318 ? 17.829 38.702 121.875 1.00 27.51 315 GLU D N 1
ATOM 11562 C CA . GLU D 1 318 ? 18.066 39.442 123.121 1.00 30.38 315 GLU D CA 1
ATOM 11563 C C . GLU D 1 318 ? 19.427 39.078 123.740 1.00 28.04 315 GLU D C 1
ATOM 11564 O O . GLU D 1 318 ? 20.218 39.941 124.122 1.00 26.11 315 GLU D O 1
ATOM 11570 N N . VAL D 1 319 ? 19.755 37.789 123.810 1.00 27.99 316 VAL D N 1
ATOM 11571 C CA . VAL D 1 319 ? 21.017 37.376 124.415 1.00 27.42 316 VAL D CA 1
ATOM 11572 C C . VAL D 1 319 ? 22.197 37.835 123.572 1.00 25.28 316 VAL D C 1
ATOM 11573 O O . VAL D 1 319 ? 23.122 38.395 124.126 1.00 24.24 316 VAL D O 1
ATOM 11577 N N . VAL D 1 320 ? 22.222 37.555 122.257 1.00 24.46 317 VAL D N 1
ATOM 11578 C CA . VAL D 1 320 ? 23.381 37.968 121.474 1.00 24.94 317 VAL D CA 1
ATOM 11579 C C . VAL D 1 320 ? 23.464 39.495 121.390 1.00 25.53 317 VAL D C 1
ATOM 11580 O O . VAL D 1 320 ? 24.565 40.026 121.243 1.00 23.40 317 VAL D O 1
ATOM 11584 N N . GLU D 1 321 ? 22.332 40.212 121.479 1.00 28.42 318 GLU D N 1
ATOM 11585 C CA . GLU D 1 321 ? 22.364 41.672 121.580 1.00 31.38 318 GLU D CA 1
ATOM 11586 C C . GLU D 1 321 ? 23.245 42.096 122.757 1.00 33.95 318 GLU D C 1
ATOM 11587 O O . GLU D 1 321 ? 24.073 43.000 122.638 1.00 32.35 318 GLU D O 1
ATOM 11593 N N . LYS D 1 322 ? 23.016 41.466 123.912 1.00 32.14 319 LYS D N 1
ATOM 11594 C CA . LYS D 1 322 ? 23.714 41.847 125.131 1.00 33.64 319 LYS D CA 1
ATOM 11595 C C . LYS D 1 322 ? 25.177 41.405 125.083 1.00 30.83 319 LYS D C 1
ATOM 11596 O O . LYS D 1 322 ? 26.038 42.144 125.494 1.00 31.31 319 LYS D O 1
ATOM 11602 N N . LEU D 1 323 ? 25.464 40.216 124.551 1.00 31.17 320 LEU D N 1
ATOM 11603 C CA . LEU D 1 323 ? 26.810 39.673 124.572 1.00 31.71 320 LEU D CA 1
ATOM 11604 C C . LEU D 1 323 ? 27.685 40.367 123.534 1.00 31.46 320 LEU D C 1
ATOM 11605 O O . LEU D 1 323 ? 28.892 40.415 123.716 1.00 32.38 320 LEU D O 1
ATOM 11610 N N . LEU D 1 324 ? 27.109 40.837 122.419 1.00 30.75 321 LEU D N 1
ATOM 11611 C CA . LEU D 1 324 ? 27.936 41.374 121.336 1.00 32.30 321 LEU D CA 1
ATOM 11612 C C . LEU D 1 324 ? 27.751 42.870 121.106 1.00 35.30 321 LEU D C 1
ATOM 11613 O O . LEU D 1 324 ? 28.664 43.509 120.617 1.00 35.14 321 LEU D O 1
ATOM 11618 N N . GLY D 1 325 ? 26.550 43.395 121.355 1.00 39.63 322 GLY D N 1
ATOM 11619 C CA . GLY D 1 325 ? 26.300 44.820 121.232 1.00 36.64 322 GLY D CA 1
ATOM 11620 C C . GLY D 1 325 ? 26.316 45.260 119.772 1.00 38.05 322 GLY D C 1
ATOM 11621 O O . GLY D 1 325 ? 26.586 46.426 119.488 1.00 35.90 322 GLY D O 1
ATOM 11622 N N . ALA D 1 326 ? 25.983 44.337 118.856 1.00 32.60 323 ALA D N 1
ATOM 11623 C CA . ALA D 1 326 ? 25.876 44.695 117.456 1.00 32.26 323 ALA D CA 1
ATOM 11624 C C . ALA D 1 326 ? 24.418 44.867 116.999 1.00 32.76 323 ALA D C 1
ATOM 11625 O O . ALA D 1 326 ? 23.477 44.386 117.603 1.00 34.17 323 ALA D O 1
ATOM 11627 N N . LYS D 1 327 ? 24.249 45.551 115.868 1.00 33.21 324 LYS D N 1
ATOM 11628 C CA . LYS D 1 327 ? 22.980 45.613 115.166 1.00 33.51 324 LYS D CA 1
ATOM 11629 C C . LYS D 1 327 ? 22.724 44.268 114.462 1.00 32.68 324 LYS D C 1
ATOM 11630 O O . LYS D 1 327 ? 23.532 43.823 113.632 1.00 29.97 324 LYS D O 1
ATOM 11636 N N . THR D 1 328 ? 21.584 43.622 114.776 1.00 27.13 325 THR D N 1
ATOM 11637 C CA . THR D 1 328 ? 21.142 42.461 114.008 1.00 23.96 325 THR D CA 1
ATOM 11638 C C . THR D 1 328 ? 20.836 42.904 112.578 1.00 24.55 325 THR D C 1
ATOM 11639 O O . THR D 1 328 ? 20.161 43.902 112.377 1.00 27.80 325 THR D O 1
ATOM 11643 N N . GLU D 1 329 ? 21.276 42.115 111.595 1.00 23.55 326 GLU D N 1
ATOM 11644 C CA . GLU D 1 329 ? 21.227 42.470 110.181 1.00 25.14 326 GLU D CA 1
ATOM 11645 C C . GLU D 1 329 ? 20.472 41.412 109.374 1.00 22.94 326 GLU D C 1
ATOM 11646 O O . GLU D 1 329 ? 20.145 40.311 109.859 1.00 20.79 326 GLU D O 1
ATOM 11652 N N . VAL D 1 330 ? 20.232 41.751 108.101 1.00 22.01 327 VAL D N 1
ATOM 11653 C CA . VAL D 1 330 ? 19.691 40.827 107.127 1.00 23.72 327 VAL D CA 1
ATOM 11654 C C . VAL D 1 330 ? 20.623 40.860 105.916 1.00 24.63 327 VAL D C 1
ATOM 11655 O O . VAL D 1 330 ? 21.267 41.869 105.710 1.00 26.10 327 VAL D O 1
ATOM 11659 N N . VAL D 1 331 ? 20.732 39.757 105.156 1.00 25.96 328 VAL D N 1
ATOM 11660 C CA . VAL D 1 331 ? 21.665 39.692 104.024 1.00 25.11 328 VAL D CA 1
ATOM 11661 C C . VAL D 1 331 ? 20.974 39.102 102.796 1.00 25.51 328 VAL D C 1
ATOM 11662 O O . VAL D 1 331 ? 19.941 38.470 102.922 1.00 23.68 328 VAL D O 1
ATOM 11666 N N . ASN D 1 332 ? 21.539 39.342 101.593 1.00 26.12 329 ASN D N 1
ATOM 11667 C CA . ASN D 1 332 ? 20.878 39.039 100.327 1.00 28.42 329 ASN D CA 1
ATOM 11668 C C . ASN D 1 332 ? 21.178 37.611 99.857 1.00 30.12 329 ASN D C 1
ATOM 11669 O O . ASN D 1 332 ? 20.396 37.093 99.036 1.00 29.45 329 ASN D O 1
ATOM 11674 N N . TYR D 1 333 ? 22.284 37.008 100.363 1.00 29.41 330 TYR D N 1
ATOM 11675 C CA . TYR D 1 333 ? 22.702 35.649 100.018 1.00 28.74 330 TYR D CA 1
ATOM 11676 C C . TYR D 1 333 ? 22.003 34.604 100.896 1.00 31.97 330 TYR D C 1
ATOM 11677 O O . TYR D 1 333 ? 21.154 34.943 101.729 1.00 31.82 330 TYR D O 1
ATOM 11686 N N . CYS D 1 334 ? 22.393 33.325 100.725 1.00 28.94 331 CYS D N 1
ATOM 11687 C CA . CYS D 1 334 ? 21.628 32.199 101.244 1.00 29.40 331 CYS D CA 1
ATOM 11688 C C . CYS D 1 334 ? 22.526 31.323 102.151 1.00 29.02 331 CYS D C 1
ATOM 11689 O O . CYS D 1 334 ? 23.754 31.305 102.014 1.00 26.64 331 CYS D O 1
ATOM 11692 N N . THR D 1 335 ? 21.890 30.678 103.157 1.00 27.67 332 THR D N 1
ATOM 11693 C CA . THR D 1 335 ? 22.539 29.755 104.088 1.00 23.98 332 THR D CA 1
ATOM 11694 C C . THR D 1 335 ? 21.587 28.598 104.326 1.00 24.26 332 THR D C 1
ATOM 11695 O O . THR D 1 335 ? 20.473 28.598 103.805 1.00 24.25 332 THR D O 1
ATOM 11699 N N . GLU D 1 336 ? 21.994 27.644 105.183 1.00 23.14 333 GLU D N 1
ATOM 11700 C CA . GLU D 1 336 ? 21.100 26.578 105.627 1.00 22.57 333 GLU D CA 1
ATOM 11701 C C . GLU D 1 336 ? 19.999 27.041 106.592 1.00 21.33 333 GLU D C 1
ATOM 11702 O O . GLU D 1 336 ? 19.094 26.256 106.923 1.00 21.38 333 GLU D O 1
ATOM 11708 N N . ALA D 1 337 ? 20.022 28.316 107.014 1.00 19.90 334 ALA D N 1
ATOM 11709 C CA . ALA D 1 337 ? 19.105 28.793 108.036 1.00 21.56 334 ALA D CA 1
ATOM 11710 C C . ALA D 1 337 ? 17.646 28.455 107.731 1.00 22.16 334 ALA D C 1
ATOM 11711 O O . ALA D 1 337 ? 16.904 28.089 108.631 1.00 22.13 334 ALA D O 1
ATOM 11713 N N . PRO D 1 338 ? 17.131 28.534 106.478 1.00 23.04 335 PRO D N 1
ATOM 11714 C CA . PRO D 1 338 ? 15.715 28.236 106.247 1.00 24.60 335 PRO D CA 1
ATOM 11715 C C . PRO D 1 338 ? 15.315 26.839 106.687 1.00 21.81 335 PRO D C 1
ATOM 11716 O O . PRO D 1 338 ? 14.185 26.609 107.093 1.00 25.04 335 PRO D O 1
ATOM 11720 N N . PHE D 1 339 ? 16.232 25.895 106.557 1.00 20.90 336 PHE D N 1
ATOM 11721 C CA . PHE D 1 339 ? 15.919 24.525 106.939 1.00 21.83 336 PHE D CA 1
ATOM 11722 C C . PHE D 1 339 ? 15.938 24.408 108.462 1.00 21.17 336 PHE D C 1
ATOM 11723 O O . PHE D 1 339 ? 15.067 23.759 109.052 1.00 24.05 336 PHE D O 1
ATOM 11731 N N . ILE D 1 340 ? 16.928 25.043 109.094 1.00 21.63 337 ILE D N 1
ATOM 11732 C CA . ILE D 1 340 ? 17.055 24.907 110.545 1.00 21.64 337 ILE D CA 1
ATOM 11733 C C . ILE D 1 340 ? 15.920 25.696 111.211 1.00 22.91 337 ILE D C 1
ATOM 11734 O O . ILE D 1 340 ? 15.386 25.254 112.235 1.00 22.97 337 ILE D O 1
ATOM 11739 N N . GLN D 1 341 ? 15.511 26.818 110.591 1.00 23.02 338 GLN D N 1
ATOM 11740 C CA . GLN D 1 341 ? 14.421 27.642 111.133 1.00 24.17 338 GLN D CA 1
ATOM 11741 C C . GLN D 1 341 ? 13.125 26.844 111.257 1.00 25.41 338 GLN D C 1
ATOM 11742 O O . GLN D 1 341 ? 12.273 27.216 112.086 1.00 27.27 338 GLN D O 1
ATOM 11748 N N . THR D 1 342 ? 12.965 25.758 110.463 1.00 24.43 339 THR D N 1
ATOM 11749 C CA . THR D 1 342 ? 11.771 24.906 110.559 1.00 26.88 339 THR D CA 1
ATOM 11750 C C . THR D 1 342 ? 11.749 24.128 111.867 1.00 28.37 339 THR D C 1
ATOM 11751 O O . THR D 1 342 ? 10.688 23.657 112.275 1.00 31.32 339 THR D O 1
ATOM 11755 N N . LEU D 1 343 ? 12.909 24.035 112.524 1.00 25.68 340 LEU D N 1
ATOM 11756 C CA . LEU D 1 343 ? 13.057 23.336 113.789 1.00 27.40 340 LEU D CA 1
ATOM 11757 C C . LEU D 1 343 ? 12.947 24.309 114.964 1.00 27.80 340 LEU D C 1
ATOM 11758 O O . LEU D 1 343 ? 12.384 23.986 115.991 1.00 29.70 340 LEU D O 1
ATOM 11763 N N . CYS D 1 344 ? 13.587 25.467 114.859 1.00 26.90 341 CYS D N 1
ATOM 11764 C CA . CYS D 1 344 ? 13.589 26.410 115.964 1.00 25.56 341 CYS D CA 1
ATOM 11765 C C . CYS D 1 344 ? 14.030 27.773 115.447 1.00 26.09 341 CYS D C 1
ATOM 11766 O O . CYS D 1 344 ? 14.723 27.873 114.438 1.00 25.29 341 CYS D O 1
ATOM 11769 N N . PRO D 1 345 ? 13.758 28.873 116.170 1.00 26.16 342 PRO D N 1
ATOM 11770 C CA . PRO D 1 345 ? 14.350 30.152 115.805 1.00 26.68 342 PRO D CA 1
ATOM 11771 C C . PRO D 1 345 ? 15.870 30.071 115.660 1.00 25.31 342 PRO D C 1
ATOM 11772 O O . PRO D 1 345 ? 16.559 29.562 116.550 1.00 25.20 342 PRO D O 1
ATOM 11776 N N . THR D 1 346 ? 16.377 30.643 114.564 1.00 23.14 343 THR D N 1
ATOM 11777 C CA . THR D 1 346 ? 17.754 30.426 114.175 1.00 21.82 343 THR D CA 1
ATOM 11778 C C . THR D 1 346 ? 18.385 31.740 113.757 1.00 22.55 343 THR D C 1
ATOM 11779 O O . THR D 1 346 ? 17.798 32.460 112.927 1.00 21.57 343 THR D O 1
ATOM 11783 N N . LEU D 1 347 ? 19.621 31.970 114.226 1.00 20.27 344 LEU D N 1
ATOM 11784 C CA . LEU D 1 347 ? 20.444 33.076 113.765 1.00 20.47 344 LEU D CA 1
ATOM 11785 C C . LEU D 1 347 ? 21.674 32.528 113.071 1.00 23.12 344 LEU D C 1
ATOM 11786 O O . LEU D 1 347 ? 22.201 31.475 113.427 1.00 22.72 344 LEU D O 1
ATOM 11791 N N . VAL D 1 348 ? 22.131 33.296 112.084 1.00 23.29 345 VAL D N 1
ATOM 11792 C CA . VAL D 1 348 ? 23.411 33.067 111.434 1.00 21.80 345 VAL D CA 1
ATOM 11793 C C . VAL D 1 348 ? 24.403 34.006 112.102 1.00 21.92 345 VAL D C 1
ATOM 11794 O O . VAL D 1 348 ? 24.138 35.208 112.194 1.00 23.30 345 VAL D O 1
ATOM 11798 N N . LEU D 1 349 ? 25.500 33.451 112.618 1.00 21.67 346 LEU D N 1
ATOM 11799 C CA . LEU D 1 349 ? 26.383 34.211 113.473 1.00 23.43 346 LEU D CA 1
ATOM 11800 C C . LEU D 1 349 ? 27.685 33.454 113.680 1.00 22.46 346 LEU D C 1
ATOM 11801 O O . LEU D 1 349 ? 27.710 32.352 114.207 1.00 22.60 346 LEU D O 1
ATOM 11806 N N . GLY D 1 350 ? 28.781 34.039 113.232 1.00 24.13 347 GLY D N 1
ATOM 11807 C CA . GLY D 1 350 ? 30.058 33.373 113.398 1.00 24.40 347 GLY D CA 1
ATOM 11808 C C . GLY D 1 350 ? 31.242 34.263 113.023 1.00 27.80 347 GLY D C 1
ATOM 11809 O O . GLY D 1 350 ? 31.081 35.372 112.483 1.00 27.22 347 GLY D O 1
ATOM 11810 N N . PRO D 1 351 ? 32.450 33.723 113.299 1.00 28.05 348 PRO D N 1
ATOM 11811 C CA . PRO D 1 351 ? 33.705 34.433 113.093 1.00 27.37 348 PRO D CA 1
ATOM 11812 C C . PRO D 1 351 ? 34.133 34.517 111.631 1.00 32.49 348 PRO D C 1
ATOM 11813 O O . PRO D 1 351 ? 33.640 33.786 110.776 1.00 30.67 348 PRO D O 1
ATOM 11817 N N . GLY D 1 352 ? 35.077 35.428 111.356 1.00 36.12 349 GLY D N 1
ATOM 11818 C CA . GLY D 1 352 ? 35.611 35.562 110.018 1.00 35.02 349 GLY D CA 1
ATOM 11819 C C . GLY D 1 352 ? 34.568 36.205 109.128 1.00 37.95 349 GLY D C 1
ATOM 11820 O O . GLY D 1 352 ? 33.424 36.395 109.551 1.00 43.11 349 GLY D O 1
ATOM 11821 N N . SER D 1 353 ? 34.966 36.505 107.890 1.00 37.85 350 SER D N 1
ATOM 11822 C CA . SER D 1 353 ? 34.249 37.484 107.102 1.00 33.02 350 SER D CA 1
ATOM 11823 C C . SER D 1 353 ? 33.849 36.898 105.766 1.00 32.06 350 SER D C 1
ATOM 11824 O O . SER D 1 353 ? 34.627 36.193 105.136 1.00 34.67 350 SER D O 1
ATOM 11827 N N . ILE D 1 354 ? 32.634 37.240 105.341 1.00 31.91 351 ILE D N 1
ATOM 11828 C CA . ILE D 1 354 ? 32.117 36.956 104.010 1.00 38.35 351 ILE D CA 1
ATOM 11829 C C . ILE D 1 354 ? 33.057 37.483 102.915 1.00 42.63 351 ILE D C 1
ATOM 11830 O O . ILE D 1 354 ? 32.912 37.102 101.747 1.00 41.72 351 ILE D O 1
ATOM 11835 N N . ASN D 1 355 ? 33.966 38.409 103.273 1.00 46.14 352 ASN D N 1
ATOM 11836 C CA . ASN D 1 355 ? 34.881 38.996 102.303 1.00 51.41 352 ASN D CA 1
ATOM 11837 C C . ASN D 1 355 ? 35.977 37.994 101.943 1.00 53.16 352 ASN D C 1
ATOM 11838 O O . ASN D 1 355 ? 36.559 38.138 100.874 1.00 49.90 352 ASN D O 1
ATOM 11843 N N . GLN D 1 356 ? 36.237 36.995 102.818 1.00 51.60 353 GLN D N 1
ATOM 11844 C CA . GLN D 1 356 ? 37.235 35.959 102.557 1.00 48.78 353 GLN D CA 1
ATOM 11845 C C . GLN D 1 356 ? 36.619 34.639 102.082 1.00 48.55 353 GLN D C 1
ATOM 11846 O O . GLN D 1 356 ? 37.328 33.793 101.533 1.00 49.62 353 GLN D O 1
ATOM 11852 N N . ALA D 1 357 ? 35.305 34.461 102.274 1.00 47.10 354 ALA D N 1
ATOM 11853 C CA . ALA D 1 357 ? 34.627 33.242 101.844 1.00 42.59 354 ALA D CA 1
ATOM 11854 C C . ALA D 1 357 ? 34.850 32.992 100.358 1.00 41.22 354 ALA D C 1
ATOM 11855 O O . ALA D 1 357 ? 34.441 33.785 99.508 1.00 36.58 354 ALA D O 1
ATOM 11857 N N . HIS D 1 358 ? 35.423 31.828 100.054 1.00 42.34 355 HIS D N 1
ATOM 11858 C CA . HIS D 1 358 ? 35.573 31.370 98.684 1.00 40.55 355 HIS D CA 1
ATOM 11859 C C . HIS D 1 358 ? 36.617 32.200 97.936 1.00 41.81 355 HIS D C 1
ATOM 11860 O O . HIS D 1 358 ? 36.597 32.228 96.704 1.00 45.06 355 HIS D O 1
ATOM 11867 N N . GLN D 1 359 ? 37.506 32.871 98.676 1.00 44.11 356 GLN D N 1
ATOM 11868 C CA . GLN D 1 359 ? 38.496 33.744 98.056 1.00 48.53 356 GLN D CA 1
ATOM 11869 C C . GLN D 1 359 ? 39.856 33.067 98.059 1.00 45.96 356 GLN D C 1
ATOM 11870 O O . GLN D 1 359 ? 40.128 32.262 98.953 1.00 37.26 356 GLN D O 1
ATOM 11876 N N . PRO D 1 360 ? 40.726 33.384 97.054 1.00 48.33 357 PRO D N 1
ATOM 11877 C CA . PRO D 1 360 ? 42.115 32.928 97.062 1.00 46.47 357 PRO D CA 1
ATOM 11878 C C . PRO D 1 360 ? 42.794 33.380 98.348 1.00 46.95 357 PRO D C 1
ATOM 11879 O O . PRO D 1 360 ? 42.619 34.525 98.747 1.00 52.84 357 PRO D O 1
ATOM 11883 N N . ASP D 1 361 ? 43.531 32.482 99.009 1.00 46.27 358 ASP D N 1
ATOM 11884 C CA . ASP D 1 361 ? 44.134 32.774 100.305 1.00 51.04 358 ASP D CA 1
ATOM 11885 C C . ASP D 1 361 ? 43.083 33.300 101.294 1.00 51.68 358 ASP D C 1
ATOM 11886 O O . ASP D 1 361 ? 43.281 34.308 101.983 1.00 45.42 358 ASP D O 1
ATOM 11891 N N . GLU D 1 362 ? 41.965 32.571 101.376 1.00 55.04 359 GLU D N 1
ATOM 11892 C CA . GLU D 1 362 ? 40.980 32.713 102.439 1.00 46.95 359 GLU D CA 1
ATOM 11893 C C . GLU D 1 362 ? 41.685 32.682 103.797 1.00 45.38 359 GLU D C 1
ATOM 11894 O O . GLU D 1 362 ? 42.661 31.955 103.991 1.00 42.77 359 GLU D O 1
ATOM 11900 N N . TYR D 1 363 ? 41.195 33.497 104.746 1.00 44.38 360 TYR D N 1
ATOM 11901 C CA . TYR D 1 363 ? 41.740 33.506 106.100 1.00 43.70 360 TYR D CA 1
ATOM 11902 C C . TYR D 1 363 ? 40.695 33.976 107.111 1.00 37.33 360 TYR D C 1
ATOM 11903 O O . TYR D 1 363 ? 39.689 34.579 106.752 1.00 40.48 360 TYR D O 1
ATOM 11912 N N . LEU D 1 364 ? 41.009 33.736 108.373 1.00 36.57 361 LEU D N 1
ATOM 11913 C CA . LEU D 1 364 ? 40.281 34.294 109.497 1.00 38.79 361 LEU D CA 1
ATOM 11914 C C . LEU D 1 364 ? 41.268 34.996 110.425 1.00 41.20 361 LEU D C 1
ATOM 11915 O O . LEU D 1 364 ? 42.232 34.364 110.869 1.00 40.22 361 LEU D O 1
ATOM 11920 N N . GLU D 1 365 ? 40.958 36.256 110.782 1.00 41.92 362 GLU D N 1
ATOM 11921 C CA . GLU D 1 365 ? 41.835 37.049 111.638 1.00 46.57 362 GLU D CA 1
ATOM 11922 C C . GLU D 1 365 ? 41.780 36.516 113.058 1.00 49.05 362 GLU D C 1
ATOM 11923 O O . GLU D 1 365 ? 40.685 36.192 113.558 1.00 42.55 362 GLU D O 1
ATOM 11929 N N . THR D 1 366 ? 42.966 36.456 113.691 1.00 45.90 363 THR D N 1
ATOM 11930 C CA . THR D 1 366 ? 43.077 35.903 115.032 1.00 46.92 363 THR D CA 1
ATOM 11931 C C . THR D 1 366 ? 42.367 36.779 116.072 1.00 45.44 363 THR D C 1
ATOM 11932 O O . THR D 1 366 ? 42.080 36.303 117.179 1.00 45.07 363 THR D O 1
ATOM 11936 N N . ARG D 1 367 ? 42.041 38.032 115.729 1.00 42.39 364 ARG D N 1
ATOM 11937 C CA . ARG D 1 367 ? 41.341 38.896 116.679 1.00 49.69 364 ARG D CA 1
ATOM 11938 C C . ARG D 1 367 ? 39.932 38.350 116.991 1.00 48.59 364 ARG D C 1
ATOM 11939 O O . ARG D 1 367 ? 39.306 38.775 117.969 1.00 42.24 364 ARG D O 1
ATOM 11947 N N . PHE D 1 368 ? 39.438 37.406 116.162 1.00 46.24 365 PHE D N 1
ATOM 11948 C CA . PHE D 1 368 ? 38.165 36.731 116.385 1.00 43.08 365 PHE D CA 1
ATOM 11949 C C . PHE D 1 368 ? 38.253 35.590 117.397 1.00 41.25 365 PHE D C 1
ATOM 11950 O O . PHE D 1 368 ? 37.214 35.158 117.908 1.00 40.84 365 PHE D O 1
ATOM 11958 N N . ILE D 1 369 ? 39.465 35.124 117.739 1.00 37.11 366 ILE D N 1
ATOM 11959 C CA . ILE D 1 369 ? 39.598 33.979 118.631 1.00 36.35 366 ILE D CA 1
ATOM 11960 C C . ILE D 1 369 ? 38.939 34.271 119.979 1.00 42.71 366 ILE D C 1
ATOM 11961 O O . ILE D 1 369 ? 38.048 33.539 120.408 1.00 41.89 366 ILE D O 1
ATOM 11966 N N . LYS D 1 370 ? 39.428 35.288 120.702 1.00 43.11 367 LYS D N 1
ATOM 11967 C CA . LYS D 1 370 ? 39.026 35.463 122.090 1.00 44.36 367 LYS D CA 1
ATOM 11968 C C . LYS D 1 370 ? 37.534 35.779 122.181 1.00 36.08 367 LYS D C 1
ATOM 11969 O O . LYS D 1 370 ? 36.839 35.149 122.967 1.00 39.35 367 LYS D O 1
ATOM 11975 N N . PRO D 1 371 ? 36.973 36.713 121.381 1.00 36.69 368 PRO D N 1
ATOM 11976 C CA . PRO D 1 371 ? 35.531 36.979 121.406 1.00 37.29 368 PRO D CA 1
ATOM 11977 C C . PRO D 1 371 ? 34.658 35.775 121.020 1.00 35.80 368 PRO D C 1
ATOM 11978 O O . PRO D 1 371 ? 33.601 35.589 121.617 1.00 31.55 368 PRO D O 1
ATOM 11982 N N . THR D 1 372 ? 35.086 34.962 120.032 1.00 36.19 369 THR D N 1
ATOM 11983 C CA . THR D 1 372 ? 34.257 33.854 119.548 1.00 32.58 369 THR D CA 1
ATOM 11984 C C . THR D 1 372 ? 34.143 32.772 120.634 1.00 35.27 369 THR D C 1
ATOM 11985 O O . THR D 1 372 ? 33.060 32.251 120.894 1.00 31.92 369 THR D O 1
ATOM 11989 N N . ARG D 1 373 ? 35.260 32.443 121.291 1.00 37.18 370 ARG D N 1
ATOM 11990 C CA . ARG D 1 373 ? 35.263 31.483 122.380 1.00 39.73 370 ARG D CA 1
ATOM 11991 C C . ARG D 1 373 ? 34.348 31.949 123.508 1.00 39.81 370 ARG D C 1
ATOM 11992 O O . ARG D 1 373 ? 33.572 31.162 124.054 1.00 41.86 370 ARG D O 1
ATOM 12000 N N . GLU D 1 374 ? 34.431 33.239 123.839 1.00 38.79 371 GLU D N 1
ATOM 12001 C CA . GLU D 1 374 ? 33.599 33.827 124.872 1.00 39.02 371 GLU D CA 1
ATOM 12002 C C . GLU D 1 374 ? 32.128 33.716 124.452 1.00 34.05 371 GLU D C 1
ATOM 12003 O O . GLU D 1 374 ? 31.294 33.323 125.258 1.00 34.42 371 GLU D O 1
ATOM 12009 N N . LEU D 1 375 ? 31.812 34.052 123.195 1.00 31.18 372 LEU D N 1
ATOM 12010 C CA . LEU D 1 375 ? 30.430 34.033 122.739 1.00 31.22 372 LEU D CA 1
ATOM 12011 C C . LEU D 1 375 ? 29.855 32.622 122.924 1.00 29.12 372 LEU D C 1
ATOM 12012 O O . LEU D 1 375 ? 28.780 32.479 123.490 1.00 27.93 372 LEU D O 1
ATOM 12017 N N . ILE D 1 376 ? 30.594 31.599 122.490 1.00 29.23 373 ILE D N 1
ATOM 12018 C CA . ILE D 1 376 ? 30.109 30.229 122.546 1.00 30.54 373 ILE D CA 1
ATOM 12019 C C . ILE D 1 376 ? 29.939 29.775 123.996 1.00 31.94 373 ILE D C 1
ATOM 12020 O O . ILE D 1 376 ? 28.887 29.254 124.314 1.00 28.53 373 ILE D O 1
ATOM 12025 N N . THR D 1 377 ? 30.944 29.981 124.873 1.00 36.28 374 THR D N 1
ATOM 12026 C CA . THR D 1 377 ? 30.790 29.712 126.307 1.00 34.67 374 THR D CA 1
ATOM 12027 C C . THR D 1 377 ? 29.499 30.330 126.832 1.00 31.99 374 THR D C 1
ATOM 12028 O O . THR D 1 377 ? 28.682 29.667 127.469 1.00 31.02 374 THR D O 1
ATOM 12032 N N . GLN D 1 378 ? 29.294 31.609 126.530 1.00 32.16 375 GLN D N 1
ATOM 12033 C CA . GLN D 1 378 ? 28.170 32.350 127.083 1.00 31.24 375 GLN D CA 1
ATOM 12034 C C . GLN D 1 378 ? 26.842 31.862 126.512 1.00 27.78 375 GLN D C 1
ATOM 12035 O O . GLN D 1 378 ? 25.864 31.812 127.238 1.00 26.35 375 GLN D O 1
ATOM 12041 N N . VAL D 1 379 ? 26.769 31.456 125.237 1.00 26.18 376 VAL D N 1
ATOM 12042 C CA A VAL D 1 379 ? 25.476 31.013 124.735 0.60 25.90 376 VAL D CA 1
ATOM 12043 C CA B VAL D 1 379 ? 25.487 31.010 124.717 0.40 25.19 376 VAL D CA 1
ATOM 12044 C C . VAL D 1 379 ? 25.189 29.634 125.301 1.00 24.23 376 VAL D C 1
ATOM 12045 O O . VAL D 1 379 ? 24.040 29.342 125.625 1.00 23.93 376 VAL D O 1
ATOM 12052 N N . ILE D 1 380 ? 26.230 28.814 125.449 1.00 24.72 377 ILE D N 1
ATOM 12053 C CA . ILE D 1 380 ? 26.025 27.513 126.067 1.00 30.04 377 ILE D CA 1
ATOM 12054 C C . ILE D 1 380 ? 25.509 27.722 127.493 1.00 29.90 377 ILE D C 1
ATOM 12055 O O . ILE D 1 380 ? 24.536 27.116 127.925 1.00 26.53 377 ILE D O 1
ATOM 12060 N N . HIS D 1 381 ? 26.172 28.623 128.212 1.00 33.41 378 HIS D N 1
ATOM 12061 C CA . HIS D 1 381 ? 25.793 28.943 129.578 1.00 34.61 378 HIS D CA 1
ATOM 12062 C C . HIS D 1 381 ? 24.329 29.365 129.656 1.00 30.73 378 HIS D C 1
ATOM 12063 O O . HIS D 1 381 ? 23.557 28.796 130.428 1.00 31.40 378 HIS D O 1
ATOM 12070 N N . HIS D 1 382 ? 23.928 30.350 128.847 1.00 28.18 379 HIS D N 1
ATOM 12071 C CA . HIS D 1 382 ? 22.572 30.866 128.910 1.00 27.15 379 HIS D CA 1
ATOM 12072 C C . HIS D 1 382 ? 21.532 29.804 128.578 1.00 29.52 379 HIS D C 1
ATOM 12073 O O . HIS D 1 382 ? 20.474 29.774 129.207 1.00 26.70 379 HIS D O 1
ATOM 12080 N N . PHE D 1 383 ? 21.760 29.016 127.501 1.00 29.70 380 PHE D N 1
ATOM 12081 C CA . PHE D 1 383 ? 20.702 28.135 127.013 1.00 27.06 380 PHE D CA 1
ATOM 12082 C C . PHE D 1 383 ? 20.779 26.718 127.604 1.00 28.34 380 PHE D C 1
ATOM 12083 O O . PHE D 1 383 ? 19.783 26.003 127.497 1.00 29.23 380 PHE D O 1
ATOM 12091 N N . CYS D 1 384 ? 21.925 26.298 128.186 1.00 27.39 381 CYS D N 1
ATOM 12092 C CA . CYS D 1 384 ? 22.106 24.909 128.592 1.00 28.21 381 CYS D CA 1
ATOM 12093 C C . CYS D 1 384 ? 22.287 24.738 130.108 1.00 34.31 381 CYS D C 1
ATOM 12094 O O . CYS D 1 384 ? 22.018 23.657 130.632 1.00 33.12 381 CYS D O 1
ATOM 12097 N N . TRP D 1 385 ? 22.681 25.803 130.811 1.00 39.40 382 TRP D N 1
ATOM 12098 C CA . TRP D 1 385 ? 23.201 25.670 132.159 1.00 46.88 382 TRP D CA 1
ATOM 12099 C C . TRP D 1 385 ? 22.076 25.729 133.184 1.00 53.35 382 TRP D C 1
ATOM 12100 O O . TRP D 1 385 ? 22.181 25.075 134.214 1.00 56.06 382 TRP D O 1
ATOM 12111 N N . HIS D 1 386 ? 21.016 26.503 132.919 1.00 56.92 383 HIS D N 1
ATOM 12112 C CA . HIS D 1 386 ? 19.917 26.614 133.869 1.00 60.29 383 HIS D CA 1
ATOM 12113 C C . HIS D 1 386 ? 18.643 25.973 133.296 1.00 63.70 383 HIS D C 1
ATOM 12114 O O . HIS D 1 386 ? 17.894 25.398 134.124 1.00 68.61 383 HIS D O 1
#

InterPro domains:
  IPR001261 ArgE/DapE/ACY1/CPG2/YscS, conserved site [PS00758] (75-84)
  IPR001261 ArgE/DapE/ACY1/CPG2/YscS, conserved site [PS00759] (110-147)
  IPR002933 Peptidase M20 [PF01546] (76-378)
  IPR010169 Acetylornithine deacetylase ArgE [MF_01108] (3-382)
  IPR010169 Acetylornithine deacetylase ArgE [TIGR01892] (10-377)
  IPR011650 Peptidase M20, dimerisation domain [PF07687] (178-287)
  IPR036264 Bacterial exopeptidase dimerisation domain [SSF55031] (181-295)
  IPR050072 Peptidase M20A family, bacterial cell wall biosynthesis [PTHR43808] (5-381)

Radius of gyration: 51.8 Å; Cα contacts (8 Å, |Δi|>4): 3774; chains: 4; bounding box: 75×86×182 Å

Secondary structure (DSSP, 8-state):
-PPPHHHHHHHHHTS--B--SSTTT----HHHHHHHHHHHHHTT-EEEEEE-TTSSS-EEEEEEE--SS--EEEEEE--B----TTT-SS-TTS-EEETTEEESTTIIIIIHHHHHHHHHHTT--GGG-SS-EEEEEES-TTTT-HHHHHHHHH-----SEEEE---STT--EEEE--BEEEEEEEE-B--BTT-GGGSB-HHHHHHHHHHHHHHHHHHHHHH---TTSSS-S-EEEEEEEEE-S-TTB---EEEEEEEEEPPTT--HHHHHHHHHHHHHHHHHHSTTTEEEEESS--B--EE--TTSHHHHHHHHHHT---EEESS--SHHHHTTTS-EEE--SS-TTTTT-TT-EEEGGGHHHHHHHHHHHHIIIII-/-PPPPHHHHHHHHHHS--B--SSTTT----HHHHHHHHHHHHHTT-EEEEEE-TTSSS-EEEEEEE--SS--EEEEEE--B----TTT-SS-TTS-EEETTEEESTTIIIIIHHHHHHHHHHSS--GGG-SS-EEEEEES-TTTT-HHHHHHHHH-----SEEEE---STT--EEEE--BEEEEEEEE----BTTSGGGS--HHHHHHHHHHHHHHHHHHHHHH---TTSSS-S-EEEEEEEEE-S-TTB---EEEEEEEEEPPTT--HHHHHHHHHHHHHHHHHHSTTSEEEEESS--B--EEPPSS-HHHHHHHHHHT---EEESS--SHHHHTTTS-EEE--SS-TTTTT-TT-EEEGGGHHHHHHHHHHHHIIIII-/-PPPHHHHHHHHHTS--B--SSGGG----HHHHHHHHHHHHHTT-EEEEEEPTTSSS-EEEEEEE--SS--EEEEEE--B----TTT-SS-TTS-EEETTEEESTTTTTTHHHHHHHHHHHTT--GGG-SS-EEEEEES-TTTT-HHHHHHHHH-----SEEEE---STT--EEEE--BEEEEEEEE----BTT-GGGS--HHHHHHHHHHHHHHHHHHHHHH---TTSSS-S-EEEEEEEEE-S-TTB---EEEEEEEEEPPTT--HHHHHHHHHHHHHHHHHHSTTTEEEEESS--B--EE--TT-HHHHHHHHHHT---EEESS--SHHHHTTTS-EEE--SS-TTTTT-TT-EEEGGGHHHHHHHHHHHHIIIII-/--PPPHHHHHHHHHHS--B--SSTTT----HHHHHHHHHHHHHTT-EEEEEE-TTSSS-EEEEEEE--SS--EEEEEE--B----TTT--S-TTS-EEETTEEESTTTTTTHHHHHHHHHHHTT--GGG-SS-EEEEEES-TTTT-HHHHHHHHH-----SEEEE---STT--EEEE--BEEEEEEEE-B--BTT-GGGSB-HHHHHHHHHHHHHHHHHHHHHH---TTSSS-S-EEEEEEEEE-S-TTB---EEEEEEEEEPPTT--HHHHHHHHHHHHHHHHHHSTTSEEEEESS--B--EE--TT-HHHHHHHHHH-PPPEEESS--SHHHHTTTS-EEE--SS-TTTTT-TT-EEEGGGHHHHHHHHHHHHIIIII-

GO terms:
  GO:0008777 acetylornithine deacetylase activity (F, EXP)
  GO:0050897 cobalt ion binding (F, IDA)
  GO:0008270 zinc ion binding (F, IDA)
  GO:0006526 L-arginine biosynthetic process (P, IDA)
  GO:0008777 acetylornithine deacetylase activity (F, IDA)

Foldseek 3Di:
DDPALVVLLLLLLLDAQADDPDPVRHDELVVSQVSLQVLLVVLVWDKDWAAQPPDDNYIKMKTKDDDDAAFEEEEEESHAHDDDVVQADDAQSGFDDDPQWTWHTCQQRHSSLSSLLSNLSVVPNRVQWHAMYMYMYFHDFVAASSGLQRCLVDDPHFHQEYEYAHAPQQAWAFWAWWKFKKKKKFFKAKDWQVCLVVIGAAVVLVVLLVVLVVVLQVCQLPPAADPQDPSTTKHKAWDDKDWADDPGMRTRMMMTMMMITHGPPQDPVNVVVSSCVSCVVSCVVPPPGIDMDTPGHITHIGGAPCPDPVQVVSCVLRVHHYGHDHDDGSRVSVVSRYRYIYGHFAHPVQGPDHRRITGNVVNVSSSVSSNVSNCVRIND/DADDALVVQLLVLLLQAQADDPDPVRHDELVVNQVSLQVLLVVLPWDKDWAAQPPDDNYIKIKTKFDDDAAFEEEEEESHAHDADPVQAPDDQSGFDDDPQWTWHTCQQRHSSLSSLLSNLSRPPNSVLWAAMYMYMYFPDFVFALSGLLRCLVDPPHFHAEYEYAHAPQQAKAFWEWWKWKKKKKFFKAKDFQVCQVVIGAAVVLVVLLVVLVVVLQVCQQVPFADVLEVNGTWHKAWDDKDWADDPGMRTGMMMTMMMITHGAPDDPVNVVVSSCVSCVVSCVVPPPGIDMDTSYPITGIGGFDPPRVVQVQSCVLVVHHHGHYHDDGSCSSCVSRYRYIYGHFDHPVQGPDHRRIGGNVVNVSSSSSSSRVCCVRIND/DDDALVVLLLLLLLDAQADDPDPVRHDELVVNQVSLQVLLVVLPWDKDWAAQPPGDNYIKMKTKDDDDAAFEEEEEESHAHDADPVFFPDDQSGFDDDPQWTWHTCQQRHSSLSSLLSNLSPVPNSVLWAAMYMYMYFYDQVHASSGLQRCLVDDPAFHQEYEYAHAPQQAWAFWEWWKWKKKKKFFKDKDFQVCQVVIGAAVVLVVVLVVLVVVLQVVQQVPAAQPQDPSTTKHKAWDDKDWADDPGMRIGMMMTMMMITHGPPQDPVNVVVSSCVSCVVSCVVPPPTIDMGTPGDIFGIGGFPQPRVLQVQSCVLSVHHYGHDHDDGSRSSCVSRHGYIYGHFDHPVQGNHHRRITGNVRNVSSSVSSNVSSCVRIND/DADDALVVQLLVLLLQAQADDPDPVRHDECVVNQVSLQVLLVVLVWDKDWAAQPPGDNYIKMKTKFDDDAAFEEEEAESHFHDDDPVFFPDDQSGWDADPQKTFHGCQQRHSSLSSLLSNLSNPPNSVQWPAMYMYMYFHDFVAASSRLLRCLVDDPHFHQEYEYAHAPQQAKAFWEWWKFKKKKKFFKAKDFQVDLVVIGAAVVLVVLLVVLVVVLQVCQQPPFADPQEPSGTKHKAWDDKDWADDPGMRIRMMITMMMITHGAPQDPVNVVVSSCVSCVVSCVVPPPRIDMGTSYPITGIGGFDCPRPVNVQSCVLPVHDHGHYHDDGSLRSVVSRYGYIYGHFDHPVQRPHRRRITRNVRNPSRSVVSSSVNCVRTND

B-factor: mean 27.69, std 11.29, range [10.94, 86.49]

Organism: Escherichia coli (strain K12) (NCBI:txid83333)

Nearest PDB structures (foldseek):
  7rsf-assembly1_B  TM=9.810E-01  e=7.827E-80  Escherichia coli str. K-12 substr. MG1655
  7uoi-assembly1_A  TM=8.626E-01  e=6.335E-34  Enterococcus faecium 1,231,410
  3ct9-assembly1_B  TM=8.204E-01  e=4.166E-26  Bacteroides thetaiotaomicron VPI-5482
  3ct9-assembly1_A  TM=8.408E-01  e=1.525E-24  Bacteroides thetaiotaomicron VPI-5482
  4ewt-assembly1_B  TM=7.253E-01  e=8.919E-18  Staphylococcus aureus subsp. aureus COL